Protein 5IEJ (pdb70)

Structure (mmCIF, N/CA/C/O backbone):
data_5IEJ
#
_entry.id   5IEJ
#
_cell.length_a   1.000
_cell.length_b   1.000
_cell.length_c   1.000
_cell.angle_alpha   90.00
_cell.angle_beta   90.00
_cell.angle_gamma   90.00
#
_symmetry.space_group_name_H-M   'P 1'
#
loop_
_atom_site.group_PDB
_atom_site.id
_atom_site.type_symbol
_atom_site.label_atom_id
_atom_site.label_alt_id
_atom_site.label_comp_id
_atom_site.label_asym_id
_atom_site.label_entity_id
_atom_site.label_seq_id
_atom_site.pdbx_PDB_ins_code
_atom_site.Cartn_x
_atom_site.Cartn_y
_atom_site.Cartn_z
_atom_site.occupancy
_atom_site.B_iso_or_equiv
_atom_site.auth_seq_id
_atom_site.auth_comp_id
_atom_site.auth_asym_id
_atom_site.auth_atom_id
_atom_site.pdbx_PDB_model_num
ATOM 1 N N . MET A 1 1 ? 8.186 7.442 1.646 1.00 0.00 1 MET A N 1
ATOM 2 C CA . MET A 1 1 ? 8.275 6.785 0.326 1.00 0.00 1 MET A CA 1
ATOM 3 C C . MET A 1 1 ? 7.873 5.319 0.432 1.00 0.00 1 MET A C 1
ATOM 4 O O . MET A 1 1 ? 8.436 4.578 1.239 1.00 0.00 1 MET A O 1
ATOM 20 N N . SER A 1 2 ? 6.901 4.905 -0.384 1.00 0.00 2 SER A N 1
ATOM 21 C CA . SER A 1 2 ? 6.433 3.523 -0.441 1.00 0.00 2 SER A CA 1
ATOM 22 C C . SER A 1 2 ? 6.311 3.056 -1.891 1.00 0.00 2 SER A C 1
ATOM 23 O O . SER A 1 2 ? 6.112 1.870 -2.153 1.00 0.00 2 SER A O 1
ATOM 31 N N . ALA A 1 3 ? 6.432 4.000 -2.828 1.00 0.00 3 ALA A N 1
ATOM 32 C CA . ALA A 1 3 ? 6.431 3.769 -4.262 1.00 0.00 3 ALA A CA 1
ATOM 33 C C . ALA A 1 3 ? 7.229 4.903 -4.906 1.00 0.00 3 ALA A C 1
ATOM 34 O O . ALA A 1 3 ? 7.865 5.677 -4.198 1.00 0.00 3 ALA A O 1
ATOM 41 N N . LEU A 1 4 ? 7.201 5.008 -6.236 1.00 0.00 4 LEU A N 1
ATOM 42 C CA . LEU A 1 4 ? 7.795 6.122 -6.965 1.00 0.00 4 LEU A CA 1
ATOM 43 C C . LEU A 1 4 ? 6.910 6.498 -8.150 1.00 0.00 4 LEU A C 1
ATOM 44 O O . LEU A 1 4 ? 7.396 6.962 -9.179 1.00 0.00 4 LEU A O 1
ATOM 60 N N . THR A 1 5 ? 5.600 6.292 -8.003 1.00 0.00 5 THR A N 1
ATOM 61 C CA . THR A 1 5 ? 4.619 6.645 -9.020 1.00 0.00 5 THR A CA 1
ATOM 62 C C . THR A 1 5 ? 4.159 8.086 -8.868 1.00 0.00 5 THR A C 1
ATOM 63 O O . THR A 1 5 ? 3.499 8.604 -9.766 1.00 0.00 5 THR A O 1
ATOM 74 N N . GLN A 1 6 ? 4.493 8.738 -7.752 1.00 0.00 6 GLN A N 1
ATOM 75 C CA . GLN A 1 6 ? 3.994 10.074 -7.471 1.00 0.00 6 GLN A CA 1
ATOM 76 C C . GLN A 1 6 ? 5.115 11.073 -7.248 1.00 0.00 6 GLN A C 1
ATOM 77 O O . GLN A 1 6 ? 5.862 10.982 -6.273 1.00 0.00 6 GLN A O 1
ATOM 91 N N . ILE A 1 7 ? 5.214 12.029 -8.179 1.00 0.00 7 ILE A N 1
ATOM 92 C CA . ILE A 1 7 ? 6.315 12.974 -8.245 1.00 0.00 7 ILE A CA 1
ATOM 93 C C . ILE A 1 7 ? 5.797 14.410 -8.173 1.00 0.00 7 ILE A C 1
ATOM 94 O O . ILE A 1 7 ? 4.863 14.769 -8.891 1.00 0.00 7 ILE A O 1
ATOM 110 N N . LEU A 1 8 ? 6.406 15.224 -7.307 1.00 0.00 8 LEU A N 1
ATOM 111 C CA . LEU A 1 8 ? 6.089 16.638 -7.177 1.00 0.00 8 LEU A CA 1
ATOM 112 C C . LEU A 1 8 ? 6.983 17.424 -8.138 1.00 0.00 8 LEU A C 1
ATOM 113 O O . LEU A 1 8 ? 8.104 16.997 -8.417 1.00 0.00 8 LEU A O 1
ATOM 129 N N . ILE A 1 9 ? 6.510 18.561 -8.648 1.00 0.00 9 ILE A N 1
ATOM 130 C CA . ILE A 1 9 ? 7.271 19.382 -9.577 1.00 0.00 9 ILE A CA 1
ATOM 131 C C . ILE A 1 9 ? 7.591 20.735 -8.942 1.00 0.00 9 ILE A C 1
ATOM 132 O O . ILE A 1 9 ? 6.722 21.355 -8.331 1.00 0.00 9 ILE A O 1
ATOM 148 N N . VAL A 1 10 ? 8.838 21.191 -9.095 1.00 0.00 10 VAL A N 1
ATOM 149 C CA . VAL A 1 10 ? 9.251 22.516 -8.656 1.00 0.00 10 VAL A CA 1
ATOM 150 C C . VAL A 1 10 ? 10.010 23.177 -9.803 1.00 0.00 10 VAL A C 1
ATOM 151 O O . VAL A 1 10 ? 11.016 22.645 -10.276 1.00 0.00 10 VAL A O 1
ATOM 164 N N . GLU A 1 11 ? 9.525 24.340 -10.249 1.00 0.00 11 GLU A N 1
ATOM 165 C CA . GLU A 1 11 ? 10.072 25.003 -11.422 1.00 0.00 11 GLU A CA 1
ATOM 166 C C . GLU A 1 11 ? 9.907 26.521 -11.315 1.00 0.00 11 GLU A C 1
ATOM 167 O O . GLU A 1 11 ? 9.042 27.003 -10.584 1.00 0.00 11 GLU A O 1
ATOM 179 N N . ASP A 1 12 ? 10.736 27.272 -12.046 1.00 0.00 12 ASP A N 1
ATOM 180 C CA . ASP A 1 12 ? 10.754 28.728 -11.990 1.00 0.00 12 ASP A CA 1
ATOM 181 C C . ASP A 1 12 ? 10.045 29.369 -13.185 1.00 0.00 12 ASP A C 1
ATOM 182 O O . ASP A 1 12 ? 9.811 30.577 -13.182 1.00 0.00 12 ASP A O 1
ATOM 191 N N . GLU A 1 13 ? 9.699 28.585 -14.210 1.00 0.00 13 GLU A N 1
ATOM 192 C CA . GLU A 1 13 ? 9.013 29.100 -15.389 1.00 0.00 13 GLU A CA 1
ATOM 193 C C . GLU A 1 13 ? 7.830 28.198 -15.754 1.00 0.00 13 GLU A C 1
ATOM 194 O O . GLU A 1 13 ? 7.991 26.977 -15.795 1.00 0.00 13 GLU A O 1
ATOM 206 N N . PRO A 1 14 ? 6.646 28.770 -16.022 1.00 0.00 14 PRO A N 1
ATOM 207 C CA . PRO A 1 14 ? 5.454 28.013 -16.378 1.00 0.00 14 PRO A CA 1
ATOM 208 C C . PRO A 1 14 ? 5.632 27.168 -17.636 1.00 0.00 14 PRO A C 1
ATOM 209 O O . PRO A 1 14 ? 4.894 26.205 -17.838 1.00 0.00 14 PRO A O 1
ATOM 220 N N . LEU A 1 15 ? 6.603 27.513 -18.490 1.00 0.00 15 LEU A N 1
ATOM 221 C CA . LEU A 1 15 ? 6.803 26.800 -19.741 1.00 0.00 15 LEU A CA 1
ATOM 222 C C . LEU A 1 15 ? 7.343 25.396 -19.481 1.00 0.00 15 LEU A C 1
ATOM 223 O O . LEU A 1 15 ? 6.887 24.433 -20.094 1.00 0.00 15 LEU A O 1
ATOM 239 N N . ILE A 1 16 ? 8.312 25.275 -18.571 1.00 0.00 16 ILE A N 1
ATOM 240 C CA . ILE A 1 16 ? 8.898 23.982 -18.259 1.00 0.00 16 ILE A CA 1
ATOM 241 C C . ILE A 1 16 ? 7.992 23.231 -17.286 1.00 0.00 16 ILE A C 1
ATOM 242 O O . ILE A 1 16 ? 8.007 22.003 -17.248 1.00 0.00 16 ILE A O 1
ATOM 258 N N . ALA A 1 17 ? 7.196 23.959 -16.501 1.00 0.00 17 ALA A N 1
ATOM 259 C CA . ALA A 1 17 ? 6.265 23.332 -15.578 1.00 0.00 17 ALA A CA 1
ATOM 260 C C . ALA A 1 17 ? 5.157 22.609 -16.342 1.00 0.00 17 ALA A C 1
ATOM 261 O O . ALA A 1 17 ? 4.630 21.605 -15.871 1.00 0.00 17 ALA A O 1
ATOM 268 N N . MET A 1 18 ? 4.800 23.115 -17.530 1.00 0.00 18 MET A N 1
ATOM 269 C CA . MET A 1 18 ? 3.789 22.477 -18.360 1.00 0.00 18 MET A CA 1
ATOM 270 C C . MET A 1 18 ? 4.395 21.333 -19.170 1.00 0.00 18 MET A C 1
ATOM 271 O O . MET A 1 18 ? 3.670 20.433 -19.587 1.00 0.00 18 MET A O 1
ATOM 285 N N . MET A 1 19 ? 5.712 21.349 -19.399 1.00 0.00 19 MET A N 1
ATOM 286 C CA . MET A 1 19 ? 6.373 20.227 -20.052 1.00 0.00 19 MET A CA 1
ATOM 287 C C . MET A 1 19 ? 6.485 19.048 -19.088 1.00 0.00 19 MET A C 1
ATOM 288 O O . MET A 1 19 ? 6.373 17.899 -19.509 1.00 0.00 19 MET A O 1
ATOM 302 N N . LEU A 1 20 ? 6.699 19.315 -17.795 1.00 0.00 20 LEU A N 1
ATOM 303 C CA . LEU A 1 20 ? 6.768 18.253 -16.803 1.00 0.00 20 LEU A CA 1
ATOM 304 C C . LEU A 1 20 ? 5.395 17.609 -16.626 1.00 0.00 20 LEU A C 1
ATOM 305 O O . LEU A 1 20 ? 5.305 16.411 -16.379 1.00 0.00 20 LEU A O 1
ATOM 321 N N . GLU A 1 21 ? 4.322 18.394 -16.753 1.00 0.00 21 GLU A N 1
ATOM 322 C CA . GLU A 1 21 ? 2.976 17.851 -16.671 1.00 0.00 21 GLU A CA 1
ATOM 323 C C . GLU A 1 21 ? 2.642 17.064 -17.938 1.00 0.00 21 GLU A C 1
ATOM 324 O O . GLU A 1 21 ? 1.804 16.166 -17.898 1.00 0.00 21 GLU A O 1
ATOM 336 N N . ASP A 1 22 ? 3.287 17.386 -19.062 1.00 0.00 22 ASP A N 1
ATOM 337 C CA . ASP A 1 22 ? 2.999 16.717 -20.319 1.00 0.00 22 ASP A CA 1
ATOM 338 C C . ASP A 1 22 ? 3.715 15.371 -20.403 1.00 0.00 22 ASP A C 1
ATOM 339 O O . ASP A 1 22 ? 3.130 14.393 -20.863 1.00 0.00 22 ASP A O 1
ATOM 348 N N . PHE A 1 23 ? 4.976 15.298 -19.966 1.00 0.00 23 PHE A N 1
ATOM 349 C CA . PHE A 1 23 ? 5.717 14.050 -20.044 1.00 0.00 23 PHE A CA 1
ATOM 350 C C . PHE A 1 23 ? 5.251 13.043 -18.994 1.00 0.00 23 PHE A C 1
ATOM 351 O O . PHE A 1 23 ? 5.413 11.841 -19.195 1.00 0.00 23 PHE A O 1
ATOM 368 N N . LEU A 1 24 ? 4.672 13.499 -17.877 1.00 0.00 24 LEU A N 1
ATOM 369 C CA . LEU A 1 24 ? 4.179 12.573 -16.871 1.00 0.00 24 LEU A CA 1
ATOM 370 C C . LEU A 1 24 ? 2.830 11.984 -17.284 1.00 0.00 24 LEU A C 1
ATOM 371 O O . LEU A 1 24 ? 2.471 10.904 -16.817 1.00 0.00 24 LEU A O 1
ATOM 387 N N . GLU A 1 25 ? 2.072 12.667 -18.149 1.00 0.00 25 GLU A N 1
ATOM 388 C CA . GLU A 1 25 ? 0.805 12.127 -18.634 1.00 0.00 25 GLU A CA 1
ATOM 389 C C . GLU A 1 25 ? 0.996 11.202 -19.841 1.00 0.00 25 GLU A C 1
ATOM 390 O O . GLU A 1 25 ? 0.128 10.376 -20.116 1.00 0.00 25 GLU A O 1
ATOM 402 N N . VAL A 1 26 ? 2.116 11.325 -20.562 1.00 0.00 26 VAL A N 1
ATOM 403 C CA . VAL A 1 26 ? 2.386 10.470 -21.716 1.00 0.00 26 VAL A CA 1
ATOM 404 C C . VAL A 1 26 ? 3.032 9.153 -21.290 1.00 0.00 26 VAL A C 1
ATOM 405 O O . VAL A 1 26 ? 2.899 8.148 -21.987 1.00 0.00 26 VAL A O 1
ATOM 418 N N . LEU A 1 27 ? 3.730 9.141 -20.148 1.00 0.00 27 LEU A N 1
ATOM 419 C CA . LEU A 1 27 ? 4.366 7.935 -19.632 1.00 0.00 27 LEU A CA 1
ATOM 420 C C . LEU A 1 27 ? 3.481 7.231 -18.596 1.00 0.00 27 LEU A C 1
ATOM 421 O O . LEU A 1 27 ? 3.969 6.412 -17.819 1.00 0.00 27 LEU A O 1
ATOM 437 N N . ASP A 1 28 ? 2.182 7.548 -18.582 1.00 0.00 28 ASP A N 1
ATOM 438 C CA . ASP A 1 28 ? 1.215 6.944 -17.667 1.00 0.00 28 ASP A CA 1
ATOM 439 C C . ASP A 1 28 ? 1.646 7.062 -16.201 1.00 0.00 28 ASP A C 1
ATOM 440 O O . ASP A 1 28 ? 1.380 6.176 -15.388 1.00 0.00 28 ASP A O 1
ATOM 449 N N . LYS A 1 29 ? 2.316 8.166 -15.864 1.00 0.00 29 LYS A N 1
ATOM 450 C CA . LYS A 1 29 ? 2.792 8.448 -14.517 1.00 0.00 29 LYS A CA 1
ATOM 451 C C . LYS A 1 29 ? 1.669 9.113 -13.718 1.00 0.00 29 LYS A C 1
ATOM 452 O O . LYS A 1 29 ? 0.711 9.613 -14.305 1.00 0.00 29 LYS A O 1
ATOM 471 N N . THR A 1 30 ? 1.772 9.127 -12.385 1.00 0.00 30 THR A N 1
ATOM 472 C CA . THR A 1 30 ? 0.757 9.746 -11.536 1.00 0.00 30 THR A CA 1
ATOM 473 C C . THR A 1 30 ? 1.317 11.003 -10.865 1.00 0.00 30 THR A C 1
ATOM 474 O O . THR A 1 30 ? 1.791 10.933 -9.736 1.00 0.00 30 THR A O 1
ATOM 485 N N . PRO A 1 31 ? 1.276 12.167 -11.532 1.00 0.00 31 PRO A N 1
ATOM 486 C CA . PRO A 1 31 ? 1.736 13.421 -10.955 1.00 0.00 31 PRO A CA 1
ATOM 487 C C . PRO A 1 31 ? 0.834 13.823 -9.790 1.00 0.00 31 PRO A C 1
ATOM 488 O O . PRO A 1 31 ? -0.317 13.390 -9.724 1.00 0.00 31 PRO A O 1
ATOM 499 N N . VAL A 1 32 ? 1.346 14.648 -8.869 1.00 0.00 32 VAL A N 1
ATOM 500 C CA . VAL A 1 32 ? 0.607 14.997 -7.660 1.00 0.00 32 VAL A CA 1
ATOM 501 C C . VAL A 1 32 ? 0.571 16.499 -7.380 1.00 0.00 32 VAL A C 1
ATOM 502 O O . VAL A 1 32 ? -0.162 16.919 -6.485 1.00 0.00 32 VAL A O 1
ATOM 515 N N . GLY A 1 33 ? 1.335 17.319 -8.109 1.00 0.00 33 GLY A N 1
ATOM 516 C CA . GLY A 1 33 ? 1.281 18.759 -7.912 1.00 0.00 33 GLY A CA 1
ATOM 517 C C . GLY A 1 33 ? 2.463 19.493 -8.534 1.00 0.00 33 GLY A C 1
ATOM 518 O O . GLY A 1 33 ? 3.401 18.870 -9.029 1.00 0.00 33 GLY A O 1
ATOM 522 N N . THR A 1 34 ? 2.397 20.826 -8.494 1.00 0.00 34 THR A N 1
ATOM 523 C CA . THR A 1 34 ? 3.455 21.714 -8.964 1.00 0.00 34 THR A CA 1
ATOM 524 C C . THR A 1 34 ? 3.519 22.937 -8.053 1.00 0.00 34 THR A C 1
ATOM 525 O O . THR A 1 34 ? 2.480 23.442 -7.627 1.00 0.00 34 THR A O 1
ATOM 536 N N . VAL A 1 35 ? 4.729 23.414 -7.755 1.00 0.00 35 VAL A N 1
ATOM 537 C CA . VAL A 1 35 ? 4.933 24.581 -6.903 1.00 0.00 35 VAL A CA 1
ATOM 538 C C . VAL A 1 35 ? 6.065 25.458 -7.434 1.00 0.00 35 VAL A C 1
ATOM 539 O O . VAL A 1 35 ? 6.881 25.015 -8.239 1.00 0.00 35 VAL A O 1
ATOM 552 N N . ASP A 1 36 ? 6.107 26.712 -6.974 1.00 0.00 36 ASP A N 1
ATOM 553 C CA . ASP A 1 36 ? 7.081 27.703 -7.422 1.00 0.00 36 ASP A CA 1
ATOM 554 C C . ASP A 1 36 ? 8.304 27.756 -6.503 1.00 0.00 36 ASP A C 1
ATOM 555 O O . ASP A 1 36 ? 9.311 28.372 -6.850 1.00 0.00 36 ASP A O 1
ATOM 564 N N . THR A 1 37 ? 8.235 27.117 -5.333 1.00 0.00 37 THR A N 1
ATOM 565 C CA . THR A 1 37 ? 9.326 27.136 -4.368 1.00 0.00 37 THR A CA 1
ATOM 566 C C . THR A 1 37 ? 9.351 25.840 -3.565 1.00 0.00 37 THR A C 1
ATOM 567 O O . THR A 1 37 ? 8.341 25.147 -3.465 1.00 0.00 37 THR A O 1
ATOM 578 N N . VAL A 1 38 ? 10.510 25.516 -2.990 1.00 0.00 38 VAL A N 1
ATOM 579 C CA . VAL A 1 38 ? 10.695 24.281 -2.239 1.00 0.00 38 VAL A CA 1
ATOM 580 C C . VAL A 1 38 ? 9.943 24.353 -0.910 1.00 0.00 38 VAL A C 1
ATOM 581 O O . VAL A 1 38 ? 9.617 23.322 -0.326 1.00 0.00 38 VAL A O 1
ATOM 594 N N . ALA A 1 39 ? 9.658 25.562 -0.422 1.00 0.00 39 ALA A N 1
ATOM 595 C CA . ALA A 1 39 ? 8.873 25.722 0.790 1.00 0.00 39 ALA A CA 1
ATOM 596 C C . ALA A 1 39 ? 7.433 25.272 0.543 1.00 0.00 39 ALA A C 1
ATOM 597 O O . ALA A 1 39 ? 6.742 24.862 1.474 1.00 0.00 39 ALA A O 1
ATOM 604 N N . GLY A 1 40 ? 6.978 25.348 -0.715 1.00 0.00 40 GLY A N 1
ATOM 605 C CA . GLY A 1 40 ? 5.657 24.881 -1.097 1.00 0.00 40 GLY A CA 1
ATOM 606 C C . GLY A 1 40 ? 5.665 23.367 -1.276 1.00 0.00 40 GLY A C 1
ATOM 607 O O . GLY A 1 40 ? 4.633 22.720 -1.119 1.00 0.00 40 GLY A O 1
ATOM 611 N N . ALA A 1 41 ? 6.829 22.795 -1.600 1.00 0.00 41 ALA A N 1
ATOM 612 C CA . ALA A 1 41 ? 6.962 21.353 -1.730 1.00 0.00 41 ALA A CA 1
ATOM 613 C C . ALA A 1 41 ? 6.942 20.705 -0.350 1.00 0.00 41 ALA A C 1
ATOM 614 O O . ALA A 1 41 ? 6.486 19.573 -0.202 1.00 0.00 41 ALA A O 1
ATOM 621 N N . LEU A 1 42 ? 7.430 21.417 0.671 1.00 0.00 42 LEU A N 1
ATOM 622 C CA . LEU A 1 42 ? 7.410 20.930 2.040 1.00 0.00 42 LEU A CA 1
ATOM 623 C C . LEU A 1 42 ? 5.977 20.974 2.563 1.00 0.00 42 LEU A C 1
ATOM 624 O O . LEU A 1 42 ? 5.559 20.084 3.301 1.00 0.00 42 LEU A O 1
ATOM 640 N N . ALA A 1 43 ? 5.217 22.007 2.186 1.00 0.00 43 ALA A N 1
ATOM 641 C CA . ALA A 1 43 ? 3.832 22.141 2.607 1.00 0.00 43 ALA A CA 1
ATOM 642 C C . ALA A 1 43 ? 2.954 21.064 1.963 1.00 0.00 43 ALA A C 1
ATOM 643 O O . ALA A 1 43 ? 1.909 20.717 2.508 1.00 0.00 43 ALA A O 1
ATOM 650 N N . ARG A 1 44 ? 3.369 20.529 0.808 1.00 0.00 44 ARG A N 1
ATOM 651 C CA . ARG A 1 44 ? 2.651 19.452 0.144 1.00 0.00 44 ARG A CA 1
ATOM 652 C C . ARG A 1 44 ? 3.060 18.091 0.706 1.00 0.00 44 ARG A C 1
ATOM 653 O O . ARG A 1 44 ? 2.300 17.134 0.586 1.00 0.00 44 ARG A O 1
ATOM 674 N N . VAL A 1 45 ? 4.244 18.000 1.319 1.00 0.00 45 VAL A N 1
ATOM 675 C CA . VAL A 1 45 ? 4.697 16.775 1.972 1.00 0.00 45 VAL A CA 1
ATOM 676 C C . VAL A 1 45 ? 4.071 16.674 3.360 1.00 0.00 45 VAL A C 1
ATOM 677 O O . VAL A 1 45 ? 3.979 15.580 3.917 1.00 0.00 45 VAL A O 1
ATOM 690 N N . GLU A 1 46 ? 3.638 17.804 3.927 1.00 0.00 46 GLU A N 1
ATOM 691 C CA . GLU A 1 46 ? 2.954 17.820 5.211 1.00 0.00 46 GLU A CA 1
ATOM 692 C C . GLU A 1 46 ? 1.542 17.238 5.070 1.00 0.00 46 GLU A C 1
ATOM 693 O O . GLU A 1 46 ? 0.895 16.904 6.060 1.00 0.00 46 GLU A O 1
ATOM 705 N N . ASP A 1 47 ? 1.069 17.117 3.825 1.00 0.00 47 ASP A N 1
ATOM 706 C CA . ASP A 1 47 ? -0.232 16.553 3.498 1.00 0.00 47 ASP A CA 1
ATOM 707 C C . ASP A 1 47 ? -0.091 15.098 3.038 1.00 0.00 47 ASP A C 1
ATOM 708 O O . ASP A 1 47 ? -1.086 14.380 2.939 1.00 0.00 47 ASP A O 1
ATOM 717 N N . GLY A 1 48 ? 1.142 14.663 2.759 1.00 0.00 48 GLY A N 1
ATOM 718 C CA . GLY A 1 48 ? 1.418 13.312 2.293 1.00 0.00 48 GLY A CA 1
ATOM 719 C C . GLY A 1 48 ? 0.955 13.109 0.853 1.00 0.00 48 GLY A C 1
ATOM 720 O O . GLY A 1 48 ? 0.620 14.068 0.157 1.00 0.00 48 GLY A O 1
ATOM 724 N N . GLY A 1 49 ? 0.938 11.852 0.398 1.00 0.00 49 GLY A N 1
ATOM 725 C CA . GLY A 1 49 ? 0.506 11.520 -0.952 1.00 0.00 49 GLY A CA 1
ATOM 726 C C . GLY A 1 49 ? 1.599 11.783 -1.991 1.00 0.00 49 GLY A C 1
ATOM 727 O O . GLY A 1 49 ? 1.292 11.974 -3.166 1.00 0.00 49 GLY A O 1
ATOM 731 N N . ILE A 1 50 ? 2.867 11.796 -1.569 1.00 0.00 50 ILE A N 1
ATOM 732 C CA . ILE A 1 50 ? 3.998 12.042 -2.456 1.00 0.00 50 ILE A CA 1
ATOM 733 C C . ILE A 1 50 ? 5.108 11.036 -2.152 1.00 0.00 50 ILE A C 1
ATOM 734 O O . ILE A 1 50 ? 5.265 10.619 -1.006 1.00 0.00 50 ILE A O 1
ATOM 750 N N . ASP A 1 51 ? 5.880 10.648 -3.173 1.00 0.00 51 ASP A N 1
ATOM 751 C CA . ASP A 1 51 ? 6.958 9.683 -3.015 1.00 0.00 51 ASP A CA 1
ATOM 752 C C . ASP A 1 51 ? 8.313 10.274 -3.399 1.00 0.00 51 ASP A C 1
ATOM 753 O O . ASP A 1 51 ? 9.332 9.871 -2.841 1.00 0.00 51 ASP A O 1
ATOM 762 N N . ALA A 1 52 ? 8.338 11.222 -4.341 1.00 0.00 52 ALA A N 1
ATOM 763 C CA . ALA A 1 52 ? 9.560 11.896 -4.748 1.00 0.00 52 ALA A CA 1
ATOM 764 C C . ALA A 1 52 ? 9.222 13.234 -5.408 1.00 0.00 52 ALA A C 1
ATOM 765 O O . ALA A 1 52 ? 8.052 13.578 -5.545 1.00 0.00 52 ALA A O 1
ATOM 772 N N . ALA A 1 53 ? 10.239 13.995 -5.821 1.00 0.00 53 ALA A N 1
ATOM 773 C CA . ALA A 1 53 ? 10.018 15.276 -6.472 1.00 0.00 53 ALA A CA 1
ATOM 774 C C . ALA A 1 53 ? 11.147 15.628 -7.442 1.00 0.00 53 ALA A C 1
ATOM 775 O O . ALA A 1 53 ? 12.234 15.053 -7.385 1.00 0.00 53 ALA A O 1
ATOM 782 N N . ILE A 1 54 ? 10.873 16.587 -8.330 1.00 0.00 54 ILE A N 1
ATOM 783 C CA . ILE A 1 54 ? 11.851 17.162 -9.243 1.00 0.00 54 ILE A CA 1
ATOM 784 C C . ILE A 1 54 ? 12.055 18.616 -8.833 1.00 0.00 54 ILE A C 1
ATOM 785 O O . ILE A 1 54 ? 11.094 19.297 -8.477 1.00 0.00 54 ILE A O 1
ATOM 801 N N . LEU A 1 55 ? 13.297 19.097 -8.876 1.00 0.00 55 LEU A N 1
ATOM 802 C CA . LEU A 1 55 ? 13.624 20.432 -8.408 1.00 0.00 55 LEU A CA 1
ATOM 803 C C . LEU A 1 55 ? 14.647 21.095 -9.321 1.00 0.00 55 LEU A C 1
ATOM 804 O O . LEU A 1 55 ? 15.685 20.509 -9.627 1.00 0.00 55 LEU A O 1
ATOM 820 N N . ASP A 1 56 ? 14.359 22.322 -9.757 1.00 0.00 56 ASP A N 1
ATOM 821 C CA . ASP A 1 56 ? 15.299 23.094 -10.550 1.00 0.00 56 ASP A CA 1
ATOM 822 C C . ASP A 1 56 ? 16.338 23.762 -9.646 1.00 0.00 56 ASP A C 1
ATOM 823 O O . ASP A 1 56 ? 16.075 24.025 -8.473 1.00 0.00 56 ASP A O 1
ATOM 832 N N . VAL A 1 57 ? 17.524 24.041 -10.192 1.00 0.00 57 VAL A N 1
ATOM 833 C CA . VAL A 1 57 ? 18.592 24.720 -9.464 1.00 0.00 57 VAL A CA 1
ATOM 834 C C . VAL A 1 57 ? 18.543 26.223 -9.749 1.00 0.00 57 VAL A C 1
ATOM 835 O O . VAL A 1 57 ? 19.209 27.012 -9.079 1.00 0.00 57 VAL A O 1
ATOM 848 N N . ASN A 1 58 ? 17.753 26.622 -10.750 1.00 0.00 58 ASN A N 1
ATOM 849 C CA . ASN A 1 58 ? 17.628 28.004 -11.192 1.00 0.00 58 ASN A CA 1
ATOM 850 C C . ASN A 1 58 ? 16.687 28.812 -10.290 1.00 0.00 58 ASN A C 1
ATOM 851 O O . ASN A 1 58 ? 16.061 29.769 -10.747 1.00 0.00 58 ASN A O 1
ATOM 862 N N . LEU A 1 59 ? 16.585 28.430 -9.012 1.00 0.00 59 LEU A N 1
ATOM 863 C CA . LEU A 1 59 ? 15.729 29.099 -8.043 1.00 0.00 59 LEU A CA 1
ATOM 864 C C . LEU A 1 59 ? 16.121 30.569 -7.904 1.00 0.00 59 LEU A C 1
ATOM 865 O O . LEU A 1 59 ? 17.263 30.950 -8.172 1.00 0.00 59 LEU A O 1
ATOM 881 N N . ARG A 1 60 ? 15.167 31.401 -7.477 1.00 0.00 60 ARG A N 1
ATOM 882 C CA . ARG A 1 60 ? 15.401 32.827 -7.306 1.00 0.00 60 ARG A CA 1
ATOM 883 C C . ARG A 1 60 ? 16.088 33.082 -5.968 1.00 0.00 60 ARG A C 1
ATOM 884 O O . ARG A 1 60 ? 15.808 32.396 -4.985 1.00 0.00 60 ARG A O 1
ATOM 905 N N . GLY A 1 61 ? 16.983 34.073 -5.928 1.00 0.00 61 GLY A N 1
ATOM 906 C CA . GLY A 1 61 ? 17.751 34.381 -4.733 1.00 0.00 61 GLY A CA 1
ATOM 907 C C . GLY A 1 61 ? 18.730 33.256 -4.393 1.00 0.00 61 GLY A C 1
ATOM 908 O O . GLY A 1 61 ? 18.873 32.292 -5.143 1.00 0.00 61 GLY A O 1
ATOM 912 N N . GLY A 1 62 ? 19.410 33.379 -3.248 1.00 0.00 62 GLY A N 1
ATOM 913 C CA . GLY A 1 62 ? 20.359 32.371 -2.792 1.00 0.00 62 GLY A CA 1
ATOM 914 C C . GLY A 1 62 ? 21.576 32.283 -3.707 1.00 0.00 62 GLY A C 1
ATOM 915 O O . GLY A 1 62 ? 21.833 33.183 -4.505 1.00 0.00 62 GLY A O 1
ATOM 919 N N . GLU A 1 63 ? 22.329 31.188 -3.587 1.00 0.00 63 GLU A N 1
ATOM 920 C CA . GLU A 1 63 ? 23.527 30.958 -4.384 1.00 0.00 63 GLU A CA 1
ATOM 921 C C . GLU A 1 63 ? 23.446 29.604 -5.090 1.00 0.00 63 GLU A C 1
ATOM 922 O O . GLU A 1 63 ? 24.186 28.676 -4.765 1.00 0.00 63 GLU A O 1
ATOM 934 N N . LYS A 1 64 ? 22.535 29.500 -6.065 1.00 0.00 64 LYS A N 1
ATOM 935 C CA . LYS A 1 64 ? 22.326 28.291 -6.862 1.00 0.00 64 LYS A CA 1
ATOM 936 C C . LYS A 1 64 ? 22.181 27.035 -6.000 1.00 0.00 64 LYS A C 1
ATOM 937 O O . LYS A 1 64 ? 22.530 25.941 -6.437 1.00 0.00 64 LYS A O 1
ATOM 956 N N . SER A 1 65 ? 21.670 27.187 -4.774 1.00 0.00 65 SER A N 1
ATOM 957 C CA . SER A 1 65 ? 21.487 26.076 -3.851 1.00 0.00 65 SER A CA 1
ATOM 958 C C . SER A 1 65 ? 20.329 26.374 -2.901 1.00 0.00 65 SER A C 1
ATOM 959 O O . SER A 1 65 ? 19.925 27.530 -2.760 1.00 0.00 65 SER A O 1
ATOM 967 N N . THR A 1 66 ? 19.796 25.338 -2.249 1.00 0.00 66 THR A N 1
ATOM 968 C CA . THR A 1 66 ? 18.711 25.480 -1.288 1.00 0.00 66 THR A CA 1
ATOM 969 C C . THR A 1 66 ? 18.836 24.435 -0.179 1.00 0.00 66 THR A C 1
ATOM 970 O O . THR A 1 66 ? 19.067 23.261 -0.457 1.00 0.00 66 THR A O 1
ATOM 981 N N . PRO A 1 67 ? 18.683 24.849 1.086 1.00 0.00 67 PRO A N 1
ATOM 982 C CA . PRO A 1 67 ? 18.751 23.963 2.236 1.00 0.00 67 PRO A CA 1
ATOM 983 C C . PRO A 1 67 ? 17.429 23.228 2.461 1.00 0.00 67 PRO A C 1
ATOM 984 O O . PRO A 1 67 ? 17.376 22.282 3.246 1.00 0.00 67 PRO A O 1
ATOM 995 N N . VAL A 1 68 ? 16.356 23.647 1.781 1.00 0.00 68 VAL A N 1
ATOM 996 C CA . VAL A 1 68 ? 15.032 23.074 1.999 1.00 0.00 68 VAL A CA 1
ATOM 997 C C . VAL A 1 68 ? 14.902 21.725 1.294 1.00 0.00 68 VAL A C 1
ATOM 998 O O . VAL A 1 68 ? 14.066 20.905 1.677 1.00 0.00 68 VAL A O 1
ATOM 1011 N N . ALA A 1 69 ? 15.719 21.478 0.267 1.00 0.00 69 ALA A N 1
ATOM 1012 C CA . ALA A 1 69 ? 15.691 20.197 -0.421 1.00 0.00 69 ALA A CA 1
ATOM 1013 C C . ALA A 1 69 ? 16.098 19.087 0.547 1.00 0.00 69 ALA A C 1
ATOM 1014 O O . ALA A 1 69 ? 15.608 17.965 0.457 1.00 0.00 69 ALA A O 1
ATOM 1021 N N . GLU A 1 70 ? 16.998 19.396 1.482 1.00 0.00 70 GLU A N 1
ATOM 1022 C CA . GLU A 1 70 ? 17.480 18.419 2.442 1.00 0.00 70 GLU A CA 1
ATOM 1023 C C . GLU A 1 70 ? 16.425 18.120 3.503 1.00 0.00 70 GLU A C 1
ATOM 1024 O O . GLU A 1 70 ? 16.511 17.102 4.190 1.00 0.00 70 GLU A O 1
ATOM 1036 N N . ALA A 1 71 ? 15.423 18.994 3.650 1.00 0.00 71 ALA A N 1
ATOM 1037 C CA . ALA A 1 71 ? 14.313 18.728 4.549 1.00 0.00 71 ALA A CA 1
ATOM 1038 C C . ALA A 1 71 ? 13.372 17.713 3.899 1.00 0.00 71 ALA A C 1
ATOM 1039 O O . ALA A 1 71 ? 12.710 16.943 4.593 1.00 0.00 71 ALA A O 1
ATOM 1046 N N . LEU A 1 72 ? 13.308 17.703 2.562 1.00 0.00 72 LEU A N 1
ATOM 1047 C CA . LEU A 1 72 ? 12.530 16.703 1.844 1.00 0.00 72 LEU A CA 1
ATOM 1048 C C . LEU A 1 72 ? 13.221 15.345 1.968 1.00 0.00 72 LEU A C 1
ATOM 1049 O O . LEU A 1 72 ? 12.559 14.310 2.043 1.00 0.00 72 LEU A O 1
ATOM 1065 N N . ALA A 1 73 ? 14.558 15.336 1.997 1.00 0.00 73 ALA A N 1
ATOM 1066 C CA . ALA A 1 73 ? 15.316 14.109 2.170 1.00 0.00 73 ALA A CA 1
ATOM 1067 C C . ALA A 1 73 ? 15.227 13.614 3.616 1.00 0.00 73 ALA A C 1
ATOM 1068 O O . ALA A 1 73 ? 15.452 12.433 3.879 1.00 0.00 73 ALA A O 1
ATOM 1075 N N . ALA A 1 74 ? 14.895 14.508 4.552 1.00 0.00 74 ALA A N 1
ATOM 1076 C CA . ALA A 1 74 ? 14.732 14.150 5.952 1.00 0.00 74 ALA A CA 1
ATOM 1077 C C . ALA A 1 74 ? 13.330 13.607 6.231 1.00 0.00 74 ALA A C 1
ATOM 1078 O O . ALA A 1 74 ? 13.108 12.976 7.263 1.00 0.00 74 ALA A O 1
ATOM 1085 N N . ARG A 1 75 ? 12.386 13.847 5.312 1.00 0.00 75 ARG A N 1
ATOM 1086 C CA . ARG A 1 75 ? 11.018 13.347 5.414 1.00 0.00 75 ARG A CA 1
ATOM 1087 C C . ARG A 1 75 ? 10.776 12.164 4.479 1.00 0.00 75 ARG A C 1
ATOM 1088 O O . ARG A 1 75 ? 9.636 11.898 4.101 1.00 0.00 75 ARG A O 1
ATOM 1109 N N . ASP A 1 76 ? 11.851 11.458 4.109 1.00 0.00 76 ASP A N 1
ATOM 1110 C CA . ASP A 1 76 ? 11.791 10.264 3.275 1.00 0.00 76 ASP A CA 1
ATOM 1111 C C . ASP A 1 76 ? 11.041 10.499 1.962 1.00 0.00 76 ASP A C 1
ATOM 1112 O O . ASP A 1 76 ? 10.252 9.659 1.529 1.00 0.00 76 ASP A O 1
ATOM 1121 N N . ILE A 1 77 ? 11.287 11.651 1.327 1.00 0.00 77 ILE A N 1
ATOM 1122 C CA . ILE A 1 77 ? 10.729 11.983 0.023 1.00 0.00 77 ILE A CA 1
ATOM 1123 C C . ILE A 1 77 ? 11.857 12.594 -0.823 1.00 0.00 77 ILE A C 1
ATOM 1124 O O . ILE A 1 77 ? 12.049 13.808 -0.852 1.00 0.00 77 ILE A O 1
ATOM 1140 N N . PRO A 1 78 ? 12.622 11.740 -1.525 1.00 0.00 78 PRO A N 1
ATOM 1141 C CA . PRO A 1 78 ? 13.786 12.122 -2.318 1.00 0.00 78 PRO A CA 1
ATOM 1142 C C . PRO A 1 78 ? 13.491 13.144 -3.414 1.00 0.00 78 PRO A C 1
ATOM 1143 O O . PRO A 1 78 ? 12.337 13.375 -3.778 1.00 0.00 78 PRO A O 1
ATOM 1154 N N . PHE A 1 79 ? 14.558 13.755 -3.940 1.00 0.00 79 PHE A N 1
ATOM 1155 C CA . PHE A 1 79 ? 14.460 14.780 -4.969 1.00 0.00 79 PHE A CA 1
ATOM 1156 C C . PHE A 1 79 ? 15.566 14.616 -6.012 1.00 0.00 79 PHE A C 1
ATOM 1157 O O . PHE A 1 79 ? 16.502 13.841 -5.823 1.00 0.00 79 PHE A O 1
ATOM 1174 N N . VAL A 1 80 ? 15.449 15.357 -7.119 1.00 0.00 80 VAL A N 1
ATOM 1175 C CA . VAL A 1 80 ? 16.416 15.363 -8.208 1.00 0.00 80 VAL A CA 1
ATOM 1176 C C . VAL A 1 80 ? 16.668 16.800 -8.649 1.00 0.00 80 VAL A C 1
ATOM 1177 O O . VAL A 1 80 ? 15.728 17.594 -8.690 1.00 0.00 80 VAL A O 1
ATOM 1190 N N . PHE A 1 81 ? 17.917 17.137 -8.977 1.00 0.00 81 PHE A N 1
ATOM 1191 C CA . PHE A 1 81 ? 18.256 18.476 -9.443 1.00 0.00 81 PHE A CA 1
ATOM 1192 C C . PHE A 1 81 ? 18.115 18.573 -10.961 1.00 0.00 81 PHE A C 1
ATOM 1193 O O . PHE A 1 81 ? 18.303 17.588 -11.670 1.00 0.00 81 PHE A O 1
ATOM 1210 N N . ALA A 1 82 ? 17.786 19.767 -11.463 1.00 0.00 82 ALA A N 1
ATOM 1211 C CA . ALA A 1 82 ? 17.697 20.026 -12.892 1.00 0.00 82 ALA A CA 1
ATOM 1212 C C . ALA A 1 82 ? 18.158 21.451 -13.195 1.00 0.00 82 ALA A C 1
ATOM 1213 O O . ALA A 1 82 ? 17.838 22.378 -12.454 1.00 0.00 82 ALA A O 1
ATOM 1220 N N . THR A 1 83 ? 18.909 21.637 -14.286 1.00 0.00 83 THR A N 1
ATOM 1221 C CA . THR A 1 83 ? 19.391 22.957 -14.668 1.00 0.00 83 THR A CA 1
ATOM 1222 C C . THR A 1 83 ? 19.795 22.990 -16.138 1.00 0.00 83 THR A C 1
ATOM 1223 O O . THR A 1 83 ? 20.069 21.949 -16.736 1.00 0.00 83 THR A O 1
ATOM 1234 N N . GLY A 1 84 ? 19.832 24.191 -16.724 1.00 0.00 84 GLY A N 1
ATOM 1235 C CA . GLY A 1 84 ? 20.328 24.396 -18.073 1.00 0.00 84 GLY A CA 1
ATOM 1236 C C . GLY A 1 84 ? 21.702 25.059 -18.013 1.00 0.00 84 GLY A C 1
ATOM 1237 O O . GLY A 1 84 ? 21.814 26.208 -17.590 1.00 0.00 84 GLY A O 1
ATOM 1241 N N . GLY A 1 85 ? 22.741 24.335 -18.434 1.00 0.00 85 GLY A N 1
ATOM 1242 C CA . GLY A 1 85 ? 24.106 24.836 -18.402 1.00 0.00 85 GLY A CA 1
ATOM 1243 C C . GLY A 1 85 ? 25.105 23.694 -18.234 1.00 0.00 85 GLY A C 1
ATOM 1244 O O . GLY A 1 85 ? 24.769 22.528 -18.444 1.00 0.00 85 GLY A O 1
ATOM 1248 N N . SER A 1 86 ? 26.338 24.036 -17.853 1.00 0.00 86 SER A N 1
ATOM 1249 C CA . SER A 1 86 ? 27.389 23.056 -17.623 1.00 0.00 86 SER A CA 1
ATOM 1250 C C . SER A 1 86 ? 27.190 22.354 -16.282 1.00 0.00 86 SER A C 1
ATOM 1251 O O . SER A 1 86 ? 26.493 22.852 -15.398 1.00 0.00 86 SER A O 1
ATOM 1259 N N . ASP A 1 87 ? 27.816 21.185 -16.125 1.00 0.00 87 ASP A N 1
ATOM 1260 C CA . ASP A 1 87 ? 27.701 20.388 -14.912 1.00 0.00 87 ASP A CA 1
ATOM 1261 C C . ASP A 1 87 ? 28.665 20.864 -13.820 1.00 0.00 87 ASP A C 1
ATOM 1262 O O . ASP A 1 87 ? 28.654 20.331 -12.711 1.00 0.00 87 ASP A O 1
ATOM 1271 N N . ASP A 1 88 ? 29.499 21.861 -14.124 1.00 0.00 88 ASP A N 1
ATOM 1272 C CA . ASP A 1 88 ? 30.459 22.399 -13.170 1.00 0.00 88 ASP A CA 1
ATOM 1273 C C . ASP A 1 88 ? 29.880 23.597 -12.407 1.00 0.00 88 ASP A C 1
ATOM 1274 O O . ASP A 1 88 ? 30.550 24.174 -11.551 1.00 0.00 88 ASP A O 1
ATOM 1283 N N . SER A 1 89 ? 28.635 23.974 -12.713 1.00 0.00 89 SER A N 1
ATOM 1284 C CA . SER A 1 89 ? 27.968 25.117 -12.100 1.00 0.00 89 SER A CA 1
ATOM 1285 C C . SER A 1 89 ? 27.318 24.753 -10.764 1.00 0.00 89 SER A C 1
ATOM 1286 O O . SER A 1 89 ? 26.583 25.563 -10.198 1.00 0.00 89 SER A O 1
ATOM 1294 N N . VAL A 1 90 ? 27.577 23.543 -10.258 1.00 0.00 90 VAL A N 1
ATOM 1295 C CA . VAL A 1 90 ? 27.012 23.050 -9.008 1.00 0.00 90 VAL A CA 1
ATOM 1296 C C . VAL A 1 90 ? 28.076 22.335 -8.179 1.00 0.00 90 VAL A C 1
ATOM 1297 O O . VAL A 1 90 ? 29.059 21.826 -8.718 1.00 0.00 90 VAL A O 1
ATOM 1310 N N . ASP A 1 91 ? 27.875 22.300 -6.859 1.00 0.00 91 ASP A N 1
ATOM 1311 C CA . ASP A 1 91 ? 28.787 21.651 -5.926 1.00 0.00 91 ASP A CA 1
ATOM 1312 C C . ASP A 1 91 ? 28.706 20.125 -6.032 1.00 0.00 91 ASP A C 1
ATOM 1313 O O . ASP A 1 91 ? 27.815 19.578 -6.680 1.00 0.00 91 ASP A O 1
ATOM 1322 N N . SER A 1 92 ? 29.650 19.432 -5.387 1.00 0.00 92 SER A N 1
ATOM 1323 C CA . SER A 1 92 ? 29.757 17.981 -5.460 1.00 0.00 92 SER A CA 1
ATOM 1324 C C . SER A 1 92 ? 28.525 17.267 -4.907 1.00 0.00 92 SER A C 1
ATOM 1325 O O . SER A 1 92 ? 28.339 16.080 -5.163 1.00 0.00 92 SER A O 1
ATOM 1333 N N . ARG A 1 93 ? 27.676 17.975 -4.151 1.00 0.00 93 ARG A N 1
ATOM 1334 C CA . ARG A 1 93 ? 26.456 17.388 -3.606 1.00 0.00 93 ARG A CA 1
ATOM 1335 C C . ARG A 1 93 ? 25.410 17.231 -4.703 1.00 0.00 93 ARG A C 1
ATOM 1336 O O . ARG A 1 93 ? 24.520 16.387 -4.597 1.00 0.00 93 ARG A O 1
ATOM 1357 N N . PHE A 1 94 ? 25.517 18.040 -5.759 1.00 0.00 94 PHE A N 1
ATOM 1358 C CA . PHE A 1 94 ? 24.637 17.941 -6.910 1.00 0.00 94 PHE A CA 1
ATOM 1359 C C . PHE A 1 94 ? 25.192 16.908 -7.880 1.00 0.00 94 PHE A C 1
ATOM 1360 O O . PHE A 1 94 ? 24.450 16.357 -8.688 1.00 0.00 94 PHE A O 1
ATOM 1377 N N . ARG A 1 95 ? 26.500 16.641 -7.797 1.00 0.00 95 ARG A N 1
ATOM 1378 C CA . ARG A 1 95 ? 27.161 15.660 -8.648 1.00 0.00 95 ARG A CA 1
ATOM 1379 C C . ARG A 1 95 ? 27.019 14.252 -8.069 1.00 0.00 95 ARG A C 1
ATOM 1380 O O . ARG A 1 95 ? 27.272 13.271 -8.765 1.00 0.00 95 ARG A O 1
ATOM 1401 N N . ASP A 1 96 ? 26.615 14.153 -6.796 1.00 0.00 96 ASP A N 1
ATOM 1402 C CA . ASP A 1 96 ? 26.375 12.873 -6.143 1.00 0.00 96 ASP A CA 1
ATOM 1403 C C . ASP A 1 96 ? 24.904 12.471 -6.277 1.00 0.00 96 ASP A C 1
ATOM 1404 O O . ASP A 1 96 ? 24.591 11.286 -6.383 1.00 0.00 96 ASP A O 1
ATOM 1413 N N . ARG A 1 97 ? 23.999 13.456 -6.275 1.00 0.00 97 ARG A N 1
ATOM 1414 C CA . ARG A 1 97 ? 22.584 13.222 -6.538 1.00 0.00 97 ARG A CA 1
ATOM 1415 C C . ARG A 1 97 ? 22.351 13.179 -8.052 1.00 0.00 97 ARG A C 1
ATOM 1416 O O . ARG A 1 97 ? 23.184 13.673 -8.811 1.00 0.00 97 ARG A O 1
ATOM 1437 N N . PRO A 1 98 ? 21.234 12.598 -8.510 1.00 0.00 98 PRO A N 1
ATOM 1438 C CA . PRO A 1 98 ? 20.866 12.577 -9.915 1.00 0.00 98 PRO A CA 1
ATOM 1439 C C . PRO A 1 98 ? 20.695 13.993 -10.462 1.00 0.00 98 PRO A C 1
ATOM 1440 O O . PRO A 1 98 ? 20.357 14.912 -9.714 1.00 0.00 98 PRO A O 1
ATOM 1451 N N . VAL A 1 99 ? 20.925 14.169 -11.766 1.00 0.00 99 VAL A N 1
ATOM 1452 C CA . VAL A 1 99 ? 20.824 15.469 -12.423 1.00 0.00 99 VAL A CA 1
ATOM 1453 C C . VAL A 1 99 ? 20.093 15.355 -13.756 1.00 0.00 99 VAL A C 1
ATOM 1454 O O . VAL A 1 99 ? 20.085 14.292 -14.379 1.00 0.00 99 VAL A O 1
ATOM 1467 N N . LEU A 1 100 ? 19.480 16.461 -14.186 1.00 0.00 100 LEU A N 1
ATOM 1468 C CA . LEU A 1 100 ? 18.734 16.538 -15.433 1.00 0.00 100 LEU A CA 1
ATOM 1469 C C . LEU A 1 100 ? 19.016 17.862 -16.140 1.00 0.00 100 LEU A C 1
ATOM 1470 O O . LEU A 1 100 ? 19.371 18.852 -15.501 1.00 0.00 100 LEU A O 1
ATOM 1486 N N . GLN A 1 101 ? 18.854 17.876 -17.464 1.00 0.00 101 GLN A N 1
ATOM 1487 C CA . GLN A 1 101 ? 18.968 19.084 -18.264 1.00 0.00 101 GLN A CA 1
ATOM 1488 C C . GLN A 1 101 ? 17.617 19.801 -18.309 1.00 0.00 101 GLN A C 1
ATOM 1489 O O . GLN A 1 101 ? 16.596 19.213 -17.953 1.00 0.00 101 GLN A O 1
ATOM 1503 N N . LYS A 1 102 ? 17.595 21.066 -18.745 1.00 0.00 102 LYS A N 1
ATOM 1504 C CA . LYS A 1 102 ? 16.366 21.853 -18.747 1.00 0.00 102 LYS A CA 1
ATOM 1505 C C . LYS A 1 102 ? 15.355 21.395 -19.808 1.00 0.00 102 LYS A C 1
ATOM 1506 O O . LYS A 1 102 ? 14.190 21.205 -19.463 1.00 0.00 102 LYS A O 1
ATOM 1525 N N . PRO A 1 103 ? 15.743 21.209 -21.081 1.00 0.00 103 PRO A N 1
ATOM 1526 C CA . PRO A 1 103 ? 14.826 20.739 -22.106 1.00 0.00 103 PRO A CA 1
ATOM 1527 C C . PRO A 1 103 ? 14.571 19.237 -21.972 1.00 0.00 103 PRO A C 1
ATOM 1528 O O . PRO A 1 103 ? 15.490 18.471 -21.691 1.00 0.00 103 PRO A O 1
ATOM 1539 N N . PHE A 1 104 ? 13.321 18.812 -22.175 1.00 0.00 104 PHE A N 1
ATOM 1540 C CA . PHE A 1 104 ? 12.939 17.408 -22.074 1.00 0.00 104 PHE A CA 1
ATOM 1541 C C . PHE A 1 104 ? 12.596 16.845 -23.453 1.00 0.00 104 PHE A C 1
ATOM 1542 O O . PHE A 1 104 ? 12.165 17.573 -24.347 1.00 0.00 104 PHE A O 1
ATOM 1559 N N . THR A 1 105 ? 12.790 15.533 -23.610 1.00 0.00 105 THR A N 1
ATOM 1560 C CA . THR A 1 105 ? 12.474 14.802 -24.831 1.00 0.00 105 THR A CA 1
ATOM 1561 C C . THR A 1 105 ? 12.207 13.340 -24.476 1.00 0.00 105 THR A C 1
ATOM 1562 O O . THR A 1 105 ? 12.545 12.902 -23.377 1.00 0.00 105 THR A O 1
ATOM 1573 N N . MET A 1 106 ? 11.602 12.576 -25.387 1.00 0.00 106 MET A N 1
ATOM 1574 C CA . MET A 1 106 ? 11.187 11.207 -25.101 1.00 0.00 106 MET A CA 1
ATOM 1575 C C . MET A 1 106 ? 12.359 10.321 -24.676 1.00 0.00 106 MET A C 1
ATOM 1576 O O . MET A 1 106 ? 12.160 9.354 -23.943 1.00 0.00 106 MET A O 1
ATOM 1590 N N . ASP A 1 107 ? 13.579 10.633 -25.125 1.00 0.00 107 ASP A N 1
ATOM 1591 C CA . ASP A 1 107 ? 14.755 9.853 -24.764 1.00 0.00 107 ASP A CA 1
ATOM 1592 C C . ASP A 1 107 ? 15.321 10.296 -23.416 1.00 0.00 107 ASP A C 1
ATOM 1593 O O . ASP A 1 107 ? 15.807 9.469 -22.646 1.00 0.00 107 ASP A O 1
ATOM 1602 N N . GLY A 1 108 ? 15.263 11.599 -23.123 1.00 0.00 108 GLY A N 1
ATOM 1603 C CA . GLY A 1 108 ? 15.828 12.143 -21.897 1.00 0.00 108 GLY A CA 1
ATOM 1604 C C . GLY A 1 108 ? 14.909 11.913 -20.700 1.00 0.00 108 GLY A C 1
ATOM 1605 O O . GLY A 1 108 ? 15.374 11.863 -19.563 1.00 0.00 108 GLY A O 1
ATOM 1609 N N . VAL A 1 109 ? 13.607 11.767 -20.952 1.00 0.00 109 VAL A N 1
ATOM 1610 C CA . VAL A 1 109 ? 12.627 11.532 -19.901 1.00 0.00 109 VAL A CA 1
ATOM 1611 C C . VAL A 1 109 ? 12.614 10.058 -19.507 1.00 0.00 109 VAL A C 1
ATOM 1612 O O . VAL A 1 109 ? 12.330 9.729 -18.354 1.00 0.00 109 VAL A O 1
ATOM 1625 N N . ALA A 1 110 ? 12.922 9.159 -20.447 1.00 0.00 110 ALA A N 1
ATOM 1626 C CA . ALA A 1 110 ? 12.988 7.740 -20.145 1.00 0.00 110 ALA A CA 1
ATOM 1627 C C . ALA A 1 110 ? 14.187 7.457 -19.245 1.00 0.00 110 ALA A C 1
ATOM 1628 O O . ALA A 1 110 ? 14.147 6.544 -18.421 1.00 0.00 110 ALA A O 1
ATOM 1635 N N . LYS A 1 111 ? 15.256 8.247 -19.400 1.00 0.00 111 LYS A N 1
ATOM 1636 C CA . LYS A 1 111 ? 16.452 8.121 -18.580 1.00 0.00 111 LYS A CA 1
ATOM 1637 C C . LYS A 1 111 ? 16.305 8.893 -17.271 1.00 0.00 111 LYS A C 1
ATOM 1638 O O . LYS A 1 111 ? 17.011 8.604 -16.309 1.00 0.00 111 LYS A O 1
ATOM 1657 N N . ALA A 1 112 ? 15.392 9.868 -17.222 1.00 0.00 112 ALA A N 1
ATOM 1658 C CA . ALA A 1 112 ? 15.163 10.647 -16.013 1.00 0.00 112 ALA A CA 1
ATOM 1659 C C . ALA A 1 112 ? 14.400 9.823 -14.985 1.00 0.00 112 ALA A C 1
ATOM 1660 O O . ALA A 1 112 ? 14.711 9.871 -13.795 1.00 0.00 112 ALA A O 1
ATOM 1667 N N . LEU A 1 113 ? 13.398 9.060 -15.435 1.00 0.00 113 LEU A N 1
ATOM 1668 C CA . LEU A 1 113 ? 12.631 8.222 -14.529 1.00 0.00 113 LEU A CA 1
ATOM 1669 C C . LEU A 1 113 ? 13.430 6.970 -14.183 1.00 0.00 113 LEU A C 1
ATOM 1670 O O . LEU A 1 113 ? 13.253 6.412 -13.104 1.00 0.00 113 LEU A O 1
ATOM 1686 N N . ALA A 1 114 ? 14.308 6.519 -15.082 1.00 0.00 114 ALA A N 1
ATOM 1687 C CA . ALA A 1 114 ? 15.159 5.375 -14.797 1.00 0.00 114 ALA A CA 1
ATOM 1688 C C . ALA A 1 114 ? 16.258 5.748 -13.800 1.00 0.00 114 ALA A C 1
ATOM 1689 O O . ALA A 1 114 ? 16.830 4.869 -13.160 1.00 0.00 114 ALA A O 1
ATOM 1696 N N . ALA A 1 115 ? 16.560 7.044 -13.662 1.00 0.00 115 ALA A N 1
ATOM 1697 C CA . ALA A 1 115 ? 17.534 7.521 -12.694 1.00 0.00 115 ALA A CA 1
ATOM 1698 C C . ALA A 1 115 ? 16.886 7.782 -11.333 1.00 0.00 115 ALA A C 1
ATOM 1699 O O . ALA A 1 115 ? 17.584 7.821 -10.321 1.00 0.00 115 ALA A O 1
ATOM 1706 N N . LEU A 1 116 ? 15.560 7.965 -11.297 1.00 0.00 116 LEU A N 1
ATOM 1707 C CA . LEU A 1 116 ? 14.841 8.217 -10.057 1.00 0.00 116 LEU A CA 1
ATOM 1708 C C . LEU A 1 116 ? 14.357 6.901 -9.439 1.00 0.00 116 LEU A C 1
ATOM 1709 O O . LEU A 1 116 ? 14.586 6.642 -8.261 1.00 0.00 116 LEU A O 1
ATOM 1725 N N . LEU A 1 117 ? 13.685 6.065 -10.242 1.00 0.00 117 LEU A N 1
ATOM 1726 C CA . LEU A 1 117 ? 13.136 4.782 -9.819 1.00 0.00 117 LEU A CA 1
ATOM 1727 C C . LEU A 1 117 ? 14.218 3.729 -9.554 1.00 0.00 117 LEU A C 1
ATOM 1728 O O . LEU A 1 117 ? 13.882 2.585 -9.244 1.00 0.00 117 LEU A O 1
ATOM 1744 N N . VAL A 1 118 ? 15.501 4.091 -9.671 1.00 0.00 118 VAL A N 1
ATOM 1745 C CA . VAL A 1 118 ? 16.608 3.173 -9.408 1.00 0.00 118 VAL A CA 1
ATOM 1746 C C . VAL A 1 118 ? 17.666 3.863 -8.555 1.00 0.00 118 VAL A C 1
ATOM 1747 O O . VAL A 1 118 ? 17.843 3.423 -7.399 1.00 0.00 118 VAL A O 1
ATOM 1760 N N . MET A 1 1 ? 5.309 5.919 1.136 1.00 0.00 1 MET A N 2
ATOM 1761 C CA . MET A 1 1 ? 4.525 4.877 0.441 1.00 0.00 1 MET A CA 2
ATOM 1762 C C . MET A 1 1 ? 5.447 3.777 -0.073 1.00 0.00 1 MET A C 2
ATOM 1763 O O . MET A 1 1 ? 6.665 3.940 -0.095 1.00 0.00 1 MET A O 2
ATOM 1779 N N . SER A 1 2 ? 4.866 2.647 -0.486 1.00 0.00 2 SER A N 2
ATOM 1780 C CA . SER A 1 2 ? 5.630 1.514 -0.997 1.00 0.00 2 SER A CA 2
ATOM 1781 C C . SER A 1 2 ? 6.041 1.717 -2.457 1.00 0.00 2 SER A C 2
ATOM 1782 O O . SER A 1 2 ? 6.792 0.914 -3.004 1.00 0.00 2 SER A O 2
ATOM 1790 N N . ALA A 1 3 ? 5.550 2.788 -3.083 1.00 0.00 3 ALA A N 2
ATOM 1791 C CA . ALA A 1 3 ? 5.875 3.140 -4.458 1.00 0.00 3 ALA A CA 2
ATOM 1792 C C . ALA A 1 3 ? 5.767 4.650 -4.648 1.00 0.00 3 ALA A C 2
ATOM 1793 O O . ALA A 1 3 ? 5.100 5.333 -3.871 1.00 0.00 3 ALA A O 2
ATOM 1800 N N . LEU A 1 4 ? 6.431 5.161 -5.688 1.00 0.00 4 LEU A N 2
ATOM 1801 C CA . LEU A 1 4 ? 6.447 6.578 -6.007 1.00 0.00 4 LEU A CA 2
ATOM 1802 C C . LEU A 1 4 ? 5.672 6.850 -7.292 1.00 0.00 4 LEU A C 2
ATOM 1803 O O . LEU A 1 4 ? 6.250 7.215 -8.315 1.00 0.00 4 LEU A O 2
ATOM 1819 N N . THR A 1 5 ? 4.351 6.672 -7.242 1.00 0.00 5 THR A N 2
ATOM 1820 C CA . THR A 1 5 ? 3.479 6.993 -8.362 1.00 0.00 5 THR A CA 2
ATOM 1821 C C . THR A 1 5 ? 3.122 8.474 -8.336 1.00 0.00 5 THR A C 2
ATOM 1822 O O . THR A 1 5 ? 2.454 8.956 -9.248 1.00 0.00 5 THR A O 2
ATOM 1833 N N . GLN A 1 6 ? 3.565 9.191 -7.299 1.00 0.00 6 GLN A N 2
ATOM 1834 C CA . GLN A 1 6 ? 3.296 10.604 -7.126 1.00 0.00 6 GLN A CA 2
ATOM 1835 C C . GLN A 1 6 ? 4.583 11.412 -7.070 1.00 0.00 6 GLN A C 2
ATOM 1836 O O . GLN A 1 6 ? 5.322 11.322 -6.090 1.00 0.00 6 GLN A O 2
ATOM 1850 N N . ILE A 1 7 ? 4.842 12.199 -8.121 1.00 0.00 7 ILE A N 2
ATOM 1851 C CA . ILE A 1 7 ? 6.044 13.019 -8.214 1.00 0.00 7 ILE A CA 2
ATOM 1852 C C . ILE A 1 7 ? 5.668 14.499 -8.248 1.00 0.00 7 ILE A C 2
ATOM 1853 O O . ILE A 1 7 ? 4.809 14.904 -9.031 1.00 0.00 7 ILE A O 2
ATOM 1869 N N . LEU A 1 8 ? 6.307 15.309 -7.402 1.00 0.00 8 LEU A N 2
ATOM 1870 C CA . LEU A 1 8 ? 6.092 16.749 -7.374 1.00 0.00 8 LEU A CA 2
ATOM 1871 C C . LEU A 1 8 ? 7.080 17.421 -8.329 1.00 0.00 8 LEU A C 2
ATOM 1872 O O . LEU A 1 8 ? 8.212 16.963 -8.469 1.00 0.00 8 LEU A O 2
ATOM 1888 N N . ILE A 1 9 ? 6.652 18.503 -8.979 1.00 0.00 9 ILE A N 2
ATOM 1889 C CA . ILE A 1 9 ? 7.455 19.236 -9.946 1.00 0.00 9 ILE A CA 2
ATOM 1890 C C . ILE A 1 9 ? 7.769 20.622 -9.391 1.00 0.00 9 ILE A C 2
ATOM 1891 O O . ILE A 1 9 ? 6.864 21.321 -8.932 1.00 0.00 9 ILE A O 2
ATOM 1907 N N . VAL A 1 10 ? 9.042 21.018 -9.432 1.00 0.00 10 VAL A N 2
ATOM 1908 C CA . VAL A 1 10 ? 9.471 22.323 -8.946 1.00 0.00 10 VAL A CA 2
ATOM 1909 C C . VAL A 1 10 ? 10.375 22.984 -9.982 1.00 0.00 10 VAL A C 2
ATOM 1910 O O . VAL A 1 10 ? 11.439 22.454 -10.295 1.00 0.00 10 VAL A O 2
ATOM 1923 N N . GLU A 1 11 ? 9.942 24.133 -10.510 1.00 0.00 11 GLU A N 2
ATOM 1924 C CA . GLU A 1 11 ? 10.653 24.860 -11.553 1.00 0.00 11 GLU A CA 2
ATOM 1925 C C . GLU A 1 11 ? 10.568 26.361 -11.310 1.00 0.00 11 GLU A C 2
ATOM 1926 O O . GLU A 1 11 ? 9.728 26.828 -10.548 1.00 0.00 11 GLU A O 2
ATOM 1938 N N . ASP A 1 12 ? 11.445 27.127 -11.964 1.00 0.00 12 ASP A N 2
ATOM 1939 C CA . ASP A 1 12 ? 11.457 28.577 -11.844 1.00 0.00 12 ASP A CA 2
ATOM 1940 C C . ASP A 1 12 ? 10.448 29.225 -12.795 1.00 0.00 12 ASP A C 2
ATOM 1941 O O . ASP A 1 12 ? 10.193 30.421 -12.697 1.00 0.00 12 ASP A O 2
ATOM 1950 N N . GLU A 1 13 ? 9.872 28.443 -13.712 1.00 0.00 13 GLU A N 2
ATOM 1951 C CA . GLU A 1 13 ? 8.895 28.939 -14.672 1.00 0.00 13 GLU A CA 2
ATOM 1952 C C . GLU A 1 13 ? 7.785 27.906 -14.863 1.00 0.00 13 GLU A C 2
ATOM 1953 O O . GLU A 1 13 ? 8.044 26.704 -14.814 1.00 0.00 13 GLU A O 2
ATOM 1965 N N . PRO A 1 14 ? 6.546 28.359 -15.081 1.00 0.00 14 PRO A N 2
ATOM 1966 C CA . PRO A 1 14 ? 5.401 27.484 -15.256 1.00 0.00 14 PRO A CA 2
ATOM 1967 C C . PRO A 1 14 ? 5.437 26.793 -16.617 1.00 0.00 14 PRO A C 2
ATOM 1968 O O . PRO A 1 14 ? 4.713 25.824 -16.832 1.00 0.00 14 PRO A O 2
ATOM 1979 N N . LEU A 1 15 ? 6.276 27.279 -17.542 1.00 0.00 15 LEU A N 2
ATOM 1980 C CA . LEU A 1 15 ? 6.369 26.693 -18.872 1.00 0.00 15 LEU A CA 2
ATOM 1981 C C . LEU A 1 15 ? 7.131 25.370 -18.825 1.00 0.00 15 LEU A C 2
ATOM 1982 O O . LEU A 1 15 ? 6.868 24.477 -19.627 1.00 0.00 15 LEU A O 2
ATOM 1998 N N . ILE A 1 16 ? 8.075 25.237 -17.887 1.00 0.00 16 ILE A N 2
ATOM 1999 C CA . ILE A 1 16 ? 8.822 23.997 -17.731 1.00 0.00 16 ILE A CA 2
ATOM 2000 C C . ILE A 1 16 ? 8.025 23.043 -16.849 1.00 0.00 16 ILE A C 2
ATOM 2001 O O . ILE A 1 16 ? 8.121 21.829 -17.005 1.00 0.00 16 ILE A O 2
ATOM 2017 N N . ALA A 1 17 ? 7.230 23.583 -15.921 1.00 0.00 17 ALA A N 2
ATOM 2018 C CA . ALA A 1 17 ? 6.385 22.755 -15.077 1.00 0.00 17 ALA A CA 2
ATOM 2019 C C . ALA A 1 17 ? 5.267 22.126 -15.905 1.00 0.00 17 ALA A C 2
ATOM 2020 O O . ALA A 1 17 ? 4.818 21.026 -15.597 1.00 0.00 17 ALA A O 2
ATOM 2027 N N . MET A 1 18 ? 4.818 22.816 -16.959 1.00 0.00 18 MET A N 2
ATOM 2028 C CA . MET A 1 18 ? 3.794 22.291 -17.849 1.00 0.00 18 MET A CA 2
ATOM 2029 C C . MET A 1 18 ? 4.412 21.290 -18.824 1.00 0.00 18 MET A C 2
ATOM 2030 O O . MET A 1 18 ? 3.737 20.373 -19.288 1.00 0.00 18 MET A O 2
ATOM 2044 N N . MET A 1 19 ? 5.701 21.455 -19.142 1.00 0.00 19 MET A N 2
ATOM 2045 C CA . MET A 1 19 ? 6.401 20.510 -19.998 1.00 0.00 19 MET A CA 2
ATOM 2046 C C . MET A 1 19 ? 6.607 19.192 -19.251 1.00 0.00 19 MET A C 2
ATOM 2047 O O . MET A 1 19 ? 6.645 18.132 -19.867 1.00 0.00 19 MET A O 2
ATOM 2061 N N . LEU A 1 20 ? 6.733 19.258 -17.923 1.00 0.00 20 LEU A N 2
ATOM 2062 C CA . LEU A 1 20 ? 6.865 18.073 -17.091 1.00 0.00 20 LEU A CA 2
ATOM 2063 C C . LEU A 1 20 ? 5.518 17.366 -16.950 1.00 0.00 20 LEU A C 2
ATOM 2064 O O . LEU A 1 20 ? 5.480 16.148 -16.790 1.00 0.00 20 LEU A O 2
ATOM 2080 N N . GLU A 1 21 ? 4.412 18.111 -17.013 1.00 0.00 21 GLU A N 2
ATOM 2081 C CA . GLU A 1 21 ? 3.082 17.513 -16.968 1.00 0.00 21 GLU A CA 2
ATOM 2082 C C . GLU A 1 21 ? 2.786 16.781 -18.277 1.00 0.00 21 GLU A C 2
ATOM 2083 O O . GLU A 1 21 ? 1.958 15.870 -18.300 1.00 0.00 21 GLU A O 2
ATOM 2095 N N . ASP A 1 22 ? 3.456 17.168 -19.366 1.00 0.00 22 ASP A N 2
ATOM 2096 C CA . ASP A 1 22 ? 3.248 16.531 -20.659 1.00 0.00 22 ASP A CA 2
ATOM 2097 C C . ASP A 1 22 ? 3.962 15.180 -20.738 1.00 0.00 22 ASP A C 2
ATOM 2098 O O . ASP A 1 22 ? 3.403 14.223 -21.278 1.00 0.00 22 ASP A O 2
ATOM 2107 N N . PHE A 1 23 ? 5.186 15.079 -20.210 1.00 0.00 23 PHE A N 2
ATOM 2108 C CA . PHE A 1 23 ? 5.918 13.819 -20.268 1.00 0.00 23 PHE A CA 2
ATOM 2109 C C . PHE A 1 23 ? 5.404 12.812 -19.241 1.00 0.00 23 PHE A C 2
ATOM 2110 O O . PHE A 1 23 ? 5.564 11.610 -19.441 1.00 0.00 23 PHE A O 2
ATOM 2127 N N . LEU A 1 24 ? 4.787 13.269 -18.147 1.00 0.00 24 LEU A N 2
ATOM 2128 C CA . LEU A 1 24 ? 4.212 12.341 -17.182 1.00 0.00 24 LEU A CA 2
ATOM 2129 C C . LEU A 1 24 ? 2.895 11.776 -17.708 1.00 0.00 24 LEU A C 2
ATOM 2130 O O . LEU A 1 24 ? 2.456 10.726 -17.247 1.00 0.00 24 LEU A O 2
ATOM 2146 N N . GLU A 1 25 ? 2.263 12.456 -18.672 1.00 0.00 25 GLU A N 2
ATOM 2147 C CA . GLU A 1 25 ? 1.045 11.950 -19.293 1.00 0.00 25 GLU A CA 2
ATOM 2148 C C . GLU A 1 25 ? 1.380 10.919 -20.373 1.00 0.00 25 GLU A C 2
ATOM 2149 O O . GLU A 1 25 ? 0.577 10.027 -20.648 1.00 0.00 25 GLU A O 2
ATOM 2161 N N . VAL A 1 26 ? 2.565 11.029 -20.985 1.00 0.00 26 VAL A N 2
ATOM 2162 C CA . VAL A 1 26 ? 3.016 10.080 -21.994 1.00 0.00 26 VAL A CA 2
ATOM 2163 C C . VAL A 1 26 ? 3.559 8.810 -21.342 1.00 0.00 26 VAL A C 2
ATOM 2164 O O . VAL A 1 26 ? 3.597 7.755 -21.977 1.00 0.00 26 VAL A O 2
ATOM 2177 N N . LEU A 1 27 ? 3.980 8.902 -20.074 1.00 0.00 27 LEU A N 2
ATOM 2178 C CA . LEU A 1 27 ? 4.513 7.765 -19.335 1.00 0.00 27 LEU A CA 2
ATOM 2179 C C . LEU A 1 27 ? 3.473 7.166 -18.385 1.00 0.00 27 LEU A C 2
ATOM 2180 O O . LEU A 1 27 ? 3.820 6.369 -17.512 1.00 0.00 27 LEU A O 2
ATOM 2196 N N . ASP A 1 28 ? 2.199 7.541 -18.546 1.00 0.00 28 ASP A N 2
ATOM 2197 C CA . ASP A 1 28 ? 1.091 7.041 -17.739 1.00 0.00 28 ASP A CA 2
ATOM 2198 C C . ASP A 1 28 ? 1.340 7.210 -16.237 1.00 0.00 28 ASP A C 2
ATOM 2199 O O . ASP A 1 28 ? 0.847 6.429 -15.423 1.00 0.00 28 ASP A O 2
ATOM 2208 N N . LYS A 1 29 ? 2.113 8.235 -15.865 1.00 0.00 29 LYS A N 2
ATOM 2209 C CA . LYS A 1 29 ? 2.438 8.538 -14.479 1.00 0.00 29 LYS A CA 2
ATOM 2210 C C . LYS A 1 29 ? 1.329 9.400 -13.880 1.00 0.00 29 LYS A C 2
ATOM 2211 O O . LYS A 1 29 ? 0.557 10.010 -14.620 1.00 0.00 29 LYS A O 2
ATOM 2230 N N . THR A 1 30 ? 1.239 9.461 -12.549 1.00 0.00 30 THR A N 2
ATOM 2231 C CA . THR A 1 30 ? 0.213 10.253 -11.880 1.00 0.00 30 THR A CA 2
ATOM 2232 C C . THR A 1 30 ? 0.840 11.517 -11.286 1.00 0.00 30 THR A C 2
ATOM 2233 O O . THR A 1 30 ? 1.700 11.423 -10.410 1.00 0.00 30 THR A O 2
ATOM 2244 N N . PRO A 1 31 ? 0.424 12.706 -11.746 1.00 0.00 31 PRO A N 2
ATOM 2245 C CA . PRO A 1 31 ? 0.892 13.972 -11.218 1.00 0.00 31 PRO A CA 2
ATOM 2246 C C . PRO A 1 31 ? 0.179 14.289 -9.904 1.00 0.00 31 PRO A C 2
ATOM 2247 O O . PRO A 1 31 ? -0.862 13.702 -9.605 1.00 0.00 31 PRO A O 2
ATOM 2258 N N . VAL A 1 32 ? 0.734 15.220 -9.120 1.00 0.00 32 VAL A N 2
ATOM 2259 C CA . VAL A 1 32 ? 0.125 15.621 -7.855 1.00 0.00 32 VAL A CA 2
ATOM 2260 C C . VAL A 1 32 ? 0.113 17.136 -7.676 1.00 0.00 32 VAL A C 2
ATOM 2261 O O . VAL A 1 32 ? -0.644 17.645 -6.850 1.00 0.00 32 VAL A O 2
ATOM 2274 N N . GLY A 1 33 ? 0.937 17.866 -8.432 1.00 0.00 33 GLY A N 2
ATOM 2275 C CA . GLY A 1 33 ? 0.949 19.318 -8.358 1.00 0.00 33 GLY A CA 2
ATOM 2276 C C . GLY A 1 33 ? 2.194 19.916 -9.003 1.00 0.00 33 GLY A C 2
ATOM 2277 O O . GLY A 1 33 ? 3.116 19.199 -9.392 1.00 0.00 33 GLY A O 2
ATOM 2281 N N . THR A 1 34 ? 2.204 21.247 -9.108 1.00 0.00 34 THR A N 2
ATOM 2282 C CA . THR A 1 34 ? 3.327 22.017 -9.624 1.00 0.00 34 THR A CA 2
ATOM 2283 C C . THR A 1 34 ? 3.494 23.263 -8.763 1.00 0.00 34 THR A C 2
ATOM 2284 O O . THR A 1 34 ? 2.502 23.856 -8.339 1.00 0.00 34 THR A O 2
ATOM 2295 N N . VAL A 1 35 ? 4.741 23.663 -8.503 1.00 0.00 35 VAL A N 2
ATOM 2296 C CA . VAL A 1 35 ? 5.033 24.841 -7.695 1.00 0.00 35 VAL A CA 2
ATOM 2297 C C . VAL A 1 35 ? 6.193 25.625 -8.302 1.00 0.00 35 VAL A C 2
ATOM 2298 O O . VAL A 1 35 ? 7.045 25.060 -8.988 1.00 0.00 35 VAL A O 2
ATOM 2311 N N . ASP A 1 36 ? 6.214 26.936 -8.046 1.00 0.00 36 ASP A N 2
ATOM 2312 C CA . ASP A 1 36 ? 7.217 27.842 -8.595 1.00 0.00 36 ASP A CA 2
ATOM 2313 C C . ASP A 1 36 ? 8.312 28.175 -7.577 1.00 0.00 36 ASP A C 2
ATOM 2314 O O . ASP A 1 36 ? 9.222 28.946 -7.876 1.00 0.00 36 ASP A O 2
ATOM 2323 N N . THR A 1 37 ? 8.229 27.596 -6.375 1.00 0.00 37 THR A N 2
ATOM 2324 C CA . THR A 1 37 ? 9.214 27.796 -5.325 1.00 0.00 37 THR A CA 2
ATOM 2325 C C . THR A 1 37 ? 9.452 26.485 -4.583 1.00 0.00 37 THR A C 2
ATOM 2326 O O . THR A 1 37 ? 8.607 25.590 -4.602 1.00 0.00 37 THR A O 2
ATOM 2337 N N . VAL A 1 38 ? 10.607 26.365 -3.924 1.00 0.00 38 VAL A N 2
ATOM 2338 C CA . VAL A 1 38 ? 10.936 25.174 -3.155 1.00 0.00 38 VAL A CA 2
ATOM 2339 C C . VAL A 1 38 ? 10.179 25.159 -1.827 1.00 0.00 38 VAL A C 2
ATOM 2340 O O . VAL A 1 38 ? 9.978 24.098 -1.235 1.00 0.00 38 VAL A O 2
ATOM 2353 N N . ALA A 1 39 ? 9.752 26.334 -1.348 1.00 0.00 39 ALA A N 2
ATOM 2354 C CA . ALA A 1 39 ? 8.999 26.430 -0.110 1.00 0.00 39 ALA A CA 2
ATOM 2355 C C . ALA A 1 39 ? 7.578 25.909 -0.302 1.00 0.00 39 ALA A C 2
ATOM 2356 O O . ALA A 1 39 ? 6.948 25.457 0.653 1.00 0.00 39 ALA A O 2
ATOM 2363 N N . GLY A 1 40 ? 7.065 25.964 -1.538 1.00 0.00 40 GLY A N 2
ATOM 2364 C CA . GLY A 1 40 ? 5.750 25.434 -1.849 1.00 0.00 40 GLY A CA 2
ATOM 2365 C C . GLY A 1 40 ? 5.792 23.913 -1.947 1.00 0.00 40 GLY A C 2
ATOM 2366 O O . GLY A 1 40 ? 4.787 23.248 -1.701 1.00 0.00 40 GLY A O 2
ATOM 2370 N N . ALA A 1 41 ? 6.954 23.352 -2.299 1.00 0.00 41 ALA A N 2
ATOM 2371 C CA . ALA A 1 41 ? 7.104 21.910 -2.393 1.00 0.00 41 ALA A CA 2
ATOM 2372 C C . ALA A 1 41 ? 7.115 21.292 -0.996 1.00 0.00 41 ALA A C 2
ATOM 2373 O O . ALA A 1 41 ? 6.608 20.190 -0.799 1.00 0.00 41 ALA A O 2
ATOM 2380 N N . LEU A 1 42 ? 7.690 22.004 -0.024 1.00 0.00 42 LEU A N 2
ATOM 2381 C CA . LEU A 1 42 ? 7.727 21.538 1.354 1.00 0.00 42 LEU A CA 2
ATOM 2382 C C . LEU A 1 42 ? 6.311 21.578 1.929 1.00 0.00 42 LEU A C 2
ATOM 2383 O O . LEU A 1 42 ? 5.919 20.704 2.699 1.00 0.00 42 LEU A O 2
ATOM 2399 N N . ALA A 1 43 ? 5.532 22.597 1.550 1.00 0.00 43 ALA A N 2
ATOM 2400 C CA . ALA A 1 43 ? 4.168 22.748 2.031 1.00 0.00 43 ALA A CA 2
ATOM 2401 C C . ALA A 1 43 ? 3.263 21.626 1.519 1.00 0.00 43 ALA A C 2
ATOM 2402 O O . ALA A 1 43 ? 2.253 21.319 2.151 1.00 0.00 43 ALA A O 2
ATOM 2409 N N . ARG A 1 44 ? 3.614 21.011 0.384 1.00 0.00 44 ARG A N 2
ATOM 2410 C CA . ARG A 1 44 ? 2.859 19.883 -0.151 1.00 0.00 44 ARG A CA 2
ATOM 2411 C C . ARG A 1 44 ? 3.305 18.565 0.482 1.00 0.00 44 ARG A C 2
ATOM 2412 O O . ARG A 1 44 ? 2.554 17.593 0.458 1.00 0.00 44 ARG A O 2
ATOM 2433 N N . VAL A 1 45 ? 4.512 18.523 1.050 1.00 0.00 45 VAL A N 2
ATOM 2434 C CA . VAL A 1 45 ? 5.021 17.325 1.710 1.00 0.00 45 VAL A CA 2
ATOM 2435 C C . VAL A 1 45 ? 4.445 17.207 3.121 1.00 0.00 45 VAL A C 2
ATOM 2436 O O . VAL A 1 45 ? 4.368 16.108 3.666 1.00 0.00 45 VAL A O 2
ATOM 2449 N N . GLU A 1 46 ? 4.032 18.330 3.718 1.00 0.00 46 GLU A N 2
ATOM 2450 C CA . GLU A 1 46 ? 3.389 18.319 5.029 1.00 0.00 46 GLU A CA 2
ATOM 2451 C C . GLU A 1 46 ? 1.941 17.834 4.920 1.00 0.00 46 GLU A C 2
ATOM 2452 O O . GLU A 1 46 ? 1.325 17.505 5.933 1.00 0.00 46 GLU A O 2
ATOM 2464 N N . ASP A 1 47 ? 1.398 17.792 3.699 1.00 0.00 47 ASP A N 2
ATOM 2465 C CA . ASP A 1 47 ? 0.035 17.348 3.439 1.00 0.00 47 ASP A CA 2
ATOM 2466 C C . ASP A 1 47 ? 0.010 15.885 2.990 1.00 0.00 47 ASP A C 2
ATOM 2467 O O . ASP A 1 47 ? -1.054 15.269 2.943 1.00 0.00 47 ASP A O 2
ATOM 2476 N N . GLY A 1 48 ? 1.177 15.324 2.656 1.00 0.00 48 GLY A N 2
ATOM 2477 C CA . GLY A 1 48 ? 1.294 13.940 2.222 1.00 0.00 48 GLY A CA 2
ATOM 2478 C C . GLY A 1 48 ? 0.750 13.739 0.809 1.00 0.00 48 GLY A C 2
ATOM 2479 O O . GLY A 1 48 ? 0.487 14.701 0.088 1.00 0.00 48 GLY A O 2
ATOM 2483 N N . GLY A 1 49 ? 0.581 12.473 0.413 1.00 0.00 49 GLY A N 2
ATOM 2484 C CA . GLY A 1 49 ? 0.086 12.128 -0.913 1.00 0.00 49 GLY A CA 2
ATOM 2485 C C . GLY A 1 49 ? 1.186 12.192 -1.975 1.00 0.00 49 GLY A C 2
ATOM 2486 O O . GLY A 1 49 ? 0.892 12.139 -3.170 1.00 0.00 49 GLY A O 2
ATOM 2490 N N . ILE A 1 50 ? 2.447 12.311 -1.550 1.00 0.00 50 ILE A N 2
ATOM 2491 C CA . ILE A 1 50 ? 3.595 12.397 -2.444 1.00 0.00 50 ILE A CA 2
ATOM 2492 C C . ILE A 1 50 ? 4.694 11.470 -1.925 1.00 0.00 50 ILE A C 2
ATOM 2493 O O . ILE A 1 50 ? 4.807 11.284 -0.714 1.00 0.00 50 ILE A O 2
ATOM 2509 N N . ASP A 1 51 ? 5.502 10.889 -2.821 1.00 0.00 51 ASP A N 2
ATOM 2510 C CA . ASP A 1 51 ? 6.570 9.985 -2.408 1.00 0.00 51 ASP A CA 2
ATOM 2511 C C . ASP A 1 51 ? 7.944 10.458 -2.881 1.00 0.00 51 ASP A C 2
ATOM 2512 O O . ASP A 1 51 ? 8.959 10.030 -2.331 1.00 0.00 51 ASP A O 2
ATOM 2521 N N . ALA A 1 52 ? 7.985 11.329 -3.894 1.00 0.00 52 ALA A N 2
ATOM 2522 C CA . ALA A 1 52 ? 9.233 11.869 -4.414 1.00 0.00 52 ALA A CA 2
ATOM 2523 C C . ALA A 1 52 ? 8.971 13.183 -5.148 1.00 0.00 52 ALA A C 2
ATOM 2524 O O . ALA A 1 52 ? 7.824 13.530 -5.415 1.00 0.00 52 ALA A O 2
ATOM 2531 N N . ALA A 1 53 ? 10.036 13.916 -5.478 1.00 0.00 53 ALA A N 2
ATOM 2532 C CA . ALA A 1 53 ? 9.906 15.182 -6.185 1.00 0.00 53 ALA A CA 2
ATOM 2533 C C . ALA A 1 53 ? 11.143 15.481 -7.029 1.00 0.00 53 ALA A C 2
ATOM 2534 O O . ALA A 1 53 ? 12.189 14.858 -6.855 1.00 0.00 53 ALA A O 2
ATOM 2541 N N . ILE A 1 54 ? 11.020 16.446 -7.945 1.00 0.00 54 ILE A N 2
ATOM 2542 C CA . ILE A 1 54 ? 12.134 16.923 -8.757 1.00 0.00 54 ILE A CA 2
ATOM 2543 C C . ILE A 1 54 ? 12.333 18.403 -8.458 1.00 0.00 54 ILE A C 2
ATOM 2544 O O . ILE A 1 54 ? 11.378 19.175 -8.502 1.00 0.00 54 ILE A O 2
ATOM 2560 N N . LEU A 1 55 ? 13.575 18.794 -8.151 1.00 0.00 55 LEU A N 2
ATOM 2561 C CA . LEU A 1 55 ? 13.886 20.137 -7.681 1.00 0.00 55 LEU A CA 2
ATOM 2562 C C . LEU A 1 55 ? 14.759 20.882 -8.688 1.00 0.00 55 LEU A C 2
ATOM 2563 O O . LEU A 1 55 ? 15.773 20.361 -9.145 1.00 0.00 55 LEU A O 2
ATOM 2579 N N . ASP A 1 56 ? 14.360 22.110 -9.030 1.00 0.00 56 ASP A N 2
ATOM 2580 C CA . ASP A 1 56 ? 15.183 23.002 -9.832 1.00 0.00 56 ASP A CA 2
ATOM 2581 C C . ASP A 1 56 ? 16.116 23.802 -8.929 1.00 0.00 56 ASP A C 2
ATOM 2582 O O . ASP A 1 56 ? 15.678 24.356 -7.920 1.00 0.00 56 ASP A O 2
ATOM 2591 N N . VAL A 1 57 ? 17.403 23.863 -9.286 1.00 0.00 57 VAL A N 2
ATOM 2592 C CA . VAL A 1 57 ? 18.397 24.619 -8.530 1.00 0.00 57 VAL A CA 2
ATOM 2593 C C . VAL A 1 57 ? 18.644 25.986 -9.173 1.00 0.00 57 VAL A C 2
ATOM 2594 O O . VAL A 1 57 ? 19.282 26.853 -8.581 1.00 0.00 57 VAL A O 2
ATOM 2607 N N . ASN A 1 58 ? 18.130 26.183 -10.394 1.00 0.00 58 ASN A N 2
ATOM 2608 C CA . ASN A 1 58 ? 18.277 27.425 -11.145 1.00 0.00 58 ASN A CA 2
ATOM 2609 C C . ASN A 1 58 ? 17.194 28.441 -10.750 1.00 0.00 58 ASN A C 2
ATOM 2610 O O . ASN A 1 58 ? 16.829 29.310 -11.540 1.00 0.00 58 ASN A O 2
ATOM 2621 N N . LEU A 1 59 ? 16.676 28.328 -9.522 1.00 0.00 59 LEU A N 2
ATOM 2622 C CA . LEU A 1 59 ? 15.613 29.179 -9.013 1.00 0.00 59 LEU A CA 2
ATOM 2623 C C . LEU A 1 59 ? 16.035 30.649 -9.024 1.00 0.00 59 LEU A C 2
ATOM 2624 O O . LEU A 1 59 ? 17.213 30.963 -8.862 1.00 0.00 59 LEU A O 2
ATOM 2640 N N . ARG A 1 60 ? 15.065 31.548 -9.217 1.00 0.00 60 ARG A N 2
ATOM 2641 C CA . ARG A 1 60 ? 15.289 32.987 -9.264 1.00 0.00 60 ARG A CA 2
ATOM 2642 C C . ARG A 1 60 ? 15.834 33.529 -7.941 1.00 0.00 60 ARG A C 2
ATOM 2643 O O . ARG A 1 60 ? 15.593 32.958 -6.876 1.00 0.00 60 ARG A O 2
ATOM 2664 N N . GLY A 1 61 ? 16.573 34.635 -8.025 1.00 0.00 61 GLY A N 2
ATOM 2665 C CA . GLY A 1 61 ? 17.167 35.282 -6.866 1.00 0.00 61 GLY A CA 2
ATOM 2666 C C . GLY A 1 61 ? 18.651 34.946 -6.740 1.00 0.00 61 GLY A C 2
ATOM 2667 O O . GLY A 1 61 ? 19.242 34.346 -7.637 1.00 0.00 61 GLY A O 2
ATOM 2671 N N . GLY A 1 62 ? 19.253 35.339 -5.613 1.00 0.00 62 GLY A N 2
ATOM 2672 C CA . GLY A 1 62 ? 20.667 35.111 -5.347 1.00 0.00 62 GLY A CA 2
ATOM 2673 C C . GLY A 1 62 ? 20.964 33.666 -4.944 1.00 0.00 62 GLY A C 2
ATOM 2674 O O . GLY A 1 62 ? 22.114 33.331 -4.669 1.00 0.00 62 GLY A O 2
ATOM 2678 N N . GLU A 1 63 ? 19.942 32.803 -4.904 1.00 0.00 63 GLU A N 2
ATOM 2679 C CA . GLU A 1 63 ? 20.118 31.412 -4.515 1.00 0.00 63 GLU A CA 2
ATOM 2680 C C . GLU A 1 63 ? 20.781 30.615 -5.635 1.00 0.00 63 GLU A C 2
ATOM 2681 O O . GLU A 1 63 ? 20.542 30.865 -6.816 1.00 0.00 63 GLU A O 2
ATOM 2693 N N . LYS A 1 64 ? 21.622 29.647 -5.250 1.00 0.00 64 LYS A N 2
ATOM 2694 C CA . LYS A 1 64 ? 22.337 28.778 -6.181 1.00 0.00 64 LYS A CA 2
ATOM 2695 C C . LYS A 1 64 ? 22.385 27.342 -5.657 1.00 0.00 64 LYS A C 2
ATOM 2696 O O . LYS A 1 64 ? 23.168 26.527 -6.145 1.00 0.00 64 LYS A O 2
ATOM 2715 N N . SER A 1 65 ? 21.548 27.034 -4.662 1.00 0.00 65 SER A N 2
ATOM 2716 C CA . SER A 1 65 ? 21.509 25.727 -4.022 1.00 0.00 65 SER A CA 2
ATOM 2717 C C . SER A 1 65 ? 20.089 25.411 -3.565 1.00 0.00 65 SER A C 2
ATOM 2718 O O . SER A 1 65 ? 19.232 26.294 -3.525 1.00 0.00 65 SER A O 2
ATOM 2726 N N . THR A 1 66 ? 19.841 24.146 -3.214 1.00 0.00 66 THR A N 2
ATOM 2727 C CA . THR A 1 66 ? 18.536 23.672 -2.768 1.00 0.00 66 THR A CA 2
ATOM 2728 C C . THR A 1 66 ? 18.705 22.849 -1.491 1.00 0.00 66 THR A C 2
ATOM 2729 O O . THR A 1 66 ? 18.547 21.630 -1.515 1.00 0.00 66 THR A O 2
ATOM 2740 N N . PRO A 1 67 ? 19.028 23.497 -0.364 1.00 0.00 67 PRO A N 2
ATOM 2741 C CA . PRO A 1 67 ? 19.271 22.832 0.908 1.00 0.00 67 PRO A CA 2
ATOM 2742 C C . PRO A 1 67 ? 17.989 22.241 1.499 1.00 0.00 67 PRO A C 2
ATOM 2743 O O . PRO A 1 67 ? 18.053 21.465 2.451 1.00 0.00 67 PRO A O 2
ATOM 2754 N N . VAL A 1 68 ? 16.824 22.594 0.947 1.00 0.00 68 VAL A N 2
ATOM 2755 C CA . VAL A 1 68 ? 15.549 22.061 1.416 1.00 0.00 68 VAL A CA 2
ATOM 2756 C C . VAL A 1 68 ? 15.382 20.611 0.960 1.00 0.00 68 VAL A C 2
ATOM 2757 O O . VAL A 1 68 ? 14.581 19.867 1.521 1.00 0.00 68 VAL A O 2
ATOM 2770 N N . ALA A 1 69 ? 16.140 20.196 -0.061 1.00 0.00 69 ALA A N 2
ATOM 2771 C CA . ALA A 1 69 ? 16.083 18.824 -0.538 1.00 0.00 69 ALA A CA 2
ATOM 2772 C C . ALA A 1 69 ? 16.606 17.880 0.541 1.00 0.00 69 ALA A C 2
ATOM 2773 O O . ALA A 1 69 ? 16.228 16.714 0.586 1.00 0.00 69 ALA A O 2
ATOM 2780 N N . GLU A 1 70 ? 17.475 18.380 1.423 1.00 0.00 70 GLU A N 2
ATOM 2781 C CA . GLU A 1 70 ? 18.044 17.577 2.490 1.00 0.00 70 GLU A CA 2
ATOM 2782 C C . GLU A 1 70 ? 17.022 17.366 3.606 1.00 0.00 70 GLU A C 2
ATOM 2783 O O . GLU A 1 70 ? 17.180 16.462 4.422 1.00 0.00 70 GLU A O 2
ATOM 2795 N N . ALA A 1 71 ? 15.970 18.191 3.650 1.00 0.00 71 ALA A N 2
ATOM 2796 C CA . ALA A 1 71 ? 14.883 17.974 4.586 1.00 0.00 71 ALA A CA 2
ATOM 2797 C C . ALA A 1 71 ? 13.983 16.863 4.044 1.00 0.00 71 ALA A C 2
ATOM 2798 O O . ALA A 1 71 ? 13.394 16.102 4.810 1.00 0.00 71 ALA A O 2
ATOM 2805 N N . LEU A 1 72 ? 13.879 16.760 2.713 1.00 0.00 72 LEU A N 2
ATOM 2806 C CA . LEU A 1 72 ? 13.143 15.665 2.100 1.00 0.00 72 LEU A CA 2
ATOM 2807 C C . LEU A 1 72 ? 13.894 14.360 2.353 1.00 0.00 72 LEU A C 2
ATOM 2808 O O . LEU A 1 72 ? 13.268 13.318 2.523 1.00 0.00 72 LEU A O 2
ATOM 2824 N N . ALA A 1 73 ? 15.230 14.412 2.384 1.00 0.00 73 ALA A N 2
ATOM 2825 C CA . ALA A 1 73 ? 16.041 13.245 2.689 1.00 0.00 73 ALA A CA 2
ATOM 2826 C C . ALA A 1 73 ? 15.934 12.885 4.172 1.00 0.00 73 ALA A C 2
ATOM 2827 O O . ALA A 1 73 ? 16.192 11.744 4.549 1.00 0.00 73 ALA A O 2
ATOM 2834 N N . ALA A 1 74 ? 15.548 13.854 5.009 1.00 0.00 74 ALA A N 2
ATOM 2835 C CA . ALA A 1 74 ? 15.303 13.624 6.426 1.00 0.00 74 ALA A CA 2
ATOM 2836 C C . ALA A 1 74 ? 13.886 13.094 6.654 1.00 0.00 74 ALA A C 2
ATOM 2837 O O . ALA A 1 74 ? 13.540 12.716 7.771 1.00 0.00 74 ALA A O 2
ATOM 2844 N N . ARG A 1 75 ? 13.069 13.063 5.594 1.00 0.00 75 ARG A N 2
ATOM 2845 C CA . ARG A 1 75 ? 11.735 12.477 5.618 1.00 0.00 75 ARG A CA 2
ATOM 2846 C C . ARG A 1 75 ? 11.649 11.253 4.705 1.00 0.00 75 ARG A C 2
ATOM 2847 O O . ARG A 1 75 ? 10.556 10.800 4.385 1.00 0.00 75 ARG A O 2
ATOM 2868 N N . ASP A 1 76 ? 12.804 10.724 4.290 1.00 0.00 76 ASP A N 2
ATOM 2869 C CA . ASP A 1 76 ? 12.907 9.563 3.415 1.00 0.00 76 ASP A CA 2
ATOM 2870 C C . ASP A 1 76 ? 12.151 9.743 2.091 1.00 0.00 76 ASP A C 2
ATOM 2871 O O . ASP A 1 76 ? 11.558 8.799 1.571 1.00 0.00 76 ASP A O 2
ATOM 2880 N N . ILE A 1 77 ? 12.171 10.966 1.549 1.00 0.00 77 ILE A N 2
ATOM 2881 C CA . ILE A 1 77 ? 11.576 11.301 0.261 1.00 0.00 77 ILE A CA 2
ATOM 2882 C C . ILE A 1 77 ? 12.706 11.571 -0.737 1.00 0.00 77 ILE A C 2
ATOM 2883 O O . ILE A 1 77 ? 13.381 12.595 -0.631 1.00 0.00 77 ILE A O 2
ATOM 2899 N N . PRO A 1 78 ? 12.929 10.673 -1.707 1.00 0.00 78 PRO A N 2
ATOM 2900 C CA . PRO A 1 78 ? 13.948 10.830 -2.736 1.00 0.00 78 PRO A CA 2
ATOM 2901 C C . PRO A 1 78 ? 13.719 12.076 -3.591 1.00 0.00 78 PRO A C 2
ATOM 2902 O O . PRO A 1 78 ? 12.590 12.556 -3.719 1.00 0.00 78 PRO A O 2
ATOM 2913 N N . PHE A 1 79 ? 14.796 12.599 -4.180 1.00 0.00 79 PHE A N 2
ATOM 2914 C CA . PHE A 1 79 ? 14.724 13.759 -5.051 1.00 0.00 79 PHE A CA 2
ATOM 2915 C C . PHE A 1 79 ? 15.777 13.689 -6.153 1.00 0.00 79 PHE A C 2
ATOM 2916 O O . PHE A 1 79 ? 16.719 12.900 -6.076 1.00 0.00 79 PHE A O 2
ATOM 2933 N N . VAL A 1 80 ? 15.603 14.530 -7.180 1.00 0.00 80 VAL A N 2
ATOM 2934 C CA . VAL A 1 80 ? 16.531 14.669 -8.297 1.00 0.00 80 VAL A CA 2
ATOM 2935 C C . VAL A 1 80 ? 16.677 16.151 -8.620 1.00 0.00 80 VAL A C 2
ATOM 2936 O O . VAL A 1 80 ? 15.713 16.904 -8.496 1.00 0.00 80 VAL A O 2
ATOM 2949 N N . PHE A 1 81 ? 17.876 16.574 -9.036 1.00 0.00 81 PHE A N 2
ATOM 2950 C CA . PHE A 1 81 ? 18.129 17.969 -9.360 1.00 0.00 81 PHE A CA 2
ATOM 2951 C C . PHE A 1 81 ? 17.942 18.235 -10.853 1.00 0.00 81 PHE A C 2
ATOM 2952 O O . PHE A 1 81 ? 18.103 17.342 -11.684 1.00 0.00 81 PHE A O 2
ATOM 2969 N N . ALA A 1 82 ? 17.601 19.479 -11.189 1.00 0.00 82 ALA A N 2
ATOM 2970 C CA . ALA A 1 82 ? 17.460 19.918 -12.567 1.00 0.00 82 ALA A CA 2
ATOM 2971 C C . ALA A 1 82 ? 17.988 21.345 -12.703 1.00 0.00 82 ALA A C 2
ATOM 2972 O O . ALA A 1 82 ? 17.899 22.133 -11.763 1.00 0.00 82 ALA A O 2
ATOM 2979 N N . THR A 1 83 ? 18.543 21.681 -13.872 1.00 0.00 83 THR A N 2
ATOM 2980 C CA . THR A 1 83 ? 19.109 23.003 -14.107 1.00 0.00 83 THR A CA 2
ATOM 2981 C C . THR A 1 83 ? 19.216 23.289 -15.605 1.00 0.00 83 THR A C 2
ATOM 2982 O O . THR A 1 83 ? 19.005 22.401 -16.429 1.00 0.00 83 THR A O 2
ATOM 2993 N N . GLY A 1 84 ? 19.544 24.534 -15.954 1.00 0.00 84 GLY A N 2
ATOM 2994 C CA . GLY A 1 84 ? 19.797 24.937 -17.328 1.00 0.00 84 GLY A CA 2
ATOM 2995 C C . GLY A 1 84 ? 21.026 25.834 -17.364 1.00 0.00 84 GLY A C 2
ATOM 2996 O O . GLY A 1 84 ? 20.926 27.038 -17.142 1.00 0.00 84 GLY A O 2
ATOM 3000 N N . GLY A 1 85 ? 22.188 25.235 -17.641 1.00 0.00 85 GLY A N 2
ATOM 3001 C CA . GLY A 1 85 ? 23.463 25.937 -17.657 1.00 0.00 85 GLY A CA 2
ATOM 3002 C C . GLY A 1 85 ? 24.594 24.982 -17.283 1.00 0.00 85 GLY A C 2
ATOM 3003 O O . GLY A 1 85 ? 24.439 23.764 -17.379 1.00 0.00 85 GLY A O 2
ATOM 3007 N N . SER A 1 86 ? 25.734 25.536 -16.858 1.00 0.00 86 SER A N 2
ATOM 3008 C CA . SER A 1 86 ? 26.871 24.740 -16.414 1.00 0.00 86 SER A CA 2
ATOM 3009 C C . SER A 1 86 ? 26.602 24.168 -15.023 1.00 0.00 86 SER A C 2
ATOM 3010 O O . SER A 1 86 ? 25.789 24.701 -14.272 1.00 0.00 86 SER A O 2
ATOM 3018 N N . ASP A 1 87 ? 27.291 23.077 -14.683 1.00 0.00 87 ASP A N 2
ATOM 3019 C CA . ASP A 1 87 ? 27.156 22.422 -13.386 1.00 0.00 87 ASP A CA 2
ATOM 3020 C C . ASP A 1 87 ? 28.302 22.810 -12.447 1.00 0.00 87 ASP A C 2
ATOM 3021 O O . ASP A 1 87 ? 28.308 22.418 -11.282 1.00 0.00 87 ASP A O 2
ATOM 3030 N N . ASP A 1 88 ? 29.272 23.582 -12.951 1.00 0.00 88 ASP A N 2
ATOM 3031 C CA . ASP A 1 88 ? 30.443 23.976 -12.180 1.00 0.00 88 ASP A CA 2
ATOM 3032 C C . ASP A 1 88 ? 30.140 25.126 -11.213 1.00 0.00 88 ASP A C 2
ATOM 3033 O O . ASP A 1 88 ? 31.017 25.559 -10.471 1.00 0.00 88 ASP A O 2
ATOM 3042 N N . SER A 1 89 ? 28.898 25.621 -11.221 1.00 0.00 89 SER A N 2
ATOM 3043 C CA . SER A 1 89 ? 28.457 26.710 -10.360 1.00 0.00 89 SER A CA 2
ATOM 3044 C C . SER A 1 89 ? 27.585 26.199 -9.215 1.00 0.00 89 SER A C 2
ATOM 3045 O O . SER A 1 89 ? 26.959 26.996 -8.518 1.00 0.00 89 SER A O 2
ATOM 3053 N N . VAL A 1 90 ? 27.540 24.878 -9.018 1.00 0.00 90 VAL A N 2
ATOM 3054 C CA . VAL A 1 90 ? 26.719 24.249 -7.988 1.00 0.00 90 VAL A CA 2
ATOM 3055 C C . VAL A 1 90 ? 27.588 23.340 -7.116 1.00 0.00 90 VAL A C 2
ATOM 3056 O O . VAL A 1 90 ? 28.627 22.858 -7.564 1.00 0.00 90 VAL A O 2
ATOM 3069 N N . ASP A 1 91 ? 27.166 23.111 -5.868 1.00 0.00 91 ASP A N 2
ATOM 3070 C CA . ASP A 1 91 ? 27.909 22.301 -4.911 1.00 0.00 91 ASP A CA 2
ATOM 3071 C C . ASP A 1 91 ? 28.104 20.869 -5.415 1.00 0.00 91 ASP A C 2
ATOM 3072 O O . ASP A 1 91 ? 27.302 20.353 -6.194 1.00 0.00 91 ASP A O 2
ATOM 3081 N N . SER A 1 92 ? 29.182 20.219 -4.966 1.00 0.00 92 SER A N 2
ATOM 3082 C CA . SER A 1 92 ? 29.593 18.914 -5.473 1.00 0.00 92 SER A CA 2
ATOM 3083 C C . SER A 1 92 ? 28.564 17.820 -5.190 1.00 0.00 92 SER A C 2
ATOM 3084 O O . SER A 1 92 ? 28.612 16.766 -5.821 1.00 0.00 92 SER A O 2
ATOM 3092 N N . ARG A 1 93 ? 27.637 18.048 -4.256 1.00 0.00 93 ARG A N 2
ATOM 3093 C CA . ARG A 1 93 ? 26.597 17.073 -3.949 1.00 0.00 93 ARG A CA 2
ATOM 3094 C C . ARG A 1 93 ? 25.500 17.101 -5.010 1.00 0.00 93 ARG A C 2
ATOM 3095 O O . ARG A 1 93 ? 24.713 16.162 -5.113 1.00 0.00 93 ARG A O 2
ATOM 3116 N N . PHE A 1 94 ? 25.444 18.172 -5.803 1.00 0.00 94 PHE A N 2
ATOM 3117 C CA . PHE A 1 94 ? 24.529 18.261 -6.928 1.00 0.00 94 PHE A CA 2
ATOM 3118 C C . PHE A 1 94 ? 25.213 17.702 -8.171 1.00 0.00 94 PHE A C 2
ATOM 3119 O O . PHE A 1 94 ? 24.547 17.309 -9.124 1.00 0.00 94 PHE A O 2
ATOM 3136 N N . ARG A 1 95 ? 26.552 17.667 -8.151 1.00 0.00 95 ARG A N 2
ATOM 3137 C CA . ARG A 1 95 ? 27.346 17.113 -9.237 1.00 0.00 95 ARG A CA 2
ATOM 3138 C C . ARG A 1 95 ? 27.569 15.611 -9.053 1.00 0.00 95 ARG A C 2
ATOM 3139 O O . ARG A 1 95 ? 28.038 14.941 -9.973 1.00 0.00 95 ARG A O 2
ATOM 3160 N N . ASP A 1 96 ? 27.236 15.078 -7.872 1.00 0.00 96 ASP A N 2
ATOM 3161 C CA . ASP A 1 96 ? 27.370 13.660 -7.569 1.00 0.00 96 ASP A CA 2
ATOM 3162 C C . ASP A 1 96 ? 26.010 12.954 -7.608 1.00 0.00 96 ASP A C 2
ATOM 3163 O O . ASP A 1 96 ? 25.943 11.755 -7.880 1.00 0.00 96 ASP A O 2
ATOM 3172 N N . ARG A 1 97 ? 24.926 13.695 -7.340 1.00 0.00 97 ARG A N 2
ATOM 3173 C CA . ARG A 1 97 ? 23.567 13.179 -7.445 1.00 0.00 97 ARG A CA 2
ATOM 3174 C C . ARG A 1 97 ? 23.069 13.347 -8.880 1.00 0.00 97 ARG A C 2
ATOM 3175 O O . ARG A 1 97 ? 23.636 14.143 -9.630 1.00 0.00 97 ARG A O 2
ATOM 3196 N N . PRO A 1 98 ? 22.024 12.611 -9.281 1.00 0.00 98 PRO A N 2
ATOM 3197 C CA . PRO A 1 98 ? 21.465 12.689 -10.618 1.00 0.00 98 PRO A CA 2
ATOM 3198 C C . PRO A 1 98 ? 21.037 14.107 -10.994 1.00 0.00 98 PRO A C 2
ATOM 3199 O O . PRO A 1 98 ? 20.569 14.866 -10.144 1.00 0.00 98 PRO A O 2
ATOM 3210 N N . VAL A 1 99 ? 21.199 14.454 -12.273 1.00 0.00 99 VAL A N 2
ATOM 3211 C CA . VAL A 1 99 ? 20.844 15.766 -12.808 1.00 0.00 99 VAL A CA 2
ATOM 3212 C C . VAL A 1 99 ? 20.221 15.620 -14.193 1.00 0.00 99 VAL A C 2
ATOM 3213 O O . VAL A 1 99 ? 20.486 14.646 -14.898 1.00 0.00 99 VAL A O 2
ATOM 3226 N N . LEU A 1 100 ? 19.392 16.592 -14.576 1.00 0.00 100 LEU A N 2
ATOM 3227 C CA . LEU A 1 100 ? 18.763 16.613 -15.887 1.00 0.00 100 LEU A CA 2
ATOM 3228 C C . LEU A 1 100 ? 18.612 18.051 -16.373 1.00 0.00 100 LEU A C 2
ATOM 3229 O O . LEU A 1 100 ? 18.400 18.960 -15.571 1.00 0.00 100 LEU A O 2
ATOM 3245 N N . GLN A 1 101 ? 18.723 18.261 -17.685 1.00 0.00 101 GLN A N 2
ATOM 3246 C CA . GLN A 1 101 ? 18.574 19.574 -18.289 1.00 0.00 101 GLN A CA 2
ATOM 3247 C C . GLN A 1 101 ? 17.096 19.860 -18.547 1.00 0.00 101 GLN A C 2
ATOM 3248 O O . GLN A 1 101 ? 16.289 18.933 -18.623 1.00 0.00 101 GLN A O 2
ATOM 3262 N N . LYS A 1 102 ? 16.723 21.137 -18.683 1.00 0.00 102 LYS A N 2
ATOM 3263 C CA . LYS A 1 102 ? 15.320 21.511 -18.830 1.00 0.00 102 LYS A CA 2
ATOM 3264 C C . LYS A 1 102 ? 14.699 21.031 -20.147 1.00 0.00 102 LYS A C 2
ATOM 3265 O O . LYS A 1 102 ? 13.527 20.660 -20.142 1.00 0.00 102 LYS A O 2
ATOM 3284 N N . PRO A 1 103 ? 15.425 21.016 -21.276 1.00 0.00 103 PRO A N 2
ATOM 3285 C CA . PRO A 1 103 ? 14.942 20.407 -22.505 1.00 0.00 103 PRO A CA 2
ATOM 3286 C C . PRO A 1 103 ? 14.727 18.908 -22.302 1.00 0.00 103 PRO A C 2
ATOM 3287 O O . PRO A 1 103 ? 15.642 18.199 -21.883 1.00 0.00 103 PRO A O 2
ATOM 3298 N N . PHE A 1 104 ? 13.518 18.425 -22.599 1.00 0.00 104 PHE A N 2
ATOM 3299 C CA . PHE A 1 104 ? 13.157 17.026 -22.401 1.00 0.00 104 PHE A CA 2
ATOM 3300 C C . PHE A 1 104 ? 12.938 16.326 -23.741 1.00 0.00 104 PHE A C 2
ATOM 3301 O O . PHE A 1 104 ? 12.565 16.957 -24.730 1.00 0.00 104 PHE A O 2
ATOM 3318 N N . THR A 1 105 ? 13.176 15.013 -23.764 1.00 0.00 105 THR A N 2
ATOM 3319 C CA . THR A 1 105 ? 12.986 14.167 -24.936 1.00 0.00 105 THR A CA 2
ATOM 3320 C C . THR A 1 105 ? 12.444 12.813 -24.491 1.00 0.00 105 THR A C 2
ATOM 3321 O O . THR A 1 105 ? 12.587 12.430 -23.333 1.00 0.00 105 THR A O 2
ATOM 3332 N N . MET A 1 106 ? 11.817 12.070 -25.406 1.00 0.00 106 MET A N 2
ATOM 3333 C CA . MET A 1 106 ? 11.199 10.798 -25.053 1.00 0.00 106 MET A CA 2
ATOM 3334 C C . MET A 1 106 ? 12.251 9.770 -24.635 1.00 0.00 106 MET A C 2
ATOM 3335 O O . MET A 1 106 ? 11.943 8.857 -23.871 1.00 0.00 106 MET A O 2
ATOM 3349 N N . ASP A 1 107 ? 13.487 9.908 -25.126 1.00 0.00 107 ASP A N 2
ATOM 3350 C CA . ASP A 1 107 ? 14.565 9.002 -24.750 1.00 0.00 107 ASP A CA 2
ATOM 3351 C C . ASP A 1 107 ? 15.231 9.434 -23.445 1.00 0.00 107 ASP A C 2
ATOM 3352 O O . ASP A 1 107 ? 15.609 8.590 -22.634 1.00 0.00 107 ASP A O 2
ATOM 3361 N N . GLY A 1 108 ? 15.376 10.747 -23.229 1.00 0.00 108 GLY A N 2
ATOM 3362 C CA . GLY A 1 108 ? 16.068 11.263 -22.058 1.00 0.00 108 GLY A CA 2
ATOM 3363 C C . GLY A 1 108 ? 15.205 11.198 -20.805 1.00 0.00 108 GLY A C 2
ATOM 3364 O O . GLY A 1 108 ? 15.735 11.103 -19.699 1.00 0.00 108 GLY A O 2
ATOM 3368 N N . VAL A 1 109 ? 13.880 11.246 -20.961 1.00 0.00 109 VAL A N 2
ATOM 3369 C CA . VAL A 1 109 ? 12.972 11.206 -19.823 1.00 0.00 109 VAL A CA 2
ATOM 3370 C C . VAL A 1 109 ? 12.684 9.763 -19.421 1.00 0.00 109 VAL A C 2
ATOM 3371 O O . VAL A 1 109 ? 12.430 9.492 -18.251 1.00 0.00 109 VAL A O 2
ATOM 3384 N N . ALA A 1 110 ? 12.724 8.824 -20.372 1.00 0.00 110 ALA A N 2
ATOM 3385 C CA . ALA A 1 110 ? 12.534 7.420 -20.041 1.00 0.00 110 ALA A CA 2
ATOM 3386 C C . ALA A 1 110 ? 13.700 6.932 -19.180 1.00 0.00 110 ALA A C 2
ATOM 3387 O O . ALA A 1 110 ? 13.538 6.025 -18.364 1.00 0.00 110 ALA A O 2
ATOM 3394 N N . LYS A 1 111 ? 14.876 7.539 -19.362 1.00 0.00 111 LYS A N 2
ATOM 3395 C CA . LYS A 1 111 ? 16.065 7.232 -18.580 1.00 0.00 111 LYS A CA 2
ATOM 3396 C C . LYS A 1 111 ? 16.077 8.027 -17.275 1.00 0.00 111 LYS A C 2
ATOM 3397 O O . LYS A 1 111 ? 16.758 7.637 -16.327 1.00 0.00 111 LYS A O 2
ATOM 3416 N N . ALA A 1 112 ? 15.330 9.135 -17.216 1.00 0.00 112 ALA A N 2
ATOM 3417 C CA . ALA A 1 112 ? 15.237 9.941 -16.007 1.00 0.00 112 ALA A CA 2
ATOM 3418 C C . ALA A 1 112 ? 14.259 9.314 -15.015 1.00 0.00 112 ALA A C 2
ATOM 3419 O O . ALA A 1 112 ? 14.480 9.380 -13.806 1.00 0.00 112 ALA A O 2
ATOM 3426 N N . LEU A 1 113 ? 13.181 8.698 -15.513 1.00 0.00 113 LEU A N 2
ATOM 3427 C CA . LEU A 1 113 ? 12.245 7.985 -14.656 1.00 0.00 113 LEU A CA 2
ATOM 3428 C C . LEU A 1 113 ? 12.874 6.663 -14.215 1.00 0.00 113 LEU A C 2
ATOM 3429 O O . LEU A 1 113 ? 12.558 6.165 -13.139 1.00 0.00 113 LEU A O 2
ATOM 3445 N N . ALA A 1 114 ? 13.766 6.091 -15.034 1.00 0.00 114 ALA A N 2
ATOM 3446 C CA . ALA A 1 114 ? 14.483 4.889 -14.640 1.00 0.00 114 ALA A CA 2
ATOM 3447 C C . ALA A 1 114 ? 15.487 5.215 -13.535 1.00 0.00 114 ALA A C 2
ATOM 3448 O O . ALA A 1 114 ? 15.830 4.342 -12.741 1.00 0.00 114 ALA A O 2
ATOM 3455 N N . ALA A 1 115 ? 15.956 6.465 -13.480 1.00 0.00 115 ALA A N 2
ATOM 3456 C CA . ALA A 1 115 ? 16.866 6.926 -12.443 1.00 0.00 115 ALA A CA 2
ATOM 3457 C C . ALA A 1 115 ? 16.111 7.431 -11.208 1.00 0.00 115 ALA A C 2
ATOM 3458 O O . ALA A 1 115 ? 16.721 7.613 -10.156 1.00 0.00 115 ALA A O 2
ATOM 3465 N N . LEU A 1 116 ? 14.798 7.658 -11.331 1.00 0.00 116 LEU A N 2
ATOM 3466 C CA . LEU A 1 116 ? 13.984 8.137 -10.225 1.00 0.00 116 LEU A CA 2
ATOM 3467 C C . LEU A 1 116 ? 13.387 6.971 -9.435 1.00 0.00 116 LEU A C 2
ATOM 3468 O O . LEU A 1 116 ? 13.227 7.067 -8.223 1.00 0.00 116 LEU A O 2
ATOM 3484 N N . LEU A 1 117 ? 13.061 5.871 -10.124 1.00 0.00 117 LEU A N 2
ATOM 3485 C CA . LEU A 1 117 ? 12.428 4.713 -9.511 1.00 0.00 117 LEU A CA 2
ATOM 3486 C C . LEU A 1 117 ? 13.456 3.661 -9.084 1.00 0.00 117 LEU A C 2
ATOM 3487 O O . LEU A 1 117 ? 13.074 2.620 -8.551 1.00 0.00 117 LEU A O 2
ATOM 3503 N N . VAL A 1 118 ? 14.752 3.917 -9.308 1.00 0.00 118 VAL A N 2
ATOM 3504 C CA . VAL A 1 118 ? 15.825 2.999 -8.929 1.00 0.00 118 VAL A CA 2
ATOM 3505 C C . VAL A 1 118 ? 16.965 3.778 -8.278 1.00 0.00 118 VAL A C 2
ATOM 3506 O O . VAL A 1 118 ? 17.199 3.548 -7.071 1.00 0.00 118 VAL A O 2
ATOM 3519 N N . MET A 1 1 ? 13.429 -2.199 -4.060 1.00 0.00 1 MET A N 3
ATOM 3520 C CA . MET A 1 1 ? 12.468 -2.114 -2.945 1.00 0.00 1 MET A CA 3
ATOM 3521 C C . MET A 1 1 ? 11.646 -0.833 -3.048 1.00 0.00 1 MET A C 3
ATOM 3522 O O . MET A 1 1 ? 12.167 0.203 -3.456 1.00 0.00 1 MET A O 3
ATOM 3538 N N . SER A 1 2 ? 10.364 -0.917 -2.677 1.00 0.00 2 SER A N 3
ATOM 3539 C CA . SER A 1 2 ? 9.410 0.193 -2.751 1.00 0.00 2 SER A CA 3
ATOM 3540 C C . SER A 1 2 ? 9.285 0.776 -4.159 1.00 0.00 2 SER A C 3
ATOM 3541 O O . SER A 1 2 ? 9.950 0.335 -5.093 1.00 0.00 2 SER A O 3
ATOM 3549 N N . ALA A 1 3 ? 8.418 1.779 -4.309 1.00 0.00 3 ALA A N 3
ATOM 3550 C CA . ALA A 1 3 ? 8.188 2.454 -5.574 1.00 0.00 3 ALA A CA 3
ATOM 3551 C C . ALA A 1 3 ? 7.893 3.933 -5.333 1.00 0.00 3 ALA A C 3
ATOM 3552 O O . ALA A 1 3 ? 7.609 4.342 -4.209 1.00 0.00 3 ALA A O 3
ATOM 3559 N N . LEU A 1 4 ? 7.964 4.730 -6.401 1.00 0.00 4 LEU A N 3
ATOM 3560 C CA . LEU A 1 4 ? 7.744 6.165 -6.344 1.00 0.00 4 LEU A CA 3
ATOM 3561 C C . LEU A 1 4 ? 7.007 6.642 -7.593 1.00 0.00 4 LEU A C 3
ATOM 3562 O O . LEU A 1 4 ? 7.525 7.431 -8.385 1.00 0.00 4 LEU A O 3
ATOM 3578 N N . THR A 1 5 ? 5.780 6.158 -7.768 1.00 0.00 5 THR A N 3
ATOM 3579 C CA . THR A 1 5 ? 4.924 6.563 -8.875 1.00 0.00 5 THR A CA 3
ATOM 3580 C C . THR A 1 5 ? 4.398 7.977 -8.681 1.00 0.00 5 THR A C 3
ATOM 3581 O O . THR A 1 5 ? 3.742 8.509 -9.572 1.00 0.00 5 THR A O 3
ATOM 3592 N N . GLN A 1 6 ? 4.676 8.591 -7.529 1.00 0.00 6 GLN A N 3
ATOM 3593 C CA . GLN A 1 6 ? 4.153 9.904 -7.213 1.00 0.00 6 GLN A CA 3
ATOM 3594 C C . GLN A 1 6 ? 5.270 10.909 -6.982 1.00 0.00 6 GLN A C 3
ATOM 3595 O O . GLN A 1 6 ? 6.001 10.823 -5.996 1.00 0.00 6 GLN A O 3
ATOM 3609 N N . ILE A 1 7 ? 5.374 11.863 -7.910 1.00 0.00 7 ILE A N 3
ATOM 3610 C CA . ILE A 1 7 ? 6.471 12.814 -7.960 1.00 0.00 7 ILE A CA 3
ATOM 3611 C C . ILE A 1 7 ? 5.961 14.248 -7.839 1.00 0.00 7 ILE A C 3
ATOM 3612 O O . ILE A 1 7 ? 4.979 14.617 -8.483 1.00 0.00 7 ILE A O 3
ATOM 3628 N N . LEU A 1 8 ? 6.635 15.054 -7.015 1.00 0.00 8 LEU A N 3
ATOM 3629 C CA . LEU A 1 8 ? 6.346 16.474 -6.885 1.00 0.00 8 LEU A CA 3
ATOM 3630 C C . LEU A 1 8 ? 7.241 17.242 -7.859 1.00 0.00 8 LEU A C 3
ATOM 3631 O O . LEU A 1 8 ? 8.446 16.993 -7.917 1.00 0.00 8 LEU A O 3
ATOM 3647 N N . ILE A 1 9 ? 6.663 18.167 -8.624 1.00 0.00 9 ILE A N 3
ATOM 3648 C CA . ILE A 1 9 ? 7.396 18.978 -9.587 1.00 0.00 9 ILE A CA 3
ATOM 3649 C C . ILE A 1 9 ? 7.793 20.302 -8.940 1.00 0.00 9 ILE A C 3
ATOM 3650 O O . ILE A 1 9 ? 6.945 20.995 -8.383 1.00 0.00 9 ILE A O 3
ATOM 3666 N N . VAL A 1 10 ? 9.080 20.657 -9.014 1.00 0.00 10 VAL A N 3
ATOM 3667 C CA . VAL A 1 10 ? 9.579 21.911 -8.459 1.00 0.00 10 VAL A CA 3
ATOM 3668 C C . VAL A 1 10 ? 10.459 22.600 -9.495 1.00 0.00 10 VAL A C 3
ATOM 3669 O O . VAL A 1 10 ? 11.514 22.083 -9.860 1.00 0.00 10 VAL A O 3
ATOM 3682 N N . GLU A 1 11 ? 10.022 23.770 -9.967 1.00 0.00 11 GLU A N 3
ATOM 3683 C CA . GLU A 1 11 ? 10.677 24.482 -11.055 1.00 0.00 11 GLU A CA 3
ATOM 3684 C C . GLU A 1 11 ? 10.758 25.981 -10.778 1.00 0.00 11 GLU A C 3
ATOM 3685 O O . GLU A 1 11 ? 10.047 26.503 -9.916 1.00 0.00 11 GLU A O 3
ATOM 3697 N N . ASP A 1 12 ? 11.632 26.665 -11.521 1.00 0.00 12 ASP A N 3
ATOM 3698 C CA . ASP A 1 12 ? 11.800 28.112 -11.435 1.00 0.00 12 ASP A CA 3
ATOM 3699 C C . ASP A 1 12 ? 11.302 28.785 -12.721 1.00 0.00 12 ASP A C 3
ATOM 3700 O O . ASP A 1 12 ? 11.429 29.995 -12.888 1.00 0.00 12 ASP A O 3
ATOM 3709 N N . GLU A 1 13 ? 10.733 27.991 -13.634 1.00 0.00 13 GLU A N 3
ATOM 3710 C CA . GLU A 1 13 ? 10.222 28.461 -14.911 1.00 0.00 13 GLU A CA 3
ATOM 3711 C C . GLU A 1 13 ? 8.924 27.716 -15.227 1.00 0.00 13 GLU A C 3
ATOM 3712 O O . GLU A 1 13 ? 8.967 26.515 -15.499 1.00 0.00 13 GLU A O 3
ATOM 3724 N N . PRO A 1 14 ? 7.772 28.396 -15.198 1.00 0.00 14 PRO A N 3
ATOM 3725 C CA . PRO A 1 14 ? 6.468 27.801 -15.467 1.00 0.00 14 PRO A CA 3
ATOM 3726 C C . PRO A 1 14 ? 6.376 27.099 -16.821 1.00 0.00 14 PRO A C 3
ATOM 3727 O O . PRO A 1 14 ? 5.516 26.241 -17.007 1.00 0.00 14 PRO A O 3
ATOM 3738 N N . LEU A 1 15 ? 7.247 27.448 -17.775 1.00 0.00 15 LEU A N 3
ATOM 3739 C CA . LEU A 1 15 ? 7.235 26.811 -19.082 1.00 0.00 15 LEU A CA 3
ATOM 3740 C C . LEU A 1 15 ? 7.818 25.399 -18.990 1.00 0.00 15 LEU A C 3
ATOM 3741 O O . LEU A 1 15 ? 7.381 24.499 -19.705 1.00 0.00 15 LEU A O 3
ATOM 3757 N N . ILE A 1 16 ? 8.799 25.196 -18.109 1.00 0.00 16 ILE A N 3
ATOM 3758 C CA . ILE A 1 16 ? 9.390 23.881 -17.917 1.00 0.00 16 ILE A CA 3
ATOM 3759 C C . ILE A 1 16 ? 8.451 23.034 -17.068 1.00 0.00 16 ILE A C 3
ATOM 3760 O O . ILE A 1 16 ? 8.399 21.817 -17.231 1.00 0.00 16 ILE A O 3
ATOM 3776 N N . ALA A 1 17 ? 7.701 23.668 -16.162 1.00 0.00 17 ALA A N 3
ATOM 3777 C CA . ALA A 1 17 ? 6.739 22.959 -15.337 1.00 0.00 17 ALA A CA 3
ATOM 3778 C C . ALA A 1 17 ? 5.585 22.435 -16.193 1.00 0.00 17 ALA A C 3
ATOM 3779 O O . ALA A 1 17 ? 4.944 21.454 -15.826 1.00 0.00 17 ALA A O 3
ATOM 3786 N N . MET A 1 18 ? 5.328 23.079 -17.334 1.00 0.00 18 MET A N 3
ATOM 3787 C CA . MET A 1 18 ? 4.290 22.638 -18.250 1.00 0.00 18 MET A CA 3
ATOM 3788 C C . MET A 1 18 ? 4.789 21.439 -19.056 1.00 0.00 18 MET A C 3
ATOM 3789 O O . MET A 1 18 ? 4.003 20.566 -19.422 1.00 0.00 18 MET A O 3
ATOM 3803 N N . MET A 1 19 ? 6.097 21.386 -19.334 1.00 0.00 19 MET A N 3
ATOM 3804 C CA . MET A 1 19 ? 6.670 20.246 -20.031 1.00 0.00 19 MET A CA 3
ATOM 3805 C C . MET A 1 19 ? 6.767 19.043 -19.097 1.00 0.00 19 MET A C 3
ATOM 3806 O O . MET A 1 19 ? 6.670 17.906 -19.552 1.00 0.00 19 MET A O 3
ATOM 3820 N N . LEU A 1 20 ? 6.950 19.276 -17.793 1.00 0.00 20 LEU A N 3
ATOM 3821 C CA . LEU A 1 20 ? 6.984 18.187 -16.831 1.00 0.00 20 LEU A CA 3
ATOM 3822 C C . LEU A 1 20 ? 5.595 17.569 -16.698 1.00 0.00 20 LEU A C 3
ATOM 3823 O O . LEU A 1 20 ? 5.481 16.379 -16.419 1.00 0.00 20 LEU A O 3
ATOM 3839 N N . GLU A 1 21 ? 4.536 18.356 -16.897 1.00 0.00 21 GLU A N 3
ATOM 3840 C CA . GLU A 1 21 ? 3.185 17.814 -16.884 1.00 0.00 21 GLU A CA 3
ATOM 3841 C C . GLU A 1 21 ? 2.903 17.069 -18.188 1.00 0.00 21 GLU A C 3
ATOM 3842 O O . GLU A 1 21 ? 2.045 16.189 -18.224 1.00 0.00 21 GLU A O 3
ATOM 3854 N N . ASP A 1 22 ? 3.619 17.410 -19.262 1.00 0.00 22 ASP A N 3
ATOM 3855 C CA . ASP A 1 22 ? 3.405 16.783 -20.555 1.00 0.00 22 ASP A CA 3
ATOM 3856 C C . ASP A 1 22 ? 4.111 15.430 -20.639 1.00 0.00 22 ASP A C 3
ATOM 3857 O O . ASP A 1 22 ? 3.533 14.469 -21.143 1.00 0.00 22 ASP A O 3
ATOM 3866 N N . PHE A 1 23 ? 5.356 15.335 -20.155 1.00 0.00 23 PHE A N 3
ATOM 3867 C CA . PHE A 1 23 ? 6.088 14.082 -20.234 1.00 0.00 23 PHE A CA 3
ATOM 3868 C C . PHE A 1 23 ? 5.591 13.069 -19.206 1.00 0.00 23 PHE A C 3
ATOM 3869 O O . PHE A 1 23 ? 5.685 11.865 -19.442 1.00 0.00 23 PHE A O 3
ATOM 3886 N N . LEU A 1 24 ? 5.058 13.524 -18.068 1.00 0.00 24 LEU A N 3
ATOM 3887 C CA . LEU A 1 24 ? 4.543 12.601 -17.069 1.00 0.00 24 LEU A CA 3
ATOM 3888 C C . LEU A 1 24 ? 3.155 12.093 -17.461 1.00 0.00 24 LEU A C 3
ATOM 3889 O O . LEU A 1 24 ? 2.702 11.080 -16.927 1.00 0.00 24 LEU A O 3
ATOM 3905 N N . GLU A 1 25 ? 2.472 12.779 -18.383 1.00 0.00 25 GLU A N 3
ATOM 3906 C CA . GLU A 1 25 ? 1.184 12.322 -18.888 1.00 0.00 25 GLU A CA 3
ATOM 3907 C C . GLU A 1 25 ? 1.379 11.322 -20.031 1.00 0.00 25 GLU A C 3
ATOM 3908 O O . GLU A 1 25 ? 0.519 10.475 -20.267 1.00 0.00 25 GLU A O 3
ATOM 3920 N N . VAL A 1 26 ? 2.510 11.410 -20.739 1.00 0.00 26 VAL A N 3
ATOM 3921 C CA . VAL A 1 26 ? 2.825 10.496 -21.834 1.00 0.00 26 VAL A CA 3
ATOM 3922 C C . VAL A 1 26 ? 3.428 9.198 -21.302 1.00 0.00 26 VAL A C 3
ATOM 3923 O O . VAL A 1 26 ? 3.375 8.172 -21.980 1.00 0.00 26 VAL A O 3
ATOM 3936 N N . LEU A 1 27 ? 4.002 9.227 -20.095 1.00 0.00 27 LEU A N 3
ATOM 3937 C CA . LEU A 1 27 ? 4.626 8.060 -19.489 1.00 0.00 27 LEU A CA 3
ATOM 3938 C C . LEU A 1 27 ? 3.718 7.407 -18.445 1.00 0.00 27 LEU A C 3
ATOM 3939 O O . LEU A 1 27 ? 4.188 6.612 -17.632 1.00 0.00 27 LEU A O 3
ATOM 3955 N N . ASP A 1 28 ? 2.425 7.738 -18.461 1.00 0.00 28 ASP A N 3
ATOM 3956 C CA . ASP A 1 28 ? 1.426 7.158 -17.569 1.00 0.00 28 ASP A CA 3
ATOM 3957 C C . ASP A 1 28 ? 1.846 7.242 -16.097 1.00 0.00 28 ASP A C 3
ATOM 3958 O O . ASP A 1 28 ? 1.595 6.326 -15.316 1.00 0.00 28 ASP A O 3
ATOM 3967 N N . LYS A 1 29 ? 2.492 8.347 -15.721 1.00 0.00 29 LYS A N 3
ATOM 3968 C CA . LYS A 1 29 ? 2.967 8.578 -14.363 1.00 0.00 29 LYS A CA 3
ATOM 3969 C C . LYS A 1 29 ? 1.839 9.181 -13.522 1.00 0.00 29 LYS A C 3
ATOM 3970 O O . LYS A 1 29 ? 0.847 9.655 -14.076 1.00 0.00 29 LYS A O 3
ATOM 3989 N N . THR A 1 30 ? 1.984 9.168 -12.193 1.00 0.00 30 THR A N 3
ATOM 3990 C CA . THR A 1 30 ? 0.965 9.692 -11.286 1.00 0.00 30 THR A CA 3
ATOM 3991 C C . THR A 1 30 ? 1.509 10.872 -10.481 1.00 0.00 30 THR A C 3
ATOM 3992 O O . THR A 1 30 ? 1.749 10.739 -9.283 1.00 0.00 30 THR A O 3
ATOM 4003 N N . PRO A 1 31 ? 1.715 12.040 -11.109 1.00 0.00 31 PRO A N 3
ATOM 4004 C CA . PRO A 1 31 ? 2.219 13.222 -10.434 1.00 0.00 31 PRO A CA 3
ATOM 4005 C C . PRO A 1 31 ? 1.216 13.694 -9.381 1.00 0.00 31 PRO A C 3
ATOM 4006 O O . PRO A 1 31 ? 0.035 13.345 -9.445 1.00 0.00 31 PRO A O 3
ATOM 4017 N N . VAL A 1 32 ? 1.682 14.484 -8.409 1.00 0.00 32 VAL A N 3
ATOM 4018 C CA . VAL A 1 32 ? 0.857 14.875 -7.270 1.00 0.00 32 VAL A CA 3
ATOM 4019 C C . VAL A 1 32 ? 0.740 16.384 -7.089 1.00 0.00 32 VAL A C 3
ATOM 4020 O O . VAL A 1 32 ? -0.074 16.835 -6.283 1.00 0.00 32 VAL A O 3
ATOM 4033 N N . GLY A 1 33 ? 1.530 17.177 -7.817 1.00 0.00 33 GLY A N 3
ATOM 4034 C CA . GLY A 1 33 ? 1.438 18.624 -7.717 1.00 0.00 33 GLY A CA 3
ATOM 4035 C C . GLY A 1 33 ? 2.647 19.324 -8.328 1.00 0.00 33 GLY A C 3
ATOM 4036 O O . GLY A 1 33 ? 3.614 18.680 -8.731 1.00 0.00 33 GLY A O 3
ATOM 4040 N N . THR A 1 34 ? 2.568 20.655 -8.387 1.00 0.00 34 THR A N 3
ATOM 4041 C CA . THR A 1 34 ? 3.619 21.504 -8.922 1.00 0.00 34 THR A CA 3
ATOM 4042 C C . THR A 1 34 ? 3.748 22.754 -8.057 1.00 0.00 34 THR A C 3
ATOM 4043 O O . THR A 1 34 ? 2.739 23.317 -7.630 1.00 0.00 34 THR A O 3
ATOM 4054 N N . VAL A 1 35 ? 4.986 23.185 -7.798 1.00 0.00 35 VAL A N 3
ATOM 4055 C CA . VAL A 1 35 ? 5.268 24.372 -7.001 1.00 0.00 35 VAL A CA 3
ATOM 4056 C C . VAL A 1 35 ? 6.446 25.135 -7.597 1.00 0.00 35 VAL A C 3
ATOM 4057 O O . VAL A 1 35 ? 7.244 24.571 -8.341 1.00 0.00 35 VAL A O 3
ATOM 4070 N N . ASP A 1 36 ? 6.549 26.425 -7.262 1.00 0.00 36 ASP A N 3
ATOM 4071 C CA . ASP A 1 36 ? 7.603 27.290 -7.778 1.00 0.00 36 ASP A CA 3
ATOM 4072 C C . ASP A 1 36 ? 8.190 28.183 -6.684 1.00 0.00 36 ASP A C 3
ATOM 4073 O O . ASP A 1 36 ? 9.044 29.022 -6.965 1.00 0.00 36 ASP A O 3
ATOM 4082 N N . THR A 1 37 ? 7.730 28.001 -5.441 1.00 0.00 37 THR A N 3
ATOM 4083 C CA . THR A 1 37 ? 8.204 28.768 -4.293 1.00 0.00 37 THR A CA 3
ATOM 4084 C C . THR A 1 37 ? 8.357 27.827 -3.103 1.00 0.00 37 THR A C 3
ATOM 4085 O O . THR A 1 37 ? 7.629 26.842 -2.988 1.00 0.00 37 THR A O 3
ATOM 4096 N N . VAL A 1 38 ? 9.304 28.128 -2.208 1.00 0.00 38 VAL A N 3
ATOM 4097 C CA . VAL A 1 38 ? 9.609 27.261 -1.074 1.00 0.00 38 VAL A CA 3
ATOM 4098 C C . VAL A 1 38 ? 8.412 27.133 -0.136 1.00 0.00 38 VAL A C 3
ATOM 4099 O O . VAL A 1 38 ? 8.219 26.085 0.477 1.00 0.00 38 VAL A O 3
ATOM 4112 N N . ALA A 1 39 ? 7.596 28.183 -0.015 1.00 0.00 39 ALA A N 3
ATOM 4113 C CA . ALA A 1 39 ? 6.450 28.154 0.878 1.00 0.00 39 ALA A CA 3
ATOM 4114 C C . ALA A 1 39 ? 5.396 27.162 0.383 1.00 0.00 39 ALA A C 3
ATOM 4115 O O . ALA A 1 39 ? 4.667 26.582 1.185 1.00 0.00 39 ALA A O 3
ATOM 4122 N N . GLY A 1 40 ? 5.315 26.960 -0.936 1.00 0.00 40 GLY A N 3
ATOM 4123 C CA . GLY A 1 40 ? 4.377 26.014 -1.516 1.00 0.00 40 GLY A CA 3
ATOM 4124 C C . GLY A 1 40 ? 4.904 24.590 -1.398 1.00 0.00 40 GLY A C 3
ATOM 4125 O O . GLY A 1 40 ? 4.120 23.647 -1.302 1.00 0.00 40 GLY A O 3
ATOM 4129 N N . ALA A 1 41 ? 6.228 24.420 -1.403 1.00 0.00 41 ALA A N 3
ATOM 4130 C CA . ALA A 1 41 ? 6.836 23.106 -1.301 1.00 0.00 41 ALA A CA 3
ATOM 4131 C C . ALA A 1 41 ? 6.713 22.567 0.125 1.00 0.00 41 ALA A C 3
ATOM 4132 O O . ALA A 1 41 ? 6.608 21.355 0.321 1.00 0.00 41 ALA A O 3
ATOM 4139 N N . LEU A 1 42 ? 6.721 23.458 1.122 1.00 0.00 42 LEU A N 3
ATOM 4140 C CA . LEU A 1 42 ? 6.527 23.057 2.507 1.00 0.00 42 LEU A CA 3
ATOM 4141 C C . LEU A 1 42 ? 5.045 22.777 2.762 1.00 0.00 42 LEU A C 3
ATOM 4142 O O . LEU A 1 42 ? 4.711 21.986 3.640 1.00 0.00 42 LEU A O 3
ATOM 4158 N N . ALA A 1 43 ? 4.151 23.416 2.004 1.00 0.00 43 ALA A N 3
ATOM 4159 C CA . ALA A 1 43 ? 2.724 23.171 2.134 1.00 0.00 43 ALA A CA 3
ATOM 4160 C C . ALA A 1 43 ? 2.351 21.801 1.561 1.00 0.00 43 ALA A C 3
ATOM 4161 O O . ALA A 1 43 ? 1.344 21.219 1.957 1.00 0.00 43 ALA A O 3
ATOM 4168 N N . ARG A 1 44 ? 3.161 21.284 0.628 1.00 0.00 44 ARG A N 3
ATOM 4169 C CA . ARG A 1 44 ? 2.915 19.984 0.012 1.00 0.00 44 ARG A CA 3
ATOM 4170 C C . ARG A 1 44 ? 3.523 18.836 0.817 1.00 0.00 44 ARG A C 3
ATOM 4171 O O . ARG A 1 44 ? 2.996 17.727 0.780 1.00 0.00 44 ARG A O 3
ATOM 4192 N N . VAL A 1 45 ? 4.621 19.076 1.546 1.00 0.00 45 VAL A N 3
ATOM 4193 C CA . VAL A 1 45 ? 5.273 18.006 2.291 1.00 0.00 45 VAL A CA 3
ATOM 4194 C C . VAL A 1 45 ? 4.598 17.772 3.644 1.00 0.00 45 VAL A C 3
ATOM 4195 O O . VAL A 1 45 ? 4.723 16.690 4.220 1.00 0.00 45 VAL A O 3
ATOM 4208 N N . GLU A 1 46 ? 3.877 18.771 4.160 1.00 0.00 46 GLU A N 3
ATOM 4209 C CA . GLU A 1 46 ? 3.125 18.621 5.400 1.00 0.00 46 GLU A CA 3
ATOM 4210 C C . GLU A 1 46 ? 1.780 17.935 5.147 1.00 0.00 46 GLU A C 3
ATOM 4211 O O . GLU A 1 46 ? 1.134 17.488 6.093 1.00 0.00 46 GLU A O 3
ATOM 4223 N N . ASP A 1 47 ? 1.352 17.854 3.882 1.00 0.00 47 ASP A N 3
ATOM 4224 C CA . ASP A 1 47 ? 0.092 17.222 3.521 1.00 0.00 47 ASP A CA 3
ATOM 4225 C C . ASP A 1 47 ? 0.282 15.739 3.190 1.00 0.00 47 ASP A C 3
ATOM 4226 O O . ASP A 1 47 ? -0.692 14.992 3.105 1.00 0.00 47 ASP A O 3
ATOM 4235 N N . GLY A 1 48 ? 1.534 15.308 3.007 1.00 0.00 48 GLY A N 3
ATOM 4236 C CA . GLY A 1 48 ? 1.850 13.923 2.684 1.00 0.00 48 GLY A CA 3
ATOM 4237 C C . GLY A 1 48 ? 1.338 13.529 1.299 1.00 0.00 48 GLY A C 3
ATOM 4238 O O . GLY A 1 48 ? 0.990 14.389 0.490 1.00 0.00 48 GLY A O 3
ATOM 4242 N N . GLY A 1 49 ? 1.290 12.223 1.026 1.00 0.00 49 GLY A N 3
ATOM 4243 C CA . GLY A 1 49 ? 0.788 11.713 -0.238 1.00 0.00 49 GLY A CA 3
ATOM 4244 C C . GLY A 1 49 ? 1.816 11.835 -1.362 1.00 0.00 49 GLY A C 3
ATOM 4245 O O . GLY A 1 49 ? 1.442 11.899 -2.531 1.00 0.00 49 GLY A O 3
ATOM 4249 N N . ILE A 1 50 ? 3.110 11.873 -1.014 1.00 0.00 50 ILE A N 3
ATOM 4250 C CA . ILE A 1 50 ? 4.186 12.001 -1.987 1.00 0.00 50 ILE A CA 3
ATOM 4251 C C . ILE A 1 50 ? 5.215 10.893 -1.764 1.00 0.00 50 ILE A C 3
ATOM 4252 O O . ILE A 1 50 ? 5.468 10.518 -0.619 1.00 0.00 50 ILE A O 3
ATOM 4268 N N . ASP A 1 51 ? 5.807 10.372 -2.844 1.00 0.00 51 ASP A N 3
ATOM 4269 C CA . ASP A 1 51 ? 6.807 9.315 -2.742 1.00 0.00 51 ASP A CA 3
ATOM 4270 C C . ASP A 1 51 ? 8.198 9.833 -3.102 1.00 0.00 51 ASP A C 3
ATOM 4271 O O . ASP A 1 51 ? 9.190 9.302 -2.607 1.00 0.00 51 ASP A O 3
ATOM 4280 N N . ALA A 1 52 ? 8.280 10.862 -3.953 1.00 0.00 52 ALA A N 3
ATOM 4281 C CA . ALA A 1 52 ? 9.542 11.500 -4.315 1.00 0.00 52 ALA A CA 3
ATOM 4282 C C . ALA A 1 52 ? 9.284 12.857 -4.971 1.00 0.00 52 ALA A C 3
ATOM 4283 O O . ALA A 1 52 ? 8.135 13.262 -5.147 1.00 0.00 52 ALA A O 3
ATOM 4290 N N . ALA A 1 53 ? 10.351 13.578 -5.333 1.00 0.00 53 ALA A N 3
ATOM 4291 C CA . ALA A 1 53 ? 10.211 14.866 -5.999 1.00 0.00 53 ALA A CA 3
ATOM 4292 C C . ALA A 1 53 ? 11.389 15.156 -6.931 1.00 0.00 53 ALA A C 3
ATOM 4293 O O . ALA A 1 53 ? 12.449 14.540 -6.812 1.00 0.00 53 ALA A O 3
ATOM 4300 N N . ILE A 1 54 ? 11.197 16.103 -7.854 1.00 0.00 54 ILE A N 3
ATOM 4301 C CA . ILE A 1 54 ? 12.250 16.583 -8.739 1.00 0.00 54 ILE A CA 3
ATOM 4302 C C . ILE A 1 54 ? 12.486 18.053 -8.423 1.00 0.00 54 ILE A C 3
ATOM 4303 O O . ILE A 1 54 ? 11.540 18.842 -8.426 1.00 0.00 54 ILE A O 3
ATOM 4319 N N . LEU A 1 55 ? 13.742 18.419 -8.148 1.00 0.00 55 LEU A N 3
ATOM 4320 C CA . LEU A 1 55 ? 14.089 19.744 -7.655 1.00 0.00 55 LEU A CA 3
ATOM 4321 C C . LEU A 1 55 ? 14.968 20.497 -8.648 1.00 0.00 55 LEU A C 3
ATOM 4322 O O . LEU A 1 55 ? 15.943 19.951 -9.162 1.00 0.00 55 LEU A O 3
ATOM 4338 N N . ASP A 1 56 ? 14.629 21.760 -8.917 1.00 0.00 56 ASP A N 3
ATOM 4339 C CA . ASP A 1 56 ? 15.511 22.641 -9.664 1.00 0.00 56 ASP A CA 3
ATOM 4340 C C . ASP A 1 56 ? 16.544 23.231 -8.702 1.00 0.00 56 ASP A C 3
ATOM 4341 O O . ASP A 1 56 ? 16.230 23.507 -7.543 1.00 0.00 56 ASP A O 3
ATOM 4350 N N . VAL A 1 57 ? 17.776 23.424 -9.175 1.00 0.00 57 VAL A N 3
ATOM 4351 C CA . VAL A 1 57 ? 18.871 23.873 -8.318 1.00 0.00 57 VAL A CA 3
ATOM 4352 C C . VAL A 1 57 ? 18.862 25.377 -8.066 1.00 0.00 57 VAL A C 3
ATOM 4353 O O . VAL A 1 57 ? 19.598 25.847 -7.204 1.00 0.00 57 VAL A O 3
ATOM 4366 N N . ASN A 1 58 ? 18.050 26.133 -8.806 1.00 0.00 58 ASN A N 3
ATOM 4367 C CA . ASN A 1 58 ? 18.007 27.582 -8.696 1.00 0.00 58 ASN A CA 3
ATOM 4368 C C . ASN A 1 58 ? 16.589 28.058 -8.357 1.00 0.00 58 ASN A C 3
ATOM 4369 O O . ASN A 1 58 ? 16.120 29.061 -8.892 1.00 0.00 58 ASN A O 3
ATOM 4380 N N . LEU A 1 59 ? 15.911 27.328 -7.466 1.00 0.00 59 LEU A N 3
ATOM 4381 C CA . LEU A 1 59 ? 14.542 27.621 -7.060 1.00 0.00 59 LEU A CA 3
ATOM 4382 C C . LEU A 1 59 ? 14.425 29.023 -6.458 1.00 0.00 59 LEU A C 3
ATOM 4383 O O . LEU A 1 59 ? 15.391 29.561 -5.917 1.00 0.00 59 LEU A O 3
ATOM 4399 N N . ARG A 1 60 ? 13.227 29.608 -6.557 1.00 0.00 60 ARG A N 3
ATOM 4400 C CA . ARG A 1 60 ? 12.921 30.937 -6.042 1.00 0.00 60 ARG A CA 3
ATOM 4401 C C . ARG A 1 60 ? 13.203 31.021 -4.542 1.00 0.00 60 ARG A C 3
ATOM 4402 O O . ARG A 1 60 ? 13.133 30.018 -3.833 1.00 0.00 60 ARG A O 3
ATOM 4423 N N . GLY A 1 61 ? 13.527 32.224 -4.058 1.00 0.00 61 GLY A N 3
ATOM 4424 C CA . GLY A 1 61 ? 13.813 32.457 -2.648 1.00 0.00 61 GLY A CA 3
ATOM 4425 C C . GLY A 1 61 ? 15.272 32.172 -2.293 1.00 0.00 61 GLY A C 3
ATOM 4426 O O . GLY A 1 61 ? 15.641 32.224 -1.120 1.00 0.00 61 GLY A O 3
ATOM 4430 N N . GLY A 1 62 ? 16.107 31.872 -3.293 1.00 0.00 62 GLY A N 3
ATOM 4431 C CA . GLY A 1 62 ? 17.519 31.598 -3.086 1.00 0.00 62 GLY A CA 3
ATOM 4432 C C . GLY A 1 62 ? 18.268 31.558 -4.415 1.00 0.00 62 GLY A C 3
ATOM 4433 O O . GLY A 1 62 ? 17.660 31.685 -5.476 1.00 0.00 62 GLY A O 3
ATOM 4437 N N . GLU A 1 63 ? 19.591 31.388 -4.359 1.00 0.00 63 GLU A N 3
ATOM 4438 C CA . GLU A 1 63 ? 20.425 31.300 -5.546 1.00 0.00 63 GLU A CA 3
ATOM 4439 C C . GLU A 1 63 ? 21.274 30.032 -5.506 1.00 0.00 63 GLU A C 3
ATOM 4440 O O . GLU A 1 63 ? 21.807 29.683 -4.454 1.00 0.00 63 GLU A O 3
ATOM 4452 N N . LYS A 1 64 ? 21.386 29.361 -6.660 1.00 0.00 64 LYS A N 3
ATOM 4453 C CA . LYS A 1 64 ? 22.165 28.143 -6.895 1.00 0.00 64 LYS A CA 3
ATOM 4454 C C . LYS A 1 64 ? 21.974 27.028 -5.856 1.00 0.00 64 LYS A C 3
ATOM 4455 O O . LYS A 1 64 ? 22.732 26.058 -5.862 1.00 0.00 64 LYS A O 3
ATOM 4474 N N . SER A 1 65 ? 20.977 27.157 -4.977 1.00 0.00 65 SER A N 3
ATOM 4475 C CA . SER A 1 65 ? 20.665 26.164 -3.959 1.00 0.00 65 SER A CA 3
ATOM 4476 C C . SER A 1 65 ? 19.173 26.195 -3.640 1.00 0.00 65 SER A C 3
ATOM 4477 O O . SER A 1 65 ? 18.487 27.162 -3.963 1.00 0.00 65 SER A O 3
ATOM 4485 N N . THR A 1 66 ? 18.672 25.133 -3.002 1.00 0.00 66 THR A N 3
ATOM 4486 C CA . THR A 1 66 ? 17.283 25.054 -2.569 1.00 0.00 66 THR A CA 3
ATOM 4487 C C . THR A 1 66 ? 17.185 24.309 -1.236 1.00 0.00 66 THR A C 3
ATOM 4488 O O . THR A 1 66 ? 17.818 23.267 -1.065 1.00 0.00 66 THR A O 3
ATOM 4499 N N . PRO A 1 67 ? 16.399 24.826 -0.281 1.00 0.00 67 PRO A N 3
ATOM 4500 C CA . PRO A 1 67 ? 16.199 24.206 1.016 1.00 0.00 67 PRO A CA 3
ATOM 4501 C C . PRO A 1 67 ? 15.170 23.079 0.945 1.00 0.00 67 PRO A C 3
ATOM 4502 O O . PRO A 1 67 ? 15.038 22.310 1.897 1.00 0.00 67 PRO A O 3
ATOM 4513 N N . VAL A 1 68 ? 14.438 22.970 -0.169 1.00 0.00 68 VAL A N 3
ATOM 4514 C CA . VAL A 1 68 ? 13.367 21.994 -0.296 1.00 0.00 68 VAL A CA 3
ATOM 4515 C C . VAL A 1 68 ? 13.933 20.589 -0.462 1.00 0.00 68 VAL A C 3
ATOM 4516 O O . VAL A 1 68 ? 13.318 19.617 -0.027 1.00 0.00 68 VAL A O 3
ATOM 4529 N N . ALA A 1 69 ? 15.105 20.461 -1.089 1.00 0.00 69 ALA A N 3
ATOM 4530 C CA . ALA A 1 69 ? 15.699 19.154 -1.315 1.00 0.00 69 ALA A CA 3
ATOM 4531 C C . ALA A 1 69 ? 16.109 18.522 0.013 1.00 0.00 69 ALA A C 3
ATOM 4532 O O . ALA A 1 69 ? 15.936 17.321 0.215 1.00 0.00 69 ALA A O 3
ATOM 4539 N N . GLU A 1 70 ? 16.654 19.325 0.925 1.00 0.00 70 GLU A N 3
ATOM 4540 C CA . GLU A 1 70 ? 17.133 18.825 2.206 1.00 0.00 70 GLU A CA 3
ATOM 4541 C C . GLU A 1 70 ? 15.996 18.722 3.221 1.00 0.00 70 GLU A C 3
ATOM 4542 O O . GLU A 1 70 ? 16.132 18.032 4.229 1.00 0.00 70 GLU A O 3
ATOM 4554 N N . ALA A 1 71 ? 14.870 19.396 2.969 1.00 0.00 71 ALA A N 3
ATOM 4555 C CA . ALA A 1 71 ? 13.689 19.225 3.796 1.00 0.00 71 ALA A CA 3
ATOM 4556 C C . ALA A 1 71 ? 13.084 17.849 3.511 1.00 0.00 71 ALA A C 3
ATOM 4557 O O . ALA A 1 71 ? 12.525 17.209 4.401 1.00 0.00 71 ALA A O 3
ATOM 4564 N N . LEU A 1 72 ? 13.198 17.383 2.262 1.00 0.00 72 LEU A N 3
ATOM 4565 C CA . LEU A 1 72 ? 12.755 16.052 1.892 1.00 0.00 72 LEU A CA 3
ATOM 4566 C C . LEU A 1 72 ? 13.733 15.018 2.438 1.00 0.00 72 LEU A C 3
ATOM 4567 O O . LEU A 1 72 ? 13.339 13.885 2.702 1.00 0.00 72 LEU A O 3
ATOM 4583 N N . ALA A 1 73 ? 15.004 15.392 2.618 1.00 0.00 73 ALA A N 3
ATOM 4584 C CA . ALA A 1 73 ? 15.990 14.501 3.210 1.00 0.00 73 ALA A CA 3
ATOM 4585 C C . ALA A 1 73 ? 15.718 14.318 4.704 1.00 0.00 73 ALA A C 3
ATOM 4586 O O . ALA A 1 73 ? 16.137 13.319 5.285 1.00 0.00 73 ALA A O 3
ATOM 4593 N N . ALA A 1 74 ? 15.018 15.271 5.327 1.00 0.00 74 ALA A N 3
ATOM 4594 C CA . ALA A 1 74 ? 14.615 15.155 6.720 1.00 0.00 74 ALA A CA 3
ATOM 4595 C C . ALA A 1 74 ? 13.347 14.306 6.839 1.00 0.00 74 ALA A C 3
ATOM 4596 O O . ALA A 1 74 ? 13.049 13.791 7.914 1.00 0.00 74 ALA A O 3
ATOM 4603 N N . ARG A 1 75 ? 12.607 14.158 5.731 1.00 0.00 75 ARG A N 3
ATOM 4604 C CA . ARG A 1 75 ? 11.435 13.289 5.656 1.00 0.00 75 ARG A CA 3
ATOM 4605 C C . ARG A 1 75 ? 11.780 11.934 5.029 1.00 0.00 75 ARG A C 3
ATOM 4606 O O . ARG A 1 75 ? 10.892 11.118 4.799 1.00 0.00 75 ARG A O 3
ATOM 4627 N N . ASP A 1 76 ? 13.070 11.700 4.755 1.00 0.00 76 ASP A N 3
ATOM 4628 C CA . ASP A 1 76 ? 13.553 10.483 4.113 1.00 0.00 76 ASP A CA 3
ATOM 4629 C C . ASP A 1 76 ? 12.896 10.238 2.745 1.00 0.00 76 ASP A C 3
ATOM 4630 O O . ASP A 1 76 ? 12.773 9.097 2.302 1.00 0.00 76 ASP A O 3
ATOM 4639 N N . ILE A 1 77 ? 12.472 11.312 2.072 1.00 0.00 77 ILE A N 3
ATOM 4640 C CA . ILE A 1 77 ? 11.880 11.241 0.743 1.00 0.00 77 ILE A CA 3
ATOM 4641 C C . ILE A 1 77 ? 12.966 11.482 -0.309 1.00 0.00 77 ILE A C 3
ATOM 4642 O O . ILE A 1 77 ? 13.643 12.509 -0.252 1.00 0.00 77 ILE A O 3
ATOM 4658 N N . PRO A 1 78 ? 13.153 10.562 -1.266 1.00 0.00 78 PRO A N 3
ATOM 4659 C CA . PRO A 1 78 ? 14.126 10.694 -2.339 1.00 0.00 78 PRO A CA 3
ATOM 4660 C C . PRO A 1 78 ? 13.889 11.924 -3.216 1.00 0.00 78 PRO A C 3
ATOM 4661 O O . PRO A 1 78 ? 12.753 12.370 -3.382 1.00 0.00 78 PRO A O 3
ATOM 4672 N N . PHE A 1 79 ? 14.971 12.470 -3.780 1.00 0.00 79 PHE A N 3
ATOM 4673 C CA . PHE A 1 79 ? 14.891 13.595 -4.700 1.00 0.00 79 PHE A CA 3
ATOM 4674 C C . PHE A 1 79 ? 16.060 13.574 -5.679 1.00 0.00 79 PHE A C 3
ATOM 4675 O O . PHE A 1 79 ? 17.081 12.936 -5.422 1.00 0.00 79 PHE A O 3
ATOM 4692 N N . VAL A 1 80 ? 15.908 14.279 -6.803 1.00 0.00 80 VAL A N 3
ATOM 4693 C CA . VAL A 1 80 ? 16.954 14.420 -7.810 1.00 0.00 80 VAL A CA 3
ATOM 4694 C C . VAL A 1 80 ? 17.025 15.874 -8.271 1.00 0.00 80 VAL A C 3
ATOM 4695 O O . VAL A 1 80 ? 16.046 16.610 -8.153 1.00 0.00 80 VAL A O 3
ATOM 4708 N N . PHE A 1 81 ? 18.184 16.284 -8.794 1.00 0.00 81 PHE A N 3
ATOM 4709 C CA . PHE A 1 81 ? 18.400 17.656 -9.234 1.00 0.00 81 PHE A CA 3
ATOM 4710 C C . PHE A 1 81 ? 18.155 17.819 -10.736 1.00 0.00 81 PHE A C 3
ATOM 4711 O O . PHE A 1 81 ? 18.170 16.851 -11.496 1.00 0.00 81 PHE A O 3
ATOM 4728 N N . ALA A 1 82 ? 17.933 19.067 -11.154 1.00 0.00 82 ALA A N 3
ATOM 4729 C CA . ALA A 1 82 ? 17.818 19.442 -12.554 1.00 0.00 82 ALA A CA 3
ATOM 4730 C C . ALA A 1 82 ? 18.570 20.756 -12.755 1.00 0.00 82 ALA A C 3
ATOM 4731 O O . ALA A 1 82 ? 18.451 21.668 -11.937 1.00 0.00 82 ALA A O 3
ATOM 4738 N N . THR A 1 83 ? 19.342 20.855 -13.839 1.00 0.00 83 THR A N 3
ATOM 4739 C CA . THR A 1 83 ? 20.248 21.976 -14.055 1.00 0.00 83 THR A CA 3
ATOM 4740 C C . THR A 1 83 ? 20.148 22.525 -15.475 1.00 0.00 83 THR A C 3
ATOM 4741 O O . THR A 1 83 ? 19.643 21.859 -16.380 1.00 0.00 83 THR A O 3
ATOM 4752 N N . GLY A 1 84 ? 20.639 23.755 -15.663 1.00 0.00 84 GLY A N 3
ATOM 4753 C CA . GLY A 1 84 ? 20.709 24.394 -16.969 1.00 0.00 84 GLY A CA 3
ATOM 4754 C C . GLY A 1 84 ? 21.918 23.886 -17.750 1.00 0.00 84 GLY A C 3
ATOM 4755 O O . GLY A 1 84 ? 22.545 22.900 -17.363 1.00 0.00 84 GLY A O 3
ATOM 4759 N N . GLY A 1 85 ? 22.249 24.564 -18.853 1.00 0.00 85 GLY A N 3
ATOM 4760 C CA . GLY A 1 85 ? 23.374 24.196 -19.703 1.00 0.00 85 GLY A CA 3
ATOM 4761 C C . GLY A 1 85 ? 24.714 24.617 -19.103 1.00 0.00 85 GLY A C 3
ATOM 4762 O O . GLY A 1 85 ? 25.527 25.238 -19.783 1.00 0.00 85 GLY A O 3
ATOM 4766 N N . SER A 1 86 ? 24.946 24.283 -17.831 1.00 0.00 86 SER A N 3
ATOM 4767 C CA . SER A 1 86 ? 26.194 24.573 -17.139 1.00 0.00 86 SER A CA 3
ATOM 4768 C C . SER A 1 86 ? 26.413 23.567 -16.012 1.00 0.00 86 SER A C 3
ATOM 4769 O O . SER A 1 86 ? 25.458 23.140 -15.362 1.00 0.00 86 SER A O 3
ATOM 4777 N N . ASP A 1 87 ? 27.673 23.193 -15.782 1.00 0.00 87 ASP A N 3
ATOM 4778 C CA . ASP A 1 87 ? 28.056 22.277 -14.716 1.00 0.00 87 ASP A CA 3
ATOM 4779 C C . ASP A 1 87 ? 28.726 23.018 -13.554 1.00 0.00 87 ASP A C 3
ATOM 4780 O O . ASP A 1 87 ? 29.073 22.400 -12.548 1.00 0.00 87 ASP A O 3
ATOM 4789 N N . ASP A 1 88 ? 28.906 24.337 -13.689 1.00 0.00 88 ASP A N 3
ATOM 4790 C CA . ASP A 1 88 ? 29.582 25.153 -12.689 1.00 0.00 88 ASP A CA 3
ATOM 4791 C C . ASP A 1 88 ? 28.582 25.899 -11.805 1.00 0.00 88 ASP A C 3
ATOM 4792 O O . ASP A 1 88 ? 28.978 26.601 -10.872 1.00 0.00 88 ASP A O 3
ATOM 4801 N N . SER A 1 89 ? 27.285 25.759 -12.092 1.00 0.00 89 SER A N 3
ATOM 4802 C CA . SER A 1 89 ? 26.229 26.422 -11.340 1.00 0.00 89 SER A CA 3
ATOM 4803 C C . SER A 1 89 ? 25.817 25.616 -10.108 1.00 0.00 89 SER A C 3
ATOM 4804 O O . SER A 1 89 ? 24.863 25.987 -9.421 1.00 0.00 89 SER A O 3
ATOM 4812 N N . VAL A 1 90 ? 26.523 24.517 -9.819 1.00 0.00 90 VAL A N 3
ATOM 4813 C CA . VAL A 1 90 ? 26.202 23.634 -8.705 1.00 0.00 90 VAL A CA 3
ATOM 4814 C C . VAL A 1 90 ? 27.460 23.113 -8.013 1.00 0.00 90 VAL A C 3
ATOM 4815 O O . VAL A 1 90 ? 28.531 23.039 -8.619 1.00 0.00 90 VAL A O 3
ATOM 4828 N N . ASP A 1 91 ? 27.322 22.755 -6.734 1.00 0.00 91 ASP A N 3
ATOM 4829 C CA . ASP A 1 91 ? 28.406 22.220 -5.919 1.00 0.00 91 ASP A CA 3
ATOM 4830 C C . ASP A 1 91 ? 28.620 20.726 -6.193 1.00 0.00 91 ASP A C 3
ATOM 4831 O O . ASP A 1 91 ? 27.823 20.089 -6.881 1.00 0.00 91 ASP A O 3
ATOM 4840 N N . SER A 1 92 ? 29.700 20.156 -5.653 1.00 0.00 92 SER A N 3
ATOM 4841 C CA . SER A 1 92 ? 30.049 18.760 -5.886 1.00 0.00 92 SER A CA 3
ATOM 4842 C C . SER A 1 92 ? 28.990 17.793 -5.352 1.00 0.00 92 SER A C 3
ATOM 4843 O O . SER A 1 92 ? 28.974 16.626 -5.740 1.00 0.00 92 SER A O 3
ATOM 4851 N N . ARG A 1 93 ? 28.100 18.253 -4.464 1.00 0.00 93 ARG A N 3
ATOM 4852 C CA . ARG A 1 93 ? 27.024 17.416 -3.944 1.00 0.00 93 ARG A CA 3
ATOM 4853 C C . ARG A 1 93 ? 25.986 17.155 -5.033 1.00 0.00 93 ARG A C 3
ATOM 4854 O O . ARG A 1 93 ? 25.333 16.113 -5.034 1.00 0.00 93 ARG A O 3
ATOM 4875 N N . PHE A 1 94 ? 25.832 18.101 -5.961 1.00 0.00 94 PHE A N 3
ATOM 4876 C CA . PHE A 1 94 ? 24.924 17.950 -7.085 1.00 0.00 94 PHE A CA 3
ATOM 4877 C C . PHE A 1 94 ? 25.590 17.113 -8.171 1.00 0.00 94 PHE A C 3
ATOM 4878 O O . PHE A 1 94 ? 24.911 16.494 -8.986 1.00 0.00 94 PHE A O 3
ATOM 4895 N N . ARG A 1 95 ? 26.926 17.095 -8.177 1.00 0.00 95 ARG A N 3
ATOM 4896 C CA . ARG A 1 95 ? 27.700 16.310 -9.127 1.00 0.00 95 ARG A CA 3
ATOM 4897 C C . ARG A 1 95 ? 27.858 14.868 -8.642 1.00 0.00 95 ARG A C 3
ATOM 4898 O O . ARG A 1 95 ? 28.315 14.017 -9.402 1.00 0.00 95 ARG A O 3
ATOM 4919 N N . ASP A 1 96 ? 27.482 14.598 -7.387 1.00 0.00 96 ASP A N 3
ATOM 4920 C CA . ASP A 1 96 ? 27.521 13.256 -6.818 1.00 0.00 96 ASP A CA 3
ATOM 4921 C C . ASP A 1 96 ? 26.131 12.610 -6.844 1.00 0.00 96 ASP A C 3
ATOM 4922 O O . ASP A 1 96 ? 26.019 11.386 -6.827 1.00 0.00 96 ASP A O 3
ATOM 4931 N N . ARG A 1 97 ? 25.073 13.429 -6.886 1.00 0.00 97 ARG A N 3
ATOM 4932 C CA . ARG A 1 97 ? 23.697 12.955 -6.996 1.00 0.00 97 ARG A CA 3
ATOM 4933 C C . ARG A 1 97 ? 23.240 13.006 -8.455 1.00 0.00 97 ARG A C 3
ATOM 4934 O O . ARG A 1 97 ? 23.873 13.673 -9.273 1.00 0.00 97 ARG A O 3
ATOM 4955 N N . PRO A 1 98 ? 22.145 12.316 -8.805 1.00 0.00 98 PRO A N 3
ATOM 4956 C CA . PRO A 1 98 ? 21.588 12.332 -10.148 1.00 0.00 98 PRO A CA 3
ATOM 4957 C C . PRO A 1 98 ? 21.215 13.745 -10.599 1.00 0.00 98 PRO A C 3
ATOM 4958 O O . PRO A 1 98 ? 20.819 14.579 -9.786 1.00 0.00 98 PRO A O 3
ATOM 4969 N N . VAL A 1 99 ? 21.343 14.002 -11.903 1.00 0.00 99 VAL A N 3
ATOM 4970 C CA . VAL A 1 99 ? 21.038 15.297 -12.502 1.00 0.00 99 VAL A CA 3
ATOM 4971 C C . VAL A 1 99 ? 20.346 15.108 -13.844 1.00 0.00 99 VAL A C 3
ATOM 4972 O O . VAL A 1 99 ? 20.530 14.085 -14.504 1.00 0.00 99 VAL A O 3
ATOM 4985 N N . LEU A 1 100 ? 19.553 16.107 -14.243 1.00 0.00 100 LEU A N 3
ATOM 4986 C CA . LEU A 1 100 ? 18.870 16.127 -15.528 1.00 0.00 100 LEU A CA 3
ATOM 4987 C C . LEU A 1 100 ? 19.027 17.498 -16.180 1.00 0.00 100 LEU A C 3
ATOM 4988 O O . LEU A 1 100 ? 19.166 18.506 -15.487 1.00 0.00 100 LEU A O 3
ATOM 5004 N N . GLN A 1 101 ? 19.000 17.535 -17.513 1.00 0.00 101 GLN A N 3
ATOM 5005 C CA . GLN A 1 101 ? 19.052 18.783 -18.257 1.00 0.00 101 GLN A CA 3
ATOM 5006 C C . GLN A 1 101 ? 17.703 19.490 -18.151 1.00 0.00 101 GLN A C 3
ATOM 5007 O O . GLN A 1 101 ? 16.684 18.845 -17.898 1.00 0.00 101 GLN A O 3
ATOM 5021 N N . LYS A 1 102 ? 17.676 20.812 -18.340 1.00 0.00 102 LYS A N 3
ATOM 5022 C CA . LYS A 1 102 ? 16.437 21.571 -18.240 1.00 0.00 102 LYS A CA 3
ATOM 5023 C C . LYS A 1 102 ? 15.500 21.286 -19.420 1.00 0.00 102 LYS A C 3
ATOM 5024 O O . LYS A 1 102 ? 14.316 21.042 -19.184 1.00 0.00 102 LYS A O 3
ATOM 5043 N N . PRO A 1 103 ? 15.970 21.303 -20.677 1.00 0.00 103 PRO A N 3
ATOM 5044 C CA . PRO A 1 103 ? 15.159 20.879 -21.806 1.00 0.00 103 PRO A CA 3
ATOM 5045 C C . PRO A 1 103 ? 15.020 19.359 -21.801 1.00 0.00 103 PRO A C 3
ATOM 5046 O O . PRO A 1 103 ? 15.967 18.647 -21.467 1.00 0.00 103 PRO A O 3
ATOM 5057 N N . PHE A 1 104 ? 13.836 18.864 -22.172 1.00 0.00 104 PHE A N 3
ATOM 5058 C CA . PHE A 1 104 ? 13.516 17.445 -22.181 1.00 0.00 104 PHE A CA 3
ATOM 5059 C C . PHE A 1 104 ? 13.247 16.960 -23.604 1.00 0.00 104 PHE A C 3
ATOM 5060 O O . PHE A 1 104 ? 12.913 17.748 -24.487 1.00 0.00 104 PHE A O 3
ATOM 5077 N N . THR A 1 105 ? 13.396 15.647 -23.815 1.00 0.00 105 THR A N 3
ATOM 5078 C CA . THR A 1 105 ? 13.154 14.992 -25.098 1.00 0.00 105 THR A CA 3
ATOM 5079 C C . THR A 1 105 ? 12.501 13.633 -24.860 1.00 0.00 105 THR A C 3
ATOM 5080 O O . THR A 1 105 ? 12.546 13.103 -23.754 1.00 0.00 105 THR A O 3
ATOM 5091 N N . MET A 1 106 ? 11.890 13.060 -25.901 1.00 0.00 106 MET A N 3
ATOM 5092 C CA . MET A 1 106 ? 11.191 11.788 -25.779 1.00 0.00 106 MET A CA 3
ATOM 5093 C C . MET A 1 106 ? 12.160 10.657 -25.435 1.00 0.00 106 MET A C 3
ATOM 5094 O O . MET A 1 106 ? 11.784 9.718 -24.736 1.00 0.00 106 MET A O 3
ATOM 5108 N N . ASP A 1 107 ? 13.405 10.736 -25.918 1.00 0.00 107 ASP A N 3
ATOM 5109 C CA . ASP A 1 107 ? 14.402 9.711 -25.644 1.00 0.00 107 ASP A CA 3
ATOM 5110 C C . ASP A 1 107 ? 15.101 9.949 -24.303 1.00 0.00 107 ASP A C 3
ATOM 5111 O O . ASP A 1 107 ? 15.452 8.995 -23.612 1.00 0.00 107 ASP A O 3
ATOM 5120 N N . GLY A 1 108 ? 15.304 11.216 -23.932 1.00 0.00 108 GLY A N 3
ATOM 5121 C CA . GLY A 1 108 ? 16.035 11.561 -22.722 1.00 0.00 108 GLY A CA 3
ATOM 5122 C C . GLY A 1 108 ? 15.203 11.372 -21.461 1.00 0.00 108 GLY A C 3
ATOM 5123 O O . GLY A 1 108 ? 15.755 11.075 -20.403 1.00 0.00 108 GLY A O 3
ATOM 5127 N N . VAL A 1 109 ? 13.880 11.536 -21.553 1.00 0.00 109 VAL A N 3
ATOM 5128 C CA . VAL A 1 109 ? 13.010 11.390 -20.396 1.00 0.00 109 VAL A CA 3
ATOM 5129 C C . VAL A 1 109 ? 12.589 9.934 -20.217 1.00 0.00 109 VAL A C 3
ATOM 5130 O O . VAL A 1 109 ? 12.311 9.513 -19.097 1.00 0.00 109 VAL A O 3
ATOM 5143 N N . ALA A 1 110 ? 12.539 9.153 -21.300 1.00 0.00 110 ALA A N 3
ATOM 5144 C CA . ALA A 1 110 ? 12.170 7.749 -21.188 1.00 0.00 110 ALA A CA 3
ATOM 5145 C C . ALA A 1 110 ? 13.261 6.971 -20.451 1.00 0.00 110 ALA A C 3
ATOM 5146 O O . ALA A 1 110 ? 12.966 6.008 -19.743 1.00 0.00 110 ALA A O 3
ATOM 5153 N N . LYS A 1 111 ? 14.522 7.390 -20.610 1.00 0.00 111 LYS A N 3
ATOM 5154 C CA . LYS A 1 111 ? 15.643 6.760 -19.929 1.00 0.00 111 LYS A CA 3
ATOM 5155 C C . LYS A 1 111 ? 15.781 7.309 -18.508 1.00 0.00 111 LYS A C 3
ATOM 5156 O O . LYS A 1 111 ? 16.246 6.599 -17.620 1.00 0.00 111 LYS A O 3
ATOM 5175 N N . ALA A 1 112 ? 15.382 8.565 -18.285 1.00 0.00 112 ALA A N 3
ATOM 5176 C CA . ALA A 1 112 ? 15.477 9.182 -16.973 1.00 0.00 112 ALA A CA 3
ATOM 5177 C C . ALA A 1 112 ? 14.343 8.719 -16.061 1.00 0.00 112 ALA A C 3
ATOM 5178 O O . ALA A 1 112 ? 14.528 8.630 -14.850 1.00 0.00 112 ALA A O 3
ATOM 5185 N N . LEU A 1 113 ? 13.169 8.424 -16.629 1.00 0.00 113 LEU A N 3
ATOM 5186 C CA . LEU A 1 113 ? 12.028 7.966 -15.851 1.00 0.00 113 LEU A CA 3
ATOM 5187 C C . LEU A 1 113 ? 12.245 6.510 -15.447 1.00 0.00 113 LEU A C 3
ATOM 5188 O O . LEU A 1 113 ? 11.924 6.125 -14.322 1.00 0.00 113 LEU A O 3
ATOM 5204 N N . ALA A 1 114 ? 12.792 5.696 -16.356 1.00 0.00 114 ALA A N 3
ATOM 5205 C CA . ALA A 1 114 ? 13.058 4.299 -16.060 1.00 0.00 114 ALA A CA 3
ATOM 5206 C C . ALA A 1 114 ? 14.186 4.166 -15.035 1.00 0.00 114 ALA A C 3
ATOM 5207 O O . ALA A 1 114 ? 14.235 3.181 -14.303 1.00 0.00 114 ALA A O 3
ATOM 5214 N N . ALA A 1 115 ? 15.090 5.152 -14.979 1.00 0.00 115 ALA A N 3
ATOM 5215 C CA . ALA A 1 115 ? 16.181 5.162 -14.013 1.00 0.00 115 ALA A CA 3
ATOM 5216 C C . ALA A 1 115 ? 15.757 5.809 -12.692 1.00 0.00 115 ALA A C 3
ATOM 5217 O O . ALA A 1 115 ? 16.451 5.670 -11.687 1.00 0.00 115 ALA A O 3
ATOM 5224 N N . LEU A 1 116 ? 14.622 6.517 -12.687 1.00 0.00 116 LEU A N 3
ATOM 5225 C CA . LEU A 1 116 ? 14.104 7.166 -11.492 1.00 0.00 116 LEU A CA 3
ATOM 5226 C C . LEU A 1 116 ? 13.152 6.238 -10.741 1.00 0.00 116 LEU A C 3
ATOM 5227 O O . LEU A 1 116 ? 13.128 6.252 -9.512 1.00 0.00 116 LEU A O 3
ATOM 5243 N N . LEU A 1 117 ? 12.373 5.434 -11.470 1.00 0.00 117 LEU A N 3
ATOM 5244 C CA . LEU A 1 117 ? 11.361 4.575 -10.868 1.00 0.00 117 LEU A CA 3
ATOM 5245 C C . LEU A 1 117 ? 11.932 3.209 -10.478 1.00 0.00 117 LEU A C 3
ATOM 5246 O O . LEU A 1 117 ? 11.276 2.456 -9.758 1.00 0.00 117 LEU A O 3
ATOM 5262 N N . VAL A 1 118 ? 13.144 2.887 -10.942 1.00 0.00 118 VAL A N 3
ATOM 5263 C CA . VAL A 1 118 ? 13.793 1.610 -10.659 1.00 0.00 118 VAL A CA 3
ATOM 5264 C C . VAL A 1 118 ? 15.261 1.832 -10.312 1.00 0.00 118 VAL A C 3
ATOM 5265 O O . VAL A 1 118 ? 15.628 1.517 -9.159 1.00 0.00 118 VAL A O 3
ATOM 5278 N N . MET A 1 1 ? -0.457 1.870 2.373 1.00 0.00 1 MET A N 4
ATOM 5279 C CA . MET A 1 1 ? 0.874 1.939 1.736 1.00 0.00 1 MET A CA 4
ATOM 5280 C C . MET A 1 1 ? 0.875 2.944 0.592 1.00 0.00 1 MET A C 4
ATOM 5281 O O . MET A 1 1 ? -0.183 3.412 0.176 1.00 0.00 1 MET A O 4
ATOM 5297 N N . SER A 1 2 ? 2.064 3.276 0.083 1.00 0.00 2 SER A N 4
ATOM 5298 C CA . SER A 1 2 ? 2.227 4.215 -1.019 1.00 0.00 2 SER A CA 4
ATOM 5299 C C . SER A 1 2 ? 3.417 3.799 -1.884 1.00 0.00 2 SER A C 4
ATOM 5300 O O . SER A 1 2 ? 4.222 2.964 -1.471 1.00 0.00 2 SER A O 4
ATOM 5308 N N . ALA A 1 3 ? 3.527 4.379 -3.081 1.00 0.00 3 ALA A N 4
ATOM 5309 C CA . ALA A 1 3 ? 4.593 4.059 -4.019 1.00 0.00 3 ALA A CA 4
ATOM 5310 C C . ALA A 1 3 ? 4.999 5.289 -4.828 1.00 0.00 3 ALA A C 4
ATOM 5311 O O . ALA A 1 3 ? 4.388 6.351 -4.718 1.00 0.00 3 ALA A O 4
ATOM 5318 N N . LEU A 1 4 ? 6.040 5.131 -5.647 1.00 0.00 4 LEU A N 4
ATOM 5319 C CA . LEU A 1 4 ? 6.612 6.193 -6.461 1.00 0.00 4 LEU A CA 4
ATOM 5320 C C . LEU A 1 4 ? 5.748 6.531 -7.677 1.00 0.00 4 LEU A C 4
ATOM 5321 O O . LEU A 1 4 ? 6.276 6.893 -8.725 1.00 0.00 4 LEU A O 4
ATOM 5337 N N . THR A 1 5 ? 4.423 6.416 -7.549 1.00 0.00 5 THR A N 4
ATOM 5338 C CA . THR A 1 5 ? 3.501 6.763 -8.621 1.00 0.00 5 THR A CA 4
ATOM 5339 C C . THR A 1 5 ? 3.108 8.232 -8.541 1.00 0.00 5 THR A C 4
ATOM 5340 O O . THR A 1 5 ? 2.535 8.759 -9.489 1.00 0.00 5 THR A O 4
ATOM 5351 N N . GLN A 1 6 ? 3.419 8.890 -7.422 1.00 0.00 6 GLN A N 4
ATOM 5352 C CA . GLN A 1 6 ? 3.087 10.286 -7.220 1.00 0.00 6 GLN A CA 4
ATOM 5353 C C . GLN A 1 6 ? 4.335 11.144 -7.112 1.00 0.00 6 GLN A C 4
ATOM 5354 O O . GLN A 1 6 ? 5.124 10.985 -6.180 1.00 0.00 6 GLN A O 4
ATOM 5368 N N . ILE A 1 7 ? 4.501 12.057 -8.075 1.00 0.00 7 ILE A N 4
ATOM 5369 C CA . ILE A 1 7 ? 5.670 12.918 -8.170 1.00 0.00 7 ILE A CA 4
ATOM 5370 C C . ILE A 1 7 ? 5.254 14.386 -8.121 1.00 0.00 7 ILE A C 4
ATOM 5371 O O . ILE A 1 7 ? 4.375 14.810 -8.872 1.00 0.00 7 ILE A O 4
ATOM 5387 N N . LEU A 1 8 ? 5.885 15.164 -7.237 1.00 0.00 8 LEU A N 4
ATOM 5388 C CA . LEU A 1 8 ? 5.624 16.591 -7.125 1.00 0.00 8 LEU A CA 4
ATOM 5389 C C . LEU A 1 8 ? 6.533 17.339 -8.100 1.00 0.00 8 LEU A C 4
ATOM 5390 O O . LEU A 1 8 ? 7.695 16.975 -8.269 1.00 0.00 8 LEU A O 4
ATOM 5406 N N . ILE A 1 9 ? 6.010 18.385 -8.742 1.00 0.00 9 ILE A N 4
ATOM 5407 C CA . ILE A 1 9 ? 6.732 19.171 -9.732 1.00 0.00 9 ILE A CA 4
ATOM 5408 C C . ILE A 1 9 ? 7.118 20.517 -9.121 1.00 0.00 9 ILE A C 4
ATOM 5409 O O . ILE A 1 9 ? 6.260 21.219 -8.589 1.00 0.00 9 ILE A O 4
ATOM 5425 N N . VAL A 1 10 ? 8.405 20.876 -9.196 1.00 0.00 10 VAL A N 4
ATOM 5426 C CA . VAL A 1 10 ? 8.902 22.129 -8.643 1.00 0.00 10 VAL A CA 4
ATOM 5427 C C . VAL A 1 10 ? 9.754 22.849 -9.682 1.00 0.00 10 VAL A C 4
ATOM 5428 O O . VAL A 1 10 ? 10.690 22.273 -10.232 1.00 0.00 10 VAL A O 4
ATOM 5441 N N . GLU A 1 11 ? 9.424 24.116 -9.947 1.00 0.00 11 GLU A N 4
ATOM 5442 C CA . GLU A 1 11 ? 10.082 24.915 -10.971 1.00 0.00 11 GLU A CA 4
ATOM 5443 C C . GLU A 1 11 ? 9.968 26.406 -10.665 1.00 0.00 11 GLU A C 4
ATOM 5444 O O . GLU A 1 11 ? 9.173 26.811 -9.819 1.00 0.00 11 GLU A O 4
ATOM 5456 N N . ASP A 1 12 ? 10.766 27.224 -11.356 1.00 0.00 12 ASP A N 4
ATOM 5457 C CA . ASP A 1 12 ? 10.694 28.678 -11.253 1.00 0.00 12 ASP A CA 4
ATOM 5458 C C . ASP A 1 12 ? 10.477 29.299 -12.641 1.00 0.00 12 ASP A C 4
ATOM 5459 O O . ASP A 1 12 ? 10.709 30.490 -12.842 1.00 0.00 12 ASP A O 4
ATOM 5468 N N . GLU A 1 13 ? 10.024 28.486 -13.601 1.00 0.00 13 GLU A N 4
ATOM 5469 C CA . GLU A 1 13 ? 9.756 28.917 -14.965 1.00 0.00 13 GLU A CA 4
ATOM 5470 C C . GLU A 1 13 ? 8.443 28.284 -15.436 1.00 0.00 13 GLU A C 4
ATOM 5471 O O . GLU A 1 13 ? 8.281 27.066 -15.355 1.00 0.00 13 GLU A O 4
ATOM 5483 N N . PRO A 1 14 ? 7.491 29.090 -15.929 1.00 0.00 14 PRO A N 4
ATOM 5484 C CA . PRO A 1 14 ? 6.140 28.642 -16.233 1.00 0.00 14 PRO A CA 4
ATOM 5485 C C . PRO A 1 14 ? 6.080 27.724 -17.453 1.00 0.00 14 PRO A C 4
ATOM 5486 O O . PRO A 1 14 ? 5.099 27.003 -17.623 1.00 0.00 14 PRO A O 4
ATOM 5497 N N . LEU A 1 15 ? 7.111 27.734 -18.304 1.00 0.00 15 LEU A N 4
ATOM 5498 C CA . LEU A 1 15 ? 7.134 26.876 -19.478 1.00 0.00 15 LEU A CA 4
ATOM 5499 C C . LEU A 1 15 ? 7.588 25.466 -19.102 1.00 0.00 15 LEU A C 4
ATOM 5500 O O . LEU A 1 15 ? 7.248 24.501 -19.781 1.00 0.00 15 LEU A O 4
ATOM 5516 N N . ILE A 1 16 ? 8.357 25.350 -18.014 1.00 0.00 16 ILE A N 4
ATOM 5517 C CA . ILE A 1 16 ? 8.861 24.067 -17.551 1.00 0.00 16 ILE A CA 4
ATOM 5518 C C . ILE A 1 16 ? 7.765 23.360 -16.757 1.00 0.00 16 ILE A C 4
ATOM 5519 O O . ILE A 1 16 ? 7.758 22.133 -16.677 1.00 0.00 16 ILE A O 4
ATOM 5535 N N . ALA A 1 17 ? 6.835 24.114 -16.163 1.00 0.00 17 ALA A N 4
ATOM 5536 C CA . ALA A 1 17 ? 5.763 23.528 -15.374 1.00 0.00 17 ALA A CA 4
ATOM 5537 C C . ALA A 1 17 ? 4.821 22.715 -16.257 1.00 0.00 17 ALA A C 4
ATOM 5538 O O . ALA A 1 17 ? 4.420 21.613 -15.888 1.00 0.00 17 ALA A O 4
ATOM 5545 N N . MET A 1 18 ? 4.463 23.250 -17.429 1.00 0.00 18 MET A N 4
ATOM 5546 C CA . MET A 1 18 ? 3.559 22.555 -18.334 1.00 0.00 18 MET A CA 4
ATOM 5547 C C . MET A 1 18 ? 4.288 21.440 -19.082 1.00 0.00 18 MET A C 4
ATOM 5548 O O . MET A 1 18 ? 3.662 20.474 -19.515 1.00 0.00 18 MET A O 4
ATOM 5562 N N . MET A 1 19 ? 5.610 21.565 -19.236 1.00 0.00 19 MET A N 4
ATOM 5563 C CA . MET A 1 19 ? 6.404 20.542 -19.892 1.00 0.00 19 MET A CA 4
ATOM 5564 C C . MET A 1 19 ? 6.598 19.336 -18.972 1.00 0.00 19 MET A C 4
ATOM 5565 O O . MET A 1 19 ? 6.680 18.208 -19.450 1.00 0.00 19 MET A O 4
ATOM 5579 N N . LEU A 1 20 ? 6.665 19.559 -17.657 1.00 0.00 20 LEU A N 4
ATOM 5580 C CA . LEU A 1 20 ? 6.817 18.467 -16.710 1.00 0.00 20 LEU A CA 4
ATOM 5581 C C . LEU A 1 20 ? 5.532 17.659 -16.611 1.00 0.00 20 LEU A C 4
ATOM 5582 O O . LEU A 1 20 ? 5.587 16.444 -16.418 1.00 0.00 20 LEU A O 4
ATOM 5598 N N . GLU A 1 21 ? 4.374 18.309 -16.745 1.00 0.00 21 GLU A N 4
ATOM 5599 C CA . GLU A 1 21 ? 3.105 17.594 -16.724 1.00 0.00 21 GLU A CA 4
ATOM 5600 C C . GLU A 1 21 ? 2.881 16.865 -18.048 1.00 0.00 21 GLU A C 4
ATOM 5601 O O . GLU A 1 21 ? 2.110 15.907 -18.102 1.00 0.00 21 GLU A O 4
ATOM 5613 N N . ASP A 1 22 ? 3.545 17.306 -19.120 1.00 0.00 22 ASP A N 4
ATOM 5614 C CA . ASP A 1 22 ? 3.388 16.698 -20.432 1.00 0.00 22 ASP A CA 4
ATOM 5615 C C . ASP A 1 22 ? 4.209 15.416 -20.553 1.00 0.00 22 ASP A C 4
ATOM 5616 O O . ASP A 1 22 ? 3.740 14.452 -21.154 1.00 0.00 22 ASP A O 4
ATOM 5625 N N . PHE A 1 23 ? 5.424 15.379 -19.993 1.00 0.00 23 PHE A N 4
ATOM 5626 C CA . PHE A 1 23 ? 6.241 14.176 -20.067 1.00 0.00 23 PHE A CA 4
ATOM 5627 C C . PHE A 1 23 ? 5.778 13.128 -19.057 1.00 0.00 23 PHE A C 4
ATOM 5628 O O . PHE A 1 23 ? 6.033 11.939 -19.253 1.00 0.00 23 PHE A O 4
ATOM 5645 N N . LEU A 1 24 ? 5.099 13.538 -17.979 1.00 0.00 24 LEU A N 4
ATOM 5646 C CA . LEU A 1 24 ? 4.529 12.573 -17.049 1.00 0.00 24 LEU A CA 4
ATOM 5647 C C . LEU A 1 24 ? 3.257 11.971 -17.640 1.00 0.00 24 LEU A C 4
ATOM 5648 O O . LEU A 1 24 ? 2.819 10.918 -17.191 1.00 0.00 24 LEU A O 4
ATOM 5664 N N . GLU A 1 25 ? 2.658 12.625 -18.642 1.00 0.00 25 GLU A N 4
ATOM 5665 C CA . GLU A 1 25 ? 1.504 12.072 -19.330 1.00 0.00 25 GLU A CA 4
ATOM 5666 C C . GLU A 1 25 ? 1.958 11.050 -20.378 1.00 0.00 25 GLU A C 4
ATOM 5667 O O . GLU A 1 25 ? 1.221 10.116 -20.694 1.00 0.00 25 GLU A O 4
ATOM 5679 N N . VAL A 1 26 ? 3.172 11.212 -20.916 1.00 0.00 26 VAL A N 4
ATOM 5680 C CA . VAL A 1 26 ? 3.739 10.270 -21.879 1.00 0.00 26 VAL A CA 4
ATOM 5681 C C . VAL A 1 26 ? 4.256 9.024 -21.161 1.00 0.00 26 VAL A C 4
ATOM 5682 O O . VAL A 1 26 ? 4.362 7.958 -21.763 1.00 0.00 26 VAL A O 4
ATOM 5695 N N . LEU A 1 27 ? 4.574 9.153 -19.870 1.00 0.00 27 LEU A N 4
ATOM 5696 C CA . LEU A 1 27 ? 5.031 8.035 -19.054 1.00 0.00 27 LEU A CA 4
ATOM 5697 C C . LEU A 1 27 ? 3.869 7.364 -18.321 1.00 0.00 27 LEU A C 4
ATOM 5698 O O . LEU A 1 27 ? 4.099 6.506 -17.471 1.00 0.00 27 LEU A O 4
ATOM 5714 N N . ASP A 1 28 ? 2.624 7.749 -18.636 1.00 0.00 28 ASP A N 4
ATOM 5715 C CA . ASP A 1 28 ? 1.434 7.232 -17.969 1.00 0.00 28 ASP A CA 4
ATOM 5716 C C . ASP A 1 28 ? 1.544 7.361 -16.446 1.00 0.00 28 ASP A C 4
ATOM 5717 O O . ASP A 1 28 ? 1.003 6.550 -15.694 1.00 0.00 28 ASP A O 4
ATOM 5726 N N . LYS A 1 29 ? 2.257 8.394 -15.992 1.00 0.00 29 LYS A N 4
ATOM 5727 C CA . LYS A 1 29 ? 2.521 8.660 -14.587 1.00 0.00 29 LYS A CA 4
ATOM 5728 C C . LYS A 1 29 ? 1.371 9.458 -13.9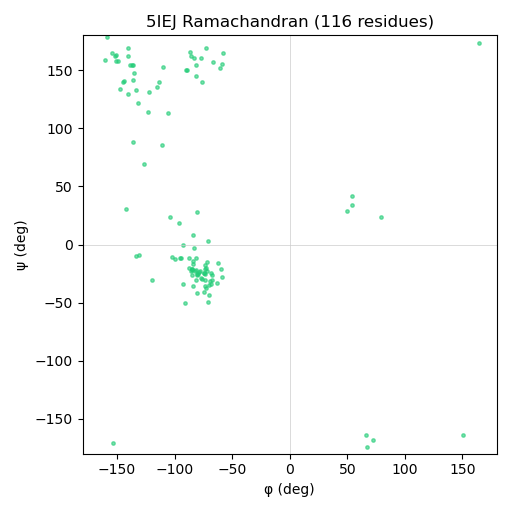76 1.00 0.00 29 LYS A C 4
ATOM 5729 O O . LYS A 1 29 ? 0.592 10.074 -14.701 1.00 0.00 29 LYS A O 4
ATOM 5748 N N . THR A 1 30 ? 1.261 9.454 -12.646 1.00 0.00 30 THR A N 4
ATOM 5749 C CA . THR A 1 30 ? 0.232 10.213 -11.946 1.00 0.00 30 THR A CA 4
ATOM 5750 C C . THR A 1 30 ? 0.852 11.414 -11.231 1.00 0.00 30 THR A C 4
ATOM 5751 O O . THR A 1 30 ? 1.401 11.260 -10.141 1.00 0.00 30 THR A O 4
ATOM 5762 N N . PRO A 1 31 ? 0.780 12.616 -11.818 1.00 0.00 31 PRO A N 4
ATOM 5763 C CA . PRO A 1 31 ? 1.244 13.834 -11.180 1.00 0.00 31 PRO A CA 4
ATOM 5764 C C . PRO A 1 31 ? 0.296 14.198 -10.040 1.00 0.00 31 PRO A C 4
ATOM 5765 O O . PRO A 1 31 ? -0.853 13.755 -10.025 1.00 0.00 31 PRO A O 4
ATOM 5776 N N . VAL A 1 32 ? 0.770 15.003 -9.084 1.00 0.00 32 VAL A N 4
ATOM 5777 C CA . VAL A 1 32 ? -0.029 15.346 -7.908 1.00 0.00 32 VAL A CA 4
ATOM 5778 C C . VAL A 1 32 ? -0.117 16.850 -7.666 1.00 0.00 32 VAL A C 4
ATOM 5779 O O . VAL A 1 32 ? -0.915 17.284 -6.839 1.00 0.00 32 VAL A O 4
ATOM 5792 N N . GLY A 1 33 ? 0.691 17.652 -8.365 1.00 0.00 33 GLY A N 4
ATOM 5793 C CA . GLY A 1 33 ? 0.616 19.100 -8.228 1.00 0.00 33 GLY A CA 4
ATOM 5794 C C . GLY A 1 33 ? 1.843 19.799 -8.798 1.00 0.00 33 GLY A C 4
ATOM 5795 O O . GLY A 1 33 ? 2.817 19.151 -9.183 1.00 0.00 33 GLY A O 4
ATOM 5799 N N . THR A 1 34 ? 1.775 21.130 -8.843 1.00 0.00 34 THR A N 4
ATOM 5800 C CA . THR A 1 34 ? 2.871 21.987 -9.276 1.00 0.00 34 THR A CA 4
ATOM 5801 C C . THR A 1 34 ? 3.017 23.136 -8.283 1.00 0.00 34 THR A C 4
ATOM 5802 O O . THR A 1 34 ? 2.021 23.644 -7.767 1.00 0.00 34 THR A O 4
ATOM 5813 N N . VAL A 1 35 ? 4.258 23.548 -8.016 1.00 0.00 35 VAL A N 4
ATOM 5814 C CA . VAL A 1 35 ? 4.539 24.664 -7.121 1.00 0.00 35 VAL A CA 4
ATOM 5815 C C . VAL A 1 35 ? 5.690 25.497 -7.683 1.00 0.00 35 VAL A C 4
ATOM 5816 O O . VAL A 1 35 ? 6.656 24.945 -8.210 1.00 0.00 35 VAL A O 4
ATOM 5829 N N . ASP A 1 36 ? 5.577 26.822 -7.565 1.00 0.00 36 ASP A N 4
ATOM 5830 C CA . ASP A 1 36 ? 6.556 27.741 -8.130 1.00 0.00 36 ASP A CA 4
ATOM 5831 C C . ASP A 1 36 ? 7.644 28.111 -7.124 1.00 0.00 36 ASP A C 4
ATOM 5832 O O . ASP A 1 36 ? 8.534 28.904 -7.434 1.00 0.00 36 ASP A O 4
ATOM 5841 N N . THR A 1 37 ? 7.583 27.545 -5.915 1.00 0.00 37 THR A N 4
ATOM 5842 C CA . THR A 1 37 ? 8.571 27.788 -4.871 1.00 0.00 37 THR A CA 4
ATOM 5843 C C . THR A 1 37 ? 8.862 26.494 -4.122 1.00 0.00 37 THR A C 4
ATOM 5844 O O . THR A 1 37 ? 8.040 25.576 -4.112 1.00 0.00 37 THR A O 4
ATOM 5855 N N . VAL A 1 38 ? 10.032 26.415 -3.485 1.00 0.00 38 VAL A N 4
ATOM 5856 C CA . VAL A 1 38 ? 10.414 25.235 -2.725 1.00 0.00 38 VAL A CA 4
ATOM 5857 C C . VAL A 1 38 ? 9.681 25.192 -1.387 1.00 0.00 38 VAL A C 4
ATOM 5858 O O . VAL A 1 38 ? 9.534 24.123 -0.802 1.00 0.00 38 VAL A O 4
ATOM 5871 N N . ALA A 1 39 ? 9.218 26.344 -0.893 1.00 0.00 39 ALA A N 4
ATOM 5872 C CA . ALA A 1 39 ? 8.478 26.398 0.358 1.00 0.00 39 ALA A CA 4
ATOM 5873 C C . ALA A 1 39 ? 7.090 25.785 0.176 1.00 0.00 39 ALA A C 4
ATOM 5874 O O . ALA A 1 39 ? 6.504 25.279 1.134 1.00 0.00 39 ALA A O 4
ATOM 5881 N N . GLY A 1 40 ? 6.564 25.825 -1.052 1.00 0.00 40 GLY A N 4
ATOM 5882 C CA . GLY A 1 40 ? 5.283 25.216 -1.372 1.00 0.00 40 GLY A CA 4
ATOM 5883 C C . GLY A 1 40 ? 5.432 23.711 -1.582 1.00 0.00 40 GLY A C 4
ATOM 5884 O O . GLY A 1 40 ? 4.447 22.980 -1.500 1.00 0.00 40 GLY A O 4
ATOM 5888 N N . ALA A 1 41 ? 6.656 23.237 -1.850 1.00 0.00 41 ALA A N 4
ATOM 5889 C CA . ALA A 1 41 ? 6.903 21.819 -2.073 1.00 0.00 41 ALA A CA 4
ATOM 5890 C C . ALA A 1 41 ? 6.937 21.061 -0.748 1.00 0.00 41 ALA A C 4
ATOM 5891 O O . ALA A 1 41 ? 6.468 19.926 -0.674 1.00 0.00 41 ALA A O 4
ATOM 5898 N N . LEU A 1 42 ? 7.487 21.680 0.300 1.00 0.00 42 LEU A N 4
ATOM 5899 C CA . LEU A 1 42 ? 7.532 21.049 1.612 1.00 0.00 42 LEU A CA 4
ATOM 5900 C C . LEU A 1 42 ? 6.181 21.188 2.309 1.00 0.00 42 LEU A C 4
ATOM 5901 O O . LEU A 1 42 ? 5.805 20.325 3.101 1.00 0.00 42 LEU A O 4
ATOM 5917 N N . ALA A 1 43 ? 5.443 22.263 2.026 1.00 0.00 43 ALA A N 4
ATOM 5918 C CA . ALA A 1 43 ? 4.136 22.461 2.636 1.00 0.00 43 ALA A CA 4
ATOM 5919 C C . ALA A 1 43 ? 3.091 21.527 2.024 1.00 0.00 43 ALA A C 4
ATOM 5920 O O . ALA A 1 43 ? 2.097 21.201 2.670 1.00 0.00 43 ALA A O 4
ATOM 5927 N N . ARG A 1 44 ? 3.311 21.099 0.774 1.00 0.00 44 ARG A N 4
ATOM 5928 C CA . ARG A 1 44 ? 2.397 20.208 0.077 1.00 0.00 44 ARG A CA 4
ATOM 5929 C C . ARG A 1 44 ? 2.706 18.739 0.364 1.00 0.00 44 ARG A C 4
ATOM 5930 O O . ARG A 1 44 ? 1.809 17.901 0.295 1.00 0.00 44 ARG A O 4
ATOM 5951 N N . VAL A 1 45 ? 3.961 18.409 0.689 1.00 0.00 45 VAL A N 4
ATOM 5952 C CA . VAL A 1 45 ? 4.345 17.016 0.915 1.00 0.00 45 VAL A CA 4
ATOM 5953 C C . VAL A 1 45 ? 4.007 16.563 2.332 1.00 0.00 45 VAL A C 4
ATOM 5954 O O . VAL A 1 45 ? 3.867 15.365 2.571 1.00 0.00 45 VAL A O 4
ATOM 5967 N N . GLU A 1 46 ? 3.873 17.499 3.278 1.00 0.00 46 GLU A N 4
ATOM 5968 C CA . GLU A 1 46 ? 3.467 17.162 4.639 1.00 0.00 46 GLU A CA 4
ATOM 5969 C C . GLU A 1 46 ? 2.000 16.735 4.687 1.00 0.00 46 GLU A C 4
ATOM 5970 O O . GLU A 1 46 ? 1.556 16.164 5.683 1.00 0.00 46 GLU A O 4
ATOM 5982 N N . ASP A 1 47 ? 1.242 17.008 3.619 1.00 0.00 47 ASP A N 4
ATOM 5983 C CA . ASP A 1 47 ? -0.157 16.615 3.520 1.00 0.00 47 ASP A CA 4
ATOM 5984 C C . ASP A 1 47 ? -0.278 15.143 3.116 1.00 0.00 47 ASP A C 4
ATOM 5985 O O . ASP A 1 47 ? -1.364 14.561 3.199 1.00 0.00 47 ASP A O 4
ATOM 5994 N N . GLY A 1 48 ? 0.828 14.533 2.674 1.00 0.00 48 GLY A N 4
ATOM 5995 C CA . GLY A 1 48 ? 0.851 13.146 2.236 1.00 0.00 48 GLY A CA 4
ATOM 5996 C C . GLY A 1 48 ? 0.335 12.998 0.808 1.00 0.00 48 GLY A C 4
ATOM 5997 O O . GLY A 1 48 ? 0.053 13.990 0.137 1.00 0.00 48 GLY A O 4
ATOM 6001 N N . GLY A 1 49 ? 0.212 11.752 0.342 1.00 0.00 49 GLY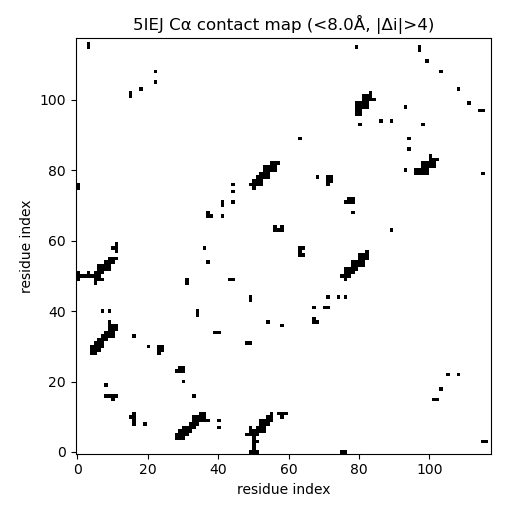 A N 4
ATOM 6002 C CA . GLY A 1 49 ? -0.260 11.457 -1.005 1.00 0.00 49 GLY A CA 4
ATOM 6003 C C . GLY A 1 49 ? 0.841 11.632 -2.052 1.00 0.00 49 GLY A C 4
ATOM 6004 O O . GLY A 1 49 ? 0.560 11.616 -3.249 1.00 0.00 49 GLY A O 4
ATOM 6008 N N . ILE A 1 50 ? 2.092 11.798 -1.608 1.00 0.00 50 ILE A N 4
ATOM 6009 C CA . ILE A 1 50 ? 3.240 11.998 -2.485 1.00 0.00 50 ILE A CA 4
ATOM 6010 C C . ILE A 1 50 ? 4.376 11.091 -2.022 1.00 0.00 50 ILE A C 4
ATOM 6011 O O . ILE A 1 50 ? 4.479 10.802 -0.830 1.00 0.00 50 ILE A O 4
ATOM 6027 N N . ASP A 1 51 ? 5.232 10.633 -2.944 1.00 0.00 51 ASP A N 4
ATOM 6028 C CA . ASP A 1 51 ? 6.321 9.729 -2.590 1.00 0.00 51 ASP A CA 4
ATOM 6029 C C . ASP A 1 51 ? 7.675 10.188 -3.124 1.00 0.00 51 ASP A C 4
ATOM 6030 O O . ASP A 1 51 ? 8.701 9.650 -2.719 1.00 0.00 51 ASP A O 4
ATOM 6039 N N . ALA A 1 52 ? 7.686 11.174 -4.026 1.00 0.00 52 ALA A N 4
ATOM 6040 C CA . ALA A 1 52 ? 8.914 11.736 -4.565 1.00 0.00 52 ALA A CA 4
ATOM 6041 C C . ALA A 1 52 ? 8.631 13.090 -5.215 1.00 0.00 52 ALA A C 4
ATOM 6042 O O . ALA A 1 52 ? 7.474 13.463 -5.401 1.00 0.00 52 ALA A O 4
ATOM 6049 N N . ALA A 1 53 ? 9.687 13.831 -5.559 1.00 0.00 53 ALA A N 4
ATOM 6050 C CA . ALA A 1 53 ? 9.530 15.114 -6.222 1.00 0.00 53 ALA A CA 4
ATOM 6051 C C . ALA A 1 53 ? 10.692 15.402 -7.171 1.00 0.00 53 ALA A C 4
ATOM 6052 O O . ALA A 1 53 ? 11.774 14.834 -7.038 1.00 0.00 53 ALA A O 4
ATOM 6059 N N . ILE A 1 54 ? 10.457 16.295 -8.135 1.00 0.00 54 ILE A N 4
ATOM 6060 C CA . ILE A 1 54 ? 11.474 16.752 -9.069 1.00 0.00 54 ILE A CA 4
ATOM 6061 C C . ILE A 1 54 ? 11.794 18.206 -8.746 1.00 0.00 54 ILE A C 4
ATOM 6062 O O . ILE A 1 54 ? 10.882 19.028 -8.666 1.00 0.00 54 ILE A O 4
ATOM 6078 N N . LEU A 1 55 ? 13.077 18.523 -8.558 1.00 0.00 55 LEU A N 4
ATOM 6079 C CA . LEU A 1 55 ? 13.507 19.841 -8.117 1.00 0.00 55 LEU A CA 4
ATOM 6080 C C . LEU A 1 55 ? 14.294 20.551 -9.213 1.00 0.00 55 LEU A C 4
ATOM 6081 O O . LEU A 1 55 ? 15.271 20.017 -9.736 1.00 0.00 55 LEU A O 4
ATOM 6097 N N . ASP A 1 56 ? 13.866 21.767 -9.558 1.00 0.00 56 ASP A N 4
ATOM 6098 C CA . ASP A 1 56 ? 14.624 22.642 -10.438 1.00 0.00 56 ASP A CA 4
ATOM 6099 C C . ASP A 1 56 ? 15.758 23.269 -9.622 1.00 0.00 56 ASP A C 4
ATOM 6100 O O . ASP A 1 56 ? 15.529 23.756 -8.515 1.00 0.00 56 ASP A O 4
ATOM 6109 N N . VAL A 1 57 ? 16.982 23.261 -10.157 1.00 0.00 57 VAL A N 4
ATOM 6110 C CA . VAL A 1 57 ? 18.138 23.797 -9.455 1.00 0.00 57 VAL A CA 4
ATOM 6111 C C . VAL A 1 57 ? 18.154 25.320 -9.546 1.00 0.00 57 VAL A C 4
ATOM 6112 O O . VAL A 1 57 ? 18.898 25.981 -8.821 1.00 0.00 57 VAL A O 4
ATOM 6125 N N . ASN A 1 58 ? 17.332 25.891 -10.432 1.00 0.00 58 ASN A N 4
ATOM 6126 C CA . ASN A 1 58 ? 17.171 27.334 -10.522 1.00 0.00 58 ASN A CA 4
ATOM 6127 C C . ASN A 1 58 ? 16.373 27.812 -9.306 1.00 0.00 58 ASN A C 4
ATOM 6128 O O . ASN A 1 58 ? 15.494 27.098 -8.824 1.00 0.00 58 ASN A O 4
ATOM 6139 N N . LEU A 1 59 ? 16.666 29.013 -8.804 1.00 0.00 59 LEU A N 4
ATOM 6140 C CA . LEU A 1 59 ? 16.019 29.533 -7.609 1.00 0.00 59 LEU A CA 4
ATOM 6141 C C . LEU A 1 59 ? 15.747 31.029 -7.755 1.00 0.00 59 LEU A C 4
ATOM 6142 O O . LEU A 1 59 ? 16.470 31.735 -8.463 1.00 0.00 59 LEU A O 4
ATOM 6158 N N . ARG A 1 60 ? 14.699 31.510 -7.084 1.00 0.00 60 ARG A N 4
ATOM 6159 C CA . ARG A 1 60 ? 14.261 32.897 -7.168 1.00 0.00 60 ARG A CA 4
ATOM 6160 C C . ARG A 1 60 ? 15.098 33.792 -6.252 1.00 0.00 60 ARG A C 4
ATOM 6161 O O . ARG A 1 60 ? 15.612 33.330 -5.234 1.00 0.00 60 ARG A O 4
ATOM 6182 N N . GLY A 1 61 ? 15.233 35.069 -6.616 1.00 0.00 61 GLY A N 4
ATOM 6183 C CA . GLY A 1 61 ? 16.019 36.025 -5.849 1.00 0.00 61 GLY A CA 4
ATOM 6184 C C . GLY A 1 61 ? 17.515 35.771 -6.016 1.00 0.00 61 GLY A C 4
ATOM 6185 O O . GLY A 1 61 ? 17.936 35.039 -6.913 1.00 0.00 61 GLY A O 4
ATOM 6189 N N . GLY A 1 62 ? 18.328 36.378 -5.145 1.00 0.00 62 GLY A N 4
ATOM 6190 C CA . GLY A 1 62 ? 19.776 36.235 -5.181 1.00 0.00 62 GLY A CA 4
ATOM 6191 C C . GLY A 1 62 ? 20.245 34.901 -4.597 1.00 0.00 62 GLY A C 4
ATOM 6192 O O . GLY A 1 62 ? 21.442 34.613 -4.617 1.00 0.00 62 GLY A O 4
ATOM 6196 N N . GLU A 1 63 ? 19.323 34.082 -4.080 1.00 0.00 63 GLU A N 4
ATOM 6197 C CA . GLU A 1 63 ? 19.656 32.799 -3.480 1.00 0.00 63 GLU A CA 4
ATOM 6198 C C . GLU A 1 63 ? 20.080 31.790 -4.548 1.00 0.00 63 GLU A C 4
ATOM 6199 O O . GLU A 1 63 ? 19.729 31.926 -5.719 1.00 0.00 63 GLU A O 4
ATOM 6211 N N . LYS A 1 64 ? 20.847 30.772 -4.136 1.00 0.00 64 LYS A N 4
ATOM 6212 C CA . LYS A 1 64 ? 21.412 29.779 -5.042 1.00 0.00 64 LYS A CA 4
ATOM 6213 C C . LYS A 1 64 ? 21.370 28.388 -4.417 1.00 0.00 64 LYS A C 4
ATOM 6214 O O . LYS A 1 64 ? 21.021 28.240 -3.244 1.00 0.00 64 LYS A O 4
ATOM 6233 N N . SER A 1 65 ? 21.733 27.372 -5.205 1.00 0.00 65 SER A N 4
ATOM 6234 C CA . SER A 1 65 ? 21.714 25.969 -4.799 1.00 0.00 65 SER A CA 4
ATOM 6235 C C . SER A 1 65 ? 20.317 25.511 -4.373 1.00 0.00 65 SER A C 4
ATOM 6236 O O . SER A 1 65 ? 19.352 26.276 -4.429 1.00 0.00 65 SER A O 4
ATOM 6244 N N . THR A 1 66 ? 20.208 24.249 -3.947 1.00 0.00 66 THR A N 4
ATOM 6245 C CA . THR A 1 66 ? 18.938 23.649 -3.551 1.00 0.00 66 THR A CA 4
ATOM 6246 C C . THR A 1 66 ? 19.125 22.787 -2.295 1.00 0.00 66 THR A C 4
ATOM 6247 O O . THR A 1 66 ? 18.840 21.590 -2.318 1.00 0.00 66 THR A O 4
ATOM 6258 N N . PRO A 1 67 ? 19.603 23.377 -1.189 1.00 0.00 67 PRO A N 4
ATOM 6259 C CA . PRO A 1 67 ? 19.852 22.664 0.054 1.00 0.00 67 PRO A CA 4
ATOM 6260 C C . PRO A 1 67 ? 18.545 22.246 0.729 1.00 0.00 67 PRO A C 4
ATOM 6261 O O . PRO A 1 67 ? 18.561 21.464 1.679 1.00 0.00 67 PRO A O 4
ATOM 6272 N N . VAL A 1 68 ? 17.411 22.760 0.246 1.00 0.00 68 VAL A N 4
ATOM 6273 C CA . VAL A 1 68 ? 16.098 22.430 0.783 1.00 0.00 68 VAL A CA 4
ATOM 6274 C C . VAL A 1 68 ? 15.686 21.012 0.393 1.00 0.00 68 VAL A C 4
ATOM 6275 O O . VAL A 1 68 ? 14.769 20.445 0.986 1.00 0.00 68 VAL A O 4
ATOM 6288 N N . ALA A 1 69 ? 16.357 20.422 -0.603 1.00 0.00 69 ALA A N 4
ATOM 6289 C CA . ALA A 1 69 ? 16.068 19.062 -1.017 1.00 0.00 69 ALA A CA 4
ATOM 6290 C C . ALA A 1 69 ? 16.537 18.081 0.057 1.00 0.00 69 ALA A C 4
ATOM 6291 O O . ALA A 1 69 ? 16.034 16.963 0.140 1.00 0.00 69 ALA A O 4
ATOM 6298 N N . GLU A 1 70 ? 17.497 18.498 0.886 1.00 0.00 70 GLU A N 4
ATOM 6299 C CA . GLU A 1 70 ? 18.024 17.657 1.950 1.00 0.00 70 GLU A CA 4
ATOM 6300 C C . GLU A 1 70 ? 17.048 17.615 3.124 1.00 0.00 70 GLU A C 4
ATOM 6301 O O . GLU A 1 70 ? 17.121 16.711 3.954 1.00 0.00 70 GLU A O 4
ATOM 6313 N N . ALA A 1 71 ? 16.131 18.584 3.200 1.00 0.00 71 ALA A N 4
ATOM 6314 C CA . ALA A 1 71 ? 15.074 18.556 4.195 1.00 0.00 71 ALA A CA 4
ATOM 6315 C C . ALA A 1 71 ? 13.969 17.612 3.717 1.00 0.00 71 ALA A C 4
ATOM 6316 O O . ALA A 1 71 ? 13.292 16.984 4.527 1.00 0.00 71 ALA A O 4
ATOM 6323 N N . LEU A 1 72 ? 13.785 17.505 2.395 1.00 0.00 72 LEU A N 4
ATOM 6324 C CA . LEU A 1 72 ? 12.850 16.549 1.830 1.00 0.00 72 LEU A CA 4
ATOM 6325 C C . LEU A 1 72 ? 13.399 15.133 2.013 1.00 0.00 72 LEU A C 4
ATOM 6326 O O . LEU A 1 72 ? 12.632 14.180 2.146 1.00 0.00 72 LEU A O 4
ATOM 6342 N N . ALA A 1 73 ? 14.729 14.990 2.027 1.00 0.00 73 ALA A N 4
ATOM 6343 C CA . ALA A 1 73 ? 15.369 13.712 2.288 1.00 0.00 73 ALA A CA 4
ATOM 6344 C C . ALA A 1 73 ? 15.341 13.390 3.783 1.00 0.00 73 ALA A C 4
ATOM 6345 O O . ALA A 1 73 ? 15.470 12.229 4.166 1.00 0.00 73 ALA A O 4
ATOM 6352 N N . ALA A 1 74 ? 15.173 14.409 4.635 1.00 0.00 74 ALA A N 4
ATOM 6353 C CA . ALA A 1 74 ? 15.016 14.193 6.066 1.00 0.00 74 ALA A CA 4
ATOM 6354 C C . ALA A 1 74 ? 13.605 13.682 6.362 1.00 0.00 74 ALA A C 4
ATOM 6355 O O . ALA A 1 74 ? 13.359 13.117 7.427 1.00 0.00 74 ALA A O 4
ATOM 6362 N N . ARG A 1 75 ? 12.680 13.877 5.418 1.00 0.00 75 ARG A N 4
ATOM 6363 C CA . ARG A 1 75 ? 11.345 13.293 5.469 1.00 0.00 75 ARG A CA 4
ATOM 6364 C C . ARG A 1 75 ? 11.331 11.931 4.775 1.00 0.00 75 ARG A C 4
ATOM 6365 O O . ARG A 1 75 ? 10.263 11.385 4.504 1.00 0.00 75 ARG A O 4
ATOM 6386 N N . ASP A 1 76 ? 12.516 11.380 4.487 1.00 0.00 76 ASP A N 4
ATOM 6387 C CA . ASP A 1 76 ? 12.697 10.095 3.821 1.00 0.00 76 ASP A CA 4
ATOM 6388 C C . ASP A 1 76 ? 12.056 10.051 2.430 1.00 0.00 76 ASP A C 4
ATOM 6389 O O . ASP A 1 76 ? 11.594 8.999 1.991 1.00 0.00 76 ASP A O 4
ATOM 6398 N N . ILE A 1 77 ? 12.022 11.192 1.733 1.00 0.00 77 ILE A N 4
ATOM 6399 C CA . ILE A 1 77 ? 11.484 11.269 0.381 1.00 0.00 77 ILE A CA 4
ATOM 6400 C C . ILE A 1 77 ? 12.609 11.602 -0.608 1.00 0.00 77 ILE A C 4
ATOM 6401 O O . ILE A 1 77 ? 13.321 12.588 -0.421 1.00 0.00 77 ILE A O 4
ATOM 6417 N N . PRO A 1 78 ? 12.781 10.790 -1.661 1.00 0.00 78 PRO A N 4
ATOM 6418 C CA . PRO A 1 78 ? 13.811 10.969 -2.672 1.00 0.00 78 PRO A CA 4
ATOM 6419 C C . PRO A 1 78 ? 13.479 12.100 -3.646 1.00 0.00 78 PRO A C 4
ATOM 6420 O O . PRO A 1 78 ? 12.326 12.512 -3.783 1.00 0.00 78 PRO A O 4
ATOM 6431 N N . PHE A 1 79 ? 14.513 12.598 -4.328 1.00 0.00 79 PHE A N 4
ATOM 6432 C CA . PHE A 1 79 ? 14.383 13.682 -5.291 1.00 0.00 79 PHE A CA 4
ATOM 6433 C C . PHE A 1 79 ? 15.419 13.552 -6.405 1.00 0.00 79 PHE A C 4
ATOM 6434 O O . PHE A 1 79 ? 16.318 12.715 -6.331 1.00 0.00 79 PHE A O 4
ATOM 6451 N N . VAL A 1 80 ? 15.288 14.390 -7.436 1.00 0.00 80 VAL A N 4
ATOM 6452 C CA . VAL A 1 80 ? 16.222 14.452 -8.554 1.00 0.00 80 VAL A CA 4
ATOM 6453 C C . VAL A 1 80 ? 16.393 15.910 -8.978 1.00 0.00 80 VAL A C 4
ATOM 6454 O O . VAL A 1 80 ? 15.463 16.706 -8.848 1.00 0.00 80 VAL A O 4
ATOM 6467 N N . PHE A 1 81 ? 17.578 16.261 -9.486 1.00 0.00 81 PHE A N 4
ATOM 6468 C CA . PHE A 1 81 ? 17.883 17.626 -9.890 1.00 0.00 81 PHE A CA 4
ATOM 6469 C C . PHE A 1 81 ? 17.633 17.835 -11.383 1.00 0.00 81 PHE A C 4
ATOM 6470 O O . PHE A 1 81 ? 17.689 16.897 -12.175 1.00 0.00 81 PHE A O 4
ATOM 6487 N N . ALA A 1 82 ? 17.359 19.089 -11.760 1.00 0.00 82 ALA A N 4
ATOM 6488 C CA . ALA A 1 82 ? 17.256 19.504 -13.149 1.00 0.00 82 ALA A CA 4
ATOM 6489 C C . ALA A 1 82 ? 17.964 20.844 -13.304 1.00 0.00 82 ALA A C 4
ATOM 6490 O O . ALA A 1 82 ? 17.647 21.798 -12.594 1.00 0.00 82 ALA A O 4
ATOM 6497 N N . THR A 1 83 ? 18.923 20.925 -14.229 1.00 0.00 83 THR A N 4
ATOM 6498 C CA . THR A 1 83 ? 19.765 22.107 -14.370 1.00 0.00 83 THR A CA 4
ATOM 6499 C C . THR A 1 83 ? 20.308 22.227 -15.792 1.00 0.00 83 THR A C 4
ATOM 6500 O O . THR A 1 83 ? 20.185 21.303 -16.592 1.00 0.00 83 THR A O 4
ATOM 6511 N N . GLY A 1 84 ? 20.914 23.373 -16.110 1.00 0.00 84 GLY A N 4
ATOM 6512 C CA . GLY A 1 84 ? 21.529 23.607 -17.407 1.00 0.00 84 GLY A CA 4
ATOM 6513 C C . GLY A 1 84 ? 22.449 24.822 -17.342 1.00 0.00 84 GLY A C 4
ATOM 6514 O O . GLY A 1 84 ? 22.031 25.900 -16.916 1.00 0.00 84 GLY A O 4
ATOM 6518 N N . GLY A 1 85 ? 23.701 24.641 -17.763 1.00 0.00 85 GLY A N 4
ATOM 6519 C CA . GLY A 1 85 ? 24.703 25.695 -17.747 1.00 0.00 85 GLY A CA 4
ATOM 6520 C C . GLY A 1 85 ? 26.098 25.101 -17.570 1.00 0.00 85 GLY A C 4
ATOM 6521 O O . GLY A 1 85 ? 26.291 23.896 -17.740 1.00 0.00 85 GLY A O 4
ATOM 6525 N N . SER A 1 86 ? 27.069 25.948 -17.227 1.00 0.00 86 SER A N 4
ATOM 6526 C CA . SER A 1 86 ? 28.429 25.504 -16.943 1.00 0.00 86 SER A CA 4
ATOM 6527 C C . SER A 1 86 ? 28.487 24.810 -15.584 1.00 0.00 86 SER A C 4
ATOM 6528 O O . SER A 1 86 ? 27.617 25.011 -14.737 1.00 0.00 86 SER A O 4
ATOM 6536 N N . ASP A 1 87 ? 29.517 23.988 -15.365 1.00 0.00 87 ASP A N 4
ATOM 6537 C CA . ASP A 1 87 ? 29.684 23.256 -14.115 1.00 0.00 87 ASP A CA 4
ATOM 6538 C C . ASP A 1 87 ? 30.336 24.126 -13.041 1.00 0.00 87 ASP A C 4
ATOM 6539 O O . ASP A 1 87 ? 30.405 23.725 -11.881 1.00 0.00 87 ASP A O 4
ATOM 6548 N N . ASP A 1 88 ? 30.812 25.315 -13.418 1.00 0.00 88 ASP A N 4
ATOM 6549 C CA . ASP A 1 88 ? 31.504 26.222 -12.511 1.00 0.00 88 ASP A CA 4
ATOM 6550 C C . ASP A 1 88 ? 30.534 26.964 -11.585 1.00 0.00 88 ASP A C 4
ATOM 6551 O O . ASP A 1 88 ? 30.958 27.781 -10.769 1.00 0.00 88 ASP A O 4
ATOM 6560 N N . SER A 1 89 ? 29.231 26.684 -11.711 1.00 0.00 89 SER A N 4
ATOM 6561 C CA . SER A 1 89 ? 28.197 27.322 -10.905 1.00 0.00 89 SER A CA 4
ATOM 6562 C C . SER A 1 89 ? 27.340 26.298 -10.160 1.00 0.00 89 SER A C 4
ATOM 6563 O O . SER A 1 89 ? 26.297 26.650 -9.610 1.00 0.00 89 SER A O 4
ATOM 6571 N N . VAL A 1 90 ? 27.775 25.035 -10.138 1.00 0.00 90 VAL A N 4
ATOM 6572 C CA . VAL A 1 90 ? 27.053 23.961 -9.468 1.00 0.00 90 VAL A CA 4
ATOM 6573 C C . VAL A 1 90 ? 28.025 23.134 -8.623 1.00 0.00 90 VAL A C 4
ATOM 6574 O O . VAL A 1 90 ? 29.199 23.006 -8.974 1.00 0.00 90 VAL A O 4
ATOM 6587 N N . ASP A 1 91 ? 27.543 22.573 -7.510 1.00 0.00 91 ASP A N 4
ATOM 6588 C CA . ASP A 1 91 ? 28.381 21.852 -6.559 1.00 0.00 91 ASP A CA 4
ATOM 6589 C C . ASP A 1 91 ? 28.530 20.368 -6.913 1.00 0.00 91 ASP A C 4
ATOM 6590 O O . ASP A 1 91 ? 27.735 19.806 -7.669 1.00 0.00 91 ASP A O 4
ATOM 6599 N N . SER A 1 92 ? 29.561 19.725 -6.357 1.00 0.00 92 SER A N 4
ATOM 6600 C CA . SER A 1 92 ? 29.885 18.336 -6.654 1.00 0.00 92 SER A CA 4
ATOM 6601 C C . SER A 1 92 ? 28.799 17.365 -6.196 1.00 0.00 92 SER A C 4
ATOM 6602 O O . SER A 1 92 ? 28.787 16.219 -6.640 1.00 0.00 92 SER A O 4
ATOM 6610 N N . ARG A 1 93 ? 27.881 17.793 -5.321 1.00 0.00 93 ARG A N 4
ATOM 6611 C CA . ARG A 1 93 ? 26.793 16.927 -4.889 1.00 0.00 93 ARG A CA 4
ATOM 6612 C C . ARG A 1 93 ? 25.697 16.848 -5.946 1.00 0.00 93 ARG A C 4
ATOM 6613 O O . ARG A 1 93 ? 24.869 15.941 -5.900 1.00 0.00 93 ARG A O 4
ATOM 6634 N N . PHE A 1 94 ? 25.687 17.781 -6.898 1.00 0.00 94 PHE A N 4
ATOM 6635 C CA . PHE A 1 94 ? 24.807 17.686 -8.052 1.00 0.00 94 PHE A CA 4
ATOM 6636 C C . PHE A 1 94 ? 25.492 16.843 -9.123 1.00 0.00 94 PHE A C 4
ATOM 6637 O O . PHE A 1 94 ? 24.821 16.251 -9.967 1.00 0.00 94 PHE A O 4
ATOM 6654 N N . ARG A 1 95 ? 26.828 16.789 -9.084 1.00 0.00 95 ARG A N 4
ATOM 6655 C CA . ARG A 1 95 ? 27.603 15.976 -10.013 1.00 0.00 95 ARG A CA 4
ATOM 6656 C C . ARG A 1 95 ? 27.595 14.505 -9.593 1.00 0.00 95 ARG A C 4
ATOM 6657 O O . ARG A 1 95 ? 27.938 13.639 -10.395 1.00 0.00 95 ARG A O 4
ATOM 6678 N N . ASP A 1 96 ? 27.207 14.221 -8.344 1.00 0.00 96 ASP A N 4
ATOM 6679 C CA . ASP A 1 96 ? 27.146 12.859 -7.819 1.00 0.00 96 ASP A CA 4
ATOM 6680 C C . ASP A 1 96 ? 25.708 12.330 -7.794 1.00 0.00 96 ASP A C 4
ATOM 6681 O O . ASP A 1 96 ? 25.496 11.118 -7.828 1.00 0.00 96 ASP A O 4
ATOM 6690 N N . ARG A 1 97 ? 24.719 13.230 -7.735 1.00 0.00 97 ARG A N 4
ATOM 6691 C CA . ARG A 1 97 ? 23.308 12.869 -7.784 1.00 0.00 97 ARG A CA 4
ATOM 6692 C C . ARG A 1 97 ? 22.831 12.868 -9.236 1.00 0.00 97 ARG A C 4
ATOM 6693 O O . ARG A 1 97 ? 23.472 13.480 -10.088 1.00 0.00 97 ARG A O 4
ATOM 6714 N N . PRO A 1 98 ? 21.713 12.193 -9.542 1.00 0.00 98 PRO A N 4
ATOM 6715 C CA . PRO A 1 98 ? 21.148 12.171 -10.879 1.00 0.00 98 PRO A CA 4
ATOM 6716 C C . PRO A 1 98 ? 20.705 13.573 -11.301 1.00 0.00 98 PRO A C 4
ATOM 6717 O O . PRO A 1 98 ? 20.227 14.358 -10.480 1.00 0.00 98 PRO A O 4
ATOM 6728 N N . VAL A 1 99 ? 20.867 13.877 -12.592 1.00 0.00 99 VAL A N 4
ATOM 6729 C CA . VAL A 1 99 ? 20.564 15.185 -13.160 1.00 0.00 99 VAL A CA 4
ATOM 6730 C C . VAL A 1 99 ? 19.932 15.043 -14.538 1.00 0.00 99 VAL A C 4
ATOM 6731 O O . VAL A 1 99 ? 20.146 14.046 -15.230 1.00 0.00 99 VAL A O 4
ATOM 6744 N N . LEU A 1 100 ? 19.147 16.048 -14.933 1.00 0.00 100 LEU A N 4
ATOM 6745 C CA . LEU A 1 100 ? 18.570 16.135 -16.264 1.00 0.00 100 LEU A CA 4
ATOM 6746 C C . LEU A 1 100 ? 18.632 17.590 -16.736 1.00 0.00 100 LEU A C 4
ATOM 6747 O O . LEU A 1 100 ? 18.647 18.509 -15.918 1.00 0.00 100 LEU A O 4
ATOM 6763 N N . GLN A 1 101 ? 18.667 17.807 -18.053 1.00 0.00 101 GLN A N 4
ATOM 6764 C CA . GLN A 1 101 ? 18.710 19.149 -18.613 1.00 0.00 101 GLN A CA 4
ATOM 6765 C C . GLN A 1 101 ? 17.371 19.853 -18.376 1.00 0.00 101 GLN A C 4
ATOM 6766 O O . GLN A 1 101 ? 16.358 19.193 -18.157 1.00 0.00 101 GLN A O 4
ATOM 6780 N N . LYS A 1 102 ? 17.355 21.191 -18.418 1.00 0.00 102 LYS A N 4
ATOM 6781 C CA . LYS A 1 102 ? 16.114 21.936 -18.240 1.00 0.00 102 LYS A CA 4
ATOM 6782 C C . LYS A 1 102 ? 15.109 21.609 -19.344 1.00 0.00 102 LYS A C 4
ATOM 6783 O O . LYS A 1 102 ? 13.954 21.348 -19.019 1.00 0.00 102 LYS A O 4
ATOM 6802 N N . PRO A 1 103 ? 15.494 21.610 -20.630 1.00 0.00 103 PRO A N 4
ATOM 6803 C CA . PRO A 1 103 ? 14.632 21.091 -21.680 1.00 0.00 103 PRO A CA 4
ATOM 6804 C C . PRO A 1 103 ? 14.568 19.570 -21.559 1.00 0.00 103 PRO A C 4
ATOM 6805 O O . PRO A 1 103 ? 15.595 18.917 -21.370 1.00 0.00 103 PRO A O 4
ATOM 6816 N N . PHE A 1 104 ? 13.364 19.003 -21.667 1.00 0.00 104 PHE A N 4
ATOM 6817 C CA . PHE A 1 104 ? 13.160 17.573 -21.504 1.00 0.00 104 PHE A CA 4
ATOM 6818 C C . PHE A 1 104 ? 12.988 16.884 -22.856 1.00 0.00 104 PHE A C 4
ATOM 6819 O O . PHE A 1 104 ? 12.608 17.511 -23.844 1.00 0.00 104 PHE A O 4
ATOM 6836 N N . THR A 1 105 ? 13.276 15.581 -22.883 1.00 0.00 105 THR A N 4
ATOM 6837 C CA . THR A 1 105 ? 13.129 14.729 -24.058 1.00 0.00 105 THR A CA 4
ATOM 6838 C C . THR A 1 105 ? 12.600 13.369 -23.613 1.00 0.00 105 THR A C 4
ATOM 6839 O O . THR A 1 105 ? 12.706 13.022 -22.435 1.00 0.00 105 THR A O 4
ATOM 6850 N N . MET A 1 106 ? 12.031 12.590 -24.539 1.00 0.00 106 MET A N 4
ATOM 6851 C CA . MET A 1 106 ? 11.439 11.304 -24.200 1.00 0.00 106 MET A CA 4
ATOM 6852 C C . MET A 1 106 ? 12.490 10.346 -23.645 1.00 0.00 106 MET A C 4
ATOM 6853 O O . MET A 1 106 ? 12.167 9.472 -22.841 1.00 0.00 106 MET A O 4
ATOM 6867 N N . ASP A 1 107 ? 13.751 10.503 -24.063 1.00 0.00 107 ASP A N 4
ATOM 6868 C CA . ASP A 1 107 ? 14.833 9.653 -23.595 1.00 0.00 107 ASP A CA 4
ATOM 6869 C C . ASP A 1 107 ? 15.384 10.154 -22.262 1.00 0.00 107 ASP A C 4
ATOM 6870 O O . ASP A 1 107 ? 15.881 9.365 -21.460 1.00 0.00 107 ASP A O 4
ATOM 6879 N N . GLY A 1 108 ? 15.303 11.466 -22.018 1.00 0.00 108 GLY A N 4
ATOM 6880 C CA . GLY A 1 108 ? 15.839 12.061 -20.806 1.00 0.00 108 GLY A CA 4
ATOM 6881 C C . GLY A 1 108 ? 14.943 11.807 -19.599 1.00 0.00 108 GLY A C 4
ATOM 6882 O O . GLY A 1 108 ? 15.446 11.664 -18.487 1.00 0.00 108 GLY A O 4
ATOM 6886 N N . VAL A 1 109 ? 13.622 11.741 -19.804 1.00 0.00 109 VAL A N 4
ATOM 6887 C CA . VAL A 1 109 ? 12.696 11.516 -18.701 1.00 0.00 109 VAL A CA 4
ATOM 6888 C C . VAL A 1 109 ? 12.594 10.036 -18.363 1.00 0.00 109 VAL A C 4
ATOM 6889 O O . VAL A 1 109 ? 12.256 9.689 -17.232 1.00 0.00 109 VAL A O 4
ATOM 6902 N N . ALA A 1 110 ? 12.887 9.147 -19.318 1.00 0.00 110 ALA A N 4
ATOM 6903 C CA . ALA A 1 110 ? 12.851 7.722 -19.052 1.00 0.00 110 ALA A CA 4
ATOM 6904 C C . ALA A 1 110 ? 14.037 7.325 -18.172 1.00 0.00 110 ALA A C 4
ATOM 6905 O O . ALA A 1 110 ? 13.934 6.394 -17.378 1.00 0.00 110 ALA A O 4
ATOM 6912 N N . LYS A 1 111 ? 15.161 8.035 -18.312 1.00 0.00 111 LYS A N 4
ATOM 6913 C CA . LYS A 1 111 ? 16.361 7.776 -17.527 1.00 0.00 111 LYS A CA 4
ATOM 6914 C C . LYS A 1 111 ? 16.317 8.496 -16.181 1.00 0.00 111 LYS A C 4
ATOM 6915 O O . LYS A 1 111 ? 16.956 8.051 -15.231 1.00 0.00 111 LYS A O 4
ATOM 6934 N N . ALA A 1 112 ? 15.571 9.603 -16.090 1.00 0.00 112 ALA A N 4
ATOM 6935 C CA . ALA A 1 112 ? 15.472 10.354 -14.847 1.00 0.00 112 ALA A CA 4
ATOM 6936 C C . ALA A 1 112 ? 14.503 9.678 -13.882 1.00 0.00 112 ALA A C 4
ATOM 6937 O O . ALA A 1 112 ? 14.742 9.664 -12.675 1.00 0.00 112 ALA A O 4
ATOM 6944 N N . LEU A 1 113 ? 13.409 9.109 -14.398 1.00 0.00 113 LEU A N 4
ATOM 6945 C CA . LEU A 1 113 ? 12.463 8.392 -13.558 1.00 0.00 113 LEU A CA 4
ATOM 6946 C C . LEU A 1 113 ? 13.017 7.012 -13.214 1.00 0.00 113 LEU A C 4
ATOM 6947 O O . LEU A 1 113 ? 12.677 6.466 -12.169 1.00 0.00 113 LEU A O 4
ATOM 6963 N N . ALA A 1 114 ? 13.868 6.442 -14.073 1.00 0.00 114 ALA A N 4
ATOM 6964 C CA . ALA A 1 114 ? 14.516 5.178 -13.765 1.00 0.00 114 ALA A CA 4
ATOM 6965 C C . ALA A 1 114 ? 15.618 5.376 -12.723 1.00 0.00 114 ALA A C 4
ATOM 6966 O O . ALA A 1 114 ? 16.017 4.423 -12.059 1.00 0.00 114 ALA A O 4
ATOM 6973 N N . ALA A 1 115 ? 16.115 6.610 -12.578 1.00 0.00 115 ALA A N 4
ATOM 6974 C CA . ALA A 1 115 ? 17.107 6.941 -11.566 1.00 0.00 115 ALA A CA 4
ATOM 6975 C C . ALA A 1 115 ? 16.442 7.313 -10.239 1.00 0.00 115 ALA A C 4
ATOM 6976 O O . ALA A 1 115 ? 17.099 7.306 -9.201 1.00 0.00 115 ALA A O 4
ATOM 6983 N N . LEU A 1 116 ? 15.143 7.635 -10.264 1.00 0.00 116 LEU A N 4
ATOM 6984 C CA . LEU A 1 116 ? 14.391 7.958 -9.057 1.00 0.00 116 LEU A CA 4
ATOM 6985 C C . LEU A 1 116 ? 13.751 6.688 -8.490 1.00 0.00 116 LEU A C 4
ATOM 6986 O O . LEU A 1 116 ? 13.848 6.419 -7.294 1.00 0.00 116 LEU A O 4
ATOM 7002 N N . LEU A 1 117 ? 13.100 5.904 -9.356 1.00 0.00 117 LEU A N 4
ATOM 7003 C CA . LEU A 1 117 ? 12.512 4.613 -9.019 1.00 0.00 117 LEU A CA 4
ATOM 7004 C C . LEU A 1 117 ? 13.574 3.505 -8.966 1.00 0.00 117 LEU A C 4
ATOM 7005 O O . LEU A 1 117 ? 13.236 2.324 -9.028 1.00 0.00 117 LEU A O 4
ATOM 7021 N N . VAL A 1 118 ? 14.855 3.879 -8.853 1.00 0.00 118 VAL A N 4
ATOM 7022 C CA . VAL A 1 118 ? 15.963 2.930 -8.810 1.00 0.00 118 VAL A CA 4
ATOM 7023 C C . VAL A 1 118 ? 15.851 2.006 -7.598 1.00 0.00 118 VAL A C 4
ATOM 7024 O O . VAL A 1 118 ? 15.428 2.491 -6.523 1.00 0.00 118 VAL A O 4
ATOM 7037 N N . MET A 1 1 ? -0.363 6.289 3.154 1.00 0.00 1 MET A N 5
ATOM 7038 C CA . MET A 1 1 ? 0.703 5.528 2.474 1.00 0.00 1 MET A CA 5
ATOM 7039 C C . MET A 1 1 ? 1.028 6.167 1.129 1.00 0.00 1 MET A C 5
ATOM 7040 O O . MET A 1 1 ? 0.147 6.743 0.489 1.00 0.00 1 MET A O 5
ATOM 7056 N N . SER A 1 2 ? 2.288 6.064 0.701 1.00 0.00 2 SER A N 5
ATOM 7057 C CA . SER A 1 2 ? 2.755 6.650 -0.549 1.00 0.00 2 SER A CA 5
ATOM 7058 C C . SER A 1 2 ? 3.756 5.722 -1.233 1.00 0.00 2 SER A C 5
ATOM 7059 O O . SER A 1 2 ? 4.323 4.829 -0.602 1.00 0.00 2 SER A O 5
ATOM 7067 N N . ALA A 1 3 ? 3.977 5.941 -2.531 1.00 0.00 3 ALA A N 5
ATOM 7068 C CA . ALA A 1 3 ? 4.947 5.199 -3.320 1.00 0.00 3 ALA A CA 5
ATOM 7069 C C . ALA A 1 3 ? 5.520 6.106 -4.400 1.00 0.00 3 ALA A C 5
ATOM 7070 O O . ALA A 1 3 ? 5.019 7.206 -4.620 1.00 0.00 3 ALA A O 5
ATOM 7077 N N . LEU A 1 4 ? 6.574 5.648 -5.078 1.00 0.00 4 LEU A N 5
ATOM 7078 C CA . LEU A 1 4 ? 7.223 6.434 -6.116 1.00 0.00 4 LEU A CA 5
ATOM 7079 C C . LEU A 1 4 ? 6.356 6.563 -7.370 1.00 0.00 4 LEU A C 5
ATOM 7080 O O . LEU A 1 4 ? 6.879 6.764 -8.466 1.00 0.00 4 LEU A O 5
ATOM 7096 N N . THR A 1 5 ? 5.034 6.450 -7.214 1.00 0.00 5 THR A N 5
ATOM 7097 C CA . THR A 1 5 ? 4.067 6.681 -8.274 1.00 0.00 5 THR A CA 5
ATOM 7098 C C . THR A 1 5 ? 3.612 8.132 -8.245 1.00 0.00 5 THR A C 5
ATOM 7099 O O . THR A 1 5 ? 3.005 8.603 -9.204 1.00 0.00 5 THR A O 5
ATOM 7110 N N . GLN A 1 6 ? 3.903 8.839 -7.151 1.00 0.00 6 GLN A N 5
ATOM 7111 C CA . GLN A 1 6 ? 3.519 10.222 -6.988 1.00 0.00 6 GLN A CA 5
ATOM 7112 C C . GLN A 1 6 ? 4.732 11.137 -6.929 1.00 0.00 6 GLN A C 5
ATOM 7113 O O . GLN A 1 6 ? 5.497 11.091 -5.965 1.00 0.00 6 GLN A O 5
ATOM 7127 N N . ILE A 1 7 ? 4.897 11.965 -7.965 1.00 0.00 7 ILE A N 5
ATOM 7128 C CA . ILE A 1 7 ? 6.037 12.857 -8.098 1.00 0.00 7 ILE A CA 5
ATOM 7129 C C . ILE A 1 7 ? 5.568 14.309 -8.119 1.00 0.00 7 ILE A C 5
ATOM 7130 O O . ILE A 1 7 ? 4.659 14.657 -8.872 1.00 0.00 7 ILE A O 5
ATOM 7146 N N . LEU A 1 8 ? 6.191 15.155 -7.296 1.00 0.00 8 LEU A N 5
ATOM 7147 C CA . LEU A 1 8 ? 5.877 16.574 -7.239 1.00 0.00 8 LEU A CA 5
ATOM 7148 C C . LEU A 1 8 ? 6.769 17.328 -8.221 1.00 0.00 8 LEU A C 5
ATOM 7149 O O . LEU A 1 8 ? 7.946 17.000 -8.363 1.00 0.00 8 LEU A O 5
ATOM 7165 N N . ILE A 1 9 ? 6.218 18.333 -8.901 1.00 0.00 9 ILE A N 5
ATOM 7166 C CA . ILE A 1 9 ? 6.948 19.148 -9.863 1.00 0.00 9 ILE A CA 5
ATOM 7167 C C . ILE A 1 9 ? 7.246 20.517 -9.259 1.00 0.00 9 ILE A C 5
ATOM 7168 O O . ILE A 1 9 ? 6.348 21.167 -8.726 1.00 0.00 9 ILE A O 5
ATOM 7184 N N . VAL A 1 10 ? 8.507 20.950 -9.349 1.00 0.00 10 VAL A N 5
ATOM 7185 C CA . VAL A 1 10 ? 8.927 22.259 -8.868 1.00 0.00 10 VAL A CA 5
ATOM 7186 C C . VAL A 1 10 ? 9.665 22.973 -9.997 1.00 0.00 10 VAL A C 5
ATOM 7187 O O . VAL A 1 10 ? 10.703 22.505 -10.461 1.00 0.00 10 VAL A O 5
ATOM 7200 N N . GLU A 1 11 ? 9.117 24.110 -10.434 1.00 0.00 11 GLU A N 5
ATOM 7201 C CA . GLU A 1 11 ? 9.605 24.843 -11.594 1.00 0.00 11 GLU A CA 5
ATOM 7202 C C . GLU A 1 11 ? 9.431 26.343 -11.367 1.00 0.00 11 GLU A C 5
ATOM 7203 O O . GLU A 1 11 ? 8.582 26.757 -10.578 1.00 0.00 11 GLU A O 5
ATOM 7215 N N . ASP A 1 12 ? 10.230 27.162 -12.057 1.00 0.00 12 ASP A N 5
ATOM 7216 C CA . ASP A 1 12 ? 10.231 28.614 -11.891 1.00 0.00 12 ASP A CA 5
ATOM 7217 C C . ASP A 1 12 ? 9.985 29.331 -13.226 1.00 0.00 12 ASP A C 5
ATOM 7218 O O . ASP A 1 12 ? 10.227 30.529 -13.360 1.00 0.00 12 ASP A O 5
ATOM 7227 N N . GLU A 1 13 ? 9.499 28.585 -14.221 1.00 0.00 13 GLU A N 5
ATOM 7228 C CA . GLU A 1 13 ? 9.136 29.106 -15.529 1.00 0.00 13 GLU A CA 5
ATOM 7229 C C . GLU A 1 13 ? 7.796 28.486 -15.930 1.00 0.00 13 GLU A C 5
ATOM 7230 O O . GLU A 1 13 ? 7.745 27.303 -16.261 1.00 0.00 13 GLU A O 5
ATOM 7242 N N . PRO A 1 14 ? 6.706 29.266 -15.904 1.00 0.00 14 PRO A N 5
ATOM 7243 C CA . PRO A 1 14 ? 5.362 28.782 -16.181 1.00 0.00 14 PRO A CA 5
ATOM 7244 C C . PRO A 1 14 ? 5.221 28.059 -17.522 1.00 0.00 14 PRO A C 5
ATOM 7245 O O . PRO A 1 14 ? 4.325 27.232 -17.669 1.00 0.00 14 PRO A O 5
ATOM 7256 N N . LEU A 1 15 ? 6.088 28.353 -18.498 1.00 0.00 15 LEU A N 5
ATOM 7257 C CA . LEU A 1 15 ? 6.015 27.695 -19.794 1.00 0.00 15 LEU A CA 5
ATOM 7258 C C . LEU A 1 15 ? 6.595 26.283 -19.710 1.00 0.00 15 LEU A C 5
ATOM 7259 O O . LEU A 1 15 ? 6.078 25.357 -20.333 1.00 0.00 15 LEU A O 5
ATOM 7275 N N . ILE A 1 16 ? 7.670 26.111 -18.936 1.00 0.00 16 ILE A N 5
ATOM 7276 C CA . ILE A 1 16 ? 8.311 24.812 -18.781 1.00 0.00 16 ILE A CA 5
ATOM 7277 C C . ILE A 1 16 ? 7.518 23.968 -17.790 1.00 0.00 16 ILE A C 5
ATOM 7278 O O . ILE A 1 16 ? 7.585 22.742 -17.840 1.00 0.00 16 ILE A O 5
ATOM 7294 N N . ALA A 1 17 ? 6.761 24.606 -16.892 1.00 0.00 17 ALA A N 5
ATOM 7295 C CA . ALA A 1 17 ? 5.941 23.886 -15.935 1.00 0.00 17 ALA A CA 5
ATOM 7296 C C . ALA A 1 17 ? 4.785 23.181 -16.643 1.00 0.00 17 ALA A C 5
ATOM 7297 O O . ALA A 1 17 ? 4.349 22.121 -16.198 1.00 0.00 17 ALA A O 5
ATOM 7304 N N . MET A 1 18 ? 4.285 23.756 -17.744 1.00 0.00 18 MET A N 5
ATOM 7305 C CA . MET A 1 18 ? 3.220 23.132 -18.517 1.00 0.00 18 MET A CA 5
ATOM 7306 C C . MET A 1 18 ? 3.790 21.998 -19.365 1.00 0.00 18 MET A C 5
ATOM 7307 O O . MET A 1 18 ? 3.101 21.012 -19.624 1.00 0.00 18 MET A O 5
ATOM 7321 N N . MET A 1 19 ? 5.050 22.129 -19.799 1.00 0.00 19 MET A N 5
ATOM 7322 C CA . MET A 1 19 ? 5.720 21.053 -20.518 1.00 0.00 19 MET A CA 5
ATOM 7323 C C . MET A 1 19 ? 6.076 19.923 -19.553 1.00 0.00 19 MET A C 5
ATOM 7324 O O . MET A 1 19 ? 6.233 18.779 -19.971 1.00 0.00 19 MET A O 5
ATOM 7338 N N . LEU A 1 20 ? 6.203 20.235 -18.260 1.00 0.00 20 LEU A N 5
ATOM 7339 C CA . LEU A 1 20 ? 6.549 19.242 -17.256 1.00 0.00 20 LEU A CA 5
ATOM 7340 C C . LEU A 1 20 ? 5.358 18.339 -16.960 1.00 0.00 20 LEU A C 5
ATOM 7341 O O . LEU A 1 20 ? 5.536 17.154 -16.691 1.00 0.00 20 LEU A O 5
ATOM 7357 N N . GLU A 1 21 ? 4.141 18.890 -17.011 1.00 0.00 21 GLU A N 5
ATOM 7358 C CA . GLU A 1 21 ? 2.940 18.092 -16.825 1.00 0.00 21 GLU A CA 5
ATOM 7359 C C . GLU A 1 21 ? 2.632 17.304 -18.099 1.00 0.00 21 GLU A C 5
ATOM 7360 O O . GLU A 1 21 ? 1.943 16.289 -18.041 1.00 0.00 21 GLU A O 5
ATOM 7372 N N . ASP A 1 22 ? 3.141 17.765 -19.248 1.00 0.00 22 ASP A N 5
ATOM 7373 C CA . ASP A 1 22 ? 2.950 17.061 -20.507 1.00 0.00 22 ASP A CA 5
ATOM 7374 C C . ASP A 1 22 ? 3.869 15.845 -20.581 1.00 0.00 22 ASP A C 5
ATOM 7375 O O . ASP A 1 22 ? 3.470 14.805 -21.099 1.00 0.00 22 ASP A O 5
ATOM 7384 N N . PHE A 1 23 ? 5.098 15.960 -20.065 1.00 0.00 23 PHE A N 5
ATOM 7385 C CA . PHE A 1 23 ? 6.021 14.837 -20.041 1.00 0.00 23 PHE A CA 5
ATOM 7386 C C . PHE A 1 23 ? 5.647 13.837 -18.953 1.00 0.00 23 PHE A C 5
ATOM 7387 O O . PHE A 1 23 ? 6.012 12.666 -19.055 1.00 0.00 23 PHE A O 5
ATOM 7404 N N . LEU A 1 24 ? 4.923 14.276 -17.924 1.00 0.00 24 LEU A N 5
ATOM 7405 C CA . LEU A 1 24 ? 4.503 13.381 -16.853 1.00 0.00 24 LEU A CA 5
ATOM 7406 C C . LEU A 1 24 ? 3.320 12.524 -17.312 1.00 0.00 24 LEU A C 5
ATOM 7407 O O . LEU A 1 24 ? 3.090 11.445 -16.772 1.00 0.00 24 LEU A O 5
ATOM 7423 N N . GLU A 1 25 ? 2.570 13.000 -18.313 1.00 0.00 25 GLU A N 5
ATOM 7424 C CA . GLU A 1 25 ? 1.429 12.270 -18.845 1.00 0.00 25 GLU A CA 5
ATOM 7425 C C . GLU A 1 25 ? 1.888 11.233 -19.869 1.00 0.00 25 GLU A C 5
ATOM 7426 O O . GLU A 1 25 ? 1.274 10.175 -19.995 1.00 0.00 25 GLU A O 5
ATOM 7438 N N . VAL A 1 26 ? 2.967 11.528 -20.604 1.00 0.00 26 VAL A N 5
ATOM 7439 C CA . VAL A 1 26 ? 3.537 10.582 -21.556 1.00 0.00 26 VAL A CA 5
ATOM 7440 C C . VAL A 1 26 ? 4.333 9.515 -20.804 1.00 0.00 26 VAL A C 5
ATOM 7441 O O . VAL A 1 26 ? 4.589 8.434 -21.333 1.00 0.00 26 VAL A O 5
ATOM 7454 N N . LEU A 1 27 ? 4.720 9.819 -19.560 1.00 0.00 27 LEU A N 5
ATOM 7455 C CA . LEU A 1 27 ? 5.430 8.896 -18.691 1.00 0.00 27 LEU A CA 5
ATOM 7456 C C . LEU A 1 27 ? 4.446 7.948 -17.994 1.00 0.00 27 LEU A C 5
ATOM 7457 O O . LEU A 1 27 ? 4.859 7.092 -17.212 1.00 0.00 27 LEU A O 5
ATOM 7473 N N . ASP A 1 28 ? 3.144 8.096 -18.275 1.00 0.00 28 ASP A N 5
ATOM 7474 C CA . ASP A 1 28 ? 2.084 7.302 -17.661 1.00 0.00 28 ASP A CA 5
ATOM 7475 C C . ASP A 1 28 ? 2.152 7.353 -16.130 1.00 0.00 28 ASP A C 5
ATOM 7476 O O . ASP A 1 28 ? 1.748 6.415 -15.446 1.00 0.00 28 ASP A O 5
ATOM 7485 N N . LYS A 1 29 ? 2.672 8.465 -15.600 1.00 0.00 29 LYS A N 5
ATOM 7486 C CA . LYS A 1 29 ? 2.891 8.661 -14.175 1.00 0.00 29 LYS A CA 5
ATOM 7487 C C . LYS A 1 29 ? 1.674 9.315 -13.526 1.00 0.00 29 LYS A C 5
ATOM 7488 O O . LYS A 1 29 ? 0.894 9.978 -14.210 1.00 0.00 29 LYS A O 5
ATOM 7507 N N . THR A 1 30 ? 1.505 9.139 -12.212 1.00 0.00 30 THR A N 5
ATOM 7508 C CA . THR A 1 30 ? 0.407 9.773 -11.489 1.00 0.00 30 THR A CA 5
ATOM 7509 C C . THR A 1 30 ? 0.867 11.117 -10.913 1.00 0.00 30 THR A C 5
ATOM 7510 O O . THR A 1 30 ? 1.821 11.157 -10.139 1.00 0.00 30 THR A O 5
ATOM 7521 N N . PRO A 1 31 ? 0.205 12.222 -11.278 1.00 0.00 31 PRO A N 5
ATOM 7522 C CA . PRO A 1 31 ? 0.518 13.559 -10.796 1.00 0.00 31 PRO A CA 5
ATOM 7523 C C . PRO A 1 31 ? -0.037 13.785 -9.391 1.00 0.00 31 PRO A C 5
ATOM 7524 O O . PRO A 1 31 ? -0.925 13.055 -8.950 1.00 0.00 31 PRO A O 5
ATOM 7535 N N . VAL A 1 32 ? 0.482 14.797 -8.686 1.00 0.00 32 VAL A N 5
ATOM 7536 C CA . VAL A 1 32 ? 0.004 15.151 -7.353 1.00 0.00 32 VAL A CA 5
ATOM 7537 C C . VAL A 1 32 ? -0.033 16.658 -7.120 1.00 0.00 32 VAL A C 5
ATOM 7538 O O . VAL A 1 32 ? -0.720 17.110 -6.205 1.00 0.00 32 VAL A O 5
ATOM 7551 N N . GLY A 1 33 ? 0.689 17.443 -7.924 1.00 0.00 33 GLY A N 5
ATOM 7552 C CA . GLY A 1 33 ? 0.657 18.890 -7.800 1.00 0.00 33 GLY A CA 5
ATOM 7553 C C . GLY A 1 33 ? 1.811 19.565 -8.532 1.00 0.00 33 GLY A C 5
ATOM 7554 O O . GLY A 1 33 ? 2.720 18.904 -9.035 1.00 0.00 33 GLY A O 5
ATOM 7558 N N . THR A 1 34 ? 1.760 20.898 -8.579 1.00 0.00 34 THR A N 5
ATOM 7559 C CA . THR A 1 34 ? 2.800 21.744 -9.149 1.00 0.00 34 THR A CA 5
ATOM 7560 C C . THR A 1 34 ? 2.974 22.965 -8.253 1.00 0.00 34 THR A C 5
ATOM 7561 O O . THR A 1 34 ? 1.995 23.478 -7.715 1.00 0.00 34 THR A O 5
ATOM 7572 N N . VAL A 1 35 ? 4.215 23.434 -8.088 1.00 0.00 35 VAL A N 5
ATOM 7573 C CA . VAL A 1 35 ? 4.498 24.580 -7.231 1.00 0.00 35 VAL A CA 5
ATOM 7574 C C . VAL A 1 35 ? 5.569 25.469 -7.857 1.00 0.00 35 VAL A C 5
ATOM 7575 O O . VAL A 1 35 ? 6.374 25.016 -8.671 1.00 0.00 35 VAL A O 5
ATOM 7588 N N . ASP A 1 36 ? 5.570 26.745 -7.467 1.00 0.00 36 ASP A N 5
ATOM 7589 C CA . ASP A 1 36 ? 6.469 27.754 -8.012 1.00 0.00 36 ASP A CA 5
ATOM 7590 C C . ASP A 1 36 ? 7.710 27.936 -7.133 1.00 0.00 36 ASP A C 5
ATOM 7591 O O . ASP A 1 36 ? 8.639 28.645 -7.514 1.00 0.00 36 ASP A O 5
ATOM 7600 N N . THR A 1 37 ? 7.733 27.302 -5.957 1.00 0.00 37 THR A N 5
ATOM 7601 C CA . THR A 1 37 ? 8.847 27.416 -5.023 1.00 0.00 37 THR A CA 5
ATOM 7602 C C . THR A 1 37 ? 8.950 26.161 -4.159 1.00 0.00 37 THR A C 5
ATOM 7603 O O . THR A 1 37 ? 7.993 25.395 -4.045 1.00 0.00 37 THR A O 5
ATOM 7614 N N . VAL A 1 38 ? 10.116 25.948 -3.545 1.00 0.00 38 VAL A N 5
ATOM 7615 C CA . VAL A 1 38 ? 10.374 24.776 -2.715 1.00 0.00 38 VAL A CA 5
ATOM 7616 C C . VAL A 1 38 ? 9.551 24.818 -1.430 1.00 0.00 38 VAL A C 5
ATOM 7617 O O . VAL A 1 38 ? 9.309 23.775 -0.822 1.00 0.00 38 VAL A O 5
ATOM 7630 N N . ALA A 1 39 ? 9.115 26.007 -1.005 1.00 0.00 39 ALA A N 5
ATOM 7631 C CA . ALA A 1 39 ? 8.295 26.144 0.188 1.00 0.00 39 ALA A CA 5
ATOM 7632 C C . ALA A 1 39 ? 6.898 25.582 -0.068 1.00 0.00 39 ALA A C 5
ATOM 7633 O O . ALA A 1 39 ? 6.226 25.138 0.861 1.00 0.00 39 ALA A O 5
ATOM 7640 N N . GLY A 1 40 ? 6.458 25.600 -1.330 1.00 0.00 40 GLY A N 5
ATOM 7641 C CA . GLY A 1 40 ? 5.176 25.027 -1.708 1.00 0.00 40 GLY A CA 5
ATOM 7642 C C . GLY A 1 40 ? 5.281 23.510 -1.789 1.00 0.00 40 GLY A C 5
ATOM 7643 O O . GLY A 1 40 ? 4.293 22.810 -1.563 1.00 0.00 40 GLY A O 5
ATOM 7647 N N . ALA A 1 41 ? 6.469 22.989 -2.104 1.00 0.00 41 ALA A N 5
ATOM 7648 C CA . ALA A 1 41 ? 6.673 21.552 -2.164 1.00 0.00 41 ALA A CA 5
ATOM 7649 C C . ALA A 1 41 ? 6.600 20.968 -0.756 1.00 0.00 41 ALA A C 5
ATOM 7650 O O . ALA A 1 41 ? 6.123 19.851 -0.566 1.00 0.00 41 ALA A O 5
ATOM 7657 N N . LEU A 1 42 ? 7.070 21.727 0.241 1.00 0.00 42 LEU A N 5
ATOM 7658 C CA . LEU A 1 42 ? 7.020 21.300 1.628 1.00 0.00 42 LEU A CA 5
ATOM 7659 C C . LEU A 1 42 ? 5.580 21.348 2.139 1.00 0.00 42 LEU A C 5
ATOM 7660 O O . LEU A 1 42 ? 5.202 20.549 2.991 1.00 0.00 42 LEU A O 5
ATOM 7676 N N . ALA A 1 43 ? 4.771 22.277 1.620 1.00 0.00 43 ALA A N 5
ATOM 7677 C CA . ALA A 1 43 ? 3.378 22.399 2.018 1.00 0.00 43 ALA A CA 5
ATOM 7678 C C . ALA A 1 43 ? 2.551 21.220 1.497 1.00 0.00 43 ALA A C 5
ATOM 7679 O O . ALA A 1 43 ? 1.515 20.889 2.074 1.00 0.00 43 ALA A O 5
ATOM 7686 N N . ARG A 1 44 ? 3.000 20.582 0.411 1.00 0.00 44 ARG A N 5
ATOM 7687 C CA . ARG A 1 44 ? 2.334 19.401 -0.133 1.00 0.00 44 ARG A CA 5
ATOM 7688 C C . ARG A 1 44 ? 2.811 18.127 0.564 1.00 0.00 44 ARG A C 5
ATOM 7689 O O . ARG A 1 44 ? 2.108 17.122 0.543 1.00 0.00 44 ARG A O 5
ATOM 7710 N N . VAL A 1 45 ? 3.996 18.158 1.181 1.00 0.00 45 VAL A N 5
ATOM 7711 C CA . VAL A 1 45 ? 4.505 17.015 1.933 1.00 0.00 45 VAL A CA 5
ATOM 7712 C C . VAL A 1 45 ? 3.794 16.911 3.284 1.00 0.00 45 VAL A C 5
ATOM 7713 O O . VAL A 1 45 ? 3.712 15.824 3.854 1.00 0.00 45 VAL A O 5
ATOM 7726 N N . GLU A 1 46 ? 3.278 18.029 3.800 1.00 0.00 46 GLU A N 5
ATOM 7727 C CA . GLU A 1 46 ? 2.503 18.027 5.035 1.00 0.00 46 GLU A CA 5
ATOM 7728 C C . GLU A 1 46 ? 1.111 17.433 4.804 1.00 0.00 46 GLU A C 5
ATOM 7729 O O . GLU A 1 46 ? 0.413 17.096 5.759 1.00 0.00 46 GLU A O 5
ATOM 7741 N N . ASP A 1 47 ? 0.705 17.304 3.537 1.00 0.00 47 ASP A N 5
ATOM 7742 C CA . ASP A 1 47 ? -0.581 16.727 3.166 1.00 0.00 47 ASP A CA 5
ATOM 7743 C C . ASP A 1 47 ? -0.436 15.245 2.813 1.00 0.00 47 ASP A C 5
ATOM 7744 O O . ASP A 1 47 ? -1.433 14.528 2.702 1.00 0.00 47 ASP A O 5
ATOM 7753 N N . GLY A 1 48 ? 0.806 14.775 2.637 1.00 0.00 48 GLY A N 5
ATOM 7754 C CA . GLY A 1 48 ? 1.086 13.389 2.300 1.00 0.00 48 GLY A CA 5
ATOM 7755 C C . GLY A 1 48 ? 0.670 13.054 0.869 1.00 0.00 48 GLY A C 5
ATOM 7756 O O . GLY A 1 48 ? 0.354 13.940 0.077 1.00 0.00 48 GLY A O 5
ATOM 7760 N N . GLY A 1 49 ? 0.676 11.758 0.541 1.00 0.00 49 GLY A N 5
ATOM 7761 C CA . GLY A 1 49 ? 0.292 11.280 -0.780 1.00 0.00 49 GLY A CA 5
ATOM 7762 C C . GLY A 1 49 ? 1.393 11.483 -1.822 1.00 0.00 49 GLY A C 5
ATOM 7763 O O . GLY A 1 49 ? 1.143 11.306 -3.010 1.00 0.00 49 GLY A O 5
ATOM 7767 N N . ILE A 1 50 ? 2.601 11.854 -1.385 1.00 0.00 50 ILE A N 5
ATOM 7768 C CA . ILE A 1 50 ? 3.739 12.080 -2.270 1.00 0.00 50 ILE A CA 5
ATOM 7769 C C . ILE A 1 50 ? 4.933 11.291 -1.746 1.00 0.00 50 ILE A C 5
ATOM 7770 O O . ILE A 1 50 ? 5.060 11.114 -0.535 1.00 0.00 50 ILE A O 5
ATOM 7786 N N . ASP A 1 51 ? 5.808 10.816 -2.638 1.00 0.00 51 ASP A N 5
ATOM 7787 C CA . ASP A 1 51 ? 6.958 10.025 -2.220 1.00 0.00 51 ASP A CA 5
ATOM 7788 C C . ASP A 1 51 ? 8.269 10.566 -2.780 1.00 0.00 51 ASP A C 5
ATOM 7789 O O . ASP A 1 51 ? 9.333 10.223 -2.272 1.00 0.00 51 ASP A O 5
ATOM 7798 N N . ALA A 1 52 ? 8.208 11.410 -3.818 1.00 0.00 52 ALA A N 5
ATOM 7799 C CA . ALA A 1 52 ? 9.391 12.006 -4.417 1.00 0.00 52 ALA A CA 5
ATOM 7800 C C . ALA A 1 52 ? 9.022 13.283 -5.169 1.00 0.00 52 ALA A C 5
ATOM 7801 O O . ALA A 1 52 ? 7.842 13.579 -5.360 1.00 0.00 52 ALA A O 5
ATOM 7808 N N . ALA A 1 53 ? 10.029 14.045 -5.600 1.00 0.00 53 ALA A N 5
ATOM 7809 C CA . ALA A 1 53 ? 9.806 15.285 -6.329 1.00 0.00 53 ALA A CA 5
ATOM 7810 C C . ALA A 1 53 ? 10.980 15.612 -7.253 1.00 0.00 53 ALA A C 5
ATOM 7811 O O . ALA A 1 53 ? 12.074 15.070 -7.093 1.00 0.00 53 ALA A O 5
ATOM 7818 N N . ILE A 1 54 ? 10.745 16.505 -8.221 1.00 0.00 54 ILE A N 5
ATOM 7819 C CA . ILE A 1 54 ? 11.777 16.995 -9.125 1.00 0.00 54 ILE A CA 5
ATOM 7820 C C . ILE A 1 54 ? 12.017 18.467 -8.813 1.00 0.00 54 ILE A C 5
ATOM 7821 O O . ILE A 1 54 ? 11.064 19.237 -8.719 1.00 0.00 54 ILE A O 5
ATOM 7837 N N . LEU A 1 55 ? 13.284 18.856 -8.653 1.00 0.00 55 LEU A N 5
ATOM 7838 C CA . LEU A 1 55 ? 13.642 20.202 -8.228 1.00 0.00 55 LEU A CA 5
ATOM 7839 C C . LEU A 1 55 ? 14.393 20.940 -9.330 1.00 0.00 55 LEU A C 5
ATOM 7840 O O . LEU A 1 55 ? 15.403 20.451 -9.837 1.00 0.00 55 LEU A O 5
ATOM 7856 N N . ASP A 1 56 ? 13.901 22.124 -9.702 1.00 0.00 56 ASP A N 5
ATOM 7857 C CA . ASP A 1 56 ? 14.613 23.003 -10.615 1.00 0.00 56 ASP A CA 5
ATOM 7858 C C . ASP A 1 56 ? 15.675 23.793 -9.856 1.00 0.00 56 ASP A C 5
ATOM 7859 O O . ASP A 1 56 ? 15.386 24.392 -8.820 1.00 0.00 56 ASP A O 5
ATOM 7868 N N . VAL A 1 57 ? 16.908 23.790 -10.369 1.00 0.00 57 VAL A N 5
ATOM 7869 C CA . VAL A 1 57 ? 18.019 24.522 -9.772 1.00 0.00 57 VAL A CA 5
ATOM 7870 C C . VAL A 1 57 ? 18.240 25.858 -10.487 1.00 0.00 57 VAL A C 5
ATOM 7871 O O . VAL A 1 57 ? 18.968 26.714 -9.991 1.00 0.00 57 VAL A O 5
ATOM 7884 N N . ASN A 1 58 ? 17.617 26.040 -11.656 1.00 0.00 58 ASN A N 5
ATOM 7885 C CA . ASN A 1 58 ? 17.784 27.236 -12.470 1.00 0.00 58 ASN A CA 5
ATOM 7886 C C . ASN A 1 58 ? 16.843 28.351 -12.005 1.00 0.00 58 ASN A C 5
ATOM 7887 O O . ASN A 1 58 ? 16.233 29.049 -12.815 1.00 0.00 58 ASN A O 5
ATOM 7898 N N . LEU A 1 59 ? 16.725 28.520 -10.686 1.00 0.00 59 LEU A N 5
ATOM 7899 C CA . LEU A 1 59 ? 15.836 29.506 -10.093 1.00 0.00 59 LEU A CA 5
ATOM 7900 C C . LEU A 1 59 ? 16.317 30.924 -10.391 1.00 0.00 59 LEU A C 5
ATOM 7901 O O . LEU A 1 59 ? 17.517 31.171 -10.522 1.00 0.00 59 LEU A O 5
ATOM 7917 N N . ARG A 1 60 ? 15.369 31.861 -10.501 1.00 0.00 60 ARG A N 5
ATOM 7918 C CA . ARG A 1 60 ? 15.654 33.271 -10.732 1.00 0.00 60 ARG A CA 5
ATOM 7919 C C . ARG A 1 60 ? 16.009 33.965 -9.421 1.00 0.00 60 ARG A C 5
ATOM 7920 O O . ARG A 1 60 ? 15.567 33.543 -8.351 1.00 0.00 60 ARG A O 5
ATOM 7941 N N . GLY A 1 61 ? 16.812 35.030 -9.509 1.00 0.00 61 GLY A N 5
ATOM 7942 C CA . GLY A 1 61 ? 17.238 35.806 -8.350 1.00 0.00 61 GLY A CA 5
ATOM 7943 C C . GLY A 1 61 ? 18.732 35.656 -8.061 1.00 0.00 61 GLY A C 5
ATOM 7944 O O . GLY A 1 61 ? 19.266 36.359 -7.201 1.00 0.00 61 GLY A O 5
ATOM 7948 N N . GLY A 1 62 ? 19.419 34.752 -8.770 1.00 0.00 62 GLY A N 5
ATOM 7949 C CA . GLY A 1 62 ? 20.860 34.581 -8.642 1.00 0.00 62 GLY A CA 5
ATOM 7950 C C . GLY A 1 62 ? 21.270 33.639 -7.510 1.00 0.00 62 GLY A C 5
ATOM 7951 O O . GLY A 1 62 ? 22.462 33.474 -7.265 1.00 0.00 62 GLY A O 5
ATOM 7955 N N . GLU A 1 63 ? 20.309 33.021 -6.819 1.00 0.00 63 GLU A N 5
ATOM 7956 C CA . GLU A 1 63 ? 20.599 32.059 -5.764 1.00 0.00 63 GLU A CA 5
ATOM 7957 C C . GLU A 1 63 ? 19.873 30.732 -6.006 1.00 0.00 63 GLU A C 5
ATOM 7958 O O . GLU A 1 63 ? 19.065 30.616 -6.929 1.00 0.00 63 GLU A O 5
ATOM 7970 N N . LYS A 1 64 ? 20.167 29.727 -5.173 1.00 0.00 64 LYS A N 5
ATOM 7971 C CA . LYS A 1 64 ? 19.583 28.396 -5.277 1.00 0.00 64 LYS A CA 5
ATOM 7972 C C . LYS A 1 64 ? 18.891 27.997 -3.980 1.00 0.00 64 LYS A C 5
ATOM 7973 O O . LYS A 1 64 ? 19.091 28.634 -2.943 1.00 0.00 64 LYS A O 5
ATOM 7992 N N . SER A 1 65 ? 18.081 26.939 -4.045 1.00 0.00 65 SER A N 5
ATOM 7993 C CA . SER A 1 65 ? 17.317 26.443 -2.905 1.00 0.00 65 SER A CA 5
ATOM 7994 C C . SER A 1 65 ? 17.505 24.939 -2.723 1.00 0.00 65 SER A C 5
ATOM 7995 O O . SER A 1 65 ? 16.665 24.274 -2.117 1.00 0.00 65 SER A O 5
ATOM 8003 N N . THR A 1 66 ? 18.606 24.395 -3.248 1.00 0.00 66 THR A N 5
ATOM 8004 C CA . THR A 1 66 ? 18.893 22.969 -3.168 1.00 0.00 66 THR A CA 5
ATOM 8005 C C . THR A 1 66 ? 19.123 22.459 -1.741 1.00 0.00 66 THR A C 5
ATOM 8006 O O . THR A 1 66 ? 18.886 21.275 -1.509 1.00 0.00 66 THR A O 5
ATOM 8017 N N . PRO A 1 67 ? 19.564 23.272 -0.763 1.00 0.00 67 PRO A N 5
ATOM 8018 C CA . PRO A 1 67 ? 19.688 22.822 0.617 1.00 0.00 67 PRO A CA 5
ATOM 8019 C C . PRO A 1 67 ? 18.364 22.336 1.208 1.00 0.00 67 PRO A C 5
ATOM 8020 O O . PRO A 1 67 ? 18.368 21.655 2.231 1.00 0.00 67 PRO A O 5
ATOM 8031 N N . VAL A 1 68 ? 17.233 22.674 0.579 1.00 0.00 68 VAL A N 5
ATOM 8032 C CA . VAL A 1 68 ? 15.923 22.240 1.048 1.00 0.00 68 VAL A CA 5
ATOM 8033 C C . VAL A 1 68 ? 15.636 20.817 0.575 1.00 0.00 68 VAL A C 5
ATOM 8034 O O . VAL A 1 68 ? 14.810 20.121 1.163 1.00 0.00 68 VAL A O 5
ATOM 8047 N N . ALA A 1 69 ? 16.315 20.368 -0.485 1.00 0.00 69 ALA A N 5
ATOM 8048 C CA . ALA A 1 69 ? 16.127 19.022 -0.994 1.00 0.00 69 ALA A CA 5
ATOM 8049 C C . ALA A 1 69 ? 16.675 18.002 0.005 1.00 0.00 69 ALA A C 5
ATOM 8050 O O . ALA A 1 69 ? 16.219 16.863 0.049 1.00 0.00 69 ALA A O 5
ATOM 8057 N N . GLU A 1 70 ? 17.655 18.411 0.815 1.00 0.00 70 GLU A N 5
ATOM 8058 C CA . GLU A 1 70 ? 18.243 17.535 1.816 1.00 0.00 70 GLU A CA 5
ATOM 8059 C C . GLU A 1 70 ? 17.292 17.353 2.999 1.00 0.00 70 GLU A C 5
ATOM 8060 O O . GLU A 1 70 ? 17.429 16.390 3.752 1.00 0.00 70 GLU A O 5
ATOM 8072 N N . ALA A 1 71 ? 16.324 18.261 3.168 1.00 0.00 71 ALA A N 5
ATOM 8073 C CA . ALA A 1 71 ? 15.311 18.106 4.196 1.00 0.00 71 ALA A CA 5
ATOM 8074 C C . ALA A 1 71 ? 14.272 17.092 3.724 1.00 0.00 71 ALA A C 5
ATOM 8075 O O . ALA A 1 71 ? 13.695 16.362 4.530 1.00 0.00 71 ALA A O 5
ATOM 8082 N N . LEU A 1 72 ? 14.030 17.034 2.409 1.00 0.00 72 LEU A N 5
ATOM 8083 C CA . LEU A 1 72 ? 13.138 16.032 1.850 1.00 0.00 72 LEU A CA 5
ATOM 8084 C C . LEU A 1 72 ? 13.805 14.661 1.945 1.00 0.00 72 LEU A C 5
ATOM 8085 O O . LEU A 1 72 ? 13.130 13.664 2.196 1.00 0.00 72 LEU A O 5
ATOM 8101 N N . ALA A 1 73 ? 15.126 14.598 1.749 1.00 0.00 73 ALA A N 5
ATOM 8102 C CA . ALA A 1 73 ? 15.862 13.347 1.869 1.00 0.00 73 ALA A CA 5
ATOM 8103 C C . ALA A 1 73 ? 15.941 12.902 3.333 1.00 0.00 73 ALA A C 5
ATOM 8104 O O . ALA A 1 73 ? 16.160 11.723 3.606 1.00 0.00 73 ALA A O 5
ATOM 8111 N N . ALA A 1 74 ? 15.762 13.834 4.276 1.00 0.00 74 ALA A N 5
ATOM 8112 C CA . ALA A 1 74 ? 15.727 13.512 5.692 1.00 0.00 74 ALA A CA 5
ATOM 8113 C C . ALA A 1 74 ? 14.337 13.012 6.092 1.00 0.00 74 ALA A C 5
ATOM 8114 O O . ALA A 1 74 ? 14.173 12.431 7.165 1.00 0.00 74 ALA A O 5
ATOM 8121 N N . ARG A 1 75 ? 13.339 13.240 5.228 1.00 0.00 75 ARG A N 5
ATOM 8122 C CA . ARG A 1 75 ? 11.979 12.749 5.415 1.00 0.00 75 ARG A CA 5
ATOM 8123 C C . ARG A 1 75 ? 11.678 11.570 4.486 1.00 0.00 75 ARG A C 5
ATOM 8124 O O . ARG A 1 75 ? 10.516 11.271 4.222 1.00 0.00 75 ARG A O 5
ATOM 8145 N N . ASP A 1 76 ? 12.726 10.901 3.993 1.00 0.00 76 ASP A N 5
ATOM 8146 C CA . ASP A 1 76 ? 12.615 9.751 3.104 1.00 0.00 76 ASP A CA 5
ATOM 8147 C C . ASP A 1 76 ? 11.868 10.057 1.802 1.00 0.00 76 ASP A C 5
ATOM 8148 O O . ASP A 1 76 ? 11.138 9.209 1.289 1.00 0.00 76 ASP A O 5
ATOM 8157 N N . ILE A 1 77 ? 12.050 11.269 1.271 1.00 0.00 77 ILE A N 5
ATOM 8158 C CA . ILE A 1 77 ? 11.488 11.695 -0.008 1.00 0.00 77 ILE A CA 5
ATOM 8159 C C . ILE A 1 77 ? 12.644 12.041 -0.952 1.00 0.00 77 ILE A C 5
ATOM 8160 O O . ILE A 1 77 ? 13.180 13.148 -0.887 1.00 0.00 77 ILE A O 5
ATOM 8176 N N . PRO A 1 78 ? 13.040 11.111 -1.833 1.00 0.00 78 PRO A N 5
ATOM 8177 C CA . PRO A 1 78 ? 14.109 11.307 -2.800 1.00 0.00 78 PRO A CA 5
ATOM 8178 C C . PRO A 1 78 ? 13.809 12.430 -3.787 1.00 0.00 78 PRO A C 5
ATOM 8179 O O . PRO A 1 78 ? 12.655 12.831 -3.957 1.00 0.00 78 PRO A O 5
ATOM 8190 N N . PHE A 1 79 ? 14.854 12.939 -4.443 1.00 0.00 79 PHE A N 5
ATOM 8191 C CA . PHE A 1 79 ? 14.731 14.022 -5.409 1.00 0.00 79 PHE A CA 5
ATOM 8192 C C . PHE A 1 79 ? 15.775 13.899 -6.518 1.00 0.00 79 PHE A C 5
ATOM 8193 O O . PHE A 1 79 ? 16.692 13.083 -6.432 1.00 0.00 79 PHE A O 5
ATOM 8210 N N . VAL A 1 80 ? 15.630 14.720 -7.566 1.00 0.00 80 VAL A N 5
ATOM 8211 C CA . VAL A 1 80 ? 16.576 14.798 -8.673 1.00 0.00 80 VAL A CA 5
ATOM 8212 C C . VAL A 1 80 ? 16.706 16.265 -9.091 1.00 0.00 80 VAL A C 5
ATOM 8213 O O . VAL A 1 80 ? 15.723 17.005 -9.050 1.00 0.00 80 VAL A O 5
ATOM 8226 N N . PHE A 1 81 ? 17.914 16.684 -9.490 1.00 0.00 81 PHE A N 5
ATOM 8227 C CA . PHE A 1 81 ? 18.157 18.059 -9.902 1.00 0.00 81 PHE A CA 5
ATOM 8228 C C . PHE A 1 81 ? 17.853 18.259 -11.385 1.00 0.00 81 PHE A C 5
ATOM 8229 O O . PHE A 1 81 ? 17.891 17.312 -12.169 1.00 0.00 81 PHE A O 5
ATOM 8246 N N . ALA A 1 82 ? 17.556 19.504 -11.765 1.00 0.00 82 ALA A N 5
ATOM 8247 C CA . ALA A 1 82 ? 17.379 19.885 -13.157 1.00 0.00 82 ALA A CA 5
ATOM 8248 C C . ALA A 1 82 ? 17.992 21.266 -13.387 1.00 0.00 82 ALA A C 5
ATOM 8249 O O . ALA A 1 82 ? 17.659 22.217 -12.682 1.00 0.00 82 ALA A O 5
ATOM 8256 N N . THR A 1 83 ? 18.891 21.376 -14.372 1.00 0.00 83 THR A N 5
ATOM 8257 C CA . THR A 1 83 ? 19.562 22.632 -14.689 1.00 0.00 83 THR A CA 5
ATOM 8258 C C . THR A 1 83 ? 20.169 22.579 -16.090 1.00 0.00 83 THR A C 5
ATOM 8259 O O . THR A 1 83 ? 20.306 21.503 -16.667 1.00 0.00 83 THR A O 5
ATOM 8270 N N . GLY A 1 84 ? 20.537 23.740 -16.641 1.00 0.00 84 GLY A N 5
ATOM 8271 C CA . GLY A 1 84 ? 21.209 23.827 -17.926 1.00 0.00 84 GLY A CA 5
ATOM 8272 C C . GLY A 1 84 ? 22.551 24.526 -17.755 1.00 0.00 84 GLY A C 5
ATOM 8273 O O . GLY A 1 84 ? 22.618 25.756 -17.766 1.00 0.00 84 GLY A O 5
ATOM 8277 N N . GLY A 1 85 ? 23.619 23.741 -17.601 1.00 0.00 85 GLY A N 5
ATOM 8278 C CA . GLY A 1 85 ? 24.974 24.249 -17.438 1.00 0.00 85 GLY A CA 5
ATOM 8279 C C . GLY A 1 85 ? 25.815 23.290 -16.599 1.00 0.00 85 GLY A C 5
ATOM 8280 O O . GLY A 1 85 ? 25.271 22.404 -15.939 1.00 0.00 85 GLY A O 5
ATOM 8284 N N . SER A 1 86 ? 27.140 23.472 -16.629 1.00 0.00 86 SER A N 5
ATOM 8285 C CA . SER A 1 86 ? 28.064 22.647 -15.856 1.00 0.00 86 SER A CA 5
ATOM 8286 C C . SER A 1 86 ? 29.286 23.459 -15.420 1.00 0.00 86 SER A C 5
ATOM 8287 O O . SER A 1 86 ? 30.366 22.900 -15.237 1.00 0.00 86 SER A O 5
ATOM 8295 N N . ASP A 1 87 ? 29.128 24.777 -15.249 1.00 0.00 87 ASP A N 5
ATOM 8296 C CA . ASP A 1 87 ? 30.236 25.648 -14.881 1.00 0.00 87 ASP A CA 5
ATOM 8297 C C . ASP A 1 87 ? 30.159 26.087 -13.417 1.00 0.00 87 ASP A C 5
ATOM 8298 O O . ASP A 1 87 ? 31.142 25.958 -12.687 1.00 0.00 87 ASP A O 5
ATOM 8307 N N . ASP A 1 88 ? 29.002 26.604 -12.985 1.00 0.00 88 ASP A N 5
ATOM 8308 C CA . ASP A 1 88 ? 28.810 27.061 -11.614 1.00 0.00 88 ASP A CA 5
ATOM 8309 C C . ASP A 1 88 ? 27.480 26.576 -11.029 1.00 0.00 88 ASP A C 5
ATOM 8310 O O . ASP A 1 88 ? 27.202 26.792 -9.851 1.00 0.00 88 ASP A O 5
ATOM 8319 N N . SER A 1 89 ? 26.652 25.924 -11.851 1.00 0.00 89 SER A N 5
ATOM 8320 C CA . SER A 1 89 ? 25.330 25.467 -11.443 1.00 0.00 89 SER A CA 5
ATOM 8321 C C . SER A 1 89 ? 25.370 24.070 -10.819 1.00 0.00 89 SER A C 5
ATOM 8322 O O . SER A 1 89 ? 24.320 23.517 -10.493 1.00 0.00 89 SER A O 5
ATOM 8330 N N . VAL A 1 90 ? 26.566 23.500 -10.649 1.00 0.00 90 VAL A N 5
ATOM 8331 C CA . VAL A 1 90 ? 26.737 22.157 -10.111 1.00 0.00 90 VAL A CA 5
ATOM 8332 C C . VAL A 1 90 ? 27.887 22.106 -9.110 1.00 0.00 90 VAL A C 5
ATOM 8333 O O . VAL A 1 90 ? 28.815 22.914 -9.159 1.00 0.00 90 VAL A O 5
ATOM 8346 N N . ASP A 1 91 ? 27.809 21.138 -8.193 1.00 0.00 91 ASP A N 5
ATOM 8347 C CA . ASP A 1 91 ? 28.757 20.940 -7.106 1.00 0.00 91 ASP A CA 5
ATOM 8348 C C . ASP A 1 91 ? 28.873 19.440 -6.813 1.00 0.00 91 ASP A C 5
ATOM 8349 O O . ASP A 1 91 ? 28.209 18.632 -7.466 1.00 0.00 91 ASP A O 5
ATOM 8358 N N . SER A 1 92 ? 29.702 19.047 -5.843 1.00 0.00 92 SER A N 5
ATOM 8359 C CA . SER A 1 92 ? 29.912 17.640 -5.517 1.00 0.00 92 SER A CA 5
ATOM 8360 C C . SER A 1 92 ? 28.607 16.930 -5.147 1.00 0.00 92 SER A C 5
ATOM 8361 O O . SER A 1 92 ? 28.539 15.703 -5.194 1.00 0.00 92 SER A O 5
ATOM 8369 N N . ARG A 1 93 ? 27.565 17.684 -4.779 1.00 0.00 93 ARG A N 5
ATOM 8370 C CA . ARG A 1 93 ? 26.271 17.098 -4.444 1.00 0.00 93 ARG A CA 5
ATOM 8371 C C . ARG A 1 93 ? 25.542 16.636 -5.707 1.00 0.00 93 ARG A C 5
ATOM 8372 O O . ARG A 1 93 ? 24.700 15.746 -5.644 1.00 0.00 93 ARG A O 5
ATOM 8393 N N . PHE A 1 94 ? 25.874 17.243 -6.851 1.00 0.00 94 PHE A N 5
ATOM 8394 C CA . PHE A 1 94 ? 25.341 16.869 -8.153 1.00 0.00 94 PHE A CA 5
ATOM 8395 C C . PHE A 1 94 ? 26.161 15.717 -8.724 1.00 0.00 94 PHE A C 5
ATOM 8396 O O . PHE A 1 94 ? 25.731 15.031 -9.648 1.00 0.00 94 PHE A O 5
ATOM 8413 N N . ARG A 1 95 ? 27.359 15.509 -8.164 1.00 0.00 95 ARG A N 5
ATOM 8414 C CA . ARG A 1 95 ? 28.224 14.391 -8.511 1.00 0.00 95 ARG A CA 5
ATOM 8415 C C . ARG A 1 95 ? 27.895 13.174 -7.644 1.00 0.00 95 ARG A C 5
ATOM 8416 O O . ARG A 1 95 ? 28.372 12.074 -7.919 1.00 0.00 95 ARG A O 5
ATOM 8437 N N . ASP A 1 96 ? 27.081 13.377 -6.603 1.00 0.00 96 ASP A N 5
ATOM 8438 C CA . ASP A 1 96 ? 26.638 12.317 -5.706 1.00 0.00 96 ASP A CA 5
ATOM 8439 C C . ASP A 1 96 ? 25.136 12.039 -5.851 1.00 0.00 96 ASP A C 5
ATOM 8440 O O . ASP A 1 96 ? 24.636 11.068 -5.284 1.00 0.00 96 ASP A O 5
ATOM 8449 N N . ARG A 1 97 ? 24.412 12.875 -6.607 1.00 0.00 97 ARG A N 5
ATOM 8450 C CA . ARG A 1 97 ? 22.984 12.694 -6.851 1.00 0.00 97 ARG A CA 5
ATOM 8451 C C . ARG A 1 97 ? 22.680 12.981 -8.325 1.00 0.00 97 ARG A C 5
ATOM 8452 O O . ARG A 1 97 ? 23.242 13.926 -8.875 1.00 0.00 97 ARG A O 5
ATOM 8473 N N . PRO A 1 98 ? 21.807 12.193 -8.977 1.00 0.00 98 PRO A N 5
ATOM 8474 C CA . PRO A 1 98 ? 21.482 12.337 -10.391 1.00 0.00 98 PRO A CA 5
ATOM 8475 C C . PRO A 1 98 ? 21.044 13.745 -10.794 1.00 0.00 98 PRO A C 5
ATOM 8476 O O . PRO A 1 98 ? 20.542 14.522 -9.978 1.00 0.00 98 PRO A O 5
ATOM 8487 N N . VAL A 1 99 ? 21.243 14.057 -12.080 1.00 0.00 99 VAL A N 5
ATOM 8488 C CA . VAL A 1 99 ? 20.950 15.362 -12.660 1.00 0.00 99 VAL A CA 5
ATOM 8489 C C . VAL A 1 99 ? 20.266 15.197 -14.013 1.00 0.00 99 VAL A C 5
ATOM 8490 O O . VAL A 1 99 ? 20.429 14.174 -14.680 1.00 0.00 99 VAL A O 5
ATOM 8503 N N . LEU A 1 100 ? 19.499 16.213 -14.415 1.00 0.00 100 LEU A N 5
ATOM 8504 C CA . LEU A 1 100 ? 18.814 16.246 -15.698 1.00 0.00 100 LEU A CA 5
ATOM 8505 C C . LEU A 1 100 ? 19.033 17.608 -16.357 1.00 0.00 100 LEU A C 5
ATOM 8506 O O . LEU A 1 100 ? 19.188 18.614 -15.664 1.00 0.00 100 LEU A O 5
ATOM 8522 N N . GLN A 1 101 ? 19.050 17.648 -17.692 1.00 0.00 101 GLN A N 5
ATOM 8523 C CA . GLN A 1 101 ? 19.222 18.891 -18.433 1.00 0.00 101 GLN A CA 5
ATOM 8524 C C . GLN A 1 101 ? 17.935 19.714 -18.368 1.00 0.00 101 GLN A C 5
ATOM 8525 O O . GLN A 1 101 ? 16.868 19.176 -18.072 1.00 0.00 101 GLN A O 5
ATOM 8539 N N . LYS A 1 102 ? 18.017 21.022 -18.643 1.00 0.00 102 LYS A N 5
ATOM 8540 C CA . LYS A 1 102 ? 16.843 21.879 -18.551 1.00 0.00 102 LYS A CA 5
ATOM 8541 C C . LYS A 1 102 ? 15.843 21.580 -19.672 1.00 0.00 102 LYS A C 5
ATOM 8542 O O . LYS A 1 102 ? 14.646 21.533 -19.399 1.00 0.00 102 LYS A O 5
ATOM 8561 N N . PRO A 1 103 ? 16.284 21.372 -20.926 1.00 0.00 103 PRO A N 5
ATOM 8562 C CA . PRO A 1 103 ? 15.417 20.896 -21.989 1.00 0.00 103 PRO A CA 5
ATOM 8563 C C . PRO A 1 103 ? 15.041 19.440 -21.731 1.00 0.00 103 PRO A C 5
ATOM 8564 O O . PRO A 1 103 ? 15.881 18.659 -21.280 1.00 0.00 103 PRO A O 5
ATOM 8575 N N . PHE A 1 104 ? 13.791 19.065 -22.013 1.00 0.00 104 PHE A N 5
ATOM 8576 C CA . PHE A 1 104 ? 13.335 17.695 -21.816 1.00 0.00 104 PHE A CA 5
ATOM 8577 C C . PHE A 1 104 ? 13.259 16.960 -23.151 1.00 0.00 104 PHE A C 5
ATOM 8578 O O . PHE A 1 104 ? 12.996 17.563 -24.193 1.00 0.00 104 PHE A O 5
ATOM 8595 N N . THR A 1 105 ? 13.490 15.646 -23.105 1.00 0.00 105 THR A N 5
ATOM 8596 C CA . THR A 1 105 ? 13.466 14.775 -24.271 1.00 0.00 105 THR A CA 5
ATOM 8597 C C . THR A 1 105 ? 12.778 13.466 -23.907 1.00 0.00 105 THR A C 5
ATOM 8598 O O . THR A 1 105 ? 12.568 13.172 -22.731 1.00 0.00 105 THR A O 5
ATOM 8609 N N . MET A 1 106 ? 12.419 12.666 -24.916 1.00 0.00 106 MET A N 5
ATOM 8610 C CA . MET A 1 106 ? 11.678 11.437 -24.682 1.00 0.00 106 MET A CA 5
ATOM 8611 C C . MET A 1 106 ? 12.522 10.436 -23.898 1.00 0.00 106 MET A C 5
ATOM 8612 O O . MET A 1 106 ? 11.997 9.698 -23.066 1.00 0.00 106 MET A O 5
ATOM 8626 N N . ASP A 1 107 ? 13.830 10.409 -24.160 1.00 0.00 107 ASP A N 5
ATOM 8627 C CA . ASP A 1 107 ? 14.744 9.505 -23.476 1.00 0.00 107 ASP A CA 5
ATOM 8628 C C . ASP A 1 107 ? 15.218 10.081 -22.145 1.00 0.00 107 ASP A C 5
ATOM 8629 O O . ASP A 1 107 ? 15.531 9.330 -21.225 1.00 0.00 107 ASP A O 5
ATOM 8638 N N . GLY A 1 108 ? 15.272 11.412 -22.027 1.00 0.00 108 GLY A N 5
ATOM 8639 C CA . GLY A 1 108 ? 15.768 12.064 -20.826 1.00 0.00 108 GLY A CA 5
ATOM 8640 C C . GLY A 1 108 ? 14.770 11.969 -19.677 1.00 0.00 108 GLY A C 5
ATOM 8641 O O . GLY A 1 108 ? 15.169 11.958 -18.514 1.00 0.00 108 GLY A O 5
ATOM 8645 N N . VAL A 1 109 ? 13.475 11.894 -19.994 1.00 0.00 109 VAL A N 5
ATOM 8646 C CA . VAL A 1 109 ? 12.435 11.783 -18.983 1.00 0.00 109 VAL A CA 5
ATOM 8647 C C . VAL A 1 109 ? 12.260 10.324 -18.564 1.00 0.00 109 VAL A C 5
ATOM 8648 O O . VAL A 1 109 ? 11.898 10.053 -17.421 1.00 0.00 109 VAL A O 5
ATOM 8661 N N . ALA A 1 110 ? 12.518 9.382 -19.475 1.00 0.00 110 ALA A N 5
ATOM 8662 C CA . ALA A 1 110 ? 12.460 7.966 -19.145 1.00 0.00 110 ALA A CA 5
ATOM 8663 C C . ALA A 1 110 ? 13.679 7.573 -18.307 1.00 0.00 110 ALA A C 5
ATOM 8664 O O . ALA A 1 110 ? 13.609 6.635 -17.509 1.00 0.00 110 ALA A O 5
ATOM 8671 N N . LYS A 1 111 ? 14.795 8.293 -18.486 1.00 0.00 111 LYS A N 5
ATOM 8672 C CA . LYS A 1 111 ? 16.011 8.063 -17.717 1.00 0.00 111 LYS A CA 5
ATOM 8673 C C . LYS A 1 111 ? 15.903 8.727 -16.347 1.00 0.00 111 LYS A C 5
ATOM 8674 O O . LYS A 1 111 ? 16.573 8.307 -15.404 1.00 0.00 111 LYS A O 5
ATOM 8693 N N . ALA A 1 112 ? 15.067 9.762 -16.221 1.00 0.00 112 ALA A N 5
ATOM 8694 C CA . ALA A 1 112 ? 14.868 10.430 -14.946 1.00 0.00 112 ALA A CA 5
ATOM 8695 C C . ALA A 1 112 ? 14.037 9.554 -14.010 1.00 0.00 112 ALA A C 5
ATOM 8696 O O . ALA A 1 112 ? 14.229 9.590 -12.796 1.00 0.00 112 ALA A O 5
ATOM 8703 N N . LEU A 1 113 ? 13.116 8.761 -14.569 1.00 0.00 113 LEU A N 5
ATOM 8704 C CA . LEU A 1 113 ? 12.337 7.818 -13.783 1.00 0.00 113 LEU A CA 5
ATOM 8705 C C . LEU A 1 113 ? 13.242 6.687 -13.314 1.00 0.00 113 LEU A C 5
ATOM 8706 O O . LEU A 1 113 ? 13.138 6.243 -12.173 1.00 0.00 113 LEU A O 5
ATOM 8722 N N . ALA A 1 114 ? 14.137 6.220 -14.191 1.00 0.00 114 ALA A N 5
ATOM 8723 C CA . ALA A 1 114 ? 15.042 5.130 -13.865 1.00 0.00 114 ALA A CA 5
ATOM 8724 C C . ALA A 1 114 ? 16.151 5.578 -12.911 1.00 0.00 114 ALA A C 5
ATOM 8725 O O . ALA A 1 114 ? 16.776 4.737 -12.271 1.00 0.00 114 ALA A O 5
ATOM 8732 N N . ALA A 1 115 ? 16.400 6.887 -12.810 1.00 0.00 115 ALA A N 5
ATOM 8733 C CA . ALA A 1 115 ? 17.406 7.419 -11.903 1.00 0.00 115 ALA A CA 5
ATOM 8734 C C . ALA A 1 115 ? 16.836 7.676 -10.508 1.00 0.00 115 ALA A C 5
ATOM 8735 O O . ALA A 1 115 ? 17.586 7.709 -9.532 1.00 0.00 115 ALA A O 5
ATOM 8742 N N . LEU A 1 116 ? 15.515 7.861 -10.398 1.00 0.00 116 LEU A N 5
ATOM 8743 C CA . LEU A 1 116 ? 14.870 8.139 -9.120 1.00 0.00 116 LEU A CA 5
ATOM 8744 C C . LEU A 1 116 ? 14.408 6.846 -8.442 1.00 0.00 116 LEU A C 5
ATOM 8745 O O . LEU A 1 116 ? 14.701 6.616 -7.271 1.00 0.00 116 LEU A O 5
ATOM 8761 N N . LEU A 1 117 ? 13.681 5.997 -9.179 1.00 0.00 117 LEU A N 5
ATOM 8762 C CA . LEU A 1 117 ? 13.138 4.746 -8.657 1.00 0.00 117 LEU A CA 5
ATOM 8763 C C . LEU A 1 117 ? 14.210 3.669 -8.443 1.00 0.00 117 LEU A C 5
ATOM 8764 O O . LEU A 1 117 ? 13.878 2.574 -7.986 1.00 0.00 117 LEU A O 5
ATOM 8780 N N . VAL A 1 118 ? 15.478 3.953 -8.761 1.00 0.00 118 VAL A N 5
ATOM 8781 C CA . VAL A 1 118 ? 16.572 3.007 -8.568 1.00 0.00 118 VAL A CA 5
ATOM 8782 C C . VAL A 1 118 ? 17.776 3.717 -7.962 1.00 0.00 118 VAL A C 5
ATOM 8783 O O . VAL A 1 118 ? 18.132 3.353 -6.819 1.00 0.00 118 VAL A O 5
ATOM 8796 N N . MET A 1 1 ? 4.268 -0.923 2.601 1.00 0.00 1 MET A N 6
ATOM 8797 C CA . MET A 1 1 ? 4.353 -0.821 1.129 1.00 0.00 1 MET A CA 6
ATOM 8798 C C . MET A 1 1 ? 4.953 0.522 0.723 1.00 0.00 1 MET A C 6
ATOM 8799 O O . MET A 1 1 ? 4.958 1.469 1.509 1.00 0.00 1 MET A O 6
ATOM 8815 N N . SER A 1 2 ? 5.459 0.607 -0.513 1.00 0.00 2 SER A N 6
ATOM 8816 C CA . SER A 1 2 ? 6.038 1.831 -1.050 1.00 0.00 2 SER A CA 6
ATOM 8817 C C . SER A 1 2 ? 5.824 1.909 -2.558 1.00 0.00 2 SER A C 6
ATOM 8818 O O . SER A 1 2 ? 5.564 0.896 -3.210 1.00 0.00 2 SER A O 6
ATOM 8826 N N . ALA A 1 3 ? 5.930 3.120 -3.113 1.00 0.00 3 ALA A N 6
ATOM 8827 C CA . ALA A 1 3 ? 5.755 3.360 -4.536 1.00 0.00 3 ALA A CA 6
ATOM 8828 C C . ALA A 1 3 ? 6.522 4.610 -4.961 1.00 0.00 3 ALA A C 6
ATOM 8829 O O . ALA A 1 3 ? 7.042 5.340 -4.121 1.00 0.00 3 ALA A O 6
ATOM 8836 N N . LEU A 1 4 ? 6.586 4.851 -6.274 1.00 0.00 4 LEU A N 6
ATOM 8837 C CA . LEU A 1 4 ? 7.206 6.025 -6.874 1.00 0.00 4 LEU A CA 6
ATOM 8838 C C . LEU A 1 4 ? 6.361 6.527 -8.042 1.00 0.00 4 LEU A C 6
ATOM 8839 O O . LEU A 1 4 ? 6.879 7.134 -8.976 1.00 0.00 4 LEU A O 6
ATOM 8855 N N . THR A 1 5 ? 5.052 6.277 -7.997 1.00 0.00 5 THR A N 6
ATOM 8856 C CA . THR A 1 5 ? 4.129 6.702 -9.037 1.00 0.00 5 THR A CA 6
ATOM 8857 C C . THR A 1 5 ? 3.755 8.169 -8.888 1.00 0.00 5 THR A C 6
ATOM 8858 O O . THR A 1 5 ? 3.115 8.716 -9.784 1.00 0.00 5 THR A O 6
ATOM 8869 N N . GLN A 1 6 ? 4.140 8.813 -7.784 1.00 0.00 6 GLN A N 6
ATOM 8870 C CA . GLN A 1 6 ? 3.745 10.186 -7.536 1.00 0.00 6 GLN A CA 6
ATOM 8871 C C . GLN A 1 6 ? 4.936 11.118 -7.380 1.00 0.00 6 GLN A C 6
ATOM 8872 O O . GLN A 1 6 ? 5.713 10.996 -6.434 1.00 0.00 6 GLN A O 6
ATOM 8886 N N . ILE A 1 7 ? 5.064 12.050 -8.330 1.00 0.00 7 ILE A N 6
ATOM 8887 C CA . ILE A 1 7 ? 6.193 12.960 -8.420 1.00 0.00 7 ILE A CA 6
ATOM 8888 C C . ILE A 1 7 ? 5.720 14.408 -8.314 1.00 0.00 7 ILE A C 6
ATOM 8889 O O . ILE A 1 7 ? 4.771 14.799 -8.991 1.00 0.00 7 ILE A O 6
ATOM 8905 N N . LEU A 1 8 ? 6.383 15.199 -7.465 1.00 0.00 8 LEU A N 6
ATOM 8906 C CA . LEU A 1 8 ? 6.116 16.624 -7.326 1.00 0.00 8 LEU A CA 6
ATOM 8907 C C . LEU A 1 8 ? 7.031 17.386 -8.284 1.00 0.00 8 LEU A C 6
ATOM 8908 O O . LEU A 1 8 ? 8.171 16.973 -8.500 1.00 0.00 8 LEU A O 6
ATOM 8924 N N . ILE A 1 9 ? 6.552 18.490 -8.856 1.00 0.00 9 ILE A N 6
ATOM 8925 C CA . ILE A 1 9 ? 7.326 19.303 -9.784 1.00 0.00 9 ILE A CA 6
ATOM 8926 C C . ILE A 1 9 ? 7.609 20.663 -9.154 1.00 0.00 9 ILE A C 6
ATOM 8927 O O . ILE A 1 9 ? 6.695 21.313 -8.645 1.00 0.00 9 ILE A O 6
ATOM 8943 N N . VAL A 1 10 ? 8.872 21.099 -9.191 1.00 0.00 10 VAL A N 6
ATOM 8944 C CA . VAL A 1 10 ? 9.269 22.414 -8.702 1.00 0.00 10 VAL A CA 6
ATOM 8945 C C . VAL A 1 10 ? 9.909 23.180 -9.848 1.00 0.00 10 VAL A C 6
ATOM 8946 O O . VAL A 1 10 ? 10.939 22.766 -10.379 1.00 0.00 10 VAL A O 6
ATOM 8959 N N . GLU A 1 11 ? 9.288 24.300 -10.225 1.00 0.00 11 GLU A N 6
ATOM 8960 C CA . GLU A 1 11 ? 9.627 25.037 -11.433 1.00 0.00 11 GLU A CA 6
ATOM 8961 C C . GLU A 1 11 ? 10.183 26.427 -11.144 1.00 0.00 11 GLU A C 6
ATOM 8962 O O . GLU A 1 11 ? 10.033 26.959 -10.044 1.00 0.00 11 GLU A O 6
ATOM 8974 N N . ASP A 1 12 ? 10.827 27.007 -12.160 1.00 0.00 12 ASP A N 6
ATOM 8975 C CA . ASP A 1 12 ? 11.313 28.377 -12.136 1.00 0.00 12 ASP A CA 6
ATOM 8976 C C . ASP A 1 12 ? 10.826 29.141 -13.369 1.00 0.00 12 ASP A C 6
ATOM 8977 O O . ASP A 1 12 ? 11.057 30.344 -13.489 1.00 0.00 12 ASP A O 6
ATOM 8986 N N . GLU A 1 13 ? 10.146 28.445 -14.289 1.00 0.00 13 GLU A N 6
ATOM 8987 C CA . GLU A 1 13 ? 9.583 29.031 -15.495 1.00 0.00 13 GLU A CA 6
ATOM 8988 C C . GLU A 1 13 ? 8.387 28.180 -15.940 1.00 0.00 13 GLU A C 6
ATOM 8989 O O . GLU A 1 13 ? 8.482 26.951 -15.917 1.00 0.00 13 GLU A O 6
ATOM 9001 N N . PRO A 1 14 ? 7.264 28.800 -16.346 1.00 0.00 14 PRO A N 6
ATOM 9002 C CA . PRO A 1 14 ? 6.035 28.104 -16.715 1.00 0.00 14 PRO A CA 6
ATOM 9003 C C . PRO A 1 14 ? 6.201 27.071 -17.831 1.00 0.00 14 PRO A C 6
ATOM 9004 O O . PRO A 1 14 ? 5.342 26.204 -17.990 1.00 0.00 14 PRO A O 6
ATOM 9015 N N . LEU A 1 15 ? 7.286 27.149 -18.605 1.00 0.00 15 LEU A N 6
ATOM 9016 C CA . LEU A 1 15 ? 7.492 26.248 -19.727 1.00 0.00 15 LEU A CA 6
ATOM 9017 C C . LEU A 1 15 ? 8.061 24.903 -19.274 1.00 0.00 15 LEU A C 6
ATOM 9018 O O . LEU A 1 15 ? 7.926 23.910 -19.987 1.00 0.00 15 LEU A O 6
ATOM 9034 N N . ILE A 1 16 ? 8.692 24.851 -18.099 1.00 0.00 16 ILE A N 6
ATOM 9035 C CA . ILE A 1 16 ? 9.281 23.612 -17.618 1.00 0.00 16 ILE A CA 6
ATOM 9036 C C . ILE A 1 16 ? 8.198 22.744 -16.993 1.00 0.00 16 ILE A C 6
ATOM 9037 O O . ILE A 1 16 ? 8.214 21.526 -17.162 1.00 0.00 16 ILE A O 6
ATOM 9053 N N . ALA A 1 17 ? 7.251 23.352 -16.275 1.00 0.00 17 ALA A N 6
ATOM 9054 C CA . ALA A 1 17 ? 6.177 22.593 -15.657 1.00 0.00 17 ALA A CA 6
ATOM 9055 C C . ALA A 1 17 ? 5.193 22.107 -16.718 1.00 0.00 17 ALA A C 6
ATOM 9056 O O . ALA A 1 17 ? 4.484 21.131 -16.497 1.00 0.00 17 ALA A O 6
ATOM 9063 N N . MET A 1 18 ? 5.147 22.781 -17.871 1.00 0.00 18 MET A N 6
ATOM 9064 C CA . MET A 1 18 ? 4.274 22.370 -18.956 1.00 0.00 18 MET A CA 6
ATOM 9065 C C . MET A 1 18 ? 4.863 21.154 -19.671 1.00 0.00 18 MET A C 6
ATOM 9066 O O . MET A 1 18 ? 4.123 20.299 -20.157 1.00 0.00 18 MET A O 6
ATOM 9080 N N . MET A 1 19 ? 6.195 21.066 -19.737 1.00 0.00 19 MET A N 6
ATOM 9081 C CA . MET A 1 19 ? 6.849 19.945 -20.393 1.00 0.00 19 MET A CA 6
ATOM 9082 C C . MET A 1 19 ? 6.916 18.738 -19.457 1.00 0.00 19 MET A C 6
ATOM 9083 O O . MET A 1 19 ? 6.936 17.597 -19.918 1.00 0.00 19 MET A O 6
ATOM 9097 N N . LEU A 1 20 ? 6.946 18.982 -18.144 1.00 0.00 20 LEU A N 6
ATOM 9098 C CA . LEU A 1 20 ? 6.940 17.911 -17.156 1.00 0.00 20 LEU A CA 6
ATOM 9099 C C . LEU A 1 20 ? 5.547 17.299 -17.058 1.00 0.00 20 LEU A C 6
ATOM 9100 O O . LEU A 1 20 ? 5.418 16.093 -16.872 1.00 0.00 20 LEU A O 6
ATOM 9116 N N . GLU A 1 21 ? 4.504 18.120 -17.184 1.00 0.00 21 GLU A N 6
ATOM 9117 C CA . GLU A 1 21 ? 3.134 17.626 -17.146 1.00 0.00 21 GLU A CA 6
ATOM 9118 C C . GLU A 1 21 ? 2.794 16.916 -18.452 1.00 0.00 21 GLU A C 6
ATOM 9119 O O . GLU A 1 21 ? 1.872 16.100 -18.485 1.00 0.00 21 GLU A O 6
ATOM 9131 N N . ASP A 1 22 ? 3.521 17.208 -19.534 1.00 0.00 22 ASP A N 6
ATOM 9132 C CA . ASP A 1 22 ? 3.265 16.553 -20.807 1.00 0.00 22 ASP A CA 6
ATOM 9133 C C . ASP A 1 22 ? 3.763 15.109 -20.789 1.00 0.00 22 ASP A C 6
ATOM 9134 O O . ASP A 1 22 ? 3.072 14.219 -21.286 1.00 0.00 22 ASP A O 6
ATOM 9143 N N . PHE A 1 23 ? 4.947 14.850 -20.224 1.00 0.00 23 PHE A N 6
ATOM 9144 C CA . PHE A 1 23 ? 5.478 13.494 -20.231 1.00 0.00 23 PHE A CA 6
ATOM 9145 C C . PHE A 1 23 ? 4.926 12.628 -19.099 1.00 0.00 23 PHE A C 6
ATOM 9146 O O . PHE A 1 23 ? 4.939 11.406 -19.227 1.00 0.00 23 PHE A O 6
ATOM 9163 N N . LEU A 1 24 ? 4.438 13.222 -18.003 1.00 0.00 24 LEU A N 6
ATOM 9164 C CA . LEU A 1 24 ? 3.893 12.418 -16.917 1.00 0.00 24 LEU A CA 6
ATOM 9165 C C . LEU A 1 24 ? 2.459 11.983 -17.221 1.00 0.00 24 LEU A C 6
ATOM 9166 O O . LEU A 1 24 ? 1.982 11.009 -16.645 1.00 0.00 24 LEU A O 6
ATOM 9182 N N . GLU A 1 25 ? 1.766 12.687 -18.120 1.00 0.00 25 GLU A N 6
ATOM 9183 C CA . GLU A 1 25 ? 0.422 12.299 -18.537 1.00 0.00 25 GLU A CA 6
ATOM 9184 C C . GLU A 1 25 ? 0.466 11.276 -19.671 1.00 0.00 25 GLU A C 6
ATOM 9185 O O . GLU A 1 25 ? -0.439 10.451 -19.790 1.00 0.00 25 GLU A O 6
ATOM 9197 N N . VAL A 1 26 ? 1.512 11.315 -20.506 1.00 0.00 26 VAL A N 6
ATOM 9198 C CA . VAL A 1 26 ? 1.653 10.389 -21.628 1.00 0.00 26 VAL A CA 6
ATOM 9199 C C . VAL A 1 26 ? 2.311 9.078 -21.186 1.00 0.00 26 VAL A C 6
ATOM 9200 O O . VAL A 1 26 ? 2.200 8.069 -21.882 1.00 0.00 26 VAL A O 6
ATOM 9213 N N . LEU A 1 27 ? 2.992 9.076 -20.034 1.00 0.00 27 LEU A N 6
ATOM 9214 C CA . LEU A 1 27 ? 3.698 7.905 -19.528 1.00 0.00 27 LEU A CA 6
ATOM 9215 C C . LEU A 1 27 ? 2.878 7.171 -18.463 1.00 0.00 27 LEU A C 6
ATOM 9216 O O . LEU A 1 27 ? 3.417 6.378 -17.693 1.00 0.00 27 LEU A O 6
ATOM 9232 N N . ASP A 1 28 ? 1.565 7.435 -18.416 1.00 0.00 28 ASP A N 6
ATOM 9233 C CA . ASP A 1 28 ? 0.649 6.816 -17.464 1.00 0.00 28 ASP A CA 6
ATOM 9234 C C . ASP A 1 28 ? 1.119 6.984 -16.013 1.00 0.00 28 ASP A C 6
ATOM 9235 O O . ASP A 1 28 ? 0.873 6.129 -15.160 1.00 0.00 28 ASP A O 6
ATOM 9244 N N . LYS A 1 29 ? 1.806 8.098 -15.735 1.00 0.00 29 LYS A N 6
ATOM 9245 C CA . LYS A 1 29 ? 2.315 8.423 -14.408 1.00 0.00 29 LYS A CA 6
ATOM 9246 C C . LYS A 1 29 ? 1.217 9.122 -13.604 1.00 0.00 29 LYS A C 6
ATOM 9247 O O . LYS A 1 29 ? 0.220 9.560 -14.176 1.00 0.00 29 LYS A O 6
ATOM 9266 N N . THR A 1 30 ? 1.391 9.235 -12.281 1.00 0.00 30 THR A N 6
ATOM 9267 C CA . THR A 1 30 ? 0.404 9.889 -11.424 1.00 0.00 30 THR A CA 6
ATOM 9268 C C . THR A 1 30 ? 1.006 11.115 -10.733 1.00 0.00 30 THR A C 6
ATOM 9269 O O . THR A 1 30 ? 1.309 11.061 -9.543 1.00 0.00 30 THR A O 6
ATOM 9280 N N . PRO A 1 31 ? 1.194 12.228 -11.454 1.00 0.00 31 PRO A N 6
ATOM 9281 C CA . PRO A 1 31 ? 1.736 13.456 -10.897 1.00 0.00 31 PRO A CA 6
ATOM 9282 C C . PRO A 1 31 ? 0.783 14.008 -9.837 1.00 0.00 31 PRO A C 6
ATOM 9283 O O . PRO A 1 31 ? -0.407 13.692 -9.853 1.00 0.00 31 PRO A O 6
ATOM 9294 N N . VAL A 1 32 ? 1.298 14.830 -8.916 1.00 0.00 32 VAL A N 6
ATOM 9295 C CA . VAL A 1 32 ? 0.512 15.281 -7.771 1.00 0.00 32 VAL A CA 6
ATOM 9296 C C . VAL A 1 32 ? 0.401 16.800 -7.662 1.00 0.00 32 VAL A C 6
ATOM 9297 O O . VAL A 1 32 ? -0.452 17.287 -6.921 1.00 0.00 32 VAL A O 6
ATOM 9310 N N . GLY A 1 33 ? 1.236 17.561 -8.376 1.00 0.00 33 GLY A N 6
ATOM 9311 C CA . GLY A 1 33 ? 1.124 19.010 -8.346 1.00 0.00 33 GLY A CA 6
ATOM 9312 C C . GLY A 1 33 ? 2.351 19.721 -8.905 1.00 0.00 33 GLY A C 6
ATOM 9313 O O . GLY A 1 33 ? 3.334 19.087 -9.295 1.00 0.00 33 GLY A O 6
ATOM 9317 N N . THR A 1 34 ? 2.274 21.052 -8.931 1.00 0.00 34 THR A N 6
ATOM 9318 C CA . THR A 1 34 ? 3.355 21.935 -9.358 1.00 0.00 34 THR A CA 6
ATOM 9319 C C . THR A 1 34 ? 3.470 23.088 -8.368 1.00 0.00 34 THR A C 6
ATOM 9320 O O . THR A 1 34 ? 2.451 23.597 -7.897 1.00 0.00 34 THR A O 6
ATOM 9331 N N . VAL A 1 35 ? 4.694 23.511 -8.047 1.00 0.00 35 VAL A N 6
ATOM 9332 C CA . VAL A 1 35 ? 4.923 24.616 -7.123 1.00 0.00 35 VAL A CA 6
ATOM 9333 C C . VAL A 1 35 ? 6.041 25.514 -7.635 1.00 0.00 35 VAL A C 6
ATOM 9334 O O . VAL A 1 35 ? 6.982 25.047 -8.274 1.00 0.00 35 VAL A O 6
ATOM 9347 N N . ASP A 1 36 ? 5.935 26.815 -7.350 1.00 0.00 36 ASP A N 6
ATOM 9348 C CA . ASP A 1 36 ? 6.861 27.826 -7.852 1.00 0.00 36 ASP A CA 6
ATOM 9349 C C . ASP A 1 36 ? 8.020 28.081 -6.886 1.00 0.00 36 ASP A C 6
ATOM 9350 O O . ASP A 1 36 ? 8.861 28.940 -7.151 1.00 0.00 36 ASP A O 6
ATOM 9359 N N . THR A 1 37 ? 8.074 27.351 -5.770 1.00 0.00 37 THR A N 6
ATOM 9360 C CA . THR A 1 37 ? 9.141 27.481 -4.784 1.00 0.00 37 THR A CA 6
ATOM 9361 C C . THR A 1 37 ? 9.288 26.184 -3.999 1.00 0.00 37 THR A C 6
ATOM 9362 O O . THR A 1 37 ? 8.350 25.389 -3.915 1.00 0.00 37 THR A O 6
ATOM 9373 N N . VAL A 1 38 ? 10.469 25.968 -3.414 1.00 0.00 38 VAL A N 6
ATOM 9374 C CA . VAL A 1 38 ? 10.759 24.767 -2.645 1.00 0.00 38 VAL A CA 6
ATOM 9375 C C . VAL A 1 38 ? 9.989 24.758 -1.327 1.00 0.00 38 VAL A C 6
ATOM 9376 O O . VAL A 1 38 ? 9.763 23.695 -0.755 1.00 0.00 38 VAL A O 6
ATOM 9389 N N . ALA A 1 39 ? 9.574 25.932 -0.841 1.00 0.00 39 ALA A N 6
ATOM 9390 C CA . ALA A 1 39 ? 8.790 26.016 0.381 1.00 0.00 39 ALA A CA 6
ATOM 9391 C C . ALA A 1 39 ? 7.393 25.443 0.145 1.00 0.00 39 ALA A C 6
ATOM 9392 O O . ALA A 1 39 ? 6.744 24.973 1.080 1.00 0.00 39 ALA A O 6
ATOM 9399 N N . GLY A 1 40 ? 6.923 25.476 -1.107 1.00 0.00 40 GLY A N 6
ATOM 9400 C CA . GLY A 1 40 ? 5.629 24.924 -1.469 1.00 0.00 40 GLY A CA 6
ATOM 9401 C C . GLY A 1 40 ? 5.712 23.412 -1.635 1.00 0.00 40 GLY A C 6
ATOM 9402 O O . GLY A 1 40 ? 4.704 22.724 -1.489 1.00 0.00 40 GLY A O 6
ATOM 9406 N N . ALA A 1 41 ? 6.905 22.883 -1.933 1.00 0.00 41 ALA A N 6
ATOM 9407 C CA . ALA A 1 41 ? 7.087 21.449 -2.081 1.00 0.00 41 ALA A CA 6
ATOM 9408 C C . ALA A 1 41 ? 7.029 20.773 -0.713 1.00 0.00 41 ALA A C 6
ATOM 9409 O O . ALA A 1 41 ? 6.530 19.655 -0.591 1.00 0.00 41 ALA A O 6
ATOM 9416 N N . LEU A 1 42 ? 7.538 21.450 0.321 1.00 0.00 42 LEU A N 6
ATOM 9417 C CA . LEU A 1 42 ? 7.514 20.931 1.676 1.00 0.00 42 LEU A CA 6
ATOM 9418 C C . LEU A 1 42 ? 6.086 20.995 2.214 1.00 0.00 42 LEU A C 6
ATOM 9419 O O . LEU A 1 42 ? 5.645 20.096 2.927 1.00 0.00 42 LEU A O 6
ATOM 9435 N N . ALA A 1 43 ? 5.354 22.059 1.867 1.00 0.00 43 ALA A N 6
ATOM 9436 C CA . ALA A 1 43 ? 3.991 22.253 2.334 1.00 0.00 43 ALA A CA 6
ATOM 9437 C C . ALA A 1 43 ? 3.023 21.248 1.707 1.00 0.00 43 ALA A C 6
ATOM 9438 O O . ALA A 1 43 ? 1.984 20.960 2.297 1.00 0.00 43 ALA A O 6
ATOM 9445 N N . ARG A 1 44 ? 3.345 20.709 0.525 1.00 0.00 44 ARG A N 6
ATOM 9446 C CA . ARG A 1 44 ? 2.498 19.718 -0.128 1.00 0.00 44 ARG A CA 6
ATOM 9447 C C . ARG A 1 44 ? 2.821 18.306 0.355 1.00 0.00 44 ARG A C 6
ATOM 9448 O O . ARG A 1 44 ? 1.970 17.427 0.255 1.00 0.00 44 ARG A O 6
ATOM 9469 N N . VAL A 1 45 ? 4.030 18.081 0.879 1.00 0.00 45 VAL A N 6
ATOM 9470 C CA . VAL A 1 45 ? 4.384 16.802 1.486 1.00 0.00 45 VAL A CA 6
ATOM 9471 C C . VAL A 1 45 ? 3.812 16.731 2.902 1.00 0.00 45 VAL A C 6
ATOM 9472 O O . VAL A 1 45 ? 3.521 15.648 3.403 1.00 0.00 45 VAL A O 6
ATOM 9485 N N . GLU A 1 46 ? 3.649 17.886 3.548 1.00 0.00 46 GLU A N 6
ATOM 9486 C CA . GLU A 1 46 ? 3.096 17.973 4.888 1.00 0.00 46 GLU A CA 6
ATOM 9487 C C . GLU A 1 46 ? 1.565 17.943 4.868 1.00 0.00 46 GLU A C 6
ATOM 9488 O O . GLU A 1 46 ? 0.937 17.737 5.907 1.00 0.00 46 GLU A O 6
ATOM 9500 N N . ASP A 1 47 ? 0.961 18.148 3.693 1.00 0.00 47 ASP A N 6
ATOM 9501 C CA . ASP A 1 47 ? -0.489 18.210 3.544 1.00 0.00 47 ASP A CA 6
ATOM 9502 C C . ASP A 1 47 ? -1.052 16.972 2.836 1.00 0.00 47 ASP A C 6
ATOM 9503 O O . ASP A 1 47 ? -2.265 16.757 2.838 1.00 0.00 47 ASP A O 6
ATOM 9512 N N . GLY A 1 48 ? -0.188 16.150 2.230 1.00 0.00 48 GLY A N 6
ATOM 9513 C CA . GLY A 1 48 ? -0.624 14.953 1.528 1.00 0.00 48 GLY A CA 6
ATOM 9514 C C . GLY A 1 48 ? 0.551 14.041 1.190 1.00 0.00 48 GLY A C 6
ATOM 9515 O O . GLY A 1 48 ? 1.708 14.451 1.266 1.00 0.00 48 GLY A O 6
ATOM 9519 N N . GLY A 1 49 ? 0.253 12.795 0.814 1.00 0.00 49 GLY A N 6
ATOM 9520 C CA . GLY A 1 49 ? 1.276 11.812 0.491 1.00 0.00 49 GLY A CA 6
ATOM 9521 C C . GLY A 1 49 ? 1.885 12.066 -0.885 1.00 0.00 49 GLY A C 6
ATOM 9522 O O . GLY A 1 49 ? 1.169 12.344 -1.847 1.00 0.00 49 GLY A O 6
ATOM 9526 N N . ILE A 1 50 ? 3.216 11.967 -0.965 1.00 0.00 50 ILE A N 6
ATOM 9527 C CA . ILE A 1 50 ? 3.991 12.127 -2.191 1.00 0.00 50 ILE A CA 6
ATOM 9528 C C . ILE A 1 50 ? 5.164 11.154 -2.117 1.00 0.00 50 ILE A C 6
ATOM 9529 O O . ILE A 1 50 ? 5.683 10.906 -1.029 1.00 0.00 50 ILE A O 6
ATOM 9545 N N . ASP A 1 51 ? 5.591 10.598 -3.254 1.00 0.00 51 ASP A N 6
ATOM 9546 C CA . ASP A 1 51 ? 6.618 9.565 -3.246 1.00 0.00 51 ASP A CA 6
ATOM 9547 C C . ASP A 1 51 ? 7.994 10.107 -3.621 1.00 0.00 51 ASP A C 6
ATOM 9548 O O . ASP A 1 51 ? 9.003 9.592 -3.142 1.00 0.00 51 ASP A O 6
ATOM 9557 N N . ALA A 1 52 ? 8.050 11.139 -4.469 1.00 0.00 52 ALA A N 6
ATOM 9558 C CA . ALA A 1 52 ? 9.304 11.754 -4.872 1.00 0.00 52 ALA A CA 6
ATOM 9559 C C . ALA A 1 52 ? 9.051 13.143 -5.455 1.00 0.00 52 ALA A C 6
ATOM 9560 O O . ALA A 1 52 ? 7.903 13.543 -5.637 1.00 0.00 52 ALA A O 6
ATOM 9567 N N . ALA A 1 53 ? 10.122 13.890 -5.745 1.00 0.00 53 ALA A N 6
ATOM 9568 C CA . ALA A 1 53 ? 9.993 15.217 -6.334 1.00 0.00 53 ALA A CA 6
ATOM 9569 C C . ALA A 1 53 ? 11.164 15.550 -7.256 1.00 0.00 53 ALA A C 6
ATOM 9570 O O . ALA A 1 53 ? 12.242 14.964 -7.144 1.00 0.00 53 ALA A O 6
ATOM 9577 N N . ILE A 1 54 ? 10.943 16.499 -8.169 1.00 0.00 54 ILE A N 6
ATOM 9578 C CA . ILE A 1 54 ? 11.966 17.020 -9.061 1.00 0.00 54 ILE A CA 6
ATOM 9579 C C . ILE A 1 54 ? 12.207 18.483 -8.700 1.00 0.00 54 ILE A C 6
ATOM 9580 O O . ILE A 1 54 ? 11.258 19.262 -8.621 1.00 0.00 54 ILE A O 6
ATOM 9596 N N . LEU A 1 55 ? 13.470 18.853 -8.482 1.00 0.00 55 LEU A N 6
ATOM 9597 C CA . LEU A 1 55 ? 13.840 20.173 -8.007 1.00 0.00 55 LEU A CA 6
ATOM 9598 C C . LEU A 1 55 ? 14.681 20.893 -9.054 1.00 0.00 55 LEU A C 6
ATOM 9599 O O . LEU A 1 55 ? 15.761 20.420 -9.404 1.00 0.00 55 LEU A O 6
ATOM 9615 N N . ASP A 1 56 ? 14.206 22.036 -9.556 1.00 0.00 56 ASP A N 6
ATOM 9616 C CA . ASP A 1 56 ? 15.060 22.872 -10.386 1.00 0.00 56 ASP A CA 6
ATOM 9617 C C . ASP A 1 56 ? 16.020 23.640 -9.474 1.00 0.00 56 ASP A C 6
ATOM 9618 O O . ASP A 1 56 ? 15.642 24.019 -8.365 1.00 0.00 56 ASP A O 6
ATOM 9627 N N . VAL A 1 57 ? 17.255 23.877 -9.922 1.00 0.00 57 VAL A N 6
ATOM 9628 C CA . VAL A 1 57 ? 18.265 24.507 -9.072 1.00 0.00 57 VAL A CA 6
ATOM 9629 C C . VAL A 1 57 ? 18.057 26.011 -8.935 1.00 0.00 57 VAL A C 6
ATOM 9630 O O . VAL A 1 57 ? 18.689 26.639 -8.088 1.00 0.00 57 VAL A O 6
ATOM 9643 N N . ASN A 1 58 ? 17.183 26.602 -9.754 1.00 0.00 58 ASN A N 6
ATOM 9644 C CA . ASN A 1 58 ? 16.891 28.022 -9.661 1.00 0.00 58 ASN A CA 6
ATOM 9645 C C . ASN A 1 58 ? 15.827 28.250 -8.586 1.00 0.00 58 ASN A C 6
ATOM 9646 O O . ASN A 1 58 ? 14.887 27.464 -8.470 1.00 0.00 58 ASN A O 6
ATOM 9657 N N . LEU A 1 59 ? 15.972 29.319 -7.798 1.00 0.00 59 LEU A N 6
ATOM 9658 C CA . LEU A 1 59 ? 15.054 29.617 -6.708 1.00 0.00 59 LEU A CA 6
ATOM 9659 C C . LEU A 1 59 ? 14.967 31.124 -6.483 1.00 0.00 59 LEU A C 6
ATOM 9660 O O . LEU A 1 59 ? 15.928 31.853 -6.721 1.00 0.00 59 LEU A O 6
ATOM 9676 N N . ARG A 1 60 ? 13.800 31.586 -6.023 1.00 0.00 60 ARG A N 6
ATOM 9677 C CA . ARG A 1 60 ? 13.535 32.995 -5.763 1.00 0.00 60 ARG A CA 6
ATOM 9678 C C . ARG A 1 60 ? 14.071 33.421 -4.398 1.00 0.00 60 ARG A C 6
ATOM 9679 O O . ARG A 1 60 ? 14.174 32.606 -3.484 1.00 0.00 60 ARG A O 6
ATOM 9700 N N . GLY A 1 61 ? 14.410 34.705 -4.257 1.00 0.00 61 GLY A N 6
ATOM 9701 C CA . GLY A 1 61 ? 14.913 35.261 -3.008 1.00 0.00 61 GLY A CA 6
ATOM 9702 C C . GLY A 1 61 ? 16.381 34.917 -2.757 1.00 0.00 61 GLY A C 6
ATOM 9703 O O . GLY A 1 61 ? 16.899 35.189 -1.673 1.00 0.00 61 GLY A O 6
ATOM 9707 N N . GLY A 1 62 ? 17.054 34.322 -3.746 1.00 0.00 62 GLY A N 6
ATOM 9708 C CA . GLY A 1 62 ? 18.452 33.930 -3.630 1.00 0.00 62 GLY A CA 6
ATOM 9709 C C . GLY A 1 62 ? 18.985 33.416 -4.962 1.00 0.00 62 GLY A C 6
ATOM 9710 O O . GLY A 1 62 ? 18.303 33.508 -5.983 1.00 0.00 62 GLY A O 6
ATOM 9714 N N . GLU A 1 63 ? 20.205 32.872 -4.959 1.00 0.00 63 GLU A N 6
ATOM 9715 C CA . GLU A 1 63 ? 20.826 32.324 -6.155 1.00 0.00 63 GLU A CA 6
ATOM 9716 C C . GLU A 1 63 ? 21.277 30.885 -5.913 1.00 0.00 63 GLU A C 6
ATOM 9717 O O . GLU A 1 63 ? 21.930 30.600 -4.909 1.00 0.00 63 GLU A O 6
ATOM 9729 N N . LYS A 1 64 ? 20.924 29.990 -6.843 1.00 0.00 64 LYS A N 6
ATOM 9730 C CA . LYS A 1 64 ? 21.276 28.572 -6.809 1.00 0.00 64 LYS A CA 6
ATOM 9731 C C . LYS A 1 64 ? 20.938 27.906 -5.471 1.00 0.00 64 LYS A C 6
ATOM 9732 O O . LYS A 1 64 ? 20.207 28.463 -4.654 1.00 0.00 64 LYS A O 6
ATOM 9751 N N . SER A 1 65 ? 21.487 26.704 -5.267 1.00 0.00 65 SER A N 6
ATOM 9752 C CA . SER A 1 65 ? 21.298 25.871 -4.085 1.00 0.00 65 SER A CA 6
ATOM 9753 C C . SER A 1 65 ? 19.849 25.430 -3.864 1.00 0.00 65 SER A C 6
ATOM 9754 O O . SER A 1 65 ? 18.903 26.071 -4.318 1.00 0.00 65 SER A O 6
ATOM 9762 N N . THR A 1 66 ? 19.687 24.311 -3.150 1.00 0.00 66 THR A N 6
ATOM 9763 C CA . THR A 1 66 ? 18.386 23.714 -2.863 1.00 0.00 66 THR A CA 6
ATOM 9764 C C . THR A 1 66 ? 18.427 23.055 -1.484 1.00 0.00 66 THR A C 6
ATOM 9765 O O . THR A 1 66 ? 18.338 21.834 -1.374 1.00 0.00 66 THR A O 6
ATOM 9776 N N . PRO A 1 67 ? 18.569 23.846 -0.410 1.00 0.00 67 PRO A N 6
ATOM 9777 C CA . PRO A 1 67 ? 18.760 23.344 0.942 1.00 0.00 67 PRO A CA 6
ATOM 9778 C C . PRO A 1 67 ? 17.498 22.693 1.508 1.00 0.00 67 PRO A C 6
ATOM 9779 O O . PRO A 1 67 ? 17.558 22.035 2.543 1.00 0.00 67 PRO A O 6
ATOM 9790 N N . VAL A 1 68 ? 16.350 22.867 0.847 1.00 0.00 68 VAL A N 6
ATOM 9791 C CA . VAL A 1 68 ? 15.094 22.281 1.300 1.00 0.00 68 VAL A CA 6
ATOM 9792 C C . VAL A 1 68 ? 14.959 20.841 0.802 1.00 0.00 68 VAL A C 6
ATOM 9793 O O . VAL A 1 68 ? 14.143 20.081 1.319 1.00 0.00 68 VAL A O 6
ATOM 9806 N N . ALA A 1 69 ? 15.752 20.448 -0.201 1.00 0.00 69 ALA A N 6
ATOM 9807 C CA . ALA A 1 69 ? 15.715 19.083 -0.695 1.00 0.00 69 ALA A CA 6
ATOM 9808 C C . ALA A 1 69 ? 16.203 18.121 0.387 1.00 0.00 69 ALA A C 6
ATOM 9809 O O . ALA A 1 69 ? 15.798 16.963 0.424 1.00 0.00 69 ALA A O 6
ATOM 9816 N N . GLU A 1 70 ? 17.075 18.601 1.276 1.00 0.00 70 GLU A N 6
ATOM 9817 C CA . GLU A 1 70 ? 17.626 17.784 2.347 1.00 0.00 70 GLU A CA 6
ATOM 9818 C C . GLU A 1 70 ? 16.588 17.570 3.449 1.00 0.00 70 GLU A C 6
ATOM 9819 O O . GLU A 1 70 ? 16.733 16.657 4.258 1.00 0.00 70 GLU A O 6
ATOM 9831 N N . ALA A 1 71 ? 15.541 18.402 3.488 1.00 0.00 71 ALA A N 6
ATOM 9832 C CA . ALA A 1 71 ? 14.450 18.212 4.427 1.00 0.00 71 ALA A CA 6
ATOM 9833 C C . ALA A 1 71 ? 13.507 17.138 3.888 1.00 0.00 71 ALA A C 6
ATOM 9834 O O . ALA A 1 71 ? 12.877 16.417 4.660 1.00 0.00 71 ALA A O 6
ATOM 9841 N N . LEU A 1 72 ? 13.409 17.024 2.562 1.00 0.00 72 LEU A N 6
ATOM 9842 C CA . LEU A 1 72 ? 12.631 15.957 1.956 1.00 0.00 72 LEU A CA 6
ATOM 9843 C C . LEU A 1 72 ? 13.360 14.629 2.156 1.00 0.00 72 LEU A C 6
ATOM 9844 O O . LEU A 1 72 ? 12.722 13.592 2.325 1.00 0.00 72 LEU A O 6
ATOM 9860 N N . ALA A 1 73 ? 14.696 14.656 2.147 1.00 0.00 73 ALA A N 6
ATOM 9861 C CA . ALA A 1 73 ? 15.495 13.464 2.395 1.00 0.00 73 ALA A CA 6
ATOM 9862 C C . ALA A 1 73 ? 15.429 13.064 3.870 1.00 0.00 73 ALA A C 6
ATOM 9863 O O . ALA A 1 73 ? 15.656 11.905 4.209 1.00 0.00 73 ALA A O 6
ATOM 9870 N N . ALA A 1 74 ? 15.115 14.018 4.753 1.00 0.00 74 ALA A N 6
ATOM 9871 C CA . ALA A 1 74 ? 14.914 13.732 6.164 1.00 0.00 74 ALA A CA 6
ATOM 9872 C C . ALA A 1 74 ? 13.524 13.128 6.382 1.00 0.00 74 ALA A C 6
ATOM 9873 O O . ALA A 1 74 ? 13.262 12.534 7.427 1.00 0.00 74 ALA A O 6
ATOM 9880 N N . ARG A 1 75 ? 12.640 13.286 5.387 1.00 0.00 75 ARG A N 6
ATOM 9881 C CA . ARG A 1 75 ? 11.321 12.665 5.371 1.00 0.00 75 ARG A CA 6
ATOM 9882 C C . ARG A 1 75 ? 11.327 11.407 4.495 1.00 0.00 75 ARG A C 6
ATOM 9883 O O . ARG A 1 75 ? 10.269 10.922 4.103 1.00 0.00 75 ARG A O 6
ATOM 9904 N N . ASP A 1 76 ? 12.522 10.887 4.193 1.00 0.00 76 ASP A N 6
ATOM 9905 C CA . ASP A 1 76 ? 12.725 9.688 3.384 1.00 0.00 76 ASP A CA 6
ATOM 9906 C C . ASP A 1 76 ? 12.153 9.799 1.965 1.00 0.00 76 ASP A C 6
ATOM 9907 O O . ASP A 1 76 ? 11.816 8.785 1.358 1.00 0.00 76 ASP A O 6
ATOM 9916 N N . ILE A 1 77 ? 12.042 11.019 1.430 1.00 0.00 77 ILE A N 6
ATOM 9917 C CA . ILE A 1 77 ? 11.590 11.245 0.062 1.00 0.00 77 ILE A CA 6
ATOM 9918 C C . ILE A 1 77 ? 12.790 11.613 -0.816 1.00 0.00 77 ILE A C 6
ATOM 9919 O O . ILE A 1 77 ? 13.479 12.593 -0.529 1.00 0.00 77 ILE A O 6
ATOM 9935 N N . PRO A 1 78 ? 13.053 10.847 -1.883 1.00 0.00 78 PRO A N 6
ATOM 9936 C CA . PRO A 1 78 ? 14.151 11.093 -2.804 1.00 0.00 78 PRO A CA 6
ATOM 9937 C C . PRO A 1 78 ? 13.845 12.263 -3.739 1.00 0.00 78 PRO A C 6
ATOM 9938 O O . PRO A 1 78 ? 12.687 12.630 -3.938 1.00 0.00 78 PRO A O 6
ATOM 9949 N N . PHE A 1 79 ? 14.898 12.845 -4.319 1.00 0.00 79 PHE A N 6
ATOM 9950 C CA . PHE A 1 79 ? 14.765 13.969 -5.233 1.00 0.00 79 PHE A CA 6
ATOM 9951 C C . PHE A 1 79 ? 15.847 13.938 -6.309 1.00 0.00 79 PHE A C 6
ATOM 9952 O O . PHE A 1 79 ? 16.847 13.232 -6.181 1.00 0.00 79 PHE A O 6
ATOM 9969 N N . VAL A 1 80 ? 15.640 14.719 -7.375 1.00 0.00 80 VAL A N 6
ATOM 9970 C CA . VAL A 1 80 ? 16.575 14.849 -8.485 1.00 0.00 80 VAL A CA 6
ATOM 9971 C C . VAL A 1 80 ? 16.686 16.325 -8.861 1.00 0.00 80 VAL A C 6
ATOM 9972 O O . VAL A 1 80 ? 15.695 17.050 -8.792 1.00 0.00 80 VAL A O 6
ATOM 9985 N N . PHE A 1 81 ? 17.880 16.776 -9.258 1.00 0.00 81 PHE A N 6
ATOM 9986 C CA . PHE A 1 81 ? 18.099 18.165 -9.636 1.00 0.00 81 PHE A CA 6
ATOM 9987 C C . PHE A 1 81 ? 17.874 18.369 -11.133 1.00 0.00 81 PHE A C 6
ATOM 9988 O O . PHE A 1 81 ? 17.992 17.433 -11.921 1.00 0.00 81 PHE A O 6
ATOM 10005 N N . ALA A 1 82 ? 17.553 19.605 -11.525 1.00 0.00 82 ALA A N 6
ATOM 10006 C CA . ALA A 1 82 ? 17.419 19.987 -12.920 1.00 0.00 82 ALA A CA 6
ATOM 10007 C C . ALA A 1 82 ? 18.039 21.371 -13.127 1.00 0.00 82 ALA A C 6
ATOM 10008 O O . ALA A 1 82 ? 17.793 22.288 -12.344 1.00 0.00 82 ALA A O 6
ATOM 10015 N N . THR A 1 83 ? 18.846 21.523 -14.180 1.00 0.00 83 THR A N 6
ATOM 10016 C CA . THR A 1 83 ? 19.594 22.750 -14.431 1.00 0.00 83 THR A CA 6
ATOM 10017 C C . THR A 1 83 ? 19.920 22.902 -15.913 1.00 0.00 83 THR A C 6
ATOM 10018 O O . THR A 1 83 ? 19.744 21.970 -16.697 1.00 0.00 83 THR A O 6
ATOM 10029 N N . GLY A 1 84 ? 20.396 24.087 -16.302 1.00 0.00 84 GLY A N 6
ATOM 10030 C CA . GLY A 1 84 ? 20.828 24.361 -17.663 1.00 0.00 84 GLY A CA 6
ATOM 10031 C C . GLY A 1 84 ? 21.950 25.390 -17.644 1.00 0.00 84 GLY A C 6
ATOM 10032 O O . GLY A 1 84 ? 21.751 26.520 -17.190 1.00 0.00 84 GLY A O 6
ATOM 10036 N N . GLY A 1 85 ? 23.128 24.998 -18.134 1.00 0.00 85 GLY A N 6
ATOM 10037 C CA . GLY A 1 85 ? 24.311 25.847 -18.128 1.00 0.00 85 GLY A CA 6
ATOM 10038 C C . GLY A 1 85 ? 25.572 24.990 -18.043 1.00 0.00 85 GLY A C 6
ATOM 10039 O O . GLY A 1 85 ? 25.566 23.830 -18.451 1.00 0.00 85 GLY A O 6
ATOM 10043 N N . SER A 1 86 ? 26.652 25.564 -17.509 1.00 0.00 86 SER A N 6
ATOM 10044 C CA . SER A 1 86 ? 27.901 24.844 -17.294 1.00 0.00 86 SER A CA 6
ATOM 10045 C C . SER A 1 86 ? 27.743 23.835 -16.161 1.00 0.00 86 SER A C 6
ATOM 10046 O O . SER A 1 86 ? 26.816 23.938 -15.359 1.00 0.00 86 SER A O 6
ATOM 10054 N N . ASP A 1 87 ? 28.650 22.858 -16.089 1.00 0.00 87 ASP A N 6
ATOM 10055 C CA . ASP A 1 87 ? 28.605 21.813 -15.073 1.00 0.00 87 ASP A CA 6
ATOM 10056 C C . ASP A 1 87 ? 29.501 22.138 -13.874 1.00 0.00 87 ASP A C 6
ATOM 10057 O O . ASP A 1 87 ? 29.545 21.372 -12.910 1.00 0.00 87 ASP A O 6
ATOM 10066 N N . ASP A 1 88 ? 30.210 23.266 -13.925 1.00 0.00 88 ASP A N 6
ATOM 10067 C CA . ASP A 1 88 ? 31.134 23.677 -12.875 1.00 0.00 88 ASP A CA 6
ATOM 10068 C C . ASP A 1 88 ? 30.516 24.738 -11.962 1.00 0.00 88 ASP A C 6
ATOM 10069 O O . ASP A 1 88 ? 31.162 25.208 -11.027 1.00 0.00 88 ASP A O 6
ATOM 10078 N N . SER A 1 89 ? 29.262 25.123 -12.228 1.00 0.00 89 SER A N 6
ATOM 10079 C CA . SER A 1 89 ? 28.562 26.139 -11.452 1.00 0.00 89 SER A CA 6
ATOM 10080 C C . SER A 1 89 ? 27.835 25.543 -10.246 1.00 0.00 89 SER A C 6
ATOM 10081 O O . SER A 1 89 ? 27.114 26.256 -9.547 1.00 0.00 89 SER A O 6
ATOM 10089 N N . VAL A 1 90 ? 28.020 24.244 -9.997 1.00 0.00 90 VAL A N 6
ATOM 10090 C CA . VAL A 1 90 ? 27.351 23.529 -8.918 1.00 0.00 90 VAL A CA 6
ATOM 10091 C C . VAL A 1 90 ? 28.351 22.866 -7.969 1.00 0.00 90 VAL A C 6
ATOM 10092 O O . VAL A 1 90 ? 29.477 22.558 -8.351 1.00 0.00 90 VAL A O 6
ATOM 10105 N N . ASP A 1 91 ? 27.918 22.656 -6.722 1.00 0.00 91 ASP A N 6
ATOM 10106 C CA . ASP A 1 91 ? 28.722 22.058 -5.665 1.00 0.00 91 ASP A CA 6
ATOM 10107 C C . ASP A 1 91 ? 28.798 20.532 -5.806 1.00 0.00 91 ASP A C 6
ATOM 10108 O O . ASP A 1 91 ? 28.102 19.929 -6.621 1.00 0.00 91 ASP A O 6
ATOM 10117 N N . SER A 1 92 ? 29.650 19.895 -4.997 1.00 0.00 92 SER A N 6
ATOM 10118 C CA . SER A 1 92 ? 29.875 18.457 -5.050 1.00 0.00 92 SER A CA 6
ATOM 10119 C C . SER A 1 92 ? 28.608 17.654 -4.758 1.00 0.00 92 SER A C 6
ATOM 10120 O O . SER A 1 92 ? 28.550 16.471 -5.093 1.00 0.00 92 SER A O 6
ATOM 10128 N N . ARG A 1 93 ? 27.585 18.265 -4.145 1.00 0.00 93 ARG A N 6
ATOM 10129 C CA . ARG A 1 93 ? 26.328 17.563 -3.898 1.00 0.00 93 ARG A CA 6
ATOM 10130 C C . ARG A 1 93 ? 25.544 17.373 -5.194 1.00 0.00 93 ARG A C 6
ATOM 10131 O O . ARG A 1 93 ? 24.736 16.454 -5.294 1.00 0.00 93 ARG A O 6
ATOM 10152 N N . PHE A 1 94 ? 25.778 18.232 -6.192 1.00 0.00 94 PHE A N 6
ATOM 10153 C CA . PHE A 1 94 ? 25.151 18.098 -7.498 1.00 0.00 94 PHE A CA 6
ATOM 10154 C C . PHE A 1 94 ? 25.964 17.125 -8.345 1.00 0.00 94 PHE A C 6
ATOM 10155 O O . PHE A 1 94 ? 25.468 16.587 -9.330 1.00 0.00 94 PHE A O 6
ATOM 10172 N N . ARG A 1 95 ? 27.225 16.902 -7.956 1.00 0.00 95 ARG A N 6
ATOM 10173 C CA . ARG A 1 95 ? 28.100 15.943 -8.612 1.00 0.00 95 ARG A CA 6
ATOM 10174 C C . ARG A 1 95 ? 27.943 14.547 -8.006 1.00 0.00 95 ARG A C 6
ATOM 10175 O O . ARG A 1 95 ? 28.460 13.577 -8.555 1.00 0.00 95 ARG A O 6
ATOM 10196 N N . ASP A 1 96 ? 27.234 14.447 -6.878 1.00 0.00 96 ASP A N 6
ATOM 10197 C CA . ASP A 1 96 ? 26.975 13.178 -6.202 1.00 0.00 96 ASP A CA 6
ATOM 10198 C C . ASP A 1 96 ? 25.513 12.753 -6.359 1.00 0.00 96 ASP A C 6
ATOM 10199 O O . ASP A 1 96 ? 25.178 11.597 -6.103 1.00 0.00 96 ASP A O 6
ATOM 10208 N N . ARG A 1 97 ? 24.644 13.679 -6.779 1.00 0.00 97 ARG A N 6
ATOM 10209 C CA . ARG A 1 97 ? 23.239 13.403 -7.051 1.00 0.00 97 ARG A CA 6
ATOM 10210 C C . ARG A 1 97 ? 22.989 13.456 -8.557 1.00 0.00 97 ARG A C 6
ATOM 10211 O O . ARG A 1 97 ? 23.744 14.111 -9.278 1.00 0.00 97 ARG A O 6
ATOM 10232 N N . PRO A 1 98 ? 21.943 12.782 -9.052 1.00 0.00 98 PRO A N 6
ATOM 10233 C CA . PRO A 1 98 ? 21.574 12.806 -10.457 1.00 0.00 98 PRO A CA 6
ATOM 10234 C C . PRO A 1 98 ? 21.116 14.204 -10.871 1.00 0.00 98 PRO A C 6
ATOM 10235 O O . PRO A 1 98 ? 20.602 14.963 -10.048 1.00 0.00 98 PRO A O 6
ATOM 10246 N N . VAL A 1 99 ? 21.307 14.537 -12.150 1.00 0.00 99 VAL A N 6
ATOM 10247 C CA . VAL A 1 99 ? 20.982 15.847 -12.704 1.00 0.00 99 VAL A CA 6
ATOM 10248 C C . VAL A 1 99 ? 20.255 15.703 -14.037 1.00 0.00 99 VAL A C 6
ATOM 10249 O O . VAL A 1 99 ? 20.412 14.699 -14.733 1.00 0.00 99 VAL A O 6
ATOM 10262 N N . LEU A 1 100 ? 19.457 16.714 -14.386 1.00 0.00 100 LEU A N 6
ATOM 10263 C CA . LEU A 1 100 ? 18.659 16.733 -15.602 1.00 0.00 100 LEU A CA 6
ATOM 10264 C C . LEU A 1 100 ? 18.766 18.092 -16.285 1.00 0.00 100 LEU A C 6
ATOM 10265 O O . LEU A 1 100 ? 19.076 19.093 -15.642 1.00 0.00 100 LEU A O 6
ATOM 10281 N N . GLN A 1 101 ? 18.500 18.123 -17.591 1.00 0.00 101 GLN A N 6
ATOM 10282 C CA . GLN A 1 101 ? 18.418 19.364 -18.343 1.00 0.00 101 GLN A CA 6
ATOM 10283 C C . GLN A 1 101 ? 17.029 19.975 -18.145 1.00 0.00 101 GLN A C 6
ATOM 10284 O O . GLN A 1 101 ? 16.089 19.265 -17.784 1.00 0.00 101 GLN A O 6
ATOM 10298 N N . LYS A 1 102 ? 16.883 21.285 -18.376 1.00 0.00 102 LYS A N 6
ATOM 10299 C CA . LYS A 1 102 ? 15.609 21.963 -18.160 1.00 0.00 102 LYS A CA 6
ATOM 10300 C C . LYS A 1 102 ? 14.543 21.508 -19.166 1.00 0.00 102 LYS A C 6
ATOM 10301 O O . LYS A 1 102 ? 13.464 21.102 -18.738 1.00 0.00 102 LYS A O 6
ATOM 10320 N N . PRO A 1 103 ? 14.792 21.557 -20.487 1.00 0.00 103 PRO A N 6
ATOM 10321 C CA . PRO A 1 103 ? 13.846 21.058 -21.468 1.00 0.00 103 PRO A CA 6
ATOM 10322 C C . PRO A 1 103 ? 13.863 19.534 -21.465 1.00 0.00 103 PRO A C 6
ATOM 10323 O O . PRO A 1 103 ? 14.922 18.929 -21.328 1.00 0.00 103 PRO A O 6
ATOM 10334 N N . PHE A 1 104 ? 12.693 18.906 -21.621 1.00 0.00 104 PHE A N 6
ATOM 10335 C CA . PHE A 1 104 ? 12.583 17.455 -21.606 1.00 0.00 104 PHE A CA 6
ATOM 10336 C C . PHE A 1 104 ? 12.338 16.894 -23.003 1.00 0.00 104 PHE A C 6
ATOM 10337 O O . PHE A 1 104 ? 11.871 17.592 -23.902 1.00 0.00 104 PHE A O 6
ATOM 10354 N N . THR A 1 105 ? 12.663 15.610 -23.162 1.00 0.00 105 THR A N 6
ATOM 10355 C CA . THR A 1 105 ? 12.421 14.837 -24.369 1.00 0.00 105 THR A CA 6
ATOM 10356 C C . THR A 1 105 ? 11.906 13.466 -23.948 1.00 0.00 105 THR A C 6
ATOM 10357 O O . THR A 1 105 ? 12.037 13.087 -22.784 1.00 0.00 105 THR A O 6
ATOM 10368 N N . MET A 1 106 ? 11.319 12.708 -24.877 1.00 0.00 106 MET A N 6
ATOM 10369 C CA . MET A 1 106 ? 10.742 11.414 -24.540 1.00 0.00 106 MET A CA 6
ATOM 10370 C C . MET A 1 106 ? 11.827 10.433 -24.093 1.00 0.00 106 MET A C 6
ATOM 10371 O O . MET A 1 106 ? 11.561 9.539 -23.294 1.00 0.00 106 MET A O 6
ATOM 10385 N N . ASP A 1 107 ? 13.050 10.601 -24.603 1.00 0.00 107 ASP A N 6
ATOM 10386 C CA . ASP A 1 107 ? 14.172 9.763 -24.211 1.00 0.00 107 ASP A CA 6
ATOM 10387 C C . ASP A 1 107 ? 14.821 10.285 -22.928 1.00 0.00 107 ASP A C 6
ATOM 10388 O O . ASP A 1 107 ? 15.366 9.508 -22.148 1.00 0.00 107 ASP A O 6
ATOM 10397 N N . GLY A 1 108 ? 14.762 11.602 -22.705 1.00 0.00 108 GLY A N 6
ATOM 10398 C CA . GLY A 1 108 ? 15.387 12.226 -21.550 1.00 0.00 108 GLY A CA 6
ATOM 10399 C C . GLY A 1 108 ? 14.563 12.032 -20.280 1.00 0.00 108 GLY A C 6
ATOM 10400 O O . GLY A 1 108 ? 15.125 11.995 -19.187 1.00 0.00 108 GLY A O 6
ATOM 10404 N N . VAL A 1 109 ? 13.239 11.904 -20.408 1.00 0.00 109 VAL A N 6
ATOM 10405 C CA . VAL A 1 109 ? 12.378 11.689 -19.250 1.00 0.00 109 VAL A CA 6
ATOM 10406 C C . VAL A 1 109 ? 12.366 10.211 -18.868 1.00 0.00 109 VAL A C 6
ATOM 10407 O O . VAL A 1 109 ? 12.109 9.870 -17.714 1.00 0.00 109 VAL A O 6
ATOM 10420 N N . ALA A 1 110 ? 12.650 9.323 -19.825 1.00 0.00 110 ALA A N 6
ATOM 10421 C CA . ALA A 1 110 ? 12.735 7.901 -19.542 1.00 0.00 110 ALA A CA 6
ATOM 10422 C C . ALA A 1 110 ? 13.987 7.613 -18.715 1.00 0.00 110 ALA A C 6
ATOM 10423 O O . ALA A 1 110 ? 14.006 6.665 -17.930 1.00 0.00 110 ALA A O 6
ATOM 10430 N N . LYS A 1 111 ? 15.033 8.430 -18.880 1.00 0.00 111 LYS A N 6
ATOM 10431 C CA . LYS A 1 111 ? 16.256 8.305 -18.100 1.00 0.00 111 LYS A CA 6
ATOM 10432 C C . LYS A 1 111 ? 16.134 9.044 -16.770 1.00 0.00 111 LYS A C 6
ATOM 10433 O O . LYS A 1 111 ? 16.873 8.740 -15.837 1.00 0.00 111 LYS A O 6
ATOM 10452 N N . ALA A 1 112 ? 15.209 10.003 -16.672 1.00 0.00 112 ALA A N 6
ATOM 10453 C CA . ALA A 1 112 ? 14.999 10.738 -15.437 1.00 0.00 112 ALA A CA 6
ATOM 10454 C C . ALA A 1 112 ? 14.305 9.852 -14.404 1.00 0.00 112 ALA A C 6
ATOM 10455 O O . ALA A 1 112 ? 14.663 9.866 -13.226 1.00 0.00 112 ALA A O 6
ATOM 10462 N N . LEU A 1 113 ? 13.313 9.073 -14.847 1.00 0.00 113 LEU A N 6
ATOM 10463 C CA . LEU A 1 113 ? 12.600 8.177 -13.957 1.00 0.00 113 LEU A CA 6
ATOM 10464 C C . LEU A 1 113 ? 13.419 6.917 -13.704 1.00 0.00 113 LEU A C 6
ATOM 10465 O O . LEU A 1 113 ? 13.274 6.296 -12.655 1.00 0.00 113 LEU A O 6
ATOM 10481 N N . ALA A 1 114 ? 14.283 6.531 -14.649 1.00 0.00 114 ALA A N 6
ATOM 10482 C CA . ALA A 1 114 ? 15.151 5.380 -14.449 1.00 0.00 114 ALA A CA 6
ATOM 10483 C C . ALA A 1 114 ? 16.268 5.715 -13.457 1.00 0.00 114 ALA A C 6
ATOM 10484 O O . ALA A 1 114 ? 16.865 4.809 -12.881 1.00 0.00 114 ALA A O 6
ATOM 10491 N N . ALA A 1 115 ? 16.554 7.006 -13.254 1.00 0.00 115 ALA A N 6
ATOM 10492 C CA . ALA A 1 115 ? 17.532 7.441 -12.269 1.00 0.00 115 ALA A CA 6
ATOM 10493 C C . ALA A 1 115 ? 16.892 7.619 -10.892 1.00 0.00 115 ALA A C 6
ATOM 10494 O O . ALA A 1 115 ? 17.593 7.569 -9.881 1.00 0.00 115 ALA A O 6
ATOM 10501 N N . LEU A 1 116 ? 15.569 7.827 -10.838 1.00 0.00 116 LEU A N 6
ATOM 10502 C CA . LEU A 1 116 ? 14.861 8.027 -9.580 1.00 0.00 116 LEU A CA 6
ATOM 10503 C C . LEU A 1 116 ? 14.341 6.699 -9.019 1.00 0.00 116 LEU A C 6
ATOM 10504 O O . LEU A 1 116 ? 14.589 6.371 -7.860 1.00 0.00 116 LEU A O 6
ATOM 10520 N N . LEU A 1 117 ? 13.620 5.931 -9.842 1.00 0.00 117 LEU A N 6
ATOM 10521 C CA . LEU A 1 117 ? 13.029 4.654 -9.460 1.00 0.00 117 LEU A CA 6
ATOM 10522 C C . LEU A 1 117 ? 14.064 3.537 -9.287 1.00 0.00 117 LEU A C 6
ATOM 10523 O O . LEU A 1 117 ? 13.675 2.394 -9.039 1.00 0.00 117 LEU A O 6
ATOM 10539 N N . VAL A 1 118 ? 15.362 3.837 -9.410 1.00 0.00 118 VAL A N 6
ATOM 10540 C CA . VAL A 1 118 ? 16.425 2.848 -9.239 1.00 0.00 118 VAL A CA 6
ATOM 10541 C C . VAL A 1 118 ? 17.530 3.419 -8.361 1.00 0.00 118 VAL A C 6
ATOM 10542 O O . VAL A 1 118 ? 18.172 4.400 -8.795 1.00 0.00 118 VAL A O 6
ATOM 10555 N N . MET A 1 1 ? 8.453 -4.500 -1.568 1.00 0.00 1 MET A N 7
ATOM 10556 C CA . MET A 1 1 ? 8.746 -3.665 -2.750 1.00 0.00 1 MET A CA 7
ATOM 10557 C C . MET A 1 1 ? 8.172 -2.262 -2.562 1.00 0.00 1 MET A C 7
ATOM 10558 O O . MET A 1 1 ? 7.132 -2.097 -1.922 1.00 0.00 1 MET A O 7
ATOM 10574 N N . SER A 1 2 ? 8.847 -1.253 -3.121 1.00 0.00 2 SER A N 7
ATOM 10575 C CA . SER A 1 2 ? 8.411 0.135 -3.045 1.00 0.00 2 SER A CA 7
ATOM 10576 C C . SER A 1 2 ? 8.767 0.871 -4.338 1.00 0.00 2 SER A C 7
ATOM 10577 O O . SER A 1 2 ? 9.660 0.451 -5.074 1.00 0.00 2 SER A O 7
ATOM 10585 N N . ALA A 1 3 ? 8.061 1.972 -4.606 1.00 0.00 3 ALA A N 7
ATOM 10586 C CA . ALA A 1 3 ? 8.255 2.771 -5.805 1.00 0.00 3 ALA A CA 7
ATOM 10587 C C . ALA A 1 3 ? 7.867 4.226 -5.540 1.00 0.00 3 ALA A C 7
ATOM 10588 O O . ALA A 1 3 ? 7.268 4.541 -4.509 1.00 0.00 3 ALA A O 7
ATOM 10595 N N . LEU A 1 4 ? 8.209 5.107 -6.480 1.00 0.00 4 LEU A N 7
ATOM 10596 C CA . LEU A 1 4 ? 7.932 6.529 -6.380 1.00 0.00 4 LEU A CA 7
ATOM 10597 C C . LEU A 1 4 ? 7.422 7.062 -7.715 1.00 0.00 4 LEU A C 7
ATOM 10598 O O . LEU A 1 4 ? 8.082 7.855 -8.381 1.00 0.00 4 LEU A O 7
ATOM 10614 N N . THR A 1 5 ? 6.228 6.618 -8.112 1.00 0.00 5 THR A N 7
ATOM 10615 C CA . THR A 1 5 ? 5.595 7.077 -9.341 1.00 0.00 5 THR A CA 7
ATOM 10616 C C . THR A 1 5 ? 5.061 8.492 -9.158 1.00 0.00 5 THR A C 7
ATOM 10617 O O . THR A 1 5 ? 4.795 9.180 -10.140 1.00 0.00 5 THR A O 7
ATOM 10628 N N . GLN A 1 6 ? 4.898 8.936 -7.914 1.00 0.00 6 GLN A N 7
ATOM 10629 C CA . GLN A 1 6 ? 4.227 10.188 -7.636 1.00 0.00 6 GLN A CA 7
ATOM 10630 C C . GLN A 1 6 ? 5.234 11.275 -7.305 1.00 0.00 6 GLN A C 7
ATOM 10631 O O . GLN A 1 6 ? 5.786 11.310 -6.205 1.00 0.00 6 GLN A O 7
ATOM 10645 N N . ILE A 1 7 ? 5.460 12.164 -8.277 1.00 0.00 7 ILE A N 7
ATOM 10646 C CA . ILE A 1 7 ? 6.523 13.154 -8.209 1.00 0.00 7 ILE A CA 7
ATOM 10647 C C . ILE A 1 7 ? 5.967 14.575 -8.207 1.00 0.00 7 ILE A C 7
ATOM 10648 O O . ILE A 1 7 ? 5.147 14.929 -9.052 1.00 0.00 7 ILE A O 7
ATOM 10664 N N . LEU A 1 8 ? 6.429 15.389 -7.251 1.00 0.00 8 LEU A N 7
ATOM 10665 C CA . LEU A 1 8 ? 6.050 16.789 -7.135 1.00 0.00 8 LEU A CA 7
ATOM 10666 C C . LEU A 1 8 ? 7.021 17.636 -7.959 1.00 0.00 8 LEU A C 7
ATOM 10667 O O . LEU A 1 8 ? 8.234 17.496 -7.822 1.00 0.00 8 LEU A O 7
ATOM 10683 N N . ILE A 1 9 ? 6.492 18.513 -8.814 1.00 0.00 9 ILE A N 7
ATOM 10684 C CA . ILE A 1 9 ? 7.287 19.393 -9.654 1.00 0.00 9 ILE A CA 7
ATOM 10685 C C . ILE A 1 9 ? 7.458 20.741 -8.954 1.00 0.00 9 ILE A C 7
ATOM 10686 O O . ILE A 1 9 ? 6.476 21.338 -8.508 1.00 0.00 9 ILE A O 7
ATOM 10702 N N . VAL A 1 10 ? 8.699 21.228 -8.858 1.00 0.00 10 VAL A N 7
ATOM 10703 C CA . VAL A 1 10 ? 9.001 22.495 -8.201 1.00 0.00 10 VAL A CA 7
ATOM 10704 C C . VAL A 1 10 ? 9.876 23.343 -9.121 1.00 0.00 10 VAL A C 7
ATOM 10705 O O . VAL A 1 10 ? 11.074 23.092 -9.250 1.00 0.00 10 VAL A O 7
ATOM 10718 N N . GLU A 1 11 ? 9.275 24.349 -9.761 1.00 0.00 11 GLU A N 7
ATOM 10719 C CA . GLU A 1 11 ? 9.974 25.196 -10.713 1.00 0.00 11 GLU A CA 7
ATOM 10720 C C . GLU A 1 11 ? 9.250 26.539 -10.854 1.00 0.00 11 GLU A C 7
ATOM 10721 O O . GLU A 1 11 ? 8.022 26.590 -10.826 1.00 0.00 11 GLU A O 7
ATOM 10733 N N . ASP A 1 12 ? 10.012 27.630 -11.007 1.00 0.00 12 ASP A N 7
ATOM 10734 C CA . ASP A 1 12 ? 9.452 28.977 -11.054 1.00 0.00 12 ASP A CA 7
ATOM 10735 C C . ASP A 1 12 ? 9.162 29.435 -12.487 1.00 0.00 12 ASP A C 7
ATOM 10736 O O . ASP A 1 12 ? 8.559 30.489 -12.689 1.00 0.00 12 ASP A O 7
ATOM 10745 N N . GLU A 1 13 ? 9.582 28.653 -13.485 1.00 0.00 13 GLU A N 7
ATOM 10746 C CA . GLU A 1 13 ? 9.330 28.961 -14.884 1.00 0.00 13 GLU A CA 7
ATOM 10747 C C . GLU A 1 13 ? 8.133 28.134 -15.361 1.00 0.00 13 GLU A C 7
ATOM 10748 O O . GLU A 1 13 ? 8.276 26.933 -15.583 1.00 0.00 13 GLU A O 7
ATOM 10760 N N . PRO A 1 14 ? 6.954 28.750 -15.526 1.00 0.00 14 PRO A N 7
ATOM 10761 C CA . PRO A 1 14 ? 5.728 28.043 -15.853 1.00 0.00 14 PRO A CA 7
ATOM 10762 C C . PRO A 1 14 ? 5.761 27.460 -17.264 1.00 0.00 14 PRO A C 7
ATOM 10763 O O . PRO A 1 14 ? 4.975 26.566 -17.569 1.00 0.00 14 PRO A O 7
ATOM 10774 N N . LEU A 1 15 ? 6.658 27.946 -18.130 1.00 0.00 15 LEU A N 7
ATOM 10775 C CA . LEU A 1 15 ? 6.752 27.436 -19.491 1.00 0.00 15 LEU A CA 7
ATOM 10776 C C . LEU A 1 15 ? 7.469 26.088 -19.503 1.00 0.00 15 LEU A C 7
ATOM 10777 O O . LEU A 1 15 ? 7.070 25.182 -20.230 1.00 0.00 15 LEU A O 7
ATOM 10793 N N . ILE A 1 16 ? 8.524 25.947 -18.694 1.00 0.00 16 ILE A N 7
ATOM 10794 C CA . ILE A 1 16 ? 9.287 24.707 -18.628 1.00 0.00 16 ILE A CA 7
ATOM 10795 C C . ILE A 1 16 ? 8.658 23.755 -17.612 1.00 0.00 16 ILE A C 7
ATOM 10796 O O . ILE A 1 16 ? 8.813 22.538 -17.727 1.00 0.00 16 ILE A O 7
ATOM 10812 N N . ALA A 1 17 ? 7.944 24.294 -16.618 1.00 0.00 17 ALA A N 7
ATOM 10813 C CA . ALA A 1 17 ? 7.256 23.461 -15.649 1.00 0.00 17 ALA A CA 7
ATOM 10814 C C . ALA A 1 17 ? 6.087 22.745 -16.323 1.00 0.00 17 ALA A C 7
ATOM 10815 O O . ALA A 1 17 ? 5.829 21.578 -16.043 1.00 0.00 17 ALA A O 7
ATOM 10822 N N . MET A 1 18 ? 5.378 23.444 -17.213 1.00 0.00 18 MET A N 7
ATOM 10823 C CA . MET A 1 18 ? 4.273 22.852 -17.949 1.00 0.00 18 MET A CA 7
ATOM 10824 C C . MET A 1 18 ? 4.808 21.916 -19.032 1.00 0.00 18 MET A C 7
ATOM 10825 O O . MET A 1 18 ? 4.131 20.966 -19.419 1.00 0.00 18 MET A O 7
ATOM 10839 N N . MET A 1 19 ? 6.023 22.177 -19.526 1.00 0.00 19 MET A N 7
ATOM 10840 C CA . MET A 1 19 ? 6.651 21.326 -20.522 1.00 0.00 19 MET A CA 7
ATOM 10841 C C . MET A 1 19 ? 6.946 19.951 -19.921 1.00 0.00 19 MET A C 7
ATOM 10842 O O . MET A 1 19 ? 6.884 18.944 -20.624 1.00 0.00 19 MET A O 7
ATOM 10856 N N . LEU A 1 20 ? 7.265 19.889 -18.625 1.00 0.00 20 LEU A N 7
ATOM 10857 C CA . LEU A 1 20 ? 7.520 18.609 -17.987 1.00 0.00 20 LEU A CA 7
ATOM 10858 C C . LEU A 1 20 ? 6.210 17.890 -17.702 1.00 0.00 20 LEU A C 7
ATOM 10859 O O . LEU A 1 20 ? 6.173 16.662 -17.717 1.00 0.00 20 LEU A O 7
ATOM 10875 N N . GLU A 1 21 ? 5.130 18.635 -17.444 1.00 0.00 21 GLU A N 7
ATOM 10876 C CA . GLU A 1 21 ? 3.831 18.024 -17.220 1.00 0.00 21 GLU A CA 7
ATOM 10877 C C . GLU A 1 21 ? 3.302 17.414 -18.516 1.00 0.00 21 GLU A C 7
ATOM 10878 O O . GLU A 1 21 ? 2.454 16.526 -18.474 1.00 0.00 21 GLU A O 7
ATOM 10890 N N . ASP A 1 22 ? 3.792 17.872 -19.673 1.00 0.00 22 ASP A N 7
ATOM 10891 C CA . ASP A 1 22 ? 3.421 17.253 -20.938 1.00 0.00 22 ASP A CA 7
ATOM 10892 C C . ASP A 1 22 ? 4.130 15.910 -21.066 1.00 0.00 22 ASP A C 7
ATOM 10893 O O . ASP A 1 22 ? 3.520 14.935 -21.507 1.00 0.00 22 ASP A O 7
ATOM 10902 N N . PHE A 1 23 ? 5.411 15.838 -20.682 1.00 0.00 23 PHE A N 7
ATOM 10903 C CA . PHE A 1 23 ? 6.119 14.566 -20.712 1.00 0.00 23 PHE A CA 7
ATOM 10904 C C . PHE A 1 23 ? 5.663 13.646 -19.581 1.00 0.00 23 PHE A C 7
ATOM 10905 O O . PHE A 1 23 ? 5.963 12.456 -19.614 1.00 0.00 23 PHE A O 7
ATOM 10922 N N . LEU A 1 24 ? 4.944 14.173 -18.587 1.00 0.00 24 LEU A N 7
ATOM 10923 C CA . LEU A 1 24 ? 4.436 13.364 -17.490 1.00 0.00 24 LEU A CA 7
ATOM 10924 C C . LEU A 1 24 ? 3.206 12.573 -17.941 1.00 0.00 24 LEU A C 7
ATOM 10925 O O . LEU A 1 24 ? 2.928 11.507 -17.398 1.00 0.00 24 LEU A O 7
ATOM 10941 N N . GLU A 1 25 ? 2.477 13.097 -18.933 1.00 0.00 25 GLU A N 7
ATOM 10942 C CA . GLU A 1 25 ? 1.327 12.406 -19.500 1.00 0.00 25 GLU A CA 7
ATOM 10943 C C . GLU A 1 25 ? 1.778 11.416 -20.574 1.00 0.00 25 GLU A C 7
ATOM 10944 O O . GLU A 1 25 ? 1.078 10.440 -20.845 1.00 0.00 25 GLU A O 7
ATOM 10956 N N . VAL A 1 26 ? 2.942 11.656 -21.186 1.00 0.00 26 VAL A N 7
ATOM 10957 C CA . VAL A 1 26 ? 3.519 10.734 -22.161 1.00 0.00 26 VAL A CA 7
ATOM 10958 C C . VAL A 1 26 ? 4.226 9.587 -21.435 1.00 0.00 26 VAL A C 7
ATOM 10959 O O . VAL A 1 26 ? 4.459 8.528 -22.016 1.00 0.00 26 VAL A O 7
ATOM 10972 N N . LEU A 1 27 ? 4.565 9.796 -20.158 1.00 0.00 27 LEU A N 7
ATOM 10973 C CA . LEU A 1 27 ? 5.226 8.794 -19.335 1.00 0.00 27 LEU A CA 7
ATOM 10974 C C . LEU A 1 27 ? 4.197 7.877 -18.660 1.00 0.00 27 LEU A C 7
ATOM 10975 O O . LEU A 1 27 ? 4.570 6.891 -18.022 1.00 0.00 27 LEU A O 7
ATOM 10991 N N . ASP A 1 28 ? 2.906 8.200 -18.799 1.00 0.00 28 ASP A N 7
ATOM 10992 C CA . ASP A 1 28 ? 1.803 7.444 -18.217 1.00 0.00 28 ASP A CA 7
ATOM 10993 C C . ASP A 1 28 ? 1.963 7.231 -16.706 1.00 0.00 28 ASP A C 7
ATOM 10994 O O . ASP A 1 28 ? 1.459 6.255 -16.154 1.00 0.00 28 ASP A O 7
ATOM 11003 N N . LYS A 1 29 ? 2.674 8.147 -16.039 1.00 0.00 29 LYS A N 7
ATOM 11004 C CA . LYS A 1 29 ? 2.922 8.079 -14.606 1.00 0.00 29 LYS A CA 7
ATOM 11005 C C . LYS A 1 29 ? 1.825 8.832 -13.842 1.00 0.00 29 LYS A C 7
ATOM 11006 O O . LYS A 1 29 ? 0.869 9.311 -14.449 1.00 0.00 29 LYS A O 7
ATOM 11025 N N . THR A 1 30 ? 1.956 8.940 -12.515 1.00 0.00 30 THR A N 7
ATOM 11026 C CA . THR A 1 30 ? 0.919 9.530 -11.680 1.00 0.00 30 THR A CA 7
ATOM 11027 C C . THR A 1 30 ? 1.371 10.888 -11.139 1.00 0.00 30 THR A C 7
ATOM 11028 O O . THR A 1 30 ? 2.371 10.964 -10.429 1.00 0.00 30 THR A O 7
ATOM 11039 N N . PRO A 1 31 ? 0.648 11.970 -11.462 1.00 0.00 31 PRO A N 7
ATOM 11040 C CA . PRO A 1 31 ? 0.946 13.316 -10.996 1.00 0.00 31 PRO A CA 7
ATOM 11041 C C . PRO A 1 31 ? 0.423 13.537 -9.579 1.00 0.00 31 PRO A C 7
ATOM 11042 O O . PRO A 1 31 ? -0.399 12.764 -9.088 1.00 0.00 31 PRO A O 7
ATOM 11053 N N . VAL A 1 32 ? 0.901 14.599 -8.920 1.00 0.00 32 VAL A N 7
ATOM 11054 C CA . VAL A 1 32 ? 0.422 14.970 -7.589 1.00 0.00 32 VAL A CA 7
ATOM 11055 C C . VAL A 1 32 ? 0.267 16.479 -7.442 1.00 0.00 32 VAL A C 7
ATOM 11056 O O . VAL A 1 32 ? -0.595 16.930 -6.689 1.00 0.00 32 VAL A O 7
ATOM 11069 N N . GLY A 1 33 ? 1.083 17.268 -8.146 1.00 0.00 33 GLY A N 7
ATOM 11070 C CA . GLY A 1 33 ? 0.967 18.719 -8.101 1.00 0.00 33 GLY A CA 7
ATOM 11071 C C . GLY A 1 33 ? 2.202 19.421 -8.653 1.00 0.00 33 GLY A C 7
ATOM 11072 O O . GLY A 1 33 ? 3.207 18.781 -8.969 1.00 0.00 33 GLY A O 7
ATOM 11076 N N . THR A 1 34 ? 2.112 20.748 -8.760 1.00 0.00 34 THR A N 7
ATOM 11077 C CA . THR A 1 34 ? 3.208 21.603 -9.183 1.00 0.00 34 THR A CA 7
ATOM 11078 C C . THR A 1 34 ? 3.188 22.875 -8.344 1.00 0.00 34 THR A C 7
ATOM 11079 O O . THR A 1 34 ? 2.116 23.393 -8.030 1.00 0.00 34 THR A O 7
ATOM 11090 N N . VAL A 1 35 ? 4.369 23.384 -7.980 1.00 0.00 35 VAL A N 7
ATOM 11091 C CA . VAL A 1 35 ? 4.504 24.595 -7.178 1.00 0.00 35 VAL A CA 7
ATOM 11092 C C . VAL A 1 35 ? 5.665 25.443 -7.690 1.00 0.00 35 VAL A C 7
ATOM 11093 O O . VAL A 1 35 ? 6.576 24.934 -8.342 1.00 0.00 35 VAL A O 7
ATOM 11106 N N . ASP A 1 36 ? 5.633 26.745 -7.390 1.00 0.00 36 ASP A N 7
ATOM 11107 C CA . ASP A 1 36 ? 6.637 27.692 -7.855 1.00 0.00 36 ASP A CA 7
ATOM 11108 C C . ASP A 1 36 ? 7.705 27.976 -6.794 1.00 0.00 36 ASP A C 7
ATOM 11109 O O . ASP A 1 36 ? 8.656 28.710 -7.060 1.00 0.00 36 ASP A O 7
ATOM 11118 N N . THR A 1 37 ? 7.552 27.404 -5.597 1.00 0.00 37 THR A N 7
ATOM 11119 C CA . THR A 1 37 ? 8.520 27.539 -4.515 1.00 0.00 37 THR A CA 7
ATOM 11120 C C . THR A 1 37 ? 8.624 26.226 -3.751 1.00 0.00 37 THR A C 7
ATOM 11121 O O . THR A 1 37 ? 7.708 25.409 -3.782 1.00 0.00 37 THR A O 7
ATOM 11132 N N . VAL A 1 38 ? 9.746 26.017 -3.057 1.00 0.00 38 VAL A N 7
ATOM 11133 C CA . VAL A 1 38 ? 9.951 24.800 -2.284 1.00 0.00 38 VAL A CA 7
ATOM 11134 C C . VAL A 1 38 ? 9.121 24.826 -1.000 1.00 0.00 38 VAL A C 7
ATOM 11135 O O . VAL A 1 38 ? 8.823 23.778 -0.434 1.00 0.00 38 VAL A O 7
ATOM 11148 N N . ALA A 1 39 ? 8.739 26.019 -0.530 1.00 0.00 39 ALA A N 7
ATOM 11149 C CA . ALA A 1 39 ? 7.910 26.135 0.656 1.00 0.00 39 ALA A CA 7
ATOM 11150 C C . ALA A 1 39 ? 6.513 25.570 0.390 1.00 0.00 39 ALA A C 7
ATOM 11151 O O . ALA A 1 39 ? 5.843 25.099 1.311 1.00 0.00 39 ALA A O 7
ATOM 11158 N N . GLY A 1 40 ? 6.072 25.609 -0.873 1.00 0.00 40 GLY A N 7
ATOM 11159 C CA . GLY A 1 40 ? 4.800 25.025 -1.271 1.00 0.00 40 GLY A CA 7
ATOM 11160 C C . GLY A 1 40 ? 4.914 23.505 -1.374 1.00 0.00 40 GLY A C 7
ATOM 11161 O O . GLY A 1 40 ? 3.908 22.802 -1.307 1.00 0.00 40 GLY A O 7
ATOM 11165 N N . ALA A 1 41 ? 6.137 22.993 -1.534 1.00 0.00 41 ALA A N 7
ATOM 11166 C CA . ALA A 1 41 ? 6.370 21.562 -1.594 1.00 0.00 41 ALA A CA 7
ATOM 11167 C C . ALA A 1 41 ? 6.398 20.969 -0.186 1.00 0.00 41 ALA A C 7
ATOM 11168 O O . ALA A 1 41 ? 6.025 19.813 -0.005 1.00 0.00 41 ALA A O 7
ATOM 11175 N N . LEU A 1 42 ? 6.832 21.753 0.808 1.00 0.00 42 LEU A N 7
ATOM 11176 C CA . LEU A 1 42 ? 6.840 21.302 2.194 1.00 0.00 42 LEU A CA 7
ATOM 11177 C C . LEU A 1 42 ? 5.415 21.246 2.736 1.00 0.00 42 LEU A C 7
ATOM 11178 O O . LEU A 1 42 ? 5.100 20.378 3.550 1.00 0.00 42 LEU A O 7
ATOM 11194 N N . ALA A 1 43 ? 4.553 22.167 2.290 1.00 0.00 43 ALA A N 7
ATOM 11195 C CA . ALA A 1 43 ? 3.176 22.206 2.746 1.00 0.00 43 ALA A CA 7
ATOM 11196 C C . ALA A 1 43 ? 2.330 21.135 2.059 1.00 0.00 43 ALA A C 7
ATOM 11197 O O . ALA A 1 43 ? 1.320 20.701 2.614 1.00 0.00 43 ALA A O 7
ATOM 11204 N N . ARG A 1 44 ? 2.731 20.701 0.858 1.00 0.00 44 ARG A N 7
ATOM 11205 C CA . ARG A 1 44 ? 2.004 19.676 0.120 1.00 0.00 44 ARG A CA 7
ATOM 11206 C C . ARG A 1 44 ? 2.460 18.267 0.506 1.00 0.00 44 ARG A C 7
ATOM 11207 O O . ARG A 1 44 ? 1.657 17.337 0.476 1.00 0.00 44 ARG A O 7
ATOM 11228 N N . VAL A 1 45 ? 3.736 18.094 0.869 1.00 0.00 45 VAL A N 7
ATOM 11229 C CA . VAL A 1 45 ? 4.263 16.772 1.195 1.00 0.00 45 VAL A CA 7
ATOM 11230 C C . VAL A 1 45 ? 3.957 16.381 2.640 1.00 0.00 45 VAL A C 7
ATOM 11231 O O . VAL A 1 45 ? 3.952 15.197 2.968 1.00 0.00 45 VAL A O 7
ATOM 11244 N N . GLU A 1 46 ? 3.700 17.363 3.510 1.00 0.00 46 GLU A N 7
ATOM 11245 C CA . GLU A 1 46 ? 3.359 17.092 4.904 1.00 0.00 46 GLU A CA 7
ATOM 11246 C C . GLU A 1 46 ? 1.951 16.496 5.006 1.00 0.00 46 GLU A C 7
ATOM 11247 O O . GLU A 1 46 ? 1.576 15.945 6.042 1.00 0.00 46 GLU A O 7
ATOM 11259 N N . ASP A 1 47 ? 1.166 16.600 3.929 1.00 0.00 47 ASP A N 7
ATOM 11260 C CA . ASP A 1 47 ? -0.176 16.036 3.863 1.00 0.00 47 ASP A CA 7
ATOM 11261 C C . ASP A 1 47 ? -0.134 14.594 3.349 1.00 0.00 47 ASP A C 7
ATOM 11262 O O . ASP A 1 47 ? -1.126 13.874 3.432 1.00 0.00 47 ASP A O 7
ATOM 11271 N N . GLY A 1 48 ? 1.015 14.170 2.812 1.00 0.00 48 GLY A N 7
ATOM 11272 C CA . GLY A 1 48 ? 1.176 12.850 2.223 1.00 0.00 48 GLY A CA 7
ATOM 11273 C C . GLY A 1 48 ? 0.650 12.809 0.791 1.00 0.00 48 GLY A C 7
ATOM 11274 O O . GLY A 1 48 ? 0.373 13.848 0.190 1.00 0.00 48 GLY A O 7
ATOM 11278 N N . GLY A 1 49 ? 0.508 11.601 0.238 1.00 0.00 49 GLY A N 7
ATOM 11279 C CA . GLY A 1 49 ? 0.015 11.423 -1.121 1.00 0.00 49 GLY A CA 7
ATOM 11280 C C . GLY A 1 49 ? 1.094 11.694 -2.168 1.00 0.00 49 GLY A C 7
ATOM 11281 O O . GLY A 1 49 ? 0.775 11.837 -3.350 1.00 0.00 49 GLY A O 7
ATOM 11285 N N . ILE A 1 50 ? 2.360 11.765 -1.746 1.00 0.00 50 ILE A N 7
ATOM 11286 C CA . ILE A 1 50 ? 3.497 11.997 -2.629 1.00 0.00 50 ILE A CA 7
ATOM 11287 C C . ILE A 1 50 ? 4.625 11.042 -2.252 1.00 0.00 50 ILE A C 7
ATOM 11288 O O . ILE A 1 50 ? 4.797 10.730 -1.074 1.00 0.00 50 ILE A O 7
ATOM 11304 N N . ASP A 1 51 ? 5.397 10.578 -3.239 1.00 0.00 51 ASP A N 7
ATOM 11305 C CA . ASP A 1 51 ? 6.478 9.634 -2.996 1.00 0.00 51 ASP A CA 7
ATOM 11306 C C . ASP A 1 51 ? 7.846 10.304 -3.116 1.00 0.00 51 ASP A C 7
ATOM 11307 O O . ASP A 1 51 ? 8.793 9.882 -2.452 1.00 0.00 51 ASP A O 7
ATOM 11316 N N . ALA A 1 52 ? 7.961 11.342 -3.951 1.00 0.00 52 ALA A N 7
ATOM 11317 C CA . ALA A 1 52 ? 9.203 12.089 -4.115 1.00 0.00 52 ALA A CA 7
ATOM 11318 C C . ALA A 1 52 ? 8.942 13.424 -4.808 1.00 0.00 52 ALA A C 7
ATOM 11319 O O . ALA A 1 52 ? 7.807 13.721 -5.185 1.00 0.00 52 ALA A O 7
ATOM 11326 N N . ALA A 1 53 ? 9.984 14.242 -4.985 1.00 0.00 53 ALA A N 7
ATOM 11327 C CA . ALA A 1 53 ? 9.850 15.536 -5.638 1.00 0.00 53 ALA A CA 7
ATOM 11328 C C . ALA A 1 53 ? 11.085 15.892 -6.466 1.00 0.00 53 ALA A C 7
ATOM 11329 O O . ALA A 1 53 ? 12.136 15.272 -6.316 1.00 0.00 53 ALA A O 7
ATOM 11336 N N . ILE A 1 54 ? 10.956 16.898 -7.340 1.00 0.00 54 ILE A N 7
ATOM 11337 C CA . ILE A 1 54 ? 12.064 17.381 -8.157 1.00 0.00 54 ILE A CA 7
ATOM 11338 C C . ILE A 1 54 ? 12.213 18.885 -7.950 1.00 0.00 54 ILE A C 7
ATOM 11339 O O . ILE A 1 54 ? 11.223 19.615 -7.984 1.00 0.00 54 ILE A O 7
ATOM 11355 N N . LEU A 1 55 ? 13.448 19.343 -7.734 1.00 0.00 55 LEU A N 7
ATOM 11356 C CA . LEU A 1 55 ? 13.752 20.742 -7.476 1.00 0.00 55 LEU A CA 7
ATOM 11357 C C . LEU A 1 55 ? 14.524 21.332 -8.652 1.00 0.00 55 LEU A C 7
ATOM 11358 O O . LEU A 1 55 ? 15.393 20.671 -9.217 1.00 0.00 55 LEU A O 7
ATOM 11374 N N . ASP A 1 56 ? 14.212 22.577 -9.018 1.00 0.00 56 ASP A N 7
ATOM 11375 C CA . ASP A 1 56 ? 14.944 23.304 -10.046 1.00 0.00 56 ASP A CA 7
ATOM 11376 C C . ASP A 1 56 ? 15.826 24.374 -9.394 1.00 0.00 56 ASP A C 7
ATOM 11377 O O . ASP A 1 56 ? 15.574 24.785 -8.263 1.00 0.00 56 ASP A O 7
ATOM 11386 N N . VAL A 1 57 ? 16.864 24.833 -10.098 1.00 0.00 57 VAL A N 7
ATOM 11387 C CA . VAL A 1 57 ? 17.800 25.810 -9.547 1.00 0.00 57 VAL A CA 7
ATOM 11388 C C . VAL A 1 57 ? 17.379 27.255 -9.823 1.00 0.00 57 VAL A C 7
ATOM 11389 O O . VAL A 1 57 ? 17.953 28.173 -9.244 1.00 0.00 57 VAL A O 7
ATOM 11402 N N . ASN A 1 58 ? 16.392 27.467 -10.696 1.00 0.00 58 ASN A N 7
ATOM 11403 C CA . ASN A 1 58 ? 15.968 28.803 -11.104 1.00 0.00 58 ASN A CA 7
ATOM 11404 C C . ASN A 1 58 ? 14.848 29.349 -10.214 1.00 0.00 58 ASN A C 7
ATOM 11405 O O . ASN A 1 58 ? 14.153 30.285 -10.611 1.00 0.00 58 ASN A O 7
ATOM 11416 N N . LEU A 1 59 ? 14.657 28.782 -9.018 1.00 0.00 59 LEU A N 7
ATOM 11417 C CA . LEU A 1 59 ? 13.622 29.236 -8.100 1.00 0.00 59 LEU A CA 7
ATOM 11418 C C . LEU A 1 59 ? 13.895 30.672 -7.652 1.00 0.00 59 LEU A C 7
ATOM 11419 O O . LEU A 1 59 ? 15.049 31.088 -7.544 1.00 0.00 59 LEU A O 7
ATOM 11435 N N . ARG A 1 60 ? 12.823 31.425 -7.388 1.00 0.00 60 ARG A N 7
ATOM 11436 C CA . ARG A 1 60 ? 12.912 32.820 -6.980 1.00 0.00 60 ARG A CA 7
ATOM 11437 C C . ARG A 1 60 ? 13.190 32.961 -5.486 1.00 0.00 60 ARG A C 7
ATOM 11438 O O . ARG A 1 60 ? 12.825 32.093 -4.694 1.00 0.00 60 ARG A O 7
ATOM 11459 N N . GLY A 1 61 ? 13.837 34.068 -5.116 1.00 0.00 61 GLY A N 7
ATOM 11460 C CA . GLY A 1 61 ? 14.153 34.383 -3.730 1.00 0.00 61 GLY A CA 7
ATOM 11461 C C . GLY A 1 61 ? 15.467 35.153 -3.630 1.00 0.00 61 GLY A C 7
ATOM 11462 O O . GLY A 1 61 ? 16.323 35.053 -4.509 1.00 0.00 61 GLY A O 7
ATOM 11466 N N . GLY A 1 62 ? 15.630 35.928 -2.554 1.00 0.00 62 GLY A N 7
ATOM 11467 C CA . GLY A 1 62 ? 16.857 36.676 -2.312 1.00 0.00 62 GLY A CA 7
ATOM 11468 C C . GLY A 1 62 ? 17.945 35.789 -1.712 1.00 0.00 62 GLY A C 7
ATOM 11469 O O . GLY A 1 62 ? 19.111 36.179 -1.673 1.00 0.00 62 GLY A O 7
ATOM 11473 N N . GLU A 1 63 ? 17.567 34.598 -1.243 1.00 0.00 63 GLU A N 7
ATOM 11474 C CA . GLU A 1 63 ? 18.485 33.622 -0.674 1.00 0.00 63 GLU A CA 7
ATOM 11475 C C . GLU A 1 63 ? 18.307 32.279 -1.385 1.00 0.00 63 GLU A C 7
ATOM 11476 O O . GLU A 1 63 ? 17.238 32.002 -1.933 1.00 0.00 63 GLU A O 7
ATOM 11488 N N . LYS A 1 64 ? 19.349 31.445 -1.378 1.00 0.00 64 LYS A N 7
ATOM 11489 C CA . LYS A 1 64 ? 19.310 30.134 -2.014 1.00 0.00 64 LYS A CA 7
ATOM 11490 C C . LYS A 1 64 ? 18.323 29.227 -1.273 1.00 0.00 64 LYS A C 7
ATOM 11491 O O . LYS A 1 64 ? 18.185 29.323 -0.056 1.00 0.00 64 LYS A O 7
ATOM 11510 N N . SER A 1 65 ? 17.640 28.346 -2.009 1.00 0.00 65 SER A N 7
ATOM 11511 C CA . SER A 1 65 ? 16.622 27.465 -1.450 1.00 0.00 65 SER A CA 7
ATOM 11512 C C . SER A 1 65 ? 16.923 25.990 -1.719 1.00 0.00 65 SER A C 7
ATOM 11513 O O . SER A 1 65 ? 16.130 25.121 -1.361 1.00 0.00 65 SER A O 7
ATOM 11521 N N . THR A 1 66 ? 18.066 25.698 -2.348 1.00 0.00 66 THR A N 7
ATOM 11522 C CA . THR A 1 66 ? 18.472 24.330 -2.645 1.00 0.00 66 THR A CA 7
ATOM 11523 C C . THR A 1 66 ? 18.701 23.494 -1.380 1.00 0.00 66 THR A C 7
ATOM 11524 O O . THR A 1 66 ? 18.387 22.306 -1.395 1.00 0.00 66 THR A O 7
ATOM 11535 N N . PRO A 1 67 ? 19.232 24.060 -0.282 1.00 0.00 67 PRO A N 7
ATOM 11536 C CA . PRO A 1 67 ? 19.432 23.334 0.965 1.00 0.00 67 PRO A CA 7
ATOM 11537 C C . PRO A 1 67 ? 18.148 22.739 1.544 1.00 0.00 67 PRO A C 7
ATOM 11538 O O . PRO A 1 67 ? 18.219 21.899 2.439 1.00 0.00 67 PRO A O 7
ATOM 11549 N N . VAL A 1 68 ? 16.978 23.155 1.050 1.00 0.00 68 VAL A N 7
ATOM 11550 C CA . VAL A 1 68 ? 15.708 22.652 1.557 1.00 0.00 68 VAL A CA 7
ATOM 11551 C C . VAL A 1 68 ? 15.460 21.230 1.052 1.00 0.00 68 VAL A C 7
ATOM 11552 O O . VAL A 1 68 ? 14.649 20.501 1.619 1.00 0.00 68 VAL A O 7
ATOM 11565 N N . ALA A 1 69 ? 16.156 20.812 -0.010 1.00 0.00 69 ALA A N 7
ATOM 11566 C CA . ALA A 1 69 ? 16.026 19.454 -0.508 1.00 0.00 69 ALA A CA 7
ATOM 11567 C C . ALA A 1 69 ? 16.600 18.470 0.509 1.00 0.00 69 ALA A C 7
ATOM 11568 O O . ALA A 1 69 ? 16.204 17.310 0.555 1.00 0.00 69 ALA A O 7
ATOM 11575 N N . GLU A 1 70 ? 17.541 18.927 1.339 1.00 0.00 70 GLU A N 7
ATOM 11576 C CA . GLU A 1 70 ? 18.152 18.087 2.356 1.00 0.00 70 GLU A CA 7
ATOM 11577 C C . GLU A 1 70 ? 17.224 17.972 3.565 1.00 0.00 70 GLU A C 7
ATOM 11578 O O . GLU A 1 70 ? 17.390 17.073 4.388 1.00 0.00 70 GLU A O 7
ATOM 11590 N N . ALA A 1 71 ? 16.246 18.876 3.680 1.00 0.00 71 ALA A N 7
ATOM 11591 C CA . ALA A 1 71 ? 15.219 18.767 4.703 1.00 0.00 71 ALA A CA 7
ATOM 11592 C C . ALA A 1 71 ? 14.178 17.729 4.270 1.00 0.00 71 ALA A C 7
ATOM 11593 O O . ALA A 1 71 ? 13.491 17.148 5.109 1.00 0.00 71 ALA A O 7
ATOM 11600 N N . LEU A 1 72 ? 14.055 17.485 2.959 1.00 0.00 72 LEU A N 7
ATOM 11601 C CA . LEU A 1 72 ? 13.227 16.396 2.465 1.00 0.00 72 LEU A CA 7
ATOM 11602 C C . LEU A 1 72 ? 13.931 15.072 2.744 1.00 0.00 72 LEU A C 7
ATOM 11603 O O . LEU A 1 72 ? 13.276 14.057 2.959 1.00 0.00 72 LEU A O 7
ATOM 11619 N N . ALA A 1 73 ? 15.270 15.081 2.746 1.00 0.00 73 ALA A N 7
ATOM 11620 C CA . ALA A 1 73 ? 16.048 13.895 3.071 1.00 0.00 73 ALA A CA 7
ATOM 11621 C C . ALA A 1 73 ? 15.995 13.620 4.574 1.00 0.00 73 ALA A C 7
ATOM 11622 O O . ALA A 1 73 ? 16.211 12.488 5.002 1.00 0.00 73 ALA A O 7
ATOM 11629 N N . ALA A 1 74 ? 15.705 14.647 5.381 1.00 0.00 74 ALA A N 7
ATOM 11630 C CA . ALA A 1 74 ? 15.504 14.476 6.814 1.00 0.00 74 ALA A CA 7
ATOM 11631 C C . ALA A 1 74 ? 14.111 13.894 7.076 1.00 0.00 74 ALA A C 7
ATOM 11632 O O . ALA A 1 74 ? 13.866 13.329 8.141 1.00 0.00 74 ALA A O 7
ATOM 11639 N N . ARG A 1 75 ? 13.206 14.033 6.100 1.00 0.00 75 ARG A N 7
ATOM 11640 C CA . ARG A 1 75 ? 11.888 13.410 6.117 1.00 0.00 75 ARG A CA 7
ATOM 11641 C C . ARG A 1 75 ? 11.924 12.049 5.422 1.00 0.00 75 ARG A C 7
ATOM 11642 O O . ARG A 1 75 ? 10.880 11.434 5.212 1.00 0.00 75 ARG A O 7
ATOM 11663 N N . ASP A 1 76 ? 13.123 11.579 5.065 1.00 0.00 76 ASP A N 7
ATOM 11664 C CA . ASP A 1 76 ? 13.339 10.312 4.376 1.00 0.00 76 ASP A CA 7
ATOM 11665 C C . ASP A 1 76 ? 12.614 10.239 3.025 1.00 0.00 76 ASP A C 7
ATOM 11666 O O . ASP A 1 76 ? 12.190 9.166 2.602 1.00 0.00 76 ASP A O 7
ATOM 11675 N N . ILE A 1 77 ? 12.473 11.384 2.348 1.00 0.00 77 ILE A N 7
ATOM 11676 C CA . ILE A 1 77 ? 11.873 11.452 1.020 1.00 0.00 77 ILE A CA 7
ATOM 11677 C C . ILE A 1 77 ? 12.951 11.831 0.000 1.00 0.00 77 ILE A C 7
ATOM 11678 O O . ILE A 1 77 ? 13.632 12.842 0.173 1.00 0.00 77 ILE A O 7
ATOM 11694 N N . PRO A 1 78 ? 13.115 11.035 -1.067 1.00 0.00 78 PRO A N 7
ATOM 11695 C CA . PRO A 1 78 ? 14.126 11.261 -2.087 1.00 0.00 78 PRO A CA 7
ATOM 11696 C C . PRO A 1 78 ? 13.727 12.382 -3.045 1.00 0.00 78 PRO A C 7
ATOM 11697 O O . PRO A 1 78 ? 12.556 12.753 -3.144 1.00 0.00 78 PRO A O 7
ATOM 11708 N N . PHE A 1 79 ? 14.720 12.923 -3.757 1.00 0.00 79 PHE A N 7
ATOM 11709 C CA . PHE A 1 79 ? 14.502 14.003 -4.701 1.00 0.00 79 PHE A CA 7
ATOM 11710 C C . PHE A 1 79 ? 15.547 13.979 -5.814 1.00 0.00 79 PHE A C 7
ATOM 11711 O O . PHE A 1 79 ? 16.523 13.234 -5.751 1.00 0.00 79 PHE A O 7
ATOM 11728 N N . VAL A 1 80 ? 15.326 14.811 -6.837 1.00 0.00 80 VAL A N 7
ATOM 11729 C CA . VAL A 1 80 ? 16.223 14.955 -7.975 1.00 0.00 80 VAL A CA 7
ATOM 11730 C C . VAL A 1 80 ? 16.340 16.436 -8.329 1.00 0.00 80 VAL A C 7
ATOM 11731 O O . VAL A 1 80 ? 15.401 17.200 -8.109 1.00 0.00 80 VAL A O 7
ATOM 11744 N N . PHE A 1 81 ? 17.486 16.848 -8.874 1.00 0.00 81 PHE A N 7
ATOM 11745 C CA . PHE A 1 81 ? 17.703 18.230 -9.280 1.00 0.00 81 PHE A CA 7
ATOM 11746 C C . PHE A 1 81 ? 17.377 18.433 -10.759 1.00 0.00 81 PHE A C 7
ATOM 11747 O O . PHE A 1 81 ? 17.294 17.475 -11.525 1.00 0.00 81 PHE A O 7
ATOM 11764 N N . ALA A 1 82 ? 17.202 19.693 -11.162 1.00 0.00 82 ALA A N 7
ATOM 11765 C CA . ALA A 1 82 ? 17.022 20.073 -12.551 1.00 0.00 82 ALA A CA 7
ATOM 11766 C C . ALA A 1 82 ? 17.782 21.373 -12.813 1.00 0.00 82 ALA A C 7
ATOM 11767 O O . ALA A 1 82 ? 17.612 22.354 -12.089 1.00 0.00 82 ALA A O 7
ATOM 11774 N N . THR A 1 83 ? 18.624 21.377 -13.849 1.00 0.00 83 THR A N 7
ATOM 11775 C CA . THR A 1 83 ? 19.460 22.525 -14.181 1.00 0.00 83 THR A CA 7
ATOM 11776 C C . THR A 1 83 ? 19.936 22.440 -15.630 1.00 0.00 83 THR A C 7
ATOM 11777 O O . THR A 1 83 ? 19.761 21.412 -16.287 1.00 0.00 83 THR A O 7
ATOM 11788 N N . GLY A 1 84 ? 20.541 23.519 -16.129 1.00 0.00 84 GLY A N 7
ATOM 11789 C CA . GLY A 1 84 ? 21.102 23.575 -17.469 1.00 0.00 84 GLY A CA 7
ATOM 11790 C C . GLY A 1 84 ? 22.303 24.517 -17.492 1.00 0.00 84 GLY A C 7
ATOM 11791 O O . GLY A 1 84 ? 22.234 25.628 -16.967 1.00 0.00 84 GLY A O 7
ATOM 11795 N N . GLY A 1 85 ? 23.402 24.066 -18.101 1.00 0.00 85 GLY A N 7
ATOM 11796 C CA . GLY A 1 85 ? 24.642 24.828 -18.168 1.00 0.00 85 GLY A CA 7
ATOM 11797 C C . GLY A 1 85 ? 25.841 23.884 -18.236 1.00 0.00 85 GLY A C 7
ATOM 11798 O O . GLY A 1 85 ? 25.690 22.711 -18.583 1.00 0.00 85 GLY A O 7
ATOM 11802 N N . SER A 1 86 ? 27.030 24.390 -17.903 1.00 0.00 86 SER A N 7
ATOM 11803 C CA . SER A 1 86 ? 28.232 23.570 -17.867 1.00 0.00 86 SER A CA 7
ATOM 11804 C C . SER A 1 86 ? 28.191 22.634 -16.661 1.00 0.00 86 SER A C 7
ATOM 11805 O O . SER A 1 86 ? 27.614 22.975 -15.629 1.00 0.00 86 SER A O 7
ATOM 11813 N N . ASP A 1 87 ? 28.804 21.453 -16.786 1.00 0.00 87 ASP A N 7
ATOM 11814 C CA . ASP A 1 87 ? 28.798 20.453 -15.727 1.00 0.00 87 ASP A CA 7
ATOM 11815 C C . ASP A 1 87 ? 29.758 20.817 -14.593 1.00 0.00 87 ASP A C 7
ATOM 11816 O O . ASP A 1 87 ? 29.781 20.137 -13.569 1.00 0.00 87 ASP A O 7
ATOM 11825 N N . ASP A 1 88 ? 30.549 21.880 -14.770 1.00 0.00 88 ASP A N 7
ATOM 11826 C CA . ASP A 1 88 ? 31.485 22.342 -13.756 1.00 0.00 88 ASP A CA 7
ATOM 11827 C C . ASP A 1 88 ? 31.036 23.675 -13.153 1.00 0.00 88 ASP A C 7
ATOM 11828 O O . ASP A 1 88 ? 31.743 24.255 -12.329 1.00 0.00 88 ASP A O 7
ATOM 11837 N N . SER A 1 89 ? 29.860 24.164 -13.561 1.00 0.00 89 SER A N 7
ATOM 11838 C CA . SER A 1 89 ? 29.304 25.419 -13.081 1.00 0.00 89 SER A CA 7
ATOM 11839 C C . SER A 1 89 ? 28.276 25.171 -11.975 1.00 0.00 89 SER A C 7
ATOM 11840 O O . SER A 1 89 ? 27.530 26.071 -11.597 1.00 0.00 89 SER A O 7
ATOM 11848 N N . VAL A 1 90 ? 28.236 23.940 -11.452 1.00 0.00 90 VAL A N 7
ATOM 11849 C CA . VAL A 1 90 ? 27.276 23.529 -10.437 1.00 0.00 90 VAL A CA 7
ATOM 11850 C C . VAL A 1 90 ? 28.018 22.961 -9.225 1.00 0.00 90 VAL A C 7
ATOM 11851 O O . VAL A 1 90 ? 29.136 22.462 -9.358 1.00 0.00 90 VAL A O 7
ATOM 11864 N N . ASP A 1 91 ? 27.406 23.033 -8.043 1.00 0.00 91 ASP A N 7
ATOM 11865 C CA . ASP A 1 91 ? 28.039 22.623 -6.792 1.00 0.00 91 ASP A CA 7
ATOM 11866 C C . ASP A 1 91 ? 28.143 21.098 -6.662 1.00 0.00 91 ASP A C 7
ATOM 11867 O O . ASP A 1 91 ? 27.426 20.349 -7.329 1.00 0.00 91 ASP A O 7
ATOM 11876 N N . SER A 1 92 ? 29.047 20.635 -5.794 1.00 0.00 92 SER A N 7
ATOM 11877 C CA . SER A 1 92 ? 29.327 19.216 -5.621 1.00 0.00 92 SER A CA 7
ATOM 11878 C C . SER A 1 92 ? 28.122 18.434 -5.106 1.00 0.00 92 SER A C 7
ATOM 11879 O O . SER A 1 92 ? 28.099 17.209 -5.218 1.00 0.00 92 SER A O 7
ATOM 11887 N N . ARG A 1 93 ? 27.110 19.108 -4.547 1.00 0.00 93 ARG A N 7
ATOM 11888 C CA . ARG A 1 93 ? 25.900 18.430 -4.092 1.00 0.00 93 ARG A CA 7
ATOM 11889 C C . ARG A 1 93 ? 25.116 17.886 -5.287 1.00 0.00 93 ARG A C 7
ATOM 11890 O O . ARG A 1 93 ? 24.406 16.893 -5.156 1.00 0.00 93 ARG A O 7
ATOM 11911 N N . PHE A 1 94 ? 25.247 18.529 -6.452 1.00 0.00 94 PHE A N 7
ATOM 11912 C CA . PHE A 1 94 ? 24.617 18.062 -7.681 1.00 0.00 94 PHE A CA 7
ATOM 11913 C C . PHE A 1 94 ? 25.510 17.024 -8.352 1.00 0.00 94 PHE A C 7
ATOM 11914 O O . PHE A 1 94 ? 25.037 16.231 -9.164 1.00 0.00 94 PHE A O 7
ATOM 11931 N N . ARG A 1 95 ? 26.804 17.028 -8.014 1.00 0.00 95 ARG A N 7
ATOM 11932 C CA . ARG A 1 95 ? 27.747 16.049 -8.542 1.00 0.00 95 ARG A CA 7
ATOM 11933 C C . ARG A 1 95 ? 27.710 14.758 -7.722 1.00 0.00 95 ARG A C 7
ATOM 11934 O O . ARG A 1 95 ? 28.330 13.772 -8.111 1.00 0.00 95 ARG A O 7
ATOM 11955 N N . ASP A 1 96 ? 26.987 14.768 -6.597 1.00 0.00 96 ASP A N 7
ATOM 11956 C CA . ASP A 1 96 ? 26.871 13.613 -5.716 1.00 0.00 96 ASP A CA 7
ATOM 11957 C C . ASP A 1 96 ? 25.424 13.126 -5.590 1.00 0.00 96 ASP A C 7
ATOM 11958 O O . ASP A 1 96 ? 25.186 12.056 -5.032 1.00 0.00 96 ASP A O 7
ATOM 11967 N N . ARG A 1 97 ? 24.453 13.897 -6.102 1.00 0.00 97 ARG A N 7
ATOM 11968 C CA . ARG A 1 97 ? 23.044 13.518 -6.084 1.00 0.00 97 ARG A CA 7
ATOM 11969 C C . ARG A 1 97 ? 22.459 13.559 -7.495 1.00 0.00 97 ARG A C 7
ATOM 11970 O O . ARG A 1 97 ? 22.990 14.260 -8.355 1.00 0.00 97 ARG A O 7
ATOM 11991 N N . PRO A 1 98 ? 21.371 12.817 -7.751 1.00 0.00 98 PRO A N 7
ATOM 11992 C CA . PRO A 1 98 ? 20.721 12.763 -9.049 1.00 0.00 98 PRO A CA 7
ATOM 11993 C C . PRO A 1 98 ? 20.342 14.145 -9.581 1.00 0.00 98 PRO A C 7
ATOM 11994 O O . PRO A 1 98 ? 19.959 15.032 -8.818 1.00 0.00 98 PRO A O 7
ATOM 12005 N N . VAL A 1 99 ? 20.450 14.320 -10.902 1.00 0.00 99 VAL A N 7
ATOM 12006 C CA . VAL A 1 99 ? 20.155 15.578 -11.571 1.00 0.00 99 VAL A CA 7
ATOM 12007 C C . VAL A 1 99 ? 19.684 15.314 -13.001 1.00 0.00 99 VAL A C 7
ATOM 12008 O O . VAL A 1 99 ? 20.030 14.294 -13.595 1.00 0.00 99 VAL A O 7
ATOM 12021 N N . LEU A 1 100 ? 18.893 16.239 -13.548 1.00 0.00 100 LEU A N 7
ATOM 12022 C CA . LEU A 1 100 ? 18.339 16.143 -14.889 1.00 0.00 100 LEU A CA 7
ATOM 12023 C C . LEU A 1 100 ? 18.587 17.448 -15.650 1.00 0.00 100 LEU A C 7
ATOM 12024 O O . LEU A 1 100 ? 18.754 18.504 -15.042 1.00 0.00 100 LEU A O 7
ATOM 12040 N N . GLN A 1 101 ? 18.611 17.370 -16.985 1.00 0.00 101 GLN A N 7
ATOM 12041 C CA . GLN A 1 101 ? 18.855 18.518 -17.842 1.00 0.00 101 GLN A CA 7
ATOM 12042 C C . GLN A 1 101 ? 17.632 19.436 -17.886 1.00 0.00 101 GLN A C 7
ATOM 12043 O O . GLN A 1 101 ? 16.548 19.060 -17.441 1.00 0.00 101 GLN A O 7
ATOM 12057 N N . LYS A 1 102 ? 17.811 20.649 -18.421 1.00 0.00 102 LYS A N 7
ATOM 12058 C CA . LYS A 1 102 ? 16.755 21.649 -18.485 1.00 0.00 102 LYS A CA 7
ATOM 12059 C C . LYS A 1 102 ? 15.730 21.340 -19.588 1.00 0.00 102 LYS A C 7
ATOM 12060 O O . LYS A 1 102 ? 14.536 21.404 -19.311 1.00 0.00 102 LYS A O 7
ATOM 12079 N N . PRO A 1 103 ? 16.145 21.010 -20.823 1.00 0.00 103 PRO A N 7
ATOM 12080 C CA . PRO A 1 103 ? 15.235 20.548 -21.858 1.00 0.00 103 PRO A CA 7
ATOM 12081 C C . PRO A 1 103 ? 14.886 19.076 -21.644 1.00 0.00 103 PRO A C 7
ATOM 12082 O O . PRO A 1 103 ? 15.567 18.383 -20.890 1.00 0.00 103 PRO A O 7
ATOM 12093 N N . PHE A 1 104 ? 13.827 18.596 -22.306 1.00 0.00 104 PHE A N 7
ATOM 12094 C CA . PHE A 1 104 ? 13.396 17.209 -22.181 1.00 0.00 104 PHE A CA 7
ATOM 12095 C C . PHE A 1 104 ? 13.101 16.601 -23.553 1.00 0.00 104 PHE A C 7
ATOM 12096 O O . PHE A 1 104 ? 12.848 17.319 -24.521 1.00 0.00 104 PHE A O 7
ATOM 12113 N N . THR A 1 105 ? 13.134 15.269 -23.621 1.00 0.00 105 THR A N 7
ATOM 12114 C CA . THR A 1 105 ? 12.764 14.503 -24.803 1.00 0.00 105 THR A CA 7
ATOM 12115 C C . THR A 1 105 ? 12.033 13.248 -24.343 1.00 0.00 105 THR A C 7
ATOM 12116 O O . THR A 1 105 ? 12.179 12.836 -23.194 1.00 0.00 105 THR A O 7
ATOM 12127 N N . MET A 1 106 ? 11.246 12.628 -25.225 1.00 0.00 106 MET A N 7
ATOM 12128 C CA . MET A 1 106 ? 10.462 11.459 -24.842 1.00 0.00 106 MET A CA 7
ATOM 12129 C C . MET A 1 106 ? 11.368 10.284 -24.476 1.00 0.00 106 MET A C 7
ATOM 12130 O O . MET A 1 106 ? 10.983 9.434 -23.676 1.00 0.00 106 MET A O 7
ATOM 12144 N N . ASP A 1 107 ? 12.570 10.232 -25.058 1.00 0.00 107 ASP A N 7
ATOM 12145 C CA . ASP A 1 107 ? 13.539 9.191 -24.742 1.00 0.00 107 ASP A CA 7
ATOM 12146 C C . ASP A 1 107 ? 14.342 9.563 -23.496 1.00 0.00 107 ASP A C 7
ATOM 12147 O O . ASP A 1 107 ? 14.848 8.688 -22.796 1.00 0.00 107 ASP A O 7
ATOM 12156 N N . GLY A 1 108 ? 14.464 10.863 -23.210 1.00 0.00 108 GLY A N 7
ATOM 12157 C CA . GLY A 1 108 ? 15.221 11.344 -22.068 1.00 0.00 108 GLY A CA 7
ATOM 12158 C C . GLY A 1 108 ? 14.451 11.150 -20.766 1.00 0.00 108 GLY A C 7
ATOM 12159 O O . GLY A 1 108 ? 15.040 10.775 -19.757 1.00 0.00 108 GLY A O 7
ATOM 12163 N N . VAL A 1 109 ? 13.136 11.396 -20.782 1.00 0.00 109 VAL A N 7
ATOM 12164 C CA . VAL A 1 109 ? 12.315 11.204 -19.594 1.00 0.00 109 VAL A CA 7
ATOM 12165 C C . VAL A 1 109 ? 12.072 9.721 -19.329 1.00 0.00 109 VAL A C 7
ATOM 12166 O O . VAL A 1 109 ? 11.766 9.347 -18.200 1.00 0.00 109 VAL A O 7
ATOM 12179 N N . ALA A 1 110 ? 12.202 8.867 -20.353 1.00 0.00 110 ALA A N 7
ATOM 12180 C CA . ALA A 1 110 ? 12.040 7.435 -20.176 1.00 0.00 110 ALA A CA 7
ATOM 12181 C C . ALA A 1 110 ? 13.296 6.830 -19.544 1.00 0.00 110 ALA A C 7
ATOM 12182 O O . ALA A 1 110 ? 13.204 5.851 -18.802 1.00 0.00 110 ALA A O 7
ATOM 12189 N N . LYS A 1 111 ? 14.466 7.410 -19.832 1.00 0.00 111 LYS A N 7
ATOM 12190 C CA . LYS A 1 111 ? 15.721 6.962 -19.252 1.00 0.00 111 LYS A CA 7
ATOM 12191 C C . LYS A 1 111 ? 15.896 7.558 -17.856 1.00 0.00 111 LYS A C 7
ATOM 12192 O O . LYS A 1 111 ? 16.498 6.935 -16.986 1.00 0.00 111 LYS A O 7
ATOM 12211 N N . ALA A 1 112 ? 15.368 8.767 -17.645 1.00 0.00 112 ALA A N 7
ATOM 12212 C CA . ALA A 1 112 ? 15.427 9.414 -16.348 1.00 0.00 112 ALA A CA 7
ATOM 12213 C C . ALA A 1 112 ? 14.448 8.748 -15.378 1.00 0.00 112 ALA A C 7
ATOM 12214 O O . ALA A 1 112 ? 14.664 8.783 -14.170 1.00 0.00 112 ALA A O 7
ATOM 12221 N N . LEU A 1 113 ? 13.374 8.140 -15.896 1.00 0.00 113 LEU A N 7
ATOM 12222 C CA . LEU A 1 113 ? 12.421 7.413 -15.070 1.00 0.00 113 LEU A CA 7
ATOM 12223 C C . LEU A 1 113 ? 13.051 6.104 -14.606 1.00 0.00 113 LEU A C 7
ATOM 12224 O O . LEU A 1 113 ? 12.888 5.716 -13.451 1.00 0.00 113 LEU A O 7
ATOM 12240 N N . ALA A 1 114 ? 13.773 5.419 -15.497 1.00 0.00 114 ALA A N 7
ATOM 12241 C CA . ALA A 1 114 ? 14.408 4.158 -15.151 1.00 0.00 114 ALA A CA 7
ATOM 12242 C C . ALA A 1 114 ? 15.485 4.357 -14.082 1.00 0.00 114 ALA A C 7
ATOM 12243 O O . ALA A 1 114 ? 15.763 3.437 -13.312 1.00 0.00 114 ALA A O 7
ATOM 12250 N N . ALA A 1 115 ? 16.089 5.547 -14.025 1.00 0.00 115 ALA A N 7
ATOM 12251 C CA . ALA A 1 115 ? 17.078 5.879 -13.013 1.00 0.00 115 ALA A CA 7
ATOM 12252 C C . ALA A 1 115 ? 16.441 6.445 -11.740 1.00 0.00 115 ALA A C 7
ATOM 12253 O O . ALA A 1 115 ? 17.064 6.414 -10.678 1.00 0.00 115 ALA A O 7
ATOM 12260 N N . LEU A 1 116 ? 15.211 6.964 -11.834 1.00 0.00 116 LEU A N 7
ATOM 12261 C CA . LEU A 1 116 ? 14.530 7.607 -10.720 1.00 0.00 116 LEU A CA 7
ATOM 12262 C C . LEU A 1 116 ? 13.665 6.634 -9.921 1.00 0.00 116 LEU A C 7
ATOM 12263 O O . LEU A 1 116 ? 13.613 6.726 -8.696 1.00 0.00 116 LEU A O 7
ATOM 12279 N N . LEU A 1 117 ? 12.988 5.703 -10.598 1.00 0.00 117 LEU A N 7
ATOM 12280 C CA . LEU A 1 117 ? 11.971 4.869 -9.972 1.00 0.00 117 LEU A CA 7
ATOM 12281 C C . LEU A 1 117 ? 12.559 3.732 -9.132 1.00 0.00 117 LEU A C 7
ATOM 12282 O O . LEU A 1 117 ? 11.827 3.078 -8.389 1.00 0.00 117 LEU A O 7
ATOM 12298 N N . VAL A 1 118 ? 13.870 3.489 -9.237 1.00 0.00 118 VAL A N 7
ATOM 12299 C CA . VAL A 1 118 ? 14.555 2.430 -8.501 1.00 0.00 118 VAL A CA 7
ATOM 12300 C C . VAL A 1 118 ? 15.927 2.900 -8.018 1.00 0.00 118 VAL A C 7
ATOM 12301 O O . VAL A 1 118 ? 16.416 2.310 -7.029 1.00 0.00 118 VAL A O 7
ATOM 12314 N N . MET A 1 1 ? 7.022 3.139 2.843 1.00 0.00 1 MET A N 8
ATOM 12315 C CA . MET A 1 1 ? 7.084 4.605 2.976 1.00 0.00 1 MET A CA 8
ATOM 12316 C C . MET A 1 1 ? 6.420 5.295 1.787 1.00 0.00 1 MET A C 8
ATOM 12317 O O . MET A 1 1 ? 5.471 6.055 1.973 1.00 0.00 1 MET A O 8
ATOM 12333 N N . SER A 1 2 ? 6.907 5.036 0.574 1.00 0.00 2 SER A N 8
ATOM 12334 C CA . SER A 1 2 ? 6.369 5.634 -0.642 1.00 0.00 2 SER A CA 8
ATOM 12335 C C . SER A 1 2 ? 6.241 4.588 -1.745 1.00 0.00 2 SER A C 8
ATOM 12336 O O . SER A 1 2 ? 6.840 3.516 -1.668 1.00 0.00 2 SER A O 8
ATOM 12344 N N . ALA A 1 3 ? 5.454 4.906 -2.773 1.00 0.00 3 ALA A N 8
ATOM 12345 C CA . ALA A 1 3 ? 5.188 4.001 -3.882 1.00 0.00 3 ALA A CA 8
ATOM 12346 C C . ALA A 1 3 ? 5.778 4.509 -5.199 1.00 0.00 3 ALA A C 8
ATOM 12347 O O . ALA A 1 3 ? 5.715 3.810 -6.210 1.00 0.00 3 ALA A O 8
ATOM 12354 N N . LEU A 1 4 ? 6.342 5.718 -5.185 1.00 0.00 4 LEU A N 8
ATOM 12355 C CA . LEU A 1 4 ? 6.892 6.370 -6.364 1.00 0.00 4 LEU A CA 8
ATOM 12356 C C . LEU A 1 4 ? 5.920 6.343 -7.540 1.00 0.00 4 LEU A C 8
ATOM 12357 O O . LEU A 1 4 ? 6.327 6.129 -8.679 1.00 0.00 4 LEU A O 8
ATOM 12373 N N . THR A 1 5 ? 4.633 6.565 -7.265 1.00 0.00 5 THR A N 8
ATOM 12374 C CA . THR A 1 5 ? 3.599 6.700 -8.284 1.00 0.00 5 THR A CA 8
ATOM 12375 C C . THR A 1 5 ? 3.162 8.150 -8.423 1.00 0.00 5 THR A C 8
ATOM 12376 O O . THR A 1 5 ? 2.450 8.478 -9.369 1.00 0.00 5 THR A O 8
ATOM 12387 N N . GLN A 1 6 ? 3.580 9.016 -7.498 1.00 0.00 6 GLN A N 8
ATOM 12388 C CA . GLN A 1 6 ? 3.167 10.407 -7.502 1.00 0.00 6 GLN A CA 8
ATOM 12389 C C . GLN A 1 6 ? 4.339 11.352 -7.277 1.00 0.00 6 GLN A C 8
ATOM 12390 O O . GLN A 1 6 ? 5.005 11.284 -6.242 1.00 0.00 6 GLN A O 8
ATOM 12404 N N . ILE A 1 7 ? 4.577 12.231 -8.253 1.00 0.00 7 ILE A N 8
ATOM 12405 C CA . ILE A 1 7 ? 5.747 13.096 -8.267 1.00 0.00 7 ILE A CA 8
ATOM 12406 C C . ILE A 1 7 ? 5.327 14.566 -8.289 1.00 0.00 7 ILE A C 8
ATOM 12407 O O . ILE A 1 7 ? 4.471 14.956 -9.083 1.00 0.00 7 ILE A O 8
ATOM 12423 N N . LEU A 1 8 ? 5.932 15.379 -7.417 1.00 0.00 8 LEU A N 8
ATOM 12424 C CA . LEU A 1 8 ? 5.689 16.813 -7.368 1.00 0.00 8 LEU A CA 8
ATOM 12425 C C . LEU A 1 8 ? 6.664 17.508 -8.316 1.00 0.00 8 LEU A C 8
ATOM 12426 O O . LEU A 1 8 ? 7.811 17.086 -8.436 1.00 0.00 8 LEU A O 8
ATOM 12442 N N . ILE A 1 9 ? 6.222 18.571 -8.991 1.00 0.00 9 ILE A N 8
ATOM 12443 C CA . ILE A 1 9 ? 7.042 19.306 -9.942 1.00 0.00 9 ILE A CA 8
ATOM 12444 C C . ILE A 1 9 ? 7.344 20.701 -9.397 1.00 0.00 9 ILE A C 8
ATOM 12445 O O . ILE A 1 9 ? 6.447 21.381 -8.905 1.00 0.00 9 ILE A O 8
ATOM 12461 N N . VAL A 1 10 ? 8.607 21.127 -9.488 1.00 0.00 10 VAL A N 8
ATOM 12462 C CA . VAL A 1 10 ? 9.027 22.451 -9.048 1.00 0.00 10 VAL A CA 8
ATOM 12463 C C . VAL A 1 10 ? 9.882 23.085 -10.141 1.00 0.00 10 VAL A C 8
ATOM 12464 O O . VAL A 1 10 ? 10.964 22.585 -10.452 1.00 0.00 10 VAL A O 8
ATOM 12477 N N . GLU A 1 11 ? 9.393 24.184 -10.720 1.00 0.00 11 GLU A N 8
ATOM 12478 C CA . GLU A 1 11 ? 10.010 24.822 -11.876 1.00 0.00 11 GLU A CA 8
ATOM 12479 C C . GLU A 1 11 ? 9.833 26.340 -11.794 1.00 0.00 11 GLU A C 8
ATOM 12480 O O . GLU A 1 11 ? 8.929 26.819 -11.110 1.00 0.00 11 GLU A O 8
ATOM 12492 N N . ASP A 1 12 ? 10.690 27.106 -12.483 1.00 0.00 12 ASP A N 8
ATOM 12493 C CA . ASP A 1 12 ? 10.694 28.563 -12.381 1.00 0.00 12 ASP A CA 8
ATOM 12494 C C . ASP A 1 12 ? 10.121 29.259 -13.619 1.00 0.00 12 ASP A C 8
ATOM 12495 O O . ASP A 1 12 ? 10.070 30.489 -13.658 1.00 0.00 12 ASP A O 8
ATOM 12504 N N . GLU A 1 13 ? 9.691 28.500 -14.630 1.00 0.00 13 GLU A N 8
ATOM 12505 C CA . GLU A 1 13 ? 9.103 29.065 -15.836 1.00 0.00 13 GLU A CA 8
ATOM 12506 C C . GLU A 1 13 ? 7.915 28.218 -16.295 1.00 0.00 13 GLU A C 8
ATOM 12507 O O . GLU A 1 13 ? 8.048 27.002 -16.414 1.00 0.00 13 GLU A O 8
ATOM 12519 N N . PRO A 1 14 ? 6.748 28.827 -16.557 1.00 0.00 14 PRO A N 8
ATOM 12520 C CA . PRO A 1 14 ? 5.541 28.117 -16.956 1.00 0.00 14 PRO A CA 8
ATOM 12521 C C . PRO A 1 14 ? 5.715 27.273 -18.218 1.00 0.00 14 PRO A C 8
ATOM 12522 O O . PRO A 1 14 ? 5.018 26.272 -18.387 1.00 0.00 14 PRO A O 8
ATOM 12533 N N . LEU A 1 15 ? 6.637 27.656 -19.105 1.00 0.00 15 LEU A N 8
ATOM 12534 C CA . LEU A 1 15 ? 6.849 26.931 -20.348 1.00 0.00 15 LEU A CA 8
ATOM 12535 C C . LEU A 1 15 ? 7.470 25.568 -20.052 1.00 0.00 15 LEU A C 8
ATOM 12536 O O . LEU A 1 15 ? 7.051 24.558 -20.615 1.00 0.00 15 LEU A O 8
ATOM 12552 N N . ILE A 1 16 ? 8.470 25.536 -19.163 1.00 0.00 16 ILE A N 8
ATOM 12553 C CA . ILE A 1 16 ? 9.135 24.295 -18.790 1.00 0.00 16 ILE A CA 8
ATOM 12554 C C . ILE A 1 16 ? 8.264 23.514 -17.810 1.00 0.00 16 ILE A C 8
ATOM 12555 O O . ILE A 1 16 ? 8.362 22.291 -17.742 1.00 0.00 16 ILE A O 8
ATOM 12571 N N . ALA A 1 17 ? 7.408 24.208 -17.052 1.00 0.00 17 ALA A N 8
ATOM 12572 C CA . ALA A 1 17 ? 6.549 23.559 -16.077 1.00 0.00 17 ALA A CA 8
ATOM 12573 C C . ALA A 1 17 ? 5.445 22.762 -16.763 1.00 0.00 17 ALA A C 8
ATOM 12574 O O . ALA A 1 17 ? 5.106 21.666 -16.319 1.00 0.00 17 ALA A O 8
ATOM 12581 N N . MET A 1 18 ? 4.877 23.300 -17.849 1.00 0.00 18 MET A N 8
ATOM 12582 C CA . MET A 1 18 ? 3.836 22.604 -18.588 1.00 0.00 18 MET A CA 8
ATOM 12583 C C . MET A 1 18 ? 4.444 21.486 -19.433 1.00 0.00 18 MET A C 8
ATOM 12584 O O . MET A 1 18 ? 3.773 20.498 -19.726 1.00 0.00 18 MET A O 8
ATOM 12598 N N . MET A 1 19 ? 5.714 21.631 -19.821 1.00 0.00 19 MET A N 8
ATOM 12599 C CA . MET A 1 19 ? 6.411 20.589 -20.557 1.00 0.00 19 MET A CA 8
ATOM 12600 C C . MET A 1 19 ? 6.808 19.465 -19.602 1.00 0.00 19 MET A C 8
ATOM 12601 O O . MET A 1 19 ? 6.999 18.328 -20.025 1.00 0.00 19 MET A O 8
ATOM 12615 N N . LEU A 1 20 ? 6.933 19.783 -18.308 1.00 0.00 20 LEU A N 8
ATOM 12616 C CA . LEU A 1 20 ? 7.252 18.793 -17.293 1.00 0.00 20 LEU A CA 8
ATOM 12617 C C . LEU A 1 20 ? 6.055 17.877 -17.073 1.00 0.00 20 LEU A C 8
ATOM 12618 O O . LEU A 1 20 ? 6.220 16.685 -16.824 1.00 0.00 20 LEU A O 8
ATOM 12634 N N . GLU A 1 21 ? 4.844 18.437 -17.163 1.00 0.00 21 GLU A N 8
ATOM 12635 C CA . GLU A 1 21 ? 3.621 17.661 -17.020 1.00 0.00 21 GLU A CA 8
ATOM 12636 C C . GLU A 1 21 ? 3.351 16.851 -18.288 1.00 0.00 21 GLU A C 8
ATOM 12637 O O . GLU A 1 21 ? 2.632 15.857 -18.243 1.00 0.00 21 GLU A O 8
ATOM 12649 N N . ASP A 1 22 ? 3.926 17.267 -19.423 1.00 0.00 22 ASP A N 8
ATOM 12650 C CA . ASP A 1 22 ? 3.767 16.537 -20.671 1.00 0.00 22 ASP A CA 8
ATOM 12651 C C . ASP A 1 22 ? 4.545 15.224 -20.620 1.00 0.00 22 ASP A C 8
ATOM 12652 O O . ASP A 1 22 ? 4.044 14.196 -21.073 1.00 0.00 22 ASP A O 8
ATOM 12661 N N . PHE A 1 23 ? 5.767 15.236 -20.069 1.00 0.00 23 PHE A N 8
ATOM 12662 C CA . PHE A 1 23 ? 6.538 14.012 -19.928 1.00 0.00 23 PHE A CA 8
ATOM 12663 C C . PHE A 1 23 ? 5.975 13.150 -18.800 1.00 0.00 23 PHE A C 8
ATOM 12664 O O . PHE A 1 23 ? 6.200 11.942 -18.787 1.00 0.00 23 PHE A O 8
ATOM 12681 N N . LEU A 1 24 ? 5.247 13.750 -17.853 1.00 0.00 24 LEU A N 8
ATOM 12682 C CA . LEU A 1 24 ? 4.634 12.989 -16.776 1.00 0.00 24 LEU A CA 8
ATOM 12683 C C . LEU A 1 24 ? 3.472 12.154 -17.326 1.00 0.00 24 LEU A C 8
ATOM 12684 O O . LEU A 1 24 ? 3.096 11.147 -16.730 1.00 0.00 24 LEU A O 8
ATOM 12700 N N . GLU A 1 25 ? 2.904 12.565 -18.463 1.00 0.00 25 GLU A N 8
ATOM 12701 C CA . GLU A 1 25 ? 1.825 11.830 -19.104 1.00 0.00 25 GLU A CA 8
ATOM 12702 C C . GLU A 1 25 ? 2.383 10.724 -20.000 1.00 0.00 25 GLU A C 8
ATOM 12703 O O . GLU A 1 25 ? 1.729 9.702 -20.202 1.00 0.00 25 GLU A O 8
ATOM 12715 N N . VAL A 1 26 ? 3.593 10.916 -20.539 1.00 0.00 26 VAL A N 8
ATOM 12716 C CA . VAL A 1 26 ? 4.246 9.905 -21.362 1.00 0.00 26 VAL A CA 8
ATOM 12717 C C . VAL A 1 26 ? 4.709 8.736 -20.489 1.00 0.00 26 VAL A C 8
ATOM 12718 O O . VAL A 1 26 ? 4.876 7.620 -20.981 1.00 0.00 26 VAL A O 8
ATOM 12731 N N . LEU A 1 27 ? 4.913 8.987 -19.190 1.00 0.00 27 LEU A N 8
ATOM 12732 C CA . LEU A 1 27 ? 5.305 7.958 -18.236 1.00 0.00 27 LEU A CA 8
ATOM 12733 C C . LEU A 1 27 ? 4.086 7.315 -17.571 1.00 0.00 27 LEU A C 8
ATOM 12734 O O . LEU A 1 27 ? 4.246 6.496 -16.668 1.00 0.00 27 LEU A O 8
ATOM 12750 N N . ASP A 1 28 ? 2.873 7.679 -18.007 1.00 0.00 28 ASP A N 8
ATOM 12751 C CA . ASP A 1 28 ? 1.626 7.177 -17.436 1.00 0.00 28 ASP A CA 8
ATOM 12752 C C . ASP A 1 28 ? 1.615 7.322 -15.910 1.00 0.00 28 ASP A C 8
ATOM 12753 O O . ASP A 1 28 ? 1.083 6.474 -15.191 1.00 0.00 28 ASP A O 8
ATOM 12762 N N . LYS A 1 29 ? 2.211 8.410 -15.413 1.00 0.00 29 LYS A N 8
ATOM 12763 C CA . LYS A 1 29 ? 2.372 8.672 -13.991 1.00 0.00 29 LYS A CA 8
ATOM 12764 C C . LYS A 1 29 ? 1.137 9.355 -13.415 1.00 0.00 29 LYS A C 8
ATOM 12765 O O . LYS A 1 29 ? 0.377 9.992 -14.144 1.00 0.00 29 LYS A O 8
ATOM 12784 N N . THR A 1 30 ? 0.934 9.229 -12.099 1.00 0.00 30 THR A N 8
ATOM 12785 C CA . THR A 1 30 ? -0.166 9.903 -11.424 1.00 0.00 30 THR A CA 8
ATOM 12786 C C . THR A 1 30 ? 0.315 11.268 -10.923 1.00 0.00 30 THR A C 8
ATOM 12787 O O . THR A 1 30 ? 1.253 11.334 -10.129 1.00 0.00 30 THR A O 8
ATOM 12798 N N . PRO A 1 31 ? -0.307 12.366 -11.374 1.00 0.00 31 PRO A N 8
ATOM 12799 C CA . PRO A 1 31 ? 0.071 13.714 -10.985 1.00 0.00 31 PRO A CA 8
ATOM 12800 C C . PRO A 1 31 ? -0.450 14.060 -9.594 1.00 0.00 31 PRO A C 8
ATOM 12801 O O . PRO A 1 31 ? -1.355 13.398 -9.087 1.00 0.00 31 PRO A O 8
ATOM 12812 N N . VAL A 1 32 ? 0.119 15.104 -8.980 1.00 0.00 32 VAL A N 8
ATOM 12813 C CA . VAL A 1 32 ? -0.340 15.596 -7.687 1.00 0.00 32 VAL A CA 8
ATOM 12814 C C . VAL A 1 32 ? -0.370 17.121 -7.655 1.00 0.00 32 VAL A C 8
ATOM 12815 O O . VAL A 1 32 ? -1.215 17.702 -6.975 1.00 0.00 32 VAL A O 8
ATOM 12828 N N . GLY A 1 33 ? 0.536 17.777 -8.381 1.00 0.00 33 GLY A N 8
ATOM 12829 C CA . GLY A 1 33 ? 0.547 19.225 -8.464 1.00 0.00 33 GLY A CA 8
ATOM 12830 C C . GLY A 1 33 ? 1.863 19.758 -9.017 1.00 0.00 33 GLY A C 8
ATOM 12831 O O . GLY A 1 33 ? 2.798 19.002 -9.269 1.00 0.00 33 GLY A O 8
ATOM 12835 N N . THR A 1 34 ? 1.914 21.080 -9.198 1.00 0.00 34 THR A N 8
ATOM 12836 C CA . THR A 1 34 ? 3.106 21.800 -9.623 1.00 0.00 34 THR A CA 8
ATOM 12837 C C . THR A 1 34 ? 3.176 23.105 -8.838 1.00 0.00 34 THR A C 8
ATOM 12838 O O . THR A 1 34 ? 2.142 23.719 -8.577 1.00 0.00 34 THR A O 8
ATOM 12849 N N . VAL A 1 35 ? 4.385 23.533 -8.464 1.00 0.00 35 VAL A N 8
ATOM 12850 C CA . VAL A 1 35 ? 4.576 24.750 -7.688 1.00 0.00 35 VAL A CA 8
ATOM 12851 C C . VAL A 1 35 ? 5.729 25.578 -8.254 1.00 0.00 35 VAL A C 8
ATOM 12852 O O . VAL A 1 35 ? 6.626 25.048 -8.912 1.00 0.00 35 VAL A O 8
ATOM 12865 N N . ASP A 1 36 ? 5.694 26.889 -7.992 1.00 0.00 36 ASP A N 8
ATOM 12866 C CA . ASP A 1 36 ? 6.685 27.833 -8.490 1.00 0.00 36 ASP A CA 8
ATOM 12867 C C . ASP A 1 36 ? 7.721 28.185 -7.421 1.00 0.00 36 ASP A C 8
ATOM 12868 O O . ASP A 1 36 ? 8.615 28.992 -7.671 1.00 0.00 36 ASP A O 8
ATOM 12877 N N . THR A 1 37 ? 7.610 27.585 -6.231 1.00 0.00 37 THR A N 8
ATOM 12878 C CA . THR A 1 37 ? 8.535 27.820 -5.129 1.00 0.00 37 THR A CA 8
ATOM 12879 C C . THR A 1 37 ? 8.892 26.499 -4.460 1.00 0.00 37 THR A C 8
ATOM 12880 O O . THR A 1 37 ? 8.120 25.539 -4.505 1.00 0.00 37 THR A O 8
ATOM 12891 N N . VAL A 1 38 ? 10.069 26.444 -3.830 1.00 0.00 38 VAL A N 8
ATOM 12892 C CA . VAL A 1 38 ? 10.533 25.234 -3.159 1.00 0.00 38 VAL A CA 8
ATOM 12893 C C . VAL A 1 38 ? 9.895 25.082 -1.782 1.00 0.00 38 VAL A C 8
ATOM 12894 O O . VAL A 1 38 ? 9.828 23.971 -1.255 1.00 0.00 38 VAL A O 8
ATOM 12907 N N . ALA A 1 39 ? 9.424 26.186 -1.193 1.00 0.00 39 ALA A N 8
ATOM 12908 C CA . ALA A 1 39 ? 8.806 26.147 0.121 1.00 0.00 39 ALA A CA 8
ATOM 12909 C C . ALA A 1 39 ? 7.421 25.507 0.045 1.00 0.00 39 ALA A C 8
ATOM 12910 O O . ALA A 1 39 ? 6.944 24.948 1.031 1.00 0.00 39 ALA A O 8
ATOM 12917 N N . GLY A 1 40 ? 6.772 25.583 -1.119 1.00 0.00 40 GLY A N 8
ATOM 12918 C CA . GLY A 1 40 ? 5.477 24.957 -1.327 1.00 0.00 40 GLY A CA 8
ATOM 12919 C C . GLY A 1 40 ? 5.629 23.454 -1.555 1.00 0.00 40 GLY A C 8
ATOM 12920 O O . GLY A 1 40 ? 4.689 22.695 -1.326 1.00 0.00 40 GLY A O 8
ATOM 12924 N N . ALA A 1 41 ? 6.809 23.016 -2.003 1.00 0.00 41 ALA A N 8
ATOM 12925 C CA . ALA A 1 41 ? 7.066 21.607 -2.242 1.00 0.00 41 ALA A CA 8
ATOM 12926 C C . ALA A 1 41 ? 7.405 20.893 -0.937 1.00 0.00 41 ALA A C 8
ATOM 12927 O O . ALA A 1 41 ? 7.148 19.702 -0.797 1.00 0.00 41 ALA A O 8
ATOM 12934 N N . LEU A 1 42 ? 7.982 21.616 0.027 1.00 0.00 42 LEU A N 8
ATOM 12935 C CA . LEU A 1 42 ? 8.321 21.048 1.319 1.00 0.00 42 LEU A CA 8
ATOM 12936 C C . LEU A 1 42 ? 7.053 20.919 2.157 1.00 0.00 42 LEU A C 8
ATOM 12937 O O . LEU A 1 42 ? 6.875 19.934 2.870 1.00 0.00 42 LEU A O 8
ATOM 12953 N N . ALA A 1 43 ? 6.162 21.911 2.071 1.00 0.00 43 ALA A N 8
ATOM 12954 C CA . ALA A 1 43 ? 4.942 21.928 2.859 1.00 0.00 43 ALA A CA 8
ATOM 12955 C C . ALA A 1 43 ? 3.914 20.907 2.360 1.00 0.00 43 ALA A C 8
ATOM 12956 O O . ALA A 1 43 ? 3.087 20.443 3.146 1.00 0.00 43 ALA A O 8
ATOM 12963 N N . ARG A 1 44 ? 3.953 20.550 1.072 1.00 0.00 44 ARG A N 8
ATOM 12964 C CA . ARG A 1 44 ? 3.024 19.566 0.526 1.00 0.00 44 ARG A CA 8
ATOM 12965 C C . ARG A 1 44 ? 3.547 18.140 0.688 1.00 0.00 44 ARG A C 8
ATOM 12966 O O . ARG A 1 44 ? 2.747 17.207 0.727 1.00 0.00 44 ARG A O 8
ATOM 12987 N N . VAL A 1 45 ? 4.864 17.952 0.787 1.00 0.00 45 VAL A N 8
ATOM 12988 C CA . VAL A 1 45 ? 5.431 16.625 0.997 1.00 0.00 45 VAL A CA 8
ATOM 12989 C C . VAL A 1 45 ? 5.406 16.264 2.481 1.00 0.00 45 VAL A C 8
ATOM 12990 O O . VAL A 1 45 ? 5.366 15.084 2.831 1.00 0.00 45 VAL A O 8
ATOM 13003 N N . GLU A 1 46 ? 5.426 17.270 3.362 1.00 0.00 46 GLU A N 8
ATOM 13004 C CA . GLU A 1 46 ? 5.339 17.046 4.801 1.00 0.00 46 GLU A CA 8
ATOM 13005 C C . GLU A 1 46 ? 3.898 16.709 5.199 1.00 0.00 46 GLU A C 8
ATOM 13006 O O . GLU A 1 46 ? 3.649 16.190 6.287 1.00 0.00 46 GLU A O 8
ATOM 13018 N N . ASP A 1 47 ? 2.943 17.004 4.313 1.00 0.00 47 ASP A N 8
ATOM 13019 C CA . ASP A 1 47 ? 1.537 16.700 4.523 1.00 0.00 47 ASP A CA 8
ATOM 13020 C C . ASP A 1 47 ? 1.197 15.296 4.012 1.00 0.00 47 ASP A C 8
ATOM 13021 O O . ASP A 1 47 ? 0.122 14.769 4.303 1.00 0.00 47 ASP A O 8
ATOM 13030 N N . GLY A 1 48 ? 2.111 14.688 3.251 1.00 0.00 48 GLY A N 8
ATOM 13031 C CA . GLY A 1 48 ? 1.910 13.371 2.665 1.00 0.00 48 GLY A CA 8
ATOM 13032 C C . GLY A 1 48 ? 1.108 13.457 1.368 1.00 0.00 48 GLY A C 8
ATOM 13033 O O . GLY A 1 48 ? 0.855 14.545 0.852 1.00 0.00 48 GLY A O 8
ATOM 13037 N N . GLY A 1 49 ? 0.705 12.300 0.834 1.00 0.00 49 GLY A N 8
ATOM 13038 C CA . GLY A 1 49 ? -0.048 12.240 -0.413 1.00 0.00 49 GLY A CA 8
ATOM 13039 C C . GLY A 1 49 ? 0.857 12.401 -1.635 1.00 0.00 49 GLY A C 8
ATOM 13040 O O . GLY A 1 49 ? 0.358 12.590 -2.745 1.00 0.00 49 GLY A O 8
ATOM 13044 N N . ILE A 1 50 ? 2.179 12.335 -1.437 1.00 0.00 50 ILE A N 8
ATOM 13045 C CA . ILE A 1 50 ? 3.167 12.445 -2.501 1.00 0.00 50 ILE A CA 8
ATOM 13046 C C . ILE A 1 50 ? 4.283 11.439 -2.233 1.00 0.00 50 ILE A C 8
ATOM 13047 O O . ILE A 1 50 ? 4.623 11.194 -1.076 1.00 0.00 50 ILE A O 8
ATOM 13063 N N . ASP A 1 51 ? 4.853 10.852 -3.292 1.00 0.00 51 ASP A N 8
ATOM 13064 C CA . ASP A 1 51 ? 5.882 9.829 -3.137 1.00 0.00 51 ASP A CA 8
ATOM 13065 C C . ASP A 1 51 ? 7.286 10.379 -3.383 1.00 0.00 51 ASP A C 8
ATOM 13066 O O . ASP A 1 51 ? 8.245 9.886 -2.790 1.00 0.00 51 ASP A O 8
ATOM 13075 N N . ALA A 1 52 ? 7.418 11.388 -4.247 1.00 0.00 52 ALA A N 8
ATOM 13076 C CA . ALA A 1 52 ? 8.705 12.011 -4.543 1.00 0.00 52 ALA A CA 8
ATOM 13077 C C . ALA A 1 52 ? 8.498 13.372 -5.210 1.00 0.00 52 ALA A C 8
ATOM 13078 O O . ALA A 1 52 ? 7.364 13.768 -5.471 1.00 0.00 52 ALA A O 8
ATOM 13085 N N . ALA A 1 53 ? 9.586 14.094 -5.490 1.00 0.00 53 ALA A N 8
ATOM 13086 C CA . ALA A 1 53 ? 9.498 15.393 -6.141 1.00 0.00 53 ALA A CA 8
ATOM 13087 C C . ALA A 1 53 ? 10.712 15.685 -7.021 1.00 0.00 53 ALA A C 8
ATOM 13088 O O . ALA A 1 53 ? 11.762 15.057 -6.879 1.00 0.00 53 ALA A O 8
ATOM 13095 N N . ILE A 1 54 ? 10.557 16.651 -7.928 1.00 0.00 54 ILE A N 8
ATOM 13096 C CA . ILE A 1 54 ? 11.619 17.142 -8.798 1.00 0.00 54 ILE A CA 8
ATOM 13097 C C . ILE A 1 54 ? 11.869 18.601 -8.429 1.00 0.00 54 ILE A C 8
ATOM 13098 O O . ILE A 1 54 ? 10.938 19.404 -8.445 1.00 0.00 54 ILE A O 8
ATOM 13114 N N . LEU A 1 55 ? 13.116 18.948 -8.104 1.00 0.00 55 LEU A N 8
ATOM 13115 C CA . LEU A 1 55 ? 13.447 20.269 -7.591 1.00 0.00 55 LEU A CA 8
ATOM 13116 C C . LEU A 1 55 ? 14.349 21.036 -8.552 1.00 0.00 55 LEU A C 8
ATOM 13117 O O . LEU A 1 55 ? 15.423 20.563 -8.919 1.00 0.00 55 LEU A O 8
ATOM 13133 N N . ASP A 1 56 ? 13.911 22.230 -8.953 1.00 0.00 56 ASP A N 8
ATOM 13134 C CA . ASP A 1 56 ? 14.754 23.166 -9.684 1.00 0.00 56 ASP A CA 8
ATOM 13135 C C . ASP A 1 56 ? 15.717 23.854 -8.716 1.00 0.00 56 ASP A C 8
ATOM 13136 O O . ASP A 1 56 ? 15.312 24.266 -7.628 1.00 0.00 56 ASP A O 8
ATOM 13145 N N . VAL A 1 57 ? 16.989 23.979 -9.107 1.00 0.00 57 VAL A N 8
ATOM 13146 C CA . VAL A 1 57 ? 17.995 24.652 -8.292 1.00 0.00 57 VAL A CA 8
ATOM 13147 C C . VAL A 1 57 ? 18.205 26.093 -8.762 1.00 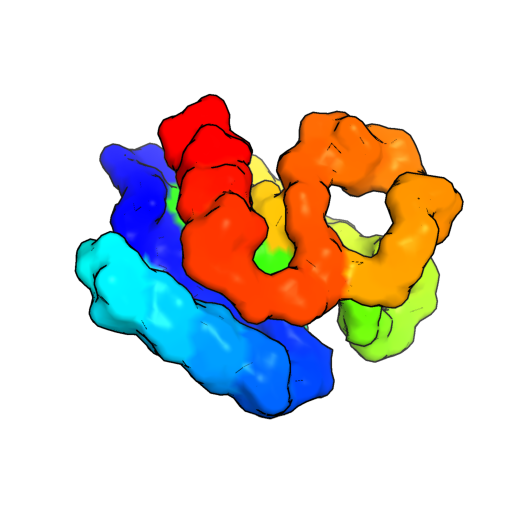0.00 57 VAL A C 8
ATOM 13148 O O . VAL A 1 57 ? 18.813 26.891 -8.051 1.00 0.00 57 VAL A O 8
ATOM 13161 N N . ASN A 1 58 ? 17.701 26.422 -9.956 1.00 0.00 58 ASN A N 8
ATOM 13162 C CA . ASN A 1 58 ? 17.845 27.733 -10.574 1.00 0.00 58 ASN A CA 8
ATOM 13163 C C . ASN A 1 58 ? 19.312 28.167 -10.687 1.00 0.00 58 ASN A C 8
ATOM 13164 O O . ASN A 1 58 ? 20.223 27.377 -10.444 1.00 0.00 58 ASN A O 8
ATOM 13175 N N . LEU A 1 59 ? 19.548 29.428 -11.060 1.00 0.00 59 LEU A N 8
ATOM 13176 C CA . LEU A 1 59 ? 20.894 29.967 -11.197 1.00 0.00 59 LEU A CA 8
ATOM 13177 C C . LEU A 1 59 ? 21.472 30.322 -9.826 1.00 0.00 59 LEU A C 8
ATOM 13178 O O . LEU A 1 59 ? 20.733 30.507 -8.860 1.00 0.00 59 LEU A O 8
ATOM 13194 N N . ARG A 1 60 ? 22.802 30.417 -9.745 1.00 0.00 60 ARG A N 8
ATOM 13195 C CA . ARG A 1 60 ? 23.498 30.723 -8.503 1.00 0.00 60 ARG A CA 8
ATOM 13196 C C . ARG A 1 60 ? 23.508 32.219 -8.210 1.00 0.00 60 ARG A C 8
ATOM 13197 O O . ARG A 1 60 ? 23.452 33.042 -9.123 1.00 0.00 60 ARG A O 8
ATOM 13218 N N . GLY A 1 61 ? 23.580 32.559 -6.921 1.00 0.00 61 GLY A N 8
ATOM 13219 C CA . GLY A 1 61 ? 23.575 33.936 -6.455 1.00 0.00 61 GLY A CA 8
ATOM 13220 C C . GLY A 1 61 ? 23.999 34.009 -4.990 1.00 0.00 61 GLY A C 8
ATOM 13221 O O . GLY A 1 61 ? 24.619 33.080 -4.473 1.00 0.00 61 GLY A O 8
ATOM 13225 N N . GLY A 1 62 ? 23.664 35.116 -4.323 1.00 0.00 62 GLY A N 8
ATOM 13226 C CA . GLY A 1 62 ? 24.006 35.336 -2.921 1.00 0.00 62 GLY A CA 8
ATOM 13227 C C . GLY A 1 62 ? 23.160 34.491 -1.963 1.00 0.00 62 GLY A C 8
ATOM 13228 O O . GLY A 1 62 ? 23.296 34.626 -0.747 1.00 0.00 62 GLY A O 8
ATOM 13232 N N . GLU A 1 63 ? 22.290 33.630 -2.498 1.00 0.00 63 GLU A N 8
ATOM 13233 C CA . GLU A 1 63 ? 21.410 32.781 -1.707 1.00 0.00 63 GLU A CA 8
ATOM 13234 C C . GLU A 1 63 ? 21.562 31.314 -2.106 1.00 0.00 63 GLU A C 8
ATOM 13235 O O . GLU A 1 63 ? 22.187 31.000 -3.121 1.00 0.00 63 GLU A O 8
ATOM 13247 N N . LYS A 1 64 ? 20.988 30.411 -1.308 1.00 0.00 64 LYS A N 8
ATOM 13248 C CA . LYS A 1 64 ? 21.044 28.976 -1.553 1.00 0.00 64 LYS A CA 8
ATOM 13249 C C . LYS A 1 64 ? 19.659 28.436 -1.895 1.00 0.00 64 LYS A C 8
ATOM 13250 O O . LYS A 1 64 ? 18.645 29.052 -1.568 1.00 0.00 64 LYS A O 8
ATOM 13269 N N . SER A 1 65 ? 19.623 27.279 -2.556 1.00 0.00 65 SER A N 8
ATOM 13270 C CA . SER A 1 65 ? 18.382 26.653 -3.000 1.00 0.00 65 SER A CA 8
ATOM 13271 C C . SER A 1 65 ? 18.459 25.126 -2.946 1.00 0.00 65 SER A C 8
ATOM 13272 O O . SER A 1 65 ? 17.548 24.448 -3.419 1.00 0.00 65 SER A O 8
ATOM 13280 N N . THR A 1 66 ? 19.537 24.580 -2.374 1.00 0.00 66 THR A N 8
ATOM 13281 C CA . THR A 1 66 ? 19.746 23.136 -2.288 1.00 0.00 66 THR A CA 8
ATOM 13282 C C . THR A 1 66 ? 19.428 22.529 -0.916 1.00 0.00 66 THR A C 8
ATOM 13283 O O . THR A 1 66 ? 19.093 21.347 -0.870 1.00 0.00 66 THR A O 8
ATOM 13294 N N . PRO A 1 67 ? 19.507 23.263 0.210 1.00 0.00 67 PRO A N 8
ATOM 13295 C CA . PRO A 1 67 ? 19.190 22.716 1.525 1.00 0.00 67 PRO A CA 8
ATOM 13296 C C . PRO A 1 67 ? 17.762 22.184 1.641 1.00 0.00 67 PRO A C 8
ATOM 13297 O O . PRO A 1 67 ? 17.468 21.392 2.537 1.00 0.00 67 PRO A O 8
ATOM 13308 N N . VAL A 1 68 ? 16.863 22.610 0.747 1.00 0.00 68 VAL A N 8
ATOM 13309 C CA . VAL A 1 68 ? 15.471 22.180 0.783 1.00 0.00 68 VAL A CA 8
ATOM 13310 C C . VAL A 1 68 ? 15.327 20.741 0.289 1.00 0.00 68 VAL A C 8
ATOM 13311 O O . VAL A 1 68 ? 14.393 20.045 0.682 1.00 0.00 68 VAL A O 8
ATOM 13324 N N . ALA A 1 69 ? 16.245 20.285 -0.567 1.00 0.00 69 ALA A N 8
ATOM 13325 C CA . ALA A 1 69 ? 16.193 18.921 -1.067 1.00 0.00 69 ALA A CA 8
ATOM 13326 C C . ALA A 1 69 ? 16.624 17.956 0.034 1.00 0.00 69 ALA A C 8
ATOM 13327 O O . ALA A 1 69 ? 16.169 16.817 0.074 1.00 0.00 69 ALA A O 8
ATOM 13334 N N . GLU A 1 70 ? 17.500 18.412 0.930 1.00 0.00 70 GLU A N 8
ATOM 13335 C CA . GLU A 1 70 ? 17.973 17.595 2.034 1.00 0.00 70 GLU A CA 8
ATOM 13336 C C . GLU A 1 70 ? 16.936 17.560 3.155 1.00 0.00 70 GLU A C 8
ATOM 13337 O O . GLU A 1 70 ? 16.990 16.688 4.017 1.00 0.00 70 GLU A O 8
ATOM 13349 N N . ALA A 1 71 ? 15.986 18.501 3.148 1.00 0.00 71 ALA A N 8
ATOM 13350 C CA . ALA A 1 71 ? 14.865 18.451 4.072 1.00 0.00 71 ALA A CA 8
ATOM 13351 C C . ALA A 1 71 ? 13.898 17.357 3.619 1.00 0.00 71 ALA A C 8
ATOM 13352 O O . ALA A 1 71 ? 13.256 16.716 4.446 1.00 0.00 71 ALA A O 8
ATOM 13359 N N . LEU A 1 72 ? 13.794 17.135 2.302 1.00 0.00 72 LEU A N 8
ATOM 13360 C CA . LEU A 1 72 ? 12.997 16.033 1.781 1.00 0.00 72 LEU A CA 8
ATOM 13361 C C . LEU A 1 72 ? 13.684 14.709 2.108 1.00 0.00 72 LEU A C 8
ATOM 13362 O O . LEU A 1 72 ? 13.014 13.689 2.251 1.00 0.00 72 LEU A O 8
ATOM 13378 N N . ALA A 1 73 ? 15.016 14.716 2.233 1.00 0.00 73 ALA A N 8
ATOM 13379 C CA . ALA A 1 73 ? 15.763 13.534 2.634 1.00 0.00 73 ALA A CA 8
ATOM 13380 C C . ALA A 1 73 ? 15.575 13.274 4.129 1.00 0.00 73 ALA A C 8
ATOM 13381 O O . ALA A 1 73 ? 15.757 12.149 4.590 1.00 0.00 73 ALA A O 8
ATOM 13388 N N . ALA A 1 74 ? 15.211 14.310 4.896 1.00 0.00 74 ALA A N 8
ATOM 13389 C CA . ALA A 1 74 ? 14.899 14.164 6.309 1.00 0.00 74 ALA A CA 8
ATOM 13390 C C . ALA A 1 74 ? 13.473 13.638 6.482 1.00 0.00 74 ALA A C 8
ATOM 13391 O O . ALA A 1 74 ? 13.098 13.207 7.572 1.00 0.00 74 ALA A O 8
ATOM 13398 N N . ARG A 1 75 ? 12.680 13.672 5.403 1.00 0.00 75 ARG A N 8
ATOM 13399 C CA . ARG A 1 75 ? 11.356 13.060 5.349 1.00 0.00 75 ARG A CA 8
ATOM 13400 C C . ARG A 1 75 ? 11.417 11.713 4.628 1.00 0.00 75 ARG A C 8
ATOM 13401 O O . ARG A 1 75 ? 10.381 11.099 4.385 1.00 0.00 75 ARG A O 8
ATOM 13422 N N . ASP A 1 76 ? 12.628 11.258 4.291 1.00 0.00 76 ASP A N 8
ATOM 13423 C CA . ASP A 1 76 ? 12.869 10.020 3.561 1.00 0.00 76 ASP A CA 8
ATOM 13424 C C . ASP A 1 76 ? 12.148 9.976 2.209 1.00 0.00 76 ASP A C 8
ATOM 13425 O O . ASP A 1 76 ? 11.712 8.916 1.763 1.00 0.00 76 ASP A O 8
ATOM 13434 N N . ILE A 1 77 ? 12.018 11.134 1.553 1.00 0.00 77 ILE A N 8
ATOM 13435 C CA . ILE A 1 77 ? 11.384 11.248 0.243 1.00 0.00 77 ILE A CA 8
ATOM 13436 C C . ILE A 1 77 ? 12.450 11.532 -0.819 1.00 0.00 77 ILE A C 8
ATOM 13437 O O . ILE A 1 77 ? 13.163 12.528 -0.709 1.00 0.00 77 ILE A O 8
ATOM 13453 N N . PRO A 1 78 ? 12.574 10.679 -1.849 1.00 0.00 78 PRO A N 8
ATOM 13454 C CA . PRO A 1 78 ? 13.528 10.851 -2.936 1.00 0.00 78 PRO A CA 8
ATOM 13455 C C . PRO A 1 78 ? 13.315 12.139 -3.730 1.00 0.00 78 PRO A C 8
ATOM 13456 O O . PRO A 1 78 ? 12.202 12.666 -3.795 1.00 0.00 78 PRO A O 8
ATOM 13467 N N . PHE A 1 79 ? 14.395 12.641 -4.339 1.00 0.00 79 PHE A N 8
ATOM 13468 C CA . PHE A 1 79 ? 14.352 13.837 -5.165 1.00 0.00 79 PHE A CA 8
ATOM 13469 C C . PHE A 1 79 ? 15.439 13.798 -6.235 1.00 0.00 79 PHE A C 8
ATOM 13470 O O . PHE A 1 79 ? 16.371 12.995 -6.162 1.00 0.00 79 PHE A O 8
ATOM 13487 N N . VAL A 1 80 ? 15.313 14.674 -7.235 1.00 0.00 80 VAL A N 8
ATOM 13488 C CA . VAL A 1 80 ? 16.312 14.860 -8.283 1.00 0.00 80 VAL A CA 8
ATOM 13489 C C . VAL A 1 80 ? 16.421 16.343 -8.618 1.00 0.00 80 VAL A C 8
ATOM 13490 O O . VAL A 1 80 ? 15.503 17.110 -8.334 1.00 0.00 80 VAL A O 8
ATOM 13503 N N . PHE A 1 81 ? 17.540 16.748 -9.221 1.00 0.00 81 PHE A N 8
ATOM 13504 C CA . PHE A 1 81 ? 17.776 18.146 -9.551 1.00 0.00 81 PHE A CA 8
ATOM 13505 C C . PHE A 1 81 ? 17.375 18.470 -10.990 1.00 0.00 81 PHE A C 8
ATOM 13506 O O . PHE A 1 81 ? 17.274 17.584 -11.837 1.00 0.00 81 PHE A O 8
ATOM 13523 N N . ALA A 1 82 ? 17.151 19.757 -11.254 1.00 0.00 82 ALA A N 8
ATOM 13524 C CA . ALA A 1 82 ? 16.923 20.285 -12.588 1.00 0.00 82 ALA A CA 8
ATOM 13525 C C . ALA A 1 82 ? 17.595 21.652 -12.680 1.00 0.00 82 ALA A C 8
ATOM 13526 O O . ALA A 1 82 ? 17.482 22.453 -11.754 1.00 0.00 82 ALA A O 8
ATOM 13533 N N . THR A 1 83 ? 18.291 21.927 -13.787 1.00 0.00 83 THR A N 8
ATOM 13534 C CA . THR A 1 83 ? 19.040 23.166 -13.939 1.00 0.00 83 THR A CA 8
ATOM 13535 C C . THR A 1 83 ? 19.235 23.528 -15.407 1.00 0.00 83 THR A C 8
ATOM 13536 O O . THR A 1 83 ? 19.146 22.668 -16.281 1.00 0.00 83 THR A O 8
ATOM 13547 N N . GLY A 1 84 ? 19.503 24.810 -15.676 1.00 0.00 84 GLY A N 8
ATOM 13548 C CA . GLY A 1 84 ? 19.862 25.272 -17.006 1.00 0.00 84 GLY A CA 8
ATOM 13549 C C . GLY A 1 84 ? 21.341 24.988 -17.268 1.00 0.00 84 GLY A C 8
ATOM 13550 O O . GLY A 1 84 ? 22.042 24.481 -16.393 1.00 0.00 84 GLY A O 8
ATOM 13554 N N . GLY A 1 85 ? 21.821 25.313 -18.469 1.00 0.00 85 GLY A N 8
ATOM 13555 C CA . GLY A 1 85 ? 23.216 25.104 -18.813 1.00 0.00 85 GLY A CA 8
ATOM 13556 C C . GLY A 1 85 ? 24.106 26.056 -18.022 1.00 0.00 85 GLY A C 8
ATOM 13557 O O . GLY A 1 85 ? 24.014 27.273 -18.182 1.00 0.00 85 GLY A O 8
ATOM 13561 N N . SER A 1 86 ? 24.966 25.498 -17.168 1.00 0.00 86 SER A N 8
ATOM 13562 C CA . SER A 1 86 ? 25.878 26.269 -16.335 1.00 0.00 86 SER A CA 8
ATOM 13563 C C . SER A 1 86 ? 27.108 25.442 -15.974 1.00 0.00 86 SER A C 8
ATOM 13564 O O . SER A 1 86 ? 27.055 24.213 -15.982 1.00 0.00 86 SER A O 8
ATOM 13572 N N . ASP A 1 87 ? 28.214 26.122 -15.659 1.00 0.00 87 ASP A N 8
ATOM 13573 C CA . ASP A 1 87 ? 29.455 25.480 -15.244 1.00 0.00 87 ASP A CA 8
ATOM 13574 C C . ASP A 1 87 ? 29.687 25.630 -13.738 1.00 0.00 87 ASP A C 8
ATOM 13575 O O . ASP A 1 87 ? 30.687 25.140 -13.223 1.00 0.00 87 ASP A O 8
ATOM 13584 N N . ASP A 1 88 ? 28.771 26.304 -13.030 1.00 0.00 88 ASP A N 8
ATOM 13585 C CA . ASP A 1 88 ? 28.928 26.577 -11.605 1.00 0.00 88 ASP A CA 8
ATOM 13586 C C . ASP A 1 88 ? 27.654 26.283 -10.808 1.00 0.00 88 ASP A C 8
ATOM 13587 O O . ASP A 1 88 ? 27.658 26.421 -9.586 1.00 0.00 88 ASP A O 8
ATOM 13596 N N . SER A 1 89 ? 26.567 25.881 -11.472 1.00 0.00 89 SER A N 8
ATOM 13597 C CA . SER A 1 89 ? 25.311 25.575 -10.798 1.00 0.00 89 SER A CA 8
ATOM 13598 C C . SER A 1 89 ? 25.247 24.108 -10.360 1.00 0.00 89 SER A C 8
ATOM 13599 O O . SER A 1 89 ? 24.198 23.653 -9.909 1.00 0.00 89 SER A O 8
ATOM 13607 N N . VAL A 1 90 ? 26.355 23.375 -10.490 1.00 0.00 90 VAL A N 8
ATOM 13608 C CA . VAL A 1 90 ? 26.429 21.966 -10.128 1.00 0.00 90 VAL A CA 8
ATOM 13609 C C . VAL A 1 90 ? 27.698 21.667 -9.338 1.00 0.00 90 VAL A C 8
ATOM 13610 O O . VAL A 1 90 ? 28.702 22.367 -9.457 1.00 0.00 90 VAL A O 8
ATOM 13623 N N . ASP A 1 91 ? 27.635 20.616 -8.521 1.00 0.00 91 ASP A N 8
ATOM 13624 C CA . ASP A 1 91 ? 28.700 20.193 -7.624 1.00 0.00 91 ASP A CA 8
ATOM 13625 C C . ASP A 1 91 ? 28.662 18.664 -7.504 1.00 0.00 91 ASP A C 8
ATOM 13626 O O . ASP A 1 91 ? 27.830 18.018 -8.141 1.00 0.00 91 ASP A O 8
ATOM 13635 N N . SER A 1 92 ? 29.540 18.066 -6.699 1.00 0.00 92 SER A N 8
ATOM 13636 C CA . SER A 1 92 ? 29.578 16.616 -6.526 1.00 0.00 92 SER A CA 8
ATOM 13637 C C . SER A 1 92 ? 28.254 16.067 -5.992 1.00 0.00 92 SER A C 8
ATOM 13638 O O . SER A 1 92 ? 28.006 14.867 -6.078 1.00 0.00 92 SER A O 8
ATOM 13646 N N . ARG A 1 93 ? 27.397 16.935 -5.442 1.00 0.00 93 ARG A N 8
ATOM 13647 C CA . ARG A 1 93 ? 26.060 16.549 -5.001 1.00 0.00 93 ARG A CA 8
ATOM 13648 C C . ARG A 1 93 ? 25.215 16.145 -6.208 1.00 0.00 93 ARG A C 8
ATOM 13649 O O . ARG A 1 93 ? 24.333 15.299 -6.092 1.00 0.00 93 ARG A O 8
ATOM 13670 N N . PHE A 1 94 ? 25.488 16.751 -7.365 1.00 0.00 94 PHE A N 8
ATOM 13671 C CA . PHE A 1 94 ? 24.789 16.495 -8.616 1.00 0.00 94 PHE A CA 8
ATOM 13672 C C . PHE A 1 94 ? 25.493 15.377 -9.384 1.00 0.00 94 PHE A C 8
ATOM 13673 O O . PHE A 1 94 ? 24.941 14.833 -10.337 1.00 0.00 94 PHE A O 8
ATOM 13690 N N . ARG A 1 95 ? 26.715 15.040 -8.961 1.00 0.00 95 ARG A N 8
ATOM 13691 C CA . ARG A 1 95 ? 27.464 13.919 -9.510 1.00 0.00 95 ARG A CA 8
ATOM 13692 C C . ARG A 1 95 ? 27.132 12.634 -8.753 1.00 0.00 95 ARG A C 8
ATOM 13693 O O . ARG A 1 95 ? 27.512 11.549 -9.183 1.00 0.00 95 ARG A O 8
ATOM 13714 N N . ASP A 1 96 ? 26.424 12.760 -7.622 1.00 0.00 96 ASP A N 8
ATOM 13715 C CA . ASP A 1 96 ? 26.011 11.626 -6.805 1.00 0.00 96 ASP A CA 8
ATOM 13716 C C . ASP A 1 96 ? 24.489 11.453 -6.816 1.00 0.00 96 ASP A C 8
ATOM 13717 O O . ASP A 1 96 ? 23.989 10.403 -6.417 1.00 0.00 96 ASP A O 8
ATOM 13726 N N . ARG A 1 97 ? 23.748 12.473 -7.268 1.00 0.00 97 ARG A N 8
ATOM 13727 C CA . ARG A 1 97 ? 22.294 12.417 -7.385 1.00 0.00 97 ARG A CA 8
ATOM 13728 C C . ARG A 1 97 ? 21.883 12.784 -8.810 1.00 0.00 97 ARG A C 8
ATOM 13729 O O . ARG A 1 97 ? 22.579 13.561 -9.458 1.00 0.00 97 ARG A O 8
ATOM 13750 N N . PRO A 1 98 ? 20.768 12.242 -9.317 1.00 0.00 98 PRO A N 8
ATOM 13751 C CA . PRO A 1 98 ? 20.311 12.490 -10.677 1.00 0.00 98 PRO A CA 8
ATOM 13752 C C . PRO A 1 98 ? 20.041 13.970 -10.944 1.00 0.00 98 PRO A C 8
ATOM 13753 O O . PRO A 1 98 ? 19.616 14.706 -10.053 1.00 0.00 98 PRO A O 8
ATOM 13764 N N . VAL A 1 99 ? 20.288 14.396 -12.185 1.00 0.00 99 VAL A N 8
ATOM 13765 C CA . VAL A 1 99 ? 20.070 15.768 -12.626 1.00 0.00 99 VAL A CA 8
ATOM 13766 C C . VAL A 1 99 ? 19.738 15.767 -14.115 1.00 0.00 99 VAL A C 8
ATOM 13767 O O . VAL A 1 99 ? 20.197 14.893 -14.848 1.00 0.00 99 VAL A O 8
ATOM 13780 N N . LEU A 1 100 ? 18.945 16.741 -14.569 1.00 0.00 100 LEU A N 8
ATOM 13781 C CA . LEU A 1 100 ? 18.580 16.852 -15.977 1.00 0.00 100 LEU A CA 8
ATOM 13782 C C . LEU A 1 100 ? 18.483 18.327 -16.380 1.00 0.00 100 LEU A C 8
ATOM 13783 O O . LEU A 1 100 ? 18.162 19.178 -15.553 1.00 0.00 100 LEU A O 8
ATOM 13799 N N . GLN A 1 101 ? 18.763 18.626 -17.653 1.00 0.00 101 GLN A N 8
ATOM 13800 C CA . GLN A 1 101 ? 18.715 19.991 -18.165 1.00 0.00 101 GLN A CA 8
ATOM 13801 C C . GLN A 1 101 ? 17.269 20.448 -18.378 1.00 0.00 101 GLN A C 8
ATOM 13802 O O . GLN A 1 101 ? 16.357 19.624 -18.380 1.00 0.00 101 GLN A O 8
ATOM 13816 N N . LYS A 1 102 ? 17.054 21.758 -18.563 1.00 0.00 102 LYS A N 8
ATOM 13817 C CA . LYS A 1 102 ? 15.718 22.318 -18.736 1.00 0.00 102 LYS A CA 8
ATOM 13818 C C . LYS A 1 102 ? 14.967 21.713 -19.925 1.00 0.00 102 LYS A C 8
ATOM 13819 O O . LYS A 1 102 ? 13.827 21.292 -19.741 1.00 0.00 102 LYS A O 8
ATOM 13838 N N . PRO A 1 103 ? 15.548 21.646 -21.134 1.00 0.00 103 PRO A N 8
ATOM 13839 C CA . PRO A 1 103 ? 14.894 20.991 -22.255 1.00 0.00 103 PRO A CA 8
ATOM 13840 C C . PRO A 1 103 ? 14.905 19.476 -22.056 1.00 0.00 103 PRO A C 8
ATOM 13841 O O . PRO A 1 103 ? 15.952 18.835 -22.134 1.00 0.00 103 PRO A O 8
ATOM 13852 N N . PHE A 1 104 ? 13.728 18.899 -21.799 1.00 0.00 104 PHE A N 8
ATOM 13853 C CA . PHE A 1 104 ? 13.587 17.467 -21.582 1.00 0.00 104 PHE A CA 8
ATOM 13854 C C . PHE A 1 104 ? 13.516 16.722 -22.913 1.00 0.00 104 PHE A C 8
ATOM 13855 O O . PHE A 1 104 ? 13.094 17.281 -23.926 1.00 0.00 104 PHE A O 8
ATOM 13872 N N . THR A 1 105 ? 13.933 15.455 -22.898 1.00 0.00 105 THR A N 8
ATOM 13873 C CA . THR A 1 105 ? 13.905 14.574 -24.060 1.00 0.00 105 THR A CA 8
ATOM 13874 C C . THR A 1 105 ? 13.465 13.184 -23.618 1.00 0.00 105 THR A C 8
ATOM 13875 O O . THR A 1 105 ? 13.558 12.843 -22.438 1.00 0.00 105 THR A O 8
ATOM 13886 N N . MET A 1 106 ? 12.982 12.367 -24.557 1.00 0.00 106 MET A N 8
ATOM 13887 C CA . MET A 1 106 ? 12.483 11.041 -24.227 1.00 0.00 106 MET A CA 8
ATOM 13888 C C . MET A 1 106 ? 13.611 10.149 -23.706 1.00 0.00 106 MET A C 8
ATOM 13889 O O . MET A 1 106 ? 13.351 9.213 -22.952 1.00 0.00 106 MET A O 8
ATOM 13903 N N . ASP A 1 107 ? 14.857 10.427 -24.100 1.00 0.00 107 ASP A N 8
ATOM 13904 C CA . ASP A 1 107 ? 16.005 9.662 -23.636 1.00 0.00 107 ASP A CA 8
ATOM 13905 C C . ASP A 1 107 ? 16.516 10.174 -22.288 1.00 0.00 107 ASP A C 8
ATOM 13906 O O . ASP A 1 107 ? 16.945 9.384 -21.450 1.00 0.00 107 ASP A O 8
ATOM 13915 N N . GLY A 1 108 ? 16.467 11.493 -22.074 1.00 0.00 108 GLY A N 8
ATOM 13916 C CA . GLY A 1 108 ? 16.996 12.092 -20.858 1.00 0.00 108 GLY A CA 8
ATOM 13917 C C . GLY A 1 108 ? 16.047 11.907 -19.680 1.00 0.00 108 GLY A C 8
ATOM 13918 O O . GLY A 1 108 ? 16.493 11.794 -18.538 1.00 0.00 108 GLY A O 8
ATOM 13922 N N . VAL A 1 109 ? 14.739 11.870 -19.947 1.00 0.00 109 VAL A N 8
ATOM 13923 C CA . VAL A 1 109 ? 13.741 11.688 -18.903 1.00 0.00 109 VAL A CA 8
ATOM 13924 C C . VAL A 1 109 ? 13.647 10.216 -18.520 1.00 0.00 109 VAL A C 8
ATOM 13925 O O . VAL A 1 109 ? 13.340 9.902 -17.371 1.00 0.00 109 VAL A O 8
ATOM 13938 N N . ALA A 1 110 ? 13.908 9.305 -19.463 1.00 0.00 110 ALA A N 8
ATOM 13939 C CA . ALA A 1 110 ? 13.829 7.884 -19.176 1.00 0.00 110 ALA A CA 8
ATOM 13940 C C . ALA A 1 110 ? 14.946 7.462 -18.226 1.00 0.00 110 ALA A C 8
ATOM 13941 O O . ALA A 1 110 ? 14.767 6.535 -17.442 1.00 0.00 110 ALA A O 8
ATOM 13948 N N . LYS A 1 111 ? 16.101 8.137 -18.286 1.00 0.00 111 LYS A N 8
ATOM 13949 C CA . LYS A 1 111 ? 17.229 7.810 -17.424 1.00 0.00 111 LYS A CA 8
ATOM 13950 C C . LYS A 1 111 ? 17.117 8.506 -16.070 1.00 0.00 111 LYS A C 8
ATOM 13951 O O . LYS A 1 111 ? 17.572 7.965 -15.067 1.00 0.00 111 LYS A O 8
ATOM 13970 N N . ALA A 1 112 ? 16.517 9.698 -16.028 1.00 0.00 112 ALA A N 8
ATOM 13971 C CA . ALA A 1 112 ? 16.396 10.443 -14.786 1.00 0.00 112 ALA A CA 8
ATOM 13972 C C . ALA A 1 112 ? 15.313 9.840 -13.893 1.00 0.00 112 ALA A C 8
ATOM 13973 O O . ALA A 1 112 ? 15.473 9.785 -12.675 1.00 0.00 112 ALA A O 8
ATOM 13980 N N . LEU A 1 113 ? 14.208 9.383 -14.488 1.00 0.00 113 LEU A N 8
ATOM 13981 C CA . LEU A 1 113 ? 13.125 8.787 -13.720 1.00 0.00 113 LEU A CA 8
ATOM 13982 C C . LEU A 1 113 ? 13.415 7.313 -13.441 1.00 0.00 113 LEU A C 8
ATOM 13983 O O . LEU A 1 113 ? 12.842 6.752 -12.513 1.00 0.00 113 LEU A O 8
ATOM 13999 N N . ALA A 1 114 ? 14.294 6.671 -14.217 1.00 0.00 114 ALA A N 8
ATOM 14000 C CA . ALA A 1 114 ? 14.705 5.311 -13.905 1.00 0.00 114 ALA A CA 8
ATOM 14001 C C . ALA A 1 114 ? 15.658 5.314 -12.710 1.00 0.00 114 ALA A C 8
ATOM 14002 O O . ALA A 1 114 ? 15.795 4.297 -12.032 1.00 0.00 114 ALA A O 8
ATOM 14009 N N . ALA A 1 115 ? 16.316 6.449 -12.447 1.00 0.00 115 ALA A N 8
ATOM 14010 C CA . ALA A 1 115 ? 17.176 6.603 -11.283 1.00 0.00 115 ALA A CA 8
ATOM 14011 C C . ALA A 1 115 ? 16.384 7.071 -10.059 1.00 0.00 115 ALA A C 8
ATOM 14012 O O . ALA A 1 115 ? 16.847 6.912 -8.930 1.00 0.00 115 ALA A O 8
ATOM 14019 N N . LEU A 1 116 ? 15.196 7.649 -10.271 1.00 0.00 116 LEU A N 8
ATOM 14020 C CA . LEU A 1 116 ? 14.346 8.119 -9.186 1.00 0.00 116 LEU A CA 8
ATOM 14021 C C . LEU A 1 116 ? 13.370 7.027 -8.743 1.00 0.00 116 LEU A C 8
ATOM 14022 O O . LEU A 1 116 ? 13.358 6.637 -7.577 1.00 0.00 116 LEU A O 8
ATOM 14038 N N . LEU A 1 117 ? 12.549 6.539 -9.680 1.00 0.00 117 LEU A N 8
ATOM 14039 C CA . LEU A 1 117 ? 11.467 5.599 -9.428 1.00 0.00 117 LEU A CA 8
ATOM 14040 C C . LEU A 1 117 ? 11.956 4.201 -9.037 1.00 0.00 117 LEU A C 8
ATOM 14041 O O . LEU A 1 117 ? 11.131 3.323 -8.776 1.00 0.00 117 LEU A O 8
ATOM 14057 N N . VAL A 1 118 ? 13.274 3.982 -8.994 1.00 0.00 118 VAL A N 8
ATOM 14058 C CA . VAL A 1 118 ? 13.856 2.691 -8.639 1.00 0.00 118 VAL A CA 8
ATOM 14059 C C . VAL A 1 118 ? 15.012 2.891 -7.666 1.00 0.00 118 VAL A C 8
ATOM 14060 O O . VAL A 1 118 ? 14.910 2.359 -6.540 1.00 0.00 118 VAL A O 8
ATOM 14073 N N . MET A 1 1 ? 3.463 6.641 -0.004 1.00 0.00 1 MET A N 9
ATOM 14074 C CA . MET A 1 1 ? 3.901 5.508 0.833 1.00 0.00 1 MET A CA 9
ATOM 14075 C C . MET A 1 1 ? 4.179 4.301 -0.053 1.00 0.00 1 MET A C 9
ATOM 14076 O O . MET A 1 1 ? 3.281 3.820 -0.740 1.00 0.00 1 MET A O 9
ATOM 14092 N N . SER A 1 2 ? 5.430 3.822 -0.034 1.00 0.00 2 SER A N 9
ATOM 14093 C CA . SER A 1 2 ? 5.928 2.766 -0.914 1.00 0.00 2 SER A CA 9
ATOM 14094 C C . SER A 1 2 ? 5.800 3.140 -2.393 1.00 0.00 2 SER A C 9
ATOM 14095 O O . SER A 1 2 ? 5.120 4.103 -2.746 1.00 0.00 2 SER A O 9
ATOM 14103 N N . ALA A 1 3 ? 6.460 2.371 -3.264 1.00 0.00 3 ALA A N 9
ATOM 14104 C CA . ALA A 1 3 ? 6.523 2.631 -4.696 1.00 0.00 3 ALA A CA 9
ATOM 14105 C C . ALA A 1 3 ? 7.044 4.039 -5.014 1.00 0.00 3 ALA A C 9
ATOM 14106 O O . ALA A 1 3 ? 7.455 4.779 -4.125 1.00 0.00 3 ALA A O 9
ATOM 14113 N N . LEU A 1 4 ? 7.021 4.397 -6.303 1.00 0.00 4 LEU A N 9
ATOM 14114 C CA . LEU A 1 4 ? 7.488 5.679 -6.812 1.00 0.00 4 LEU A CA 9
ATOM 14115 C C . LEU A 1 4 ? 6.515 6.226 -7.854 1.00 0.00 4 LEU A C 9
ATOM 14116 O O . LEU A 1 4 ? 6.914 6.950 -8.764 1.00 0.00 4 LEU A O 9
ATOM 14132 N N . THR A 1 5 ? 5.232 5.883 -7.731 1.00 0.00 5 THR A N 9
ATOM 14133 C CA . THR A 1 5 ? 4.198 6.315 -8.663 1.00 0.00 5 THR A CA 9
ATOM 14134 C C . THR A 1 5 ? 3.782 7.765 -8.454 1.00 0.00 5 THR A C 9
ATOM 14135 O O . THR A 1 5 ? 2.982 8.274 -9.240 1.00 0.00 5 THR A O 9
ATOM 14146 N N . GLN A 1 6 ? 4.298 8.438 -7.425 1.00 0.00 6 GLN A N 9
ATOM 14147 C CA . GLN A 1 6 ? 3.861 9.785 -7.104 1.00 0.00 6 GLN A CA 9
ATOM 14148 C C . GLN A 1 6 ? 5.011 10.780 -7.030 1.00 0.00 6 GLN A C 9
ATOM 14149 O O . GLN A 1 6 ? 5.917 10.627 -6.211 1.00 0.00 6 GLN A O 9
ATOM 14163 N N . ILE A 1 7 ? 4.958 11.796 -7.899 1.00 0.00 7 ILE A N 9
ATOM 14164 C CA . ILE A 1 7 ? 6.025 12.773 -8.076 1.00 0.00 7 ILE A CA 9
ATOM 14165 C C . ILE A 1 7 ? 5.520 14.193 -7.826 1.00 0.00 7 ILE A C 9
ATOM 14166 O O . ILE A 1 7 ? 4.432 14.550 -8.280 1.00 0.00 7 ILE A O 9
ATOM 14182 N N . LEU A 1 8 ? 6.308 15.004 -7.114 1.00 0.00 8 LEU A N 9
ATOM 14183 C CA . LEU A 1 8 ? 6.037 16.428 -6.943 1.00 0.00 8 LEU A CA 9
ATOM 14184 C C . LEU A 1 8 ? 6.818 17.203 -8.005 1.00 0.00 8 LEU A C 9
ATOM 14185 O O . LEU A 1 8 ? 7.994 16.925 -8.235 1.00 0.00 8 LEU A O 9
ATOM 14201 N N . ILE A 1 9 ? 6.170 18.175 -8.649 1.00 0.00 9 ILE A N 9
ATOM 14202 C CA . ILE A 1 9 ? 6.773 18.991 -9.693 1.00 0.00 9 ILE A CA 9
ATOM 14203 C C . ILE A 1 9 ? 7.138 20.359 -9.117 1.00 0.00 9 ILE A C 9
ATOM 14204 O O . ILE A 1 9 ? 6.285 21.036 -8.545 1.00 0.00 9 ILE A O 9
ATOM 14220 N N . VAL A 1 10 ? 8.401 20.772 -9.270 1.00 0.00 10 VAL A N 9
ATOM 14221 C CA . VAL A 1 10 ? 8.872 22.054 -8.759 1.00 0.00 10 VAL A CA 9
ATOM 14222 C C . VAL A 1 10 ? 9.658 22.787 -9.840 1.00 0.00 10 VAL A C 9
ATOM 14223 O O . VAL A 1 10 ? 10.693 22.294 -10.286 1.00 0.00 10 VAL A O 9
ATOM 14236 N N . GLU A 1 11 ? 9.171 23.959 -10.256 1.00 0.00 11 GLU A N 9
ATOM 14237 C CA . GLU A 1 11 ? 9.797 24.761 -11.303 1.00 0.00 11 GLU A CA 9
ATOM 14238 C C . GLU A 1 11 ? 9.706 26.248 -10.963 1.00 0.00 11 GLU A C 9
ATOM 14239 O O . GLU A 1 11 ? 8.897 26.651 -10.128 1.00 0.00 11 GLU A O 9
ATOM 14251 N N . ASP A 1 12 ? 10.539 27.067 -11.613 1.00 0.00 12 ASP A N 9
ATOM 14252 C CA . ASP A 1 12 ? 10.558 28.511 -11.406 1.00 0.00 12 ASP A CA 9
ATOM 14253 C C . ASP A 1 12 ? 9.736 29.246 -12.472 1.00 0.00 12 ASP A C 9
ATOM 14254 O O . ASP A 1 12 ? 9.648 30.472 -12.453 1.00 0.00 12 ASP A O 9
ATOM 14263 N N . GLU A 1 13 ? 9.127 28.508 -13.408 1.00 0.00 13 GLU A N 9
ATOM 14264 C CA . GLU A 1 13 ? 8.303 29.092 -14.455 1.00 0.00 13 GLU A CA 9
ATOM 14265 C C . GLU A 1 13 ? 7.161 28.139 -14.827 1.00 0.00 13 GLU A C 9
ATOM 14266 O O . GLU A 1 13 ? 7.405 26.949 -15.026 1.00 0.00 13 GLU A O 9
ATOM 14278 N N . PRO A 1 14 ? 5.917 28.637 -14.928 1.00 0.00 14 PRO A N 9
ATOM 14279 C CA . PRO A 1 14 ? 4.750 27.824 -15.242 1.00 0.00 14 PRO A CA 9
ATOM 14280 C C . PRO A 1 14 ? 4.847 27.108 -16.589 1.00 0.00 14 PRO A C 9
ATOM 14281 O O . PRO A 1 14 ? 4.179 26.095 -16.789 1.00 0.00 14 PRO A O 9
ATOM 14292 N N . LEU A 1 15 ? 5.664 27.617 -17.515 1.00 0.00 15 LEU A N 9
ATOM 14293 C CA . LEU A 1 15 ? 5.796 27.012 -18.832 1.00 0.00 15 LEU A CA 9
ATOM 14294 C C . LEU A 1 15 ? 6.573 25.703 -18.720 1.00 0.00 15 LEU A C 9
ATOM 14295 O O . LEU A 1 15 ? 6.230 24.717 -19.371 1.00 0.00 15 LEU A O 9
ATOM 14311 N N . ILE A 1 16 ? 7.622 25.686 -17.891 1.00 0.00 16 ILE A N 9
ATOM 14312 C CA . ILE A 1 16 ? 8.420 24.488 -17.686 1.00 0.00 16 ILE A CA 9
ATOM 14313 C C . ILE A 1 16 ? 7.645 23.511 -16.807 1.00 0.00 16 ILE A C 9
ATOM 14314 O O . ILE A 1 16 ? 7.819 22.300 -16.920 1.00 0.00 16 ILE A O 9
ATOM 14330 N N . ALA A 1 17 ? 6.781 24.030 -15.930 1.00 0.00 17 ALA A N 9
ATOM 14331 C CA . ALA A 1 17 ? 5.964 23.187 -15.073 1.00 0.00 17 ALA A CA 9
ATOM 14332 C C . ALA A 1 17 ? 4.919 22.441 -15.902 1.00 0.00 17 ALA A C 9
ATOM 14333 O O . ALA A 1 17 ? 4.536 21.326 -15.555 1.00 0.00 17 ALA A O 9
ATOM 14340 N N . MET A 1 18 ? 4.457 23.048 -16.999 1.00 0.00 18 MET A N 9
ATOM 14341 C CA . MET A 1 18 ? 3.490 22.415 -17.882 1.00 0.00 18 MET A CA 9
ATOM 14342 C C . MET A 1 18 ? 4.178 21.351 -18.736 1.00 0.00 18 MET A C 9
ATOM 14343 O O . MET A 1 18 ? 3.546 20.380 -19.147 1.00 0.00 18 MET A O 9
ATOM 14357 N N . MET A 1 19 ? 5.477 21.525 -19.003 1.00 0.00 19 MET A N 9
ATOM 14358 C CA . MET A 1 19 ? 6.250 20.548 -19.750 1.00 0.00 19 MET A CA 9
ATOM 14359 C C . MET A 1 19 ? 6.522 19.322 -18.878 1.00 0.00 19 MET A C 9
ATOM 14360 O O . MET A 1 19 ? 6.643 18.209 -19.389 1.00 0.00 19 MET A O 9
ATOM 14374 N N . LEU A 1 20 ? 6.616 19.512 -17.559 1.00 0.00 20 LEU A N 9
ATOM 14375 C CA . LEU A 1 20 ? 6.813 18.410 -16.633 1.00 0.00 20 LEU A CA 9
ATOM 14376 C C . LEU A 1 20 ? 5.548 17.558 -16.561 1.00 0.00 20 LEU A C 9
ATOM 14377 O O . LEU A 1 20 ? 5.636 16.335 -16.448 1.00 0.00 20 LEU A O 9
ATOM 14393 N N . GLU A 1 21 ? 4.372 18.187 -16.629 1.00 0.00 21 GLU A N 9
ATOM 14394 C CA . GLU A 1 21 ? 3.123 17.446 -16.615 1.00 0.00 21 GLU A CA 9
ATOM 14395 C C . GLU A 1 21 ? 2.908 16.733 -17.949 1.00 0.00 21 GLU A C 9
ATOM 14396 O O . GLU A 1 21 ? 2.161 15.759 -18.011 1.00 0.00 21 GLU A O 9
ATOM 14408 N N . ASP A 1 22 ? 3.555 17.201 -19.019 1.00 0.00 22 ASP A N 9
ATOM 14409 C CA . ASP A 1 22 ? 3.386 16.590 -20.329 1.00 0.00 22 ASP A CA 9
ATOM 14410 C C . ASP A 1 22 ? 4.089 15.241 -20.401 1.00 0.00 22 ASP A C 9
ATOM 14411 O O . ASP A 1 22 ? 3.525 14.288 -20.937 1.00 0.00 22 ASP A O 9
ATOM 14420 N N . PHE A 1 23 ? 5.312 15.132 -19.868 1.00 0.00 23 PHE A N 9
ATOM 14421 C CA . PHE A 1 23 ? 6.017 13.859 -19.890 1.00 0.00 23 PHE A CA 9
ATOM 14422 C C . PHE A 1 23 ? 5.448 12.890 -18.857 1.00 0.00 23 PHE A C 9
ATOM 14423 O O . PHE A 1 23 ? 5.632 11.682 -18.986 1.00 0.00 23 PHE A O 9
ATOM 14440 N N . LEU A 1 24 ? 4.757 13.395 -17.832 1.00 0.00 24 LEU A N 9
ATOM 14441 C CA . LEU A 1 24 ? 4.149 12.530 -16.832 1.00 0.00 24 LEU A CA 9
ATOM 14442 C C . LEU A 1 24 ? 2.796 11.998 -17.305 1.00 0.00 24 LEU A C 9
ATOM 14443 O O . LEU A 1 24 ? 2.311 11.008 -16.761 1.00 0.00 24 LEU A O 9
ATOM 14459 N N . GLU A 1 25 ? 2.175 12.630 -18.307 1.00 0.00 25 GLU A N 9
ATOM 14460 C CA . GLU A 1 25 ? 0.954 12.101 -18.898 1.00 0.00 25 GLU A CA 9
ATOM 14461 C C . GLU A 1 25 ? 1.288 11.075 -19.983 1.00 0.00 25 GLU A C 9
ATOM 14462 O O . GLU A 1 25 ? 0.458 10.223 -20.294 1.00 0.00 25 GLU A O 9
ATOM 14474 N N . VAL A 1 26 ? 2.495 11.144 -20.554 1.00 0.00 26 VAL A N 9
ATOM 14475 C CA . VAL A 1 26 ? 2.957 10.147 -21.515 1.00 0.00 26 VAL A CA 9
ATOM 14476 C C . VAL A 1 26 ? 3.488 8.922 -20.774 1.00 0.00 26 VAL A C 9
ATOM 14477 O O . VAL A 1 26 ? 3.559 7.832 -21.341 1.00 0.00 26 VAL A O 9
ATOM 14490 N N . LEU A 1 27 ? 3.858 9.096 -19.501 1.00 0.00 27 LEU A N 9
ATOM 14491 C CA . LEU A 1 27 ? 4.352 8.015 -18.656 1.00 0.00 27 LEU A CA 9
ATOM 14492 C C . LEU A 1 27 ? 3.214 7.379 -17.850 1.00 0.00 27 LEU A C 9
ATOM 14493 O O . LEU A 1 27 ? 3.442 6.448 -17.082 1.00 0.00 27 LEU A O 9
ATOM 14509 N N . ASP A 1 28 ? 1.984 7.878 -18.021 1.00 0.00 28 ASP A N 9
ATOM 14510 C CA . ASP A 1 28 ? 0.819 7.411 -17.271 1.00 0.00 28 ASP A CA 9
ATOM 14511 C C . ASP A 1 28 ? 1.092 7.441 -15.763 1.00 0.00 28 ASP A C 9
ATOM 14512 O O . ASP A 1 28 ? 0.719 6.530 -15.027 1.00 0.00 28 ASP A O 9
ATOM 14521 N N . LYS A 1 29 ? 1.759 8.509 -15.312 1.00 0.00 29 LYS A N 9
ATOM 14522 C CA . LYS A 1 29 ? 2.186 8.677 -13.930 1.00 0.00 29 LYS A CA 9
ATOM 14523 C C . LYS A 1 29 ? 1.064 9.284 -13.085 1.00 0.00 29 LYS A C 9
ATOM 14524 O O . LYS A 1 29 ? 0.090 9.806 -13.626 1.00 0.00 29 LYS A O 9
ATOM 14543 N N . THR A 1 30 ? 1.204 9.211 -11.758 1.00 0.00 30 THR A N 9
ATOM 14544 C CA . THR A 1 30 ? 0.231 9.771 -10.823 1.00 0.00 30 THR A CA 9
ATOM 14545 C C . THR A 1 30 ? 0.865 10.911 -10.022 1.00 0.00 30 THR A C 9
ATOM 14546 O O . THR A 1 30 ? 1.181 10.736 -8.846 1.00 0.00 30 THR A O 9
ATOM 14557 N N . PRO A 1 31 ? 1.064 12.089 -10.636 1.00 0.00 31 PRO A N 9
ATOM 14558 C CA . PRO A 1 31 ? 1.654 13.238 -9.968 1.00 0.00 31 PRO A CA 9
ATOM 14559 C C . PRO A 1 31 ? 0.740 13.705 -8.840 1.00 0.00 31 PRO A C 9
ATOM 14560 O O . PRO A 1 31 ? -0.463 13.439 -8.862 1.00 0.00 31 PRO A O 9
ATOM 14571 N N . VAL A 1 32 ? 1.306 14.404 -7.854 1.00 0.00 32 VAL A N 9
ATOM 14572 C CA . VAL A 1 32 ? 0.564 14.779 -6.653 1.00 0.00 32 VAL A CA 9
ATOM 14573 C C . VAL A 1 32 ? 0.418 16.287 -6.487 1.00 0.00 32 VAL A C 9
ATOM 14574 O O . VAL A 1 32 ? -0.305 16.737 -5.599 1.00 0.00 32 VAL A O 9
ATOM 14587 N N . GLY A 1 33 ? 1.091 17.078 -7.326 1.00 0.00 33 GLY A N 9
ATOM 14588 C CA . GLY A 1 33 ? 0.961 18.521 -7.268 1.00 0.00 33 GLY A CA 9
ATOM 14589 C C . GLY A 1 33 ? 2.066 19.231 -8.035 1.00 0.00 33 GLY A C 9
ATOM 14590 O O . GLY A 1 33 ? 3.028 18.610 -8.485 1.00 0.00 33 GLY A O 9
ATOM 14594 N N . THR A 1 34 ? 1.911 20.548 -8.172 1.00 0.00 34 THR A N 9
ATOM 14595 C CA . THR A 1 34 ? 2.878 21.415 -8.825 1.00 0.00 34 THR A CA 9
ATOM 14596 C C . THR A 1 34 ? 3.011 22.687 -8.001 1.00 0.00 34 THR A C 9
ATOM 14597 O O . THR A 1 34 ? 2.014 23.207 -7.501 1.00 0.00 34 THR A O 9
ATOM 14608 N N . VAL A 1 35 ? 4.238 23.194 -7.857 1.00 0.00 35 VAL A N 9
ATOM 14609 C CA . VAL A 1 35 ? 4.518 24.369 -7.045 1.00 0.00 35 VAL A CA 9
ATOM 14610 C C . VAL A 1 35 ? 5.524 25.281 -7.743 1.00 0.00 35 VAL A C 9
ATOM 14611 O O . VAL A 1 35 ? 6.277 24.841 -8.613 1.00 0.00 35 VAL A O 9
ATOM 14624 N N . ASP A 1 36 ? 5.526 26.556 -7.349 1.00 0.00 36 ASP A N 9
ATOM 14625 C CA . ASP A 1 36 ? 6.341 27.590 -7.973 1.00 0.00 36 ASP A CA 9
ATOM 14626 C C . ASP A 1 36 ? 7.303 28.230 -6.970 1.00 0.00 36 ASP A C 9
ATOM 14627 O O . ASP A 1 36 ? 8.104 29.086 -7.338 1.00 0.00 36 ASP A O 9
ATOM 14636 N N . THR A 1 37 ? 7.236 27.818 -5.698 1.00 0.00 37 THR A N 9
ATOM 14637 C CA . THR A 1 37 ? 8.075 28.362 -4.635 1.00 0.00 37 THR A CA 9
ATOM 14638 C C . THR A 1 37 ? 8.561 27.246 -3.718 1.00 0.00 37 THR A C 9
ATOM 14639 O O . THR A 1 37 ? 7.988 26.157 -3.691 1.00 0.00 37 THR A O 9
ATOM 14650 N N . VAL A 1 38 ? 9.625 27.518 -2.956 1.00 0.00 38 VAL A N 9
ATOM 14651 C CA . VAL A 1 38 ? 10.177 26.536 -2.034 1.00 0.00 38 VAL A CA 9
ATOM 14652 C C . VAL A 1 38 ? 9.289 26.382 -0.800 1.00 0.00 38 VAL A C 9
ATOM 14653 O O . VAL A 1 38 ? 9.279 25.326 -0.171 1.00 0.00 38 VAL A O 9
ATOM 14666 N N . ALA A 1 39 ? 8.537 27.430 -0.451 1.00 0.00 39 ALA A N 9
ATOM 14667 C CA . ALA A 1 39 ? 7.640 27.381 0.691 1.00 0.00 39 ALA A CA 9
ATOM 14668 C C . ALA A 1 39 ? 6.366 26.624 0.329 1.00 0.00 39 ALA A C 9
ATOM 14669 O O . ALA A 1 39 ? 5.738 26.018 1.199 1.00 0.00 39 ALA A O 9
ATOM 14676 N N . GLY A 1 40 ? 5.979 26.647 -0.950 1.00 0.00 40 GLY A N 9
ATOM 14677 C CA . GLY A 1 40 ? 4.818 25.910 -1.418 1.00 0.00 40 GLY A CA 9
ATOM 14678 C C . GLY A 1 40 ? 5.136 24.425 -1.551 1.00 0.00 40 GLY A C 9
ATOM 14679 O O . GLY A 1 40 ? 4.244 23.588 -1.425 1.00 0.00 40 GLY A O 9
ATOM 14683 N N . ALA A 1 41 ? 6.405 24.089 -1.803 1.00 0.00 41 ALA A N 9
ATOM 14684 C CA . ALA A 1 41 ? 6.813 22.700 -1.938 1.00 0.00 41 ALA A CA 9
ATOM 14685 C C . ALA A 1 41 ? 6.742 21.997 -0.586 1.00 0.00 41 ALA A C 9
ATOM 14686 O O . ALA A 1 41 ? 6.278 20.858 -0.501 1.00 0.00 41 ALA A O 9
ATOM 14693 N N . LEU A 1 42 ? 7.195 22.666 0.476 1.00 0.00 42 LEU A N 9
ATOM 14694 C CA . LEU A 1 42 ? 7.151 22.086 1.809 1.00 0.00 42 LEU A CA 9
ATOM 14695 C C . LEU A 1 42 ? 5.712 22.064 2.327 1.00 0.00 42 LEU A C 9
ATOM 14696 O O . LEU A 1 42 ? 5.376 21.245 3.181 1.00 0.00 42 LEU A O 9
ATOM 14712 N N . ALA A 1 43 ? 4.859 22.956 1.813 1.00 0.00 43 ALA A N 9
ATOM 14713 C CA . ALA A 1 43 ? 3.459 22.979 2.200 1.00 0.00 43 ALA A CA 9
ATOM 14714 C C . ALA A 1 43 ? 2.710 21.793 1.593 1.00 0.00 43 ALA A C 9
ATOM 14715 O O . ALA A 1 43 ? 1.688 21.378 2.138 1.00 0.00 43 ALA A O 9
ATOM 14722 N N . ARG A 1 44 ? 3.203 21.244 0.474 1.00 0.00 44 ARG A N 9
ATOM 14723 C CA . ARG A 1 44 ? 2.596 20.073 -0.144 1.00 0.00 44 ARG A CA 9
ATOM 14724 C C . ARG A 1 44 ? 3.092 18.784 0.502 1.00 0.00 44 ARG A C 9
ATOM 14725 O O . ARG A 1 44 ? 2.425 17.756 0.395 1.00 0.00 44 ARG A O 9
ATOM 14746 N N . VAL A 1 45 ? 4.245 18.822 1.176 1.00 0.00 45 VAL A N 9
ATOM 14747 C CA . VAL A 1 45 ? 4.718 17.670 1.937 1.00 0.00 45 VAL A CA 9
ATOM 14748 C C . VAL A 1 45 ? 3.852 17.502 3.185 1.00 0.00 45 VAL A C 9
ATOM 14749 O O . VAL A 1 45 ? 3.645 16.387 3.652 1.00 0.00 45 VAL A O 9
ATOM 14762 N N . GLU A 1 46 ? 3.343 18.611 3.727 1.00 0.00 46 GLU A N 9
ATOM 14763 C CA . GLU A 1 46 ? 2.424 18.583 4.859 1.00 0.00 46 GLU A CA 9
ATOM 14764 C C . GLU A 1 46 ? 0.984 18.320 4.415 1.00 0.00 46 GLU A C 9
ATOM 14765 O O . GLU A 1 46 ? 0.130 18.001 5.242 1.00 0.00 46 GLU A O 9
ATOM 14777 N N . ASP A 1 47 ? 0.699 18.456 3.115 1.00 0.00 47 ASP A N 9
ATOM 14778 C CA . ASP A 1 47 ? -0.648 18.304 2.580 1.00 0.00 47 ASP A CA 9
ATOM 14779 C C . ASP A 1 47 ? -0.962 16.849 2.225 1.00 0.00 47 ASP A C 9
ATOM 14780 O O . ASP A 1 47 ? -2.122 16.506 1.995 1.00 0.00 47 ASP A O 9
ATOM 14789 N N . GLY A 1 48 ? 0.056 15.984 2.176 1.00 0.00 48 GLY A N 9
ATOM 14790 C CA . GLY A 1 48 ? -0.138 14.577 1.859 1.00 0.00 48 GLY A CA 9
ATOM 14791 C C . GLY A 1 48 ? 1.192 13.859 1.638 1.00 0.00 48 GLY A C 9
ATOM 14792 O O . GLY A 1 48 ? 2.248 14.487 1.604 1.00 0.00 48 GLY A O 9
ATOM 14796 N N . GLY A 1 49 ? 1.130 12.531 1.493 1.00 0.00 49 GLY A N 9
ATOM 14797 C CA . GLY A 1 49 ? 2.318 11.719 1.261 1.00 0.00 49 GLY A CA 9
ATOM 14798 C C . GLY A 1 49 ? 2.831 11.878 -0.168 1.00 0.00 49 GLY A C 9
ATOM 14799 O O . GLY A 1 49 ? 2.056 12.158 -1.083 1.00 0.00 49 GLY A O 9
ATOM 14803 N N . ILE A 1 50 ? 4.141 11.700 -0.348 1.00 0.00 50 ILE A N 9
ATOM 14804 C CA . ILE A 1 50 ? 4.810 11.808 -1.638 1.00 0.00 50 ILE A CA 9
ATOM 14805 C C . ILE A 1 50 ? 5.890 10.729 -1.709 1.00 0.00 50 ILE A C 9
ATOM 14806 O O . ILE A 1 50 ? 6.439 10.351 -0.675 1.00 0.00 50 ILE A O 9
ATOM 14822 N N . ASP A 1 51 ? 6.200 10.228 -2.909 1.00 0.00 51 ASP A N 9
ATOM 14823 C CA . ASP A 1 51 ? 7.177 9.155 -3.052 1.00 0.00 51 ASP A CA 9
ATOM 14824 C C . ASP A 1 51 ? 8.473 9.659 -3.679 1.00 0.00 51 ASP A C 9
ATOM 14825 O O . ASP A 1 51 ? 9.532 9.086 -3.437 1.00 0.00 51 ASP A O 9
ATOM 14834 N N . ALA A 1 52 ? 8.399 10.728 -4.480 1.00 0.00 52 ALA A N 9
ATOM 14835 C CA . ALA A 1 52 ? 9.568 11.357 -5.075 1.00 0.00 52 ALA A CA 9
ATOM 14836 C C . ALA A 1 52 ? 9.225 12.772 -5.542 1.00 0.00 52 ALA A C 9
ATOM 14837 O O . ALA A 1 52 ? 8.061 13.165 -5.544 1.00 0.00 52 ALA A O 9
ATOM 14844 N N . ALA A 1 53 ? 10.236 13.545 -5.943 1.00 0.00 53 ALA A N 9
ATOM 14845 C CA . ALA A 1 53 ? 10.018 14.887 -6.459 1.00 0.00 53 ALA A CA 9
ATOM 14846 C C . ALA A 1 53 ? 11.103 15.273 -7.464 1.00 0.00 53 ALA A C 9
ATOM 14847 O O . ALA A 1 53 ? 12.180 14.677 -7.484 1.00 0.00 53 ALA A O 9
ATOM 14854 N N . ILE A 1 54 ? 10.814 16.277 -8.296 1.00 0.00 54 ILE A N 9
ATOM 14855 C CA . ILE A 1 54 ? 11.782 16.823 -9.237 1.00 0.00 54 ILE A CA 9
ATOM 14856 C C . ILE A 1 54 ? 11.973 18.299 -8.907 1.00 0.00 54 ILE A C 9
ATOM 14857 O O . ILE A 1 54 ? 10.998 19.042 -8.818 1.00 0.00 54 ILE A O 9
ATOM 14873 N N . LEU A 1 55 ? 13.230 18.719 -8.724 1.00 0.00 55 LEU A N 9
ATOM 14874 C CA . LEU A 1 55 ? 13.557 20.056 -8.257 1.00 0.00 55 LEU A CA 9
ATOM 14875 C C . LEU A 1 55 ? 14.281 20.856 -9.337 1.00 0.00 55 LEU A C 9
ATOM 14876 O O . LEU A 1 55 ? 15.245 20.381 -9.937 1.00 0.00 55 LEU A O 9
ATOM 14892 N N . ASP A 1 56 ? 13.806 22.079 -9.572 1.00 0.00 56 ASP A N 9
ATOM 14893 C CA . ASP A 1 56 ? 14.494 23.042 -10.416 1.00 0.00 56 ASP A CA 9
ATOM 14894 C C . ASP A 1 56 ? 15.586 23.715 -9.591 1.00 0.00 56 ASP A C 9
ATOM 14895 O O . ASP A 1 56 ? 15.373 24.034 -8.421 1.00 0.00 56 ASP A O 9
ATOM 14904 N N . VAL A 1 57 ? 16.760 23.936 -10.190 1.00 0.00 57 VAL A N 9
ATOM 14905 C CA . VAL A 1 57 ? 17.877 24.548 -9.485 1.00 0.00 57 VAL A CA 9
ATOM 14906 C C . VAL A 1 57 ? 17.795 26.070 -9.564 1.00 0.00 57 VAL A C 9
ATOM 14907 O O . VAL A 1 57 ? 18.457 26.775 -8.802 1.00 0.00 57 VAL A O 9
ATOM 14920 N N . ASN A 1 58 ? 16.982 26.591 -10.488 1.00 0.00 58 ASN A N 9
ATOM 14921 C CA . ASN A 1 58 ? 16.806 28.025 -10.639 1.00 0.00 58 ASN A CA 9
ATOM 14922 C C . ASN A 1 58 ? 15.869 28.550 -9.549 1.00 0.00 58 ASN A C 9
ATOM 14923 O O . ASN A 1 58 ? 14.918 27.872 -9.161 1.00 0.00 58 ASN A O 9
ATOM 14934 N N . LEU A 1 59 ? 16.138 29.762 -9.054 1.00 0.00 59 LEU A N 9
ATOM 14935 C CA . LEU A 1 59 ? 15.350 30.374 -7.995 1.00 0.00 59 LEU A CA 9
ATOM 14936 C C . LEU A 1 59 ? 15.466 31.897 -8.084 1.00 0.00 59 LEU A C 9
ATOM 14937 O O . LEU A 1 59 ? 16.406 32.419 -8.681 1.00 0.00 59 LEU A O 9
ATOM 14953 N N . ARG A 1 60 ? 14.509 32.615 -7.486 1.00 0.00 60 ARG A N 9
ATOM 14954 C CA . ARG A 1 60 ? 14.510 34.071 -7.476 1.00 0.00 60 ARG A CA 9
ATOM 14955 C C . ARG A 1 60 ? 15.679 34.595 -6.642 1.00 0.00 60 ARG A C 9
ATOM 14956 O O . ARG A 1 60 ? 16.128 33.925 -5.709 1.00 0.00 60 ARG A O 9
ATOM 14977 N N . GLY A 1 61 ? 16.166 35.792 -6.976 1.00 0.00 61 GLY A N 9
ATOM 14978 C CA . GLY A 1 61 ? 17.277 36.415 -6.272 1.00 0.00 61 GLY A CA 9
ATOM 14979 C C . GLY A 1 61 ? 18.621 35.845 -6.719 1.00 0.00 61 GLY A C 9
ATOM 14980 O O . GLY A 1 61 ? 18.708 35.145 -7.728 1.00 0.00 61 GLY A O 9
ATOM 14984 N N . GLY A 1 62 ? 19.679 36.148 -5.960 1.00 0.00 62 GLY A N 9
ATOM 14985 C CA . GLY A 1 62 ? 21.033 35.707 -6.266 1.00 0.00 62 GLY A CA 9
ATOM 14986 C C . GLY A 1 62 ? 21.295 34.259 -5.849 1.00 0.00 62 GLY A C 9
ATOM 14987 O O . GLY A 1 62 ? 22.422 33.781 -5.987 1.00 0.00 62 GLY A O 9
ATOM 14991 N N . GLU A 1 63 ? 20.278 33.557 -5.341 1.00 0.00 63 GLU A N 9
ATOM 14992 C CA . GLU A 1 63 ? 20.429 32.179 -4.896 1.00 0.00 63 GLU A CA 9
ATOM 14993 C C . GLU A 1 63 ? 20.554 31.234 -6.096 1.00 0.00 63 GLU A C 9
ATOM 14994 O O . GLU A 1 63 ? 20.044 31.526 -7.176 1.00 0.00 63 GLU A O 9
ATOM 15006 N N . LYS A 1 64 ? 21.234 30.097 -5.902 1.00 0.00 64 LYS A N 9
ATOM 15007 C CA . LYS A 1 64 ? 21.512 29.144 -6.970 1.00 0.00 64 LYS A CA 9
ATOM 15008 C C . LYS A 1 64 ? 21.203 27.706 -6.548 1.00 0.00 64 LYS A C 9
ATOM 15009 O O . LYS A 1 64 ? 21.633 26.763 -7.213 1.00 0.00 64 LYS A O 9
ATOM 15028 N N . SER A 1 65 ? 20.460 27.528 -5.450 1.00 0.00 65 SER A N 9
ATOM 15029 C CA . SER A 1 65 ? 20.094 26.212 -4.947 1.00 0.00 65 SER A CA 9
ATOM 15030 C C . SER A 1 65 ? 18.762 26.273 -4.205 1.00 0.00 65 SER A C 9
ATOM 15031 O O . SER A 1 65 ? 18.178 27.346 -4.053 1.00 0.00 65 SER A O 9
ATOM 15039 N N . THR A 1 66 ? 18.278 25.118 -3.740 1.00 0.00 66 THR A N 9
ATOM 15040 C CA . THR A 1 66 ? 17.033 25.034 -2.988 1.00 0.00 66 THR A CA 9
ATOM 15041 C C . THR A 1 66 ? 17.192 24.087 -1.802 1.00 0.00 66 THR A C 9
ATOM 15042 O O . THR A 1 66 ? 17.804 23.027 -1.934 1.00 0.00 66 THR A O 9
ATOM 15053 N N . PRO A 1 67 ? 16.648 24.456 -0.633 1.00 0.00 67 PRO A N 9
ATOM 15054 C CA . PRO A 1 67 ? 16.711 23.649 0.573 1.00 0.00 67 PRO A CA 9
ATOM 15055 C C . PRO A 1 67 ? 15.665 22.533 0.557 1.00 0.00 67 PRO A C 9
ATOM 15056 O O . PRO A 1 67 ? 15.690 21.655 1.420 1.00 0.00 67 PRO A O 9
ATOM 15067 N N . VAL A 1 68 ? 14.745 22.552 -0.412 1.00 0.00 68 VAL A N 9
ATOM 15068 C CA . VAL A 1 68 ? 13.662 21.582 -0.464 1.00 0.00 68 VAL A CA 9
ATOM 15069 C C . VAL A 1 68 ? 14.194 20.188 -0.777 1.00 0.00 68 VAL A C 9
ATOM 15070 O O . VAL A 1 68 ? 13.605 19.196 -0.359 1.00 0.00 68 VAL A O 9
ATOM 15083 N N . ALA A 1 69 ? 15.308 20.101 -1.507 1.00 0.00 69 ALA A N 9
ATOM 15084 C CA . ALA A 1 69 ? 15.865 18.814 -1.884 1.00 0.00 69 ALA A CA 9
ATOM 15085 C C . ALA A 1 69 ? 16.351 18.055 -0.649 1.00 0.00 69 ALA A C 9
ATOM 15086 O O . ALA A 1 69 ? 16.127 16.855 -0.534 1.00 0.00 69 ALA A O 9
ATOM 15093 N N . GLU A 1 70 ? 17.015 18.750 0.277 1.00 0.00 70 GLU A N 9
ATOM 15094 C CA . GLU A 1 70 ? 17.536 18.109 1.473 1.00 0.00 70 GLU A CA 9
ATOM 15095 C C . GLU A 1 70 ? 16.466 18.004 2.559 1.00 0.00 70 GLU A C 9
ATOM 15096 O O . GLU A 1 70 ? 16.616 17.220 3.494 1.00 0.00 70 GLU A O 9
ATOM 15108 N N . ALA A 1 71 ? 15.383 18.781 2.451 1.00 0.00 71 ALA A N 9
ATOM 15109 C CA . ALA A 1 71 ? 14.255 18.623 3.351 1.00 0.00 71 ALA A CA 9
ATOM 15110 C C . ALA A 1 71 ? 13.528 17.322 3.017 1.00 0.00 71 ALA A C 9
ATOM 15111 O O . ALA A 1 71 ? 13.009 16.645 3.903 1.00 0.00 71 ALA A O 9
ATOM 15118 N N . LEU A 1 72 ? 13.495 16.968 1.729 1.00 0.00 72 LEU A N 9
ATOM 15119 C CA . LEU A 1 72 ? 12.932 15.700 1.300 1.00 0.00 72 LEU A CA 9
ATOM 15120 C C . LEU A 1 72 ? 13.883 14.566 1.670 1.00 0.00 72 LEU A C 9
ATOM 15121 O O . LEU A 1 72 ? 13.436 13.443 1.890 1.00 0.00 72 LEU A O 9
ATOM 15137 N N . ALA A 1 73 ? 15.188 14.845 1.747 1.00 0.00 73 ALA A N 9
ATOM 15138 C CA . ALA A 1 73 ? 16.159 13.840 2.146 1.00 0.00 73 ALA A CA 9
ATOM 15139 C C . ALA A 1 73 ? 16.007 13.520 3.634 1.00 0.00 73 ALA A C 9
ATOM 15140 O O . ALA A 1 73 ? 16.407 12.444 4.076 1.00 0.00 73 ALA A O 9
ATOM 15147 N N . ALA A 1 74 ? 15.428 14.445 4.408 1.00 0.00 74 ALA A N 9
ATOM 15148 C CA . ALA A 1 74 ? 15.129 14.213 5.813 1.00 0.00 74 ALA A CA 9
ATOM 15149 C C . ALA A 1 74 ? 13.832 13.419 5.956 1.00 0.00 74 ALA A C 9
ATOM 15150 O O . ALA A 1 74 ? 13.597 12.792 6.988 1.00 0.00 74 ALA A O 9
ATOM 15157 N N . ARG A 1 75 ? 12.990 13.444 4.914 1.00 0.00 75 ARG A N 9
ATOM 15158 C CA . ARG A 1 75 ? 11.778 12.635 4.829 1.00 0.00 75 ARG A CA 9
ATOM 15159 C C . ARG A 1 75 ? 12.045 11.316 4.105 1.00 0.00 75 ARG A C 9
ATOM 15160 O O . ARG A 1 75 ? 11.108 10.578 3.810 1.00 0.00 75 ARG A O 9
ATOM 15181 N N . ASP A 1 76 ? 13.317 11.019 3.814 1.00 0.00 76 ASP A N 9
ATOM 15182 C CA . ASP A 1 76 ? 13.733 9.824 3.094 1.00 0.00 76 ASP A CA 9
ATOM 15183 C C . ASP A 1 76 ? 13.099 9.717 1.701 1.00 0.00 76 ASP A C 9
ATOM 15184 O O . ASP A 1 76 ? 12.891 8.619 1.187 1.00 0.00 76 ASP A O 9
ATOM 15193 N N . ILE A 1 77 ? 12.787 10.863 1.090 1.00 0.00 77 ILE A N 9
ATOM 15194 C CA . ILE A 1 77 ? 12.228 10.932 -0.255 1.00 0.00 77 ILE A CA 9
ATOM 15195 C C . ILE A 1 77 ? 13.334 11.308 -1.250 1.00 0.00 77 ILE A C 9
ATOM 15196 O O . ILE A 1 77 ? 14.037 12.295 -1.036 1.00 0.00 77 ILE A O 9
ATOM 15212 N N . PRO A 1 78 ? 13.500 10.537 -2.337 1.00 0.00 78 PRO A N 9
ATOM 15213 C CA . PRO A 1 78 ? 14.497 10.793 -3.363 1.00 0.00 78 PRO A CA 9
ATOM 15214 C C . PRO A 1 78 ? 14.112 11.984 -4.236 1.00 0.00 78 PRO A C 9
ATOM 15215 O O . PRO A 1 78 ? 12.935 12.329 -4.350 1.00 0.00 78 PRO A O 9
ATOM 15226 N N . PHE A 1 79 ? 15.114 12.615 -4.857 1.00 0.00 79 PHE A N 9
ATOM 15227 C CA . PHE A 1 79 ? 14.900 13.772 -5.713 1.00 0.00 79 PHE A CA 9
ATOM 15228 C C . PHE A 1 79 ? 15.921 13.816 -6.847 1.00 0.00 79 PHE A C 9
ATOM 15229 O O . PHE A 1 79 ? 16.919 13.094 -6.829 1.00 0.00 79 PHE A O 9
ATOM 15246 N N . VAL A 1 80 ? 15.660 14.674 -7.837 1.00 0.00 80 VAL A N 9
ATOM 15247 C CA . VAL A 1 80 ? 16.526 14.877 -8.993 1.00 0.00 80 VAL A CA 9
ATOM 15248 C C . VAL A 1 80 ? 16.589 16.366 -9.317 1.00 0.00 80 VAL A C 9
ATOM 15249 O O . VAL A 1 80 ? 15.600 17.076 -9.144 1.00 0.00 80 VAL A O 9
ATOM 15262 N N . PHE A 1 81 ? 17.747 16.839 -9.789 1.00 0.00 81 PHE A N 9
ATOM 15263 C CA . PHE A 1 81 ? 17.924 18.230 -10.176 1.00 0.00 81 PHE A CA 9
ATOM 15264 C C . PHE A 1 81 ? 17.721 18.398 -11.681 1.00 0.00 81 PHE A C 9
ATOM 15265 O O . PHE A 1 81 ? 17.979 17.475 -12.453 1.00 0.00 81 PHE A O 9
ATOM 15282 N N . ALA A 1 82 ? 17.263 19.582 -12.099 1.00 0.00 82 ALA A N 9
ATOM 15283 C CA . ALA A 1 82 ? 17.122 19.908 -13.508 1.00 0.00 82 ALA A CA 9
ATOM 15284 C C . ALA A 1 82 ? 17.486 21.372 -13.745 1.00 0.00 82 ALA A C 9
ATOM 15285 O O . ALA A 1 82 ? 16.856 22.266 -13.183 1.00 0.00 82 ALA A O 9
ATOM 15292 N N . THR A 1 83 ? 18.503 21.608 -14.577 1.00 0.00 83 THR A N 9
ATOM 15293 C CA . THR A 1 83 ? 18.950 22.950 -14.931 1.00 0.00 83 THR A CA 9
ATOM 15294 C C . THR A 1 83 ? 19.991 22.894 -16.050 1.00 0.00 83 THR A C 9
ATOM 15295 O O . THR A 1 83 ? 20.568 21.839 -16.311 1.00 0.00 83 THR A O 9
ATOM 15306 N N . GLY A 1 84 ? 20.234 24.030 -16.707 1.00 0.00 84 GLY A N 9
ATOM 15307 C CA . GLY A 1 84 ? 21.298 24.144 -17.691 1.00 0.00 84 GLY A CA 9
ATOM 15308 C C . GLY A 1 84 ? 22.596 24.564 -17.005 1.00 0.00 84 GLY A C 9
ATOM 15309 O O . GLY A 1 84 ? 22.564 25.303 -16.019 1.00 0.00 84 GLY A O 9
ATOM 15313 N N . GLY A 1 85 ? 23.740 24.104 -17.515 1.00 0.00 85 GLY A N 9
ATOM 15314 C CA . GLY A 1 85 ? 25.027 24.430 -16.917 1.00 0.00 85 GLY A CA 9
ATOM 15315 C C . GLY A 1 85 ? 26.104 23.426 -17.309 1.00 0.00 85 GLY A C 9
ATOM 15316 O O . GLY A 1 85 ? 26.021 22.786 -18.358 1.00 0.00 85 GLY A O 9
ATOM 15320 N N . SER A 1 86 ? 27.119 23.302 -16.451 1.00 0.00 86 SER A N 9
ATOM 15321 C CA . SER A 1 86 ? 28.252 22.413 -16.659 1.00 0.00 86 SER A CA 9
ATOM 15322 C C . SER A 1 86 ? 28.606 21.704 -15.355 1.00 0.00 86 SER A C 9
ATOM 15323 O O . SER A 1 86 ? 28.100 22.061 -14.292 1.00 0.00 86 SER A O 9
ATOM 15331 N N . ASP A 1 87 ? 29.482 20.697 -15.430 1.00 0.00 87 ASP A N 9
ATOM 15332 C CA . ASP A 1 87 ? 29.880 19.909 -14.270 1.00 0.00 87 ASP A CA 9
ATOM 15333 C C . ASP A 1 87 ? 30.710 20.739 -13.286 1.00 0.00 87 ASP A C 9
ATOM 15334 O O . ASP A 1 87 ? 30.947 20.314 -12.156 1.00 0.00 87 ASP A O 9
ATOM 15343 N N . ASP A 1 88 ? 31.153 21.927 -13.713 1.00 0.00 88 ASP A N 9
ATOM 15344 C CA . ASP A 1 88 ? 31.930 22.838 -12.884 1.00 0.00 88 ASP A CA 9
ATOM 15345 C C . ASP A 1 88 ? 31.055 23.967 -12.326 1.00 0.00 88 ASP A C 9
ATOM 15346 O O . ASP A 1 88 ? 31.526 24.788 -11.541 1.00 0.00 88 ASP A O 9
ATOM 15355 N N . SER A 1 89 ? 29.780 24.015 -12.729 1.00 0.00 89 SER A N 9
ATOM 15356 C CA . SER A 1 89 ? 28.839 25.033 -12.278 1.00 0.00 89 SER A CA 9
ATOM 15357 C C . SER A 1 89 ? 28.051 24.560 -11.059 1.00 0.00 89 SER A C 9
ATOM 15358 O O . SER A 1 89 ? 27.179 25.281 -10.570 1.00 0.00 89 SER A O 9
ATOM 15366 N N . VAL A 1 90 ? 28.352 23.355 -10.567 1.00 0.00 90 VAL A N 9
ATOM 15367 C CA . VAL A 1 90 ? 27.688 22.757 -9.416 1.00 0.00 90 VAL A CA 9
ATOM 15368 C C . VAL A 1 90 ? 28.700 22.061 -8.511 1.00 0.00 90 VAL A C 9
ATOM 15369 O O . VAL A 1 90 ? 29.765 21.643 -8.961 1.00 0.00 90 VAL A O 9
ATOM 15382 N N . ASP A 1 91 ? 28.358 21.937 -7.227 1.00 0.00 91 ASP A N 9
ATOM 15383 C CA . ASP A 1 91 ? 29.202 21.274 -6.242 1.00 0.00 91 ASP A CA 9
ATOM 15384 C C . ASP A 1 91 ? 28.919 19.769 -6.179 1.00 0.00 91 ASP A C 9
ATOM 15385 O O . ASP A 1 91 ? 28.102 19.238 -6.934 1.00 0.00 91 ASP A O 9
ATOM 15394 N N . SER A 1 92 ? 29.606 19.073 -5.268 1.00 0.00 92 SER A N 9
ATOM 15395 C CA . SER A 1 92 ? 29.573 17.620 -5.175 1.00 0.00 92 SER A CA 9
ATOM 15396 C C . SER A 1 92 ? 28.187 17.052 -4.868 1.00 0.00 92 SER A C 9
ATOM 15397 O O . SER A 1 92 ? 27.973 15.856 -5.066 1.00 0.00 92 SER A O 9
ATOM 15405 N N . ARG A 1 93 ? 27.237 17.864 -4.391 1.00 0.00 93 ARG A N 9
ATOM 15406 C CA . ARG A 1 93 ? 25.903 17.361 -4.080 1.00 0.00 93 ARG A CA 9
ATOM 15407 C C . ARG A 1 93 ? 25.124 17.092 -5.363 1.00 0.00 93 ARG A C 9
ATOM 15408 O O . ARG A 1 93 ? 24.298 16.181 -5.413 1.00 0.00 93 ARG A O 9
ATOM 15429 N N . PHE A 1 94 ? 25.390 17.879 -6.410 1.00 0.00 94 PHE A N 9
ATOM 15430 C CA . PHE A 1 94 ? 24.757 17.702 -7.705 1.00 0.00 94 PHE A CA 9
ATOM 15431 C C . PHE A 1 94 ? 25.481 16.609 -8.485 1.00 0.00 94 PHE A C 9
ATOM 15432 O O . PHE A 1 94 ? 24.905 16.009 -9.388 1.00 0.00 94 PHE A O 9
ATOM 15449 N N . ARG A 1 95 ? 26.745 16.354 -8.133 1.00 0.00 95 ARG A N 9
ATOM 15450 C CA . ARG A 1 95 ? 27.532 15.303 -8.760 1.00 0.00 95 ARG A CA 9
ATOM 15451 C C . ARG A 1 95 ? 27.340 13.967 -8.041 1.00 0.00 95 ARG A C 9
ATOM 15452 O O . ARG A 1 95 ? 27.850 12.945 -8.498 1.00 0.00 95 ARG A O 9
ATOM 15473 N N . ASP A 1 96 ? 26.607 13.968 -6.922 1.00 0.00 96 ASP A N 9
ATOM 15474 C CA . ASP A 1 96 ? 26.262 12.758 -6.186 1.00 0.00 96 ASP A CA 9
ATOM 15475 C C . ASP A 1 96 ? 24.797 12.374 -6.411 1.00 0.00 96 ASP A C 9
ATOM 15476 O O . ASP A 1 96 ? 24.406 11.238 -6.134 1.00 0.00 96 ASP A O 9
ATOM 15485 N N . ARG A 1 97 ? 23.987 13.314 -6.911 1.00 0.00 97 ARG A N 9
ATOM 15486 C CA . ARG A 1 97 ? 22.589 13.074 -7.255 1.00 0.00 97 ARG A CA 9
ATOM 15487 C C . ARG A 1 97 ? 22.411 13.093 -8.774 1.00 0.00 97 ARG A C 9
ATOM 15488 O O . ARG A 1 97 ? 23.245 13.662 -9.475 1.00 0.00 97 ARG A O 9
ATOM 15509 N N . PRO A 1 98 ? 21.338 12.486 -9.303 1.00 0.00 98 PRO A N 9
ATOM 15510 C CA . PRO A 1 98 ? 21.031 12.525 -10.723 1.00 0.00 98 PRO A CA 9
ATOM 15511 C C . PRO A 1 98 ? 20.770 13.956 -11.196 1.00 0.00 98 PRO A C 9
ATOM 15512 O O . PRO A 1 98 ? 20.340 14.803 -10.415 1.00 0.00 98 PRO A O 9
ATOM 15523 N N . VAL A 1 99 ? 21.031 14.222 -12.479 1.00 0.00 99 VAL A N 9
ATOM 15524 C CA . VAL A 1 99 ? 20.866 15.546 -13.069 1.00 0.00 99 VAL A CA 9
ATOM 15525 C C . VAL A 1 99 ? 20.296 15.448 -14.478 1.00 0.00 99 VAL A C 9
ATOM 15526 O O . VAL A 1 99 ? 20.463 14.436 -15.158 1.00 0.00 99 VAL A O 9
ATOM 15539 N N . LEU A 1 100 ? 19.622 16.518 -14.910 1.00 0.00 100 LEU A N 9
ATOM 15540 C CA . LEU A 1 100 ? 19.044 16.620 -16.241 1.00 0.00 100 LEU A CA 9
ATOM 15541 C C . LEU A 1 100 ? 19.127 18.074 -16.714 1.00 0.00 100 LEU A C 9
ATOM 15542 O O . LEU A 1 100 ? 19.210 18.991 -15.896 1.00 0.00 100 LEU A O 9
ATOM 15558 N N . GLN A 1 101 ? 19.106 18.295 -18.030 1.00 0.00 101 GLN A N 9
ATOM 15559 C CA . GLN A 1 101 ? 19.137 19.636 -18.596 1.00 0.00 101 GLN A CA 9
ATOM 15560 C C . GLN A 1 101 ? 17.807 20.351 -18.332 1.00 0.00 101 GLN A C 9
ATOM 15561 O O . GLN A 1 101 ? 16.812 19.712 -17.984 1.00 0.00 101 GLN A O 9
ATOM 15575 N N . LYS A 1 102 ? 17.784 21.679 -18.500 1.00 0.00 102 LYS A N 9
ATOM 15576 C CA . LYS A 1 102 ? 16.580 22.467 -18.270 1.00 0.00 102 LYS A CA 9
ATOM 15577 C C . LYS A 1 102 ? 15.473 22.113 -19.269 1.00 0.00 102 LYS A C 9
ATOM 15578 O O . LYS A 1 102 ? 14.350 21.856 -18.835 1.00 0.00 102 LYS A O 9
ATOM 15597 N N . PRO A 1 103 ? 15.734 22.082 -20.586 1.00 0.00 103 PRO A N 9
ATOM 15598 C CA . PRO A 1 103 ? 14.777 21.578 -21.553 1.00 0.00 103 PRO A CA 9
ATOM 15599 C C . PRO A 1 103 ? 14.722 20.053 -21.468 1.00 0.00 103 PRO A C 9
ATOM 15600 O O . PRO A 1 103 ? 15.731 19.405 -21.197 1.00 0.00 103 PRO A O 9
ATOM 15611 N N . PHE A 1 104 ? 13.541 19.476 -21.701 1.00 0.00 104 PHE A N 9
ATOM 15612 C CA . PHE A 1 104 ? 13.350 18.035 -21.603 1.00 0.00 104 PHE A CA 9
ATOM 15613 C C . PHE A 1 104 ? 13.240 17.400 -22.984 1.00 0.00 104 PHE A C 9
ATOM 15614 O O . PHE A 1 104 ? 12.839 18.048 -23.949 1.00 0.00 104 PHE A O 9
ATOM 15631 N N . THR A 1 105 ? 13.605 16.116 -23.063 1.00 0.00 105 THR A N 9
ATOM 15632 C CA . THR A 1 105 ? 13.539 15.314 -24.279 1.00 0.00 105 THR A CA 9
ATOM 15633 C C . THR A 1 105 ? 13.130 13.893 -23.907 1.0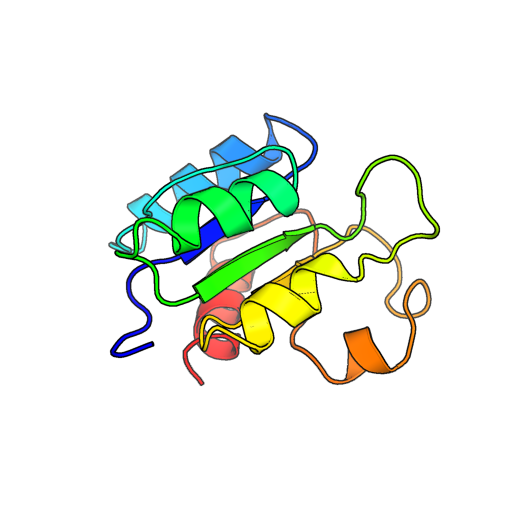0 0.00 105 THR A C 9
ATOM 15634 O O . THR A 1 105 ? 13.268 13.488 -22.756 1.00 0.00 105 THR A O 9
ATOM 15645 N N . MET A 1 106 ? 12.627 13.122 -24.875 1.00 0.00 106 MET A N 9
ATOM 15646 C CA . MET A 1 106 ? 12.175 11.767 -24.601 1.00 0.00 106 MET A CA 9
ATOM 15647 C C . MET A 1 106 ? 13.346 10.864 -24.214 1.00 0.00 106 MET A C 9
ATOM 15648 O O . MET A 1 106 ? 13.146 9.855 -23.545 1.00 0.00 106 MET A O 9
ATOM 15662 N N . ASP A 1 107 ? 14.568 11.215 -24.624 1.00 0.00 107 ASP A N 9
ATOM 15663 C CA . ASP A 1 107 ? 15.750 10.436 -24.276 1.00 0.00 107 ASP A CA 9
ATOM 15664 C C . ASP A 1 107 ? 16.287 10.828 -22.902 1.00 0.00 107 ASP A C 9
ATOM 15665 O O . ASP A 1 107 ? 16.740 9.969 -22.150 1.00 0.00 107 ASP A O 9
ATOM 15674 N N . GLY A 1 108 ? 16.239 12.121 -22.568 1.00 0.00 108 GLY A N 9
ATOM 15675 C CA . GLY A 1 108 ? 16.775 12.607 -21.303 1.00 0.00 108 GLY A CA 9
ATOM 15676 C C . GLY A 1 108 ? 15.833 12.322 -20.138 1.00 0.00 108 GLY A C 9
ATOM 15677 O O . GLY A 1 108 ? 16.286 12.051 -19.028 1.00 0.00 108 GLY A O 9
ATOM 15681 N N . VAL A 1 109 ? 14.522 12.378 -20.378 1.00 0.00 109 VAL A N 9
ATOM 15682 C CA . VAL A 1 109 ? 13.537 12.140 -19.331 1.00 0.00 109 VAL A CA 9
ATOM 15683 C C . VAL A 1 109 ? 13.431 10.652 -19.027 1.00 0.00 109 VAL A C 9
ATOM 15684 O O . VAL A 1 109 ? 13.123 10.275 -17.897 1.00 0.00 109 VAL A O 9
ATOM 15697 N N . ALA A 1 110 ? 13.684 9.795 -20.018 1.00 0.00 110 ALA A N 9
ATOM 15698 C CA . ALA A 1 110 ? 13.621 8.359 -19.811 1.00 0.00 110 ALA A CA 9
ATOM 15699 C C . ALA A 1 110 ? 14.810 7.879 -18.979 1.00 0.00 110 ALA A C 9
ATOM 15700 O O . ALA A 1 110 ? 14.694 6.894 -18.255 1.00 0.00 110 ALA A O 9
ATOM 15707 N N . LYS A 1 111 ? 15.953 8.571 -19.076 1.00 0.00 111 LYS A N 9
ATOM 15708 C CA . LYS A 1 111 ? 17.148 8.201 -18.328 1.00 0.00 111 LYS A CA 9
ATOM 15709 C C . LYS A 1 111 ? 17.132 8.803 -16.925 1.00 0.00 111 LYS A C 9
ATOM 15710 O O . LYS A 1 111 ? 17.660 8.199 -15.992 1.00 0.00 111 LYS A O 9
ATOM 15729 N N . ALA A 1 112 ? 16.529 9.983 -16.760 1.00 0.00 112 ALA A N 9
ATOM 15730 C CA . ALA A 1 112 ? 16.468 10.634 -15.462 1.00 0.00 112 ALA A CA 9
ATOM 15731 C C . ALA A 1 112 ? 15.439 9.948 -14.566 1.00 0.00 112 ALA A C 9
ATOM 15732 O O . ALA A 1 112 ? 15.631 9.859 -13.354 1.00 0.00 112 ALA A O 9
ATOM 15739 N N . LEU A 1 113 ? 14.347 9.456 -15.155 1.00 0.00 113 LEU A N 9
ATOM 15740 C CA . LEU A 1 113 ? 13.326 8.755 -14.396 1.00 0.00 113 LEU A CA 9
ATOM 15741 C C . LEU A 1 113 ? 13.717 7.294 -14.199 1.00 0.00 113 LEU A C 9
ATOM 15742 O O . LEU A 1 113 ? 13.213 6.650 -13.284 1.00 0.00 113 LEU A O 9
ATOM 15758 N N . ALA A 1 114 ? 14.609 6.760 -15.039 1.00 0.00 114 ALA A N 9
ATOM 15759 C CA . ALA A 1 114 ? 15.130 5.419 -14.828 1.00 0.00 114 ALA A CA 9
ATOM 15760 C C . ALA A 1 114 ? 16.148 5.421 -13.687 1.00 0.00 114 ALA A C 9
ATOM 15761 O O . ALA A 1 114 ? 16.428 4.373 -13.109 1.00 0.00 114 ALA A O 9
ATOM 15768 N N . ALA A 1 115 ? 16.704 6.592 -13.355 1.00 0.00 115 ALA A N 9
ATOM 15769 C CA . ALA A 1 115 ? 17.607 6.735 -12.226 1.00 0.00 115 ALA A CA 9
ATOM 15770 C C . ALA A 1 115 ? 16.842 7.014 -10.928 1.00 0.00 115 ALA A C 9
ATOM 15771 O O . ALA A 1 115 ? 17.347 6.718 -9.846 1.00 0.00 115 ALA A O 9
ATOM 15778 N N . LEU A 1 116 ? 15.632 7.581 -11.023 1.00 0.00 116 LEU A N 9
ATOM 15779 C CA . LEU A 1 116 ? 14.818 7.897 -9.856 1.00 0.00 116 LEU A CA 9
ATOM 15780 C C . LEU A 1 116 ? 13.876 6.741 -9.499 1.00 0.00 116 LEU A C 9
ATOM 15781 O O . LEU A 1 116 ? 13.939 6.202 -8.394 1.00 0.00 116 LEU A O 9
ATOM 15797 N N . LEU A 1 117 ? 13.003 6.368 -10.442 1.00 0.00 117 LEU A N 9
ATOM 15798 C CA . LEU A 1 117 ? 11.936 5.393 -10.262 1.00 0.00 117 LEU A CA 9
ATOM 15799 C C . LEU A 1 117 ? 12.441 3.954 -10.107 1.00 0.00 117 LEU A C 9
ATOM 15800 O O . LEU A 1 117 ? 11.627 3.034 -10.021 1.00 0.00 117 LEU A O 9
ATOM 15816 N N . VAL A 1 118 ? 13.764 3.747 -10.074 1.00 0.00 118 VAL A N 9
ATOM 15817 C CA . VAL A 1 118 ? 14.360 2.422 -9.933 1.00 0.00 118 VAL A CA 9
ATOM 15818 C C . VAL A 1 118 ? 15.498 2.469 -8.920 1.00 0.00 118 VAL A C 9
ATOM 15819 O O . VAL A 1 118 ? 16.463 3.227 -9.162 1.00 0.00 118 VAL A O 9
ATOM 15832 N N . MET A 1 1 ? 11.768 -0.769 1.804 1.00 0.00 1 MET A N 10
ATOM 15833 C CA . MET A 1 1 ? 11.704 0.260 0.747 1.00 0.00 1 MET A CA 10
ATOM 15834 C C . MET A 1 1 ? 10.405 0.122 -0.041 1.00 0.00 1 MET A C 10
ATOM 15835 O O . MET A 1 1 ? 9.767 -0.929 -0.011 1.00 0.00 1 MET A O 10
ATOM 15851 N N . SER A 1 2 ? 10.017 1.188 -0.747 1.00 0.00 2 SER A N 10
ATOM 15852 C CA . SER A 1 2 ? 8.793 1.218 -1.537 1.00 0.00 2 SER A CA 10
ATOM 15853 C C . SER A 1 2 ? 8.996 2.044 -2.804 1.00 0.00 2 SER A C 10
ATOM 15854 O O . SER A 1 2 ? 9.955 2.814 -2.907 1.00 0.00 2 SER A O 10
ATOM 15862 N N . ALA A 1 3 ? 8.092 1.884 -3.770 1.00 0.00 3 ALA A N 10
ATOM 15863 C CA . ALA A 1 3 ? 8.130 2.617 -5.028 1.00 0.00 3 ALA A CA 10
ATOM 15864 C C . ALA A 1 3 ? 7.670 4.062 -4.839 1.00 0.00 3 ALA A C 10
ATOM 15865 O O . ALA A 1 3 ? 7.139 4.424 -3.789 1.00 0.00 3 ALA A O 10
ATOM 15872 N N . LEU A 1 4 ? 7.873 4.890 -5.867 1.00 0.00 4 LEU A N 10
ATOM 15873 C CA . LEU A 1 4 ? 7.509 6.297 -5.849 1.00 0.00 4 LEU A CA 10
ATOM 15874 C C . LEU A 1 4 ? 6.738 6.646 -7.117 1.00 0.00 4 LEU A C 10
ATOM 15875 O O . LEU A 1 4 ? 7.281 7.207 -8.065 1.00 0.00 4 LEU A O 10
ATOM 15891 N N . THR A 1 5 ? 5.445 6.307 -7.133 1.00 0.00 5 THR A N 10
ATOM 15892 C CA . THR A 1 5 ? 4.563 6.571 -8.260 1.00 0.00 5 THR A CA 10
ATOM 15893 C C . THR A 1 5 ? 4.112 8.026 -8.310 1.00 0.00 5 THR A C 10
ATOM 15894 O O . THR A 1 5 ? 3.457 8.419 -9.269 1.00 0.00 5 THR A O 10
ATOM 15905 N N . GLN A 1 6 ? 4.446 8.824 -7.293 1.00 0.00 6 GLN A N 10
ATOM 15906 C CA . GLN A 1 6 ? 3.961 10.192 -7.207 1.00 0.00 6 GLN A CA 10
ATOM 15907 C C . GLN A 1 6 ? 5.085 11.193 -6.978 1.00 0.00 6 GLN A C 10
ATOM 15908 O O . GLN A 1 6 ? 5.790 11.126 -5.972 1.00 0.00 6 GLN A O 10
ATOM 15922 N N . ILE A 1 7 ? 5.240 12.118 -7.932 1.00 0.00 7 ILE A N 10
ATOM 15923 C CA . ILE A 1 7 ? 6.341 13.068 -7.961 1.00 0.00 7 ILE A CA 10
ATOM 15924 C C . ILE A 1 7 ? 5.814 14.504 -7.931 1.00 0.00 7 ILE A C 10
ATOM 15925 O O . ILE A 1 7 ? 4.916 14.850 -8.695 1.00 0.00 7 ILE A O 10
ATOM 15941 N N . LEU A 1 8 ? 6.370 15.343 -7.051 1.00 0.00 8 LEU A N 10
ATOM 15942 C CA . LEU A 1 8 ? 6.028 16.757 -6.977 1.00 0.00 8 LEU A CA 10
ATOM 15943 C C . LEU A 1 8 ? 6.937 17.532 -7.932 1.00 0.00 8 LEU A C 10
ATOM 15944 O O . LEU A 1 8 ? 8.123 17.221 -8.041 1.00 0.00 8 LEU A O 10
ATOM 15960 N N . ILE A 1 9 ? 6.398 18.536 -8.622 1.00 0.00 9 ILE A N 10
ATOM 15961 C CA . ILE A 1 9 ? 7.155 19.342 -9.565 1.00 0.00 9 ILE A CA 10
ATOM 15962 C C . ILE A 1 9 ? 7.351 20.752 -9.012 1.00 0.00 9 ILE A C 10
ATOM 15963 O O . ILE A 1 9 ? 6.411 21.354 -8.495 1.00 0.00 9 ILE A O 10
ATOM 15979 N N . VAL A 1 10 ? 8.572 21.277 -9.123 1.00 0.00 10 VAL A N 10
ATOM 15980 C CA . VAL A 1 10 ? 8.887 22.637 -8.706 1.00 0.00 10 VAL A CA 10
ATOM 15981 C C . VAL A 1 10 ? 9.602 23.337 -9.855 1.00 0.00 10 VAL A C 10
ATOM 15982 O O . VAL A 1 10 ? 10.648 22.872 -10.306 1.00 0.00 10 VAL A O 10
ATOM 15995 N N . GLU A 1 11 ? 9.032 24.451 -10.325 1.00 0.00 11 GLU A N 10
ATOM 15996 C CA . GLU A 1 11 ? 9.492 25.122 -11.529 1.00 0.00 11 GLU A CA 10
ATOM 15997 C C . GLU A 1 11 ? 9.249 26.630 -11.433 1.00 0.00 11 GLU A C 10
ATOM 15998 O O . GLU A 1 11 ? 8.417 27.075 -10.645 1.00 0.00 11 GLU A O 10
ATOM 16010 N N . ASP A 1 12 ? 9.979 27.417 -12.233 1.00 0.00 12 ASP A N 10
ATOM 16011 C CA . ASP A 1 12 ? 9.895 28.876 -12.222 1.00 0.00 12 ASP A CA 10
ATOM 16012 C C . ASP A 1 12 ? 9.339 29.417 -13.543 1.00 0.00 12 ASP A C 10
ATOM 16013 O O . ASP A 1 12 ? 8.980 30.590 -13.628 1.00 0.00 12 ASP A O 10
ATOM 16022 N N . GLU A 1 13 ? 9.264 28.569 -14.573 1.00 0.00 13 GLU A N 10
ATOM 16023 C CA . GLU A 1 13 ? 8.738 28.938 -15.879 1.00 0.00 13 GLU A CA 10
ATOM 16024 C C . GLU A 1 13 ? 7.535 28.051 -16.208 1.00 0.00 13 GLU A C 10
ATOM 16025 O O . GLU A 1 13 ? 7.705 26.856 -16.448 1.00 0.00 13 GLU A O 10
ATOM 16037 N N . PRO A 1 14 ? 6.316 28.610 -16.226 1.00 0.00 14 PRO A N 10
ATOM 16038 C CA . PRO A 1 14 ? 5.094 27.870 -16.502 1.00 0.00 14 PRO A CA 10
ATOM 16039 C C . PRO A 1 14 ? 5.119 27.102 -17.821 1.00 0.00 14 PRO A C 10
ATOM 16040 O O . PRO A 1 14 ? 4.385 26.128 -17.972 1.00 0.00 14 PRO A O 10
ATOM 16051 N N . LEU A 1 15 ? 5.949 27.519 -18.781 1.00 0.00 15 LEU A N 10
ATOM 16052 C CA . LEU A 1 15 ? 6.048 26.830 -20.061 1.00 0.00 15 LEU A CA 10
ATOM 16053 C C . LEU A 1 15 ? 6.795 25.507 -19.892 1.00 0.00 15 LEU A C 10
ATOM 16054 O O . LEU A 1 15 ? 6.508 24.537 -20.591 1.00 0.00 15 LEU A O 10
ATOM 16070 N N . ILE A 1 16 ? 7.756 25.461 -18.962 1.00 0.00 16 ILE A N 10
ATOM 16071 C CA . ILE A 1 16 ? 8.500 24.244 -18.684 1.00 0.00 16 ILE A CA 10
ATOM 16072 C C . ILE A 1 16 ? 7.680 23.360 -17.752 1.00 0.00 16 ILE A C 10
ATOM 16073 O O . ILE A 1 16 ? 7.815 22.139 -17.793 1.00 0.00 16 ILE A O 10
ATOM 16089 N N . ALA A 1 17 ? 6.828 23.964 -16.915 1.00 0.00 17 ALA A N 10
ATOM 16090 C CA . ALA A 1 17 ? 5.982 23.212 -16.005 1.00 0.00 17 ALA A CA 10
ATOM 16091 C C . ALA A 1 17 ? 4.874 22.493 -16.773 1.00 0.00 17 ALA A C 10
ATOM 16092 O O . ALA A 1 17 ? 4.415 21.435 -16.349 1.00 0.00 17 ALA A O 10
ATOM 16099 N N . MET A 1 18 ? 4.440 23.059 -17.904 1.00 0.00 18 MET A N 10
ATOM 16100 C CA . MET A 1 18 ? 3.422 22.439 -18.736 1.00 0.00 18 MET A CA 10
ATOM 16101 C C . MET A 1 18 ? 4.041 21.300 -19.542 1.00 0.00 18 MET A C 10
ATOM 16102 O O . MET A 1 18 ? 3.387 20.294 -19.805 1.00 0.00 18 MET A O 10
ATOM 16116 N N . MET A 1 19 ? 5.310 21.453 -19.935 1.00 0.00 19 MET A N 10
ATOM 16117 C CA . MET A 1 19 ? 6.015 20.410 -20.658 1.00 0.00 19 MET A CA 10
ATOM 16118 C C . MET A 1 19 ? 6.404 19.282 -19.701 1.00 0.00 19 MET A C 10
ATOM 16119 O O . MET A 1 19 ? 6.598 18.144 -20.126 1.00 0.00 19 MET A O 10
ATOM 16133 N N . LEU A 1 20 ? 6.517 19.596 -18.405 1.00 0.00 20 LEU A N 10
ATOM 16134 C CA . LEU A 1 20 ? 6.830 18.609 -17.384 1.00 0.00 20 LEU A CA 10
ATOM 16135 C C . LEU A 1 20 ? 5.641 17.671 -17.190 1.00 0.00 20 LEU A C 10
ATOM 16136 O O . LEU A 1 20 ? 5.816 16.472 -16.984 1.00 0.00 20 LEU A O 10
ATOM 16152 N N . GLU A 1 21 ? 4.427 18.225 -17.257 1.00 0.00 21 GLU A N 10
ATOM 16153 C CA . GLU A 1 21 ? 3.211 17.445 -17.116 1.00 0.00 21 GLU A CA 10
ATOM 16154 C C . GLU A 1 21 ? 2.939 16.639 -18.385 1.00 0.00 21 GLU A C 10
ATOM 16155 O O . GLU A 1 21 ? 2.239 15.632 -18.334 1.00 0.00 21 GLU A O 10
ATOM 16167 N N . ASP A 1 22 ? 3.488 17.068 -19.526 1.00 0.00 22 ASP A N 10
ATOM 16168 C CA . ASP A 1 22 ? 3.289 16.356 -20.779 1.00 0.00 22 ASP A CA 10
ATOM 16169 C C . ASP A 1 22 ? 4.052 15.028 -20.770 1.00 0.00 22 ASP A C 10
ATOM 16170 O O . ASP A 1 22 ? 3.513 14.006 -21.187 1.00 0.00 22 ASP A O 10
ATOM 16179 N N . PHE A 1 23 ? 5.300 15.025 -20.295 1.00 0.00 23 PHE A N 10
ATOM 16180 C CA . PHE A 1 23 ? 6.076 13.795 -20.239 1.00 0.00 23 PHE A CA 10
ATOM 16181 C C . PHE A 1 23 ? 5.633 12.909 -19.078 1.00 0.00 23 PHE A C 10
ATOM 16182 O O . PHE A 1 23 ? 5.813 11.692 -19.137 1.00 0.00 23 PHE A O 10
ATOM 16199 N N . LEU A 1 24 ? 5.058 13.490 -18.022 1.00 0.00 24 LEU A N 10
ATOM 16200 C CA . LEU A 1 24 ? 4.684 12.707 -16.856 1.00 0.00 24 LEU A CA 10
ATOM 16201 C C . LEU A 1 24 ? 3.457 11.841 -17.147 1.00 0.00 24 LEU A C 10
ATOM 16202 O O . LEU A 1 24 ? 3.332 10.748 -16.596 1.00 0.00 24 LEU A O 10
ATOM 16218 N N . GLU A 1 25 ? 2.550 12.317 -18.008 1.00 0.00 25 GLU A N 10
ATOM 16219 C CA . GLU A 1 25 ? 1.361 11.557 -18.371 1.00 0.00 25 GLU A CA 10
ATOM 16220 C C . GLU A 1 25 ? 1.639 10.587 -19.519 1.00 0.00 25 GLU A C 10
ATOM 16221 O O . GLU A 1 25 ? 0.931 9.588 -19.658 1.00 0.00 25 GLU A O 10
ATOM 16233 N N . VAL A 1 26 ? 2.655 10.856 -20.345 1.00 0.00 26 VAL A N 10
ATOM 16234 C CA . VAL A 1 26 ? 3.019 9.961 -21.441 1.00 0.00 26 VAL A CA 10
ATOM 16235 C C . VAL A 1 26 ? 3.778 8.743 -20.909 1.00 0.00 26 VAL A C 10
ATOM 16236 O O . VAL A 1 26 ? 3.837 7.714 -21.580 1.00 0.00 26 VAL A O 10
ATOM 16249 N N . LEU A 1 27 ? 4.354 8.853 -19.710 1.00 0.00 27 LEU A N 10
ATOM 16250 C CA . LEU A 1 27 ? 5.081 7.757 -19.082 1.00 0.00 27 LEU A CA 10
ATOM 16251 C C . LEU A 1 27 ? 4.226 7.037 -18.036 1.00 0.00 27 LEU A C 10
ATOM 16252 O O . LEU A 1 27 ? 4.756 6.330 -17.182 1.00 0.00 27 LEU A O 10
ATOM 16268 N N . ASP A 1 28 ? 2.901 7.221 -18.104 1.00 0.00 28 ASP A N 10
ATOM 16269 C CA . ASP A 1 28 ? 1.941 6.559 -17.226 1.00 0.00 28 ASP A CA 10
ATOM 16270 C C . ASP A 1 28 ? 2.248 6.765 -15.736 1.00 0.00 28 ASP A C 10
ATOM 16271 O O . ASP A 1 28 ? 1.903 5.928 -14.901 1.00 0.00 28 ASP A O 10
ATOM 16280 N N . LYS A 1 29 ? 2.899 7.880 -15.398 1.00 0.00 29 LYS A N 10
ATOM 16281 C CA . LYS A 1 29 ? 3.230 8.225 -14.022 1.00 0.00 29 LYS A CA 10
ATOM 16282 C C . LYS A 1 29 ? 2.048 8.952 -13.379 1.00 0.00 29 LYS A C 10
ATOM 16283 O O . LYS A 1 29 ? 1.222 9.530 -14.088 1.00 0.00 29 LYS A O 10
ATOM 16302 N N . THR A 1 30 ? 1.952 8.939 -12.047 1.00 0.00 30 THR A N 10
ATOM 16303 C CA . THR A 1 30 ? 0.851 9.594 -11.355 1.00 0.00 30 THR A CA 10
ATOM 16304 C C . THR A 1 30 ? 1.295 10.964 -10.830 1.00 0.00 30 THR A C 10
ATOM 16305 O O . THR A 1 30 ? 2.237 11.037 -10.044 1.00 0.00 30 THR A O 10
ATOM 16316 N N . PRO A 1 31 ? 0.634 12.051 -11.251 1.00 0.00 31 PRO A N 10
ATOM 16317 C CA . PRO A 1 31 ? 0.921 13.398 -10.787 1.00 0.00 31 PRO A CA 10
ATOM 16318 C C . PRO A 1 31 ? 0.293 13.642 -9.416 1.00 0.00 31 PRO A C 10
ATOM 16319 O O . PRO A 1 31 ? -0.596 12.902 -8.999 1.00 0.00 31 PRO A O 10
ATOM 16330 N N . VAL A 1 32 ? 0.754 14.683 -8.715 1.00 0.00 32 VAL A N 10
ATOM 16331 C CA . VAL A 1 32 ? 0.192 15.063 -7.423 1.00 0.00 32 VAL A CA 10
ATOM 16332 C C . VAL A 1 32 ? 0.054 16.575 -7.284 1.00 0.00 32 VAL A C 10
ATOM 16333 O O . VAL A 1 32 ? -0.809 17.046 -6.544 1.00 0.00 32 VAL A O 10
ATOM 16346 N N . GLY A 1 33 ? 0.889 17.347 -7.982 1.00 0.00 33 GLY A N 10
ATOM 16347 C CA . GLY A 1 33 ? 0.791 18.798 -7.960 1.00 0.00 33 GLY A CA 10
ATOM 16348 C C . GLY A 1 33 ? 2.049 19.460 -8.513 1.00 0.00 33 GLY A C 10
ATOM 16349 O O . GLY A 1 33 ? 3.045 18.793 -8.793 1.00 0.00 33 GLY A O 10
ATOM 16353 N N . THR A 1 34 ? 1.986 20.785 -8.651 1.00 0.00 34 THR A N 10
ATOM 16354 C CA . THR A 1 34 ? 3.102 21.611 -9.087 1.00 0.00 34 THR A CA 10
ATOM 16355 C C . THR A 1 34 ? 3.090 22.901 -8.272 1.00 0.00 34 THR A C 10
ATOM 16356 O O . THR A 1 34 ? 2.023 23.425 -7.953 1.00 0.00 34 THR A O 10
ATOM 16367 N N . VAL A 1 35 ? 4.271 23.418 -7.926 1.00 0.00 35 VAL A N 10
ATOM 16368 C CA . VAL A 1 35 ? 4.393 24.632 -7.132 1.00 0.00 35 VAL A CA 10
ATOM 16369 C C . VAL A 1 35 ? 5.459 25.558 -7.712 1.00 0.00 35 VAL A C 10
ATOM 16370 O O . VAL A 1 35 ? 6.378 25.110 -8.394 1.00 0.00 35 VAL A O 10
ATOM 16383 N N . ASP A 1 36 ? 5.323 26.857 -7.430 1.00 0.00 36 ASP A N 10
ATOM 16384 C CA . ASP A 1 36 ? 6.215 27.886 -7.950 1.00 0.00 36 ASP A CA 10
ATOM 16385 C C . ASP A 1 36 ? 7.128 28.444 -6.859 1.00 0.00 36 ASP A C 10
ATOM 16386 O O . ASP A 1 36 ? 7.833 29.429 -7.082 1.00 0.00 36 ASP A O 10
ATOM 16395 N N . THR A 1 37 ? 7.122 27.820 -5.677 1.00 0.00 37 THR A N 10
ATOM 16396 C CA . THR A 1 37 ? 7.951 28.242 -4.558 1.00 0.00 37 THR A CA 10
ATOM 16397 C C . THR A 1 37 ? 8.300 27.043 -3.680 1.00 0.00 37 THR A C 10
ATOM 16398 O O . THR A 1 37 ? 7.612 26.019 -3.703 1.00 0.00 37 THR A O 10
ATOM 16409 N N . VAL A 1 38 ? 9.375 27.172 -2.897 1.00 0.00 38 VAL A N 10
ATOM 16410 C CA . VAL A 1 38 ? 9.865 26.099 -2.040 1.00 0.00 38 VAL A CA 10
ATOM 16411 C C . VAL A 1 38 ? 8.937 25.881 -0.847 1.00 0.00 38 VAL A C 10
ATOM 16412 O O . VAL A 1 38 ? 8.925 24.799 -0.261 1.00 0.00 38 VAL A O 10
ATOM 16425 N N . ALA A 1 39 ? 8.153 26.902 -0.479 1.00 0.00 39 ALA A N 10
ATOM 16426 C CA . ALA A 1 39 ? 7.232 26.796 0.640 1.00 0.00 39 ALA A CA 10
ATOM 16427 C C . ALA A 1 39 ? 6.060 25.877 0.291 1.00 0.00 39 ALA A C 10
ATOM 16428 O O . ALA A 1 39 ? 5.456 25.282 1.181 1.00 0.00 39 ALA A O 10
ATOM 16435 N N . GLY A 1 40 ? 5.741 25.760 -1.000 1.00 0.00 40 GLY A N 10
ATOM 16436 C CA . GLY A 1 40 ? 4.672 24.887 -1.456 1.00 0.00 40 GLY A CA 10
ATOM 16437 C C . GLY A 1 40 ? 5.130 23.431 -1.482 1.00 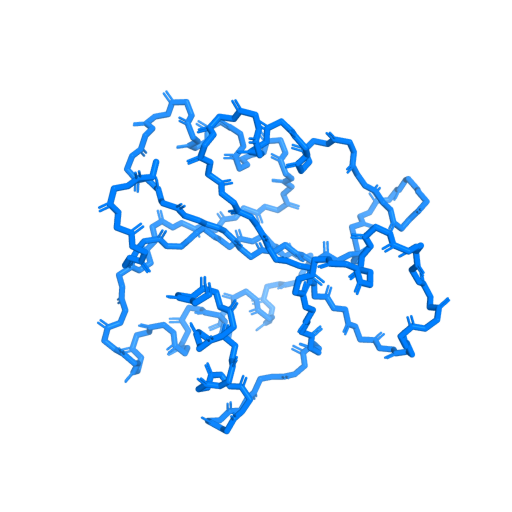0.00 40 GLY A C 10
ATOM 16438 O O . GLY A 1 40 ? 4.303 22.523 -1.447 1.00 0.00 40 GLY A O 10
ATOM 16442 N N . ALA A 1 41 ? 6.444 23.204 -1.541 1.00 0.00 41 ALA A N 10
ATOM 16443 C CA . ALA A 1 41 ? 6.987 21.857 -1.552 1.00 0.00 41 ALA A CA 10
ATOM 16444 C C . ALA A 1 41 ? 7.011 21.279 -0.140 1.00 0.00 41 ALA A C 10
ATOM 16445 O O . ALA A 1 41 ? 6.862 20.072 0.031 1.00 0.00 41 ALA A O 10
ATOM 16452 N N . LEU A 1 42 ? 7.197 22.127 0.877 1.00 0.00 42 LEU A N 10
ATOM 16453 C CA . LEU A 1 42 ? 7.180 21.674 2.260 1.00 0.00 42 LEU A CA 10
ATOM 16454 C C . LEU A 1 42 ? 5.750 21.555 2.778 1.00 0.00 42 LEU A C 10
ATOM 16455 O O . LEU A 1 42 ? 5.497 20.802 3.717 1.00 0.00 42 LEU A O 10
ATOM 16471 N N . ALA A 1 43 ? 4.809 22.287 2.177 1.00 0.00 43 ALA A N 10
ATOM 16472 C CA . ALA A 1 43 ? 3.421 22.257 2.616 1.00 0.00 43 ALA A CA 10
ATOM 16473 C C . ALA A 1 43 ? 2.683 21.045 2.055 1.00 0.00 43 ALA A C 10
ATOM 16474 O O . ALA A 1 43 ? 1.760 20.537 2.692 1.00 0.00 43 ALA A O 10
ATOM 16481 N N . ARG A 1 44 ? 3.078 20.571 0.870 1.00 0.00 44 ARG A N 10
ATOM 16482 C CA . ARG A 1 44 ? 2.438 19.423 0.244 1.00 0.00 44 ARG A CA 10
ATOM 16483 C C . ARG A 1 44 ? 3.064 18.105 0.691 1.00 0.00 44 ARG A C 10
ATOM 16484 O O . ARG A 1 44 ? 2.376 17.089 0.718 1.00 0.00 44 ARG A O 10
ATOM 16505 N N . VAL A 1 45 ? 4.355 18.105 1.041 1.00 0.00 45 VAL A N 10
ATOM 16506 C CA . VAL A 1 45 ? 5.033 16.884 1.455 1.00 0.00 45 VAL A CA 10
ATOM 16507 C C . VAL A 1 45 ? 4.785 16.585 2.930 1.00 0.00 45 VAL A C 10
ATOM 16508 O O . VAL A 1 45 ? 4.792 15.423 3.329 1.00 0.00 45 VAL A O 10
ATOM 16521 N N . GLU A 1 46 ? 4.561 17.612 3.756 1.00 0.00 46 GLU A N 10
ATOM 16522 C CA . GLU A 1 46 ? 4.295 17.403 5.173 1.00 0.00 46 GLU A CA 10
ATOM 16523 C C . GLU A 1 46 ? 2.856 16.929 5.390 1.00 0.00 46 GLU A C 10
ATOM 16524 O O . GLU A 1 46 ? 2.516 16.437 6.463 1.00 0.00 46 GLU A O 10
ATOM 16536 N N . ASP A 1 47 ? 2.010 17.074 4.365 1.00 0.00 47 ASP A N 10
ATOM 16537 C CA . ASP A 1 47 ? 0.630 16.606 4.393 1.00 0.00 47 ASP A CA 10
ATOM 16538 C C . ASP A 1 47 ? 0.543 15.154 3.907 1.00 0.00 47 ASP A C 10
ATOM 16539 O O . ASP A 1 47 ? -0.491 14.509 4.069 1.00 0.00 47 ASP A O 10
ATOM 16548 N N . GLY A 1 48 ? 1.626 14.648 3.310 1.00 0.00 48 GLY A N 10
ATOM 16549 C CA . GLY A 1 48 ? 1.677 13.302 2.764 1.00 0.00 48 GLY A CA 10
ATOM 16550 C C . GLY A 1 48 ? 1.037 13.232 1.379 1.00 0.00 48 GLY A C 10
ATOM 16551 O O . GLY A 1 48 ? 0.672 14.258 0.801 1.00 0.00 48 GLY A O 10
ATOM 16555 N N . GLY A 1 49 ? 0.899 12.016 0.842 1.00 0.00 49 GLY A N 10
ATOM 16556 C CA . GLY A 1 49 ? 0.319 11.812 -0.477 1.00 0.00 49 GLY A CA 10
ATOM 16557 C C . GLY A 1 49 ? 1.330 12.055 -1.596 1.00 0.00 49 GLY A C 10
ATOM 16558 O O . GLY A 1 49 ? 0.939 12.225 -2.749 1.00 0.00 49 GLY A O 10
ATOM 16562 N N . ILE A 1 50 ? 2.627 12.074 -1.266 1.00 0.00 50 ILE A N 10
ATOM 16563 C CA . ILE A 1 50 ? 3.708 12.269 -2.226 1.00 0.00 50 ILE A CA 10
ATOM 16564 C C . ILE A 1 50 ? 4.854 11.320 -1.876 1.00 0.00 50 ILE A C 10
ATOM 16565 O O . ILE A 1 50 ? 5.071 11.033 -0.699 1.00 0.00 50 ILE A O 10
ATOM 16581 N N . ASP A 1 51 ? 5.591 10.833 -2.881 1.00 0.00 51 ASP A N 10
ATOM 16582 C CA . ASP A 1 51 ? 6.674 9.882 -2.659 1.00 0.00 51 ASP A CA 10
ATOM 16583 C C . ASP A 1 51 ? 8.039 10.469 -3.028 1.00 0.00 51 ASP A C 10
ATOM 16584 O O . ASP A 1 51 ? 9.056 9.973 -2.546 1.00 0.00 51 ASP A O 10
ATOM 16593 N N . ALA A 1 52 ? 8.076 11.510 -3.866 1.00 0.00 52 ALA A N 10
ATOM 16594 C CA . ALA A 1 52 ? 9.318 12.166 -4.259 1.00 0.00 52 ALA A CA 10
ATOM 16595 C C . ALA A 1 52 ? 9.031 13.543 -4.857 1.00 0.00 52 ALA A C 10
ATOM 16596 O O . ALA A 1 52 ? 7.872 13.901 -5.069 1.00 0.00 52 ALA A O 10
ATOM 16603 N N . ALA A 1 53 ? 10.079 14.324 -5.135 1.00 0.00 53 ALA A N 10
ATOM 16604 C CA . ALA A 1 53 ? 9.916 15.631 -5.755 1.00 0.00 53 ALA A CA 10
ATOM 16605 C C . ALA A 1 53 ? 11.095 15.982 -6.666 1.00 0.00 53 ALA A C 10
ATOM 16606 O O . ALA A 1 53 ? 12.154 15.361 -6.591 1.00 0.00 53 ALA A O 10
ATOM 16613 N N . ILE A 1 54 ? 10.903 16.987 -7.522 1.00 0.00 54 ILE A N 10
ATOM 16614 C CA . ILE A 1 54 ? 11.932 17.495 -8.421 1.00 0.00 54 ILE A CA 10
ATOM 16615 C C . ILE A 1 54 ? 12.068 18.997 -8.204 1.00 0.00 54 ILE A C 10
ATOM 16616 O O . ILE A 1 54 ? 11.058 19.703 -8.150 1.00 0.00 54 ILE A O 10
ATOM 16632 N N . LEU A 1 55 ? 13.304 19.489 -8.080 1.00 0.00 55 LEU A N 10
ATOM 16633 C CA . LEU A 1 55 ? 13.564 20.891 -7.781 1.00 0.00 55 LEU A CA 10
ATOM 16634 C C . LEU A 1 55 ? 14.263 21.580 -8.952 1.00 0.00 55 LEU A C 10
ATOM 16635 O O . LEU A 1 55 ? 15.272 21.089 -9.457 1.00 0.00 55 LEU A O 10
ATOM 16651 N N . ASP A 1 56 ? 13.725 22.724 -9.380 1.00 0.00 56 ASP A N 10
ATOM 16652 C CA . ASP A 1 56 ? 14.402 23.593 -10.332 1.00 0.00 56 ASP A CA 10
ATOM 16653 C C . ASP A 1 56 ? 15.419 24.445 -9.577 1.00 0.00 56 ASP A C 10
ATOM 16654 O O . ASP A 1 56 ? 15.081 25.061 -8.567 1.00 0.00 56 ASP A O 10
ATOM 16663 N N . VAL A 1 57 ? 16.663 24.488 -10.062 1.00 0.00 57 VAL A N 10
ATOM 16664 C CA . VAL A 1 57 ? 17.732 25.235 -9.403 1.00 0.00 57 VAL A CA 10
ATOM 16665 C C . VAL A 1 57 ? 17.881 26.626 -10.029 1.00 0.00 57 VAL A C 10
ATOM 16666 O O . VAL A 1 57 ? 18.580 27.484 -9.491 1.00 0.00 57 VAL A O 10
ATOM 16679 N N . ASN A 1 58 ? 17.226 26.853 -11.169 1.00 0.00 58 ASN A N 10
ATOM 16680 C CA . ASN A 1 58 ? 17.220 28.138 -11.856 1.00 0.00 58 ASN A CA 10
ATOM 16681 C C . ASN A 1 58 ? 16.100 29.032 -11.311 1.00 0.00 58 ASN A C 10
ATOM 16682 O O . ASN A 1 58 ? 15.657 29.965 -11.982 1.00 0.00 58 ASN A O 10
ATOM 16693 N N . LEU A 1 59 ? 15.638 28.746 -10.090 1.00 0.00 59 LEU A N 10
ATOM 16694 C CA . LEU A 1 59 ? 14.561 29.479 -9.439 1.00 0.00 59 LEU A CA 10
ATOM 16695 C C . LEU A 1 59 ? 14.904 30.965 -9.313 1.00 0.00 59 LEU A C 10
ATOM 16696 O O . LEU A 1 59 ? 16.073 31.337 -9.203 1.00 0.00 59 LEU A O 10
ATOM 16712 N N . ARG A 1 60 ? 13.877 31.816 -9.328 1.00 0.00 60 ARG A N 10
ATOM 16713 C CA . ARG A 1 60 ? 14.040 33.260 -9.230 1.00 0.00 60 ARG A CA 10
ATOM 16714 C C . ARG A 1 60 ? 14.609 33.666 -7.873 1.00 0.00 60 ARG A C 10
ATOM 16715 O O . ARG A 1 60 ? 14.409 32.972 -6.877 1.00 0.00 60 ARG A O 10
ATOM 16736 N N . GLY A 1 61 ? 15.319 34.795 -7.839 1.00 0.00 61 GLY A N 10
ATOM 16737 C CA . GLY A 1 61 ? 15.947 35.282 -6.617 1.00 0.00 61 GLY A CA 10
ATOM 16738 C C . GLY A 1 61 ? 17.273 34.577 -6.336 1.00 0.00 61 GLY A C 10
ATOM 16739 O O . GLY A 1 61 ? 17.819 34.704 -5.241 1.00 0.00 61 GLY A O 10
ATOM 16743 N N . GLY A 1 62 ? 17.799 33.834 -7.316 1.00 0.00 62 GLY A N 10
ATOM 16744 C CA . GLY A 1 62 ? 19.041 33.090 -7.170 1.00 0.00 62 GLY A CA 10
ATOM 16745 C C . GLY A 1 62 ? 18.798 31.699 -6.592 1.00 0.00 62 GLY A C 10
ATOM 16746 O O . GLY A 1 62 ? 17.656 31.297 -6.368 1.00 0.00 62 GLY A O 10
ATOM 16750 N N . GLU A 1 63 ? 19.878 30.957 -6.346 1.00 0.00 63 GLU A N 10
ATOM 16751 C CA . GLU A 1 63 ? 19.788 29.594 -5.845 1.00 0.00 63 GLU A CA 10
ATOM 16752 C C . GLU A 1 63 ? 19.281 29.595 -4.403 1.00 0.00 63 GLU A C 10
ATOM 16753 O O . GLU A 1 63 ? 19.938 30.125 -3.507 1.00 0.00 63 GLU A O 10
ATOM 16765 N N . LYS A 1 64 ? 18.107 28.993 -4.187 1.00 0.00 64 LYS A N 10
ATOM 16766 C CA . LYS A 1 64 ? 17.503 28.873 -2.866 1.00 0.00 64 LYS A CA 10
ATOM 16767 C C . LYS A 1 64 ? 16.612 27.633 -2.778 1.00 0.00 64 LYS A C 10
ATOM 16768 O O . LYS A 1 64 ? 15.865 27.476 -1.816 1.00 0.00 64 LYS A O 10
ATOM 16787 N N . SER A 1 65 ? 16.693 26.755 -3.781 1.00 0.00 65 SER A N 10
ATOM 16788 C CA . SER A 1 65 ? 15.860 25.562 -3.873 1.00 0.00 65 SER A CA 10
ATOM 16789 C C . SER A 1 65 ? 16.634 24.288 -3.536 1.00 0.00 65 SER A C 10
ATOM 16790 O O . SER A 1 65 ? 16.083 23.194 -3.635 1.00 0.00 65 SER A O 10
ATOM 16798 N N . THR A 1 66 ? 17.904 24.417 -3.139 1.00 0.00 66 THR A N 10
ATOM 16799 C CA . THR A 1 66 ? 18.697 23.269 -2.725 1.00 0.00 66 THR A CA 10
ATOM 16800 C C . THR A 1 66 ? 18.653 23.049 -1.204 1.00 0.00 66 THR A C 10
ATOM 16801 O O . THR A 1 66 ? 18.731 21.896 -0.782 1.00 0.00 66 THR A O 10
ATOM 16812 N N . PRO A 1 67 ? 18.530 24.089 -0.358 1.00 0.00 67 PRO A N 10
ATOM 16813 C CA . PRO A 1 67 ? 18.408 23.897 1.080 1.00 0.00 67 PRO A CA 10
ATOM 16814 C C . PRO A 1 67 ? 17.116 23.171 1.450 1.00 0.00 67 PRO A C 10
ATOM 16815 O O . PRO A 1 67 ? 17.045 22.531 2.497 1.00 0.00 67 PRO A O 10
ATOM 16826 N N . VAL A 1 68 ? 16.092 23.267 0.594 1.00 0.00 68 VAL A N 10
ATOM 16827 C CA . VAL A 1 68 ? 14.815 22.603 0.828 1.00 0.00 68 VAL A CA 10
ATOM 16828 C C . VAL A 1 68 ? 14.866 21.156 0.353 1.00 0.00 68 VAL A C 10
ATOM 16829 O O . VAL A 1 68 ? 14.104 20.323 0.837 1.00 0.00 68 VAL A O 10
ATOM 16842 N N . ALA A 1 69 ? 15.762 20.841 -0.587 1.00 0.00 69 ALA A N 10
ATOM 16843 C CA . ALA A 1 69 ? 15.905 19.479 -1.059 1.00 0.00 69 ALA A CA 10
ATOM 16844 C C . ALA A 1 69 ? 16.548 18.630 0.033 1.00 0.00 69 ALA A C 10
ATOM 16845 O O . ALA A 1 69 ? 16.233 17.451 0.178 1.00 0.00 69 ALA A O 10
ATOM 16852 N N . GLU A 1 70 ? 17.451 19.226 0.813 1.00 0.00 70 GLU A N 10
ATOM 16853 C CA . GLU A 1 70 ? 18.096 18.529 1.911 1.00 0.00 70 GLU A CA 10
ATOM 16854 C C . GLU A 1 70 ? 17.120 18.344 3.075 1.00 0.00 70 GLU A C 10
ATOM 16855 O O . GLU A 1 70 ? 17.348 17.510 3.948 1.00 0.00 70 GLU A O 10
ATOM 16867 N N . ALA A 1 71 ? 16.026 19.112 3.095 1.00 0.00 71 ALA A N 10
ATOM 16868 C CA . ALA A 1 71 ? 14.987 18.928 4.093 1.00 0.00 71 ALA A CA 10
ATOM 16869 C C . ALA A 1 71 ? 14.126 17.721 3.714 1.00 0.00 71 ALA A C 10
ATOM 16870 O O . ALA A 1 71 ? 13.588 17.050 4.593 1.00 0.00 71 ALA A O 10
ATOM 16877 N N . LEU A 1 72 ? 13.994 17.434 2.414 1.00 0.00 72 LEU A N 10
ATOM 16878 C CA . LEU A 1 72 ? 13.302 16.233 1.970 1.00 0.00 72 LEU A CA 10
ATOM 16879 C C . LEU A 1 72 ? 14.148 15.012 2.323 1.00 0.00 72 LEU A C 10
ATOM 16880 O O . LEU A 1 72 ? 13.600 13.948 2.598 1.00 0.00 72 LEU A O 10
ATOM 16896 N N . ALA A 1 73 ? 15.478 15.160 2.326 1.00 0.00 73 ALA A N 10
ATOM 16897 C CA . ALA A 1 73 ? 16.371 14.083 2.719 1.00 0.00 73 ALA A CA 10
ATOM 16898 C C . ALA A 1 73 ? 16.292 13.849 4.225 1.00 0.00 73 ALA A C 10
ATOM 16899 O O . ALA A 1 73 ? 16.595 12.754 4.696 1.00 0.00 73 ALA A O 10
ATOM 16906 N N . ALA A 1 74 ? 15.881 14.867 4.990 1.00 0.00 74 ALA A N 10
ATOM 16907 C CA . ALA A 1 74 ? 15.653 14.730 6.421 1.00 0.00 74 ALA A CA 10
ATOM 16908 C C . ALA A 1 74 ? 14.283 14.105 6.687 1.00 0.00 74 ALA A C 10
ATOM 16909 O O . ALA A 1 74 ? 14.005 13.671 7.805 1.00 0.00 74 ALA A O 10
ATOM 16916 N N . ARG A 1 75 ? 13.426 14.056 5.660 1.00 0.00 75 ARG A N 10
ATOM 16917 C CA . ARG A 1 75 ? 12.133 13.383 5.713 1.00 0.00 75 ARG A CA 10
ATOM 16918 C C . ARG A 1 75 ? 12.187 12.035 4.995 1.00 0.00 75 ARG A C 10
ATOM 16919 O O . ARG A 1 75 ? 11.147 11.431 4.743 1.00 0.00 75 ARG A O 10
ATOM 16940 N N . ASP A 1 76 ? 13.394 11.562 4.668 1.00 0.00 76 ASP A N 10
ATOM 16941 C CA . ASP A 1 76 ? 13.616 10.298 3.970 1.00 0.00 76 ASP A CA 10
ATOM 16942 C C . ASP A 1 76 ? 12.913 10.221 2.612 1.00 0.00 76 ASP A C 10
ATOM 16943 O O . ASP A 1 76 ? 12.482 9.147 2.194 1.00 0.00 76 ASP A O 10
ATOM 16952 N N . ILE A 1 77 ? 12.798 11.358 1.917 1.00 0.00 77 ILE A N 10
ATOM 16953 C CA . ILE A 1 77 ? 12.188 11.444 0.595 1.00 0.00 77 ILE A CA 10
ATOM 16954 C C . ILE A 1 77 ? 13.253 11.840 -0.434 1.00 0.00 77 ILE A C 10
ATOM 16955 O O . ILE A 1 77 ? 13.974 12.818 -0.228 1.00 0.00 77 ILE A O 10
ATOM 16971 N N . PRO A 1 78 ? 13.360 11.097 -1.544 1.00 0.00 78 PRO A N 10
ATOM 16972 C CA . PRO A 1 78 ? 14.346 11.337 -2.584 1.00 0.00 78 PRO A CA 10
ATOM 16973 C C . PRO A 1 78 ? 13.960 12.503 -3.496 1.00 0.00 78 PRO A C 10
ATOM 16974 O O . PRO A 1 78 ? 12.794 12.886 -3.585 1.00 0.00 78 PRO A O 10
ATOM 16985 N N . PHE A 1 79 ? 14.962 13.063 -4.180 1.00 0.00 79 PHE A N 10
ATOM 16986 C CA . PHE A 1 79 ? 14.776 14.165 -5.109 1.00 0.00 79 PHE A CA 10
ATOM 16987 C C . PHE A 1 79 ? 15.873 14.168 -6.171 1.00 0.00 79 PHE A C 10
ATOM 16988 O O . PHE A 1 79 ? 16.862 13.446 -6.048 1.00 0.00 79 PHE A O 10
ATOM 17005 N N . VAL A 1 80 ? 15.691 14.986 -7.210 1.00 0.00 80 VAL A N 10
ATOM 17006 C CA . VAL A 1 80 ? 16.690 15.220 -8.251 1.00 0.00 80 VAL A CA 10
ATOM 17007 C C . VAL A 1 80 ? 16.634 16.687 -8.672 1.00 0.00 80 VAL A C 10
ATOM 17008 O O . VAL A 1 80 ? 15.629 17.356 -8.440 1.00 0.00 80 VAL A O 10
ATOM 17021 N N . PHE A 1 81 ? 17.704 17.194 -9.286 1.00 0.00 81 PHE A N 10
ATOM 17022 C CA . PHE A 1 81 ? 17.757 18.589 -9.707 1.00 0.00 81 PHE A CA 10
ATOM 17023 C C . PHE A 1 81 ? 17.447 18.744 -11.192 1.00 0.00 81 PHE A C 10
ATOM 17024 O O . PHE A 1 81 ? 17.620 17.811 -11.975 1.00 0.00 81 PHE A O 10
ATOM 17041 N N . ALA A 1 82 ? 16.990 19.935 -11.580 1.00 0.00 82 ALA A N 10
ATOM 17042 C CA . ALA A 1 82 ? 16.807 20.293 -12.973 1.00 0.00 82 ALA A CA 10
ATOM 17043 C C . ALA A 1 82 ? 17.314 21.716 -13.186 1.00 0.00 82 ALA A C 10
ATOM 17044 O O . ALA A 1 82 ? 16.808 22.653 -12.570 1.00 0.00 82 ALA A O 10
ATOM 17051 N N . THR A 1 83 ? 18.313 21.881 -14.056 1.00 0.00 83 THR A N 10
ATOM 17052 C CA . THR A 1 83 ? 18.899 23.187 -14.347 1.00 0.00 83 THR A CA 10
ATOM 17053 C C . THR A 1 83 ? 19.888 23.086 -15.506 1.00 0.00 83 THR A C 10
ATOM 17054 O O . THR A 1 83 ? 20.422 22.011 -15.779 1.00 0.00 83 THR A O 10
ATOM 17065 N N . GLY A 1 84 ? 20.136 24.205 -16.195 1.00 0.00 84 GLY A N 10
ATOM 17066 C CA . GLY A 1 84 ? 21.161 24.270 -17.226 1.00 0.00 84 GLY A CA 10
ATOM 17067 C C . GLY A 1 84 ? 22.505 24.628 -16.594 1.00 0.00 84 GLY A C 10
ATOM 17068 O O . GLY A 1 84 ? 22.557 25.420 -15.654 1.00 0.00 84 GLY A O 10
ATOM 17072 N N . GLY A 1 85 ? 23.597 24.050 -17.104 1.00 0.00 85 GLY A N 10
ATOM 17073 C CA . GLY A 1 85 ? 24.923 24.300 -16.560 1.00 0.00 85 GLY A CA 10
ATOM 17074 C C . GLY A 1 85 ? 25.923 23.228 -16.982 1.00 0.00 85 GLY A C 10
ATOM 17075 O O . GLY A 1 85 ? 25.723 22.538 -17.983 1.00 0.00 85 GLY A O 10
ATOM 17079 N N . SER A 1 86 ? 27.001 23.099 -16.208 1.00 0.00 86 SER A N 10
ATOM 17080 C CA . SER A 1 86 ? 28.067 22.135 -16.453 1.00 0.00 86 SER A CA 10
ATOM 17081 C C . SER A 1 86 ? 28.494 21.479 -15.138 1.00 0.00 86 SER A C 10
ATOM 17082 O O . SER A 1 86 ? 28.079 21.904 -14.062 1.00 0.00 86 SER A O 10
ATOM 17090 N N . ASP A 1 87 ? 29.328 20.441 -15.216 1.00 0.00 87 ASP A N 10
ATOM 17091 C CA . ASP A 1 87 ? 29.792 19.720 -14.038 1.00 0.00 87 ASP A CA 10
ATOM 17092 C C . ASP A 1 87 ? 30.713 20.590 -13.181 1.00 0.00 87 ASP A C 10
ATOM 17093 O O . ASP A 1 87 ? 30.994 20.254 -12.033 1.00 0.00 87 ASP A O 10
ATOM 17102 N N . ASP A 1 88 ? 31.183 21.714 -13.733 1.00 0.00 88 ASP A N 10
ATOM 17103 C CA . ASP A 1 88 ? 32.082 22.629 -13.038 1.00 0.00 88 ASP A CA 10
ATOM 17104 C C . ASP A 1 88 ? 31.307 23.769 -12.365 1.00 0.00 88 ASP A C 10
ATOM 17105 O O . ASP A 1 88 ? 31.911 24.675 -11.789 1.00 0.00 88 ASP A O 10
ATOM 17114 N N . SER A 1 89 ? 29.972 23.735 -12.435 1.00 0.00 89 SER A N 10
ATOM 17115 C CA . SER A 1 89 ? 29.123 24.770 -11.855 1.00 0.00 89 SER A CA 10
ATOM 17116 C C . SER A 1 89 ? 28.075 24.184 -10.909 1.00 0.00 89 SER A C 10
ATOM 17117 O O . SER A 1 89 ? 27.064 24.831 -10.629 1.00 0.00 89 SER A O 10
ATOM 17125 N N . VAL A 1 90 ? 28.308 22.963 -10.416 1.00 0.00 90 VAL A N 10
ATOM 17126 C CA . VAL A 1 90 ? 27.390 22.270 -9.522 1.00 0.00 90 VAL A CA 10
ATOM 17127 C C . VAL A 1 90 ? 28.113 21.683 -8.311 1.00 0.00 90 VAL A C 10
ATOM 17128 O O . VAL A 1 90 ? 29.310 21.403 -8.369 1.00 0.00 90 VAL A O 10
ATOM 17141 N N . ASP A 1 91 ? 27.369 21.502 -7.215 1.00 0.00 91 ASP A N 10
ATOM 17142 C CA . ASP A 1 91 ? 27.897 20.981 -5.960 1.00 0.00 91 ASP A CA 10
ATOM 17143 C C . ASP A 1 91 ? 27.981 19.450 -5.985 1.00 0.00 91 ASP A C 10
ATOM 17144 O O . ASP A 1 91 ? 27.481 18.799 -6.903 1.00 0.00 91 ASP A O 10
ATOM 17153 N N . SER A 1 92 ? 28.622 18.861 -4.971 1.00 0.00 92 SER A N 10
ATOM 17154 C CA . SER A 1 92 ? 28.851 17.422 -4.906 1.00 0.00 92 SER A CA 10
ATOM 17155 C C . SER A 1 92 ? 27.554 16.616 -4.882 1.00 0.00 92 SER A C 10
ATOM 17156 O O . SER A 1 92 ? 27.568 15.435 -5.229 1.00 0.00 92 SER A O 10
ATOM 17164 N N . ARG A 1 93 ? 26.428 17.222 -4.483 1.00 0.00 93 ARG A N 10
ATOM 17165 C CA . ARG A 1 93 ? 25.153 16.510 -4.473 1.00 0.00 93 ARG A CA 10
ATOM 17166 C C . ARG A 1 93 ? 24.610 16.350 -5.887 1.00 0.00 93 ARG A C 10
ATOM 17167 O O . ARG A 1 93 ? 23.795 15.467 -6.130 1.00 0.00 93 ARG A O 10
ATOM 17188 N N . PHE A 1 94 ? 25.057 17.189 -6.822 1.00 0.00 94 PHE A N 10
ATOM 17189 C CA . PHE A 1 94 ? 24.682 17.065 -8.221 1.00 0.00 94 PHE A CA 10
ATOM 17190 C C . PHE A 1 94 ? 25.551 15.993 -8.868 1.00 0.00 94 PHE A C 10
ATOM 17191 O O . PHE A 1 94 ? 25.177 15.401 -9.877 1.00 0.00 94 PHE A O 10
ATOM 17208 N N . ARG A 1 95 ? 26.723 15.749 -8.271 1.00 0.00 95 ARG A N 10
ATOM 17209 C CA . ARG A 1 95 ? 27.655 14.731 -8.723 1.00 0.00 95 ARG A CA 10
ATOM 17210 C C . ARG A 1 95 ? 27.352 13.377 -8.080 1.00 0.00 95 ARG A C 10
ATOM 17211 O O . ARG A 1 95 ? 27.943 12.370 -8.461 1.00 0.00 95 ARG A O 10
ATOM 17232 N N . ASP A 1 96 ? 26.433 13.351 -7.109 1.00 0.00 96 ASP A N 10
ATOM 17233 C CA . ASP A 1 96 ? 26.042 12.131 -6.412 1.00 0.00 96 ASP A CA 10
ATOM 17234 C C . ASP A 1 96 ? 24.551 11.819 -6.588 1.00 0.00 96 ASP A C 10
ATOM 17235 O O . ASP A 1 96 ? 24.081 10.783 -6.123 1.00 0.00 96 ASP A O 10
ATOM 17244 N N . ARG A 1 97 ? 23.802 12.706 -7.258 1.00 0.00 97 ARG A N 10
ATOM 17245 C CA . ARG A 1 97 ? 22.380 12.515 -7.524 1.00 0.00 97 ARG A CA 10
ATOM 17246 C C . ARG A 1 97 ? 22.067 13.007 -8.940 1.00 0.00 97 ARG A C 10
ATOM 17247 O O . ARG A 1 97 ? 22.616 14.026 -9.350 1.00 0.00 97 ARG A O 10
ATOM 17268 N N . PRO A 1 98 ? 21.200 12.311 -9.696 1.00 0.00 98 PRO A N 10
ATOM 17269 C CA . PRO A 1 98 ? 20.878 12.652 -11.075 1.00 0.00 98 PRO A CA 10
ATOM 17270 C C . PRO A 1 98 ? 20.437 14.100 -11.279 1.00 0.00 98 PRO A C 10
ATOM 17271 O O . PRO A 1 98 ? 19.851 14.723 -10.391 1.00 0.00 98 PRO A O 10
ATOM 17282 N N . VAL A 1 99 ? 20.730 14.622 -12.472 1.00 0.00 99 VAL A N 10
ATOM 17283 C CA . VAL A 1 99 ? 20.397 15.979 -12.884 1.00 0.00 99 VAL A CA 10
ATOM 17284 C C . VAL A 1 99 ? 20.002 15.984 -14.359 1.00 0.00 99 VAL A C 10
ATOM 17285 O O . VAL A 1 99 ? 20.421 15.111 -15.118 1.00 0.00 99 VAL A O 10
ATOM 17298 N N . LEU A 1 100 ? 19.197 16.967 -14.769 1.00 0.00 100 LEU A N 10
ATOM 17299 C CA . LEU A 1 100 ? 18.775 17.110 -16.154 1.00 0.00 100 LEU A CA 10
ATOM 17300 C C . LEU A 1 100 ? 18.610 18.590 -16.503 1.00 0.00 100 LEU A C 10
ATOM 17301 O O . LEU A 1 100 ? 18.376 19.415 -15.621 1.00 0.00 100 LEU A O 10
ATOM 17317 N N . GLN A 1 101 ? 18.728 18.935 -17.787 1.00 0.00 101 GLN A N 10
ATOM 17318 C CA . GLN A 1 101 ? 18.523 20.303 -18.243 1.00 0.00 101 GLN A CA 10
ATOM 17319 C C . GLN A 1 101 ? 17.032 20.636 -18.208 1.00 0.00 101 GLN A C 10
ATOM 17320 O O . GLN A 1 101 ? 16.196 19.736 -18.231 1.00 0.00 101 GLN A O 10
ATOM 17334 N N . LYS A 1 102 ? 16.686 21.928 -18.153 1.00 0.00 102 LYS A N 10
ATOM 17335 C CA . LYS A 1 102 ? 15.291 22.335 -18.038 1.00 0.00 102 LYS A CA 10
ATOM 17336 C C . LYS A 1 102 ? 14.463 21.981 -19.276 1.00 0.00 102 LYS A C 10
ATOM 17337 O O . LYS A 1 102 ? 13.347 21.493 -19.107 1.00 0.00 102 LYS A O 10
ATOM 17356 N N . PRO A 1 103 ? 14.947 22.197 -20.507 1.00 0.00 103 PRO A N 10
ATOM 17357 C CA . PRO A 1 103 ? 14.254 21.704 -21.685 1.00 0.00 103 PRO A CA 10
ATOM 17358 C C . PRO A 1 103 ? 14.356 20.181 -21.717 1.00 0.00 103 PRO A C 10
ATOM 17359 O O . PRO A 1 103 ? 15.450 19.625 -21.603 1.00 0.00 103 PRO A O 10
ATOM 17370 N N . PHE A 1 104 ? 13.215 19.506 -21.871 1.00 0.00 104 PHE A N 10
ATOM 17371 C CA . PHE A 1 104 ? 13.150 18.052 -21.844 1.00 0.00 104 PHE A CA 10
ATOM 17372 C C . PHE A 1 104 ? 13.088 17.472 -23.254 1.00 0.00 104 PHE A C 10
ATOM 17373 O O . PHE A 1 104 ? 12.629 18.127 -24.188 1.00 0.00 104 PHE A O 10
ATOM 17390 N N . THR A 1 105 ? 13.555 16.229 -23.389 1.00 0.00 105 THR A N 10
ATOM 17391 C CA . THR A 1 105 ? 13.544 15.476 -24.636 1.00 0.00 105 THR A CA 10
ATOM 17392 C C . THR A 1 105 ? 13.211 14.022 -24.326 1.00 0.00 105 THR A C 10
ATOM 17393 O O . THR A 1 105 ? 13.324 13.589 -23.179 1.00 0.00 105 THR A O 10
ATOM 17404 N N . MET A 1 106 ? 12.802 13.256 -25.341 1.00 0.00 106 MET A N 10
ATOM 17405 C CA . MET A 1 106 ? 12.401 11.874 -25.132 1.00 0.00 106 MET A CA 10
ATOM 17406 C C . MET A 1 106 ? 13.578 11.029 -24.643 1.00 0.00 106 MET A C 10
ATOM 17407 O O . MET A 1 106 ? 13.368 10.026 -23.961 1.00 0.00 106 MET A O 10
ATOM 17421 N N . ASP A 1 107 ? 14.811 11.418 -24.981 1.00 0.00 107 ASP A N 10
ATOM 17422 C CA . ASP A 1 107 ? 15.999 10.701 -24.544 1.00 0.00 107 ASP A CA 10
ATOM 17423 C C . ASP A 1 107 ? 16.441 11.143 -23.151 1.00 0.00 107 ASP A C 10
ATOM 17424 O O . ASP A 1 107 ? 16.881 10.316 -22.351 1.00 0.00 107 ASP A O 10
ATOM 17433 N N . GLY A 1 108 ? 16.332 12.442 -22.851 1.00 0.00 108 GLY A N 10
ATOM 17434 C CA . GLY A 1 108 ? 16.784 12.978 -21.575 1.00 0.00 108 GLY A CA 10
ATOM 17435 C C . GLY A 1 108 ? 15.840 12.602 -20.441 1.00 0.00 108 GLY A C 10
ATOM 17436 O O . GLY A 1 108 ? 16.278 12.426 -19.305 1.00 0.00 108 GLY A O 10
ATOM 17440 N N . VAL A 1 109 ? 14.545 12.473 -20.741 1.00 0.00 109 VAL A N 10
ATOM 17441 C CA . VAL A 1 109 ? 13.551 12.107 -19.738 1.00 0.00 109 VAL A CA 10
ATOM 17442 C C . VAL A 1 109 ? 13.571 10.601 -19.501 1.00 0.00 109 VAL A C 10
ATOM 17443 O O . VAL A 1 109 ? 13.230 10.146 -18.412 1.00 0.00 109 VAL A O 10
ATOM 17456 N N . ALA A 1 110 ? 13.969 9.815 -20.502 1.00 0.00 110 ALA A N 10
ATOM 17457 C CA . ALA A 1 110 ? 14.012 8.372 -20.355 1.00 0.00 110 ALA A CA 10
ATOM 17458 C C . ALA A 1 110 ? 15.098 7.963 -19.359 1.00 0.00 110 ALA A C 10
ATOM 17459 O O . ALA A 1 110 ? 14.970 6.936 -18.696 1.00 0.00 110 ALA A O 10
ATOM 17466 N N . LYS A 1 111 ? 16.166 8.760 -19.244 1.00 0.00 111 LYS A N 10
ATOM 17467 C CA . LYS A 1 111 ? 17.245 8.477 -18.306 1.00 0.00 111 LYS A CA 10
ATOM 17468 C C . LYS A 1 111 ? 16.900 8.985 -16.908 1.00 0.00 111 LYS A C 10
ATOM 17469 O O . LYS A 1 111 ? 17.290 8.371 -15.916 1.00 0.00 111 LYS A O 10
ATOM 17488 N N . ALA A 1 112 ? 16.171 10.101 -16.823 1.00 0.00 112 ALA A N 10
ATOM 17489 C CA . ALA A 1 112 ? 15.799 10.670 -15.539 1.00 0.00 112 ALA A CA 10
ATOM 17490 C C . ALA A 1 112 ? 14.716 9.829 -14.869 1.00 0.00 112 ALA A C 10
ATOM 17491 O O . ALA A 1 112 ? 14.729 9.668 -13.650 1.00 0.00 112 ALA A O 10
ATOM 17498 N N . LEU A 1 113 ? 13.782 9.285 -15.653 1.00 0.00 113 LEU A N 10
ATOM 17499 C CA . LEU A 1 113 ? 12.729 8.443 -15.107 1.00 0.00 113 LEU A CA 10
ATOM 17500 C C . LEU A 1 113 ? 13.248 7.023 -14.894 1.00 0.00 113 LEU A C 10
ATOM 17501 O O . LEU A 1 113 ? 12.667 6.277 -14.112 1.00 0.00 113 LEU A O 10
ATOM 17517 N N . ALA A 1 114 ? 14.334 6.628 -15.564 1.00 0.00 114 ALA A N 10
ATOM 17518 C CA . ALA A 1 114 ? 14.935 5.330 -15.302 1.00 0.00 114 ALA A CA 10
ATOM 17519 C C . ALA A 1 114 ? 15.625 5.342 -13.936 1.00 0.00 114 ALA A C 10
ATOM 17520 O O . ALA A 1 114 ? 15.793 4.289 -13.322 1.00 0.00 114 ALA A O 10
ATOM 17527 N N . ALA A 1 115 ? 16.023 6.527 -13.461 1.00 0.00 115 ALA A N 10
ATOM 17528 C CA . ALA A 1 115 ? 16.631 6.685 -12.146 1.00 0.00 115 ALA A CA 10
ATOM 17529 C C . ALA A 1 115 ? 15.587 6.888 -11.040 1.00 0.00 115 ALA A C 10
ATOM 17530 O O . ALA A 1 115 ? 15.868 6.604 -9.878 1.00 0.00 115 ALA A O 10
ATOM 17537 N N . LEU A 1 116 ? 14.389 7.373 -11.386 1.00 0.00 116 LEU A N 10
ATOM 17538 C CA . LEU A 1 116 ? 13.332 7.602 -10.402 1.00 0.00 116 LEU A CA 10
ATOM 17539 C C . LEU A 1 116 ? 12.407 6.397 -10.232 1.00 0.00 116 LEU A C 10
ATOM 17540 O O . LEU A 1 116 ? 11.650 6.345 -9.265 1.00 0.00 116 LEU A O 10
ATOM 17556 N N . LEU A 1 117 ? 12.451 5.427 -11.152 1.00 0.00 117 LEU A N 10
ATOM 17557 C CA . LEU A 1 117 ? 11.571 4.263 -11.112 1.00 0.00 117 LEU A CA 10
ATOM 17558 C C . LEU A 1 117 ? 12.338 3.005 -10.695 1.00 0.00 117 LEU A C 10
ATOM 17559 O O . LEU A 1 117 ? 11.866 1.890 -10.921 1.00 0.00 117 LEU A O 10
ATOM 17575 N N . VAL A 1 118 ? 13.518 3.174 -10.089 1.00 0.00 118 VAL A N 10
ATOM 17576 C CA . VAL A 1 118 ? 14.341 2.059 -9.624 1.00 0.00 118 VAL A CA 10
ATOM 17577 C C . VAL A 1 118 ? 13.647 1.280 -8.508 1.00 0.00 118 VAL A C 10
ATOM 17578 O O . VAL A 1 118 ? 12.838 1.892 -7.776 1.00 0.00 118 VAL A O 10
ATOM 17591 N N . MET A 1 1 ? 7.180 -1.663 -0.527 1.00 0.00 1 MET A N 11
ATOM 17592 C CA . MET A 1 1 ? 7.459 -1.001 -1.815 1.00 0.00 1 MET A CA 11
ATOM 17593 C C . MET A 1 1 ? 6.205 -0.309 -2.341 1.00 0.00 1 MET A C 11
ATOM 17594 O O . MET A 1 1 ? 5.100 -0.814 -2.155 1.00 0.00 1 MET A O 11
ATOM 17610 N N . SER A 1 2 ? 6.376 0.843 -2.994 1.00 0.00 2 SER A N 11
ATOM 17611 C CA . SER A 1 2 ? 5.272 1.615 -3.547 1.00 0.00 2 SER A CA 11
ATOM 17612 C C . SER A 1 2 ? 5.589 2.154 -4.944 1.00 0.00 2 SER A C 11
ATOM 17613 O O . SER A 1 2 ? 4.749 2.818 -5.548 1.00 0.00 2 SER A O 11
ATOM 17621 N N . ALA A 1 3 ? 6.798 1.875 -5.453 1.00 0.00 3 ALA A N 11
ATOM 17622 C CA . ALA A 1 3 ? 7.283 2.374 -6.736 1.00 0.00 3 ALA A CA 11
ATOM 17623 C C . ALA A 1 3 ? 7.204 3.898 -6.854 1.00 0.00 3 ALA A C 11
ATOM 17624 O O . ALA A 1 3 ? 7.323 4.435 -7.955 1.00 0.00 3 ALA A O 11
ATOM 17631 N N . LEU A 1 4 ? 7.003 4.588 -5.724 1.00 0.00 4 LEU A N 11
ATOM 17632 C CA . LEU A 1 4 ? 6.928 6.042 -5.621 1.00 0.00 4 LEU A CA 11
ATOM 17633 C C . LEU A 1 4 ? 6.155 6.641 -6.789 1.00 0.00 4 LEU A C 11
ATOM 17634 O O . LEU A 1 4 ? 6.675 7.494 -7.508 1.00 0.00 4 LEU A O 11
ATOM 17650 N N . THR A 1 5 ? 4.914 6.200 -6.995 1.00 0.00 5 THR A N 11
ATOM 17651 C CA . THR A 1 5 ? 4.136 6.608 -8.152 1.00 0.00 5 THR A CA 11
ATOM 17652 C C . THR A 1 5 ? 3.720 8.071 -8.049 1.00 0.00 5 THR A C 11
ATOM 17653 O O . THR A 1 5 ? 3.169 8.615 -9.000 1.00 0.00 5 THR A O 11
ATOM 17664 N N . GLN A 1 6 ? 3.980 8.707 -6.904 1.00 0.00 6 GLN A N 11
ATOM 17665 C CA . GLN A 1 6 ? 3.575 10.075 -6.657 1.00 0.00 6 GLN A CA 11
ATOM 17666 C C . GLN A 1 6 ? 4.762 11.026 -6.714 1.00 0.00 6 GLN A C 11
ATOM 17667 O O . GLN A 1 6 ? 5.658 10.950 -5.872 1.00 0.00 6 GLN A O 11
ATOM 17681 N N . ILE A 1 7 ? 4.755 11.918 -7.709 1.00 0.00 7 ILE A N 11
ATOM 17682 C CA . ILE A 1 7 ? 5.862 12.828 -7.971 1.00 0.00 7 ILE A CA 11
ATOM 17683 C C . ILE A 1 7 ? 5.371 14.275 -7.957 1.00 0.00 7 ILE A C 11
ATOM 17684 O O . ILE A 1 7 ? 4.416 14.610 -8.654 1.00 0.00 7 ILE A O 11
ATOM 17700 N N . LEU A 1 8 ? 6.025 15.127 -7.164 1.00 0.00 8 LEU A N 11
ATOM 17701 C CA . LEU A 1 8 ? 5.696 16.547 -7.097 1.00 0.00 8 LEU A CA 11
ATOM 17702 C C . LEU A 1 8 ? 6.577 17.305 -8.089 1.00 0.00 8 LEU A C 11
ATOM 17703 O O . LEU A 1 8 ? 7.777 17.049 -8.170 1.00 0.00 8 LEU A O 11
ATOM 17719 N N . ILE A 1 9 ? 5.993 18.241 -8.842 1.00 0.00 9 ILE A N 11
ATOM 17720 C CA . ILE A 1 9 ? 6.720 19.060 -9.801 1.00 0.00 9 ILE A CA 11
ATOM 17721 C C . ILE A 1 9 ? 6.942 20.458 -9.229 1.00 0.00 9 ILE A C 11
ATOM 17722 O O . ILE A 1 9 ? 6.014 21.070 -8.703 1.00 0.00 9 ILE A O 11
ATOM 17738 N N . VAL A 1 10 ? 8.175 20.965 -9.330 1.00 0.00 10 VAL A N 11
ATOM 17739 C CA . VAL A 1 10 ? 8.523 22.304 -8.872 1.00 0.00 10 VAL A CA 11
ATOM 17740 C C . VAL A 1 10 ? 9.310 23.009 -9.969 1.00 0.00 10 VAL A C 11
ATOM 17741 O O . VAL A 1 10 ? 10.382 22.545 -10.350 1.00 0.00 10 VAL A O 11
ATOM 17754 N N . GLU A 1 11 ? 8.781 24.123 -10.473 1.00 0.00 11 GLU A N 11
ATOM 17755 C CA . GLU A 1 11 ? 9.384 24.852 -11.581 1.00 0.00 11 GLU A CA 11
ATOM 17756 C C . GLU A 1 11 ? 9.036 26.337 -11.479 1.00 0.00 11 GLU A C 11
ATOM 17757 O O . GLU A 1 11 ? 7.912 26.695 -11.131 1.00 0.00 11 GLU A O 11
ATOM 17769 N N . ASP A 1 12 ? 10.001 27.210 -11.782 1.00 0.00 12 ASP A N 11
ATOM 17770 C CA . ASP A 1 12 ? 9.846 28.651 -11.628 1.00 0.00 12 ASP A CA 11
ATOM 17771 C C . ASP A 1 12 ? 9.281 29.328 -12.881 1.00 0.00 12 ASP A C 11
ATOM 17772 O O . ASP A 1 12 ? 9.180 30.554 -12.928 1.00 0.00 12 ASP A O 11
ATOM 17781 N N . GLU A 1 13 ? 8.913 28.550 -13.902 1.00 0.00 13 GLU A N 11
ATOM 17782 C CA . GLU A 1 13 ? 8.341 29.079 -15.133 1.00 0.00 13 GLU A CA 11
ATOM 17783 C C . GLU A 1 13 ? 7.139 28.234 -15.556 1.00 0.00 13 GLU A C 11
ATOM 17784 O O . GLU A 1 13 ? 7.186 27.009 -15.461 1.00 0.00 13 GLU A O 11
ATOM 17796 N N . PRO A 1 14 ? 6.052 28.869 -16.023 1.00 0.00 14 PRO A N 11
ATOM 17797 C CA . PRO A 1 14 ? 4.809 28.191 -16.347 1.00 0.00 14 PRO A CA 11
ATOM 17798 C C . PRO A 1 14 ? 4.903 27.382 -17.642 1.00 0.00 14 PRO A C 11
ATOM 17799 O O . PRO A 1 14 ? 4.121 26.452 -17.839 1.00 0.00 14 PRO A O 11
ATOM 17810 N N . LEU A 1 15 ? 5.848 27.712 -18.526 1.00 0.00 15 LEU A N 11
ATOM 17811 C CA . LEU A 1 15 ? 5.998 26.994 -19.782 1.00 0.00 15 LEU A CA 11
ATOM 17812 C C . LEU A 1 15 ? 6.743 25.681 -19.554 1.00 0.00 15 LEU A C 11
ATOM 17813 O O . LEU A 1 15 ? 6.440 24.672 -20.189 1.00 0.00 15 LEU A O 11
ATOM 17829 N N . ILE A 1 16 ? 7.722 25.689 -18.644 1.00 0.00 16 ILE A N 11
ATOM 17830 C CA . ILE A 1 16 ? 8.486 24.492 -18.336 1.00 0.00 16 ILE A CA 11
ATOM 17831 C C . ILE A 1 16 ? 7.697 23.626 -17.357 1.00 0.00 16 ILE A C 11
ATOM 17832 O O . ILE A 1 16 ? 7.856 22.408 -17.351 1.00 0.00 16 ILE A O 11
ATOM 17848 N N . ALA A 1 17 ? 6.838 24.236 -16.532 1.00 0.00 17 ALA A N 11
ATOM 17849 C CA . ALA A 1 17 ? 6.013 23.484 -15.604 1.00 0.00 17 ALA A CA 11
ATOM 17850 C C . ALA A 1 17 ? 4.991 22.654 -16.374 1.00 0.00 17 ALA A C 11
ATOM 17851 O O . ALA A 1 17 ? 4.656 21.544 -15.964 1.00 0.00 17 ALA A O 11
ATOM 17858 N N . MET A 1 18 ? 4.494 23.188 -17.493 1.00 0.00 18 MET A N 11
ATOM 17859 C CA . MET A 1 18 ? 3.541 22.484 -18.334 1.00 0.00 18 MET A CA 11
ATOM 17860 C C . MET A 1 18 ? 4.241 21.370 -19.107 1.00 0.00 18 MET A C 11
ATOM 17861 O O . MET A 1 18 ? 3.628 20.349 -19.413 1.00 0.00 18 MET A O 11
ATOM 17875 N N . MET A 1 19 ? 5.527 21.555 -19.423 1.00 0.00 19 MET A N 11
ATOM 17876 C CA . MET A 1 19 ? 6.291 20.540 -20.129 1.00 0.00 19 MET A CA 11
ATOM 17877 C C . MET A 1 19 ? 6.647 19.388 -19.189 1.00 0.00 19 MET A C 11
ATOM 17878 O O . MET A 1 19 ? 6.745 18.244 -19.627 1.00 0.00 19 MET A O 11
ATOM 17892 N N . LEU A 1 20 ? 6.837 19.674 -17.898 1.00 0.00 20 LEU A N 11
ATOM 17893 C CA . LEU A 1 20 ? 7.121 18.634 -16.919 1.00 0.00 20 LEU A CA 11
ATOM 17894 C C . LEU A 1 20 ? 5.879 17.772 -16.690 1.00 0.00 20 LEU A C 11
ATOM 17895 O O . LEU A 1 20 ? 6.005 16.588 -16.385 1.00 0.00 20 LEU A O 11
ATOM 17911 N N . GLU A 1 21 ? 4.684 18.351 -16.840 1.00 0.00 21 GLU A N 11
ATOM 17912 C CA . GLU A 1 21 ? 3.449 17.588 -16.747 1.00 0.00 21 GLU A CA 11
ATOM 17913 C C . GLU A 1 21 ? 3.234 16.778 -18.024 1.00 0.00 21 GLU A C 11
ATOM 17914 O O . GLU A 1 21 ? 2.506 15.788 -18.001 1.00 0.00 21 GLU A O 11
ATOM 17926 N N . ASP A 1 22 ? 3.860 17.179 -19.138 1.00 0.00 22 ASP A N 11
ATOM 17927 C CA . ASP A 1 22 ? 3.721 16.446 -20.384 1.00 0.00 22 ASP A CA 11
ATOM 17928 C C . ASP A 1 22 ? 4.531 15.152 -20.334 1.00 0.00 22 ASP A C 11
ATOM 17929 O O . ASP A 1 22 ? 4.039 14.107 -20.754 1.00 0.00 22 ASP A O 11
ATOM 17938 N N . PHE A 1 23 ? 5.770 15.203 -19.826 1.00 0.00 23 PHE A N 11
ATOM 17939 C CA . PHE A 1 23 ? 6.574 14.000 -19.697 1.00 0.00 23 PHE A CA 11
ATOM 17940 C C . PHE A 1 23 ? 6.087 13.132 -18.535 1.00 0.00 23 PHE A C 11
ATOM 17941 O O . PHE A 1 23 ? 6.427 11.951 -18.465 1.00 0.00 23 PHE A O 11
ATOM 17958 N N . LEU A 1 24 ? 5.291 13.701 -17.623 1.00 0.00 24 LEU A N 11
ATOM 17959 C CA . LEU A 1 24 ? 4.703 12.929 -16.540 1.00 0.00 24 LEU A CA 11
ATOM 17960 C C . LEU A 1 24 ? 3.653 11.964 -17.103 1.00 0.00 24 LEU A C 11
ATOM 17961 O O . LEU A 1 24 ? 3.444 10.883 -16.555 1.00 0.00 24 LEU A O 11
ATOM 17977 N N . GLU A 1 25 ? 2.996 12.355 -18.202 1.00 0.00 25 GLU A N 11
ATOM 17978 C CA . GLU A 1 25 ? 2.009 11.513 -18.861 1.00 0.00 25 GLU A CA 11
ATOM 17979 C C . GLU A 1 25 ? 2.680 10.512 -19.804 1.00 0.00 25 GLU A C 11
ATOM 17980 O O . GLU A 1 25 ? 2.103 9.469 -20.097 1.00 0.00 25 GLU A O 11
ATOM 17992 N N . VAL A 1 26 ? 3.896 10.816 -20.278 1.00 0.00 26 VAL A N 11
ATOM 17993 C CA . VAL A 1 26 ? 4.650 9.884 -21.111 1.00 0.00 26 VAL A CA 11
ATOM 17994 C C . VAL A 1 26 ? 5.147 8.716 -20.259 1.00 0.00 26 VAL A C 11
ATOM 17995 O O . VAL A 1 26 ? 5.391 7.628 -20.778 1.00 0.00 26 VAL A O 11
ATOM 18008 N N . LEU A 1 27 ? 5.294 8.938 -18.950 1.00 0.00 27 LEU A N 11
ATOM 18009 C CA . LEU A 1 27 ? 5.702 7.903 -18.014 1.00 0.00 27 LEU A CA 11
ATOM 18010 C C . LEU A 1 27 ? 4.475 7.226 -17.392 1.00 0.00 27 LEU A C 11
ATOM 18011 O O . LEU A 1 27 ? 4.615 6.300 -16.595 1.00 0.00 27 LEU A O 11
ATOM 18027 N N . ASP A 1 28 ? 3.267 7.680 -17.750 1.00 0.00 28 ASP A N 11
ATOM 18028 C CA . ASP A 1 28 ? 2.023 7.187 -17.173 1.00 0.00 28 ASP A CA 11
ATOM 18029 C C . ASP A 1 28 ? 2.074 7.247 -15.644 1.00 0.00 28 ASP A C 11
ATOM 18030 O O . ASP A 1 28 ? 1.531 6.385 -14.951 1.00 0.00 28 ASP A O 11
ATOM 18039 N N . LYS A 1 29 ? 2.742 8.277 -15.120 1.00 0.00 29 LYS A N 11
ATOM 18040 C CA . LYS A 1 29 ? 2.978 8.460 -13.695 1.00 0.00 29 LYS A CA 11
ATOM 18041 C C . LYS A 1 29 ? 1.785 9.170 -13.058 1.00 0.00 29 LYS A C 11
ATOM 18042 O O . LYS A 1 29 ? 1.049 9.878 -13.741 1.00 0.00 29 LYS A O 11
ATOM 18061 N N . THR A 1 30 ? 1.592 8.980 -11.749 1.00 0.00 30 THR A N 11
ATOM 18062 C CA . THR A 1 30 ? 0.458 9.570 -11.045 1.00 0.00 30 THR A CA 11
ATOM 18063 C C . THR A 1 30 ? 0.836 10.948 -10.497 1.00 0.00 30 THR A C 11
ATOM 18064 O O . THR A 1 30 ? 1.779 11.063 -9.716 1.00 0.00 30 THR A O 11
ATOM 18075 N N . PRO A 1 31 ? 0.111 12.003 -10.894 1.00 0.00 31 PRO A N 11
ATOM 18076 C CA . PRO A 1 31 ? 0.342 13.357 -10.422 1.00 0.00 31 PRO A CA 11
ATOM 18077 C C . PRO A 1 31 ? -0.209 13.534 -9.010 1.00 0.00 31 PRO A C 11
ATOM 18078 O O . PRO A 1 31 ? -1.124 12.819 -8.597 1.00 0.00 31 PRO A O 11
ATOM 18089 N N . VAL A 1 32 ? 0.345 14.495 -8.264 1.00 0.00 32 VAL A N 11
ATOM 18090 C CA . VAL A 1 32 ? -0.117 14.808 -6.918 1.00 0.00 32 VAL A CA 11
ATOM 18091 C C . VAL A 1 32 ? -0.174 16.312 -6.674 1.00 0.00 32 VAL A C 11
ATOM 18092 O O . VAL A 1 32 ? -0.854 16.762 -5.753 1.00 0.00 32 VAL A O 11
ATOM 18105 N N . GLY A 1 33 ? 0.532 17.096 -7.496 1.00 0.00 33 GLY A N 11
ATOM 18106 C CA . GLY A 1 33 ? 0.500 18.544 -7.404 1.00 0.00 33 GLY A CA 11
ATOM 18107 C C . GLY A 1 33 ? 1.652 19.170 -8.180 1.00 0.00 33 GLY A C 11
ATOM 18108 O O . GLY A 1 33 ? 2.586 18.479 -8.588 1.00 0.00 33 GLY A O 11
ATOM 18112 N N . THR A 1 34 ? 1.573 20.486 -8.378 1.00 0.00 34 THR A N 11
ATOM 18113 C CA . THR A 1 34 ? 2.628 21.275 -8.996 1.00 0.00 34 THR A CA 11
ATOM 18114 C C . THR A 1 34 ? 2.676 22.631 -8.304 1.00 0.00 34 THR A C 11
ATOM 18115 O O . THR A 1 34 ? 1.630 23.210 -8.005 1.00 0.00 34 THR A O 11
ATOM 18126 N N . VAL A 1 35 ? 3.879 23.142 -8.045 1.00 0.00 35 VAL A N 11
ATOM 18127 C CA . VAL A 1 35 ? 4.069 24.405 -7.341 1.00 0.00 35 VAL A CA 11
ATOM 18128 C C . VAL A 1 35 ? 5.173 25.228 -8.006 1.00 0.00 35 VAL A C 11
ATOM 18129 O O . VAL A 1 35 ? 5.988 24.696 -8.756 1.00 0.00 35 VAL A O 11
ATOM 18142 N N . ASP A 1 36 ? 5.191 26.532 -7.722 1.00 0.00 36 ASP A N 11
ATOM 18143 C CA . ASP A 1 36 ? 6.135 27.465 -8.320 1.00 0.00 36 ASP A CA 11
ATOM 18144 C C . ASP A 1 36 ? 7.119 28.036 -7.299 1.00 0.00 36 ASP A C 11
ATOM 18145 O O . ASP A 1 36 ? 7.917 28.912 -7.637 1.00 0.00 36 ASP A O 11
ATOM 18154 N N . THR A 1 37 ? 7.071 27.549 -6.056 1.00 0.00 37 THR A N 11
ATOM 18155 C CA . THR A 1 37 ? 7.948 28.011 -4.987 1.00 0.00 37 THR A CA 11
ATOM 18156 C C . THR A 1 37 ? 8.450 26.811 -4.193 1.00 0.00 37 THR A C 11
ATOM 18157 O O . THR A 1 37 ? 7.711 25.848 -3.994 1.00 0.00 37 THR A O 11
ATOM 18168 N N . VAL A 1 38 ? 9.702 26.862 -3.735 1.00 0.00 38 VAL A N 11
ATOM 18169 C CA . VAL A 1 38 ? 10.317 25.736 -3.032 1.00 0.00 38 VAL A CA 11
ATOM 18170 C C . VAL A 1 38 ? 9.804 25.622 -1.599 1.00 0.00 38 VAL A C 11
ATOM 18171 O O . VAL A 1 38 ? 9.853 24.543 -1.014 1.00 0.00 38 VAL A O 11
ATOM 18184 N N . ALA A 1 39 ? 9.306 26.723 -1.028 1.00 0.00 39 ALA A N 11
ATOM 18185 C CA . ALA A 1 39 ? 8.732 26.702 0.309 1.00 0.00 39 ALA A CA 11
ATOM 18186 C C . ALA A 1 39 ? 7.330 26.096 0.271 1.00 0.00 39 ALA A C 11
ATOM 18187 O O . ALA A 1 39 ? 6.860 25.550 1.270 1.00 0.00 39 ALA A O 11
ATOM 18194 N N . GLY A 1 40 ? 6.662 26.185 -0.885 1.00 0.00 40 GLY A N 11
ATOM 18195 C CA . GLY A 1 40 ? 5.352 25.581 -1.082 1.00 0.00 40 GLY A CA 11
ATOM 18196 C C . GLY A 1 40 ? 5.488 24.092 -1.389 1.00 0.00 40 GLY A C 11
ATOM 18197 O O . GLY A 1 40 ? 4.536 23.336 -1.205 1.00 0.00 40 GLY A O 11
ATOM 18201 N N . ALA A 1 41 ? 6.664 23.666 -1.860 1.00 0.00 41 ALA A N 11
ATOM 18202 C CA . ALA A 1 41 ? 6.925 22.267 -2.149 1.00 0.00 41 ALA A CA 11
ATOM 18203 C C . ALA A 1 41 ? 7.187 21.503 -0.854 1.00 0.00 41 ALA A C 11
ATOM 18204 O O . ALA A 1 41 ? 6.818 20.335 -0.740 1.00 0.00 41 ALA A O 11
ATOM 18211 N N . LEU A 1 42 ? 7.820 22.155 0.125 1.00 0.00 42 LEU A N 11
ATOM 18212 C CA . LEU A 1 42 ? 8.090 21.531 1.410 1.00 0.00 42 LEU A CA 11
ATOM 18213 C C . LEU A 1 42 ? 6.782 21.391 2.183 1.00 0.00 42 LEU A C 11
ATOM 18214 O O . LEU A 1 42 ? 6.531 20.356 2.795 1.00 0.00 42 LEU A O 11
ATOM 18230 N N . ALA A 1 43 ? 5.941 22.426 2.152 1.00 0.00 43 ALA A N 11
ATOM 18231 C CA . ALA A 1 43 ? 4.668 22.418 2.855 1.00 0.00 43 ALA A CA 11
ATOM 18232 C C . ALA A 1 43 ? 3.687 21.425 2.231 1.00 0.00 43 ALA A C 11
ATOM 18233 O O . ALA A 1 43 ? 2.780 20.946 2.911 1.00 0.00 43 ALA A O 11
ATOM 18240 N N . ARG A 1 44 ? 3.859 21.107 0.939 1.00 0.00 44 ARG A N 11
ATOM 18241 C CA . ARG A 1 44 ? 2.992 20.163 0.249 1.00 0.00 44 ARG A CA 11
ATOM 18242 C C . ARG A 1 44 ? 3.403 18.719 0.535 1.00 0.00 44 ARG A C 11
ATOM 18243 O O . ARG A 1 44 ? 2.563 17.823 0.472 1.00 0.00 44 ARG A O 11
ATOM 18264 N N . VAL A 1 45 ? 4.676 18.475 0.850 1.00 0.00 45 VAL A N 11
ATOM 18265 C CA . VAL A 1 45 ? 5.139 17.132 1.175 1.00 0.00 45 VAL A CA 11
ATOM 18266 C C . VAL A 1 45 ? 4.789 16.787 2.623 1.00 0.00 45 VAL A C 11
ATOM 18267 O O . VAL A 1 45 ? 4.650 15.613 2.959 1.00 0.00 45 VAL A O 11
ATOM 18280 N N . GLU A 1 46 ? 4.638 17.795 3.487 1.00 0.00 46 GLU A N 11
ATOM 18281 C CA . GLU A 1 46 ? 4.229 17.560 4.865 1.00 0.00 46 GLU A CA 11
ATOM 18282 C C . GLU A 1 46 ? 2.736 17.232 4.943 1.00 0.00 46 GLU A C 11
ATOM 18283 O O . GLU A 1 46 ? 2.262 16.740 5.965 1.00 0.00 46 GLU A O 11
ATOM 18295 N N . ASP A 1 47 ? 1.993 17.499 3.865 1.00 0.00 47 ASP A N 11
ATOM 18296 C CA . ASP A 1 47 ? 0.578 17.160 3.783 1.00 0.00 47 ASP A CA 11
ATOM 18297 C C . ASP A 1 47 ? 0.401 15.675 3.457 1.00 0.00 47 ASP A C 11
ATOM 18298 O O . ASP A 1 47 ? -0.699 15.138 3.568 1.00 0.00 47 ASP A O 11
ATOM 18307 N N . GLY A 1 48 ? 1.489 15.009 3.056 1.00 0.00 48 GLY A N 11
ATOM 18308 C CA . GLY A 1 48 ? 1.487 13.592 2.724 1.00 0.00 48 GLY A CA 11
ATOM 18309 C C . GLY A 1 48 ? 0.934 13.337 1.325 1.00 0.00 48 GLY A C 11
ATOM 18310 O O . GLY A 1 48 ? 0.622 14.268 0.583 1.00 0.00 48 GLY A O 11
ATOM 18314 N N . GLY A 1 49 ? 0.818 12.057 0.962 1.00 0.00 49 GLY A N 11
ATOM 18315 C CA . GLY A 1 49 ? 0.317 11.647 -0.340 1.00 0.00 49 GLY A CA 11
ATOM 18316 C C . GLY A 1 49 ? 1.377 11.778 -1.433 1.00 0.00 49 GLY A C 11
ATOM 18317 O O . GLY A 1 49 ? 1.053 11.696 -2.616 1.00 0.00 49 GLY A O 11
ATOM 18321 N N . ILE A 1 50 ? 2.644 11.979 -1.055 1.00 0.00 50 ILE A N 11
ATOM 18322 C CA . ILE A 1 50 ? 3.741 12.141 -2.003 1.00 0.00 50 ILE A CA 11
ATOM 18323 C C . ILE A 1 50 ? 4.884 11.197 -1.634 1.00 0.00 50 ILE A C 11
ATOM 18324 O O . ILE A 1 50 ? 5.120 10.933 -0.454 1.00 0.00 50 ILE A O 11
ATOM 18340 N N . ASP A 1 51 ? 5.591 10.686 -2.649 1.00 0.00 51 ASP A N 11
ATOM 18341 C CA . ASP A 1 51 ? 6.630 9.683 -2.467 1.00 0.00 51 ASP A CA 11
ATOM 18342 C C . ASP A 1 51 ? 7.972 10.133 -3.055 1.00 0.00 51 ASP A C 11
ATOM 18343 O O . ASP A 1 51 ? 9.002 9.544 -2.734 1.00 0.00 51 ASP A O 11
ATOM 18352 N N . ALA A 1 52 ? 7.971 11.169 -3.901 1.00 0.00 52 ALA A N 11
ATOM 18353 C CA . ALA A 1 52 ? 9.182 11.790 -4.422 1.00 0.00 52 ALA A CA 11
ATOM 18354 C C . ALA A 1 52 ? 8.839 13.140 -5.056 1.00 0.00 52 ALA A C 11
ATOM 18355 O O . ALA A 1 52 ? 7.664 13.482 -5.196 1.00 0.00 52 ALA A O 11
ATOM 18362 N N . ALA A 1 53 ? 9.856 13.915 -5.445 1.00 0.00 53 ALA A N 11
ATOM 18363 C CA . ALA A 1 53 ? 9.628 15.206 -6.081 1.00 0.00 53 ALA A CA 11
ATOM 18364 C C . ALA A 1 53 ? 10.762 15.568 -7.039 1.00 0.00 53 ALA A C 11
ATOM 18365 O O . ALA A 1 53 ? 11.824 14.950 -7.015 1.00 0.00 53 ALA A O 11
ATOM 18372 N N . ILE A 1 54 ? 10.526 16.577 -7.884 1.00 0.00 54 ILE A N 11
ATOM 18373 C CA . ILE A 1 54 ? 11.520 17.111 -8.803 1.00 0.00 54 ILE A CA 11
ATOM 18374 C C . ILE A 1 54 ? 11.647 18.607 -8.530 1.00 0.00 54 ILE A C 11
ATOM 18375 O O . ILE A 1 54 ? 10.639 19.305 -8.450 1.00 0.00 54 ILE A O 11
ATOM 18391 N N . LEU A 1 55 ? 12.882 19.098 -8.386 1.00 0.00 55 LEU A N 11
ATOM 18392 C CA . LEU A 1 55 ? 13.138 20.469 -7.965 1.00 0.00 55 LEU A CA 11
ATOM 18393 C C . LEU A 1 55 ? 13.833 21.276 -9.057 1.00 0.00 55 LEU A C 11
ATOM 18394 O O . LEU A 1 55 ? 14.797 20.820 -9.667 1.00 0.00 55 LEU A O 11
ATOM 18410 N N . ASP A 1 56 ? 13.336 22.490 -9.292 1.00 0.00 56 ASP A N 11
ATOM 18411 C CA . ASP A 1 56 ? 14.004 23.472 -10.130 1.00 0.00 56 ASP A CA 11
ATOM 18412 C C . ASP A 1 56 ? 14.992 24.251 -9.264 1.00 0.00 56 ASP A C 11
ATOM 18413 O O . ASP A 1 56 ? 14.664 24.627 -8.141 1.00 0.00 56 ASP A O 11
ATOM 18422 N N . VAL A 1 57 ? 16.199 24.495 -9.784 1.00 0.00 57 VAL A N 11
ATOM 18423 C CA . VAL A 1 57 ? 17.240 25.188 -9.033 1.00 0.00 57 VAL A CA 11
ATOM 18424 C C . VAL A 1 57 ? 17.282 26.669 -9.413 1.00 0.00 57 VAL A C 11
ATOM 18425 O O . VAL A 1 57 ? 17.935 27.464 -8.738 1.00 0.00 57 VAL A O 11
ATOM 18438 N N . ASN A 1 58 ? 16.589 27.050 -10.487 1.00 0.00 58 ASN A N 11
ATOM 18439 C CA . ASN A 1 58 ? 16.525 28.434 -10.921 1.00 0.00 58 ASN A CA 11
ATOM 18440 C C . ASN A 1 58 ? 15.431 29.163 -10.143 1.00 0.00 58 ASN A C 11
ATOM 18441 O O . ASN A 1 58 ? 14.342 28.621 -9.953 1.00 0.00 58 ASN A O 11
ATOM 18452 N N . LEU A 1 59 ? 15.717 30.386 -9.692 1.00 0.00 59 LEU A N 11
ATOM 18453 C CA . LEU A 1 59 ? 14.761 31.196 -8.954 1.00 0.00 59 LEU A CA 11
ATOM 18454 C C . LEU A 1 59 ? 15.145 32.673 -9.062 1.00 0.00 59 LEU A C 11
ATOM 18455 O O . LEU A 1 59 ? 16.319 33.017 -8.933 1.00 0.00 59 LEU A O 11
ATOM 18471 N N . ARG A 1 60 ? 14.161 33.548 -9.301 1.00 0.00 60 ARG A N 11
ATOM 18472 C CA . ARG A 1 60 ? 14.390 34.985 -9.390 1.00 0.00 60 ARG A CA 11
ATOM 18473 C C . ARG A 1 60 ? 14.439 35.609 -7.999 1.00 0.00 60 ARG A C 11
ATOM 18474 O O . ARG A 1 60 ? 13.833 35.093 -7.064 1.00 0.00 60 ARG A O 11
ATOM 18495 N N . GLY A 1 61 ? 15.165 36.722 -7.870 1.00 0.00 61 GLY A N 11
ATOM 18496 C CA . GLY A 1 61 ? 15.333 37.423 -6.603 1.00 0.00 61 GLY A CA 11
ATOM 18497 C C . GLY A 1 61 ? 16.744 37.244 -6.052 1.00 0.00 61 GLY A C 11
ATOM 18498 O O . GLY A 1 61 ? 17.662 36.885 -6.786 1.00 0.00 61 GLY A O 11
ATOM 18502 N N . GLY A 1 62 ? 16.913 37.494 -4.750 1.00 0.00 62 GLY A N 11
ATOM 18503 C CA . GLY A 1 62 ? 18.208 37.389 -4.088 1.00 0.00 62 GLY A CA 11
ATOM 18504 C C . GLY A 1 62 ? 18.639 35.938 -3.860 1.00 0.00 62 GLY A C 11
ATOM 18505 O O . GLY A 1 62 ? 19.762 35.697 -3.417 1.00 0.00 62 GLY A O 11
ATOM 18509 N N . GLU A 1 63 ? 17.765 34.972 -4.154 1.00 0.00 63 GLU A N 11
ATOM 18510 C CA . GLU A 1 63 ? 18.077 33.561 -3.981 1.00 0.00 63 GLU A CA 11
ATOM 18511 C C . GLU A 1 63 ? 18.837 33.020 -5.195 1.00 0.00 63 GLU A C 11
ATOM 18512 O O . GLU A 1 63 ? 18.699 33.541 -6.301 1.00 0.00 63 GLU A O 11
ATOM 18524 N N . LYS A 1 64 ? 19.641 31.972 -4.987 1.00 0.00 64 LYS A N 11
ATOM 18525 C CA . LYS A 1 64 ? 20.441 31.372 -6.051 1.00 0.00 64 LYS A CA 11
ATOM 18526 C C . LYS A 1 64 ? 20.638 29.868 -5.835 1.00 0.00 64 LYS A C 11
ATOM 18527 O O . LYS A 1 64 ? 21.305 29.208 -6.629 1.00 0.00 64 LYS A O 11
ATOM 18546 N N . SER A 1 65 ? 20.059 29.318 -4.763 1.00 0.00 65 SER A N 11
ATOM 18547 C CA . SER A 1 65 ? 20.236 27.914 -4.401 1.00 0.00 65 SER A CA 11
ATOM 18548 C C . SER A 1 65 ? 18.918 27.308 -3.924 1.00 0.00 65 SER A C 11
ATOM 18549 O O . SER A 1 65 ? 17.953 28.027 -3.666 1.00 0.00 65 SER A O 11
ATOM 18557 N N . THR A 1 66 ? 18.887 25.978 -3.806 1.00 0.00 66 THR A N 11
ATOM 18558 C CA . THR A 1 66 ? 17.703 25.247 -3.368 1.00 0.00 66 THR A CA 11
ATOM 18559 C C . THR A 1 66 ? 18.098 24.202 -2.325 1.00 0.00 66 THR A C 11
ATOM 18560 O O . THR A 1 66 ? 18.102 23.005 -2.611 1.00 0.00 66 THR A O 11
ATOM 18571 N N . PRO A 1 67 ? 18.436 24.641 -1.103 1.00 0.00 67 PRO A N 11
ATOM 18572 C CA . PRO A 1 67 ? 18.832 23.765 -0.014 1.00 0.00 67 PRO A CA 11
ATOM 18573 C C . PRO A 1 67 ? 17.639 22.993 0.549 1.00 0.00 67 PRO A C 11
ATOM 18574 O O . PRO A 1 67 ? 17.815 22.112 1.387 1.00 0.00 67 PRO A O 11
ATOM 18585 N N . VAL A 1 68 ? 16.421 23.314 0.099 1.00 0.00 68 VAL A N 11
ATOM 18586 C CA . VAL A 1 68 ? 15.214 22.644 0.564 1.00 0.00 68 VAL A CA 11
ATOM 18587 C C . VAL A 1 68 ? 15.201 21.183 0.119 1.00 0.00 68 VAL A C 11
ATOM 18588 O O . VAL A 1 68 ? 14.530 20.355 0.729 1.00 0.00 68 VAL A O 11
ATOM 18601 N N . ALA A 1 69 ? 15.946 20.856 -0.942 1.00 0.00 69 ALA A N 11
ATOM 18602 C CA . ALA A 1 69 ? 16.001 19.493 -1.437 1.00 0.00 69 ALA A CA 11
ATOM 18603 C C . ALA A 1 69 ? 16.663 18.577 -0.408 1.00 0.00 69 ALA A C 11
ATOM 18604 O O . ALA A 1 69 ? 16.365 17.385 -0.354 1.00 0.00 69 ALA A O 11
ATOM 18611 N N . GLU A 1 70 ? 17.564 19.126 0.411 1.00 0.00 70 GLU A N 11
ATOM 18612 C CA . GLU A 1 70 ? 18.270 18.344 1.416 1.00 0.00 70 GLU A CA 11
ATOM 18613 C C . GLU A 1 70 ? 17.335 17.975 2.564 1.00 0.00 70 GLU A C 11
ATOM 18614 O O . GLU A 1 70 ? 17.603 17.025 3.300 1.00 0.00 70 GLU A O 11
ATOM 18626 N N . ALA A 1 71 ? 16.235 18.719 2.725 1.00 0.00 71 ALA A N 11
ATOM 18627 C CA . ALA A 1 71 ? 15.237 18.399 3.729 1.00 0.00 71 ALA A CA 11
ATOM 18628 C C . ALA A 1 71 ? 14.341 17.272 3.219 1.00 0.00 71 ALA A C 11
ATOM 18629 O O . ALA A 1 71 ? 13.827 16.483 4.008 1.00 0.00 71 ALA A O 11
ATOM 18636 N N . LEU A 1 72 ? 14.154 17.191 1.897 1.00 0.00 72 LEU A N 11
ATOM 18637 C CA . LEU A 1 72 ? 13.381 16.113 1.300 1.00 0.00 72 LEU A CA 11
ATOM 18638 C C . LEU A 1 72 ? 14.201 14.823 1.303 1.00 0.00 72 LEU A C 11
ATOM 18639 O O . LEU A 1 72 ? 13.637 13.738 1.438 1.00 0.00 72 LEU A O 11
ATOM 18655 N N . ALA A 1 73 ? 15.527 14.931 1.160 1.00 0.00 73 ALA A N 11
ATOM 18656 C CA . ALA A 1 73 ? 16.400 13.771 1.242 1.00 0.00 73 ALA A CA 11
ATOM 18657 C C . ALA A 1 73 ? 16.500 13.285 2.687 1.00 0.00 73 ALA A C 11
ATOM 18658 O O . ALA A 1 73 ? 16.805 12.118 2.930 1.00 0.00 73 ALA A O 11
ATOM 18665 N N . ALA A 1 74 ? 16.241 14.178 3.650 1.00 0.00 74 ALA A N 11
ATOM 18666 C CA . ALA A 1 74 ? 16.180 13.811 5.055 1.00 0.00 74 ALA A CA 11
ATOM 18667 C C . ALA A 1 74 ? 14.791 13.274 5.406 1.00 0.00 74 ALA A C 11
ATOM 18668 O O . ALA A 1 74 ? 14.601 12.703 6.480 1.00 0.00 74 ALA A O 11
ATOM 18675 N N . ARG A 1 75 ? 13.822 13.454 4.501 1.00 0.00 75 ARG A N 11
ATOM 18676 C CA . ARG A 1 75 ? 12.465 12.945 4.652 1.00 0.00 75 ARG A CA 11
ATOM 18677 C C . ARG A 1 75 ? 12.310 11.587 3.965 1.00 0.00 75 ARG A C 11
ATOM 18678 O O . ARG A 1 75 ? 11.194 11.145 3.697 1.00 0.00 75 ARG A O 11
ATOM 18699 N N . ASP A 1 76 ? 13.437 10.926 3.679 1.00 0.00 76 ASP A N 11
ATOM 18700 C CA . ASP A 1 76 ? 13.490 9.597 3.082 1.00 0.00 76 ASP A CA 11
ATOM 18701 C C . ASP A 1 76 ? 12.817 9.503 1.704 1.00 0.00 76 ASP A C 11
ATOM 18702 O O . ASP A 1 76 ? 12.283 8.453 1.350 1.00 0.00 76 ASP A O 11
ATOM 18711 N N . ILE A 1 77 ? 12.838 10.589 0.922 1.00 0.00 77 ILE A N 11
ATOM 18712 C CA . ILE A 1 77 ? 12.344 10.570 -0.450 1.00 0.00 77 ILE A CA 11
ATOM 18713 C C . ILE A 1 77 ? 13.400 11.141 -1.401 1.00 0.00 77 ILE A C 11
ATOM 18714 O O . ILE A 1 77 ? 14.117 12.076 -1.045 1.00 0.00 77 ILE A O 11
ATOM 18730 N N . PRO A 1 78 ? 13.508 10.586 -2.616 1.00 0.00 78 PRO A N 11
ATOM 18731 C CA . PRO A 1 78 ? 14.487 10.998 -3.609 1.00 0.00 78 PRO A CA 11
ATOM 18732 C C . PRO A 1 78 ? 14.051 12.266 -4.344 1.00 0.00 78 PRO A C 11
ATOM 18733 O O . PRO A 1 78 ? 12.875 12.631 -4.335 1.00 0.00 78 PRO A O 11
ATOM 18744 N N . PHE A 1 79 ? 15.018 12.931 -4.983 1.00 0.00 79 PHE A N 11
ATOM 18745 C CA . PHE A 1 79 ? 14.750 14.111 -5.793 1.00 0.00 79 PHE A CA 11
ATOM 18746 C C . PHE A 1 79 ? 15.687 14.180 -6.996 1.00 0.00 79 PHE A C 11
ATOM 18747 O O . PHE A 1 79 ? 16.697 13.481 -7.050 1.00 0.00 79 PHE A O 11
ATOM 18764 N N . VAL A 1 80 ? 15.339 15.040 -7.960 1.00 0.00 80 VAL A N 11
ATOM 18765 C CA . VAL A 1 80 ? 16.130 15.298 -9.156 1.00 0.00 80 VAL A CA 11
ATOM 18766 C C . VAL A 1 80 ? 16.133 16.801 -9.421 1.00 0.00 80 VAL A C 11
ATOM 18767 O O . VAL A 1 80 ? 15.142 17.475 -9.144 1.00 0.00 80 VAL A O 11
ATOM 18780 N N . PHE A 1 81 ? 17.240 17.328 -9.952 1.00 0.00 81 PHE A N 11
ATOM 18781 C CA . PHE A 1 81 ? 17.358 18.751 -10.250 1.00 0.00 81 PHE A CA 11
ATOM 18782 C C . PHE A 1 81 ? 17.164 19.021 -11.736 1.00 0.00 81 PHE A C 11
ATOM 18783 O O . PHE A 1 81 ? 17.386 18.145 -12.573 1.00 0.00 81 PHE A O 11
ATOM 18800 N N . ALA A 1 82 ? 16.751 20.247 -12.065 1.00 0.00 82 ALA A N 11
ATOM 18801 C CA . ALA A 1 82 ? 16.693 20.706 -13.440 1.00 0.00 82 ALA A CA 11
ATOM 18802 C C . ALA A 1 82 ? 17.116 22.170 -13.499 1.00 0.00 82 ALA A C 11
ATOM 18803 O O . ALA A 1 82 ? 16.478 23.028 -12.888 1.00 0.00 82 ALA A O 11
ATOM 18810 N N . THR A 1 83 ? 18.191 22.454 -14.238 1.00 0.00 83 THR A N 11
ATOM 18811 C CA . THR A 1 83 ? 18.714 23.804 -14.423 1.00 0.00 83 THR A CA 11
ATOM 18812 C C . THR A 1 83 ? 19.856 23.784 -15.441 1.00 0.00 83 THR A C 11
ATOM 18813 O O . THR A 1 83 ? 20.437 22.732 -15.708 1.00 0.00 83 THR A O 11
ATOM 18824 N N . GLY A 1 84 ? 20.186 24.943 -16.014 1.00 0.00 84 GLY A N 11
ATOM 18825 C CA . GLY A 1 84 ? 21.338 25.068 -16.893 1.00 0.00 84 GLY A CA 11
ATOM 18826 C C . GLY A 1 84 ? 22.612 25.214 -16.063 1.00 0.00 84 GLY A C 11
ATOM 18827 O O . GLY A 1 84 ? 22.590 25.818 -14.992 1.00 0.00 84 GLY A O 11
ATOM 18831 N N . GLY A 1 85 ? 23.728 24.665 -16.547 1.00 0.00 85 GLY A N 11
ATOM 18832 C CA . GLY A 1 85 ? 24.990 24.729 -15.822 1.00 0.00 85 GLY A CA 11
ATOM 18833 C C . GLY A 1 85 ? 25.977 23.668 -16.297 1.00 0.00 85 GLY A C 11
ATOM 18834 O O . GLY A 1 85 ? 25.857 23.143 -17.402 1.00 0.00 85 GLY A O 11
ATOM 18838 N N . SER A 1 86 ? 26.960 23.362 -15.441 1.00 0.00 86 SER A N 11
ATOM 18839 C CA . SER A 1 86 ? 27.997 22.376 -15.717 1.00 0.00 86 SER A CA 11
ATOM 18840 C C . SER A 1 86 ? 28.306 21.577 -14.454 1.00 0.00 86 SER A C 11
ATOM 18841 O O . SER A 1 86 ? 28.013 22.023 -13.344 1.00 0.00 86 SER A O 11
ATOM 18849 N N . ASP A 1 87 ? 28.904 20.393 -14.615 1.00 0.00 87 ASP A N 11
ATOM 18850 C CA . ASP A 1 87 ? 29.198 19.504 -13.499 1.00 0.00 87 ASP A CA 11
ATOM 18851 C C . ASP A 1 87 ? 30.342 20.032 -12.623 1.00 0.00 87 ASP A C 11
ATOM 18852 O O . ASP A 1 87 ? 30.635 19.454 -11.579 1.00 0.00 87 ASP A O 11
ATOM 18861 N N . ASP A 1 88 ? 30.985 21.125 -13.040 1.00 0.00 88 ASP A N 11
ATOM 18862 C CA . ASP A 1 88 ? 32.035 21.774 -12.265 1.00 0.00 88 ASP A CA 11
ATOM 18863 C C . ASP A 1 88 ? 31.481 22.958 -11.471 1.00 0.00 88 ASP A C 11
ATOM 18864 O O . ASP A 1 88 ? 32.242 23.674 -10.819 1.00 0.00 88 ASP A O 11
ATOM 18873 N N . SER A 1 89 ? 30.159 23.167 -11.520 1.00 0.00 89 SER A N 11
ATOM 18874 C CA . SER A 1 89 ? 29.501 24.296 -10.870 1.00 0.00 89 SER A CA 11
ATOM 18875 C C . SER A 1 89 ? 28.317 23.844 -10.014 1.00 0.00 89 SER A C 11
ATOM 18876 O O . SER A 1 89 ? 27.423 24.638 -9.731 1.00 0.00 89 SER A O 11
ATOM 18884 N N . VAL A 1 90 ? 28.307 22.574 -9.598 1.00 0.00 90 VAL A N 11
ATOM 18885 C CA . VAL A 1 90 ? 27.224 22.008 -8.804 1.00 0.00 90 VAL A CA 11
ATOM 18886 C C . VAL A 1 90 ? 27.742 21.252 -7.584 1.00 0.00 90 VAL A C 11
ATOM 18887 O O . VAL A 1 90 ? 28.873 20.767 -7.570 1.00 0.00 90 VAL A O 11
ATOM 18900 N N . ASP A 1 91 ? 26.890 21.163 -6.557 1.00 0.00 91 ASP A N 11
ATOM 18901 C CA . ASP A 1 91 ? 27.191 20.502 -5.297 1.00 0.00 91 ASP A CA 11
ATOM 18902 C C . ASP A 1 91 ? 27.152 18.976 -5.445 1.00 0.00 91 ASP A C 11
ATOM 18903 O O . ASP A 1 91 ? 26.683 18.452 -6.455 1.00 0.00 91 ASP A O 11
ATOM 18912 N N . SER A 1 92 ? 27.646 18.253 -4.438 1.00 0.00 92 SER A N 11
ATOM 18913 C CA . SER A 1 92 ? 27.753 16.800 -4.488 1.00 0.00 92 SER A CA 11
ATOM 18914 C C . SER A 1 92 ? 26.393 16.115 -4.624 1.00 0.00 92 SER A C 11
ATOM 18915 O O . SER A 1 92 ? 26.335 14.945 -4.999 1.00 0.00 92 SER A O 11
ATOM 18923 N N . ARG A 1 93 ? 25.296 16.822 -4.328 1.00 0.00 93 ARG A N 11
ATOM 18924 C CA . ARG A 1 93 ? 23.955 16.262 -4.459 1.00 0.00 93 ARG A CA 11
ATOM 18925 C C . ARG A 1 93 ? 23.569 16.160 -5.932 1.00 0.00 93 ARG A C 11
ATOM 18926 O O . ARG A 1 93 ? 22.749 15.323 -6.297 1.00 0.00 93 ARG A O 11
ATOM 18947 N N . PHE A 1 94 ? 24.162 17.009 -6.778 1.00 0.00 94 PHE A N 11
ATOM 18948 C CA . PHE A 1 94 ? 23.970 16.957 -8.217 1.00 0.00 94 PHE A CA 11
ATOM 18949 C C . PHE A 1 94 ? 24.861 15.864 -8.801 1.00 0.00 94 PHE A C 11
ATOM 18950 O O . PHE A 1 94 ? 24.578 15.328 -9.871 1.00 0.00 94 PHE A O 11
ATOM 18967 N N . ARG A 1 95 ? 25.946 15.539 -8.088 1.00 0.00 95 ARG A N 11
ATOM 18968 C CA . ARG A 1 95 ? 26.895 14.518 -8.509 1.00 0.00 95 ARG A CA 11
ATOM 18969 C C . ARG A 1 95 ? 26.489 13.129 -8.008 1.00 0.00 95 ARG A C 11
ATOM 18970 O O . ARG A 1 95 ? 27.086 12.136 -8.419 1.00 0.00 95 ARG A O 11
ATOM 18991 N N . ASP A 1 96 ? 25.482 13.058 -7.128 1.00 0.00 96 ASP A N 11
ATOM 18992 C CA . ASP A 1 96 ? 25.027 11.801 -6.547 1.00 0.00 96 ASP A CA 11
ATOM 18993 C C . ASP A 1 96 ? 23.625 11.414 -7.024 1.00 0.00 96 ASP A C 11
ATOM 18994 O O . ASP A 1 96 ? 23.239 10.252 -6.902 1.00 0.00 96 ASP A O 11
ATOM 19003 N N . ARG A 1 97 ? 22.863 12.369 -7.566 1.00 0.00 97 ARG A N 11
ATOM 19004 C CA . ARG A 1 97 ? 21.533 12.108 -8.109 1.00 0.00 97 ARG A CA 11
ATOM 19005 C C . ARG A 1 97 ? 21.371 12.808 -9.458 1.00 0.00 97 ARG A C 11
ATOM 19006 O O . ARG A 1 97 ? 22.088 13.771 -9.735 1.00 0.00 97 ARG A O 11
ATOM 19027 N N . PRO A 1 98 ? 20.440 12.343 -10.304 1.00 0.00 98 PRO A N 11
ATOM 19028 C CA . PRO A 1 98 ? 20.255 12.821 -11.666 1.00 0.00 98 PRO A CA 11
ATOM 19029 C C . PRO A 1 98 ? 20.035 14.330 -11.773 1.00 0.00 98 PRO A C 11
ATOM 19030 O O . PRO A 1 98 ? 19.558 14.973 -10.837 1.00 0.00 98 PRO A O 11
ATOM 19041 N N . VAL A 1 99 ? 20.392 14.880 -12.938 1.00 0.00 99 VAL A N 11
ATOM 19042 C CA . VAL A 1 99 ? 20.232 16.290 -13.265 1.00 0.00 99 VAL A CA 11
ATOM 19043 C C . VAL A 1 99 ? 19.875 16.428 -14.746 1.00 0.00 99 VAL A C 11
ATOM 19044 O O . VAL A 1 99 ? 20.211 15.556 -15.546 1.00 0.00 99 VAL A O 11
ATOM 19057 N N . LEU A 1 100 ? 19.195 17.516 -15.106 1.00 0.00 100 LEU A N 11
ATOM 19058 C CA . LEU A 1 100 ? 18.815 17.800 -16.484 1.00 0.00 100 LEU A CA 11
ATOM 19059 C C . LEU A 1 100 ? 18.902 19.293 -16.771 1.00 0.00 100 LEU A C 11
ATOM 19060 O O . LEU A 1 100 ? 18.835 20.118 -15.859 1.00 0.00 100 LEU A O 11
ATOM 19076 N N . GLN A 1 101 ? 19.051 19.639 -18.052 1.00 0.00 101 GLN A N 11
ATOM 19077 C CA . GLN A 1 101 ? 18.963 21.014 -18.513 1.00 0.00 101 GLN A CA 11
ATOM 19078 C C . GLN A 1 101 ? 17.496 21.331 -18.805 1.00 0.00 101 GLN A C 11
ATOM 19079 O O . GLN A 1 101 ? 16.660 20.431 -18.805 1.00 0.00 101 GLN A O 11
ATOM 19093 N N . LYS A 1 102 ? 17.165 22.603 -19.057 1.00 0.00 102 LYS A N 11
ATOM 19094 C CA . LYS A 1 102 ? 15.775 22.984 -19.286 1.00 0.00 102 LYS A CA 11
ATOM 19095 C C . LYS A 1 102 ? 15.174 22.303 -20.518 1.00 0.00 102 LYS A C 11
ATOM 19096 O O . LYS A 1 102 ? 14.006 21.921 -20.457 1.00 0.00 102 LYS A O 11
ATOM 19115 N N . PRO A 1 103 ? 15.905 22.130 -21.631 1.00 0.00 103 PRO A N 11
ATOM 19116 C CA . PRO A 1 103 ? 15.416 21.362 -22.764 1.00 0.00 103 PRO A CA 11
ATOM 19117 C C . PRO A 1 103 ? 15.229 19.892 -22.382 1.00 0.00 103 PRO A C 11
ATOM 19118 O O . PRO A 1 103 ? 16.166 19.257 -21.897 1.00 0.00 103 PRO A O 11
ATOM 19129 N N . PHE A 1 104 ? 14.026 19.353 -22.597 1.00 0.00 104 PHE A N 11
ATOM 19130 C CA . PHE A 1 104 ? 13.708 17.961 -22.295 1.00 0.00 104 PHE A CA 11
ATOM 19131 C C . PHE A 1 104 ? 13.490 17.177 -23.589 1.00 0.00 104 PHE A C 11
ATOM 19132 O O . PHE A 1 104 ? 13.085 17.743 -24.607 1.00 0.00 104 PHE A O 11
ATOM 19149 N N . THR A 1 105 ? 13.761 15.870 -23.540 1.00 0.00 105 THR A N 11
ATOM 19150 C CA . THR A 1 105 ? 13.578 14.961 -24.668 1.00 0.00 105 THR A CA 11
ATOM 19151 C C . THR A 1 105 ? 13.040 13.629 -24.155 1.00 0.00 105 THR A C 11
ATOM 19152 O O . THR A 1 105 ? 13.183 13.311 -22.975 1.00 0.00 105 THR A O 11
ATOM 19163 N N . MET A 1 106 ? 12.422 12.837 -25.035 1.00 0.00 106 MET A N 11
ATOM 19164 C CA . MET A 1 106 ? 11.826 11.572 -24.631 1.00 0.00 106 MET A CA 11
ATOM 19165 C C . MET A 1 106 ? 12.898 10.569 -24.212 1.00 0.00 106 MET A C 11
ATOM 19166 O O . MET A 1 106 ? 12.617 9.684 -23.406 1.00 0.00 106 MET A O 11
ATOM 19180 N N . ASP A 1 107 ? 14.116 10.694 -24.744 1.00 0.00 107 ASP A N 11
ATOM 19181 C CA . ASP A 1 107 ? 15.206 9.800 -24.379 1.00 0.00 107 ASP A CA 11
ATOM 19182 C C . ASP A 1 107 ? 15.916 10.265 -23.107 1.00 0.00 107 ASP A C 11
ATOM 19183 O O . ASP A 1 107 ? 16.349 9.439 -22.303 1.00 0.00 107 ASP A O 11
ATOM 19192 N N . GLY A 1 108 ? 16.043 11.581 -22.917 1.00 0.00 108 GLY A N 11
ATOM 19193 C CA . GLY A 1 108 ? 16.779 12.129 -21.792 1.00 0.00 108 GLY A CA 11
ATOM 19194 C C . GLY A 1 108 ? 15.963 12.103 -20.503 1.00 0.00 108 GLY A C 11
ATOM 19195 O O . GLY A 1 108 ? 16.528 11.964 -19.418 1.00 0.00 108 GLY A O 11
ATOM 19199 N N . VAL A 1 109 ? 14.636 12.231 -20.606 1.00 0.00 109 VAL A N 11
ATOM 19200 C CA . VAL A 1 109 ? 13.773 12.227 -19.435 1.00 0.00 109 VAL A CA 11
ATOM 19201 C C . VAL A 1 109 ? 13.433 10.799 -19.025 1.00 0.00 109 VAL A C 11
ATOM 19202 O O . VAL A 1 109 ? 13.197 10.539 -17.847 1.00 0.00 109 VAL A O 11
ATOM 19215 N N . ALA A 1 110 ? 13.407 9.860 -19.979 1.00 0.00 110 ALA A N 11
ATOM 19216 C CA . ALA A 1 110 ? 13.089 8.477 -19.662 1.00 0.00 110 ALA A CA 11
ATOM 19217 C C . ALA A 1 110 ? 14.225 7.830 -18.868 1.00 0.00 110 ALA A C 11
ATOM 19218 O O . ALA A 1 110 ? 13.978 6.934 -18.064 1.00 0.00 110 ALA A O 11
ATOM 19225 N N . LYS A 1 111 ? 15.467 8.278 -19.084 1.00 0.00 111 LYS A N 11
ATOM 19226 C CA . LYS A 1 111 ? 16.618 7.755 -18.355 1.00 0.00 111 LYS A CA 11
ATOM 19227 C C . LYS A 1 111 ? 16.784 8.465 -17.015 1.00 0.00 111 LYS A C 11
ATOM 19228 O O . LYS A 1 111 ? 17.311 7.882 -16.069 1.00 0.00 111 LYS A O 11
ATOM 19247 N N . ALA A 1 112 ? 16.337 9.721 -16.918 1.00 0.00 112 ALA A N 11
ATOM 19248 C CA . ALA A 1 112 ? 16.455 10.475 -15.681 1.00 0.00 112 ALA A CA 11
ATOM 19249 C C . ALA A 1 112 ? 15.383 10.051 -14.678 1.00 0.00 112 ALA A C 11
ATOM 19250 O O . ALA A 1 112 ? 15.645 9.999 -13.478 1.00 0.00 112 ALA A O 11
ATOM 19257 N N . LEU A 1 113 ? 14.175 9.740 -15.159 1.00 0.00 113 LEU A N 11
ATOM 19258 C CA . LEU A 1 113 ? 13.105 9.290 -14.285 1.00 0.00 113 LEU A CA 11
ATOM 19259 C C . LEU A 1 113 ? 13.272 7.807 -13.955 1.00 0.00 113 LEU A C 11
ATOM 19260 O O . LEU A 1 113 ? 12.771 7.347 -12.933 1.00 0.00 113 LEU A O 11
ATOM 19276 N N . ALA A 1 114 ? 13.977 7.050 -14.803 1.00 0.00 114 ALA A N 11
ATOM 19277 C CA . ALA A 1 114 ? 14.303 5.670 -14.476 1.00 0.00 114 ALA A CA 11
ATOM 19278 C C . ALA A 1 114 ? 15.386 5.639 -13.400 1.00 0.00 114 ALA A C 11
ATOM 19279 O O . ALA A 1 114 ? 15.502 4.656 -12.670 1.00 0.00 114 ALA A O 11
ATOM 19286 N N . ALA A 1 115 ? 16.178 6.712 -13.303 1.00 0.00 115 ALA A N 11
ATOM 19287 C CA . ALA A 1 115 ? 17.193 6.859 -12.272 1.00 0.00 115 ALA A CA 11
ATOM 19288 C C . ALA A 1 115 ? 16.608 7.481 -10.998 1.00 0.00 115 ALA A C 11
ATOM 19289 O O . ALA A 1 115 ? 17.246 7.443 -9.947 1.00 0.00 115 ALA A O 11
ATOM 19296 N N . LEU A 1 116 ? 15.399 8.049 -11.085 1.00 0.00 116 LEU A N 11
ATOM 19297 C CA . LEU A 1 116 ? 14.704 8.608 -9.930 1.00 0.00 116 LEU A CA 11
ATOM 19298 C C . LEU A 1 116 ? 14.055 7.480 -9.122 1.00 0.00 116 LEU A C 11
ATOM 19299 O O . LEU A 1 116 ? 13.972 7.556 -7.898 1.00 0.00 116 LEU A O 11
ATOM 19315 N N . LEU A 1 117 ? 13.598 6.431 -9.813 1.00 0.00 117 LEU A N 11
ATOM 19316 C CA . LEU A 1 117 ? 12.894 5.315 -9.195 1.00 0.00 117 LEU A CA 11
ATOM 19317 C C . LEU A 1 117 ? 13.839 4.295 -8.549 1.00 0.00 117 LEU A C 11
ATOM 19318 O O . LEU A 1 117 ? 13.381 3.240 -8.109 1.00 0.00 117 LEU A O 11
ATOM 19334 N N . VAL A 1 118 ? 15.140 4.592 -8.483 1.00 0.00 118 VAL A N 11
ATOM 19335 C CA . VAL A 1 118 ? 16.133 3.693 -7.899 1.00 0.00 118 VAL A CA 11
ATOM 19336 C C . VAL A 1 118 ? 17.071 4.439 -6.954 1.00 0.00 118 VAL A C 11
ATOM 19337 O O . VAL A 1 118 ? 17.156 5.683 -7.065 1.00 0.00 118 VAL A O 11
ATOM 19350 N N . MET A 1 1 ? 3.938 0.278 -1.428 1.00 0.00 1 MET A N 12
ATOM 19351 C CA . MET A 1 1 ? 5.353 0.206 -1.014 1.00 0.00 1 MET A CA 12
ATOM 19352 C C . MET A 1 1 ? 6.238 -0.206 -2.187 1.00 0.00 1 MET A C 12
ATOM 19353 O O . MET A 1 1 ? 5.737 -0.680 -3.207 1.00 0.00 1 MET A O 12
ATOM 19369 N N . SER A 1 2 ? 7.554 -0.030 -2.037 1.00 0.00 2 SER A N 12
ATOM 19370 C CA . SER A 1 2 ? 8.543 -0.355 -3.060 1.00 0.00 2 SER A CA 12
ATOM 19371 C C . SER A 1 2 ? 8.253 0.301 -4.412 1.00 0.00 2 SER A C 12
ATOM 19372 O O . SER A 1 2 ? 8.709 -0.186 -5.445 1.00 0.00 2 SER A O 12
ATOM 19380 N N . ALA A 1 3 ? 7.498 1.404 -4.416 1.00 0.00 3 ALA A N 12
ATOM 19381 C CA . ALA A 1 3 ? 7.144 2.126 -5.630 1.00 0.00 3 ALA A CA 12
ATOM 19382 C C . ALA A 1 3 ? 6.996 3.618 -5.337 1.00 0.00 3 ALA A C 12
ATOM 19383 O O . ALA A 1 3 ? 6.857 4.024 -4.182 1.00 0.00 3 ALA A O 12
ATOM 19390 N N . LEU A 1 4 ? 7.023 4.431 -6.396 1.00 0.00 4 LEU A N 12
ATOM 19391 C CA . LEU A 1 4 ? 6.919 5.875 -6.293 1.00 0.00 4 LEU A CA 12
ATOM 19392 C C . LEU A 1 4 ? 6.167 6.441 -7.495 1.00 0.00 4 LEU A C 12
ATOM 19393 O O . LEU A 1 4 ? 6.756 7.041 -8.391 1.00 0.00 4 LEU A O 12
ATOM 19409 N N . THR A 1 5 ? 4.848 6.247 -7.515 1.00 0.00 5 THR A N 12
ATOM 19410 C CA . THR A 1 5 ? 3.992 6.744 -8.582 1.00 0.00 5 THR A CA 12
ATOM 19411 C C . THR A 1 5 ? 3.727 8.233 -8.440 1.00 0.00 5 THR A C 12
ATOM 19412 O O . THR A 1 5 ? 3.106 8.819 -9.324 1.00 0.00 5 THR A O 12
ATOM 19423 N N . GLN A 1 6 ? 4.183 8.853 -7.349 1.00 0.00 6 GLN A N 12
ATOM 19424 C CA . GLN A 1 6 ? 3.886 10.251 -7.094 1.00 0.00 6 GLN A CA 12
ATOM 19425 C C . GLN A 1 6 ? 5.137 11.100 -6.940 1.00 0.00 6 GLN A C 12
ATOM 19426 O O . GLN A 1 6 ? 5.939 10.882 -6.030 1.00 0.00 6 GLN A O 12
ATOM 19440 N N . ILE A 1 7 ? 5.288 12.072 -7.845 1.00 0.00 7 ILE A N 12
ATOM 19441 C CA . ILE A 1 7 ? 6.469 12.918 -7.924 1.00 0.00 7 ILE A CA 12
ATOM 19442 C C . ILE A 1 7 ? 6.064 14.385 -7.812 1.00 0.00 7 ILE A C 12
ATOM 19443 O O . ILE A 1 7 ? 5.113 14.814 -8.471 1.00 0.00 7 ILE A O 12
ATOM 19459 N N . LEU A 1 8 ? 6.777 15.160 -6.992 1.00 0.00 8 LEU A N 12
ATOM 19460 C CA . LEU A 1 8 ? 6.571 16.599 -6.905 1.00 0.00 8 LEU A CA 12
ATOM 19461 C C . LEU A 1 8 ? 7.469 17.269 -7.948 1.00 0.00 8 LEU A C 12
ATOM 19462 O O . LEU A 1 8 ? 8.622 16.879 -8.120 1.00 0.00 8 LEU A O 12
ATOM 19478 N N . ILE A 1 9 ? 6.939 18.274 -8.643 1.00 0.00 9 ILE A N 12
ATOM 19479 C CA . ILE A 1 9 ? 7.631 18.968 -9.719 1.00 0.00 9 ILE A CA 12
ATOM 19480 C C . ILE A 1 9 ? 7.948 20.396 -9.285 1.00 0.00 9 ILE A C 12
ATOM 19481 O O . ILE A 1 9 ? 7.051 21.132 -8.870 1.00 0.00 9 ILE A O 12
ATOM 19497 N N . VAL A 1 10 ? 9.220 20.794 -9.379 1.00 0.00 10 VAL A N 12
ATOM 19498 C CA . VAL A 1 10 ? 9.661 22.129 -8.988 1.00 0.00 10 VAL A CA 12
ATOM 19499 C C . VAL A 1 10 ? 10.539 22.734 -10.077 1.00 0.00 10 VAL A C 12
ATOM 19500 O O . VAL A 1 10 ? 11.562 22.154 -10.441 1.00 0.00 10 VAL A O 12
ATOM 19513 N N . GLU A 1 11 ? 10.138 23.899 -10.593 1.00 0.00 11 GLU A N 12
ATOM 19514 C CA . GLU A 1 11 ? 10.844 24.570 -11.679 1.00 0.00 11 GLU A CA 12
ATOM 19515 C C . GLU A 1 11 ? 10.852 26.080 -11.466 1.00 0.00 11 GLU A C 12
ATOM 19516 O O . GLU A 1 11 ? 9.978 26.621 -10.787 1.00 0.00 11 GLU A O 12
ATOM 19528 N N . ASP A 1 12 ? 11.839 26.765 -12.047 1.00 0.00 12 ASP A N 12
ATOM 19529 C CA . ASP A 1 12 ? 11.924 28.219 -11.995 1.00 0.00 12 ASP A CA 12
ATOM 19530 C C . ASP A 1 12 ? 11.079 28.858 -13.107 1.00 0.00 12 ASP A C 12
ATOM 19531 O O . ASP A 1 12 ? 10.924 30.077 -13.143 1.00 0.00 12 ASP A O 12
ATOM 19540 N N . GLU A 1 13 ? 10.532 28.040 -14.013 1.00 0.00 13 GLU A N 12
ATOM 19541 C CA . GLU A 1 13 ? 9.709 28.516 -15.117 1.00 0.00 13 GLU A CA 12
ATOM 19542 C C . GLU A 1 13 ? 8.463 27.633 -15.250 1.00 0.00 13 GLU A C 12
ATOM 19543 O O . GLU A 1 13 ? 8.592 26.414 -15.365 1.00 0.00 13 GLU A O 12
ATOM 19555 N N . PRO A 1 14 ? 7.257 28.219 -15.242 1.00 0.00 14 PRO A N 12
ATOM 19556 C CA . PRO A 1 14 ? 6.014 27.475 -15.383 1.00 0.00 14 PRO A CA 12
ATOM 19557 C C . PRO A 1 14 ? 5.939 26.691 -16.690 1.00 0.00 14 PRO A C 12
ATOM 19558 O O . PRO A 1 14 ? 5.226 25.691 -16.772 1.00 0.00 14 PRO A O 12
ATOM 19569 N N . LEU A 1 15 ? 6.669 27.129 -17.720 1.00 0.00 15 LEU A N 12
ATOM 19570 C CA . LEU A 1 15 ? 6.646 26.474 -19.018 1.00 0.00 15 LEU A CA 12
ATOM 19571 C C . LEU A 1 15 ? 7.265 25.082 -18.926 1.00 0.00 15 LEU A C 12
ATOM 19572 O O . LEU A 1 15 ? 6.842 24.169 -19.631 1.00 0.00 15 LEU A O 12
ATOM 19588 N N . ILE A 1 16 ? 8.264 24.915 -18.055 1.00 0.00 16 ILE A N 12
ATOM 19589 C CA . ILE A 1 16 ? 8.913 23.625 -17.880 1.00 0.00 16 ILE A CA 12
ATOM 19590 C C . ILE A 1 16 ? 8.105 22.775 -16.908 1.00 0.00 16 ILE A C 12
ATOM 19591 O O . ILE A 1 16 ? 8.159 21.550 -16.986 1.00 0.00 16 ILE A O 12
ATOM 19607 N N . ALA A 1 17 ? 7.355 23.408 -16.001 1.00 0.00 17 ALA A N 12
ATOM 19608 C CA . ALA A 1 17 ? 6.557 22.680 -15.028 1.00 0.00 17 ALA A CA 12
ATOM 19609 C C . ALA A 1 17 ? 5.333 22.051 -15.691 1.00 0.00 17 ALA A C 12
ATOM 19610 O O . ALA A 1 17 ? 4.960 20.930 -15.355 1.00 0.00 17 ALA A O 12
ATOM 19617 N N . MET A 1 18 ? 4.704 22.762 -16.631 1.00 0.00 18 MET A N 12
ATOM 19618 C CA . MET A 1 18 ? 3.545 22.232 -17.336 1.00 0.00 18 MET A CA 12
ATOM 19619 C C . MET A 1 18 ? 3.983 21.182 -18.353 1.00 0.00 18 MET A C 12
ATOM 19620 O O . MET A 1 18 ? 3.246 20.235 -18.623 1.00 0.00 18 MET A O 12
ATOM 19634 N N . MET A 1 19 ? 5.181 21.341 -18.922 1.00 0.00 19 MET A N 12
ATOM 19635 C CA . MET A 1 19 ? 5.705 20.364 -19.859 1.00 0.00 19 MET A CA 12
ATOM 19636 C C . MET A 1 19 ? 6.176 19.117 -19.107 1.00 0.00 19 MET A C 12
ATOM 19637 O O . MET A 1 19 ? 6.236 18.032 -19.683 1.00 0.00 19 MET A O 12
ATOM 19651 N N . LEU A 1 20 ? 6.505 19.262 -17.821 1.00 0.00 20 LEU A N 12
ATOM 19652 C CA . LEU A 1 20 ? 6.912 18.138 -16.994 1.00 0.00 20 LEU A CA 12
ATOM 19653 C C . LEU A 1 20 ? 5.720 17.215 -16.770 1.00 0.00 20 LEU A C 12
ATOM 19654 O O . LEU A 1 20 ? 5.862 15.995 -16.786 1.00 0.00 20 LEU A O 12
ATOM 19670 N N . GLU A 1 21 ? 4.535 17.795 -16.563 1.00 0.00 21 GLU A N 12
ATOM 19671 C CA . GLU A 1 21 ? 3.327 17.008 -16.361 1.00 0.00 21 GLU A CA 12
ATOM 19672 C C . GLU A 1 21 ? 2.880 16.369 -17.673 1.00 0.00 21 GLU A C 12
ATOM 19673 O O . GLU A 1 21 ? 2.161 15.371 -17.654 1.00 0.00 21 GLU A O 12
ATOM 19685 N N . ASP A 1 22 ? 3.294 16.929 -18.815 1.00 0.00 22 ASP A N 12
ATOM 19686 C CA . ASP A 1 22 ? 2.930 16.377 -20.110 1.00 0.00 22 ASP A CA 12
ATOM 19687 C C . ASP A 1 22 ? 3.688 15.077 -20.386 1.00 0.00 22 ASP A C 12
ATOM 19688 O O . ASP A 1 22 ? 3.108 14.131 -20.920 1.00 0.00 22 ASP A O 12
ATOM 19697 N N . PHE A 1 23 ? 4.973 15.004 -20.031 1.00 0.00 23 PHE A N 12
ATOM 19698 C CA . PHE A 1 23 ? 5.731 13.784 -20.251 1.00 0.00 23 PHE A CA 12
ATOM 19699 C C . PHE A 1 23 ? 5.335 12.715 -19.235 1.00 0.00 23 PHE A C 12
ATOM 19700 O O . PHE A 1 23 ? 5.440 11.524 -19.525 1.00 0.00 23 PHE A O 12
ATOM 19717 N N . LEU A 1 24 ? 4.874 13.115 -18.045 1.00 0.00 24 LEU A N 12
ATOM 19718 C CA . LEU A 1 24 ? 4.416 12.153 -17.053 1.00 0.00 24 LEU A CA 12
ATOM 19719 C C . LEU A 1 24 ? 3.024 11.631 -17.412 1.00 0.00 24 LEU A C 12
ATOM 19720 O O . LEU A 1 24 ? 2.609 10.593 -16.903 1.00 0.00 24 LEU A O 12
ATOM 19736 N N . GLU A 1 25 ? 2.298 12.333 -18.289 1.00 0.00 25 GLU A N 12
ATOM 19737 C CA . GLU A 1 25 ? 1.010 11.852 -18.766 1.00 0.00 25 GLU A CA 12
ATOM 19738 C C . GLU A 1 25 ? 1.226 10.782 -19.839 1.00 0.00 25 GLU A C 12
ATOM 19739 O O . GLU A 1 25 ? 0.394 9.893 -20.012 1.00 0.00 25 GLU A O 12
ATOM 19751 N N . VAL A 1 26 ? 2.351 10.864 -20.562 1.00 0.00 26 VAL A N 12
ATOM 19752 C CA . VAL A 1 26 ? 2.717 9.868 -21.563 1.00 0.00 26 VAL A CA 12
ATOM 19753 C C . VAL A 1 26 ? 3.338 8.642 -20.892 1.00 0.00 26 VAL A C 12
ATOM 19754 O O . VAL A 1 26 ? 3.358 7.561 -21.481 1.00 0.00 26 VAL A O 12
ATOM 19767 N N . LEU A 1 27 ? 3.840 8.801 -19.661 1.00 0.00 27 LEU A N 12
ATOM 19768 C CA . LEU A 1 27 ? 4.447 7.717 -18.898 1.00 0.00 27 LEU A CA 12
ATOM 19769 C C . LEU A 1 27 ? 3.474 7.121 -17.873 1.00 0.00 27 LEU A C 12
ATOM 19770 O O . LEU A 1 27 ? 3.894 6.362 -17.001 1.00 0.00 27 LEU A O 12
ATOM 19786 N N . ASP A 1 28 ? 2.183 7.463 -17.972 1.00 0.00 28 ASP A N 12
ATOM 19787 C CA . ASP A 1 28 ? 1.143 6.955 -17.082 1.00 0.00 28 ASP A CA 12
ATOM 19788 C C . ASP A 1 28 ? 1.491 7.162 -15.603 1.00 0.00 28 ASP A C 12
ATOM 19789 O O . ASP A 1 28 ? 1.145 6.345 -14.752 1.00 0.00 28 ASP A O 12
ATOM 19798 N N . LYS A 1 29 ? 2.181 8.265 -15.301 1.00 0.00 29 LYS A N 12
ATOM 19799 C CA . LYS A 1 29 ? 2.605 8.613 -13.953 1.00 0.00 29 LYS A CA 12
ATOM 19800 C C . LYS A 1 29 ? 1.487 9.364 -13.228 1.00 0.00 29 LYS A C 12
ATOM 19801 O O . LYS A 1 29 ? 0.552 9.854 -13.865 1.00 0.00 29 LYS A O 12
ATOM 19820 N N . THR A 1 30 ? 1.576 9.461 -11.897 1.00 0.00 30 THR A N 12
ATOM 19821 C CA . THR A 1 30 ? 0.584 10.170 -11.088 1.00 0.00 30 THR A CA 12
ATOM 19822 C C . THR A 1 30 ? 1.231 11.350 -10.362 1.00 0.00 30 THR A C 12
ATOM 19823 O O . THR A 1 30 ? 1.464 11.281 -9.157 1.00 0.00 30 THR A O 12
ATOM 19834 N N . PRO A 1 31 ? 1.537 12.449 -11.070 1.00 0.00 31 PRO A N 12
ATOM 19835 C CA . PRO A 1 31 ? 2.129 13.634 -10.473 1.00 0.00 31 PRO A CA 12
ATOM 19836 C C . PRO A 1 31 ? 1.164 14.232 -9.451 1.00 0.00 31 PRO A C 12
ATOM 19837 O O . PRO A 1 31 ? -0.047 14.036 -9.549 1.00 0.00 31 PRO A O 12
ATOM 19848 N N . VAL A 1 32 ? 1.698 14.962 -8.466 1.00 0.00 32 VAL A N 12
ATOM 19849 C CA . VAL A 1 32 ? 0.892 15.440 -7.347 1.00 0.00 32 VAL A CA 12
ATOM 19850 C C . VAL A 1 32 ? 0.791 16.959 -7.284 1.00 0.00 32 VAL A C 12
ATOM 19851 O O . VAL A 1 32 ? -0.032 17.483 -6.538 1.00 0.00 32 VAL A O 12
ATOM 19864 N N . GLY A 1 33 ? 1.608 17.681 -8.053 1.00 0.00 33 GLY A N 12
ATOM 19865 C CA . GLY A 1 33 ? 1.509 19.131 -8.086 1.00 0.00 33 GLY A CA 12
ATOM 19866 C C . GLY A 1 33 ? 2.742 19.780 -8.706 1.00 0.00 33 GLY A C 12
ATOM 19867 O O . GLY A 1 33 ? 3.719 19.108 -9.034 1.00 0.00 33 GLY A O 12
ATOM 19871 N N . THR A 1 34 ? 2.676 21.102 -8.856 1.00 0.00 34 THR A N 12
ATOM 19872 C CA . THR A 1 34 ? 3.781 21.917 -9.340 1.00 0.00 34 THR A CA 12
ATOM 19873 C C . THR A 1 34 ? 3.946 23.122 -8.422 1.00 0.00 34 THR A C 12
ATOM 19874 O O . THR A 1 34 ? 2.956 23.668 -7.931 1.00 0.00 34 THR A O 12
ATOM 19885 N N . VAL A 1 35 ? 5.193 23.537 -8.188 1.00 0.00 35 VAL A N 12
ATOM 19886 C CA . VAL A 1 35 ? 5.503 24.682 -7.341 1.00 0.00 35 VAL A CA 12
ATOM 19887 C C . VAL A 1 35 ? 6.735 25.413 -7.872 1.00 0.00 35 VAL A C 12
ATOM 19888 O O . VAL A 1 35 ? 7.488 24.863 -8.675 1.00 0.00 35 VAL A O 12
ATOM 19901 N N . ASP A 1 36 ? 6.938 26.654 -7.428 1.00 0.00 36 ASP A N 12
ATOM 19902 C CA . ASP A 1 36 ? 8.043 27.487 -7.880 1.00 0.00 36 ASP A CA 12
ATOM 19903 C C . ASP A 1 36 ? 8.852 28.054 -6.710 1.00 0.00 36 ASP A C 12
ATOM 19904 O O . ASP A 1 36 ? 9.741 28.879 -6.917 1.00 0.00 36 ASP A O 12
ATOM 19913 N N . THR A 1 37 ? 8.551 27.618 -5.485 1.00 0.00 37 THR A N 12
ATOM 19914 C CA . THR A 1 37 ? 9.244 28.072 -4.288 1.00 0.00 37 THR A CA 12
ATOM 19915 C C . THR A 1 37 ? 9.335 26.938 -3.270 1.00 0.00 37 THR A C 12
ATOM 19916 O O . THR A 1 37 ? 8.533 26.004 -3.298 1.00 0.00 37 THR A O 12
ATOM 19927 N N . VAL A 1 38 ? 10.316 27.016 -2.365 1.00 0.00 38 VAL A N 12
ATOM 19928 C CA . VAL A 1 38 ? 10.567 25.953 -1.398 1.00 0.00 38 VAL A CA 12
ATOM 19929 C C . VAL A 1 38 ? 9.433 25.839 -0.384 1.00 0.00 38 VAL A C 12
ATOM 19930 O O . VAL A 1 38 ? 9.187 24.753 0.144 1.00 0.00 38 VAL A O 12
ATOM 19943 N N . ALA A 1 39 ? 8.733 26.942 -0.103 1.00 0.00 39 ALA A N 12
ATOM 19944 C CA . ALA A 1 39 ? 7.622 26.917 0.835 1.00 0.00 39 ALA A CA 12
ATOM 19945 C C . ALA A 1 39 ? 6.441 26.168 0.222 1.00 0.00 39 ALA A C 12
ATOM 19946 O O . ALA A 1 39 ? 5.609 25.618 0.945 1.00 0.00 39 ALA A O 12
ATOM 19953 N N . GLY A 1 40 ? 6.363 26.147 -1.109 1.00 0.00 40 GLY A N 12
ATOM 19954 C CA . GLY A 1 40 ? 5.304 25.449 -1.815 1.00 0.00 40 GLY A CA 12
ATOM 19955 C C . GLY A 1 40 ? 5.562 23.946 -1.810 1.00 0.00 40 GLY A C 12
ATOM 19956 O O . GLY A 1 40 ? 4.615 23.162 -1.813 1.00 0.00 40 GLY A O 12
ATOM 19960 N N . ALA A 1 41 ? 6.831 23.532 -1.796 1.00 0.00 41 ALA A N 12
ATOM 19961 C CA . ALA A 1 41 ? 7.158 22.115 -1.781 1.00 0.00 41 ALA A CA 12
ATOM 19962 C C . ALA A 1 41 ? 6.704 21.489 -0.465 1.00 0.00 41 ALA A C 12
ATOM 19963 O O . ALA A 1 41 ? 6.219 20.356 -0.449 1.00 0.00 41 ALA A O 12
ATOM 19970 N N . LEU A 1 42 ? 6.852 22.216 0.646 1.00 0.00 42 LEU A N 12
ATOM 19971 C CA . LEU A 1 42 ? 6.386 21.735 1.937 1.00 0.00 42 LEU A CA 12
ATOM 19972 C C . LEU A 1 42 ? 4.866 21.879 2.043 1.00 0.00 42 LEU A C 12
ATOM 19973 O O . LEU A 1 42 ? 4.249 21.222 2.877 1.00 0.00 42 LEU A O 12
ATOM 19989 N N . ALA A 1 43 ? 4.255 22.727 1.211 1.00 0.00 43 ALA A N 12
ATOM 19990 C CA . ALA A 1 43 ? 2.808 22.877 1.200 1.00 0.00 43 ALA A CA 12
ATOM 19991 C C . ALA A 1 43 ? 2.141 21.714 0.460 1.00 0.00 43 ALA A C 12
ATOM 19992 O O . ALA A 1 43 ? 0.980 21.406 0.728 1.00 0.00 43 ALA A O 12
ATOM 19999 N N . ARG A 1 44 ? 2.858 21.060 -0.462 1.00 0.00 44 ARG A N 12
ATOM 20000 C CA . ARG A 1 44 ? 2.338 19.881 -1.149 1.00 0.00 44 ARG A CA 12
ATOM 20001 C C . ARG A 1 44 ? 2.434 18.667 -0.232 1.00 0.00 44 ARG A C 12
ATOM 20002 O O . ARG A 1 44 ? 1.583 17.780 -0.294 1.00 0.00 44 ARG A O 12
ATOM 20023 N N . VAL A 1 45 ? 3.463 18.627 0.620 1.00 0.00 45 VAL A N 12
ATOM 20024 C CA . VAL A 1 45 ? 3.642 17.544 1.582 1.00 0.00 45 VAL A CA 12
ATOM 20025 C C . VAL A 1 45 ? 2.620 17.667 2.714 1.00 0.00 45 VAL A C 12
ATOM 20026 O O . VAL A 1 45 ? 2.262 16.671 3.342 1.00 0.00 45 VAL A O 12
ATOM 20039 N N . GLU A 1 46 ? 2.143 18.884 2.981 1.00 0.00 46 GLU A N 12
ATOM 20040 C CA . GLU A 1 46 ? 1.144 19.126 4.014 1.00 0.00 46 GLU A CA 12
ATOM 20041 C C . GLU A 1 46 ? -0.267 18.837 3.493 1.00 0.00 46 GLU A C 12
ATOM 20042 O O . GLU A 1 46 ? -1.206 18.714 4.280 1.00 0.00 46 GLU A O 12
ATOM 20054 N N . ASP A 1 47 ? -0.427 18.727 2.170 1.00 0.00 47 ASP A N 12
ATOM 20055 C CA . ASP A 1 47 ? -1.725 18.504 1.552 1.00 0.00 47 ASP A CA 12
ATOM 20056 C C . ASP A 1 47 ? -1.937 17.028 1.204 1.00 0.00 47 ASP A C 12
ATOM 20057 O O . ASP A 1 47 ? -3.058 16.622 0.900 1.00 0.00 47 ASP A O 12
ATOM 20066 N N . GLY A 1 48 ? -0.873 16.220 1.248 1.00 0.00 48 GLY A N 12
ATOM 20067 C CA . GLY A 1 48 ? -0.962 14.797 0.960 1.00 0.00 48 GLY A CA 12
ATOM 20068 C C . GLY A 1 48 ? 0.414 14.142 0.912 1.00 0.00 48 GLY A C 12
ATOM 20069 O O . GLY A 1 48 ? 1.439 14.820 0.961 1.00 0.00 48 GLY A O 12
ATOM 20073 N N . GLY A 1 49 ? 0.440 12.808 0.812 1.00 0.00 49 GLY A N 12
ATOM 20074 C CA . GLY A 1 49 ? 1.685 12.055 0.743 1.00 0.00 49 GLY A CA 12
ATOM 20075 C C . GLY A 1 49 ? 2.348 12.202 -0.628 1.00 0.00 49 GLY A C 12
ATOM 20076 O O . GLY A 1 49 ? 1.676 12.466 -1.624 1.00 0.00 49 GLY A O 12
ATOM 20080 N N . ILE A 1 50 ? 3.672 12.028 -0.662 1.00 0.00 50 ILE A N 12
ATOM 20081 C CA . ILE A 1 50 ? 4.472 12.115 -1.878 1.00 0.00 50 ILE A CA 12
ATOM 20082 C C . ILE A 1 50 ? 5.555 11.042 -1.807 1.00 0.00 50 ILE A C 12
ATOM 20083 O O . ILE A 1 50 ? 6.046 10.742 -0.719 1.00 0.00 50 ILE A O 12
ATOM 20099 N N . ASP A 1 51 ? 5.937 10.456 -2.946 1.00 0.00 51 ASP A N 12
ATOM 20100 C CA . ASP A 1 51 ? 6.910 9.372 -2.958 1.00 0.00 51 ASP A CA 12
ATOM 20101 C C . ASP A 1 51 ? 8.291 9.840 -3.416 1.00 0.00 51 ASP A C 12
ATOM 20102 O O . ASP A 1 51 ? 9.289 9.212 -3.071 1.00 0.00 51 ASP A O 12
ATOM 20111 N N . ALA A 1 52 ? 8.361 10.930 -4.187 1.00 0.00 52 ALA A N 12
ATOM 20112 C CA . ALA A 1 52 ? 9.629 11.520 -4.605 1.00 0.00 52 ALA A CA 12
ATOM 20113 C C . ALA A 1 52 ? 9.411 12.946 -5.116 1.00 0.00 52 ALA A C 12
ATOM 20114 O O . ALA A 1 52 ? 8.273 13.399 -5.233 1.00 0.00 52 ALA A O 12
ATOM 20121 N N . ALA A 1 53 ? 10.495 13.662 -5.427 1.00 0.00 53 ALA A N 12
ATOM 20122 C CA . ALA A 1 53 ? 10.396 15.012 -5.962 1.00 0.00 53 ALA A CA 12
ATOM 20123 C C . ALA A 1 53 ? 11.571 15.344 -6.885 1.00 0.00 53 ALA A C 12
ATOM 20124 O O . ALA A 1 53 ? 12.602 14.674 -6.855 1.00 0.00 53 ALA A O 12
ATOM 20131 N N . ILE A 1 54 ? 11.411 16.386 -7.706 1.00 0.00 54 ILE A N 12
ATOM 20132 C CA . ILE A 1 54 ? 12.471 16.896 -8.568 1.00 0.00 54 ILE A CA 12
ATOM 20133 C C . ILE A 1 54 ? 12.636 18.388 -8.294 1.00 0.00 54 ILE A C 12
ATOM 20134 O O . ILE A 1 54 ? 11.660 19.134 -8.330 1.00 0.00 54 ILE A O 12
ATOM 20150 N N . LEU A 1 55 ? 13.873 18.821 -8.019 1.00 0.00 55 LEU A N 12
ATOM 20151 C CA . LEU A 1 55 ? 14.157 20.192 -7.622 1.00 0.00 55 LEU A CA 12
ATOM 20152 C C . LEU A 1 55 ? 15.036 20.894 -8.653 1.00 0.00 55 LEU A C 12
ATOM 20153 O O . LEU A 1 55 ? 16.116 20.407 -8.981 1.00 0.00 55 LEU A O 12
ATOM 20169 N N . ASP A 1 56 ? 14.572 22.039 -9.161 1.00 0.00 56 ASP A N 12
ATOM 20170 C CA . ASP A 1 56 ? 15.370 22.890 -10.033 1.00 0.00 56 ASP A CA 12
ATOM 20171 C C . ASP A 1 56 ? 16.226 23.836 -9.191 1.00 0.00 56 ASP A C 12
ATOM 20172 O O . ASP A 1 56 ? 15.703 24.573 -8.356 1.00 0.00 56 ASP A O 12
ATOM 20181 N N . VAL A 1 57 ? 17.543 23.810 -9.412 1.00 0.00 57 VAL A N 12
ATOM 20182 C CA . VAL A 1 57 ? 18.504 24.628 -8.678 1.00 0.00 57 VAL A CA 12
ATOM 20183 C C . VAL A 1 57 ? 18.896 25.887 -9.456 1.00 0.00 57 VAL A C 12
ATOM 20184 O O . VAL A 1 57 ? 19.626 26.732 -8.941 1.00 0.00 57 VAL A O 12
ATOM 20197 N N . ASN A 1 58 ? 18.420 26.018 -10.700 1.00 0.00 58 ASN A N 12
ATOM 20198 C CA . ASN A 1 58 ? 18.790 27.105 -11.596 1.00 0.00 58 ASN A CA 12
ATOM 20199 C C . ASN A 1 58 ? 18.113 28.432 -11.226 1.00 0.00 58 ASN A C 12
ATOM 20200 O O . ASN A 1 58 ? 17.489 29.078 -12.068 1.00 0.00 58 ASN A O 12
ATOM 20211 N N . LEU A 1 59 ? 18.231 28.850 -9.962 1.00 0.00 59 LEU A N 12
ATOM 20212 C CA . LEU A 1 59 ? 17.689 30.114 -9.491 1.00 0.00 59 LEU A CA 12
ATOM 20213 C C . LEU A 1 59 ? 18.561 31.270 -9.982 1.00 0.00 59 LEU A C 12
ATOM 20214 O O . LEU A 1 59 ? 19.729 31.081 -10.322 1.00 0.00 59 LEU A O 12
ATOM 20230 N N . ARG A 1 60 ? 17.985 32.474 -10.018 1.00 0.00 60 ARG A N 12
ATOM 20231 C CA . ARG A 1 60 ? 18.672 33.677 -10.467 1.00 0.00 60 ARG A CA 12
ATOM 20232 C C . ARG A 1 60 ? 19.547 34.257 -9.357 1.00 0.00 60 ARG A C 12
ATOM 20233 O O . ARG A 1 60 ? 19.266 34.066 -8.174 1.00 0.00 60 ARG A O 12
ATOM 20254 N N . GLY A 1 61 ? 20.610 34.962 -9.750 1.00 0.00 61 GLY A N 12
ATOM 20255 C CA . GLY A 1 61 ? 21.516 35.605 -8.810 1.00 0.00 61 GLY A CA 12
ATOM 20256 C C . GLY A 1 61 ? 22.551 34.636 -8.239 1.00 0.00 61 GLY A C 12
ATOM 20257 O O . GLY A 1 61 ? 23.310 35.007 -7.345 1.00 0.00 61 GLY A O 12
ATOM 20261 N N . GLY A 1 62 ? 22.595 33.399 -8.746 1.00 0.00 62 GLY A N 12
ATOM 20262 C CA . GLY A 1 62 ? 23.535 32.393 -8.276 1.00 0.00 62 GLY A CA 12
ATOM 20263 C C . GLY A 1 62 ? 23.093 31.771 -6.950 1.00 0.00 62 GLY A C 12
ATOM 20264 O O . GLY A 1 62 ? 23.852 31.014 -6.347 1.00 0.00 62 GLY A O 12
ATOM 20268 N N . GLU A 1 63 ? 21.875 32.082 -6.494 1.00 0.00 63 GLU A N 12
ATOM 20269 C CA . GLU A 1 63 ? 21.343 31.543 -5.253 1.00 0.00 63 GLU A CA 12
ATOM 20270 C C . GLU A 1 63 ? 21.001 30.060 -5.415 1.00 0.00 63 GLU A C 12
ATOM 20271 O O . GLU A 1 63 ? 20.962 29.537 -6.528 1.00 0.00 63 GLU A O 12
ATOM 20283 N N . LYS A 1 64 ? 20.753 29.383 -4.288 1.00 0.00 64 LYS A N 12
ATOM 20284 C CA . LYS A 1 64 ? 20.472 27.953 -4.266 1.00 0.00 64 LYS A CA 12
ATOM 20285 C C . LYS A 1 64 ? 19.124 27.671 -3.611 1.00 0.00 64 LYS A C 12
ATOM 20286 O O . LYS A 1 64 ? 18.541 28.537 -2.960 1.00 0.00 64 LYS A O 12
ATOM 20305 N N . SER A 1 65 ? 18.641 26.443 -3.797 1.00 0.00 65 SER A N 12
ATOM 20306 C CA . SER A 1 65 ? 17.388 25.966 -3.228 1.00 0.00 65 SER A CA 12
ATOM 20307 C C . SER A 1 65 ? 17.576 24.581 -2.609 1.00 0.00 65 SER A C 12
ATOM 20308 O O . SER A 1 65 ? 16.604 23.944 -2.213 1.00 0.00 65 SER A O 12
ATOM 20316 N N . THR A 1 66 ? 18.823 24.112 -2.524 1.00 0.00 66 THR A N 12
ATOM 20317 C CA . THR A 1 66 ? 19.163 22.772 -2.062 1.00 0.00 66 THR A CA 12
ATOM 20318 C C . THR A 1 66 ? 18.597 22.417 -0.682 1.00 0.00 66 THR A C 12
ATOM 20319 O O . THR A 1 66 ? 18.231 21.260 -0.477 1.00 0.00 66 THR A O 12
ATOM 20330 N N . PRO A 1 67 ? 18.507 23.354 0.277 1.00 0.00 67 PRO A N 12
ATOM 20331 C CA . PRO A 1 67 ? 18.002 23.067 1.611 1.00 0.00 67 PRO A CA 12
ATOM 20332 C C . PRO A 1 67 ? 16.607 22.441 1.642 1.00 0.00 67 PRO A C 12
ATOM 20333 O O . PRO A 1 67 ? 16.239 21.837 2.648 1.00 0.00 67 PRO A O 12
ATOM 20344 N N . VAL A 1 68 ? 15.817 22.569 0.568 1.00 0.00 68 VAL A N 12
ATOM 20345 C CA . VAL A 1 68 ? 14.481 21.989 0.554 1.00 0.00 68 VAL A CA 12
ATOM 20346 C C . VAL A 1 68 ? 14.540 20.505 0.204 1.00 0.00 68 VAL A C 12
ATOM 20347 O O . VAL A 1 68 ? 13.658 19.740 0.590 1.00 0.00 68 VAL A O 12
ATOM 20360 N N . ALA A 1 69 ? 15.576 20.086 -0.527 1.00 0.00 69 ALA A N 12
ATOM 20361 C CA . ALA A 1 69 ? 15.750 18.688 -0.886 1.00 0.00 69 ALA A CA 12
ATOM 20362 C C . ALA A 1 69 ? 16.248 17.908 0.326 1.00 0.00 69 ALA A C 12
ATOM 20363 O O . ALA A 1 69 ? 15.931 16.733 0.486 1.00 0.00 69 ALA A O 12
ATOM 20370 N N . GLU A 1 70 ? 17.029 18.568 1.186 1.00 0.00 70 GLU A N 12
ATOM 20371 C CA . GLU A 1 70 ? 17.550 17.949 2.393 1.00 0.00 70 GLU A CA 12
ATOM 20372 C C . GLU A 1 70 ? 16.479 17.920 3.487 1.00 0.00 70 GLU A C 12
ATOM 20373 O O . GLU A 1 70 ? 16.597 17.165 4.450 1.00 0.00 70 GLU A O 12
ATOM 20385 N N . ALA A 1 71 ? 15.432 18.737 3.342 1.00 0.00 71 ALA A N 12
ATOM 20386 C CA . ALA A 1 71 ? 14.284 18.670 4.231 1.00 0.00 71 ALA A CA 12
ATOM 20387 C C . ALA A 1 71 ? 13.429 17.465 3.849 1.00 0.00 71 ALA A C 12
ATOM 20388 O O . ALA A 1 71 ? 12.807 16.838 4.706 1.00 0.00 71 ALA A O 12
ATOM 20395 N N . LEU A 1 72 ? 13.396 17.128 2.556 1.00 0.00 72 LEU A N 12
ATOM 20396 C CA . LEU A 1 72 ? 12.715 15.927 2.100 1.00 0.00 72 LEU A CA 12
ATOM 20397 C C . LEU A 1 72 ? 13.542 14.699 2.478 1.00 0.00 72 LEU A C 12
ATOM 20398 O O . LEU A 1 72 ? 12.983 13.620 2.646 1.00 0.00 72 LEU A O 12
ATOM 20414 N N . ALA A 1 73 ? 14.862 14.853 2.620 1.00 0.00 73 ALA A N 12
ATOM 20415 C CA . ALA A 1 73 ? 15.714 13.760 3.060 1.00 0.00 73 ALA A CA 12
ATOM 20416 C C . ALA A 1 73 ? 15.499 13.484 4.549 1.00 0.00 73 ALA A C 12
ATOM 20417 O O . ALA A 1 73 ? 15.745 12.370 5.010 1.00 0.00 73 ALA A O 12
ATOM 20424 N N . ALA A 1 74 ? 15.035 14.488 5.304 1.00 0.00 74 ALA A N 12
ATOM 20425 C CA . ALA A 1 74 ? 14.680 14.304 6.705 1.00 0.00 74 ALA A CA 12
ATOM 20426 C C . ALA A 1 74 ? 13.306 13.643 6.814 1.00 0.00 74 ALA A C 12
ATOM 20427 O O . ALA A 1 74 ? 12.965 13.086 7.855 1.00 0.00 74 ALA A O 12
ATOM 20434 N N . ARG A 1 75 ? 12.518 13.703 5.732 1.00 0.00 75 ARG A N 12
ATOM 20435 C CA . ARG A 1 75 ? 11.246 13.003 5.623 1.00 0.00 75 ARG A CA 12
ATOM 20436 C C . ARG A 1 75 ? 11.423 11.646 4.938 1.00 0.00 75 ARG A C 12
ATOM 20437 O O . ARG A 1 75 ? 10.438 10.981 4.635 1.00 0.00 75 ARG A O 12
ATOM 20458 N N . ASP A 1 76 ? 12.673 11.241 4.698 1.00 0.00 76 ASP A N 12
ATOM 20459 C CA . ASP A 1 76 ? 13.021 9.990 4.032 1.00 0.00 76 ASP A CA 12
ATOM 20460 C C . ASP A 1 76 ? 12.429 9.874 2.621 1.00 0.00 76 ASP A C 12
ATOM 20461 O O . ASP A 1 76 ? 12.151 8.774 2.148 1.00 0.00 76 ASP A O 12
ATOM 20470 N N . ILE A 1 77 ? 12.236 11.014 1.946 1.00 0.00 77 ILE A N 12
ATOM 20471 C CA . ILE A 1 77 ? 11.747 11.057 0.574 1.00 0.00 77 ILE A CA 12
ATOM 20472 C C . ILE A 1 77 ? 12.924 11.336 -0.370 1.00 0.00 77 ILE A C 12
ATOM 20473 O O . ILE A 1 77 ? 13.661 12.296 -0.153 1.00 0.00 77 ILE A O 12
ATOM 20489 N N . PRO A 1 78 ? 13.114 10.513 -1.410 1.00 0.00 78 PRO A N 12
ATOM 20490 C CA . PRO A 1 78 ? 14.180 10.676 -2.385 1.00 0.00 78 PRO A CA 12
ATOM 20491 C C . PRO A 1 78 ? 13.892 11.828 -3.345 1.00 0.00 78 PRO A C 12
ATOM 20492 O O . PRO A 1 78 ? 12.744 12.233 -3.516 1.00 0.00 78 PRO A O 12
ATOM 20503 N N . PHE A 1 79 ? 14.946 12.356 -3.975 1.00 0.00 79 PHE A N 12
ATOM 20504 C CA . PHE A 1 79 ? 14.811 13.461 -4.912 1.00 0.00 79 PHE A CA 12
ATOM 20505 C C . PHE A 1 79 ? 15.894 13.431 -5.986 1.00 0.00 79 PHE A C 12
ATOM 20506 O O . PHE A 1 79 ? 16.869 12.683 -5.881 1.00 0.00 79 PHE A O 12
ATOM 20523 N N . VAL A 1 80 ? 15.717 14.252 -7.024 1.00 0.00 80 VAL A N 12
ATOM 20524 C CA . VAL A 1 80 ? 16.669 14.406 -8.115 1.00 0.00 80 VAL A CA 12
ATOM 20525 C C . VAL A 1 80 ? 16.802 15.889 -8.449 1.00 0.00 80 VAL A C 12
ATOM 20526 O O . VAL A 1 80 ? 15.832 16.641 -8.335 1.00 0.00 80 VAL A O 12
ATOM 20539 N N . PHE A 1 81 ? 17.996 16.316 -8.864 1.00 0.00 81 PHE A N 12
ATOM 20540 C CA . PHE A 1 81 ? 18.236 17.707 -9.219 1.00 0.00 81 PHE A CA 12
ATOM 20541 C C . PHE A 1 81 ? 17.951 17.958 -10.696 1.00 0.00 81 PHE A C 12
ATOM 20542 O O . PHE A 1 81 ? 17.973 17.039 -11.512 1.00 0.00 81 PHE A O 12
ATOM 20559 N N . ALA A 1 82 ? 17.689 19.223 -11.028 1.00 0.00 82 ALA A N 12
ATOM 20560 C CA . ALA A 1 82 ? 17.522 19.675 -12.397 1.00 0.00 82 ALA A CA 12
ATOM 20561 C C . ALA A 1 82 ? 18.206 21.032 -12.558 1.00 0.00 82 ALA A C 12
ATOM 20562 O O . ALA A 1 82 ? 18.195 21.843 -11.633 1.00 0.00 82 ALA A O 12
ATOM 20569 N N . THR A 1 83 ? 18.797 21.282 -13.727 1.00 0.00 83 THR A N 12
ATOM 20570 C CA . THR A 1 83 ? 19.498 22.532 -13.992 1.00 0.00 83 THR A CA 12
ATOM 20571 C C . THR A 1 83 ? 19.685 22.746 -15.494 1.00 0.00 83 THR A C 12
ATOM 20572 O O . THR A 1 83 ? 19.366 21.870 -16.296 1.00 0.00 83 THR A O 12
ATOM 20583 N N . GLY A 1 84 ? 20.208 23.915 -15.874 1.00 0.00 84 GLY A N 12
ATOM 20584 C CA . GLY A 1 84 ? 20.532 24.235 -17.253 1.00 0.00 84 GLY A CA 12
ATOM 20585 C C . GLY A 1 84 ? 21.489 25.422 -17.293 1.00 0.00 84 GLY A C 12
ATOM 20586 O O . GLY A 1 84 ? 21.137 26.519 -16.859 1.00 0.00 84 GLY A O 12
ATOM 20590 N N . GLY A 1 85 ? 22.695 25.198 -17.816 1.00 0.00 85 GLY A N 12
ATOM 20591 C CA . GLY A 1 85 ? 23.729 26.221 -17.879 1.00 0.00 85 GLY A CA 12
ATOM 20592 C C . GLY A 1 85 ? 25.116 25.587 -17.824 1.00 0.00 85 GLY A C 12
ATOM 20593 O O . GLY A 1 85 ? 25.275 24.402 -18.114 1.00 0.00 85 GLY A O 12
ATOM 20597 N N . SER A 1 86 ? 26.120 26.380 -17.448 1.00 0.00 86 SER A N 12
ATOM 20598 C CA . SER A 1 86 ? 27.491 25.905 -17.298 1.00 0.00 86 SER A CA 12
ATOM 20599 C C . SER A 1 86 ? 27.608 25.002 -16.069 1.00 0.00 86 SER A C 12
ATOM 20600 O O . SER A 1 86 ? 26.768 25.048 -15.172 1.00 0.00 86 SER A O 12
ATOM 20608 N N . ASP A 1 87 ? 28.659 24.175 -16.024 1.00 0.00 87 ASP A N 12
ATOM 20609 C CA . ASP A 1 87 ? 28.824 23.183 -14.968 1.00 0.00 87 ASP A CA 12
ATOM 20610 C C . ASP A 1 87 ? 29.234 23.811 -13.636 1.00 0.00 87 ASP A C 12
ATOM 20611 O O . ASP A 1 87 ? 29.208 23.135 -12.608 1.00 0.00 87 ASP A O 12
ATOM 20620 N N . ASP A 1 88 ? 29.615 25.093 -13.634 1.00 0.00 88 ASP A N 12
ATOM 20621 C CA . ASP A 1 88 ? 29.991 25.786 -12.408 1.00 0.00 88 ASP A CA 12
ATOM 20622 C C . ASP A 1 88 ? 28.760 26.259 -11.632 1.00 0.00 88 ASP A C 12
ATOM 20623 O O . ASP A 1 88 ? 28.890 26.839 -10.553 1.00 0.00 88 ASP A O 12
ATOM 20632 N N . SER A 1 89 ? 27.562 26.018 -12.178 1.00 0.00 89 SER A N 12
ATOM 20633 C CA . SER A 1 89 ? 26.314 26.382 -11.527 1.00 0.00 89 SER A CA 12
ATOM 20634 C C . SER A 1 89 ? 25.950 25.370 -10.439 1.00 0.00 89 SER A C 12
ATOM 20635 O O . SER A 1 89 ? 24.996 25.579 -9.687 1.00 0.00 89 SER A O 12
ATOM 20643 N N . VAL A 1 90 ? 26.708 24.271 -10.351 1.00 0.00 90 VAL A N 12
ATOM 20644 C CA . VAL A 1 90 ? 26.477 23.213 -9.375 1.00 0.00 90 VAL A CA 12
ATOM 20645 C C . VAL A 1 90 ? 27.793 22.776 -8.739 1.00 0.00 90 VAL A C 12
ATOM 20646 O O . VAL A 1 90 ? 28.859 22.913 -9.336 1.00 0.00 90 VAL A O 12
ATOM 20659 N N . ASP A 1 91 ? 27.710 22.243 -7.517 1.00 0.00 91 ASP A N 12
ATOM 20660 C CA . ASP A 1 91 ? 28.865 21.829 -6.734 1.00 0.00 91 ASP A CA 12
ATOM 20661 C C . ASP A 1 91 ? 28.990 20.306 -6.689 1.00 0.00 91 ASP A C 12
ATOM 20662 O O . ASP A 1 91 ? 28.187 19.587 -7.285 1.00 0.00 91 ASP A O 12
ATOM 20671 N N . SER A 1 92 ? 30.001 19.806 -5.973 1.00 0.00 92 SER A N 12
ATOM 20672 C CA . SER A 1 92 ? 30.290 18.382 -5.902 1.00 0.00 92 SER A CA 12
ATOM 20673 C C . SER A 1 92 ? 29.134 17.568 -5.325 1.00 0.00 92 SER A C 12
ATOM 20674 O O . SER A 1 92 ? 29.075 16.357 -5.536 1.00 0.00 92 SER A O 12
ATOM 20682 N N . ARG A 1 93 ? 28.207 18.210 -4.601 1.00 0.00 93 ARG A N 12
ATOM 20683 C CA . ARG A 1 93 ? 27.055 17.512 -4.044 1.00 0.00 93 ARG A CA 12
ATOM 20684 C C . ARG A 1 93 ? 26.099 17.098 -5.162 1.00 0.00 93 ARG A C 12
ATOM 20685 O O . ARG A 1 93 ? 25.370 16.119 -5.023 1.00 0.00 93 ARG A O 12
ATOM 20706 N N . PHE A 1 94 ? 26.114 17.845 -6.269 1.00 0.00 94 PHE A N 12
ATOM 20707 C CA . PHE A 1 94 ? 25.290 17.577 -7.435 1.00 0.00 94 PHE A CA 12
ATOM 20708 C C . PHE A 1 94 ? 26.024 16.640 -8.384 1.00 0.00 94 PHE A C 12
ATOM 20709 O O . PHE A 1 94 ? 25.410 16.025 -9.251 1.00 0.00 94 PHE A O 12
ATOM 20726 N N . ARG A 1 95 ? 27.346 16.531 -8.222 1.00 0.00 95 ARG A N 12
ATOM 20727 C CA . ARG A 1 95 ? 28.160 15.629 -9.022 1.00 0.00 95 ARG A CA 12
ATOM 20728 C C . ARG A 1 95 ? 28.219 14.242 -8.380 1.00 0.00 95 ARG A C 12
ATOM 20729 O O . ARG A 1 95 ? 28.721 13.301 -8.994 1.00 0.00 95 ARG A O 12
ATOM 20750 N N . ASP A 1 96 ? 27.704 14.116 -7.152 1.00 0.00 96 ASP A N 12
ATOM 20751 C CA . ASP A 1 96 ? 27.577 12.840 -6.458 1.00 0.00 96 ASP A CA 12
ATOM 20752 C C . ASP A 1 96 ? 26.121 12.360 -6.461 1.00 0.00 96 ASP A C 12
ATOM 20753 O O . ASP A 1 96 ? 25.864 11.172 -6.261 1.00 0.00 96 ASP A O 12
ATOM 20762 N N . ARG A 1 97 ? 25.172 13.273 -6.689 1.00 0.00 97 ARG A N 12
ATOM 20763 C CA . ARG A 1 97 ? 23.749 12.963 -6.793 1.00 0.00 97 ARG A CA 12
ATOM 20764 C C . ARG A 1 97 ? 23.314 12.984 -8.259 1.00 0.00 97 ARG A C 12
ATOM 20765 O O . ARG A 1 97 ? 24.007 13.565 -9.090 1.00 0.00 97 ARG A O 12
ATOM 20786 N N . PRO A 1 98 ? 22.177 12.363 -8.598 1.00 0.00 98 PRO A N 12
ATOM 20787 C CA . PRO A 1 98 ? 21.651 12.364 -9.955 1.00 0.00 98 PRO A CA 12
ATOM 20788 C C . PRO A 1 98 ? 21.211 13.768 -10.366 1.00 0.00 98 PRO A C 12
ATOM 20789 O O . PRO A 1 98 ? 20.808 14.572 -9.526 1.00 0.00 98 PRO A O 12
ATOM 20800 N N . VAL A 1 99 ? 21.288 14.053 -11.668 1.00 0.00 99 VAL A N 12
ATOM 20801 C CA . VAL A 1 99 ? 20.975 15.361 -12.235 1.00 0.00 99 VAL A CA 12
ATOM 20802 C C . VAL A 1 99 ? 20.250 15.207 -13.571 1.00 0.00 99 VAL A C 12
ATOM 20803 O O . VAL A 1 99 ? 20.405 14.199 -14.257 1.00 0.00 99 VAL A O 12
ATOM 20816 N N . LEU A 1 100 ? 19.457 16.224 -13.928 1.00 0.00 100 LEU A N 12
ATOM 20817 C CA . LEU A 1 100 ? 18.725 16.275 -15.184 1.00 0.00 100 LEU A CA 12
ATOM 20818 C C . LEU A 1 100 ? 18.880 17.655 -15.820 1.00 0.00 100 LEU A C 12
ATOM 20819 O O . LEU A 1 100 ? 19.106 18.644 -15.125 1.00 0.00 100 LEU A O 12
ATOM 20835 N N . GLN A 1 101 ? 18.756 17.717 -17.145 1.00 0.00 101 GLN A N 12
ATOM 20836 C CA . GLN A 1 101 ? 18.780 18.975 -17.874 1.00 0.00 101 GLN A CA 12
ATOM 20837 C C . GLN A 1 101 ? 17.375 19.578 -17.889 1.00 0.00 101 GLN A C 12
ATOM 20838 O O . GLN A 1 101 ? 16.402 18.875 -17.620 1.00 0.00 101 GLN A O 12
ATOM 20852 N N . LYS A 1 102 ? 17.254 20.873 -18.200 1.00 0.00 102 LYS A N 12
ATOM 20853 C CA . LYS A 1 102 ? 15.962 21.549 -18.161 1.00 0.00 102 LYS A CA 12
ATOM 20854 C C . LYS A 1 102 ? 15.019 21.118 -19.293 1.00 0.00 102 LYS A C 12
ATOM 20855 O O . LYS A 1 102 ? 13.859 20.819 -19.006 1.00 0.00 102 LYS A O 12
ATOM 20874 N N . PRO A 1 103 ? 15.458 21.071 -20.563 1.00 0.00 103 PRO A N 12
ATOM 20875 C CA . PRO A 1 103 ? 14.602 20.637 -21.656 1.00 0.00 103 PRO A CA 12
ATOM 20876 C C . PRO A 1 103 ? 14.458 19.116 -21.673 1.00 0.00 103 PRO A C 12
ATOM 20877 O O . PRO A 1 103 ? 15.428 18.392 -21.458 1.00 0.00 103 PRO A O 12
ATOM 20888 N N . PHE A 1 104 ? 13.242 18.626 -21.932 1.00 0.00 104 PHE A N 12
ATOM 20889 C CA . PHE A 1 104 ? 12.961 17.196 -22.004 1.00 0.00 104 PHE A CA 12
ATOM 20890 C C . PHE A 1 104 ? 12.627 16.788 -23.437 1.00 0.00 104 PHE A C 12
ATOM 20891 O O . PHE A 1 104 ? 12.221 17.614 -24.254 1.00 0.00 104 PHE A O 12
ATOM 20908 N N . THR A 1 105 ? 12.806 15.498 -23.726 1.00 0.00 105 THR A N 12
ATOM 20909 C CA . THR A 1 105 ? 12.481 14.881 -25.007 1.00 0.00 105 THR A CA 12
ATOM 20910 C C . THR A 1 105 ? 11.891 13.503 -24.731 1.00 0.00 105 THR A C 12
ATOM 20911 O O . THR A 1 105 ? 12.014 12.997 -23.616 1.00 0.00 105 THR A O 12
ATOM 20922 N N . MET A 1 106 ? 11.254 12.875 -25.725 1.00 0.00 106 MET A N 12
ATOM 20923 C CA . MET A 1 106 ? 10.616 11.579 -25.524 1.00 0.00 106 MET A CA 12
ATOM 20924 C C . MET A 1 106 ? 11.635 10.521 -25.104 1.00 0.00 106 MET A C 12
ATOM 20925 O O . MET A 1 106 ? 11.323 9.655 -24.288 1.00 0.00 106 MET A O 12
ATOM 20939 N N . ASP A 1 107 ? 12.851 10.580 -25.651 1.00 0.00 107 ASP A N 12
ATOM 20940 C CA . ASP A 1 107 ? 13.895 9.624 -25.314 1.00 0.00 107 ASP A CA 12
ATOM 20941 C C . ASP A 1 107 ? 14.642 10.041 -24.048 1.00 0.00 107 ASP A C 12
ATOM 20942 O O . ASP A 1 107 ? 15.146 9.187 -23.319 1.00 0.00 107 ASP A O 12
ATOM 20951 N N . GLY A 1 108 ? 14.718 11.348 -23.778 1.00 0.00 108 GLY A N 12
ATOM 20952 C CA . GLY A 1 108 ? 15.461 11.866 -22.639 1.00 0.00 108 GLY A CA 12
ATOM 20953 C C . GLY A 1 108 ? 14.681 11.746 -21.336 1.00 0.00 108 GLY A C 12
ATOM 20954 O O . GLY A 1 108 ? 15.286 11.632 -20.272 1.00 0.00 108 GLY A O 12
ATOM 20958 N N . VAL A 1 109 ? 13.345 11.767 -21.402 1.00 0.00 109 VAL A N 12
ATOM 20959 C CA . VAL A 1 109 ? 12.528 11.660 -20.203 1.00 0.00 109 VAL A CA 12
ATOM 20960 C C . VAL A 1 109 ? 12.289 10.197 -19.836 1.00 0.00 109 VAL A C 12
ATOM 20961 O O . VAL A 1 109 ? 12.057 9.884 -18.672 1.00 0.00 109 VAL A O 12
ATOM 20974 N N . ALA A 1 110 ? 12.350 9.293 -20.818 1.00 0.00 110 ALA A N 12
ATOM 20975 C CA . ALA A 1 110 ? 12.214 7.872 -20.541 1.00 0.00 110 ALA A CA 12
ATOM 20976 C C . ALA A 1 110 ? 13.430 7.385 -19.755 1.00 0.00 110 ALA A C 12
ATOM 20977 O O . ALA A 1 110 ? 13.320 6.470 -18.940 1.00 0.00 110 ALA A O 12
ATOM 20984 N N . LYS A 1 111 ? 14.595 8.004 -19.996 1.00 0.00 111 LYS A N 12
ATOM 20985 C CA . LYS A 1 111 ? 15.817 7.683 -19.269 1.00 0.00 111 LYS A CA 12
ATOM 20986 C C . LYS A 1 111 ? 15.888 8.453 -17.953 1.00 0.00 111 LYS A C 12
ATOM 20987 O O . LYS A 1 111 ? 16.612 8.047 -17.048 1.00 0.00 111 LYS A O 12
ATOM 21006 N N . ALA A 1 112 ? 15.145 9.556 -17.835 1.00 0.00 112 ALA A N 12
ATOM 21007 C CA . ALA A 1 112 ? 15.129 10.348 -16.614 1.00 0.00 112 ALA A CA 12
ATOM 21008 C C . ALA A 1 112 ? 14.295 9.658 -15.537 1.00 0.00 112 ALA A C 12
ATOM 21009 O O . ALA A 1 112 ? 14.674 9.658 -14.367 1.00 0.00 112 ALA A O 12
ATOM 21016 N N . LEU A 1 113 ? 13.160 9.065 -15.921 1.00 0.00 113 LEU A N 12
ATOM 21017 C CA . LEU A 1 113 ? 12.315 8.353 -14.977 1.00 0.00 113 LEU A CA 12
ATOM 21018 C C . LEU A 1 113 ? 12.888 6.969 -14.699 1.00 0.00 113 LEU A C 12
ATOM 21019 O O . LEU A 1 113 ? 12.642 6.412 -13.631 1.00 0.00 113 LEU A O 12
ATOM 21035 N N . ALA A 1 114 ? 13.657 6.405 -15.633 1.00 0.00 114 ALA A N 12
ATOM 21036 C CA . ALA A 1 114 ? 14.320 5.135 -15.390 1.00 0.00 114 ALA A CA 12
ATOM 21037 C C . ALA A 1 114 ? 15.460 5.313 -14.388 1.00 0.00 114 ALA A C 12
ATOM 21038 O O . ALA A 1 114 ? 15.820 4.373 -13.684 1.00 0.00 114 ALA A O 12
ATOM 21045 N N . ALA A 1 115 ? 16.031 6.521 -14.320 1.00 0.00 115 ALA A N 12
ATOM 21046 C CA . ALA A 1 115 ? 17.080 6.849 -13.370 1.00 0.00 115 ALA A CA 12
ATOM 21047 C C . ALA A 1 115 ? 16.510 7.332 -12.035 1.00 0.00 115 ALA A C 12
ATOM 21048 O O . ALA A 1 115 ? 17.224 7.360 -11.036 1.00 0.00 115 ALA A O 12
ATOM 21055 N N . LEU A 1 116 ? 15.228 7.713 -12.014 1.00 0.00 116 LEU A N 12
ATOM 21056 C CA . LEU A 1 116 ? 14.577 8.202 -10.808 1.00 0.00 116 LEU A CA 12
ATOM 21057 C C . LEU A 1 116 ? 13.914 7.054 -10.041 1.00 0.00 116 LEU A C 12
ATOM 21058 O O . LEU A 1 116 ? 13.871 7.081 -8.813 1.00 0.00 116 LEU A O 12
ATOM 21074 N N . LEU A 1 117 ? 13.399 6.048 -10.756 1.00 0.00 117 LEU A N 12
ATOM 21075 C CA . LEU A 1 117 ? 12.732 4.904 -10.143 1.00 0.00 117 LEU A CA 12
ATOM 21076 C C . LEU A 1 117 ? 13.718 3.789 -9.787 1.00 0.00 117 LEU A C 12
ATOM 21077 O O . LEU A 1 117 ? 13.306 2.780 -9.213 1.00 0.00 117 LEU A O 12
ATOM 21093 N N . VAL A 1 118 ? 15.003 3.954 -10.120 1.00 0.00 118 VAL A N 12
ATOM 21094 C CA . VAL A 1 118 ? 16.030 2.951 -9.846 1.00 0.00 118 VAL A CA 12
ATOM 21095 C C . VAL A 1 118 ? 17.290 3.623 -9.312 1.00 0.00 118 VAL A C 12
ATOM 21096 O O . VAL A 1 118 ? 17.949 4.335 -10.101 1.00 0.00 118 VAL A O 12
ATOM 21109 N N . MET A 1 1 ? 2.192 5.885 -2.892 1.00 0.00 1 MET A N 13
ATOM 21110 C CA . MET A 1 1 ? 1.856 4.572 -2.310 1.00 0.00 1 MET A CA 13
ATOM 21111 C C . MET A 1 1 ? 2.994 3.575 -2.528 1.00 0.00 1 MET A C 13
ATOM 21112 O O . MET A 1 1 ? 3.598 3.113 -1.563 1.00 0.00 1 MET A O 13
ATOM 21128 N N . SER A 1 2 ? 3.289 3.243 -3.788 1.00 0.00 2 SER A N 13
ATOM 21129 C CA . SER A 1 2 ? 4.364 2.322 -4.134 1.00 0.00 2 SER A CA 13
ATOM 21130 C C . SER A 1 2 ? 4.950 2.694 -5.493 1.00 0.00 2 SER A C 13
ATOM 21131 O O . SER A 1 2 ? 4.306 3.389 -6.277 1.00 0.00 2 SER A O 13
ATOM 21139 N N . ALA A 1 3 ? 6.174 2.229 -5.769 1.00 0.00 3 ALA A N 13
ATOM 21140 C CA . ALA A 1 3 ? 6.887 2.514 -7.008 1.00 0.00 3 ALA A CA 13
ATOM 21141 C C . ALA A 1 3 ? 6.943 4.012 -7.326 1.00 0.00 3 ALA A C 13
ATOM 21142 O O . ALA A 1 3 ? 7.124 4.395 -8.482 1.00 0.00 3 ALA A O 13
ATOM 21149 N N . LEU A 1 4 ? 6.781 4.849 -6.297 1.00 0.00 4 LEU A N 13
ATOM 21150 C CA . LEU A 1 4 ? 6.768 6.305 -6.374 1.00 0.00 4 LEU A CA 13
ATOM 21151 C C . LEU A 1 4 ? 5.970 6.802 -7.575 1.00 0.00 4 LEU A C 13
ATOM 21152 O O . LEU A 1 4 ? 6.493 7.510 -8.432 1.00 0.00 4 LEU A O 13
ATOM 21168 N N . THR A 1 5 ? 4.694 6.425 -7.642 1.00 0.00 5 THR A N 13
ATOM 21169 C CA . THR A 1 5 ? 3.818 6.856 -8.718 1.00 0.00 5 THR A CA 13
ATOM 21170 C C . THR A 1 5 ? 3.424 8.317 -8.534 1.00 0.00 5 THR A C 13
ATOM 21171 O O . THR A 1 5 ? 2.820 8.896 -9.434 1.00 0.00 5 THR A O 13
ATOM 21182 N N . GLN A 1 6 ? 3.761 8.911 -7.385 1.00 0.00 6 GLN A N 13
ATOM 21183 C CA . GLN A 1 6 ? 3.421 10.282 -7.074 1.00 0.00 6 GLN A CA 13
ATOM 21184 C C . GLN A 1 6 ? 4.653 11.173 -7.015 1.00 0.00 6 GLN A C 13
ATOM 21185 O O . GLN A 1 6 ? 5.460 11.055 -6.094 1.00 0.00 6 GLN A O 13
ATOM 21199 N N . ILE A 1 7 ? 4.787 12.067 -8.001 1.00 0.00 7 ILE A N 13
ATOM 21200 C CA . ILE A 1 7 ? 5.924 12.971 -8.115 1.00 0.00 7 ILE A CA 13
ATOM 21201 C C . ILE A 1 7 ? 5.463 14.420 -7.992 1.00 0.00 7 ILE A C 13
ATOM 21202 O O . ILE A 1 7 ? 4.422 14.785 -8.538 1.00 0.00 7 ILE A O 13
ATOM 21218 N N . LEU A 1 8 ? 6.236 15.243 -7.280 1.00 0.00 8 LEU A N 13
ATOM 21219 C CA . LEU A 1 8 ? 5.982 16.671 -7.159 1.00 0.00 8 LEU A CA 13
ATOM 21220 C C . LEU A 1 8 ? 6.953 17.422 -8.071 1.00 0.00 8 LEU A C 13
ATOM 21221 O O . LEU A 1 8 ? 8.150 17.133 -8.072 1.00 0.00 8 LEU A O 13
ATOM 21237 N N . ILE A 1 9 ? 6.450 18.386 -8.846 1.00 0.00 9 ILE A N 13
ATOM 21238 C CA . ILE A 1 9 ? 7.262 19.195 -9.743 1.00 0.00 9 ILE A CA 13
ATOM 21239 C C . ILE A 1 9 ? 7.570 20.530 -9.067 1.00 0.00 9 ILE A C 13
ATOM 21240 O O . ILE A 1 9 ? 6.658 21.228 -8.627 1.00 0.00 9 ILE A O 13
ATOM 21256 N N . VAL A 1 10 ? 8.854 20.890 -8.986 1.00 0.00 10 VAL A N 13
ATOM 21257 C CA . VAL A 1 10 ? 9.291 22.132 -8.355 1.00 0.00 10 VAL A CA 13
ATOM 21258 C C . VAL A 1 10 ? 10.281 22.845 -9.267 1.00 0.00 10 VAL A C 13
ATOM 21259 O O . VAL A 1 10 ? 11.409 22.377 -9.427 1.00 0.00 10 VAL A O 13
ATOM 21272 N N . GLU A 1 11 ? 9.875 23.968 -9.867 1.00 0.00 11 GLU A N 13
ATOM 21273 C CA . GLU A 1 11 ? 10.726 24.689 -10.804 1.00 0.00 11 GLU A CA 13
ATOM 21274 C C . GLU A 1 11 ? 10.564 26.203 -10.675 1.00 0.00 11 GLU A C 13
ATOM 21275 O O . GLU A 1 11 ? 9.565 26.686 -10.143 1.00 0.00 11 GLU A O 13
ATOM 21287 N N . ASP A 1 12 ? 11.556 26.952 -11.168 1.00 0.00 12 ASP A N 13
ATOM 21288 C CA . ASP A 1 12 ? 11.548 28.410 -11.122 1.00 0.00 12 ASP A CA 13
ATOM 21289 C C . ASP A 1 12 ? 10.878 29.007 -12.360 1.00 0.00 12 ASP A C 13
ATOM 21290 O O . ASP A 1 12 ? 10.709 30.221 -12.454 1.00 0.00 12 ASP A O 13
ATOM 21299 N N . GLU A 1 13 ? 10.493 28.160 -13.322 1.00 0.00 13 GLU A N 13
ATOM 21300 C CA . GLU A 1 13 ? 9.905 28.609 -14.576 1.00 0.00 13 GLU A CA 13
ATOM 21301 C C . GLU A 1 13 ? 8.761 27.687 -15.006 1.00 0.00 13 GLU A C 13
ATOM 21302 O O . GLU A 1 13 ? 8.859 26.468 -14.861 1.00 0.00 13 GLU A O 13
ATOM 21314 N N . PRO A 1 14 ? 7.672 28.261 -15.535 1.00 0.00 14 PRO A N 13
ATOM 21315 C CA . PRO A 1 14 ? 6.461 27.535 -15.874 1.00 0.00 14 PRO A CA 13
ATOM 21316 C C . PRO A 1 14 ? 6.557 26.819 -17.222 1.00 0.00 14 PRO A C 13
ATOM 21317 O O . PRO A 1 14 ? 5.728 25.962 -17.515 1.00 0.00 14 PRO A O 13
ATOM 21328 N N . LEU A 1 15 ? 7.552 27.152 -18.053 1.00 0.00 15 LEU A N 13
ATOM 21329 C CA . LEU A 1 15 ? 7.641 26.575 -19.387 1.00 0.00 15 LEU A CA 13
ATOM 21330 C C . LEU A 1 15 ? 8.018 25.099 -19.312 1.00 0.00 15 LEU A C 13
ATOM 21331 O O . LEU A 1 15 ? 7.421 24.268 -19.995 1.00 0.00 15 LEU A O 13
ATOM 21347 N N . ILE A 1 16 ? 9.006 24.767 -18.481 1.00 0.00 16 ILE A N 13
ATOM 21348 C CA . ILE A 1 16 ? 9.440 23.384 -18.343 1.00 0.00 16 ILE A CA 13
ATOM 21349 C C . ILE A 1 16 ? 8.439 22.620 -17.479 1.00 0.00 16 ILE A C 13
ATOM 21350 O O . ILE A 1 16 ? 8.318 21.403 -17.601 1.00 0.00 16 ILE A O 13
ATOM 21366 N N . ALA A 1 17 ? 7.712 23.326 -16.607 1.00 0.00 17 ALA A N 13
ATOM 21367 C CA . ALA A 1 17 ? 6.712 22.695 -15.763 1.00 0.00 17 ALA A CA 13
ATOM 21368 C C . ALA A 1 17 ? 5.553 22.171 -16.605 1.00 0.00 17 ALA A C 13
ATOM 21369 O O . ALA A 1 17 ? 4.882 21.222 -16.202 1.00 0.00 17 ALA A O 13
ATOM 21376 N N . MET A 1 18 ? 5.312 22.773 -17.774 1.00 0.00 18 MET A N 13
ATOM 21377 C CA . MET A 1 18 ? 4.286 22.294 -18.685 1.00 0.00 18 MET A CA 13
ATOM 21378 C C . MET A 1 18 ? 4.825 21.136 -19.524 1.00 0.00 18 MET A C 13
ATOM 21379 O O . MET A 1 18 ? 4.052 20.295 -19.976 1.00 0.00 18 MET A O 13
ATOM 21393 N N . MET A 1 19 ? 6.146 21.077 -19.737 1.00 0.00 19 MET A N 13
ATOM 21394 C CA . MET A 1 19 ? 6.744 19.952 -20.444 1.00 0.00 19 MET A CA 13
ATOM 21395 C C . MET A 1 19 ? 6.799 18.720 -19.545 1.00 0.00 19 MET A C 13
ATOM 21396 O O . MET A 1 19 ? 6.741 17.595 -20.039 1.00 0.00 19 MET A O 13
ATOM 21410 N N . LEU A 1 20 ? 6.905 18.917 -18.227 1.00 0.00 20 LEU A N 13
ATOM 21411 C CA . LEU A 1 20 ? 6.896 17.805 -17.286 1.00 0.00 20 LEU A CA 13
ATOM 21412 C C . LEU A 1 20 ? 5.474 17.280 -17.102 1.00 0.00 20 LEU A C 13
ATOM 21413 O O . LEU A 1 20 ? 5.293 16.096 -16.842 1.00 0.00 20 LEU A O 13
ATOM 21429 N N . GLU A 1 21 ? 4.468 18.144 -17.238 1.00 0.00 21 GLU A N 13
ATOM 21430 C CA . GLU A 1 21 ? 3.083 17.705 -17.166 1.00 0.00 21 GLU A CA 13
ATOM 21431 C C . GLU A 1 21 ? 2.687 16.995 -18.457 1.00 0.00 21 GLU A C 13
ATOM 21432 O O . GLU A 1 21 ? 1.743 16.208 -18.465 1.00 0.00 21 GLU A O 13
ATOM 21444 N N . ASP A 1 22 ? 3.401 17.262 -19.554 1.00 0.00 22 ASP A N 13
ATOM 21445 C CA . ASP A 1 22 ? 3.089 16.636 -20.827 1.00 0.00 22 ASP A CA 13
ATOM 21446 C C . ASP A 1 22 ? 3.637 15.214 -20.894 1.00 0.00 22 ASP A C 13
ATOM 21447 O O . ASP A 1 22 ? 2.928 14.308 -21.327 1.00 0.00 22 ASP A O 13
ATOM 21456 N N . PHE A 1 23 ? 4.887 14.990 -20.474 1.00 0.00 23 PHE A N 13
ATOM 21457 C CA . PHE A 1 23 ? 5.462 13.656 -20.562 1.00 0.00 23 PHE A CA 13
ATOM 21458 C C . PHE A 1 23 ? 4.983 12.740 -19.439 1.00 0.00 23 PHE A C 13
ATOM 21459 O O . PHE A 1 23 ? 5.004 11.524 -19.612 1.00 0.00 23 PHE A O 13
ATOM 21476 N N . LEU A 1 24 ? 4.549 13.278 -18.293 1.00 0.00 24 LEU A N 13
ATOM 21477 C CA . LEU A 1 24 ? 4.056 12.420 -17.225 1.00 0.00 24 LEU A CA 13
ATOM 21478 C C . LEU A 1 24 ? 2.631 11.948 -17.513 1.00 0.00 24 LEU A C 13
ATOM 21479 O O . LEU A 1 24 ? 2.211 10.926 -16.972 1.00 0.00 24 LEU A O 13
ATOM 21495 N N . GLU A 1 25 ? 1.881 12.665 -18.356 1.00 0.00 25 GLU A N 13
ATOM 21496 C CA . GLU A 1 25 ? 0.550 12.224 -18.752 1.00 0.00 25 GLU A CA 13
ATOM 21497 C C . GLU A 1 25 ? 0.618 11.255 -19.933 1.00 0.00 25 GLU A C 13
ATOM 21498 O O . GLU A 1 25 ? -0.301 10.463 -20.130 1.00 0.00 25 GLU A O 13
ATOM 21510 N N . VAL A 1 26 ? 1.699 11.310 -20.721 1.00 0.00 26 VAL A N 13
ATOM 21511 C CA . VAL A 1 26 ? 1.892 10.413 -21.854 1.00 0.00 26 VAL A CA 13
ATOM 21512 C C . VAL A 1 26 ? 2.523 9.094 -21.404 1.00 0.00 26 VAL A C 13
ATOM 21513 O O . VAL A 1 26 ? 2.453 8.100 -22.125 1.00 0.00 26 VAL A O 13
ATOM 21526 N N . LEU A 1 27 ? 3.140 9.075 -20.216 1.00 0.00 27 LEU A N 13
ATOM 21527 C CA . LEU A 1 27 ? 3.784 7.883 -19.678 1.00 0.00 27 LEU A CA 13
ATOM 21528 C C . LEU A 1 27 ? 2.954 7.245 -18.560 1.00 0.00 27 LEU A C 13
ATOM 21529 O O . LEU A 1 27 ? 3.481 6.482 -17.753 1.00 0.00 27 LEU A O 13
ATOM 21545 N N . ASP A 1 28 ? 1.653 7.559 -18.513 1.00 0.00 28 ASP A N 13
ATOM 21546 C CA . ASP A 1 28 ? 0.714 6.995 -17.551 1.00 0.00 28 ASP A CA 13
ATOM 21547 C C . ASP A 1 28 ? 1.169 7.161 -16.099 1.00 0.00 28 ASP A C 13
ATOM 21548 O O . ASP A 1 28 ? 0.847 6.329 -15.249 1.00 0.00 28 ASP A O 13
ATOM 21557 N N . LYS A 1 29 ? 1.914 8.231 -15.806 1.00 0.00 29 LYS A N 13
ATOM 21558 C CA . LYS A 1 29 ? 2.376 8.535 -14.459 1.00 0.00 29 LYS A CA 13
ATOM 21559 C C . LYS A 1 29 ? 1.285 9.320 -13.728 1.00 0.00 29 LYS A C 13
ATOM 21560 O O . LYS A 1 29 ? 0.367 9.837 -14.361 1.00 0.00 29 LYS A O 13
ATOM 21579 N N . THR A 1 30 ? 1.376 9.415 -12.397 1.00 0.00 30 THR A N 13
ATOM 21580 C CA . THR A 1 30 ? 0.364 10.091 -11.591 1.00 0.00 30 THR A CA 13
ATOM 21581 C C . THR A 1 30 ? 0.987 11.211 -10.755 1.00 0.00 30 THR A C 13
ATOM 21582 O O . THR A 1 30 ? 1.106 11.079 -9.539 1.00 0.00 30 THR A O 13
ATOM 21593 N N . PRO A 1 31 ? 1.396 12.322 -11.383 1.00 0.00 31 PRO A N 13
ATOM 21594 C CA . PRO A 1 31 ? 1.953 13.462 -10.678 1.00 0.00 31 PRO A CA 13
ATOM 21595 C C . PRO A 1 31 ? 0.903 14.034 -9.729 1.00 0.00 31 PRO A C 13
ATOM 21596 O O . PRO A 1 31 ? -0.295 13.918 -9.980 1.00 0.00 31 PRO A O 13
ATOM 21607 N N . VAL A 1 32 ? 1.352 14.651 -8.632 1.00 0.00 32 VAL A N 13
ATOM 21608 C CA . VAL A 1 32 ? 0.453 15.097 -7.575 1.00 0.00 32 VAL A CA 13
ATOM 21609 C C . VAL A 1 32 ? 0.371 16.614 -7.449 1.00 0.00 32 VAL A C 13
ATOM 21610 O O . VAL A 1 32 ? -0.450 17.112 -6.679 1.00 0.00 32 VAL A O 13
ATOM 21623 N N . GLY A 1 33 ? 1.198 17.358 -8.185 1.00 0.00 33 GLY A N 13
ATOM 21624 C CA . GLY A 1 33 ? 1.120 18.809 -8.157 1.00 0.00 33 GLY A CA 13
ATOM 21625 C C . GLY A 1 33 ? 2.355 19.474 -8.747 1.00 0.00 33 GLY A C 13
ATOM 21626 O O . GLY A 1 33 ? 3.329 18.812 -9.104 1.00 0.00 33 GLY A O 13
ATOM 21630 N N . THR A 1 34 ? 2.291 20.803 -8.842 1.00 0.00 34 THR A N 13
ATOM 21631 C CA . THR A 1 34 ? 3.383 21.640 -9.315 1.00 0.00 34 THR A CA 13
ATOM 21632 C C . THR A 1 34 ? 3.429 22.905 -8.470 1.00 0.00 34 THR A C 13
ATOM 21633 O O . THR A 1 34 ? 2.386 23.468 -8.143 1.00 0.00 34 THR A O 13
ATOM 21644 N N . VAL A 1 35 ? 4.634 23.357 -8.116 1.00 0.00 35 VAL A N 13
ATOM 21645 C CA . VAL A 1 35 ? 4.824 24.561 -7.317 1.00 0.00 35 VAL A CA 13
ATOM 21646 C C . VAL A 1 35 ? 5.990 25.380 -7.866 1.00 0.00 35 VAL A C 13
ATOM 21647 O O . VAL A 1 35 ? 6.879 24.845 -8.528 1.00 0.00 35 VAL A O 13
ATOM 21660 N N . ASP A 1 36 ? 5.978 26.684 -7.585 1.00 0.00 36 ASP A N 13
ATOM 21661 C CA . ASP A 1 36 ? 6.976 27.618 -8.096 1.00 0.00 36 ASP A CA 13
ATOM 21662 C C . ASP A 1 36 ? 7.928 28.097 -7.000 1.00 0.00 36 ASP A C 13
ATOM 21663 O O . ASP A 1 36 ? 8.802 28.924 -7.257 1.00 0.00 36 ASP A O 13
ATOM 21672 N N . THR A 1 37 ? 7.763 27.586 -5.777 1.00 0.00 37 THR A N 13
ATOM 21673 C CA . THR A 1 37 ? 8.593 27.962 -4.639 1.00 0.00 37 THR A CA 13
ATOM 21674 C C . THR A 1 37 ? 8.931 26.735 -3.803 1.00 0.00 37 THR A C 13
ATOM 21675 O O . THR A 1 37 ? 8.234 25.721 -3.859 1.00 0.00 37 THR A O 13
ATOM 21686 N N . VAL A 1 38 ? 10.008 26.824 -3.016 1.00 0.00 38 VAL A N 13
ATOM 21687 C CA . VAL A 1 38 ? 10.414 25.727 -2.147 1.00 0.00 38 VAL A CA 13
ATOM 21688 C C . VAL A 1 38 ? 9.498 25.638 -0.928 1.00 0.00 38 VAL A C 13
ATOM 21689 O O . VAL A 1 38 ? 9.385 24.580 -0.310 1.00 0.00 38 VAL A O 13
ATOM 21702 N N . ALA A 1 39 ? 8.837 26.745 -0.575 1.00 0.00 39 ALA A N 13
ATOM 21703 C CA . ALA A 1 39 ? 7.910 26.772 0.545 1.00 0.00 39 ALA A CA 13
ATOM 21704 C C . ALA A 1 39 ? 6.602 26.081 0.162 1.00 0.00 39 ALA A C 13
ATOM 21705 O O . ALA A 1 39 ? 5.895 25.571 1.029 1.00 0.00 39 ALA A O 13
ATOM 21712 N N . GLY A 1 40 ? 6.279 26.061 -1.138 1.00 0.00 40 GLY A N 13
ATOM 21713 C CA . GLY A 1 40 ? 5.096 25.374 -1.630 1.00 0.00 40 GLY A CA 13
ATOM 21714 C C . GLY A 1 40 ? 5.309 23.862 -1.621 1.00 0.00 40 GLY A C 13
ATOM 21715 O O . GLY A 1 40 ? 4.345 23.103 -1.542 1.00 0.00 40 GLY A O 13
ATOM 21719 N N . ALA A 1 41 ? 6.567 23.418 -1.696 1.00 0.00 41 ALA A N 13
ATOM 21720 C CA . ALA A 1 41 ? 6.879 22.001 -1.660 1.00 0.00 41 ALA A CA 13
ATOM 21721 C C . ALA A 1 41 ? 6.814 21.482 -0.227 1.00 0.00 41 ALA A C 13
ATOM 21722 O O . ALA A 1 41 ? 6.479 20.322 -0.005 1.00 0.00 41 ALA A O 13
ATOM 21729 N N . LEU A 1 42 ? 7.130 22.341 0.753 1.00 0.00 42 LEU A N 13
ATOM 21730 C CA . LEU A 1 42 ? 7.042 21.968 2.158 1.00 0.00 42 LEU A CA 13
ATOM 21731 C C . LEU A 1 42 ? 5.592 21.999 2.629 1.00 0.00 42 LEU A C 13
ATOM 21732 O O . LEU A 1 42 ? 5.204 21.210 3.487 1.00 0.00 42 LEU A O 13
ATOM 21748 N N . ALA A 1 43 ? 4.779 22.902 2.073 1.00 0.00 43 ALA A N 13
ATOM 21749 C CA . ALA A 1 43 ? 3.386 23.006 2.470 1.00 0.00 43 ALA A CA 13
ATOM 21750 C C . ALA A 1 43 ? 2.558 21.870 1.872 1.00 0.00 43 ALA A C 13
ATOM 21751 O O . ALA A 1 43 ? 1.522 21.505 2.430 1.00 0.00 43 ALA A O 13
ATOM 21758 N N . ARG A 1 44 ? 3.001 21.305 0.742 1.00 0.00 44 ARG A N 13
ATOM 21759 C CA . ARG A 1 44 ? 2.286 20.226 0.076 1.00 0.00 44 ARG A CA 13
ATOM 21760 C C . ARG A 1 44 ? 2.688 18.853 0.610 1.00 0.00 44 ARG A C 13
ATOM 21761 O O . ARG A 1 44 ? 1.897 17.917 0.531 1.00 0.00 44 ARG A O 13
ATOM 21782 N N . VAL A 1 45 ? 3.904 18.716 1.152 1.00 0.00 45 VAL A N 13
ATOM 21783 C CA . VAL A 1 45 ? 4.367 17.432 1.675 1.00 0.00 45 VAL A CA 13
ATOM 21784 C C . VAL A 1 45 ? 3.864 17.199 3.101 1.00 0.00 45 VAL A C 13
ATOM 21785 O O . VAL A 1 45 ? 3.794 16.057 3.546 1.00 0.00 45 VAL A O 13
ATOM 21798 N N . GLU A 1 46 ? 3.508 18.270 3.823 1.00 0.00 46 GLU A N 13
ATOM 21799 C CA . GLU A 1 46 ? 2.911 18.148 5.148 1.00 0.00 46 GLU A CA 13
ATOM 21800 C C . GLU A 1 46 ? 1.509 17.535 5.059 1.00 0.00 46 GLU A C 13
ATOM 21801 O O . GLU A 1 46 ? 0.958 17.107 6.072 1.00 0.00 46 GLU A O 13
ATOM 21813 N N . ASP A 1 47 ? 0.927 17.491 3.858 1.00 0.00 47 ASP A N 13
ATOM 21814 C CA . ASP A 1 47 ? -0.375 16.883 3.623 1.00 0.00 47 ASP A CA 13
ATOM 21815 C C . ASP A 1 47 ? -0.227 15.400 3.267 1.00 0.00 47 ASP A C 13
ATOM 21816 O O . ASP A 1 47 ? -1.211 14.662 3.256 1.00 0.00 47 ASP A O 13
ATOM 21825 N N . GLY A 1 48 ? 1.002 14.961 2.975 1.00 0.00 48 GLY A N 13
ATOM 21826 C CA . GLY A 1 48 ? 1.285 13.583 2.593 1.00 0.00 48 GLY A CA 13
ATOM 21827 C C . GLY A 1 48 ? 0.809 13.285 1.172 1.00 0.00 48 GLY A C 13
ATOM 21828 O O . GLY A 1 48 ? 0.441 14.195 0.428 1.00 0.00 48 GLY A O 13
ATOM 21832 N N . GLY A 1 49 ? 0.815 12.003 0.796 1.00 0.00 49 GLY A N 13
ATOM 21833 C CA . GLY A 1 49 ? 0.374 11.573 -0.524 1.00 0.00 49 GLY A CA 13
ATOM 21834 C C . GLY A 1 49 ? 1.455 11.738 -1.594 1.00 0.00 49 GLY A C 13
ATOM 21835 O O . GLY A 1 49 ? 1.155 11.626 -2.780 1.00 0.00 49 GLY A O 13
ATOM 21839 N N . ILE A 1 50 ? 2.699 12.000 -1.186 1.00 0.00 50 ILE A N 13
ATOM 21840 C CA . ILE A 1 50 ? 3.814 12.179 -2.110 1.00 0.00 50 ILE A CA 13
ATOM 21841 C C . ILE A 1 50 ? 4.860 11.094 -1.863 1.00 0.00 50 ILE A C 13
ATOM 21842 O O . ILE A 1 50 ? 5.061 10.670 -0.723 1.00 0.00 50 ILE A O 13
ATOM 21858 N N . ASP A 1 51 ? 5.531 10.644 -2.927 1.00 0.00 51 ASP A N 13
ATOM 21859 C CA . ASP A 1 51 ? 6.502 9.565 -2.836 1.00 0.00 51 ASP A CA 13
ATOM 21860 C C . ASP A 1 51 ? 7.882 10.005 -3.330 1.00 0.00 51 ASP A C 13
ATOM 21861 O O . ASP A 1 51 ? 8.883 9.394 -2.957 1.00 0.00 51 ASP A O 13
ATOM 21870 N N . ALA A 1 52 ? 7.944 11.052 -4.160 1.00 0.00 52 ALA A N 13
ATOM 21871 C CA . ALA A 1 52 ? 9.195 11.626 -4.642 1.00 0.00 52 ALA A CA 13
ATOM 21872 C C . ALA A 1 52 ? 8.933 13.010 -5.235 1.00 0.00 52 ALA A C 13
ATOM 21873 O O . ALA A 1 52 ? 7.781 13.407 -5.403 1.00 0.00 52 ALA A O 13
ATOM 21880 N N . ALA A 1 53 ? 9.995 13.755 -5.558 1.00 0.00 53 ALA A N 13
ATOM 21881 C CA . ALA A 1 53 ? 9.861 15.072 -6.165 1.00 0.00 53 ALA A CA 13
ATOM 21882 C C . ALA A 1 53 ? 11.070 15.395 -7.044 1.00 0.00 53 ALA A C 13
ATOM 21883 O O . ALA A 1 53 ? 12.101 14.731 -6.954 1.00 0.00 53 ALA A O 13
ATOM 21890 N N . ILE A 1 54 ? 10.936 16.416 -7.893 1.00 0.00 54 ILE A N 13
ATOM 21891 C CA . ILE A 1 54 ? 12.018 16.880 -8.749 1.00 0.00 54 ILE A CA 13
ATOM 21892 C C . ILE A 1 54 ? 12.270 18.355 -8.459 1.00 0.00 54 ILE A C 13
ATOM 21893 O O . ILE A 1 54 ? 11.326 19.139 -8.390 1.00 0.00 54 ILE A O 13
ATOM 21909 N N . LEU A 1 55 ? 13.543 18.727 -8.291 1.00 0.00 55 LEU A N 13
ATOM 21910 C CA . LEU A 1 55 ? 13.937 20.071 -7.897 1.00 0.00 55 LEU A CA 13
ATOM 21911 C C . LEU A 1 55 ? 14.711 20.758 -9.021 1.00 0.00 55 LEU A C 13
ATOM 21912 O O . LEU A 1 55 ? 15.501 20.130 -9.721 1.00 0.00 55 LEU A O 13
ATOM 21928 N N . ASP A 1 56 ? 14.481 22.063 -9.182 1.00 0.00 56 ASP A N 13
ATOM 21929 C CA . ASP A 1 56 ? 15.208 22.898 -10.128 1.00 0.00 56 ASP A CA 13
ATOM 21930 C C . ASP A 1 56 ? 16.326 23.629 -9.394 1.00 0.00 56 ASP A C 13
ATOM 21931 O O . ASP A 1 56 ? 16.105 24.166 -8.308 1.00 0.00 56 ASP A O 13
ATOM 21940 N N . VAL A 1 57 ? 17.524 23.659 -9.977 1.00 0.00 57 VAL A N 13
ATOM 21941 C CA . VAL A 1 57 ? 18.666 24.310 -9.354 1.00 0.00 57 VAL A CA 13
ATOM 21942 C C . VAL A 1 57 ? 18.572 25.825 -9.540 1.00 0.00 57 VAL A C 13
ATOM 21943 O O . VAL A 1 57 ? 19.254 26.580 -8.853 1.00 0.00 57 VAL A O 13
ATOM 21956 N N . ASN A 1 58 ? 17.722 26.274 -10.468 1.00 0.00 58 ASN A N 13
ATOM 21957 C CA . ASN A 1 58 ? 17.495 27.693 -10.701 1.00 0.00 58 ASN A CA 13
ATOM 21958 C C . ASN A 1 58 ? 16.575 28.280 -9.622 1.00 0.00 58 ASN A C 13
ATOM 21959 O O . ASN A 1 58 ? 16.308 29.480 -9.616 1.00 0.00 58 ASN A O 13
ATOM 21970 N N . LEU A 1 59 ? 16.090 27.433 -8.706 1.00 0.00 59 LEU A N 13
ATOM 21971 C CA . LEU A 1 59 ? 15.244 27.853 -7.606 1.00 0.00 59 LEU A CA 13
ATOM 21972 C C . LEU A 1 59 ? 16.043 27.769 -6.309 1.00 0.00 59 LEU A C 13
ATOM 21973 O O . LEU A 1 59 ? 16.183 26.695 -5.727 1.00 0.00 59 LEU A O 13
ATOM 21989 N N . ARG A 1 60 ? 16.571 28.910 -5.858 1.00 0.00 60 ARG A N 13
ATOM 21990 C CA . ARG A 1 60 ? 17.395 28.962 -4.661 1.00 0.00 60 ARG A CA 13
ATOM 21991 C C . ARG A 1 60 ? 16.531 29.018 -3.401 1.00 0.00 60 ARG A C 13
ATOM 21992 O O . ARG A 1 60 ? 15.471 29.642 -3.400 1.00 0.00 60 ARG A O 13
ATOM 22013 N N . GLY A 1 61 ? 16.992 28.362 -2.333 1.00 0.00 61 GLY A N 13
ATOM 22014 C CA . GLY A 1 61 ? 16.332 28.396 -1.034 1.00 0.00 61 GLY A CA 13
ATOM 22015 C C . GLY A 1 61 ? 16.679 29.676 -0.275 1.00 0.00 61 GLY A C 13
ATOM 22016 O O . GLY A 1 61 ? 17.353 30.556 -0.807 1.00 0.00 61 GLY A O 13
ATOM 22020 N N . GLY A 1 62 ? 16.225 29.788 0.975 1.00 0.00 62 GLY A N 13
ATOM 22021 C CA . GLY A 1 62 ? 16.540 30.948 1.797 1.00 0.00 62 GLY A CA 13
ATOM 22022 C C . GLY A 1 62 ? 17.969 30.884 2.334 1.00 0.00 62 GLY A C 13
ATOM 22023 O O . GLY A 1 62 ? 18.561 31.914 2.654 1.00 0.00 62 GLY A O 13
ATOM 22027 N N . GLU A 1 63 ? 18.523 29.671 2.430 1.00 0.00 63 GLU A N 13
ATOM 22028 C CA . GLU A 1 63 ? 19.891 29.435 2.880 1.00 0.00 63 GLU A CA 13
ATOM 22029 C C . GLU A 1 63 ? 20.642 28.591 1.852 1.00 0.00 63 GLU A C 13
ATOM 22030 O O . GLU A 1 63 ? 20.026 28.011 0.961 1.00 0.00 63 GLU A O 13
ATOM 22042 N N . LYS A 1 64 ? 21.974 28.519 1.977 1.00 0.00 64 LYS A N 13
ATOM 22043 C CA . LYS A 1 64 ? 22.827 27.719 1.099 1.00 0.00 64 LYS A CA 13
ATOM 22044 C C . LYS A 1 64 ? 22.417 27.888 -0.363 1.00 0.00 64 LYS A C 13
ATOM 22045 O O . LYS A 1 64 ? 22.533 28.986 -0.907 1.00 0.00 64 LYS A O 13
ATOM 22064 N N . SER A 1 65 ? 21.940 26.813 -1.001 1.00 0.00 65 SER A N 13
ATOM 22065 C CA . SER A 1 65 ? 21.449 26.881 -2.371 1.00 0.00 65 SER A CA 13
ATOM 22066 C C . SER A 1 65 ? 20.188 26.037 -2.552 1.00 0.00 65 SER A C 13
ATOM 22067 O O . SER A 1 65 ? 19.219 26.504 -3.146 1.00 0.00 65 SER A O 13
ATOM 22075 N N . THR A 1 66 ? 20.185 24.802 -2.041 1.00 0.00 66 THR A N 13
ATOM 22076 C CA . THR A 1 66 ? 19.051 23.892 -2.171 1.00 0.00 66 THR A CA 13
ATOM 22077 C C . THR A 1 66 ? 18.850 23.047 -0.907 1.00 0.00 66 THR A C 13
ATOM 22078 O O . THR A 1 66 ? 18.679 21.832 -1.007 1.00 0.00 66 THR A O 13
ATOM 22089 N N . PRO A 1 67 ? 18.868 23.647 0.294 1.00 0.00 67 PRO A N 13
ATOM 22090 C CA . PRO A 1 67 ? 18.804 22.912 1.548 1.00 0.00 67 PRO A CA 13
ATOM 22091 C C . PRO A 1 67 ? 17.418 22.321 1.802 1.00 0.00 67 PRO A C 13
ATOM 22092 O O . PRO A 1 67 ? 17.271 21.477 2.684 1.00 0.00 67 PRO A O 13
ATOM 22103 N N . VAL A 1 68 ? 16.404 22.747 1.045 1.00 0.00 68 VAL A N 13
ATOM 22104 C CA . VAL A 1 68 ? 15.045 22.248 1.224 1.00 0.00 68 VAL A CA 13
ATOM 22105 C C . VAL A 1 68 ? 14.919 20.834 0.655 1.00 0.00 68 VAL A C 13
ATOM 22106 O O . VAL A 1 68 ? 14.048 20.074 1.069 1.00 0.00 68 VAL A O 13
ATOM 22119 N N . ALA A 1 69 ? 15.786 20.467 -0.296 1.00 0.00 69 ALA A N 13
ATOM 22120 C CA . ALA A 1 69 ? 15.769 19.125 -0.850 1.00 0.00 69 ALA A CA 13
ATOM 22121 C C . ALA A 1 69 ? 16.236 18.126 0.208 1.00 0.00 69 ALA A C 13
ATOM 22122 O O . ALA A 1 69 ? 15.856 16.957 0.178 1.00 0.00 69 ALA A O 13
ATOM 22129 N N . GLU A 1 70 ? 17.061 18.586 1.151 1.00 0.00 70 GLU A N 13
ATOM 22130 C CA . GLU A 1 70 ? 17.581 17.740 2.213 1.00 0.00 70 GLU A CA 13
ATOM 22131 C C . GLU A 1 70 ? 16.565 17.606 3.342 1.00 0.00 70 GLU A C 13
ATOM 22132 O O . GLU A 1 70 ? 16.674 16.697 4.161 1.00 0.00 70 GLU A O 13
ATOM 22144 N N . ALA A 1 71 ? 15.576 18.502 3.399 1.00 0.00 71 ALA A N 13
ATOM 22145 C CA . ALA A 1 71 ? 14.480 18.363 4.339 1.00 0.00 71 ALA A CA 13
ATOM 22146 C C . ALA A 1 71 ? 13.546 17.255 3.852 1.00 0.00 71 ALA A C 13
ATOM 22147 O O . ALA A 1 71 ? 12.940 16.548 4.655 1.00 0.00 71 ALA A O 13
ATOM 22154 N N . LEU A 1 72 ? 13.425 17.096 2.527 1.00 0.00 72 LEU A N 13
ATOM 22155 C CA . LEU A 1 72 ? 12.658 15.997 1.963 1.00 0.00 72 LEU A CA 13
ATOM 22156 C C . LEU A 1 72 ? 13.409 14.687 2.180 1.00 0.00 72 LEU A C 13
ATOM 22157 O O . LEU A 1 72 ? 12.789 13.633 2.294 1.00 0.00 72 LEU A O 13
ATOM 22173 N N . ALA A 1 73 ? 14.744 14.746 2.244 1.00 0.00 73 ALA A N 13
ATOM 22174 C CA . ALA A 1 73 ? 15.555 13.572 2.513 1.00 0.00 73 ALA A CA 13
ATOM 22175 C C . ALA A 1 73 ? 15.433 13.159 3.980 1.00 0.00 73 ALA A C 13
ATOM 22176 O O . ALA A 1 73 ? 15.676 12.001 4.313 1.00 0.00 73 ALA A O 13
ATOM 22183 N N . ALA A 1 74 ? 15.055 14.097 4.858 1.00 0.00 74 ALA A N 13
ATOM 22184 C CA . ALA A 1 74 ? 14.797 13.791 6.256 1.00 0.00 74 ALA A CA 13
ATOM 22185 C C . ALA A 1 74 ? 13.429 13.128 6.399 1.00 0.00 74 ALA A C 13
ATOM 22186 O O . ALA A 1 74 ? 13.159 12.469 7.402 1.00 0.00 74 ALA A O 13
ATOM 22193 N N . ARG A 1 75 ? 12.568 13.302 5.389 1.00 0.00 75 ARG A N 13
ATOM 22194 C CA . ARG A 1 75 ? 11.289 12.607 5.297 1.00 0.00 75 ARG A CA 13
ATOM 22195 C C . ARG A 1 75 ? 11.429 11.312 4.493 1.00 0.00 75 ARG A C 13
ATOM 22196 O O . ARG A 1 75 ? 10.424 10.695 4.145 1.00 0.00 75 ARG A O 13
ATOM 22217 N N . ASP A 1 76 ? 12.672 10.907 4.202 1.00 0.00 76 ASP A N 13
ATOM 22218 C CA . ASP A 1 76 ? 12.984 9.723 3.410 1.00 0.00 76 ASP A CA 13
ATOM 22219 C C . ASP A 1 76 ? 12.393 9.775 1.996 1.00 0.00 76 ASP A C 13
ATOM 22220 O O . ASP A 1 76 ? 12.155 8.739 1.376 1.00 0.00 76 ASP A O 13
ATOM 22229 N N . ILE A 1 77 ? 12.154 10.986 1.481 1.00 0.00 77 ILE A N 13
ATOM 22230 C CA . ILE A 1 77 ? 11.663 11.188 0.125 1.00 0.00 77 ILE A CA 13
ATOM 22231 C C . ILE A 1 77 ? 12.848 11.506 -0.790 1.00 0.00 77 ILE A C 13
ATOM 22232 O O . ILE A 1 77 ? 13.599 12.444 -0.514 1.00 0.00 77 ILE A O 13
ATOM 22248 N N . PRO A 1 78 ? 13.034 10.749 -1.880 1.00 0.00 78 PRO A N 13
ATOM 22249 C CA . PRO A 1 78 ? 14.123 10.948 -2.821 1.00 0.00 78 PRO A CA 13
ATOM 22250 C C . PRO A 1 78 ? 13.846 12.137 -3.740 1.00 0.00 78 PRO A C 13
ATOM 22251 O O . PRO A 1 78 ? 12.697 12.533 -3.935 1.00 0.00 78 PRO A O 13
ATOM 22262 N N . PHE A 1 79 ? 14.914 12.702 -4.307 1.00 0.00 79 PHE A N 13
ATOM 22263 C CA . PHE A 1 79 ? 14.810 13.815 -5.236 1.00 0.00 79 PHE A CA 13
ATOM 22264 C C . PHE A 1 79 ? 15.942 13.788 -6.259 1.00 0.00 79 PHE A C 13
ATOM 22265 O O . PHE A 1 79 ? 16.913 13.048 -6.102 1.00 0.00 79 PHE A O 13
ATOM 22282 N N . VAL A 1 80 ? 15.807 14.602 -7.310 1.00 0.00 80 VAL A N 13
ATOM 22283 C CA . VAL A 1 80 ? 16.801 14.728 -8.367 1.00 0.00 80 VAL A CA 13
ATOM 22284 C C . VAL A 1 80 ? 16.945 16.204 -8.735 1.00 0.00 80 VAL A C 13
ATOM 22285 O O . VAL A 1 80 ? 15.952 16.931 -8.763 1.00 0.00 80 VAL A O 13
ATOM 22298 N N . PHE A 1 81 ? 18.174 16.647 -9.019 1.00 0.00 81 PHE A N 13
ATOM 22299 C CA . PHE A 1 81 ? 18.425 18.020 -9.443 1.00 0.00 81 PHE A CA 13
ATOM 22300 C C . PHE A 1 81 ? 18.169 18.162 -10.940 1.00 0.00 81 PHE A C 13
ATOM 22301 O O . PHE A 1 81 ? 18.379 17.215 -11.697 1.00 0.00 81 PHE A O 13
ATOM 22318 N N . ALA A 1 82 ? 17.721 19.343 -11.373 1.00 0.00 82 ALA A N 13
ATOM 22319 C CA . ALA A 1 82 ? 17.513 19.632 -12.781 1.00 0.00 82 ALA A CA 13
ATOM 22320 C C . ALA A 1 82 ? 18.072 21.014 -13.112 1.00 0.00 82 ALA A C 13
ATOM 22321 O O . ALA A 1 82 ? 17.768 21.986 -12.423 1.00 0.00 82 ALA A O 13
ATOM 22328 N N . THR A 1 83 ? 18.889 21.099 -14.163 1.00 0.00 83 THR A N 13
ATOM 22329 C CA . THR A 1 83 ? 19.526 22.348 -14.564 1.00 0.00 83 THR A CA 13
ATOM 22330 C C . THR A 1 83 ? 19.990 22.274 -16.016 1.00 0.00 83 THR A C 13
ATOM 22331 O O . THR A 1 83 ? 19.982 21.198 -16.620 1.00 0.00 83 THR A O 13
ATOM 22342 N N . GLY A 1 84 ? 20.399 23.411 -16.582 1.00 0.00 84 GLY A N 13
ATOM 22343 C CA . GLY A 1 84 ? 20.926 23.471 -17.936 1.00 0.00 84 GLY A CA 13
ATOM 22344 C C . GLY A 1 84 ? 22.388 23.028 -17.969 1.00 0.00 84 GLY A C 13
ATOM 22345 O O . GLY A 1 84 ? 22.982 22.755 -16.926 1.00 0.00 84 GLY A O 13
ATOM 22349 N N . GLY A 1 85 ? 22.973 22.954 -19.166 1.00 0.00 85 GLY A N 13
ATOM 22350 C CA . GLY A 1 85 ? 24.358 22.533 -19.315 1.00 0.00 85 GLY A CA 13
ATOM 22351 C C . GLY A 1 85 ? 25.311 23.619 -18.826 1.00 0.00 85 GLY A C 13
ATOM 22352 O O . GLY A 1 85 ? 25.544 24.601 -19.531 1.00 0.00 85 GLY A O 13
ATOM 22356 N N . SER A 1 86 ? 25.860 23.437 -17.623 1.00 0.00 86 SER A N 13
ATOM 22357 C CA . SER A 1 86 ? 26.806 24.364 -17.018 1.00 0.00 86 SER A CA 13
ATOM 22358 C C . SER A 1 86 ? 27.757 23.608 -16.095 1.00 0.00 86 SER A C 13
ATOM 22359 O O . SER A 1 86 ? 27.372 22.616 -15.474 1.00 0.00 86 SER A O 13
ATOM 22367 N N . ASP A 1 87 ? 29.005 24.079 -16.002 1.00 0.00 87 ASP A N 13
ATOM 22368 C CA . ASP A 1 87 ? 30.032 23.447 -15.180 1.00 0.00 87 ASP A CA 13
ATOM 22369 C C . ASP A 1 87 ? 30.320 24.238 -13.900 1.00 0.00 87 ASP A C 13
ATOM 22370 O O . ASP A 1 87 ? 31.130 23.801 -13.082 1.00 0.00 87 ASP A O 13
ATOM 22379 N N . ASP A 1 88 ? 29.671 25.394 -13.721 1.00 0.00 88 ASP A N 13
ATOM 22380 C CA . ASP A 1 88 ? 29.933 26.269 -12.584 1.00 0.00 88 ASP A CA 13
ATOM 22381 C C . ASP A 1 88 ? 28.648 26.699 -11.874 1.00 0.00 88 ASP A C 13
ATOM 22382 O O . ASP A 1 88 ? 28.698 27.442 -10.895 1.00 0.00 88 ASP A O 13
ATOM 22391 N N . SER A 1 89 ? 27.487 26.238 -12.354 1.00 0.00 89 SER A N 13
ATOM 22392 C CA . SER A 1 89 ? 26.200 26.574 -11.748 1.00 0.00 89 SER A CA 13
ATOM 22393 C C . SER A 1 89 ? 25.812 25.566 -10.667 1.00 0.00 89 SER A C 13
ATOM 22394 O O . SER A 1 89 ? 24.707 25.632 -10.132 1.00 0.00 89 SER A O 13
ATOM 22402 N N . VAL A 1 90 ? 26.714 24.633 -10.351 1.00 0.00 90 VAL A N 13
ATOM 22403 C CA . VAL A 1 90 ? 26.483 23.585 -9.367 1.00 0.00 90 VAL A CA 13
ATOM 22404 C C . VAL A 1 90 ? 27.742 23.305 -8.558 1.00 0.00 90 VAL A C 13
ATOM 22405 O O . VAL A 1 90 ? 28.855 23.546 -9.023 1.00 0.00 90 VAL A O 13
ATOM 22418 N N . ASP A 1 91 ? 27.555 22.795 -7.337 1.00 0.00 91 ASP A N 13
ATOM 22419 C CA . ASP A 1 91 ? 28.640 22.432 -6.439 1.00 0.00 91 ASP A CA 13
ATOM 22420 C C . ASP A 1 91 ? 28.841 20.918 -6.425 1.00 0.00 91 ASP A C 13
ATOM 22421 O O . ASP A 1 91 ? 28.084 20.171 -7.044 1.00 0.00 91 ASP A O 13
ATOM 22430 N N . SER A 1 92 ? 29.868 20.448 -5.711 1.00 0.00 92 SER A N 13
ATOM 22431 C CA . SER A 1 92 ? 30.194 19.030 -5.667 1.00 0.00 92 SER A CA 13
ATOM 22432 C C . SER A 1 92 ? 29.097 18.199 -5.003 1.00 0.00 92 SER A C 13
ATOM 22433 O O . SER A 1 92 ? 29.128 16.970 -5.082 1.00 0.00 92 SER A O 13
ATOM 22441 N N . ARG A 1 93 ? 28.120 18.842 -4.351 1.00 0.00 93 ARG A N 13
ATOM 22442 C CA . ARG A 1 93 ? 26.994 18.133 -3.755 1.00 0.00 93 ARG A CA 13
ATOM 22443 C C . ARG A 1 93 ? 26.014 17.700 -4.846 1.00 0.00 93 ARG A C 13
ATOM 22444 O O . ARG A 1 93 ? 25.263 16.744 -4.667 1.00 0.00 93 ARG A O 13
ATOM 22465 N N . PHE A 1 94 ? 26.030 18.404 -5.979 1.00 0.00 94 PHE A N 13
ATOM 22466 C CA . PHE A 1 94 ? 25.236 18.055 -7.144 1.00 0.00 94 PHE A CA 13
ATOM 22467 C C . PHE A 1 94 ? 26.014 17.055 -7.997 1.00 0.00 94 PHE A C 13
ATOM 22468 O O . PHE A 1 94 ? 25.426 16.347 -8.809 1.00 0.00 94 PHE A O 13
ATOM 22485 N N . ARG A 1 95 ? 27.337 16.999 -7.810 1.00 0.00 95 ARG A N 13
ATOM 22486 C CA . ARG A 1 95 ? 28.190 16.038 -8.497 1.00 0.00 95 ARG A CA 13
ATOM 22487 C C . ARG A 1 95 ? 28.199 14.696 -7.760 1.00 0.00 95 ARG A C 13
ATOM 22488 O O . ARG A 1 95 ? 28.662 13.697 -8.308 1.00 0.00 95 ARG A O 13
ATOM 22509 N N . ASP A 1 96 ? 27.687 14.678 -6.526 1.00 0.00 96 ASP A N 13
ATOM 22510 C CA . ASP A 1 96 ? 27.581 13.467 -5.719 1.00 0.00 96 ASP A CA 13
ATOM 22511 C C . ASP A 1 96 ? 26.138 12.948 -5.666 1.00 0.00 96 ASP A C 13
ATOM 22512 O O . ASP A 1 96 ? 25.910 11.795 -5.303 1.00 0.00 96 ASP A O 13
ATOM 22521 N N . ARG A 1 97 ? 25.165 13.794 -6.029 1.00 0.00 97 ARG A N 13
ATOM 22522 C CA . ARG A 1 97 ? 23.755 13.421 -6.084 1.00 0.00 97 ARG A CA 13
ATOM 22523 C C . ARG A 1 97 ? 23.281 13.343 -7.534 1.00 0.00 97 ARG A C 13
ATOM 22524 O O . ARG A 1 97 ? 23.948 13.873 -8.425 1.00 0.00 97 ARG A O 13
ATOM 22545 N N . PRO A 1 98 ? 22.138 12.694 -7.799 1.00 0.00 98 PRO A N 13
ATOM 22546 C CA . PRO A 1 98 ? 21.572 12.575 -9.132 1.00 0.00 98 PRO A CA 13
ATOM 22547 C C . PRO A 1 98 ? 21.326 13.934 -9.789 1.00 0.00 98 PRO A C 13
ATOM 22548 O O . PRO A 1 98 ? 21.026 14.917 -9.114 1.00 0.00 98 PRO A O 13
ATOM 22559 N N . VAL A 1 99 ? 21.452 13.975 -11.119 1.00 0.00 99 VAL A N 13
ATOM 22560 C CA . VAL A 1 99 ? 21.272 15.186 -11.914 1.00 0.00 99 VAL A CA 13
ATOM 22561 C C . VAL A 1 99 ? 20.533 14.865 -13.208 1.00 0.00 99 VAL A C 13
ATOM 22562 O O . VAL A 1 99 ? 20.578 13.736 -13.697 1.00 0.00 99 VAL A O 13
ATOM 22575 N N . LEU A 1 100 ? 19.854 15.871 -13.762 1.00 0.00 100 LEU A N 13
ATOM 22576 C CA . LEU A 1 100 ? 19.085 15.747 -14.990 1.00 0.00 100 LEU A CA 13
ATOM 22577 C C . LEU A 1 100 ? 19.159 17.057 -15.774 1.00 0.00 100 LEU A C 13
ATOM 22578 O O . LEU A 1 100 ? 19.364 18.123 -15.190 1.00 0.00 100 LEU A O 13
ATOM 22594 N N . GLN A 1 101 ? 18.990 16.986 -17.095 1.00 0.00 101 GLN A N 13
ATOM 22595 C CA . GLN A 1 101 ? 18.985 18.166 -17.945 1.00 0.00 101 GLN A CA 13
ATOM 22596 C C . GLN A 1 101 ? 17.621 18.846 -17.880 1.00 0.00 101 GLN A C 13
ATOM 22597 O O . GLN A 1 101 ? 16.596 18.179 -17.741 1.00 0.00 101 GLN A O 13
ATOM 22611 N N . LYS A 1 102 ? 17.598 20.179 -17.976 1.00 0.00 102 LYS A N 13
ATOM 22612 C CA . LYS A 1 102 ? 16.355 20.935 -17.905 1.00 0.00 102 LYS A CA 13
ATOM 22613 C C . LYS A 1 102 ? 15.488 20.783 -19.161 1.00 0.00 102 LYS A C 13
ATOM 22614 O O . LYS A 1 102 ? 14.278 20.617 -19.014 1.00 0.00 102 LYS A O 13
ATOM 22633 N N . PRO A 1 103 ? 16.029 20.830 -20.390 1.00 0.00 103 PRO A N 13
ATOM 22634 C CA . PRO A 1 103 ? 15.229 20.588 -21.577 1.00 0.00 103 PRO A CA 13
ATOM 22635 C C . PRO A 1 103 ? 14.826 19.117 -21.636 1.00 0.00 103 PRO A C 13
ATOM 22636 O O . PRO A 1 103 ? 15.617 18.245 -21.280 1.00 0.00 103 PRO A O 13
ATOM 22647 N N . PHE A 1 104 ? 13.599 18.840 -22.087 1.00 0.00 104 PHE A N 13
ATOM 22648 C CA . PHE A 1 104 ? 13.050 17.490 -22.115 1.00 0.00 104 PHE A CA 13
ATOM 22649 C C . PHE A 1 104 ? 12.746 17.027 -23.536 1.00 0.00 104 PHE A C 13
ATOM 22650 O O . PHE A 1 104 ? 12.430 17.826 -24.416 1.00 0.00 104 PHE A O 13
ATOM 22667 N N . THR A 1 105 ? 12.851 15.714 -23.735 1.00 0.00 105 THR A N 13
ATOM 22668 C CA . THR A 1 105 ? 12.510 15.026 -24.973 1.00 0.00 105 THR A CA 13
ATOM 22669 C C . THR A 1 105 ? 11.901 13.679 -24.597 1.00 0.00 105 THR A C 13
ATOM 22670 O O . THR A 1 105 ? 12.005 13.258 -23.446 1.00 0.00 105 THR A O 13
ATOM 22681 N N . MET A 1 106 ? 11.261 12.986 -25.544 1.00 0.00 106 MET A N 13
ATOM 22682 C CA . MET A 1 106 ? 10.612 11.718 -25.240 1.00 0.00 106 MET A CA 13
ATOM 22683 C C . MET A 1 106 ? 11.642 10.655 -24.849 1.00 0.00 106 MET A C 13
ATOM 22684 O O . MET A 1 106 ? 11.327 9.743 -24.089 1.00 0.00 106 MET A O 13
ATOM 22698 N N . ASP A 1 107 ? 12.874 10.767 -25.358 1.00 0.00 107 ASP A N 13
ATOM 22699 C CA . ASP A 1 107 ? 13.946 9.853 -24.993 1.00 0.00 107 ASP A CA 13
ATOM 22700 C C . ASP A 1 107 ? 14.621 10.304 -23.696 1.00 0.00 107 ASP A C 13
ATOM 22701 O O . ASP A 1 107 ? 15.105 9.475 -22.927 1.00 0.00 107 ASP A O 13
ATOM 22710 N N . GLY A 1 108 ? 14.660 11.617 -23.451 1.00 0.00 108 GLY A N 13
ATOM 22711 C CA . GLY A 1 108 ? 15.311 12.171 -22.276 1.00 0.00 108 GLY A CA 13
ATOM 22712 C C . GLY A 1 108 ? 14.473 11.988 -21.015 1.00 0.00 108 GLY A C 13
ATOM 22713 O O . GLY A 1 108 ? 15.025 11.962 -19.916 1.00 0.00 108 GLY A O 13
ATOM 22717 N N . VAL A 1 109 ? 13.150 11.852 -21.151 1.00 0.00 109 VAL A N 13
ATOM 22718 C CA . VAL A 1 109 ? 12.281 11.661 -19.999 1.00 0.00 109 VAL A CA 13
ATOM 22719 C C . VAL A 1 109 ? 12.186 10.183 -19.625 1.00 0.00 109 VAL A C 13
ATOM 22720 O O . VAL A 1 109 ? 11.955 9.858 -18.462 1.00 0.00 109 VAL A O 13
ATOM 22733 N N . ALA A 1 110 ? 12.363 9.278 -20.593 1.00 0.00 110 ALA A N 13
ATOM 22734 C CA . ALA A 1 110 ? 12.379 7.853 -20.293 1.00 0.00 110 ALA A CA 13
ATOM 22735 C C . ALA A 1 110 ? 13.619 7.527 -19.460 1.00 0.00 110 ALA A C 13
ATOM 22736 O O . ALA A 1 110 ? 13.604 6.602 -18.650 1.00 0.00 110 ALA A O 13
ATOM 22743 N N . LYS A 1 111 ? 14.693 8.294 -19.668 1.00 0.00 111 LYS A N 13
ATOM 22744 C CA . LYS A 1 111 ? 15.932 8.158 -18.915 1.00 0.00 111 LYS A CA 13
ATOM 22745 C C . LYS A 1 111 ? 15.858 8.952 -17.610 1.00 0.00 111 LYS A C 13
ATOM 22746 O O . LYS A 1 111 ? 16.609 8.668 -16.679 1.00 0.00 111 LYS A O 13
ATOM 22765 N N . ALA A 1 112 ? 14.961 9.939 -17.534 1.00 0.00 112 ALA A N 13
ATOM 22766 C CA . ALA A 1 112 ? 14.764 10.711 -16.319 1.00 0.00 112 ALA A CA 13
ATOM 22767 C C . ALA A 1 112 ? 13.992 9.887 -15.293 1.00 0.00 112 ALA A C 13
ATOM 22768 O O . ALA A 1 112 ? 14.255 9.983 -14.094 1.00 0.00 112 ALA A O 13
ATOM 22775 N N . LEU A 1 113 ? 13.038 9.073 -15.753 1.00 0.00 113 LEU A N 13
ATOM 22776 C CA . LEU A 1 113 ? 12.278 8.214 -14.863 1.00 0.00 113 LEU A CA 13
ATOM 22777 C C . LEU A 1 113 ? 13.102 6.986 -14.492 1.00 0.00 113 LEU A C 13
ATOM 22778 O O . LEU A 1 113 ? 12.894 6.409 -13.426 1.00 0.00 113 LEU A O 13
ATOM 22794 N N . ALA A 1 114 ? 14.042 6.581 -15.350 1.00 0.00 114 ALA A N 13
ATOM 22795 C CA . ALA A 1 114 ? 14.935 5.481 -15.025 1.00 0.00 114 ALA A CA 13
ATOM 22796 C C . ALA A 1 114 ? 15.926 5.910 -13.941 1.00 0.00 114 ALA A C 13
ATOM 22797 O O . ALA A 1 114 ? 16.411 5.069 -13.184 1.00 0.00 114 ALA A O 13
ATOM 22804 N N . ALA A 1 115 ? 16.228 7.209 -13.862 1.00 0.00 115 ALA A N 13
ATOM 22805 C CA . ALA A 1 115 ? 17.092 7.756 -12.824 1.00 0.00 115 ALA A CA 13
ATOM 22806 C C . ALA A 1 115 ? 16.302 8.132 -11.569 1.00 0.00 115 ALA A C 13
ATOM 22807 O O . ALA A 1 115 ? 16.893 8.304 -10.503 1.00 0.00 115 ALA A O 13
ATOM 22814 N N . LEU A 1 116 ? 14.976 8.267 -11.681 1.00 0.00 116 LEU A N 13
ATOM 22815 C CA . LEU A 1 116 ? 14.130 8.655 -10.562 1.00 0.00 116 LEU A CA 13
ATOM 22816 C C . LEU A 1 116 ? 13.605 7.435 -9.801 1.00 0.00 116 LEU A C 13
ATOM 22817 O O . LEU A 1 116 ? 13.482 7.483 -8.578 1.00 0.00 116 LEU A O 13
ATOM 22833 N N . LEU A 1 117 ? 13.301 6.347 -10.517 1.00 0.00 117 LEU A N 13
ATOM 22834 C CA . LEU A 1 117 ? 12.720 5.150 -9.923 1.00 0.00 117 LEU A CA 13
ATOM 22835 C C . LEU A 1 117 ? 13.790 4.132 -9.517 1.00 0.00 117 LEU A C 13
ATOM 22836 O O . LEU A 1 117 ? 13.452 3.038 -9.070 1.00 0.00 117 LEU A O 13
ATOM 22852 N N . VAL A 1 118 ? 15.073 4.479 -9.669 1.00 0.00 118 VAL A N 13
ATOM 22853 C CA . VAL A 1 118 ? 16.179 3.594 -9.301 1.00 0.00 118 VAL A CA 13
ATOM 22854 C C . VAL A 1 118 ? 17.236 4.367 -8.522 1.00 0.00 118 VAL A C 13
ATOM 22855 O O . VAL A 1 118 ? 17.807 5.314 -9.110 1.00 0.00 118 VAL A O 13
ATOM 22868 N N . MET A 1 1 ? 11.141 -4.057 -0.932 1.00 0.00 1 MET A N 14
ATOM 22869 C CA . MET A 1 1 ? 11.182 -3.232 -2.156 1.00 0.00 1 MET A CA 14
ATOM 22870 C C . MET A 1 1 ? 10.305 -1.994 -2.014 1.00 0.00 1 MET A C 14
ATOM 22871 O O . MET A 1 1 ? 9.470 -1.925 -1.114 1.00 0.00 1 MET A O 14
ATOM 22887 N N . SER A 1 2 ? 10.491 -1.017 -2.905 1.00 0.00 2 SER A N 14
ATOM 22888 C CA . SER A 1 2 ? 9.720 0.221 -2.892 1.00 0.00 2 SER A CA 14
ATOM 22889 C C . SER A 1 2 ? 9.590 0.786 -4.308 1.00 0.00 2 SER A C 14
ATOM 22890 O O . SER A 1 2 ? 10.313 0.376 -5.215 1.00 0.00 2 SER A O 14
ATOM 22898 N N . ALA A 1 3 ? 8.667 1.731 -4.499 1.00 0.00 3 ALA A N 14
ATOM 22899 C CA . ALA A 1 3 ? 8.419 2.359 -5.788 1.00 0.00 3 ALA A CA 14
ATOM 22900 C C . ALA A 1 3 ? 8.026 3.826 -5.604 1.00 0.00 3 ALA A C 14
ATOM 22901 O O . ALA A 1 3 ? 7.670 4.246 -4.504 1.00 0.00 3 ALA A O 14
ATOM 22908 N N . LEU A 1 4 ? 8.090 4.601 -6.690 1.00 0.00 4 LEU A N 14
ATOM 22909 C CA . LEU A 1 4 ? 7.770 6.015 -6.665 1.00 0.00 4 LEU A CA 14
ATOM 22910 C C . LEU A 1 4 ? 7.000 6.410 -7.919 1.00 0.00 4 LEU A C 14
ATOM 22911 O O . LEU A 1 4 ? 7.528 7.053 -8.825 1.00 0.00 4 LEU A O 14
ATOM 22927 N N . THR A 1 5 ? 5.729 6.018 -7.971 1.00 0.00 5 THR A N 14
ATOM 22928 C CA . THR A 1 5 ? 4.828 6.386 -9.053 1.00 0.00 5 THR A CA 14
ATOM 22929 C C . THR A 1 5 ? 4.349 7.820 -8.898 1.00 0.00 5 THR A C 14
ATOM 22930 O O . THR A 1 5 ? 3.639 8.313 -9.769 1.00 0.00 5 THR A O 14
ATOM 22941 N N . GLN A 1 6 ? 4.721 8.493 -7.807 1.00 0.00 6 GLN A N 14
ATOM 22942 C CA . GLN A 1 6 ? 4.232 9.831 -7.532 1.00 0.00 6 GLN A CA 14
ATOM 22943 C C . GLN A 1 6 ? 5.354 10.838 -7.342 1.00 0.00 6 GLN A C 14
ATOM 22944 O O . GLN A 1 6 ? 6.141 10.733 -6.401 1.00 0.00 6 GLN A O 14
ATOM 22958 N N . ILE A 1 7 ? 5.409 11.812 -8.254 1.00 0.00 7 ILE A N 14
ATOM 22959 C CA . ILE A 1 7 ? 6.479 12.798 -8.319 1.00 0.00 7 ILE A CA 14
ATOM 22960 C C . ILE A 1 7 ? 5.908 14.212 -8.208 1.00 0.00 7 ILE A C 14
ATOM 22961 O O . ILE A 1 7 ? 4.939 14.543 -8.891 1.00 0.00 7 ILE A O 14
ATOM 22977 N N . LEU A 1 8 ? 6.509 15.046 -7.353 1.00 0.00 8 LEU A N 14
ATOM 22978 C CA . LEU A 1 8 ? 6.147 16.453 -7.240 1.00 0.00 8 LEU A CA 14
ATOM 22979 C C . LEU A 1 8 ? 7.007 17.269 -8.212 1.00 0.00 8 LEU A C 14
ATOM 22980 O O . LEU A 1 8 ? 8.194 16.987 -8.377 1.00 0.00 8 LEU A O 14
ATOM 22996 N N . ILE A 1 9 ? 6.413 18.279 -8.848 1.00 0.00 9 ILE A N 14
ATOM 22997 C CA . ILE A 1 9 ? 7.087 19.143 -9.806 1.00 0.00 9 ILE A CA 14
ATOM 22998 C C . ILE A 1 9 ? 7.354 20.503 -9.158 1.00 0.00 9 ILE A C 14
ATOM 22999 O O . ILE A 1 9 ? 6.418 21.165 -8.711 1.00 0.00 9 ILE A O 14
ATOM 23015 N N . VAL A 1 10 ? 8.621 20.920 -9.110 1.00 0.00 10 VAL A N 14
ATOM 23016 C CA . VAL A 1 10 ? 9.008 22.200 -8.527 1.00 0.00 10 VAL A CA 14
ATOM 23017 C C . VAL A 1 10 ? 9.949 22.924 -9.480 1.00 0.00 10 VAL A C 14
ATOM 23018 O O . VAL A 1 10 ? 11.072 22.471 -9.701 1.00 0.00 10 VAL A O 14
ATOM 23031 N N . GLU A 1 11 ? 9.506 24.051 -10.045 1.00 0.00 11 GLU A N 14
ATOM 23032 C CA . GLU A 1 11 ? 10.312 24.793 -11.009 1.00 0.00 11 GLU A CA 14
ATOM 23033 C C . GLU A 1 11 ? 10.108 26.300 -10.900 1.00 0.00 11 GLU A C 14
ATOM 23034 O O . GLU A 1 11 ? 9.139 26.772 -10.305 1.00 0.00 11 GLU A O 14
ATOM 23046 N N . ASP A 1 12 ? 11.043 27.049 -11.487 1.00 0.00 12 ASP A N 14
ATOM 23047 C CA . ASP A 1 12 ? 11.066 28.503 -11.487 1.00 0.00 12 ASP A CA 14
ATOM 23048 C C . ASP A 1 12 ? 10.388 29.091 -12.727 1.00 0.00 12 ASP A C 14
ATOM 23049 O O . ASP A 1 12 ? 10.368 30.309 -12.896 1.00 0.00 12 ASP A O 14
ATOM 23058 N N . GLU A 1 13 ? 9.834 28.241 -13.598 1.00 0.00 13 GLU A N 14
ATOM 23059 C CA . GLU A 1 13 ? 9.156 28.677 -14.810 1.00 0.00 13 GLU A CA 14
ATOM 23060 C C . GLU A 1 13 ? 7.875 27.871 -15.017 1.00 0.00 13 GLU A C 14
ATOM 23061 O O . GLU A 1 13 ? 7.892 26.648 -14.883 1.00 0.00 13 GLU A O 14
ATOM 23073 N N . PRO A 1 14 ? 6.758 28.539 -15.344 1.00 0.00 14 PRO A N 14
ATOM 23074 C CA . PRO A 1 14 ? 5.471 27.896 -15.535 1.00 0.00 14 PRO A CA 14
ATOM 23075 C C . PRO A 1 14 ? 5.380 27.194 -16.890 1.00 0.00 14 PRO A C 14
ATOM 23076 O O . PRO A 1 14 ? 4.505 26.352 -17.088 1.00 0.00 14 PRO A O 14
ATOM 23087 N N . LEU A 1 15 ? 6.275 27.528 -17.828 1.00 0.00 15 LEU A N 14
ATOM 23088 C CA . LEU A 1 15 ? 6.230 26.962 -19.170 1.00 0.00 15 LEU A CA 14
ATOM 23089 C C . LEU A 1 15 ? 6.820 25.556 -19.174 1.00 0.00 15 LEU A C 14
ATOM 23090 O O . LEU A 1 15 ? 6.275 24.660 -19.818 1.00 0.00 15 LEU A O 14
ATOM 23106 N N . ILE A 1 16 ? 7.929 25.351 -18.458 1.00 0.00 16 ILE A N 14
ATOM 23107 C CA . ILE A 1 16 ? 8.547 24.033 -18.388 1.00 0.00 16 ILE A CA 14
ATOM 23108 C C . ILE A 1 16 ? 7.764 23.167 -17.411 1.00 0.00 16 ILE A C 14
ATOM 23109 O O . ILE A 1 16 ? 7.709 21.950 -17.575 1.00 0.00 16 ILE A O 14
ATOM 23125 N N . ALA A 1 17 ? 7.150 23.782 -16.396 1.00 0.00 17 ALA A N 14
ATOM 23126 C CA . ALA A 1 17 ? 6.348 23.055 -15.429 1.00 0.00 17 ALA A CA 14
ATOM 23127 C C . ALA A 1 17 ? 5.091 22.496 -16.092 1.00 0.00 17 ALA A C 14
ATOM 23128 O O . ALA A 1 17 ? 4.577 21.467 -15.666 1.00 0.00 17 ALA A O 14
ATOM 23135 N N . MET A 1 18 ? 4.593 23.169 -17.138 1.00 0.00 18 MET A N 14
ATOM 23136 C CA . MET A 1 18 ? 3.432 22.693 -17.870 1.00 0.00 18 MET A CA 14
ATOM 23137 C C . MET A 1 18 ? 3.828 21.518 -18.761 1.00 0.00 18 MET A C 14
ATOM 23138 O O . MET A 1 18 ? 3.033 20.600 -18.963 1.00 0.00 18 MET A O 14
ATOM 23152 N N . MET A 1 19 ? 5.055 21.535 -19.291 1.00 0.00 19 MET A N 14
ATOM 23153 C CA . MET A 1 19 ? 5.562 20.427 -20.084 1.00 0.00 19 MET A CA 14
ATOM 23154 C C . MET A 1 19 ? 5.891 19.239 -19.185 1.00 0.00 19 MET A C 14
ATOM 23155 O O . MET A 1 19 ? 5.898 18.099 -19.647 1.00 0.00 19 MET A O 14
ATOM 23169 N N . LEU A 1 20 ? 6.163 19.492 -17.901 1.00 0.00 20 LEU A N 14
ATOM 23170 C CA . LEU A 1 20 ? 6.464 18.431 -16.955 1.00 0.00 20 LEU A CA 14
ATOM 23171 C C . LEU A 1 20 ? 5.214 17.613 -16.667 1.00 0.00 20 LEU A C 14
ATOM 23172 O O . LEU A 1 20 ? 5.289 16.392 -16.554 1.00 0.00 20 LEU A O 14
ATOM 23188 N N . GLU A 1 21 ? 4.060 18.275 -16.545 1.00 0.00 21 GLU A N 14
ATOM 23189 C CA . GLU A 1 21 ? 2.814 17.561 -16.309 1.00 0.00 21 GLU A CA 14
ATOM 23190 C C . GLU A 1 21 ? 2.408 16.786 -17.560 1.00 0.00 21 GLU A C 14
ATOM 23191 O O . GLU A 1 21 ? 1.763 15.745 -17.461 1.00 0.00 21 GLU A O 14
ATOM 23203 N N . ASP A 1 22 ? 2.789 17.288 -18.740 1.00 0.00 22 ASP A N 14
ATOM 23204 C CA . ASP A 1 22 ? 2.440 16.637 -19.993 1.00 0.00 22 ASP A CA 14
ATOM 23205 C C . ASP A 1 22 ? 3.263 15.368 -20.201 1.00 0.00 22 ASP A C 14
ATOM 23206 O O . ASP A 1 22 ? 2.737 14.375 -20.696 1.00 0.00 22 ASP A O 14
ATOM 23215 N N . PHE A 1 23 ? 4.549 15.377 -19.829 1.00 0.00 23 PHE A N 14
ATOM 23216 C CA . PHE A 1 23 ? 5.384 14.200 -19.996 1.00 0.00 23 PHE A CA 14
ATOM 23217 C C . PHE A 1 23 ? 5.026 13.108 -18.988 1.00 0.00 23 PHE A C 14
ATOM 23218 O O . PHE A 1 23 ? 5.299 11.937 -19.244 1.00 0.00 23 PHE A O 14
ATOM 23235 N N . LEU A 1 24 ? 4.420 13.459 -17.850 1.00 0.00 24 LEU A N 14
ATOM 23236 C CA . LEU A 1 24 ? 3.990 12.447 -16.900 1.00 0.00 24 LEU A CA 14
ATOM 23237 C C . LEU A 1 24 ? 2.711 11.764 -17.375 1.00 0.00 24 LEU A C 14
ATOM 23238 O O . LEU A 1 24 ? 2.421 10.649 -16.943 1.00 0.00 24 LEU A O 14
ATOM 23254 N N . GLU A 1 25 ? 1.936 12.405 -18.257 1.00 0.00 25 GLU A N 14
ATOM 23255 C CA . GLU A 1 25 ? 0.738 11.788 -18.811 1.00 0.00 25 GLU A CA 14
ATOM 23256 C C . GLU A 1 25 ? 1.068 10.914 -20.021 1.00 0.00 25 GLU A C 14
ATOM 23257 O O . GLU A 1 25 ? 0.286 10.028 -20.365 1.00 0.00 25 GLU A O 14
ATOM 23269 N N . VAL A 1 26 ? 2.214 11.149 -20.672 1.00 0.00 26 VAL A N 14
ATOM 23270 C CA . VAL A 1 26 ? 2.641 10.340 -21.811 1.00 0.00 26 VAL A CA 14
ATOM 23271 C C . VAL A 1 26 ? 3.384 9.090 -21.330 1.00 0.00 26 VAL A C 14
ATOM 23272 O O . VAL A 1 26 ? 3.449 8.097 -22.052 1.00 0.00 26 VAL A O 14
ATOM 23285 N N . LEU A 1 27 ? 3.943 9.133 -20.114 1.00 0.00 27 LEU A N 14
ATOM 23286 C CA . LEU A 1 27 ? 4.666 8.011 -19.528 1.00 0.00 27 LEU A CA 14
ATOM 23287 C C . LEU A 1 27 ? 3.789 7.246 -18.531 1.00 0.00 27 LEU A C 14
ATOM 23288 O O . LEU A 1 27 ? 4.296 6.435 -17.759 1.00 0.00 27 LEU A O 14
ATOM 23304 N N . ASP A 1 28 ? 2.476 7.500 -18.545 1.00 0.00 28 ASP A N 14
ATOM 23305 C CA . ASP A 1 28 ? 1.511 6.831 -17.677 1.00 0.00 28 ASP A CA 14
ATOM 23306 C C . ASP A 1 28 ? 1.899 6.913 -16.196 1.00 0.00 28 ASP A C 14
ATOM 23307 O O . ASP A 1 28 ? 1.668 5.979 -15.427 1.00 0.00 28 ASP A O 14
ATOM 23316 N N . LYS A 1 29 ? 2.493 8.043 -15.799 1.00 0.00 29 LYS A N 14
ATOM 23317 C CA . LYS A 1 29 ? 2.917 8.298 -14.428 1.00 0.00 29 LYS A CA 14
ATOM 23318 C C . LYS A 1 29 ? 1.747 8.867 -13.620 1.00 0.00 29 LYS A C 14
ATOM 23319 O O . LYS A 1 29 ? 0.761 9.320 -14.199 1.00 0.00 29 LYS A O 14
ATOM 23338 N N . THR A 1 30 ? 1.849 8.853 -12.284 1.00 0.00 30 THR A N 14
ATOM 23339 C CA . THR A 1 30 ? 0.805 9.400 -11.419 1.00 0.00 30 THR A CA 14
ATOM 23340 C C . THR A 1 30 ? 1.293 10.679 -10.732 1.00 0.00 30 THR A C 14
ATOM 23341 O O . THR A 1 30 ? 1.849 10.610 -9.641 1.00 0.00 30 THR A O 14
ATOM 23352 N N . PRO A 1 31 ? 1.100 11.856 -11.349 1.00 0.00 31 PRO A N 14
ATOM 23353 C CA . PRO A 1 31 ? 1.514 13.124 -10.774 1.00 0.00 31 PRO A CA 14
ATOM 23354 C C . PRO A 1 31 ? 0.689 13.440 -9.527 1.00 0.00 31 PRO A C 14
ATOM 23355 O O . PRO A 1 31 ? -0.411 12.907 -9.358 1.00 0.00 31 PRO A O 14
ATOM 23366 N N . VAL A 1 32 ? 1.209 14.309 -8.655 1.00 0.00 32 VAL A N 14
ATOM 23367 C CA . VAL A 1 32 ? 0.544 14.648 -7.399 1.00 0.00 32 VAL A CA 14
ATOM 23368 C C . VAL A 1 32 ? 0.435 16.152 -7.174 1.00 0.00 32 VAL A C 14
ATOM 23369 O O . VAL A 1 32 ? -0.270 16.579 -6.259 1.00 0.00 32 VAL A O 14
ATOM 23382 N N . GLY A 1 33 ? 1.119 16.963 -7.986 1.00 0.00 33 GLY A N 14
ATOM 23383 C CA . GLY A 1 33 ? 1.028 18.408 -7.870 1.00 0.00 33 GLY A CA 14
ATOM 23384 C C . GLY A 1 33 ? 2.148 19.114 -8.620 1.00 0.00 33 GLY A C 14
ATOM 23385 O O . GLY A 1 33 ? 3.104 18.480 -9.068 1.00 0.00 33 GLY A O 14
ATOM 23389 N N . THR A 1 34 ? 2.015 20.433 -8.743 1.00 0.00 34 THR A N 14
ATOM 23390 C CA . THR A 1 34 ? 3.015 21.303 -9.344 1.00 0.00 34 THR A CA 14
ATOM 23391 C C . THR A 1 34 ? 3.050 22.604 -8.551 1.00 0.00 34 THR A C 14
ATOM 23392 O O . THR A 1 34 ? 1.998 23.140 -8.201 1.00 0.00 34 THR A O 14
ATOM 23403 N N . VAL A 1 35 ? 4.250 23.112 -8.264 1.00 0.00 35 VAL A N 14
ATOM 23404 C CA . VAL A 1 35 ? 4.414 24.328 -7.480 1.00 0.00 35 VAL A CA 14
ATOM 23405 C C . VAL A 1 35 ? 5.468 25.242 -8.098 1.00 0.00 35 VAL A C 14
ATOM 23406 O O . VAL A 1 35 ? 6.408 24.783 -8.748 1.00 0.00 35 VAL A O 14
ATOM 23419 N N . ASP A 1 36 ? 5.293 26.549 -7.884 1.00 0.00 36 ASP A N 14
ATOM 23420 C CA . ASP A 1 36 ? 6.142 27.588 -8.453 1.00 0.00 36 ASP A CA 14
ATOM 23421 C C . ASP A 1 36 ? 7.284 27.965 -7.505 1.00 0.00 36 ASP A C 14
ATOM 23422 O O . ASP A 1 36 ? 8.140 28.778 -7.847 1.00 0.00 36 ASP A O 14
ATOM 23431 N N . THR A 1 37 ? 7.300 27.374 -6.305 1.00 0.00 37 THR A N 14
ATOM 23432 C CA . THR A 1 37 ? 8.332 27.617 -5.306 1.00 0.00 37 THR A CA 14
ATOM 23433 C C . THR A 1 37 ? 8.487 26.385 -4.420 1.00 0.00 37 THR A C 14
ATOM 23434 O O . THR A 1 37 ? 7.574 25.568 -4.329 1.00 0.00 37 THR A O 14
ATOM 23445 N N . VAL A 1 38 ? 9.644 26.249 -3.766 1.00 0.00 38 VAL A N 14
ATOM 23446 C CA . VAL A 1 38 ? 9.925 25.090 -2.931 1.00 0.00 38 VAL A CA 14
ATOM 23447 C C . VAL A 1 38 ? 9.087 25.120 -1.652 1.00 0.00 38 VAL A C 14
ATOM 23448 O O . VAL A 1 38 ? 8.846 24.078 -1.045 1.00 0.00 38 VAL A O 14
ATOM 23461 N N . ALA A 1 39 ? 8.627 26.303 -1.233 1.00 0.00 39 ALA A N 14
ATOM 23462 C CA . ALA A 1 39 ? 7.776 26.408 -0.061 1.00 0.00 39 ALA A CA 14
ATOM 23463 C C . ALA A 1 39 ? 6.459 25.678 -0.309 1.00 0.00 39 ALA A C 14
ATOM 23464 O O . ALA A 1 39 ? 5.806 25.218 0.627 1.00 0.00 39 ALA A O 14
ATOM 23471 N N . GLY A 1 40 ? 6.060 25.565 -1.581 1.00 0.00 40 GLY A N 14
ATOM 23472 C CA . GLY A 1 40 ? 4.859 24.843 -1.957 1.00 0.00 40 GLY A CA 14
ATOM 23473 C C . GLY A 1 40 ? 5.097 23.338 -1.906 1.00 0.00 40 GLY A C 14
ATOM 23474 O O . GLY A 1 40 ? 4.147 22.569 -1.780 1.00 0.00 40 GLY A O 14
ATOM 23478 N N . ALA A 1 41 ? 6.356 22.899 -1.999 1.00 0.00 41 ALA A N 14
ATOM 23479 C CA . ALA A 1 41 ? 6.667 21.483 -1.956 1.00 0.00 41 ALA A CA 14
ATOM 23480 C C . ALA A 1 41 ? 6.505 20.958 -0.533 1.00 0.00 41 ALA A C 14
ATOM 23481 O O . ALA A 1 41 ? 6.094 19.818 -0.339 1.00 0.00 41 ALA A O 14
ATOM 23488 N N . LEU A 1 42 ? 6.823 21.787 0.469 1.00 0.00 42 LEU A N 14
ATOM 23489 C CA . LEU A 1 42 ? 6.614 21.4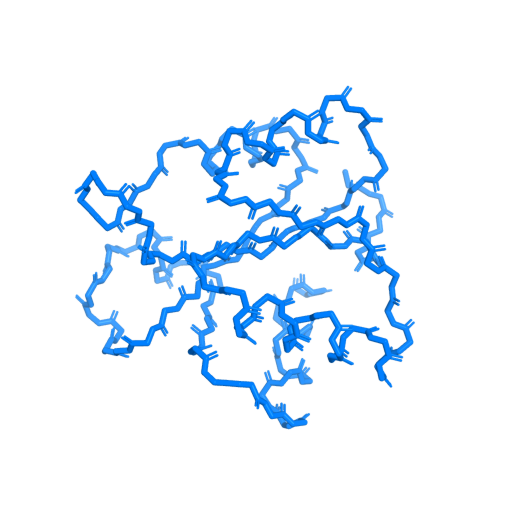00 1.855 1.00 0.00 42 LEU A CA 14
ATOM 23490 C C . LEU A 1 42 ? 5.122 21.440 2.180 1.00 0.00 42 LEU A C 14
ATOM 23491 O O . LEU A 1 42 ? 4.660 20.708 3.056 1.00 0.00 42 LEU A O 14
ATOM 23507 N N . ALA A 1 43 ? 4.360 22.287 1.481 1.00 0.00 43 ALA A N 14
ATOM 23508 C CA . ALA A 1 43 ? 2.927 22.396 1.700 1.00 0.00 43 ALA A CA 14
ATOM 23509 C C . ALA A 1 43 ? 2.172 21.194 1.122 1.00 0.00 43 ALA A C 14
ATOM 23510 O O . ALA A 1 43 ? 1.074 20.885 1.582 1.00 0.00 43 ALA A O 14
ATOM 23517 N N . ARG A 1 44 ? 2.742 20.513 0.118 1.00 0.00 44 ARG A N 14
ATOM 23518 C CA . ARG A 1 44 ? 2.103 19.344 -0.480 1.00 0.00 44 ARG A CA 14
ATOM 23519 C C . ARG A 1 44 ? 2.461 18.066 0.279 1.00 0.00 44 ARG A C 14
ATOM 23520 O O . ARG A 1 44 ? 1.690 17.110 0.250 1.00 0.00 44 ARG A O 14
ATOM 23541 N N . VAL A 1 45 ? 3.614 18.036 0.954 1.00 0.00 45 VAL A N 14
ATOM 23542 C CA . VAL A 1 45 ? 4.011 16.870 1.739 1.00 0.00 45 VAL A CA 14
ATOM 23543 C C . VAL A 1 45 ? 3.248 16.843 3.063 1.00 0.00 45 VAL A C 14
ATOM 23544 O O . VAL A 1 45 ? 3.039 15.775 3.635 1.00 0.00 45 VAL A O 14
ATOM 23557 N N . GLU A 1 46 ? 2.825 18.012 3.550 1.00 0.00 46 GLU A N 14
ATOM 23558 C CA . GLU A 1 46 ? 2.025 18.116 4.765 1.00 0.00 46 GLU A CA 14
ATOM 23559 C C . GLU A 1 46 ? 0.541 17.863 4.485 1.00 0.00 46 GLU A C 14
ATOM 23560 O O . GLU A 1 46 ? -0.229 17.651 5.418 1.00 0.00 46 GLU A O 14
ATOM 23572 N N . ASP A 1 47 ? 0.135 17.884 3.211 1.00 0.00 47 ASP A N 14
ATOM 23573 C CA . ASP A 1 47 ? -1.262 17.705 2.830 1.00 0.00 47 ASP A CA 14
ATOM 23574 C C . ASP A 1 47 ? -1.539 16.307 2.267 1.00 0.00 47 ASP A C 14
ATOM 23575 O O . ASP A 1 47 ? -2.699 15.913 2.135 1.00 0.00 47 ASP A O 14
ATOM 23584 N N . GLY A 1 48 ? -0.490 15.548 1.933 1.00 0.00 48 GLY A N 14
ATOM 23585 C CA . GLY A 1 48 ? -0.648 14.208 1.389 1.00 0.00 48 GLY A CA 14
ATOM 23586 C C . GLY A 1 48 ? 0.697 13.523 1.175 1.00 0.00 48 GLY A C 14
ATOM 23587 O O . GLY A 1 48 ? 1.750 14.154 1.267 1.00 0.00 48 GLY A O 14
ATOM 23591 N N . GLY A 1 49 ? 0.659 12.219 0.888 1.00 0.00 49 GLY A N 14
ATOM 23592 C CA . GLY A 1 49 ? 1.859 11.429 0.666 1.00 0.00 49 GLY A CA 14
ATOM 23593 C C . GLY A 1 49 ? 2.440 11.673 -0.723 1.00 0.00 49 GLY A C 14
ATOM 23594 O O . GLY A 1 49 ? 1.704 11.891 -1.686 1.00 0.00 49 GLY A O 14
ATOM 23598 N N . ILE A 1 50 ? 3.770 11.631 -0.816 1.00 0.00 50 ILE A N 14
ATOM 23599 C CA . ILE A 1 50 ? 4.519 11.802 -2.055 1.00 0.00 50 ILE A CA 14
ATOM 23600 C C . ILE A 1 50 ? 5.714 10.852 -2.010 1.00 0.00 50 ILE A C 14
ATOM 23601 O O . ILE A 1 50 ? 6.269 10.622 -0.935 1.00 0.00 50 ILE A O 14
ATOM 23617 N N . ASP A 1 51 ? 6.119 10.296 -3.155 1.00 0.00 51 ASP A N 14
ATOM 23618 C CA . ASP A 1 51 ? 7.186 9.300 -3.176 1.00 0.00 51 ASP A CA 14
ATOM 23619 C C . ASP A 1 51 ? 8.519 9.902 -3.615 1.00 0.00 51 ASP A C 14
ATOM 23620 O O . ASP A 1 51 ? 9.570 9.373 -3.262 1.00 0.00 51 ASP A O 14
ATOM 23629 N N . ALA A 1 52 ? 8.488 10.998 -4.378 1.00 0.00 52 ALA A N 14
ATOM 23630 C CA . ALA A 1 52 ? 9.688 11.713 -4.785 1.00 0.00 52 ALA A CA 14
ATOM 23631 C C . ALA A 1 52 ? 9.315 13.086 -5.348 1.00 0.00 52 ALA A C 14
ATOM 23632 O O . ALA A 1 52 ? 8.137 13.389 -5.524 1.00 0.00 52 ALA A O 14
ATOM 23639 N N . ALA A 1 53 ? 10.319 13.919 -5.633 1.00 0.00 53 ALA A N 14
ATOM 23640 C CA . ALA A 1 53 ? 10.093 15.229 -6.217 1.00 0.00 53 ALA A CA 14
ATOM 23641 C C . ALA A 1 53 ? 11.267 15.649 -7.101 1.00 0.00 53 ALA A C 14
ATOM 23642 O O . ALA A 1 53 ? 12.372 15.125 -6.962 1.00 0.00 53 ALA A O 14
ATOM 23649 N N . ILE A 1 54 ? 11.021 16.595 -8.012 1.00 0.00 54 ILE A N 14
ATOM 23650 C CA . ILE A 1 54 ? 12.056 17.169 -8.858 1.00 0.00 54 ILE A CA 14
ATOM 23651 C C . ILE A 1 54 ? 12.213 18.636 -8.477 1.00 0.00 54 ILE A C 14
ATOM 23652 O O . ILE A 1 54 ? 11.243 19.392 -8.511 1.00 0.00 54 ILE A O 14
ATOM 23668 N N . LEU A 1 55 ? 13.435 19.034 -8.115 1.00 0.00 55 LEU A N 14
ATOM 23669 C CA . LEU A 1 55 ? 13.720 20.373 -7.625 1.00 0.00 55 LEU A CA 14
ATOM 23670 C C . LEU A 1 55 ? 14.603 21.117 -8.622 1.00 0.00 55 LEU A C 14
ATOM 23671 O O . LEU A 1 55 ? 15.621 20.591 -9.064 1.00 0.00 55 LEU A O 14
ATOM 23687 N N . ASP A 1 56 ? 14.214 22.343 -8.974 1.00 0.00 56 ASP A N 14
ATOM 23688 C CA . ASP A 1 56 ? 15.037 23.196 -9.815 1.00 0.00 56 ASP A CA 14
ATOM 23689 C C . ASP A 1 56 ? 16.071 23.926 -8.960 1.00 0.00 56 ASP A C 14
ATOM 23690 O O . ASP A 1 56 ? 15.841 24.170 -7.775 1.00 0.00 56 ASP A O 14
ATOM 23699 N N . VAL A 1 57 ? 17.214 24.279 -9.552 1.00 0.00 57 VAL A N 14
ATOM 23700 C CA . VAL A 1 57 ? 18.302 24.930 -8.826 1.00 0.00 57 VAL A CA 14
ATOM 23701 C C . VAL A 1 57 ? 18.026 26.410 -8.555 1.00 0.00 57 VAL A C 14
ATOM 23702 O O . VAL A 1 57 ? 18.749 27.029 -7.776 1.00 0.00 57 VAL A O 14
ATOM 23715 N N . ASN A 1 58 ? 16.996 26.982 -9.185 1.00 0.00 58 ASN A N 14
ATOM 23716 C CA . ASN A 1 58 ? 16.663 28.392 -9.043 1.00 0.00 58 ASN A CA 14
ATOM 23717 C C . ASN A 1 58 ? 15.362 28.582 -8.264 1.00 0.00 58 ASN A C 14
ATOM 23718 O O . ASN A 1 58 ? 14.482 27.722 -8.295 1.00 0.00 58 ASN A O 14
ATOM 23729 N N . LEU A 1 59 ? 15.250 29.717 -7.567 1.00 0.00 59 LEU A N 14
ATOM 23730 C CA . LEU A 1 59 ? 14.080 30.099 -6.789 1.00 0.00 59 LEU A CA 14
ATOM 23731 C C . LEU A 1 59 ? 13.873 31.607 -6.907 1.00 0.00 59 LEU A C 14
ATOM 23732 O O . LEU A 1 59 ? 14.801 32.337 -7.255 1.00 0.00 59 LEU A O 14
ATOM 23748 N N . ARG A 1 60 ? 12.656 32.083 -6.623 1.00 0.00 60 ARG A N 14
ATOM 23749 C CA . ARG A 1 60 ? 12.338 33.503 -6.721 1.00 0.00 60 ARG A CA 14
ATOM 23750 C C . ARG A 1 60 ? 12.785 34.260 -5.477 1.00 0.00 60 ARG A C 14
ATOM 23751 O O . ARG A 1 60 ? 12.798 33.705 -4.379 1.00 0.00 60 ARG A O 14
ATOM 23772 N N . GLY A 1 61 ? 13.149 35.531 -5.652 1.00 0.00 61 GLY A N 14
ATOM 23773 C CA . GLY A 1 61 ? 13.566 36.398 -4.558 1.00 0.00 61 GLY A CA 14
ATOM 23774 C C . GLY A 1 61 ? 14.872 35.941 -3.911 1.00 0.00 61 GLY A C 14
ATOM 23775 O O . GLY A 1 61 ? 15.506 34.987 -4.362 1.00 0.00 61 GLY A O 14
ATOM 23779 N N . GLY A 1 62 ? 15.270 36.637 -2.843 1.00 0.00 62 GLY A N 14
ATOM 23780 C CA . GLY A 1 62 ? 16.460 36.305 -2.073 1.00 0.00 62 GLY A CA 14
ATOM 23781 C C . GLY A 1 62 ? 16.152 35.306 -0.957 1.00 0.00 62 GLY A C 14
ATOM 23782 O O . GLY A 1 62 ? 17.041 34.954 -0.183 1.00 0.00 62 GLY A O 14
ATOM 23786 N N . GLU A 1 63 ? 14.901 34.854 -0.868 1.00 0.00 63 GLU A N 14
ATOM 23787 C CA . GLU A 1 63 ? 14.454 33.933 0.167 1.00 0.00 63 GLU A CA 14
ATOM 23788 C C . GLU A 1 63 ? 14.848 32.493 -0.162 1.00 0.00 63 GLU A C 14
ATOM 23789 O O . GLU A 1 63 ? 15.189 32.180 -1.303 1.00 0.00 63 GLU A O 14
ATOM 23801 N N . LYS A 1 64 ? 14.789 31.624 0.856 1.00 0.00 64 LYS A N 14
ATOM 23802 C CA . LYS A 1 64 ? 15.166 30.214 0.773 1.00 0.00 64 LYS A CA 14
ATOM 23803 C C . LYS A 1 64 ? 16.619 30.015 0.328 1.00 0.00 64 LYS A C 14
ATOM 23804 O O . LYS A 1 64 ? 17.323 30.968 0.000 1.00 0.00 64 LYS A O 14
ATOM 23823 N N . SER A 1 65 ? 17.062 28.756 0.324 1.00 0.00 65 SER A N 14
ATOM 23824 C CA . SER A 1 65 ? 18.413 28.386 -0.074 1.00 0.00 65 SER A CA 14
ATOM 23825 C C . SER A 1 65 ? 18.415 26.966 -0.636 1.00 0.00 65 SER A C 14
ATOM 23826 O O . SER A 1 65 ? 17.462 26.217 -0.432 1.00 0.00 65 SER A O 14
ATOM 23834 N N . THR A 1 66 ? 19.487 26.589 -1.342 1.00 0.00 66 THR A N 14
ATOM 23835 C CA . THR A 1 66 ? 19.571 25.290 -2.007 1.00 0.00 66 THR A CA 14
ATOM 23836 C C . THR A 1 66 ? 19.538 24.100 -1.039 1.00 0.00 66 THR A C 14
ATOM 23837 O O . THR A 1 66 ? 18.931 23.082 -1.372 1.00 0.00 66 THR A O 14
ATOM 23848 N N . PRO A 1 67 ? 20.160 24.181 0.150 1.00 0.00 67 PRO A N 14
ATOM 23849 C CA . PRO A 1 67 ? 20.137 23.116 1.150 1.00 0.00 67 PRO A CA 14
ATOM 23850 C C . PRO A 1 67 ? 18.734 22.707 1.605 1.00 0.00 67 PRO A C 14
ATOM 23851 O O . PRO A 1 67 ? 18.601 21.754 2.369 1.00 0.00 67 PRO A O 14
ATOM 23862 N N . VAL A 1 68 ? 17.681 23.403 1.158 1.00 0.00 68 VAL A N 14
ATOM 23863 C CA . VAL A 1 68 ? 16.312 23.055 1.526 1.00 0.00 68 VAL A CA 14
ATOM 23864 C C . VAL A 1 68 ? 15.946 21.665 1.007 1.00 0.00 68 VAL A C 14
ATOM 23865 O O . VAL A 1 68 ? 15.047 21.017 1.538 1.00 0.00 68 VAL A O 14
ATOM 23878 N N . ALA A 1 69 ? 16.642 21.197 -0.030 1.00 0.00 69 ALA A N 14
ATOM 23879 C CA . ALA A 1 69 ? 16.389 19.877 -0.577 1.00 0.00 69 ALA A CA 14
ATOM 23880 C C . ALA A 1 69 ? 16.771 18.804 0.440 1.00 0.00 69 ALA A C 14
ATOM 23881 O O . ALA A 1 69 ? 16.220 17.706 0.425 1.00 0.00 69 ALA A O 14
ATOM 23888 N N . GLU A 1 70 ? 17.712 19.111 1.337 1.00 0.00 70 GLU A N 14
ATOM 23889 C CA . GLU A 1 70 ? 18.146 18.162 2.352 1.00 0.00 70 GLU A CA 14
ATOM 23890 C C . GLU A 1 70 ? 17.137 18.115 3.498 1.00 0.00 70 GLU A C 14
ATOM 23891 O O . GLU A 1 70 ? 17.141 17.170 4.284 1.00 0.00 70 GLU A O 14
ATOM 23903 N N . ALA A 1 71 ? 16.267 19.127 3.604 1.00 0.00 71 ALA A N 14
ATOM 23904 C CA . ALA A 1 71 ? 15.170 19.087 4.556 1.00 0.00 71 ALA A CA 14
ATOM 23905 C C . ALA A 1 71 ? 14.086 18.144 4.031 1.00 0.00 71 ALA A C 14
ATOM 23906 O O . ALA A 1 71 ? 13.337 17.560 4.814 1.00 0.00 71 ALA A O 14
ATOM 23913 N N . LEU A 1 72 ? 13.991 17.983 2.705 1.00 0.00 72 LEU A N 14
ATOM 23914 C CA . LEU A 1 72 ? 13.094 16.990 2.131 1.00 0.00 72 LEU A CA 14
ATOM 23915 C C . LEU A 1 72 ? 13.627 15.595 2.447 1.00 0.00 72 LEU A C 14
ATOM 23916 O O . LEU A 1 72 ? 12.852 14.667 2.665 1.00 0.00 72 LEU A O 14
ATOM 23932 N N . ALA A 1 73 ? 14.955 15.439 2.479 1.00 0.00 73 ALA A N 14
ATOM 23933 C CA . ALA A 1 73 ? 15.571 14.174 2.845 1.00 0.00 73 ALA A CA 14
ATOM 23934 C C . ALA A 1 73 ? 15.394 13.898 4.339 1.00 0.00 73 ALA A C 14
ATOM 23935 O O . ALA A 1 73 ? 15.485 12.749 4.768 1.00 0.00 73 ALA A O 14
ATOM 23942 N N . ALA A 1 74 ? 15.138 14.943 5.135 1.00 0.00 74 ALA A N 14
ATOM 23943 C CA . ALA A 1 74 ? 14.844 14.794 6.550 1.00 0.00 74 ALA A CA 14
ATOM 23944 C C . ALA A 1 74 ? 13.370 14.436 6.757 1.00 0.00 74 ALA A C 14
ATOM 23945 O O . ALA A 1 74 ? 12.986 13.995 7.840 1.00 0.00 74 ALA A O 14
ATOM 23952 N N . ARG A 1 75 ? 12.546 14.626 5.718 1.00 0.00 75 ARG A N 14
ATOM 23953 C CA . ARG A 1 75 ? 11.142 14.224 5.711 1.00 0.00 75 ARG A CA 14
ATOM 23954 C C . ARG A 1 75 ? 10.963 12.902 4.968 1.00 0.00 75 ARG A C 14
ATOM 23955 O O . ARG A 1 75 ? 9.854 12.564 4.557 1.00 0.00 75 ARG A O 14
ATOM 23976 N N . ASP A 1 76 ? 12.059 12.157 4.798 1.00 0.00 76 ASP A N 14
ATOM 23977 C CA . ASP A 1 76 ? 12.071 10.842 4.167 1.00 0.00 76 ASP A CA 14
ATOM 23978 C C . ASP A 1 76 ? 11.465 10.831 2.757 1.00 0.00 76 ASP A C 14
ATOM 23979 O O . ASP A 1 76 ? 10.871 9.836 2.341 1.00 0.00 76 ASP A O 14
ATOM 23988 N N . ILE A 1 77 ? 11.609 11.934 2.016 1.00 0.00 77 ILE A N 14
ATOM 23989 C CA . ILE A 1 77 ? 11.155 12.011 0.634 1.00 0.00 77 ILE A CA 14
ATOM 23990 C C . ILE A 1 77 ? 12.333 12.448 -0.251 1.00 0.00 77 ILE A C 14
ATOM 23991 O O . ILE A 1 77 ? 12.878 13.535 -0.064 1.00 0.00 77 ILE A O 14
ATOM 24007 N N . PRO A 1 78 ? 12.739 11.604 -1.212 1.00 0.00 78 PRO A N 14
ATOM 24008 C CA . PRO A 1 78 ? 13.910 11.818 -2.051 1.00 0.00 78 PRO A CA 14
ATOM 24009 C C . PRO A 1 78 ? 13.671 12.865 -3.137 1.00 0.00 78 PRO A C 14
ATOM 24010 O O . PRO A 1 78 ? 12.531 13.167 -3.486 1.00 0.00 78 PRO A O 14
ATOM 24021 N N . PHE A 1 79 ? 14.765 13.412 -3.674 1.00 0.00 79 PHE A N 14
ATOM 24022 C CA . PHE A 1 79 ? 14.712 14.469 -4.668 1.00 0.00 79 PHE A CA 14
ATOM 24023 C C . PHE A 1 79 ? 15.850 14.344 -5.677 1.00 0.00 79 PHE A C 14
ATOM 24024 O O . PHE A 1 79 ? 16.805 13.597 -5.463 1.00 0.00 79 PHE A O 14
ATOM 24041 N N . VAL A 1 80 ? 15.740 15.092 -6.779 1.00 0.00 80 VAL A N 14
ATOM 24042 C CA . VAL A 1 80 ? 16.778 15.203 -7.792 1.00 0.00 80 VAL A CA 14
ATOM 24043 C C . VAL A 1 80 ? 16.840 16.645 -8.285 1.00 0.00 80 VAL A C 14
ATOM 24044 O O . VAL A 1 80 ? 15.852 17.375 -8.188 1.00 0.00 80 VAL A O 14
ATOM 24057 N N . PHE A 1 81 ? 17.995 17.066 -8.809 1.00 0.00 81 PHE A N 14
ATOM 24058 C CA . PHE A 1 81 ? 18.166 18.424 -9.303 1.00 0.00 81 PHE A CA 14
ATOM 24059 C C . PHE A 1 81 ? 17.756 18.539 -10.769 1.00 0.00 81 PHE A C 14
ATOM 24060 O O . PHE A 1 81 ? 17.712 17.546 -11.494 1.00 0.00 81 PHE A O 14
ATOM 24077 N N . ALA A 1 82 ? 17.460 19.769 -11.198 1.00 0.00 82 ALA A N 14
ATOM 24078 C CA . ALA A 1 82 ? 17.174 20.090 -12.585 1.00 0.00 82 ALA A CA 14
ATOM 24079 C C . ALA A 1 82 ? 17.890 21.388 -12.942 1.00 0.00 82 ALA A C 14
ATOM 24080 O O . ALA A 1 82 ? 17.669 22.418 -12.304 1.00 0.00 82 ALA A O 14
ATOM 24087 N N . THR A 1 83 ? 18.750 21.340 -13.962 1.00 0.00 83 THR A N 14
ATOM 24088 C CA . THR A 1 83 ? 19.574 22.475 -14.356 1.00 0.00 83 THR A CA 14
ATOM 24089 C C . THR A 1 83 ? 20.140 22.264 -15.758 1.00 0.00 83 THR A C 14
ATOM 24090 O O . THR A 1 83 ? 19.893 21.233 -16.383 1.00 0.00 83 THR A O 14
ATOM 24101 N N . GLY A 1 84 ? 20.904 23.240 -16.256 1.00 0.00 84 GLY A N 14
ATOM 24102 C CA . GLY A 1 84 ? 21.581 23.146 -17.535 1.00 0.00 84 GLY A CA 14
ATOM 24103 C C . GLY A 1 84 ? 22.751 24.123 -17.571 1.00 0.00 84 GLY A C 14
ATOM 24104 O O . GLY A 1 84 ? 22.620 25.261 -17.125 1.00 0.00 84 GLY A O 14
ATOM 24108 N N . GLY A 1 85 ? 23.893 23.676 -18.101 1.00 0.00 85 GLY A N 14
ATOM 24109 C CA . GLY A 1 85 ? 25.098 24.492 -18.168 1.00 0.00 85 GLY A CA 14
ATOM 24110 C C . GLY A 1 85 ? 26.358 23.629 -18.139 1.00 0.00 85 GLY A C 14
ATOM 24111 O O . GLY A 1 85 ? 26.304 22.426 -18.397 1.00 0.00 85 GLY A O 14
ATOM 24115 N N . SER A 1 86 ? 27.494 24.252 -17.827 1.00 0.00 86 SER A N 14
ATOM 24116 C CA . SER A 1 86 ? 28.777 23.569 -17.748 1.00 0.00 86 SER A CA 14
ATOM 24117 C C . SER A 1 86 ? 28.890 22.768 -16.453 1.00 0.00 86 SER A C 14
ATOM 24118 O O . SER A 1 86 ? 28.143 22.997 -15.502 1.00 0.00 86 SER A O 14
ATOM 24126 N N . ASP A 1 87 ? 29.835 21.823 -16.416 1.00 0.00 87 ASP A N 14
ATOM 24127 C CA . ASP A 1 87 ? 30.069 20.991 -15.244 1.00 0.00 87 ASP A CA 14
ATOM 24128 C C . ASP A 1 87 ? 30.764 21.793 -14.140 1.00 0.00 87 ASP A C 14
ATOM 24129 O O . ASP A 1 87 ? 30.889 21.328 -13.009 1.00 0.00 87 ASP A O 14
ATOM 24138 N N . ASP A 1 88 ? 31.218 23.008 -14.464 1.00 0.00 88 ASP A N 14
ATOM 24139 C CA . ASP A 1 88 ? 31.870 23.892 -13.508 1.00 0.00 88 ASP A CA 14
ATOM 24140 C C . ASP A 1 88 ? 30.832 24.715 -12.740 1.00 0.00 88 ASP A C 14
ATOM 24141 O O . ASP A 1 88 ? 31.183 25.458 -11.827 1.00 0.00 88 ASP A O 14
ATOM 24150 N N . SER A 1 89 ? 29.554 24.584 -13.111 1.00 0.00 89 SER A N 14
ATOM 24151 C CA . SER A 1 89 ? 28.465 25.317 -12.482 1.00 0.00 89 SER A CA 14
ATOM 24152 C C . SER A 1 89 ? 27.787 24.500 -11.382 1.00 0.00 89 SER A C 14
ATOM 24153 O O . SER A 1 89 ? 26.742 24.904 -10.877 1.00 0.00 89 SER A O 14
ATOM 24161 N N . VAL A 1 90 ? 28.368 23.355 -11.008 1.00 0.00 90 VAL A N 14
ATOM 24162 C CA . VAL A 1 90 ? 27.815 22.475 -9.984 1.00 0.00 90 VAL A CA 14
ATOM 24163 C C . VAL A 1 90 ? 28.898 22.010 -9.015 1.00 0.00 90 VAL A C 14
ATOM 24164 O O . VAL A 1 90 ? 30.078 21.961 -9.354 1.00 0.00 90 VAL A O 14
ATOM 24177 N N . ASP A 1 91 ? 28.476 21.669 -7.792 1.00 0.00 91 ASP A N 14
ATOM 24178 C CA . ASP A 1 91 ? 29.356 21.231 -6.717 1.00 0.00 91 ASP A CA 14
ATOM 24179 C C . ASP A 1 91 ? 29.206 19.729 -6.462 1.00 0.00 91 ASP A C 14
ATOM 24180 O O . ASP A 1 91 ? 28.473 19.036 -7.166 1.00 0.00 91 ASP A O 14
ATOM 24189 N N . SER A 1 92 ? 29.905 19.220 -5.443 1.00 0.00 92 SER A N 14
ATOM 24190 C CA . SER A 1 92 ? 29.890 17.797 -5.121 1.00 0.00 92 SER A CA 14
ATOM 24191 C C . SER A 1 92 ? 28.497 17.310 -4.723 1.00 0.00 92 SER A C 14
ATOM 24192 O O . SER A 1 92 ? 28.257 16.106 -4.684 1.00 0.00 92 SER A O 14
ATOM 24200 N N . ARG A 1 93 ? 27.573 18.233 -4.429 1.00 0.00 93 ARG A N 14
ATOM 24201 C CA . ARG A 1 93 ? 26.191 17.889 -4.123 1.00 0.00 93 ARG A CA 14
ATOM 24202 C C . ARG A 1 93 ? 25.512 17.294 -5.350 1.00 0.00 93 ARG A C 14
ATOM 24203 O O . ARG A 1 93 ? 24.641 16.438 -5.225 1.00 0.00 93 ARG A O 14
ATOM 24224 N N . PHE A 1 94 ? 25.919 17.744 -6.539 1.00 0.00 94 PHE A N 14
ATOM 24225 C CA . PHE A 1 94 ? 25.361 17.292 -7.806 1.00 0.00 94 PHE A CA 14
ATOM 24226 C C . PHE A 1 94 ? 26.136 16.078 -8.313 1.00 0.00 94 PHE A C 14
ATOM 24227 O O . PHE A 1 94 ? 25.644 15.326 -9.153 1.00 0.00 94 PHE A O 14
ATOM 24244 N N . ARG A 1 95 ? 27.353 15.893 -7.800 1.00 0.00 95 ARG A N 14
ATOM 24245 C CA . ARG A 1 95 ? 28.168 14.731 -8.107 1.00 0.00 95 ARG A CA 14
ATOM 24246 C C . ARG A 1 95 ? 27.882 13.581 -7.141 1.00 0.00 95 ARG A C 14
ATOM 24247 O O . ARG A 1 95 ? 28.435 12.493 -7.299 1.00 0.00 95 ARG A O 14
ATOM 24268 N N . ASP A 1 96 ? 27.023 13.815 -6.145 1.00 0.00 96 ASP A N 14
ATOM 24269 C CA . ASP A 1 96 ? 26.624 12.800 -5.175 1.00 0.00 96 ASP A CA 14
ATOM 24270 C C . ASP A 1 96 ? 25.122 12.508 -5.237 1.00 0.00 96 ASP A C 14
ATOM 24271 O O . ASP A 1 96 ? 24.666 11.516 -4.670 1.00 0.00 96 ASP A O 14
ATOM 24280 N N . ARG A 1 97 ? 24.344 13.359 -5.919 1.00 0.00 97 ARG A N 14
ATOM 24281 C CA . ARG A 1 97 ? 22.911 13.153 -6.101 1.00 0.00 97 ARG A CA 14
ATOM 24282 C C . ARG A 1 97 ? 22.543 13.315 -7.576 1.00 0.00 97 ARG A C 14
ATOM 24283 O O . ARG A 1 97 ? 23.241 14.025 -8.297 1.00 0.00 97 ARG A O 14
ATOM 24304 N N . PRO A 1 98 ? 21.465 12.671 -8.042 1.00 0.00 98 PRO A N 14
ATOM 24305 C CA . PRO A 1 98 ? 21.065 12.689 -9.440 1.00 0.00 98 PRO A CA 14
ATOM 24306 C C . PRO A 1 98 ? 20.753 14.091 -9.956 1.00 0.00 98 PRO A C 14
ATOM 24307 O O . PRO A 1 98 ? 20.395 14.985 -9.189 1.00 0.00 98 PRO A O 14
ATOM 24318 N N . VAL A 1 99 ? 20.889 14.271 -11.272 1.00 0.00 99 VAL A N 14
ATOM 24319 C CA . VAL A 1 99 ? 20.655 15.540 -11.949 1.00 0.00 99 VAL A CA 14
ATOM 24320 C C . VAL A 1 99 ? 19.902 15.279 -13.252 1.00 0.00 99 VAL A C 14
ATOM 24321 O O . VAL A 1 99 ? 20.006 14.196 -13.826 1.00 0.00 99 VAL A O 14
ATOM 24334 N N . LEU A 1 100 ? 19.144 16.275 -13.716 1.00 0.00 100 LEU A N 14
ATOM 24335 C CA . LEU A 1 100 ? 18.374 16.194 -14.946 1.00 0.00 100 LEU A CA 14
ATOM 24336 C C . LEU A 1 100 ? 18.498 17.505 -15.720 1.00 0.00 100 LEU A C 14
ATOM 24337 O O . LEU A 1 100 ? 18.734 18.558 -15.129 1.00 0.00 100 LEU A O 14
ATOM 24353 N N . GLN A 1 101 ? 18.339 17.449 -17.045 1.00 0.00 101 GLN A N 14
ATOM 24354 C CA . GLN A 1 101 ? 18.427 18.627 -17.894 1.00 0.00 101 GLN A CA 14
ATOM 24355 C C . GLN A 1 101 ? 17.182 19.500 -17.730 1.00 0.00 101 GLN A C 14
ATOM 24356 O O . GLN A 1 101 ? 16.129 19.015 -17.315 1.00 0.00 101 GLN A O 14
ATOM 24370 N N . LYS A 1 102 ? 17.301 20.789 -18.057 1.00 0.00 102 LYS A N 14
ATOM 24371 C CA . LYS A 1 102 ? 16.186 21.726 -17.956 1.00 0.00 102 LYS A CA 14
ATOM 24372 C C . LYS A 1 102 ? 15.166 21.515 -19.083 1.00 0.00 102 LYS A C 14
ATOM 24373 O O . LYS A 1 102 ? 13.978 21.403 -18.786 1.00 0.00 102 LYS A O 14
ATOM 24392 N N . PRO A 1 103 ? 15.575 21.456 -20.362 1.00 0.00 103 PRO A N 14
ATOM 24393 C CA . PRO A 1 103 ? 14.671 21.125 -21.451 1.00 0.00 103 PRO A CA 14
ATOM 24394 C C . PRO A 1 103 ? 14.387 19.624 -21.463 1.00 0.00 103 PRO A C 14
ATOM 24395 O O . PRO A 1 103 ? 15.250 18.823 -21.102 1.00 0.00 103 PRO A O 14
ATOM 24406 N N . PHE A 1 104 ? 13.177 19.242 -21.880 1.00 0.00 104 PHE A N 14
ATOM 24407 C CA . PHE A 1 104 ? 12.756 17.846 -21.932 1.00 0.00 104 PHE A CA 14
ATOM 24408 C C . PHE A 1 104 ? 12.594 17.389 -23.379 1.00 0.00 104 PHE A C 14
ATOM 24409 O O . PHE A 1 104 ? 12.279 18.192 -24.261 1.00 0.00 104 PHE A O 14
ATOM 24426 N N . THR A 1 105 ? 12.811 16.092 -23.610 1.00 0.00 105 THR A N 14
ATOM 24427 C CA . THR A 1 105 ? 12.674 15.461 -24.916 1.00 0.00 105 THR A CA 14
ATOM 24428 C C . THR A 1 105 ? 12.099 14.062 -24.729 1.00 0.00 105 THR A C 14
ATOM 24429 O O . THR A 1 105 ? 12.054 13.554 -23.610 1.00 0.00 105 THR A O 14
ATOM 24440 N N . MET A 1 106 ? 11.656 13.423 -25.816 1.00 0.00 106 MET A N 14
ATOM 24441 C CA . MET A 1 106 ? 11.027 12.115 -25.721 1.00 0.00 106 MET A CA 14
ATOM 24442 C C . MET A 1 106 ? 11.995 11.089 -25.133 1.00 0.00 106 MET A C 14
ATOM 24443 O O . MET A 1 106 ? 11.595 10.243 -24.333 1.00 0.00 106 MET A O 14
ATOM 24457 N N . ASP A 1 107 ? 13.272 11.158 -25.522 1.00 0.00 107 ASP A N 14
ATOM 24458 C CA . ASP A 1 107 ? 14.284 10.232 -25.036 1.00 0.00 107 ASP A CA 14
ATOM 24459 C C . ASP A 1 107 ? 14.855 10.688 -23.694 1.00 0.00 107 ASP A C 14
ATOM 24460 O O . ASP A 1 107 ? 15.339 9.861 -22.921 1.00 0.00 107 ASP A O 14
ATOM 24469 N N . GLY A 1 108 ? 14.804 11.994 -23.410 1.00 0.00 108 GLY A N 14
ATOM 24470 C CA . GLY A 1 108 ? 15.358 12.540 -22.181 1.00 0.00 108 GLY A CA 14
ATOM 24471 C C . GLY A 1 108 ? 14.477 12.227 -20.977 1.00 0.00 108 GLY A C 14
ATOM 24472 O O . GLY A 1 108 ? 14.965 12.183 -19.850 1.00 0.00 108 GLY A O 14
ATOM 24476 N N . VAL A 1 109 ? 13.178 12.009 -21.206 1.00 0.00 109 VAL A N 14
ATOM 24477 C CA . VAL A 1 109 ? 12.250 11.677 -20.131 1.00 0.00 109 VAL A CA 14
ATOM 24478 C C . VAL A 1 109 ? 12.263 10.177 -19.864 1.00 0.00 109 VAL A C 14
ATOM 24479 O O . VAL A 1 109 ? 12.000 9.746 -18.741 1.00 0.00 109 VAL A O 14
ATOM 24492 N N . ALA A 1 110 ? 12.572 9.366 -20.880 1.00 0.00 110 ALA A N 14
ATOM 24493 C CA . ALA A 1 110 ? 12.687 7.932 -20.677 1.00 0.00 110 ALA A CA 14
ATOM 24494 C C . ALA A 1 110 ? 13.891 7.628 -19.783 1.00 0.00 110 ALA A C 14
ATOM 24495 O O . ALA A 1 110 ? 13.882 6.653 -19.034 1.00 0.00 110 ALA A O 14
ATOM 24502 N N . LYS A 1 111 ? 14.928 8.470 -19.861 1.00 0.00 111 LYS A N 14
ATOM 24503 C CA . LYS A 1 111 ? 16.115 8.337 -19.031 1.00 0.00 111 LYS A CA 14
ATOM 24504 C C . LYS A 1 111 ? 15.914 9.016 -17.677 1.00 0.00 111 LYS A C 14
ATOM 24505 O O . LYS A 1 111 ? 16.621 8.696 -16.724 1.00 0.00 111 LYS A O 14
ATOM 24524 N N . ALA A 1 112 ? 14.961 9.948 -17.574 1.00 0.00 112 ALA A N 14
ATOM 24525 C CA . ALA A 1 112 ? 14.681 10.620 -16.317 1.00 0.00 112 ALA A CA 14
ATOM 24526 C C . ALA A 1 112 ? 13.938 9.683 -15.367 1.00 0.00 112 ALA A C 14
ATOM 24527 O O . ALA A 1 112 ? 14.212 9.675 -14.168 1.00 0.00 112 ALA A O 14
ATOM 24534 N N . LEU A 1 113 ? 13.004 8.889 -15.897 1.00 0.00 113 LEU A N 14
ATOM 24535 C CA . LEU A 1 113 ? 12.276 7.930 -15.082 1.00 0.00 113 LEU A CA 14
ATOM 24536 C C . LEU A 1 113 ? 13.147 6.711 -14.796 1.00 0.00 113 LEU A C 14
ATOM 24537 O O . LEU A 1 113 ? 12.958 6.047 -13.779 1.00 0.00 113 LEU A O 14
ATOM 24553 N N . ALA A 1 114 ? 14.104 6.407 -15.681 1.00 0.00 114 ALA A N 14
ATOM 24554 C CA . ALA A 1 114 ? 15.037 5.319 -15.448 1.00 0.00 114 ALA A CA 14
ATOM 24555 C C . ALA A 1 114 ? 16.084 5.718 -14.407 1.00 0.00 114 ALA A C 14
ATOM 24556 O O . ALA A 1 114 ? 16.707 4.848 -13.804 1.00 0.00 114 ALA A O 14
ATOM 24563 N N . ALA A 1 115 ? 16.282 7.023 -14.191 1.00 0.00 115 ALA A N 14
ATOM 24564 C CA . ALA A 1 115 ? 17.197 7.517 -13.174 1.00 0.00 115 ALA A CA 14
ATOM 24565 C C . ALA A 1 115 ? 16.508 7.655 -11.816 1.00 0.00 115 ALA A C 14
ATOM 24566 O O . ALA A 1 115 ? 17.180 7.686 -10.785 1.00 0.00 115 ALA A O 14
ATOM 24573 N N . LEU A 1 116 ? 15.171 7.737 -11.804 1.00 0.00 116 LEU A N 14
ATOM 24574 C CA . LEU A 1 116 ? 14.408 7.865 -10.568 1.00 0.00 116 LEU A CA 14
ATOM 24575 C C . LEU A 1 116 ? 13.996 6.504 -10.005 1.00 0.00 116 LEU A C 14
ATOM 24576 O O . LEU A 1 116 ? 13.975 6.329 -8.787 1.00 0.00 116 LEU A O 14
ATOM 24592 N N . LEU A 1 117 ? 13.669 5.542 -10.871 1.00 0.00 117 LEU A N 14
ATOM 24593 C CA . LEU A 1 117 ? 13.139 4.253 -10.443 1.00 0.00 117 LEU A CA 14
ATOM 24594 C C . LEU A 1 117 ? 14.221 3.172 -10.361 1.00 0.00 117 LEU A C 14
ATOM 24595 O O . LEU A 1 117 ? 13.899 2.000 -10.178 1.00 0.00 117 LEU A O 14
ATOM 24611 N N . VAL A 1 118 ? 15.497 3.553 -10.493 1.00 0.00 118 VAL A N 14
ATOM 24612 C CA . VAL A 1 118 ? 16.617 2.620 -10.392 1.00 0.00 118 VAL A CA 14
ATOM 24613 C C . VAL A 1 118 ? 17.726 3.233 -9.544 1.00 0.00 118 VAL A C 14
ATOM 24614 O O . VAL A 1 118 ? 18.025 2.640 -8.484 1.00 0.00 118 VAL A O 14
ATOM 24627 N N . MET A 1 1 ? 7.406 -1.897 -0.283 1.00 0.00 1 MET A N 15
ATOM 24628 C CA . MET A 1 1 ? 8.002 -1.575 -1.594 1.00 0.00 1 MET A CA 15
ATOM 24629 C C . MET A 1 1 ? 8.887 -0.337 -1.499 1.00 0.00 1 MET A C 15
ATOM 24630 O O . MET A 1 1 ? 8.893 0.344 -0.471 1.00 0.00 1 MET A O 15
ATOM 24646 N N . SER A 1 2 ? 9.633 -0.039 -2.569 1.00 0.00 2 SER A N 15
ATOM 24647 C CA . SER A 1 2 ? 10.548 1.099 -2.612 1.00 0.00 2 SER A CA 15
ATOM 24648 C C . SER A 1 2 ? 10.329 1.950 -3.861 1.00 0.00 2 SER A C 15
ATOM 24649 O O . SER A 1 2 ? 11.186 2.757 -4.215 1.00 0.00 2 SER A O 15
ATOM 24657 N N . ALA A 1 3 ? 9.186 1.777 -4.534 1.00 0.00 3 ALA A N 15
ATOM 24658 C CA . ALA A 1 3 ? 8.861 2.522 -5.737 1.00 0.00 3 ALA A CA 15
ATOM 24659 C C . ALA A 1 3 ? 8.440 3.951 -5.395 1.00 0.00 3 ALA A C 15
ATOM 24660 O O . ALA A 1 3 ? 8.134 4.269 -4.248 1.00 0.00 3 ALA A O 15
ATOM 24667 N N . LEU A 1 4 ? 8.428 4.818 -6.413 1.00 0.00 4 LEU A N 15
ATOM 24668 C CA . LEU A 1 4 ? 8.064 6.217 -6.264 1.00 0.00 4 LEU A CA 15
ATOM 24669 C C . LEU A 1 4 ? 7.261 6.675 -7.480 1.00 0.00 4 LEU A C 15
ATOM 24670 O O . LEU A 1 4 ? 7.768 7.366 -8.361 1.00 0.00 4 LEU A O 15
ATOM 24686 N N . THR A 1 5 ? 5.987 6.283 -7.521 1.00 0.00 5 THR A N 15
ATOM 24687 C CA . THR A 1 5 ? 5.077 6.636 -8.603 1.00 0.00 5 THR A CA 15
ATOM 24688 C C . THR A 1 5 ? 4.579 8.070 -8.484 1.00 0.00 5 THR A C 15
ATOM 24689 O O . THR A 1 5 ? 3.934 8.553 -9.411 1.00 0.00 5 THR A O 15
ATOM 24700 N N . GLN A 1 6 ? 4.863 8.757 -7.376 1.00 0.00 6 GLN A N 15
ATOM 24701 C CA . GLN A 1 6 ? 4.375 10.109 -7.183 1.00 0.00 6 GLN A CA 15
ATOM 24702 C C . GLN A 1 6 ? 5.507 11.112 -7.025 1.00 0.00 6 GLN A C 15
ATOM 24703 O O . GLN A 1 6 ? 6.260 11.064 -6.055 1.00 0.00 6 GLN A O 15
ATOM 24717 N N . ILE A 1 7 ? 5.607 12.019 -8.000 1.00 0.00 7 ILE A N 15
ATOM 24718 C CA . ILE A 1 7 ? 6.693 12.980 -8.097 1.00 0.00 7 ILE A CA 15
ATOM 24719 C C . ILE A 1 7 ? 6.153 14.401 -8.053 1.00 0.00 7 ILE A C 15
ATOM 24720 O O . ILE A 1 7 ? 5.224 14.736 -8.791 1.00 0.00 7 ILE A O 15
ATOM 24736 N N . LEU A 1 8 ? 6.732 15.244 -7.194 1.00 0.00 8 LEU A N 15
ATOM 24737 C CA . LEU A 1 8 ? 6.398 16.657 -7.133 1.00 0.00 8 LEU A CA 15
ATOM 24738 C C . LEU A 1 8 ? 7.280 17.421 -8.127 1.00 0.00 8 LEU A C 15
ATOM 24739 O O . LEU A 1 8 ? 8.450 17.088 -8.297 1.00 0.00 8 LEU A O 15
ATOM 24755 N N . ILE A 1 9 ? 6.719 18.440 -8.779 1.00 0.00 9 ILE A N 15
ATOM 24756 C CA . ILE A 1 9 ? 7.403 19.231 -9.794 1.00 0.00 9 ILE A CA 15
ATOM 24757 C C . ILE A 1 9 ? 7.656 20.637 -9.245 1.00 0.00 9 ILE A C 15
ATOM 24758 O O . ILE A 1 9 ? 6.709 21.334 -8.886 1.00 0.00 9 ILE A O 15
ATOM 24774 N N . VAL A 1 10 ? 8.925 21.053 -9.181 1.00 0.00 10 VAL A N 15
ATOM 24775 C CA . VAL A 1 10 ? 9.305 22.347 -8.619 1.00 0.00 10 VAL A CA 15
ATOM 24776 C C . VAL A 1 10 ? 10.272 23.080 -9.546 1.00 0.00 10 VAL A C 15
ATOM 24777 O O . VAL A 1 10 ? 11.355 22.566 -9.839 1.00 0.00 10 VAL A O 15
ATOM 24790 N N . GLU A 1 11 ? 9.898 24.277 -10.008 1.00 0.00 11 GLU A N 15
ATOM 24791 C CA . GLU A 1 11 ? 10.772 25.083 -10.851 1.00 0.00 11 GLU A CA 15
ATOM 24792 C C . GLU A 1 11 ? 10.394 26.561 -10.774 1.00 0.00 11 GLU A C 15
ATOM 24793 O O . GLU A 1 11 ? 9.268 26.903 -10.416 1.00 0.00 11 GLU A O 15
ATOM 24805 N N . ASP A 1 12 ? 11.340 27.442 -11.113 1.00 0.00 12 ASP A N 15
ATOM 24806 C CA . ASP A 1 12 ? 11.153 28.887 -11.072 1.00 0.00 12 ASP A CA 15
ATOM 24807 C C . ASP A 1 12 ? 10.266 29.387 -12.217 1.00 0.00 12 ASP A C 15
ATOM 24808 O O . ASP A 1 12 ? 9.894 30.558 -12.240 1.00 0.00 12 ASP A O 15
ATOM 24817 N N . GLU A 1 13 ? 9.925 28.508 -13.167 1.00 0.00 13 GLU A N 15
ATOM 24818 C CA . GLU A 1 13 ? 9.087 28.855 -14.306 1.00 0.00 13 GLU A CA 15
ATOM 24819 C C . GLU A 1 13 ? 7.940 27.852 -14.433 1.00 0.00 13 GLU A C 15
ATOM 24820 O O . GLU A 1 13 ? 8.174 26.645 -14.383 1.00 0.00 13 GLU A O 15
ATOM 24832 N N . PRO A 1 14 ? 6.699 28.330 -14.600 1.00 0.00 14 PRO A N 15
ATOM 24833 C CA . PRO A 1 14 ? 5.523 27.483 -14.693 1.00 0.00 14 PRO A CA 15
ATOM 24834 C C . PRO A 1 14 ? 5.408 26.839 -16.072 1.00 0.00 14 PRO A C 15
ATOM 24835 O O . PRO A 1 14 ? 4.697 25.846 -16.226 1.00 0.00 14 PRO A O 15
ATOM 24846 N N . LEU A 1 15 ? 6.095 27.385 -17.081 1.00 0.00 15 LEU A N 15
ATOM 24847 C CA . LEU A 1 15 ? 5.993 26.870 -18.435 1.00 0.00 15 LEU A CA 15
ATOM 24848 C C . LEU A 1 15 ? 6.681 25.511 -18.550 1.00 0.00 15 LEU A C 15
ATOM 24849 O O . LEU A 1 15 ? 6.223 24.649 -19.296 1.00 0.00 15 LEU A O 15
ATOM 24865 N N . ILE A 1 16 ? 7.778 25.311 -17.813 1.00 0.00 16 ILE A N 15
ATOM 24866 C CA . ILE A 1 16 ? 8.484 24.039 -17.829 1.00 0.00 16 ILE A CA 15
ATOM 24867 C C . ILE A 1 16 ? 7.855 23.094 -16.809 1.00 0.00 16 ILE A C 15
ATOM 24868 O O . ILE A 1 16 ? 7.970 21.880 -16.941 1.00 0.00 16 ILE A O 15
ATOM 24884 N N . ALA A 1 17 ? 7.181 23.636 -15.789 1.00 0.00 17 ALA A N 15
ATOM 24885 C CA . ALA A 1 17 ? 6.513 22.800 -14.809 1.00 0.00 17 ALA A CA 15
ATOM 24886 C C . ALA A 1 17 ? 5.329 22.082 -15.458 1.00 0.00 17 ALA A C 15
ATOM 24887 O O . ALA A 1 17 ? 5.052 20.931 -15.127 1.00 0.00 17 ALA A O 15
ATOM 24894 N N . MET A 1 18 ? 4.635 22.751 -16.384 1.00 0.00 18 MET A N 15
ATOM 24895 C CA . MET A 1 18 ? 3.535 22.135 -17.114 1.00 0.00 18 MET A CA 15
ATOM 24896 C C . MET A 1 18 ? 4.078 21.219 -18.209 1.00 0.00 18 MET A C 15
ATOM 24897 O O . MET A 1 18 ? 3.418 20.255 -18.596 1.00 0.00 18 MET A O 15
ATOM 24911 N N . MET A 1 19 ? 5.281 21.509 -18.715 1.00 0.00 19 MET A N 15
ATOM 24912 C CA . MET A 1 19 ? 5.931 20.645 -19.685 1.00 0.00 19 MET A CA 15
ATOM 24913 C C . MET A 1 19 ? 6.341 19.339 -19.004 1.00 0.00 19 MET A C 15
ATOM 24914 O O . MET A 1 19 ? 6.392 18.293 -19.653 1.00 0.00 19 MET A O 15
ATOM 24928 N N . LEU A 1 20 ? 6.628 19.392 -17.700 1.00 0.00 20 LEU A N 15
ATOM 24929 C CA . LEU A 1 20 ? 6.963 18.202 -16.931 1.00 0.00 20 LEU A CA 15
ATOM 24930 C C . LEU A 1 20 ? 5.717 17.352 -16.710 1.00 0.00 20 LEU A C 15
ATOM 24931 O O . LEU A 1 20 ? 5.819 16.128 -16.661 1.00 0.00 20 LEU A O 15
ATOM 24947 N N . GLU A 1 21 ? 4.542 17.973 -16.577 1.00 0.00 21 GLU A N 15
ATOM 24948 C CA . GLU A 1 21 ? 3.318 17.201 -16.430 1.00 0.00 21 GLU A CA 15
ATOM 24949 C C . GLU A 1 21 ? 2.992 16.483 -17.735 1.00 0.00 21 GLU A C 15
ATOM 24950 O O . GLU A 1 21 ? 2.310 15.464 -17.717 1.00 0.00 21 GLU A O 15
ATOM 24962 N N . ASP A 1 22 ? 3.471 17.002 -18.872 1.00 0.00 22 ASP A N 15
ATOM 24963 C CA . ASP A 1 22 ? 3.179 16.398 -20.163 1.00 0.00 22 ASP A CA 15
ATOM 24964 C C . ASP A 1 22 ? 3.959 15.098 -20.358 1.00 0.00 22 ASP A C 15
ATOM 24965 O O . ASP A 1 22 ? 3.398 14.115 -20.834 1.00 0.00 22 ASP A O 15
ATOM 24974 N N . PHE A 1 23 ? 5.249 15.072 -19.999 1.00 0.00 23 PHE A N 15
ATOM 24975 C CA . PHE A 1 23 ? 6.030 13.852 -20.162 1.00 0.00 23 PHE A CA 15
ATOM 24976 C C . PHE A 1 23 ? 5.656 12.795 -19.125 1.00 0.00 23 PHE A C 15
ATOM 24977 O O . PHE A 1 23 ? 5.890 11.610 -19.358 1.00 0.00 23 PHE A O 15
ATOM 24994 N N . LEU A 1 24 ? 5.076 13.192 -17.989 1.00 0.00 24 LEU A N 15
ATOM 24995 C CA . LEU A 1 24 ? 4.653 12.221 -16.992 1.00 0.00 24 LEU A CA 15
ATOM 24996 C C . LEU A 1 24 ? 3.323 11.576 -17.390 1.00 0.00 24 LEU A C 15
ATOM 24997 O O . LEU A 1 24 ? 2.977 10.518 -16.868 1.00 0.00 24 LEU A O 15
ATOM 25013 N N . GLU A 1 25 ? 2.569 12.191 -18.309 1.00 0.00 25 GLU A N 15
ATOM 25014 C CA . GLU A 1 25 ? 1.354 11.573 -18.836 1.00 0.00 25 GLU A CA 15
ATOM 25015 C C . GLU A 1 25 ? 1.690 10.641 -19.995 1.00 0.00 25 GLU A C 15
ATOM 25016 O O . GLU A 1 25 ? 0.912 9.738 -20.305 1.00 0.00 25 GLU A O 15
ATOM 25028 N N . VAL A 1 26 ? 2.842 10.844 -20.642 1.00 0.00 26 VAL A N 15
ATOM 25029 C CA . VAL A 1 26 ? 3.313 9.973 -21.714 1.00 0.00 26 VAL A CA 15
ATOM 25030 C C . VAL A 1 26 ? 4.032 8.751 -21.130 1.00 0.00 26 VAL A C 15
ATOM 25031 O O . VAL A 1 26 ? 4.181 7.736 -21.810 1.00 0.00 26 VAL A O 15
ATOM 25044 N N . LEU A 1 27 ? 4.475 8.843 -19.872 1.00 0.00 27 LEU A N 15
ATOM 25045 C CA . LEU A 1 27 ? 5.175 7.761 -19.187 1.00 0.00 27 LEU A CA 15
ATOM 25046 C C . LEU A 1 27 ? 4.281 7.068 -18.154 1.00 0.00 27 LEU A C 15
ATOM 25047 O O . LEU A 1 27 ? 4.776 6.351 -17.286 1.00 0.00 27 LEU A O 15
ATOM 25063 N N . ASP A 1 28 ? 2.962 7.282 -18.244 1.00 0.00 28 ASP A N 15
ATOM 25064 C CA . ASP A 1 28 ? 1.977 6.658 -17.364 1.00 0.00 28 ASP A CA 15
ATOM 25065 C C . ASP A 1 28 ? 2.312 6.848 -15.881 1.00 0.00 28 ASP A C 15
ATOM 25066 O O . ASP A 1 28 ? 2.064 5.968 -15.056 1.00 0.00 28 ASP A O 15
ATOM 25075 N N . LYS A 1 29 ? 2.884 8.007 -15.539 1.00 0.00 29 LYS A N 15
ATOM 25076 C CA . LYS A 1 29 ? 3.275 8.344 -14.176 1.00 0.00 29 LYS A CA 15
ATOM 25077 C C . LYS A 1 29 ? 2.091 8.949 -13.421 1.00 0.00 29 LYS A C 15
ATOM 25078 O O . LYS A 1 29 ? 1.096 9.328 -14.037 1.00 0.00 29 LYS A O 15
ATOM 25097 N N . THR A 1 30 ? 2.192 9.041 -12.091 1.00 0.00 30 THR A N 15
ATOM 25098 C CA . THR A 1 30 ? 1.145 9.625 -11.258 1.00 0.00 30 THR A CA 15
ATOM 25099 C C . THR A 1 30 ? 1.655 10.898 -10.580 1.00 0.00 30 THR A C 15
ATOM 25100 O O . THR A 1 30 ? 1.994 10.870 -9.400 1.00 0.00 30 THR A O 15
ATOM 25111 N N . PRO A 1 31 ? 1.723 12.025 -11.305 1.00 0.00 31 PRO A N 15
ATOM 25112 C CA . PRO A 1 31 ? 2.162 13.295 -10.755 1.00 0.00 31 PRO A CA 15
ATOM 25113 C C . PRO A 1 31 ? 1.193 13.764 -9.673 1.00 0.00 31 PRO A C 15
ATOM 25114 O O . PRO A 1 31 ? 0.034 13.350 -9.655 1.00 0.00 31 PRO A O 15
ATOM 25125 N N . VAL A 1 32 ? 1.661 14.627 -8.763 1.00 0.00 32 VAL A N 15
ATOM 25126 C CA . VAL A 1 32 ? 0.863 15.055 -7.618 1.00 0.00 32 VAL A CA 15
ATOM 25127 C C . VAL A 1 32 ? 0.658 16.567 -7.561 1.00 0.00 32 VAL A C 15
ATOM 25128 O O . VAL A 1 32 ? -0.206 17.025 -6.817 1.00 0.00 32 VAL A O 15
ATOM 25141 N N . GLY A 1 33 ? 1.427 17.347 -8.325 1.00 0.00 33 GLY A N 15
ATOM 25142 C CA . GLY A 1 33 ? 1.233 18.787 -8.360 1.00 0.00 33 GLY A CA 15
ATOM 25143 C C . GLY A 1 33 ? 2.415 19.525 -8.973 1.00 0.00 33 GLY A C 15
ATOM 25144 O O . GLY A 1 33 ? 3.430 18.924 -9.318 1.00 0.00 33 GLY A O 15
ATOM 25148 N N . THR A 1 34 ? 2.262 20.846 -9.099 1.00 0.00 34 THR A N 15
ATOM 25149 C CA . THR A 1 34 ? 3.298 21.751 -9.576 1.00 0.00 34 THR A CA 15
ATOM 25150 C C . THR A 1 34 ? 3.352 22.964 -8.660 1.00 0.00 34 THR A C 15
ATOM 25151 O O . THR A 1 34 ? 2.312 23.462 -8.230 1.00 0.00 34 THR A O 15
ATOM 25162 N N . VAL A 1 35 ? 4.561 23.446 -8.361 1.00 0.00 35 VAL A N 15
ATOM 25163 C CA . VAL A 1 35 ? 4.750 24.610 -7.505 1.00 0.00 35 VAL A CA 15
ATOM 25164 C C . VAL A 1 35 ? 5.895 25.471 -8.034 1.00 0.00 35 VAL A C 15
ATOM 25165 O O . VAL A 1 35 ? 6.795 24.980 -8.718 1.00 0.00 35 VAL A O 15
ATOM 25178 N N . ASP A 1 36 ? 5.851 26.767 -7.706 1.00 0.00 36 ASP A N 15
ATOM 25179 C CA . ASP A 1 36 ? 6.817 27.740 -8.197 1.00 0.00 36 ASP A CA 15
ATOM 25180 C C . ASP A 1 36 ? 7.856 28.102 -7.136 1.00 0.00 36 ASP A C 15
ATOM 25181 O O . ASP A 1 36 ? 8.760 28.892 -7.404 1.00 0.00 36 ASP A O 15
ATOM 25190 N N . THR A 1 37 ? 7.735 27.530 -5.933 1.00 0.00 37 THR A N 15
ATOM 25191 C CA . THR A 1 37 ? 8.643 27.814 -4.829 1.00 0.00 37 THR A CA 15
ATOM 25192 C C . THR A 1 37 ? 8.936 26.544 -4.039 1.00 0.00 37 THR A C 15
ATOM 25193 O O . THR A 1 37 ? 8.183 25.571 -4.101 1.00 0.00 37 THR A O 15
ATOM 25204 N N . VAL A 1 38 ? 10.040 26.554 -3.288 1.00 0.00 38 VAL A N 15
ATOM 25205 C CA . VAL A 1 38 ? 10.428 25.417 -2.460 1.00 0.00 38 VAL A CA 15
ATOM 25206 C C . VAL A 1 38 ? 9.562 25.345 -1.201 1.00 0.00 38 VAL A C 15
ATOM 25207 O O . VAL A 1 38 ? 9.431 24.278 -0.606 1.00 0.00 38 VAL A O 15
ATOM 25220 N N . ALA A 1 39 ? 8.968 26.472 -0.790 1.00 0.00 39 ALA A N 15
ATOM 25221 C CA . ALA A 1 39 ? 8.078 26.499 0.358 1.00 0.00 39 ALA A CA 15
ATOM 25222 C C . ALA A 1 39 ? 6.715 25.914 -0.022 1.00 0.00 39 ALA A C 15
ATOM 25223 O O . ALA A 1 39 ? 5.999 25.399 0.834 1.00 0.00 39 ALA A O 15
ATOM 25230 N N . GLY A 1 40 ? 6.355 25.988 -1.307 1.00 0.00 40 GLY A N 15
ATOM 25231 C CA . GLY A 1 40 ? 5.126 25.395 -1.806 1.00 0.00 40 GLY A CA 15
ATOM 25232 C C . GLY A 1 40 ? 5.278 23.884 -1.933 1.00 0.00 40 GLY A C 15
ATOM 25233 O O . GLY A 1 40 ? 4.297 23.151 -1.833 1.00 0.00 40 GLY A O 15
ATOM 25237 N N . ALA A 1 41 ? 6.510 23.410 -2.148 1.00 0.00 41 ALA A N 15
ATOM 25238 C CA . ALA A 1 41 ? 6.771 21.985 -2.248 1.00 0.00 41 ALA A CA 15
ATOM 25239 C C . ALA A 1 41 ? 6.577 21.333 -0.882 1.00 0.00 41 ALA A C 15
ATOM 25240 O O . ALA A 1 41 ? 6.026 20.239 -0.788 1.00 0.00 41 ALA A O 15
ATOM 25247 N N . LEU A 1 42 ? 7.024 22.004 0.184 1.00 0.00 42 LEU A N 15
ATOM 25248 C CA . LEU A 1 42 ? 6.850 21.499 1.534 1.00 0.00 42 LEU A CA 15
ATOM 25249 C C . LEU A 1 42 ? 5.381 21.592 1.945 1.00 0.00 42 LEU A C 15
ATOM 25250 O O . LEU A 1 42 ? 4.925 20.815 2.779 1.00 0.00 42 LEU A O 15
ATOM 25266 N N . ALA A 1 43 ? 4.635 22.535 1.360 1.00 0.00 43 ALA A N 15
ATOM 25267 C CA . ALA A 1 43 ? 3.225 22.710 1.665 1.00 0.00 43 ALA A CA 15
ATOM 25268 C C . ALA A 1 43 ? 2.386 21.569 1.089 1.00 0.00 43 ALA A C 15
ATOM 25269 O O . ALA A 1 43 ? 1.301 21.291 1.596 1.00 0.00 43 ALA A O 15
ATOM 25276 N N . ARG A 1 44 ? 2.875 20.907 0.033 1.00 0.00 44 ARG A N 15
ATOM 25277 C CA . ARG A 1 44 ? 2.187 19.756 -0.543 1.00 0.00 44 ARG A CA 15
ATOM 25278 C C . ARG A 1 44 ? 2.578 18.464 0.168 1.00 0.00 44 ARG A C 15
ATOM 25279 O O . ARG A 1 44 ? 1.814 17.501 0.141 1.00 0.00 44 ARG A O 15
ATOM 25300 N N . VAL A 1 45 ? 3.752 18.431 0.805 1.00 0.00 45 VAL A N 15
ATOM 25301 C CA . VAL A 1 45 ? 4.215 17.247 1.527 1.00 0.00 45 VAL A CA 15
ATOM 25302 C C . VAL A 1 45 ? 3.534 17.134 2.891 1.00 0.00 45 VAL A C 15
ATOM 25303 O O . VAL A 1 45 ? 3.345 16.027 3.394 1.00 0.00 45 VAL A O 15
ATOM 25316 N N . GLU A 1 46 ? 3.160 18.261 3.501 1.00 0.00 46 GLU A N 15
ATOM 25317 C CA . GLU A 1 46 ? 2.468 18.249 4.787 1.00 0.00 46 GLU A CA 15
ATOM 25318 C C . GLU A 1 46 ? 0.963 18.010 4.627 1.00 0.00 46 GLU A C 15
ATOM 25319 O O . GLU A 1 46 ? 0.282 17.712 5.606 1.00 0.00 46 GLU A O 15
ATOM 25331 N N . ASP A 1 47 ? 0.444 18.142 3.400 1.00 0.00 47 ASP A N 15
ATOM 25332 C CA . ASP A 1 47 ? -0.987 18.051 3.125 1.00 0.00 47 ASP A CA 15
ATOM 25333 C C . ASP A 1 47 ? -1.360 16.747 2.418 1.00 0.00 47 ASP A C 15
ATOM 25334 O O . ASP A 1 47 ? -2.540 16.411 2.330 1.00 0.00 47 ASP A O 15
ATOM 25343 N N . GLY A 1 48 ? -0.373 16.000 1.912 1.00 0.00 48 GLY A N 15
ATOM 25344 C CA . GLY A 1 48 ? -0.624 14.743 1.225 1.00 0.00 48 GLY A CA 15
ATOM 25345 C C . GLY A 1 48 ? 0.660 13.945 1.034 1.00 0.00 48 GLY A C 15
ATOM 25346 O O . GLY A 1 48 ? 1.762 14.475 1.170 1.00 0.00 48 GLY A O 15
ATOM 25350 N N . GLY A 1 49 ? 0.515 12.656 0.717 1.00 0.00 49 GLY A N 15
ATOM 25351 C CA . GLY A 1 49 ? 1.651 11.768 0.526 1.00 0.00 49 GLY A CA 15
ATOM 25352 C C . GLY A 1 49 ? 2.316 12.006 -0.826 1.00 0.00 49 GLY A C 15
ATOM 25353 O O . GLY A 1 49 ? 1.636 12.222 -1.828 1.00 0.00 49 GLY A O 15
ATOM 25357 N N . ILE A 1 50 ? 3.651 11.958 -0.840 1.00 0.00 50 ILE A N 15
ATOM 25358 C CA . ILE A 1 50 ? 4.466 12.122 -2.037 1.00 0.00 50 ILE A CA 15
ATOM 25359 C C . ILE A 1 50 ? 5.674 11.199 -1.891 1.00 0.00 50 ILE A C 15
ATOM 25360 O O . ILE A 1 50 ? 6.182 11.027 -0.785 1.00 0.00 50 ILE A O 15
ATOM 25376 N N . ASP A 1 51 ? 6.145 10.598 -2.990 1.00 0.00 51 ASP A N 15
ATOM 25377 C CA . ASP A 1 51 ? 7.233 9.633 -2.899 1.00 0.00 51 ASP A CA 15
ATOM 25378 C C . ASP A 1 51 ? 8.582 10.283 -3.196 1.00 0.00 51 ASP A C 15
ATOM 25379 O O . ASP A 1 51 ? 9.596 9.876 -2.630 1.00 0.00 51 ASP A O 15
ATOM 25388 N N . ALA A 1 52 ? 8.601 11.290 -4.075 1.00 0.00 52 ALA A N 15
ATOM 25389 C CA . ALA A 1 52 ? 9.816 12.020 -4.404 1.00 0.00 52 ALA A CA 15
ATOM 25390 C C . ALA A 1 52 ? 9.471 13.360 -5.050 1.00 0.00 52 ALA A C 15
ATOM 25391 O O . ALA A 1 52 ? 8.301 13.659 -5.283 1.00 0.00 52 ALA A O 15
ATOM 25398 N N . ALA A 1 53 ? 10.491 14.168 -5.340 1.00 0.00 53 ALA A N 15
ATOM 25399 C CA . ALA A 1 53 ? 10.292 15.456 -5.984 1.00 0.00 53 ALA A CA 15
ATOM 25400 C C . ALA A 1 53 ? 11.475 15.815 -6.882 1.00 0.00 53 ALA A C 15
ATOM 25401 O O . ALA A 1 53 ? 12.576 15.301 -6.703 1.00 0.00 53 ALA A O 15
ATOM 25408 N N . ILE A 1 54 ? 11.242 16.701 -7.854 1.00 0.00 54 ILE A N 15
ATOM 25409 C CA . ILE A 1 54 ? 12.292 17.221 -8.720 1.00 0.00 54 ILE A CA 15
ATOM 25410 C C . ILE A 1 54 ? 12.450 18.704 -8.418 1.00 0.00 54 ILE A C 15
ATOM 25411 O O . ILE A 1 54 ? 11.485 19.461 -8.505 1.00 0.00 54 ILE A O 15
ATOM 25427 N N . LEU A 1 55 ? 13.671 19.112 -8.058 1.00 0.00 55 LEU A N 15
ATOM 25428 C CA . LEU A 1 55 ? 13.966 20.464 -7.619 1.00 0.00 55 LEU A CA 15
ATOM 25429 C C . LEU A 1 55 ? 14.898 21.149 -8.612 1.00 0.00 55 LEU A C 15
ATOM 25430 O O . LEU A 1 55 ? 15.924 20.586 -8.995 1.00 0.00 55 LEU A O 15
ATOM 25446 N N . ASP A 1 56 ? 14.549 22.368 -9.028 1.00 0.00 56 ASP A N 15
ATOM 25447 C CA . ASP A 1 56 ? 15.455 23.187 -9.814 1.00 0.00 56 ASP A CA 15
ATOM 25448 C C . ASP A 1 56 ? 16.386 23.935 -8.856 1.00 0.00 56 ASP A C 15
ATOM 25449 O O . ASP A 1 56 ? 15.982 24.275 -7.744 1.00 0.00 56 ASP A O 15
ATOM 25458 N N . VAL A 1 57 ? 17.630 24.193 -9.267 1.00 0.00 57 VAL A N 15
ATOM 25459 C CA . VAL A 1 57 ? 18.619 24.827 -8.399 1.00 0.00 57 VAL A CA 15
ATOM 25460 C C . VAL A 1 57 ? 18.497 26.354 -8.411 1.00 0.00 57 VAL A C 15
ATOM 25461 O O . VAL A 1 57 ? 19.103 27.027 -7.575 1.00 0.00 57 VAL A O 15
ATOM 25474 N N . ASN A 1 58 ? 17.724 26.915 -9.344 1.00 0.00 58 ASN A N 15
ATOM 25475 C CA . ASN A 1 58 ? 17.528 28.355 -9.439 1.00 0.00 58 ASN A CA 15
ATOM 25476 C C . ASN A 1 58 ? 16.142 28.734 -8.915 1.00 0.00 58 ASN A C 15
ATOM 25477 O O . ASN A 1 58 ? 15.168 28.016 -9.145 1.00 0.00 58 ASN A O 15
ATOM 25488 N N . LEU A 1 59 ? 16.057 29.865 -8.209 1.00 0.00 59 LEU A N 15
ATOM 25489 C CA . LEU A 1 59 ? 14.813 30.388 -7.668 1.00 0.00 59 LEU A CA 15
ATOM 25490 C C . LEU A 1 59 ? 14.954 31.892 -7.448 1.00 0.00 59 LEU A C 15
ATOM 25491 O O . LEU A 1 59 ? 15.958 32.341 -6.900 1.00 0.00 59 LEU A O 15
ATOM 25507 N N . ARG A 1 60 ? 13.955 32.672 -7.870 1.00 0.00 60 ARG A N 15
ATOM 25508 C CA . ARG A 1 60 ? 13.967 34.114 -7.667 1.00 0.00 60 ARG A CA 15
ATOM 25509 C C . ARG A 1 60 ? 13.568 34.441 -6.231 1.00 0.00 60 ARG A C 15
ATOM 25510 O O . ARG A 1 60 ? 12.633 33.851 -5.693 1.00 0.00 60 ARG A O 15
ATOM 25531 N N . GLY A 1 61 ? 14.277 35.386 -5.612 1.00 0.00 61 GLY A N 15
ATOM 25532 C CA . GLY A 1 61 ? 14.035 35.781 -4.232 1.00 0.00 61 GLY A CA 15
ATOM 25533 C C . GLY A 1 61 ? 14.461 34.706 -3.226 1.00 0.00 61 GLY A C 15
ATOM 25534 O O . GLY A 1 61 ? 14.287 34.887 -2.022 1.00 0.00 61 GLY A O 15
ATOM 25538 N N . GLY A 1 62 ? 15.017 33.588 -3.707 1.00 0.00 62 GLY A N 15
ATOM 25539 C CA . GLY A 1 62 ? 15.448 32.488 -2.857 1.00 0.00 62 GLY A CA 15
ATOM 25540 C C . GLY A 1 62 ? 16.822 32.751 -2.249 1.00 0.00 62 GLY A C 15
ATOM 25541 O O . GLY A 1 62 ? 17.558 33.628 -2.703 1.00 0.00 62 GLY A O 15
ATOM 25545 N N . GLU A 1 63 ? 17.165 31.981 -1.214 1.00 0.00 63 GLU A N 15
ATOM 25546 C CA . GLU A 1 63 ? 18.456 32.066 -0.546 1.00 0.00 63 GLU A CA 15
ATOM 25547 C C . GLU A 1 63 ? 19.110 30.687 -0.490 1.00 0.00 63 GLU A C 15
ATOM 25548 O O . GLU A 1 63 ? 18.413 29.675 -0.395 1.00 0.00 63 GLU A O 15
ATOM 25560 N N . LYS A 1 64 ? 20.448 30.645 -0.549 1.00 0.00 64 LYS A N 15
ATOM 25561 C CA . LYS A 1 64 ? 21.218 29.405 -0.511 1.00 0.00 64 LYS A CA 15
ATOM 25562 C C . LYS A 1 64 ? 20.676 28.381 -1.513 1.00 0.00 64 LYS A C 15
ATOM 25563 O O . LYS A 1 64 ? 20.549 27.200 -1.196 1.00 0.00 64 LYS A O 15
ATOM 25582 N N . SER A 1 65 ? 20.354 28.859 -2.723 1.00 0.00 65 SER A N 15
ATOM 25583 C CA . SER A 1 65 ? 19.777 28.078 -3.814 1.00 0.00 65 SER A CA 15
ATOM 25584 C C . SER A 1 65 ? 18.568 27.250 -3.375 1.00 0.00 65 SER A C 15
ATOM 25585 O O . SER A 1 65 ? 17.461 27.786 -3.314 1.00 0.00 65 SER A O 15
ATOM 25593 N N . THR A 1 66 ? 18.762 25.963 -3.069 1.00 0.00 66 THR A N 15
ATOM 25594 C CA . THR A 1 66 ? 17.681 25.060 -2.700 1.00 0.00 66 THR A CA 15
ATOM 25595 C C . THR A 1 66 ? 18.072 24.256 -1.459 1.00 0.00 66 THR A C 15
ATOM 25596 O O . THR A 1 66 ? 18.457 23.089 -1.566 1.00 0.00 66 THR A O 15
ATOM 25607 N N . PRO A 1 67 ? 17.980 24.867 -0.270 1.00 0.00 67 PRO A N 15
ATOM 25608 C CA . PRO A 1 67 ? 18.325 24.230 0.989 1.00 0.00 67 PRO A CA 15
ATOM 25609 C C . PRO A 1 67 ? 17.193 23.336 1.501 1.00 0.00 67 PRO A C 15
ATOM 25610 O O . PRO A 1 67 ? 17.394 22.558 2.432 1.00 0.00 67 PRO A O 15
ATOM 25621 N N . VAL A 1 68 ? 16.000 23.440 0.905 1.00 0.00 68 VAL A N 15
ATOM 25622 C CA . VAL A 1 68 ? 14.831 22.691 1.354 1.00 0.00 68 VAL A CA 15
ATOM 25623 C C . VAL A 1 68 ? 14.888 21.242 0.869 1.00 0.00 68 VAL A C 15
ATOM 25624 O O . VAL A 1 68 ? 14.186 20.383 1.402 1.00 0.00 68 VAL A O 15
ATOM 25637 N N . ALA A 1 69 ? 15.718 20.950 -0.135 1.00 0.00 69 ALA A N 15
ATOM 25638 C CA . ALA A 1 69 ? 15.837 19.593 -0.641 1.00 0.00 69 ALA A CA 15
ATOM 25639 C C . ALA A 1 69 ? 16.368 18.667 0.454 1.00 0.00 69 ALA A C 15
ATOM 25640 O O . ALA A 1 69 ? 16.011 17.495 0.512 1.00 0.00 69 ALA A O 15
ATOM 25647 N N . GLU A 1 70 ? 17.225 19.194 1.333 1.00 0.00 70 GLU A N 15
ATOM 25648 C CA . GLU A 1 70 ? 17.823 18.410 2.403 1.00 0.00 70 GLU A CA 15
ATOM 25649 C C . GLU A 1 70 ? 16.810 18.129 3.510 1.00 0.00 70 GLU A C 15
ATOM 25650 O O . GLU A 1 70 ? 17.016 17.224 4.315 1.00 0.00 70 GLU A O 15
ATOM 25662 N N . ALA A 1 71 ? 15.717 18.899 3.558 1.00 0.00 71 ALA A N 15
ATOM 25663 C CA . ALA A 1 71 ? 14.652 18.662 4.518 1.00 0.00 71 ALA A CA 15
ATOM 25664 C C . ALA A 1 71 ? 13.754 17.533 4.012 1.00 0.00 71 ALA A C 15
ATOM 25665 O O . ALA A 1 71 ? 13.156 16.806 4.808 1.00 0.00 71 ALA A O 15
ATOM 25672 N N . LEU A 1 72 ? 13.651 17.379 2.688 1.00 0.00 72 LEU A N 15
ATOM 25673 C CA . LEU A 1 72 ? 12.897 16.283 2.103 1.00 0.00 72 LEU A CA 15
ATOM 25674 C C . LEU A 1 72 ? 13.676 14.981 2.294 1.00 0.00 72 LEU A C 15
ATOM 25675 O O . LEU A 1 72 ? 13.079 13.938 2.547 1.00 0.00 72 LEU A O 15
ATOM 25691 N N . ALA A 1 73 ? 15.006 15.039 2.182 1.00 0.00 73 ALA A N 15
ATOM 25692 C CA . ALA A 1 73 ? 15.847 13.871 2.394 1.00 0.00 73 ALA A CA 15
ATOM 25693 C C . ALA A 1 73 ? 15.878 13.495 3.877 1.00 0.00 73 ALA A C 15
ATOM 25694 O O . ALA A 1 73 ? 16.164 12.346 4.215 1.00 0.00 73 ALA A O 15
ATOM 25701 N N . ALA A 1 74 ? 15.579 14.454 4.761 1.00 0.00 74 ALA A N 15
ATOM 25702 C CA . ALA A 1 74 ? 15.457 14.190 6.187 1.00 0.00 74 ALA A CA 15
ATOM 25703 C C . ALA A 1 74 ? 14.057 13.673 6.524 1.00 0.00 74 ALA A C 15
ATOM 25704 O O . ALA A 1 74 ? 13.832 13.174 7.627 1.00 0.00 74 ALA A O 15
ATOM 25711 N N . ARG A 1 75 ? 13.118 13.787 5.577 1.00 0.00 75 ARG A N 15
ATOM 25712 C CA . ARG A 1 75 ? 11.756 13.282 5.714 1.00 0.00 75 ARG A CA 15
ATOM 25713 C C . ARG A 1 75 ? 11.571 11.990 4.908 1.00 0.00 75 ARG A C 15
ATOM 25714 O O . ARG A 1 75 ? 10.447 11.587 4.625 1.00 0.00 75 ARG A O 15
ATOM 25735 N N . ASP A 1 76 ? 12.684 11.342 4.542 1.00 0.00 76 ASP A N 15
ATOM 25736 C CA . ASP A 1 76 ? 12.694 10.105 3.770 1.00 0.00 76 ASP A CA 15
ATOM 25737 C C . ASP A 1 76 ? 12.009 10.238 2.403 1.00 0.00 76 ASP A C 15
ATOM 25738 O O . ASP A 1 76 ? 11.388 9.294 1.914 1.00 0.00 76 ASP A O 15
ATOM 25747 N N . ILE A 1 77 ? 12.127 11.416 1.781 1.00 0.00 77 ILE A N 15
ATOM 25748 C CA . ILE A 1 77 ? 11.622 11.680 0.438 1.00 0.00 77 ILE A CA 15
ATOM 25749 C C . ILE A 1 77 ? 12.793 12.102 -0.452 1.00 0.00 77 ILE A C 15
ATOM 25750 O O . ILE A 1 77 ? 13.244 13.247 -0.381 1.00 0.00 77 ILE A O 15
ATOM 25766 N N . PRO A 1 78 ? 13.301 11.193 -1.299 1.00 0.00 78 PRO A N 15
ATOM 25767 C CA . PRO A 1 78 ? 14.385 11.467 -2.229 1.00 0.00 78 PRO A CA 15
ATOM 25768 C C . PRO A 1 78 ? 14.059 12.601 -3.198 1.00 0.00 78 PRO A C 15
ATOM 25769 O O . PRO A 1 78 ? 12.893 12.925 -3.421 1.00 0.00 78 PRO A O 15
ATOM 25780 N N . PHE A 1 79 ? 15.099 13.209 -3.776 1.00 0.00 79 PHE A N 15
ATOM 25781 C CA . PHE A 1 79 ? 14.935 14.298 -4.725 1.00 0.00 79 PHE A CA 15
ATOM 25782 C C . PHE A 1 79 ? 15.990 14.241 -5.826 1.00 0.00 79 PHE A C 15
ATOM 25783 O O . PHE A 1 79 ? 16.976 13.510 -5.723 1.00 0.00 79 PHE A O 15
ATOM 25800 N N . VAL A 1 80 ? 15.769 15.027 -6.884 1.00 0.00 80 VAL A N 15
ATOM 25801 C CA . VAL A 1 80 ? 16.667 15.120 -8.027 1.00 0.00 80 VAL A CA 15
ATOM 25802 C C . VAL A 1 80 ? 16.865 16.587 -8.398 1.00 0.00 80 VAL A C 15
ATOM 25803 O O . VAL A 1 80 ? 15.933 17.380 -8.286 1.00 0.00 80 VAL A O 15
ATOM 25816 N N . PHE A 1 81 ? 18.075 16.948 -8.835 1.00 0.00 81 PHE A N 15
ATOM 25817 C CA . PHE A 1 81 ? 18.381 18.311 -9.249 1.00 0.00 81 PHE A CA 15
ATOM 25818 C C . PHE A 1 81 ? 18.129 18.502 -10.742 1.00 0.00 81 PHE A C 15
ATOM 25819 O O . PHE A 1 81 ? 18.232 17.560 -11.529 1.00 0.00 81 PHE A O 15
ATOM 25836 N N . ALA A 1 82 ? 17.797 19.733 -11.132 1.00 0.00 82 ALA A N 15
ATOM 25837 C CA . ALA A 1 82 ? 17.612 20.113 -12.520 1.00 0.00 82 ALA A CA 15
ATOM 25838 C C . ALA A 1 82 ? 18.176 21.513 -12.737 1.00 0.00 82 ALA A C 15
ATOM 25839 O O . ALA A 1 82 ? 18.064 22.368 -11.860 1.00 0.00 82 ALA A O 15
ATOM 25846 N N . THR A 1 83 ? 18.784 21.743 -13.904 1.00 0.00 83 THR A N 15
ATOM 25847 C CA . THR A 1 83 ? 19.374 23.035 -14.227 1.00 0.00 83 THR A CA 15
ATOM 25848 C C . THR A 1 83 ? 19.546 23.196 -15.733 1.00 0.00 83 THR A C 15
ATOM 25849 O O . THR A 1 83 ? 19.591 22.212 -16.467 1.00 0.00 83 THR A O 15
ATOM 25860 N N . GLY A 1 84 ? 19.645 24.447 -16.191 1.00 0.00 84 GLY A N 15
ATOM 25861 C CA . GLY A 1 84 ? 19.963 24.762 -17.574 1.00 0.00 84 GLY A CA 15
ATOM 25862 C C . GLY A 1 84 ? 21.379 25.327 -17.634 1.00 0.00 84 GLY A C 15
ATOM 25863 O O . GLY A 1 84 ? 21.578 26.522 -17.415 1.00 0.00 84 GLY A O 15
ATOM 25867 N N . GLY A 1 85 ? 22.361 24.470 -17.930 1.00 0.00 85 GLY A N 15
ATOM 25868 C CA . GLY A 1 85 ? 23.761 24.861 -17.961 1.00 0.00 85 GLY A CA 15
ATOM 25869 C C . GLY A 1 85 ? 24.674 23.638 -17.872 1.00 0.00 85 GLY A C 15
ATOM 25870 O O . GLY A 1 85 ? 24.235 22.513 -18.113 1.00 0.00 85 GLY A O 15
ATOM 25874 N N . SER A 1 86 ? 25.942 23.863 -17.524 1.00 0.00 86 SER A N 15
ATOM 25875 C CA . SER A 1 86 ? 26.925 22.796 -17.399 1.00 0.00 86 SER A CA 15
ATOM 25876 C C . SER A 1 86 ? 26.811 22.088 -16.050 1.00 0.00 86 SER A C 15
ATOM 25877 O O . SER A 1 86 ? 26.181 22.594 -15.118 1.00 0.00 86 SER A O 15
ATOM 25885 N N . ASP A 1 87 ? 27.428 20.909 -15.945 1.00 0.00 87 ASP A N 15
ATOM 25886 C CA . ASP A 1 87 ? 27.432 20.123 -14.719 1.00 0.00 87 ASP A CA 15
ATOM 25887 C C . ASP A 1 87 ? 28.456 20.655 -13.712 1.00 0.00 87 ASP A C 15
ATOM 25888 O O . ASP A 1 87 ? 28.537 20.158 -12.591 1.00 0.00 87 ASP A O 15
ATOM 25897 N N . ASP A 1 88 ? 29.234 21.665 -14.108 1.00 0.00 88 ASP A N 15
ATOM 25898 C CA . ASP A 1 88 ? 30.235 22.285 -13.253 1.00 0.00 88 ASP A CA 15
ATOM 25899 C C . ASP A 1 88 ? 29.670 23.526 -12.555 1.00 0.00 88 ASP A C 15
ATOM 25900 O O . ASP A 1 88 ? 30.366 24.167 -11.770 1.00 0.00 88 ASP A O 15
ATOM 25909 N N . SER A 1 89 ? 28.409 23.864 -12.837 1.00 0.00 89 SER A N 15
ATOM 25910 C CA . SER A 1 89 ? 27.743 25.019 -12.247 1.00 0.00 89 SER A CA 15
ATOM 25911 C C . SER A 1 89 ? 27.127 24.689 -10.886 1.00 0.00 89 SER A C 15
ATOM 25912 O O . SER A 1 89 ? 26.407 25.511 -10.321 1.00 0.00 89 SER A O 15
ATOM 25920 N N . VAL A 1 90 ? 27.406 23.494 -10.357 1.00 0.00 90 VAL A N 15
ATOM 25921 C CA . VAL A 1 90 ? 26.875 23.028 -9.082 1.00 0.00 90 VAL A CA 15
ATOM 25922 C C . VAL A 1 90 ? 27.955 22.318 -8.266 1.00 0.00 90 VAL A C 15
ATOM 25923 O O . VAL A 1 90 ? 28.919 21.788 -8.820 1.00 0.00 90 VAL A O 15
ATOM 25936 N N . ASP A 1 91 ? 27.783 22.313 -6.943 1.00 0.00 91 ASP A N 15
ATOM 25937 C CA . ASP A 1 91 ? 28.730 21.722 -6.004 1.00 0.00 91 ASP A CA 15
ATOM 25938 C C . ASP A 1 91 ? 28.688 20.190 -6.037 1.00 0.00 91 ASP A C 15
ATOM 25939 O O . ASP A 1 91 ? 27.794 19.592 -6.635 1.00 0.00 91 ASP A O 15
ATOM 25948 N N . SER A 1 92 ? 29.663 19.548 -5.386 1.00 0.00 92 SER A N 15
ATOM 25949 C CA . SER A 1 92 ? 29.802 18.099 -5.391 1.00 0.00 92 SER A CA 15
ATOM 25950 C C . SER A 1 92 ? 28.600 17.382 -4.781 1.00 0.00 92 SER A C 15
ATOM 25951 O O . SER A 1 92 ? 28.440 16.183 -5.002 1.00 0.00 92 SER A O 15
ATOM 25959 N N . ARG A 1 93 ? 27.749 18.084 -4.026 1.00 0.00 93 ARG A N 15
ATOM 25960 C CA . ARG A 1 93 ? 26.550 17.477 -3.459 1.00 0.00 93 ARG A CA 15
ATOM 25961 C C . ARG A 1 93 ? 25.481 17.305 -4.536 1.00 0.00 93 ARG A C 15
ATOM 25962 O O . ARG A 1 93 ? 24.610 16.446 -4.414 1.00 0.00 93 ARG A O 15
ATOM 25983 N N . PHE A 1 94 ? 25.547 18.115 -5.594 1.00 0.00 94 PHE A N 15
ATOM 25984 C CA . PHE A 1 94 ? 24.647 17.984 -6.727 1.00 0.00 94 PHE A CA 15
ATOM 25985 C C . PHE A 1 94 ? 25.189 16.932 -7.685 1.00 0.00 94 PHE A C 15
ATOM 25986 O O . PHE A 1 94 ? 24.448 16.385 -8.494 1.00 0.00 94 PHE A O 15
ATOM 26003 N N . ARG A 1 95 ? 26.493 16.652 -7.587 1.00 0.00 95 ARG A N 15
ATOM 26004 C CA . ARG A 1 95 ? 27.149 15.632 -8.391 1.00 0.00 95 ARG A CA 15
ATOM 26005 C C . ARG A 1 95 ? 27.042 14.262 -7.723 1.00 0.00 95 ARG A C 15
ATOM 26006 O O . ARG A 1 95 ? 27.321 13.243 -8.355 1.00 0.00 95 ARG A O 15
ATOM 26027 N N . ASP A 1 96 ? 26.639 14.234 -6.448 1.00 0.00 96 ASP A N 15
ATOM 26028 C CA . ASP A 1 96 ? 26.404 12.994 -5.724 1.00 0.00 96 ASP A CA 15
ATOM 26029 C C . ASP A 1 96 ? 24.940 12.570 -5.856 1.00 0.00 96 ASP A C 15
ATOM 26030 O O . ASP A 1 96 ? 24.630 11.381 -5.783 1.00 0.00 96 ASP A O 15
ATOM 26039 N N . ARG A 1 97 ? 24.039 13.538 -6.055 1.00 0.00 97 ARG A N 15
ATOM 26040 C CA . ARG A 1 97 ? 22.632 13.270 -6.338 1.00 0.00 97 ARG A CA 15
ATOM 26041 C C . ARG A 1 97 ? 22.430 13.192 -7.850 1.00 0.00 97 ARG A C 15
ATOM 26042 O O . ARG A 1 97 ? 23.270 13.685 -8.602 1.00 0.00 97 ARG A O 15
ATOM 26063 N N . PRO A 1 98 ? 21.331 12.586 -8.322 1.00 0.00 98 PRO A N 15
ATOM 26064 C CA . PRO A 1 98 ? 20.998 12.546 -9.736 1.00 0.00 98 PRO A CA 15
ATOM 26065 C C . PRO A 1 98 ? 20.781 13.952 -10.297 1.00 0.00 98 PRO A C 15
ATOM 26066 O O . PRO A 1 98 ? 20.428 14.874 -9.559 1.00 0.00 98 PRO A O 15
ATOM 26077 N N . VAL A 1 99 ? 20.991 14.116 -11.608 1.00 0.00 99 VAL A N 15
ATOM 26078 C CA . VAL A 1 99 ? 20.860 15.405 -12.283 1.00 0.00 99 VAL A CA 15
ATOM 26079 C C . VAL A 1 99 ? 20.171 15.236 -13.633 1.00 0.00 99 VAL A C 15
ATOM 26080 O O . VAL A 1 99 ? 20.226 14.165 -14.239 1.00 0.00 99 VAL A O 15
ATOM 26093 N N . LEU A 1 100 ? 19.523 16.305 -14.106 1.00 0.00 100 LEU A N 15
ATOM 26094 C CA . LEU A 1 100 ? 18.857 16.316 -15.397 1.00 0.00 100 LEU A CA 15
ATOM 26095 C C . LEU A 1 100 ? 18.932 17.715 -16.014 1.00 0.00 100 LEU A C 15
ATOM 26096 O O . LEU A 1 100 ? 18.912 18.713 -15.295 1.00 0.00 100 LEU A O 15
ATOM 26112 N N . GLN A 1 101 ? 19.021 17.787 -17.343 1.00 0.00 101 GLN A N 15
ATOM 26113 C CA . GLN A 1 101 ? 19.081 19.059 -18.051 1.00 0.00 101 GLN A CA 15
ATOM 26114 C C . GLN A 1 101 ? 17.683 19.666 -18.186 1.00 0.00 101 GLN A C 15
ATOM 26115 O O . GLN A 1 101 ? 16.686 18.970 -18.003 1.00 0.00 101 GLN A O 15
ATOM 26129 N N . LYS A 1 102 ? 17.599 20.962 -18.505 1.00 0.00 102 LYS A N 15
ATOM 26130 C CA . LYS A 1 102 ? 16.316 21.643 -18.619 1.00 0.00 102 LYS A CA 15
ATOM 26131 C C . LYS A 1 102 ? 15.575 21.317 -19.922 1.00 0.00 102 LYS A C 15
ATOM 26132 O O . LYS A 1 102 ? 14.356 21.166 -19.879 1.00 0.00 102 LYS A O 15
ATOM 26151 N N . PRO A 1 103 ? 16.251 21.199 -21.075 1.00 0.00 103 PRO A N 15
ATOM 26152 C CA . PRO A 1 103 ? 15.626 20.726 -22.300 1.00 0.00 103 PRO A CA 15
ATOM 26153 C C . PRO A 1 103 ? 15.087 19.307 -22.144 1.00 0.00 103 PRO A C 15
ATOM 26154 O O . PRO A 1 103 ? 15.779 18.433 -21.624 1.00 0.00 103 PRO A O 15
ATOM 26165 N N . PHE A 1 104 ? 13.850 19.071 -22.594 1.00 0.00 104 PHE A N 15
ATOM 26166 C CA . PHE A 1 104 ? 13.198 17.771 -22.487 1.00 0.00 104 PHE A CA 15
ATOM 26167 C C . PHE A 1 104 ? 12.844 17.235 -23.873 1.00 0.00 104 PHE A C 15
ATOM 26168 O O . PHE A 1 104 ? 12.518 17.999 -24.781 1.00 0.00 104 PHE A O 15
ATOM 26185 N N . THR A 1 105 ? 12.915 15.909 -24.024 1.00 0.00 105 THR A N 15
ATOM 26186 C CA . THR A 1 105 ? 12.566 15.214 -25.256 1.00 0.00 105 THR A CA 15
ATOM 26187 C C . THR A 1 105 ? 12.124 13.793 -24.922 1.00 0.00 105 THR A C 15
ATOM 26188 O O . THR A 1 105 ? 12.451 13.275 -23.855 1.00 0.00 105 THR A O 15
ATOM 26199 N N . MET A 1 106 ? 11.376 13.148 -25.820 1.00 0.00 106 MET A N 15
ATOM 26200 C CA . MET A 1 106 ? 10.753 11.863 -25.538 1.00 0.00 106 MET A CA 15
ATOM 26201 C C . MET A 1 106 ? 11.777 10.761 -25.275 1.00 0.00 106 MET A C 15
ATOM 26202 O O . MET A 1 106 ? 11.480 9.824 -24.536 1.00 0.00 106 MET A O 15
ATOM 26216 N N . ASP A 1 107 ? 12.975 10.849 -25.860 1.00 0.00 107 ASP A N 15
ATOM 26217 C CA . ASP A 1 107 ? 13.984 9.816 -25.674 1.00 0.00 107 ASP A CA 15
ATOM 26218 C C . ASP A 1 107 ? 14.794 10.034 -24.398 1.00 0.00 107 ASP A C 15
ATOM 26219 O O . ASP A 1 107 ? 15.109 9.080 -23.690 1.00 0.00 107 ASP A O 15
ATOM 26228 N N . GLY A 1 108 ? 15.137 11.289 -24.093 1.00 0.00 108 GLY A N 15
ATOM 26229 C CA . GLY A 1 108 ? 15.995 11.604 -22.959 1.00 0.00 108 GLY A CA 15
ATOM 26230 C C . GLY A 1 108 ? 15.235 11.603 -21.639 1.00 0.00 108 GLY A C 15
ATOM 26231 O O . GLY A 1 108 ? 15.830 11.377 -20.587 1.00 0.00 108 GLY A O 15
ATOM 26235 N N . VAL A 1 109 ? 13.922 11.852 -21.678 1.00 0.00 109 VAL A N 15
ATOM 26236 C CA . VAL A 1 109 ? 13.115 11.895 -20.467 1.00 0.00 109 VAL A CA 15
ATOM 26237 C C . VAL A 1 109 ? 12.630 10.495 -20.103 1.00 0.00 109 VAL A C 15
ATOM 26238 O O . VAL A 1 109 ? 12.414 10.205 -18.929 1.00 0.00 109 VAL A O 15
ATOM 26251 N N . ALA A 1 110 ? 12.457 9.615 -21.092 1.00 0.00 110 ALA A N 15
ATOM 26252 C CA . ALA A 1 110 ? 12.033 8.251 -20.816 1.00 0.00 110 ALA A CA 15
ATOM 26253 C C . ALA A 1 110 ? 13.166 7.472 -20.153 1.00 0.00 110 ALA A C 15
ATOM 26254 O O . ALA A 1 110 ? 12.920 6.552 -19.377 1.00 0.00 110 ALA A O 15
ATOM 26261 N N . LYS A 1 111 ? 14.417 7.847 -20.458 1.00 0.00 111 LYS A N 15
ATOM 26262 C CA . LYS A 1 111 ? 15.592 7.226 -19.864 1.00 0.00 111 LYS A CA 15
ATOM 26263 C C . LYS A 1 111 ? 15.909 7.857 -18.512 1.00 0.00 111 LYS A C 15
ATOM 26264 O O . LYS A 1 111 ? 16.524 7.214 -17.664 1.00 0.00 111 LYS A O 15
ATOM 26283 N N . ALA A 1 112 ? 15.495 9.109 -18.300 1.00 0.00 112 ALA A N 15
ATOM 26284 C CA . ALA A 1 112 ? 15.726 9.793 -17.039 1.00 0.00 112 ALA A CA 15
ATOM 26285 C C . ALA A 1 112 ? 14.697 9.364 -15.995 1.00 0.00 112 ALA A C 15
ATOM 26286 O O . ALA A 1 112 ? 15.012 9.308 -14.808 1.00 0.00 112 ALA A O 15
ATOM 26293 N N . LEU A 1 113 ? 13.471 9.052 -16.426 1.00 0.00 113 LEU A N 15
ATOM 26294 C CA . LEU A 1 113 ? 12.433 8.595 -15.519 1.00 0.00 113 LEU A CA 15
ATOM 26295 C C . LEU A 1 113 ? 12.721 7.146 -15.127 1.00 0.00 113 LEU A C 15
ATOM 26296 O O . LEU A 1 113 ? 12.452 6.736 -14.000 1.00 0.00 113 LEU A O 15
ATOM 26312 N N . ALA A 1 114 ? 13.274 6.359 -16.055 1.00 0.00 114 ALA A N 15
ATOM 26313 C CA . ALA A 1 114 ? 13.634 4.979 -15.772 1.00 0.00 114 ALA A CA 15
ATOM 26314 C C . ALA A 1 114 ? 14.835 4.920 -14.826 1.00 0.00 114 ALA A C 15
ATOM 26315 O O . ALA A 1 114 ? 15.003 3.933 -14.110 1.00 0.00 114 ALA A O 15
ATOM 26322 N N . ALA A 1 115 ? 15.668 5.965 -14.817 1.00 0.00 115 ALA A N 15
ATOM 26323 C CA . ALA A 1 115 ? 16.798 6.057 -13.899 1.00 0.00 115 ALA A CA 15
ATOM 26324 C C . ALA A 1 115 ? 16.383 6.686 -12.565 1.00 0.00 115 ALA A C 15
ATOM 26325 O O . ALA A 1 115 ? 17.122 6.596 -11.587 1.00 0.00 115 ALA A O 15
ATOM 26332 N N . LEU A 1 116 ? 15.208 7.322 -12.524 1.00 0.00 116 LEU A N 15
ATOM 26333 C CA . LEU A 1 116 ? 14.684 7.952 -11.324 1.00 0.00 116 LEU A CA 15
ATOM 26334 C C . LEU A 1 116 ? 13.819 6.974 -10.529 1.00 0.00 116 LEU A C 15
ATOM 26335 O O . LEU A 1 116 ? 13.735 7.074 -9.308 1.00 0.00 116 LEU A O 15
ATOM 26351 N N . LEU A 1 117 ? 13.179 6.028 -11.225 1.00 0.00 117 LEU A N 15
ATOM 26352 C CA . LEU A 1 117 ? 12.242 5.089 -10.622 1.00 0.00 117 LEU A CA 15
ATOM 26353 C C . LEU A 1 117 ? 12.951 3.859 -10.047 1.00 0.00 117 LEU A C 15
ATOM 26354 O O . LEU A 1 117 ? 12.299 2.883 -9.681 1.00 0.00 117 LEU A O 15
ATOM 26370 N N . VAL A 1 118 ? 14.286 3.892 -9.966 1.00 0.00 118 VAL A N 15
ATOM 26371 C CA . VAL A 1 118 ? 15.088 2.784 -9.459 1.00 0.00 118 VAL A CA 15
ATOM 26372 C C . VAL A 1 118 ? 16.160 3.293 -8.497 1.00 0.00 118 VAL A C 15
ATOM 26373 O O . VAL A 1 118 ? 16.455 2.557 -7.530 1.00 0.00 118 VAL A O 15
ATOM 26386 N N . MET A 1 1 ? 6.130 1.841 3.166 1.00 0.00 1 MET A N 16
ATOM 26387 C CA . MET A 1 1 ? 5.948 1.360 1.783 1.00 0.00 1 MET A CA 16
ATOM 26388 C C . MET A 1 1 ? 6.150 2.502 0.791 1.00 0.00 1 MET A C 16
ATOM 26389 O O . MET A 1 1 ? 6.066 3.673 1.166 1.00 0.00 1 MET A O 16
ATOM 26405 N N . SER A 1 2 ? 6.415 2.162 -0.471 1.00 0.00 2 SER A N 16
ATOM 26406 C CA . SER A 1 2 ? 6.640 3.137 -1.533 1.00 0.00 2 SER A CA 16
ATOM 26407 C C . SER A 1 2 ? 5.999 2.659 -2.834 1.00 0.00 2 SER A C 16
ATOM 26408 O O . SER A 1 2 ? 5.791 1.460 -3.022 1.00 0.00 2 SER A O 16
ATOM 26416 N N . ALA A 1 3 ? 5.695 3.600 -3.731 1.00 0.00 3 ALA A N 16
ATOM 26417 C CA . ALA A 1 3 ? 5.059 3.288 -5.005 1.00 0.00 3 ALA A CA 16
ATOM 26418 C C . ALA A 1 3 ? 5.592 4.152 -6.146 1.00 0.00 3 ALA A C 16
ATOM 26419 O O . ALA A 1 3 ? 5.453 3.783 -7.310 1.00 0.00 3 ALA A O 16
ATOM 26426 N N . LEU A 1 4 ? 6.196 5.295 -5.808 1.00 0.00 4 LEU A N 16
ATOM 26427 C CA . LEU A 1 4 ? 6.730 6.245 -6.774 1.00 0.00 4 LEU A CA 16
ATOM 26428 C C . LEU A 1 4 ? 5.732 6.629 -7.871 1.00 0.00 4 LEU A C 16
ATOM 26429 O O . LEU A 1 4 ? 6.145 7.025 -8.960 1.00 0.00 4 LEU A O 16
ATOM 26445 N N . THR A 1 5 ? 4.427 6.525 -7.607 1.00 0.00 5 THR A N 16
ATOM 26446 C CA . THR A 1 5 ? 3.413 6.900 -8.584 1.00 0.00 5 THR A CA 16
ATOM 26447 C C . THR A 1 5 ? 3.036 8.371 -8.450 1.00 0.00 5 THR A C 16
ATOM 26448 O O . THR A 1 5 ? 2.320 8.884 -9.304 1.00 0.00 5 THR A O 16
ATOM 26459 N N . GLN A 1 6 ? 3.509 9.050 -7.400 1.00 0.00 6 GLN A N 16
ATOM 26460 C CA . GLN A 1 6 ? 3.208 10.453 -7.183 1.00 0.00 6 GLN A CA 16
ATOM 26461 C C . GLN A 1 6 ? 4.468 11.303 -7.182 1.00 0.00 6 GLN A C 16
ATOM 26462 O O . GLN A 1 6 ? 5.345 11.107 -6.341 1.00 0.00 6 GLN A O 16
ATOM 26476 N N . ILE A 1 7 ? 4.542 12.246 -8.125 1.00 0.00 7 ILE A N 16
ATOM 26477 C CA . ILE A 1 7 ? 5.706 13.103 -8.305 1.00 0.00 7 ILE A CA 16
ATOM 26478 C C . ILE A 1 7 ? 5.312 14.561 -8.104 1.00 0.00 7 ILE A C 16
ATOM 26479 O O . ILE A 1 7 ? 4.320 15.019 -8.678 1.00 0.00 7 ILE A O 16
ATOM 26495 N N . LEU A 1 8 ? 6.080 15.290 -7.293 1.00 0.00 8 LEU A N 16
ATOM 26496 C CA . LEU A 1 8 ? 5.861 16.709 -7.048 1.00 0.00 8 LEU A CA 16
ATOM 26497 C C . LEU A 1 8 ? 6.802 17.511 -7.953 1.00 0.00 8 LEU A C 16
ATOM 26498 O O . LEU A 1 8 ? 8.000 17.234 -7.989 1.00 0.00 8 LEU A O 16
ATOM 26514 N N . ILE A 1 9 ? 6.276 18.499 -8.678 1.00 0.00 9 ILE A N 16
ATOM 26515 C CA . ILE A 1 9 ? 7.074 19.337 -9.563 1.00 0.00 9 ILE A CA 16
ATOM 26516 C C . ILE A 1 9 ? 7.409 20.650 -8.862 1.00 0.00 9 ILE A C 16
ATOM 26517 O O . ILE A 1 9 ? 6.542 21.262 -8.243 1.00 0.00 9 ILE A O 16
ATOM 26533 N N . VAL A 1 10 ? 8.668 21.082 -8.962 1.00 0.00 10 VAL A N 16
ATOM 26534 C CA . VAL A 1 10 ? 9.107 22.345 -8.384 1.00 0.00 10 VAL A CA 16
ATOM 26535 C C . VAL A 1 10 ? 9.904 23.108 -9.433 1.00 0.00 10 VAL A C 16
ATOM 26536 O O . VAL A 1 10 ? 10.865 22.574 -9.984 1.00 0.00 10 VAL A O 16
ATOM 26549 N N . GLU A 1 11 ? 9.512 24.353 -9.714 1.00 0.00 11 GLU A N 16
ATOM 26550 C CA . GLU A 1 11 ? 10.153 25.141 -10.756 1.00 0.00 11 GLU A CA 16
ATOM 26551 C C . GLU A 1 11 ? 10.127 26.636 -10.454 1.00 0.00 11 GLU A C 16
ATOM 26552 O O . GLU A 1 11 ? 9.356 27.105 -9.615 1.00 0.00 11 GLU A O 16
ATOM 26564 N N . ASP A 1 12 ? 10.985 27.378 -11.157 1.00 0.00 12 ASP A N 16
ATOM 26565 C CA . ASP A 1 12 ? 11.060 28.831 -11.088 1.00 0.00 12 ASP A CA 16
ATOM 26566 C C . ASP A 1 12 ? 10.874 29.431 -12.489 1.00 0.00 12 ASP A C 16
ATOM 26567 O O . ASP A 1 12 ? 11.114 30.618 -12.709 1.00 0.00 12 ASP A O 16
ATOM 26576 N N . GLU A 1 13 ? 10.444 28.597 -13.438 1.00 0.00 13 GLU A N 16
ATOM 26577 C CA . GLU A 1 13 ? 10.196 28.970 -14.820 1.00 0.00 13 GLU A CA 16
ATOM 26578 C C . GLU A 1 13 ? 8.999 28.158 -15.320 1.00 0.00 13 GLU A C 16
ATOM 26579 O O . GLU A 1 13 ? 9.104 26.936 -15.429 1.00 0.00 13 GLU A O 16
ATOM 26591 N N . PRO A 1 14 ? 7.861 28.803 -15.626 1.00 0.00 14 PRO A N 16
ATOM 26592 C CA . PRO A 1 14 ? 6.628 28.137 -16.031 1.00 0.00 14 PRO A CA 16
ATOM 26593 C C . PRO A 1 14 ? 6.775 27.195 -17.224 1.00 0.00 14 PRO A C 16
ATOM 26594 O O . PRO A 1 14 ? 5.899 26.365 -17.461 1.00 0.00 14 PRO A O 16
ATOM 26605 N N . LEU A 1 15 ? 7.869 27.302 -17.985 1.00 0.00 15 LEU A N 16
ATOM 26606 C CA . LEU A 1 15 ? 8.092 26.436 -19.135 1.00 0.00 15 LEU A CA 16
ATOM 26607 C C . LEU A 1 15 ? 8.469 25.026 -18.683 1.00 0.00 15 LEU A C 16
ATOM 26608 O O . LEU A 1 15 ? 8.284 24.069 -19.433 1.00 0.00 15 LEU A O 16
ATOM 26624 N N . ILE A 1 16 ? 8.993 24.887 -17.462 1.00 0.00 16 ILE A N 16
ATOM 26625 C CA . ILE A 1 16 ? 9.375 23.589 -16.926 1.00 0.00 16 ILE A CA 16
ATOM 26626 C C . ILE A 1 16 ? 8.132 22.855 -16.422 1.00 0.00 16 ILE A C 16
ATOM 26627 O O . ILE A 1 16 ? 8.100 21.626 -16.416 1.00 0.00 16 ILE A O 16
ATOM 26643 N N . ALA A 1 17 ? 7.103 23.598 -16.002 1.00 0.00 17 ALA A N 16
ATOM 26644 C CA . ALA A 1 17 ? 5.869 22.995 -15.526 1.00 0.00 17 ALA A CA 16
ATOM 26645 C C . ALA A 1 17 ? 5.077 22.408 -16.693 1.00 0.00 17 ALA A C 16
ATOM 26646 O O . ALA A 1 17 ? 4.289 21.487 -16.501 1.00 0.00 17 ALA A O 16
ATOM 26653 N N . MET A 1 18 ? 5.280 22.938 -17.904 1.00 0.00 18 MET A N 16
ATOM 26654 C CA . MET A 1 18 ? 4.576 22.452 -19.079 1.00 0.00 18 MET A CA 16
ATOM 26655 C C . MET A 1 18 ? 5.256 21.206 -19.641 1.00 0.00 18 MET A C 16
ATOM 26656 O O . MET A 1 18 ? 4.583 20.308 -20.143 1.00 0.00 18 MET A O 16
ATOM 26670 N N . MET A 1 19 ? 6.591 21.144 -19.562 1.00 0.00 19 MET A N 16
ATOM 26671 C CA . MET A 1 19 ? 7.325 20.002 -20.085 1.00 0.00 19 MET A CA 16
ATOM 26672 C C . MET A 1 19 ? 7.191 18.796 -19.160 1.00 0.00 19 MET A C 16
ATOM 26673 O O . MET A 1 19 ? 7.151 17.664 -19.640 1.00 0.00 19 MET A O 16
ATOM 26687 N N . LEU A 1 20 ? 7.119 19.012 -17.844 1.00 0.00 20 LEU A N 16
ATOM 26688 C CA . LEU A 1 20 ? 7.011 17.903 -16.909 1.00 0.00 20 LEU A CA 16
ATOM 26689 C C . LEU A 1 20 ? 5.584 17.378 -16.843 1.00 0.00 20 LEU A C 16
ATOM 26690 O O . LEU A 1 20 ? 5.379 16.205 -16.556 1.00 0.00 20 LEU A O 16
ATOM 26706 N N . GLU A 1 21 ? 4.583 18.225 -17.102 1.00 0.00 21 GLU A N 16
ATOM 26707 C CA . GLU A 1 21 ? 3.205 17.758 -17.136 1.00 0.00 21 GLU A CA 16
ATOM 26708 C C . GLU A 1 21 ? 2.936 17.009 -18.443 1.00 0.00 21 GLU A C 16
ATOM 26709 O O . GLU A 1 21 ? 2.003 16.210 -18.512 1.00 0.00 21 GLU A O 16
ATOM 26721 N N . ASP A 1 22 ? 3.741 17.255 -19.481 1.00 0.00 22 ASP A N 16
ATOM 26722 C CA . ASP A 1 22 ? 3.564 16.587 -20.759 1.00 0.00 22 ASP A CA 16
ATOM 26723 C C . ASP A 1 22 ? 4.083 15.149 -20.715 1.00 0.00 22 ASP A C 16
ATOM 26724 O O . ASP A 1 22 ? 3.441 14.251 -21.257 1.00 0.00 22 ASP A O 16
ATOM 26733 N N . PHE A 1 23 ? 5.234 14.908 -20.077 1.00 0.00 23 PHE A N 16
ATOM 26734 C CA . PHE A 1 23 ? 5.782 13.558 -20.019 1.00 0.00 23 PHE A CA 16
ATOM 26735 C C . PHE A 1 23 ? 5.143 12.718 -18.914 1.00 0.00 23 PHE A C 16
ATOM 26736 O O . PHE A 1 23 ? 5.197 11.492 -18.989 1.00 0.00 23 PHE A O 16
ATOM 26753 N N . LEU A 1 24 ? 4.541 13.337 -17.893 1.00 0.00 24 LEU A N 16
ATOM 26754 C CA . LEU A 1 24 ? 3.819 12.566 -16.888 1.00 0.00 24 LEU A CA 16
ATOM 26755 C C . LEU A 1 24 ? 2.450 12.150 -17.427 1.00 0.00 24 LEU A C 16
ATOM 26756 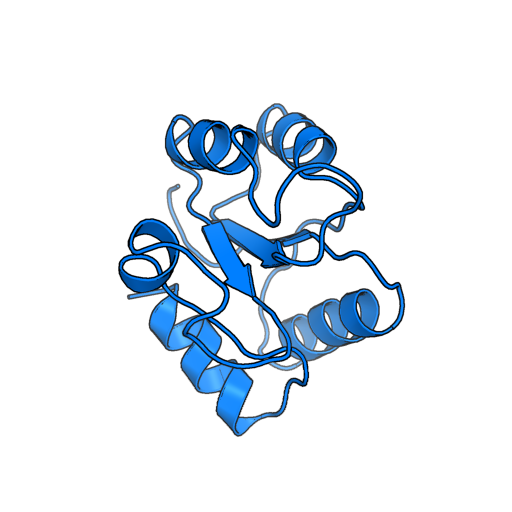O O . LEU A 1 24 ? 1.833 11.233 -16.889 1.00 0.00 24 LEU A O 16
ATOM 26772 N N . GLU A 1 25 ? 1.969 12.811 -18.485 1.00 0.00 25 GLU A N 16
ATOM 26773 C CA . GLU A 1 25 ? 0.713 12.435 -19.122 1.00 0.00 25 GLU A CA 16
ATOM 26774 C C . GLU A 1 25 ? 0.938 11.325 -20.154 1.00 0.00 25 GLU A C 16
ATOM 26775 O O . GLU A 1 25 ? 0.041 10.516 -20.392 1.00 0.00 25 GLU A O 16
ATOM 26787 N N . VAL A 1 26 ? 2.126 11.279 -20.763 1.00 0.00 26 VAL A N 16
ATOM 26788 C CA . VAL A 1 26 ? 2.460 10.272 -21.767 1.00 0.00 26 VAL A CA 16
ATOM 26789 C C . VAL A 1 26 ? 2.922 8.976 -21.102 1.00 0.00 26 VAL A C 16
ATOM 26790 O O . VAL A 1 26 ? 2.893 7.917 -21.732 1.00 0.00 26 VAL A O 16
ATOM 26803 N N . LEU A 1 27 ? 3.344 9.039 -19.835 1.00 0.00 27 LEU A N 16
ATOM 26804 C CA . LEU A 1 27 ? 3.787 7.866 -19.091 1.00 0.00 27 LEU A CA 16
ATOM 26805 C C . LEU A 1 27 ? 2.683 7.331 -18.176 1.00 0.00 27 LEU A C 16
ATOM 26806 O O . LEU A 1 27 ? 2.954 6.523 -17.291 1.00 0.00 27 LEU A O 16
ATOM 26822 N N . ASP A 1 28 ? 1.437 7.774 -18.385 1.00 0.00 28 ASP A N 16
ATOM 26823 C CA . ASP A 1 28 ? 0.288 7.368 -17.580 1.00 0.00 28 ASP A CA 16
ATOM 26824 C C . ASP A 1 28 ? 0.565 7.537 -16.082 1.00 0.00 28 ASP A C 16
ATOM 26825 O O . ASP A 1 28 ? 0.097 6.749 -15.259 1.00 0.00 28 ASP A O 16
ATOM 26834 N N . LYS A 1 29 ? 1.330 8.575 -15.734 1.00 0.00 29 LYS A N 16
ATOM 26835 C CA . LYS A 1 29 ? 1.750 8.851 -14.367 1.00 0.00 29 LYS A CA 16
ATOM 26836 C C . LYS A 1 29 ? 0.679 9.657 -13.634 1.00 0.00 29 LYS A C 16
ATOM 26837 O O . LYS A 1 29 ? -0.197 10.249 -14.267 1.00 0.00 29 LYS A O 16
ATOM 26856 N N . THR A 1 30 ? 0.746 9.684 -12.297 1.00 0.00 30 THR A N 16
ATOM 26857 C CA . THR A 1 30 ? -0.207 10.411 -11.471 1.00 0.00 30 THR A CA 16
ATOM 26858 C C . THR A 1 30 ? 0.490 11.562 -10.740 1.00 0.00 30 THR A C 16
ATOM 26859 O O . THR A 1 30 ? 0.952 11.386 -9.614 1.00 0.00 30 THR A O 16
ATOM 26870 N N . PRO A 1 31 ? 0.578 12.749 -11.360 1.00 0.00 31 PRO A N 16
ATOM 26871 C CA . PRO A 1 31 ? 1.147 13.928 -10.728 1.00 0.00 31 PRO A CA 16
ATOM 26872 C C . PRO A 1 31 ? 0.252 14.371 -9.574 1.00 0.00 31 PRO A C 16
ATOM 26873 O O . PRO A 1 31 ? -0.933 14.037 -9.541 1.00 0.00 31 PRO A O 16
ATOM 26884 N N . VAL A 1 32 ? 0.814 15.121 -8.623 1.00 0.00 32 VAL A N 16
ATOM 26885 C CA . VAL A 1 32 ? 0.072 15.532 -7.435 1.00 0.00 32 VAL A CA 16
ATOM 26886 C C . VAL A 1 32 ? 0.039 17.046 -7.243 1.00 0.00 32 VAL A C 16
ATOM 26887 O O . VAL A 1 32 ? -0.793 17.543 -6.485 1.00 0.00 32 VAL A O 16
ATOM 26900 N N . GLY A 1 33 ? 0.923 17.789 -7.913 1.00 0.00 33 GLY A N 16
ATOM 26901 C CA . GLY A 1 33 ? 0.909 19.242 -7.834 1.00 0.00 33 GLY A CA 16
ATOM 26902 C C . GLY A 1 33 ? 2.198 19.868 -8.348 1.00 0.00 33 GLY A C 16
ATOM 26903 O O . GLY A 1 33 ? 3.156 19.167 -8.675 1.00 0.00 33 GLY A O 16
ATOM 26907 N N . THR A 1 34 ? 2.200 21.202 -8.414 1.00 0.00 34 THR A N 16
ATOM 26908 C CA . THR A 1 34 ? 3.355 21.992 -8.815 1.00 0.00 34 THR A CA 16
ATOM 26909 C C . THR A 1 34 ? 3.471 23.191 -7.879 1.00 0.00 34 THR A C 16
ATOM 26910 O O . THR A 1 34 ? 2.457 23.794 -7.522 1.00 0.00 34 THR A O 16
ATOM 26921 N N . VAL A 1 35 ? 4.697 23.535 -7.484 1.00 0.00 35 VAL A N 16
ATOM 26922 C CA . VAL A 1 35 ? 4.953 24.627 -6.554 1.00 0.00 35 VAL A CA 16
ATOM 26923 C C . VAL A 1 35 ? 6.162 25.443 -7.003 1.00 0.00 35 VAL A C 16
ATOM 26924 O O . VAL A 1 35 ? 6.978 24.970 -7.797 1.00 0.00 35 VAL A O 16
ATOM 26937 N N . ASP A 1 36 ? 6.280 26.671 -6.492 1.00 0.00 36 ASP A N 16
ATOM 26938 C CA . ASP A 1 36 ? 7.352 27.587 -6.866 1.00 0.00 36 ASP A CA 16
ATOM 26939 C C . ASP A 1 36 ? 8.028 28.216 -5.644 1.00 0.00 36 ASP A C 16
ATOM 26940 O O . ASP A 1 36 ? 8.857 29.111 -5.789 1.00 0.00 36 ASP A O 16
ATOM 26949 N N . THR A 1 37 ? 7.678 27.752 -4.441 1.00 0.00 37 THR A N 16
ATOM 26950 C CA . THR A 1 37 ? 8.260 28.247 -3.200 1.00 0.00 37 THR A CA 16
ATOM 26951 C C . THR A 1 37 ? 8.583 27.079 -2.277 1.00 0.00 37 THR A C 16
ATOM 26952 O O . THR A 1 37 ? 7.992 26.006 -2.396 1.00 0.00 37 THR A O 16
ATOM 26963 N N . VAL A 1 38 ? 9.524 27.286 -1.349 1.00 0.00 38 VAL A N 16
ATOM 26964 C CA . VAL A 1 38 ? 9.904 26.254 -0.395 1.00 0.00 38 VAL A CA 16
ATOM 26965 C C . VAL A 1 38 ? 8.802 26.078 0.646 1.00 0.00 38 VAL A C 16
ATOM 26966 O O . VAL A 1 38 ? 8.619 24.985 1.176 1.00 0.00 38 VAL A O 16
ATOM 26979 N N . ALA A 1 39 ? 8.058 27.148 0.946 1.00 0.00 39 ALA A N 16
ATOM 26980 C CA . ALA A 1 39 ? 6.980 27.073 1.915 1.00 0.00 39 ALA A CA 16
ATOM 26981 C C . ALA A 1 39 ? 5.801 26.291 1.339 1.00 0.00 39 ALA A C 16
ATOM 26982 O O . ALA A 1 39 ? 5.076 25.636 2.081 1.00 0.00 39 ALA A O 16
ATOM 26989 N N . GLY A 1 40 ? 5.609 26.355 0.018 1.00 0.00 40 GLY A N 16
ATOM 26990 C CA . GLY A 1 40 ? 4.554 25.613 -0.650 1.00 0.00 40 GLY A CA 16
ATOM 26991 C C . GLY A 1 40 ? 4.972 24.167 -0.893 1.00 0.00 40 GLY A C 16
ATOM 26992 O O . GLY A 1 40 ? 4.115 23.294 -1.005 1.00 0.00 40 GLY A O 16
ATOM 26996 N N . ALA A 1 41 ? 6.280 23.905 -0.970 1.00 0.00 41 ALA A N 16
ATOM 26997 C CA . ALA A 1 41 ? 6.781 22.560 -1.200 1.00 0.00 41 ALA A CA 16
ATOM 26998 C C . ALA A 1 41 ? 6.678 21.714 0.068 1.00 0.00 41 ALA A C 16
ATOM 26999 O O . ALA A 1 41 ? 6.416 20.516 -0.015 1.00 0.00 41 ALA A O 16
ATOM 27006 N N . LEU A 1 42 ? 6.874 22.320 1.242 1.00 0.00 42 LEU A N 16
ATOM 27007 C CA . LEU A 1 42 ? 6.760 21.594 2.498 1.00 0.00 42 LEU A CA 16
ATOM 27008 C C . LEU A 1 42 ? 5.299 21.516 2.937 1.00 0.00 42 LEU A C 16
ATOM 27009 O O . LEU A 1 42 ? 4.937 20.609 3.682 1.00 0.00 42 LEU A O 16
ATOM 27025 N N . ALA A 1 43 ? 4.455 22.448 2.489 1.00 0.00 43 ALA A N 16
ATOM 27026 C CA . ALA A 1 43 ? 3.030 22.402 2.792 1.00 0.00 43 ALA A CA 16
ATOM 27027 C C . ALA A 1 43 ? 2.331 21.332 1.949 1.00 0.00 43 ALA A C 16
ATOM 27028 O O . ALA A 1 43 ? 1.287 20.818 2.336 1.00 0.00 43 ALA A O 16
ATOM 27035 N N . ARG A 1 44 ? 2.917 21.000 0.792 1.00 0.00 44 ARG A N 16
ATOM 27036 C CA . ARG A 1 44 ? 2.386 19.996 -0.117 1.00 0.00 44 ARG A CA 16
ATOM 27037 C C . ARG A 1 44 ? 2.843 18.599 0.315 1.00 0.00 44 ARG A C 16
ATOM 27038 O O . ARG A 1 44 ? 2.121 17.627 0.103 1.00 0.00 44 ARG A O 16
ATOM 27059 N N . VAL A 1 45 ? 4.030 18.500 0.917 1.00 0.00 45 VAL A N 16
ATOM 27060 C CA . VAL A 1 45 ? 4.565 17.229 1.402 1.00 0.00 45 VAL A CA 16
ATOM 27061 C C . VAL A 1 45 ? 4.026 16.882 2.790 1.00 0.00 45 VAL A C 16
ATOM 27062 O O . VAL A 1 45 ? 3.970 15.708 3.152 1.00 0.00 45 VAL A O 16
ATOM 27075 N N . GLU A 1 46 ? 3.620 17.880 3.581 1.00 0.00 46 GLU A N 16
ATOM 27076 C CA . GLU A 1 46 ? 3.132 17.642 4.934 1.00 0.00 46 GLU A CA 16
ATOM 27077 C C . GLU A 1 46 ? 1.759 16.969 4.915 1.00 0.00 46 GLU A C 16
ATOM 27078 O O . GLU A 1 46 ? 1.348 16.379 5.912 1.00 0.00 46 GLU A O 16
ATOM 27090 N N . ASP A 1 47 ? 1.045 17.049 3.788 1.00 0.00 47 ASP A N 16
ATOM 27091 C CA . ASP A 1 47 ? -0.252 16.407 3.640 1.00 0.00 47 ASP A CA 16
ATOM 27092 C C . ASP A 1 47 ? -0.094 14.927 3.288 1.00 0.00 47 ASP A C 16
ATOM 27093 O O . ASP A 1 47 ? -1.056 14.161 3.344 1.00 0.00 47 ASP A O 16
ATOM 27102 N N . GLY A 1 48 ? 1.126 14.516 2.919 1.00 0.00 48 GLY A N 16
ATOM 27103 C CA . GLY A 1 48 ? 1.414 13.144 2.533 1.00 0.00 48 GLY A CA 16
ATOM 27104 C C . GLY A 1 48 ? 0.860 12.824 1.147 1.00 0.00 48 GLY A C 16
ATOM 27105 O O . GLY A 1 48 ? 0.433 13.718 0.418 1.00 0.00 48 GLY A O 16
ATOM 27109 N N . GLY A 1 49 ? 0.867 11.538 0.786 1.00 0.00 49 GLY A N 16
ATOM 27110 C CA . GLY A 1 49 ? 0.357 11.083 -0.499 1.00 0.00 49 GLY A CA 16
ATOM 27111 C C . GLY A 1 49 ? 1.353 11.302 -1.636 1.00 0.00 49 GLY A C 16
ATOM 27112 O O . GLY A 1 49 ? 0.974 11.210 -2.803 1.00 0.00 49 GLY A O 16
ATOM 27116 N N . ILE A 1 50 ? 2.618 11.591 -1.310 1.00 0.00 50 ILE A N 16
ATOM 27117 C CA . ILE A 1 50 ? 3.661 11.830 -2.300 1.00 0.00 50 ILE A CA 16
ATOM 27118 C C . ILE A 1 50 ? 4.815 10.851 -2.074 1.00 0.00 50 ILE A C 16
ATOM 27119 O O . ILE A 1 50 ? 5.096 10.476 -0.938 1.00 0.00 50 ILE A O 16
ATOM 27135 N N . ASP A 1 51 ? 5.480 10.440 -3.156 1.00 0.00 51 ASP A N 16
ATOM 27136 C CA . ASP A 1 51 ? 6.524 9.426 -3.097 1.00 0.00 51 ASP A CA 16
ATOM 27137 C C . ASP A 1 51 ? 7.839 9.904 -3.714 1.00 0.00 51 ASP A C 16
ATOM 27138 O O . ASP A 1 51 ? 8.880 9.299 -3.463 1.00 0.00 51 ASP A O 16
ATOM 27147 N N . ALA A 1 52 ? 7.810 10.975 -4.513 1.00 0.00 52 ALA A N 16
ATOM 27148 C CA . ALA A 1 52 ? 9.005 11.530 -5.126 1.00 0.00 52 ALA A CA 16
ATOM 27149 C C . ALA A 1 52 ? 8.757 12.974 -5.562 1.00 0.00 52 ALA A C 16
ATOM 27150 O O . ALA A 1 52 ? 7.614 13.428 -5.606 1.00 0.00 52 ALA A O 16
ATOM 27157 N N . ALA A 1 53 ? 9.828 13.704 -5.888 1.00 0.00 53 ALA A N 16
ATOM 27158 C CA . ALA A 1 53 ? 9.714 15.075 -6.363 1.00 0.00 53 ALA A CA 16
ATOM 27159 C C . ALA A 1 53 ? 10.870 15.431 -7.296 1.00 0.00 53 ALA A C 16
ATOM 27160 O O . ALA A 1 53 ? 11.870 14.718 -7.354 1.00 0.00 53 ALA A O 16
ATOM 27167 N N . ILE A 1 54 ? 10.729 16.539 -8.027 1.00 0.00 54 ILE A N 16
ATOM 27168 C CA . ILE A 1 54 ? 11.749 17.043 -8.932 1.00 0.00 54 ILE A CA 16
ATOM 27169 C C . ILE A 1 54 ? 12.019 18.504 -8.588 1.00 0.00 54 ILE A C 16
ATOM 27170 O O . ILE A 1 54 ? 11.083 19.281 -8.416 1.00 0.00 54 ILE A O 16
ATOM 27186 N N . LEU A 1 55 ? 13.300 18.875 -8.490 1.00 0.00 55 LEU A N 16
ATOM 27187 C CA . LEU A 1 55 ? 13.704 20.204 -8.056 1.00 0.00 55 LEU A CA 16
ATOM 27188 C C . LEU A 1 55 ? 14.396 20.963 -9.184 1.00 0.00 55 LEU A C 16
ATOM 27189 O O . LEU A 1 55 ? 15.310 20.441 -9.822 1.00 0.00 55 LEU A O 16
ATOM 27205 N N . ASP A 1 56 ? 13.961 22.203 -9.423 1.00 0.00 56 ASP A N 16
ATOM 27206 C CA . ASP A 1 56 ? 14.615 23.107 -10.352 1.00 0.00 56 ASP A CA 16
ATOM 27207 C C . ASP A 1 56 ? 15.763 23.811 -9.628 1.00 0.00 56 ASP A C 16
ATOM 27208 O O . ASP A 1 56 ? 15.615 24.214 -8.472 1.00 0.00 56 ASP A O 16
ATOM 27217 N N . VAL A 1 57 ? 16.908 23.963 -10.299 1.00 0.00 57 VAL A N 16
ATOM 27218 C CA . VAL A 1 57 ? 18.084 24.581 -9.706 1.00 0.00 57 VAL A CA 16
ATOM 27219 C C . VAL A 1 57 ? 18.050 26.095 -9.905 1.00 0.00 57 VAL A C 16
ATOM 27220 O O . VAL A 1 57 ? 18.829 26.823 -9.291 1.00 0.00 57 VAL A O 16
ATOM 27233 N N . ASN A 1 58 ? 17.152 26.586 -10.762 1.00 0.00 58 ASN A N 16
ATOM 27234 C CA . ASN A 1 58 ? 16.999 28.015 -10.987 1.00 0.00 58 ASN A CA 16
ATOM 27235 C C . ASN A 1 58 ? 16.373 28.653 -9.746 1.00 0.00 58 ASN A C 16
ATOM 27236 O O . ASN A 1 58 ? 15.404 28.130 -9.197 1.00 0.00 58 ASN A O 16
ATOM 27247 N N . LEU A 1 59 ? 16.923 29.786 -9.301 1.00 0.00 59 LEU A N 16
ATOM 27248 C CA . LEU A 1 59 ? 16.454 30.475 -8.109 1.00 0.00 59 LEU A CA 16
ATOM 27249 C C . LEU A 1 59 ? 16.806 31.961 -8.188 1.00 0.00 59 LEU A C 16
ATOM 27250 O O . LEU A 1 59 ? 17.785 32.338 -8.830 1.00 0.00 59 LEU A O 16
ATOM 27266 N N . ARG A 1 60 ? 16.004 32.799 -7.526 1.00 0.00 60 ARG A N 16
ATOM 27267 C CA . ARG A 1 60 ? 16.227 34.238 -7.474 1.00 0.00 60 ARG A CA 16
ATOM 27268 C C . ARG A 1 60 ? 17.375 34.586 -6.526 1.00 0.00 60 ARG A C 16
ATOM 27269 O O . ARG A 1 60 ? 17.652 33.850 -5.580 1.00 0.00 60 ARG A O 16
ATOM 27290 N N . GLY A 1 61 ? 18.042 35.716 -6.783 1.00 0.00 61 GLY A N 16
ATOM 27291 C CA . GLY A 1 61 ? 19.150 36.189 -5.964 1.00 0.00 61 GLY A CA 16
ATOM 27292 C C . GLY A 1 61 ? 20.476 35.555 -6.376 1.00 0.00 61 GLY A C 16
ATOM 27293 O O . GLY A 1 61 ? 20.551 34.850 -7.384 1.00 0.00 61 GLY A O 16
ATOM 27297 N N . GLY A 1 62 ? 21.526 35.811 -5.592 1.00 0.00 62 GLY A N 16
ATOM 27298 C CA . GLY A 1 62 ? 22.874 35.327 -5.872 1.00 0.00 62 GLY A CA 16
ATOM 27299 C C . GLY A 1 62 ? 23.070 33.855 -5.504 1.00 0.00 62 GLY A C 16
ATOM 27300 O O . GLY A 1 62 ? 24.166 33.321 -5.676 1.00 0.00 62 GLY A O 16
ATOM 27304 N N . GLU A 1 63 ? 22.027 33.193 -4.999 1.00 0.00 63 GLU A N 16
ATOM 27305 C CA . GLU A 1 63 ? 22.106 31.791 -4.611 1.00 0.00 63 GLU A CA 16
ATOM 27306 C C . GLU A 1 63 ? 22.273 30.894 -5.841 1.00 0.00 63 GLU A C 16
ATOM 27307 O O . GLU A 1 63 ? 21.823 31.237 -6.935 1.00 0.00 63 GLU A O 16
ATOM 27319 N N . LYS A 1 64 ? 22.925 29.743 -5.651 1.00 0.00 64 LYS A N 16
ATOM 27320 C CA . LYS A 1 64 ? 23.203 28.795 -6.726 1.00 0.00 64 LYS A CA 16
ATOM 27321 C C . LYS A 1 64 ? 23.121 27.356 -6.211 1.00 0.00 64 LYS A C 16
ATOM 27322 O O . LYS A 1 64 ? 23.675 26.438 -6.815 1.00 0.00 64 LYS A O 16
ATOM 27341 N N . SER A 1 65 ? 22.426 27.152 -5.090 1.00 0.00 65 SER A N 16
ATOM 27342 C CA . SER A 1 65 ? 22.295 25.846 -4.463 1.00 0.00 65 SER A CA 16
ATOM 27343 C C . SER A 1 65 ? 20.854 25.583 -4.039 1.00 0.00 65 SER A C 16
ATOM 27344 O O . SER A 1 65 ? 20.044 26.510 -3.947 1.00 0.00 65 SER A O 16
ATOM 27352 N N . THR A 1 66 ? 20.538 24.311 -3.781 1.00 0.00 66 THR A N 16
ATOM 27353 C CA . THR A 1 66 ? 19.201 23.881 -3.381 1.00 0.00 66 THR A CA 16
ATOM 27354 C C . THR A 1 66 ? 19.312 22.880 -2.230 1.00 0.00 66 THR A C 16
ATOM 27355 O O . THR A 1 66 ? 18.978 21.705 -2.388 1.00 0.00 66 THR A O 16
ATOM 27366 N N . PRO A 1 67 ? 19.784 23.325 -1.056 1.00 0.00 67 PRO A N 16
ATOM 27367 C CA . PRO A 1 67 ? 20.012 22.471 0.099 1.00 0.00 67 PRO A CA 16
ATOM 27368 C C . PRO A 1 67 ? 18.696 21.991 0.721 1.00 0.00 67 PRO A C 16
ATOM 27369 O O . PRO A 1 67 ? 18.709 21.093 1.561 1.00 0.00 67 PRO A O 16
ATOM 27380 N N . VAL A 1 68 ? 17.565 22.579 0.315 1.00 0.00 68 VAL A N 16
ATOM 27381 C CA . VAL A 1 68 ? 16.255 22.191 0.829 1.00 0.00 68 VAL A CA 16
ATOM 27382 C C . VAL A 1 68 ? 15.833 20.833 0.275 1.00 0.00 68 VAL A C 16
ATOM 27383 O O . VAL A 1 68 ? 14.893 20.222 0.782 1.00 0.00 68 VAL A O 16
ATOM 27396 N N . ALA A 1 69 ? 16.524 20.346 -0.760 1.00 0.00 69 ALA A N 16
ATOM 27397 C CA . ALA A 1 69 ? 16.228 19.044 -1.329 1.00 0.00 69 ALA A CA 16
ATOM 27398 C C . ALA A 1 69 ? 16.638 17.935 -0.362 1.00 0.00 69 ALA A C 16
ATOM 27399 O O . ALA A 1 69 ? 16.097 16.834 -0.414 1.00 0.00 69 ALA A O 16
ATOM 27406 N N . GLU A 1 70 ? 17.593 18.221 0.528 1.00 0.00 70 GLU A N 16
ATOM 27407 C CA . GLU A 1 70 ? 18.035 17.243 1.510 1.00 0.00 70 GLU A CA 16
ATOM 27408 C C . GLU A 1 70 ? 17.090 17.227 2.711 1.00 0.00 70 GLU A C 16
ATOM 27409 O O . GLU A 1 70 ? 17.095 16.272 3.484 1.00 0.00 70 GLU A O 16
ATOM 27421 N N . ALA A 1 71 ? 16.274 18.273 2.878 1.00 0.00 71 ALA A N 16
ATOM 27422 C CA . ALA A 1 71 ? 15.243 18.269 3.902 1.00 0.00 71 ALA A CA 16
ATOM 27423 C C . ALA A 1 71 ? 14.101 17.357 3.451 1.00 0.00 71 ALA A C 16
ATOM 27424 O O . ALA A 1 71 ? 13.432 16.740 4.279 1.00 0.00 71 ALA A O 16
ATOM 27431 N N . LEU A 1 72 ? 13.879 17.264 2.135 1.00 0.00 72 LEU A N 16
ATOM 27432 C CA . LEU A 1 72 ? 12.911 16.326 1.587 1.00 0.00 72 LEU A CA 16
ATOM 27433 C C . LEU A 1 72 ? 13.473 14.906 1.657 1.00 0.00 72 LEU A C 16
ATOM 27434 O O . LEU A 1 72 ? 12.711 13.944 1.736 1.00 0.00 72 LEU A O 16
ATOM 27450 N N . ALA A 1 73 ? 14.802 14.766 1.636 1.00 0.00 73 ALA A N 16
ATOM 27451 C CA . ALA A 1 73 ? 15.450 13.472 1.782 1.00 0.00 73 ALA A CA 16
ATOM 27452 C C . ALA A 1 73 ? 15.401 13.019 3.242 1.00 0.00 73 ALA A C 16
ATOM 27453 O O . ALA A 1 73 ? 15.461 11.821 3.519 1.00 0.00 73 ALA A O 16
ATOM 27460 N N . ALA A 1 74 ? 15.291 13.970 4.176 1.00 0.00 74 ALA A N 16
ATOM 27461 C CA . ALA A 1 74 ? 15.095 13.666 5.585 1.00 0.00 74 ALA A CA 16
ATOM 27462 C C . ALA A 1 74 ? 13.627 13.316 5.845 1.00 0.00 74 ALA A C 16
ATOM 27463 O O . ALA A 1 74 ? 13.301 12.741 6.882 1.00 0.00 74 ALA A O 16
ATOM 27470 N N . ARG A 1 75 ? 12.751 13.664 4.896 1.00 0.00 75 ARG A N 16
ATOM 27471 C CA . ARG A 1 75 ? 11.347 13.277 4.907 1.00 0.00 75 ARG A CA 16
ATOM 27472 C C . ARG A 1 75 ? 11.158 11.963 4.137 1.00 0.00 75 ARG A C 16
ATOM 27473 O O . ARG A 1 75 ? 10.037 11.585 3.809 1.00 0.00 75 ARG A O 16
ATOM 27494 N N . ASP A 1 76 ? 12.265 11.267 3.851 1.00 0.00 76 ASP A N 16
ATOM 27495 C CA . ASP A 1 76 ? 12.281 9.992 3.138 1.00 0.00 76 ASP A CA 16
ATOM 27496 C C . ASP A 1 76 ? 11.703 10.073 1.720 1.00 0.00 76 ASP A C 16
ATOM 27497 O O . ASP A 1 76 ? 11.141 9.095 1.228 1.00 0.00 76 ASP A O 16
ATOM 27506 N N . ILE A 1 77 ? 11.834 11.229 1.059 1.00 0.00 77 ILE A N 16
ATOM 27507 C CA . ILE A 1 77 ? 11.400 11.398 -0.323 1.00 0.00 77 ILE A CA 16
ATOM 27508 C C . ILE A 1 77 ? 12.617 11.671 -1.214 1.00 0.00 77 ILE A C 16
ATOM 27509 O O . ILE A 1 77 ? 13.371 12.604 -0.939 1.00 0.00 77 ILE A O 16
ATOM 27525 N N . PRO A 1 78 ? 12.823 10.875 -2.274 1.00 0.00 78 PRO A N 16
ATOM 27526 C CA . PRO A 1 78 ? 13.922 11.034 -3.210 1.00 0.00 78 PRO A CA 16
ATOM 27527 C C . PRO A 1 78 ? 13.674 12.209 -4.153 1.00 0.00 78 PRO A C 16
ATOM 27528 O O . PRO A 1 78 ? 12.539 12.659 -4.312 1.00 0.00 78 PRO A O 16
ATOM 27539 N N . PHE A 1 79 ? 14.741 12.706 -4.785 1.00 0.00 79 PHE A N 16
ATOM 27540 C CA . PHE A 1 79 ? 14.650 13.848 -5.683 1.00 0.00 79 PHE A CA 16
ATOM 27541 C C . PHE A 1 79 ? 15.737 13.813 -6.755 1.00 0.00 79 PHE A C 16
ATOM 27542 O O . PHE A 1 79 ? 16.654 12.996 -6.706 1.00 0.00 79 PHE A O 16
ATOM 27559 N N . VAL A 1 80 ? 15.620 14.720 -7.728 1.00 0.00 80 VAL A N 16
ATOM 27560 C CA . VAL A 1 80 ? 16.599 14.909 -8.788 1.00 0.00 80 VAL A CA 16
ATOM 27561 C C . VAL A 1 80 ? 16.641 16.388 -9.169 1.00 0.00 80 VAL A C 16
ATOM 27562 O O . VAL A 1 80 ? 15.611 17.066 -9.148 1.00 0.00 80 VAL A O 16
ATOM 27575 N N . PHE A 1 81 ? 17.828 16.897 -9.515 1.00 0.00 81 PHE A N 16
ATOM 27576 C CA . PHE A 1 81 ? 17.994 18.285 -9.915 1.00 0.00 81 PHE A CA 16
ATOM 27577 C C . PHE A 1 81 ? 17.695 18.461 -11.404 1.00 0.00 81 PHE A C 16
ATOM 27578 O O . PHE A 1 81 ? 17.828 17.521 -12.183 1.00 0.00 81 PHE A O 16
ATOM 27595 N N . ALA A 1 82 ? 17.295 19.672 -11.799 1.00 0.00 82 ALA A N 16
ATOM 27596 C CA . ALA A 1 82 ? 17.098 20.032 -13.192 1.00 0.00 82 ALA A CA 16
ATOM 27597 C C . ALA A 1 82 ? 17.805 21.359 -13.464 1.00 0.00 82 ALA A C 16
ATOM 27598 O O . ALA A 1 82 ? 17.486 22.374 -12.847 1.00 0.00 82 ALA A O 16
ATOM 27605 N N . THR A 1 83 ? 18.768 21.352 -14.390 1.00 0.00 83 THR A N 16
ATOM 27606 C CA . THR A 1 83 ? 19.608 22.514 -14.645 1.00 0.00 83 THR A CA 16
ATOM 27607 C C . THR A 1 83 ? 20.134 22.518 -16.078 1.00 0.00 83 THR A C 16
ATOM 27608 O O . THR A 1 83 ? 19.947 21.555 -16.820 1.00 0.00 83 THR A O 16
ATOM 27619 N N . GLY A 1 84 ? 20.799 23.609 -16.467 1.00 0.00 84 GLY A N 16
ATOM 27620 C CA . GLY A 1 84 ? 21.419 23.751 -17.770 1.00 0.00 84 GLY A CA 16
ATOM 27621 C C . GLY A 1 84 ? 22.378 24.936 -17.760 1.00 0.00 84 GLY A C 16
ATOM 27622 O O . GLY A 1 84 ? 22.042 26.002 -17.245 1.00 0.00 84 GLY A O 16
ATOM 27626 N N . GLY A 1 85 ? 23.573 24.751 -18.326 1.00 0.00 85 GLY A N 16
ATOM 27627 C CA . GLY A 1 85 ? 24.603 25.777 -18.354 1.00 0.00 85 GLY A CA 16
ATOM 27628 C C . GLY A 1 85 ? 25.995 25.156 -18.373 1.00 0.00 85 GLY A C 16
ATOM 27629 O O . GLY A 1 85 ? 26.168 24.010 -18.793 1.00 0.00 85 GLY A O 16
ATOM 27633 N N . SER A 1 86 ? 26.993 25.913 -17.915 1.00 0.00 86 SER A N 16
ATOM 27634 C CA . SER A 1 86 ? 28.369 25.440 -17.822 1.00 0.00 86 SER A CA 16
ATOM 27635 C C . SER A 1 86 ? 28.555 24.567 -16.583 1.00 0.00 86 SER A C 16
ATOM 27636 O O . SER A 1 86 ? 27.640 24.415 -15.773 1.00 0.00 86 SER A O 16
ATOM 27644 N N . ASP A 1 87 ? 29.749 23.988 -16.427 1.00 0.00 87 ASP A N 16
ATOM 27645 C CA . ASP A 1 87 ? 30.064 23.125 -15.297 1.00 0.00 87 ASP A CA 16
ATOM 27646 C C . ASP A 1 87 ? 30.164 23.910 -13.985 1.00 0.00 87 ASP A C 16
ATOM 27647 O O . ASP A 1 87 ? 30.301 23.310 -12.919 1.00 0.00 87 ASP A O 16
ATOM 27656 N N . ASP A 1 88 ? 30.094 25.244 -14.052 1.00 0.00 88 ASP A N 16
ATOM 27657 C CA . ASP A 1 88 ? 30.153 26.103 -12.875 1.00 0.00 88 ASP A CA 16
ATOM 27658 C C . ASP A 1 88 ? 28.752 26.412 -12.346 1.00 0.00 88 ASP A C 16
ATOM 27659 O O . ASP A 1 88 ? 28.611 27.005 -11.278 1.00 0.00 88 ASP A O 16
ATOM 27668 N N . SER A 1 89 ? 27.706 26.016 -13.081 1.00 0.00 89 SER A N 16
ATOM 27669 C CA . SER A 1 89 ? 26.329 26.234 -12.663 1.00 0.00 89 SER A CA 16
ATOM 27670 C C . SER A 1 89 ? 25.890 25.207 -11.615 1.00 0.00 89 SER A C 16
ATOM 27671 O O . SER A 1 89 ? 24.747 25.237 -11.163 1.00 0.00 89 SER A O 16
ATOM 27679 N N . VAL A 1 90 ? 26.794 24.299 -11.230 1.00 0.00 90 VAL A N 16
ATOM 27680 C CA . VAL A 1 90 ? 26.516 23.264 -10.246 1.00 0.00 90 VAL A CA 16
ATOM 27681 C C . VAL A 1 90 ? 27.714 23.064 -9.321 1.00 0.00 90 VAL A C 16
ATOM 27682 O O . VAL A 1 90 ? 28.858 23.319 -9.700 1.00 0.00 90 VAL A O 16
ATOM 27695 N N . ASP A 1 91 ? 27.436 22.601 -8.102 1.00 0.00 91 ASP A N 16
ATOM 27696 C CA . ASP A 1 91 ? 28.429 22.400 -7.058 1.00 0.00 91 ASP A CA 16
ATOM 27697 C C . ASP A 1 91 ? 28.646 20.904 -6.805 1.00 0.00 91 ASP A C 16
ATOM 27698 O O . ASP A 1 91 ? 27.990 20.062 -7.419 1.00 0.00 91 ASP A O 16
ATOM 27707 N N . SER A 1 92 ? 29.566 20.557 -5.902 1.00 0.00 92 SER A N 16
ATOM 27708 C CA . SER A 1 92 ? 29.882 19.167 -5.609 1.00 0.00 92 SER A CA 16
ATOM 27709 C C . SER A 1 92 ? 28.671 18.408 -5.058 1.00 0.00 92 SER A C 16
ATOM 27710 O O . SER A 1 92 ? 28.663 17.179 -5.088 1.00 0.00 92 SER A O 16
ATOM 27718 N N . ARG A 1 93 ? 27.644 19.105 -4.561 1.00 0.00 93 ARG A N 16
ATOM 27719 C CA . ARG A 1 93 ? 26.452 18.430 -4.061 1.00 0.00 93 ARG A CA 16
ATOM 27720 C C . ARG A 1 93 ? 25.571 17.946 -5.207 1.00 0.00 93 ARG A C 16
ATOM 27721 O O . ARG A 1 93 ? 24.756 17.051 -5.019 1.00 0.00 93 ARG A O 16
ATOM 27742 N N . PHE A 1 94 ? 25.732 18.529 -6.396 1.00 0.00 94 PHE A N 16
ATOM 27743 C CA . PHE A 1 94 ? 25.042 18.072 -7.593 1.00 0.00 94 PHE A CA 16
ATOM 27744 C C . PHE A 1 94 ? 25.839 16.926 -8.200 1.00 0.00 94 PHE A C 16
ATOM 27745 O O . PHE A 1 94 ? 25.317 16.143 -8.990 1.00 0.00 94 PHE A O 16
ATOM 27762 N N . ARG A 1 95 ? 27.117 16.829 -7.824 1.00 0.00 95 ARG A N 16
ATOM 27763 C CA . ARG A 1 95 ? 27.975 15.712 -8.184 1.00 0.00 95 ARG A CA 16
ATOM 27764 C C . ARG A 1 95 ? 27.850 14.593 -7.149 1.00 0.00 95 ARG A C 16
ATOM 27765 O O . ARG A 1 95 ? 28.430 13.523 -7.319 1.00 0.00 95 ARG A O 16
ATOM 27786 N N . ASP A 1 96 ? 27.091 14.848 -6.077 1.00 0.00 96 ASP A N 16
ATOM 27787 C CA . ASP A 1 96 ? 26.801 13.889 -5.019 1.00 0.00 96 ASP A CA 16
ATOM 27788 C C . ASP A 1 96 ? 25.328 13.457 -5.037 1.00 0.00 96 ASP A C 16
ATOM 27789 O O . ASP A 1 96 ? 24.956 12.505 -4.352 1.00 0.00 96 ASP A O 16
ATOM 27798 N N . ARG A 1 97 ? 24.488 14.150 -5.816 1.00 0.00 97 ARG A N 16
ATOM 27799 C CA . ARG A 1 97 ? 23.068 13.843 -5.958 1.00 0.00 97 ARG A CA 16
ATOM 27800 C C . ARG A 1 97 ? 22.713 13.665 -7.437 1.00 0.00 97 ARG A C 16
ATOM 27801 O O . ARG A 1 97 ? 23.479 14.084 -8.304 1.00 0.00 97 ARG A O 16
ATOM 27822 N N . PRO A 1 98 ? 21.562 13.052 -7.751 1.00 0.00 98 PRO A N 16
ATOM 27823 C CA . PRO A 1 98 ? 21.083 12.887 -9.115 1.00 0.00 98 PRO A CA 16
ATOM 27824 C C . PRO A 1 98 ? 20.882 14.223 -9.831 1.00 0.00 98 PRO A C 16
ATOM 27825 O O . PRO A 1 98 ? 20.526 15.220 -9.202 1.00 0.00 98 PRO A O 16
ATOM 27836 N N . VAL A 1 99 ? 21.107 14.243 -11.147 1.00 0.00 99 VAL A N 16
ATOM 27837 C CA . VAL A 1 99 ? 20.981 15.442 -11.970 1.00 0.00 99 VAL A CA 16
ATOM 27838 C C . VAL A 1 99 ? 20.340 15.103 -13.312 1.00 0.00 99 VAL A C 16
ATOM 27839 O O . VAL A 1 99 ? 20.475 13.984 -13.811 1.00 0.00 99 VAL A O 16
ATOM 27852 N N . LEU A 1 100 ? 19.642 16.080 -13.892 1.00 0.00 100 LEU A N 16
ATOM 27853 C CA . LEU A 1 100 ? 19.017 15.967 -15.199 1.00 0.00 100 LEU A CA 16
ATOM 27854 C C . LEU A 1 100 ? 19.071 17.332 -15.887 1.00 0.00 100 LEU A C 16
ATOM 27855 O O . LEU A 1 100 ? 19.150 18.361 -15.216 1.00 0.00 100 LEU A O 16
ATOM 27871 N N . GLN A 1 101 ? 19.031 17.351 -17.222 1.00 0.00 101 GLN A N 16
ATOM 27872 C CA . GLN A 1 101 ? 19.067 18.596 -17.979 1.00 0.00 101 GLN A CA 16
ATOM 27873 C C . GLN A 1 101 ? 17.663 19.185 -18.127 1.00 0.00 101 GLN A C 16
ATOM 27874 O O . GLN A 1 101 ? 16.676 18.474 -17.940 1.00 0.00 101 GLN A O 16
ATOM 27888 N N . LYS A 1 102 ? 17.560 20.474 -18.461 1.00 0.00 102 LYS A N 16
ATOM 27889 C CA . LYS A 1 102 ? 16.261 21.126 -18.615 1.00 0.00 102 LYS A CA 16
ATOM 27890 C C . LYS A 1 102 ? 15.511 20.675 -19.872 1.00 0.00 102 LYS A C 16
ATOM 27891 O O . LYS A 1 102 ? 14.303 20.467 -19.785 1.00 0.00 102 LYS A O 16
ATOM 27910 N N . PRO A 1 103 ? 16.166 20.510 -21.033 1.00 0.00 103 PRO A N 16
ATOM 27911 C CA . PRO A 1 103 ? 15.522 19.975 -22.222 1.00 0.00 103 PRO A CA 16
ATOM 27912 C C . PRO A 1 103 ? 15.069 18.534 -21.994 1.00 0.00 103 PRO A C 16
ATOM 27913 O O . PRO A 1 103 ? 15.874 17.678 -21.630 1.00 0.00 103 PRO A O 16
ATOM 27924 N N . PHE A 1 104 ? 13.780 18.263 -22.208 1.00 0.00 104 PHE A N 16
ATOM 27925 C CA . PHE A 1 104 ? 13.231 16.922 -22.045 1.00 0.00 104 PHE A CA 16
ATOM 27926 C C . PHE A 1 104 ? 12.921 16.308 -23.408 1.00 0.00 104 PHE A C 16
ATOM 27927 O O . PHE A 1 104 ? 12.482 16.997 -24.328 1.00 0.00 104 PHE A O 16
ATOM 27944 N N . THR A 1 105 ? 13.156 15.001 -23.516 1.00 0.00 105 THR A N 16
ATOM 27945 C CA . THR A 1 105 ? 12.876 14.212 -24.707 1.00 0.00 105 THR A CA 16
ATOM 27946 C C . THR A 1 105 ? 12.693 12.759 -24.277 1.00 0.00 105 THR A C 16
ATOM 27947 O O . THR A 1 105 ? 13.078 12.393 -23.169 1.00 0.00 105 THR A O 16
ATOM 27958 N N . MET A 1 106 ? 12.109 11.924 -25.137 1.00 0.00 106 MET A N 16
ATOM 27959 C CA . MET A 1 106 ? 11.772 10.555 -24.771 1.00 0.00 106 MET A CA 16
ATOM 27960 C C . MET A 1 106 ? 13.010 9.740 -24.386 1.00 0.00 106 MET A C 16
ATOM 27961 O O . MET A 1 106 ? 12.889 8.757 -23.658 1.00 0.00 106 MET A O 16
ATOM 27975 N N . ASP A 1 107 ? 14.199 10.129 -24.858 1.00 0.00 107 ASP A N 16
ATOM 27976 C CA . ASP A 1 107 ? 15.425 9.435 -24.489 1.00 0.00 107 ASP A CA 16
ATOM 27977 C C . ASP A 1 107 ? 15.955 9.939 -23.149 1.00 0.00 107 ASP A C 16
ATOM 27978 O O . ASP A 1 107 ? 16.446 9.152 -22.342 1.00 0.00 107 ASP A O 16
ATOM 27987 N N . GLY A 1 108 ? 15.860 11.248 -22.894 1.00 0.00 108 GLY A N 16
ATOM 27988 C CA . GLY A 1 108 ? 16.365 11.826 -21.656 1.00 0.00 108 GLY A CA 16
ATOM 27989 C C . GLY A 1 108 ? 15.448 11.499 -20.482 1.00 0.00 108 GLY A C 16
ATOM 27990 O O . GLY A 1 108 ? 15.896 11.444 -19.338 1.00 0.00 108 GLY A O 16
ATOM 27994 N N . VAL A 1 109 ? 14.162 11.276 -20.764 1.00 0.00 109 VAL A N 16
ATOM 27995 C CA . VAL A 1 109 ? 13.186 10.910 -19.749 1.00 0.00 109 VAL A CA 16
ATOM 27996 C C . VAL A 1 109 ? 13.276 9.411 -19.456 1.00 0.00 109 VAL A C 16
ATOM 27997 O O . VAL A 1 109 ? 12.857 8.974 -18.388 1.00 0.00 109 VAL A O 16
ATOM 28010 N N . ALA A 1 110 ? 13.823 8.615 -20.382 1.00 0.00 110 ALA A N 16
ATOM 28011 C CA . ALA A 1 110 ? 13.970 7.183 -20.168 1.00 0.00 110 ALA A CA 16
ATOM 28012 C C . ALA A 1 110 ? 15.105 6.897 -19.182 1.00 0.00 110 ALA A C 16
ATOM 28013 O O . ALA A 1 110 ? 15.047 5.911 -18.449 1.00 0.00 110 ALA A O 16
ATOM 28020 N N . LYS A 1 111 ? 16.135 7.751 -19.151 1.00 0.00 111 LYS A N 16
ATOM 28021 C CA . LYS A 1 111 ? 17.224 7.604 -18.193 1.00 0.00 111 LYS A CA 16
ATOM 28022 C C . LYS A 1 111 ? 16.797 8.168 -16.840 1.00 0.00 111 LYS A C 16
ATOM 28023 O O . LYS A 1 111 ? 17.294 7.730 -15.806 1.00 0.00 111 LYS A O 16
ATOM 28042 N N . ALA A 1 112 ? 15.878 9.139 -16.838 1.00 0.00 112 ALA A N 16
ATOM 28043 C CA . ALA A 1 112 ? 15.341 9.682 -15.601 1.00 0.00 112 ALA A CA 16
ATOM 28044 C C . ALA A 1 112 ? 14.333 8.708 -14.998 1.00 0.00 112 ALA A C 16
ATOM 28045 O O . ALA A 1 112 ? 14.128 8.693 -13.785 1.00 0.00 112 ALA A O 16
ATOM 28052 N N . LEU A 1 113 ? 13.706 7.886 -15.849 1.00 0.00 113 LEU A N 16
ATOM 28053 C CA . LEU A 1 113 ? 12.768 6.862 -15.414 1.00 0.00 113 LEU A CA 16
ATOM 28054 C C . LEU A 1 113 ? 13.526 5.716 -14.744 1.00 0.00 113 LEU A C 16
ATOM 28055 O O . LEU A 1 113 ? 13.011 5.091 -13.819 1.00 0.00 113 LEU A O 16
ATOM 28071 N N . ALA A 1 114 ? 14.749 5.440 -15.203 1.00 0.00 114 ALA A N 16
ATOM 28072 C CA . ALA A 1 114 ? 15.586 4.403 -14.627 1.00 0.00 114 ALA A CA 16
ATOM 28073 C C . ALA A 1 114 ? 16.348 4.901 -13.395 1.00 0.00 114 ALA A C 16
ATOM 28074 O O . ALA A 1 114 ? 16.832 4.089 -12.609 1.00 0.00 114 ALA A O 16
ATOM 28081 N N . ALA A 1 115 ? 16.464 6.224 -13.219 1.00 0.00 115 ALA A N 16
ATOM 28082 C CA . ALA A 1 115 ? 17.215 6.790 -12.109 1.00 0.00 115 ALA A CA 16
ATOM 28083 C C . ALA A 1 115 ? 16.376 6.969 -10.837 1.00 0.00 115 ALA A C 16
ATOM 28084 O O . ALA A 1 115 ? 16.829 6.613 -9.751 1.00 0.00 115 ALA A O 16
ATOM 28091 N N . LEU A 1 116 ? 15.161 7.520 -10.960 1.00 0.00 116 LEU A N 16
ATOM 28092 C CA . LEU A 1 116 ? 14.336 7.828 -9.796 1.00 0.00 116 LEU A CA 16
ATOM 28093 C C . LEU A 1 116 ? 13.280 6.748 -9.546 1.00 0.00 116 LEU A C 16
ATOM 28094 O O . LEU A 1 116 ? 13.251 6.147 -8.474 1.00 0.00 116 LEU A O 16
ATOM 28110 N N . LEU A 1 117 ? 12.415 6.498 -10.535 1.00 0.00 117 LEU A N 16
ATOM 28111 C CA . LEU A 1 117 ? 11.305 5.561 -10.428 1.00 0.00 117 LEU A CA 16
ATOM 28112 C C . LEU A 1 117 ? 11.768 4.109 -10.266 1.00 0.00 117 LEU A C 16
ATOM 28113 O O . LEU A 1 117 ? 10.931 3.224 -10.086 1.00 0.00 117 LEU A O 16
ATOM 28129 N N . VAL A 1 118 ? 13.079 3.848 -10.326 1.00 0.00 118 VAL A N 16
ATOM 28130 C CA . VAL A 1 118 ? 13.640 2.507 -10.184 1.00 0.00 118 VAL A CA 16
ATOM 28131 C C . VAL A 1 118 ? 14.833 2.532 -9.235 1.00 0.00 118 VAL A C 16
ATOM 28132 O O . VAL A 1 118 ? 15.797 3.276 -9.522 1.00 0.00 118 VAL A O 16
ATOM 28145 N N . MET A 1 1 ? 10.111 -3.943 -0.407 1.00 0.00 1 MET A N 17
ATOM 28146 C CA . MET A 1 1 ? 10.255 -3.177 -1.659 1.00 0.00 1 MET A CA 17
ATOM 28147 C C . MET A 1 1 ? 9.853 -1.719 -1.459 1.00 0.00 1 MET A C 17
ATOM 28148 O O . MET A 1 1 ? 9.180 -1.386 -0.483 1.00 0.00 1 MET A O 17
ATOM 28164 N N . SER A 1 2 ? 10.264 -0.845 -2.383 1.00 0.00 2 SER A N 17
ATOM 28165 C CA . SER A 1 2 ? 9.930 0.570 -2.337 1.00 0.00 2 SER A CA 17
ATOM 28166 C C . SER A 1 2 ? 9.826 1.132 -3.754 1.00 0.00 2 SER A C 17
ATOM 28167 O O . SER A 1 2 ? 10.441 0.604 -4.680 1.00 0.00 2 SER A O 17
ATOM 28175 N N . ALA A 1 3 ? 9.042 2.200 -3.920 1.00 0.00 3 ALA A N 17
ATOM 28176 C CA . ALA A 1 3 ? 8.840 2.844 -5.208 1.00 0.00 3 ALA A CA 17
ATOM 28177 C C . ALA A 1 3 ? 8.460 4.308 -5.013 1.00 0.00 3 ALA A C 17
ATOM 28178 O O . ALA A 1 3 ? 8.105 4.728 -3.912 1.00 0.00 3 ALA A O 17
ATOM 28185 N N . LEU A 1 4 ? 8.538 5.087 -6.096 1.00 0.00 4 LEU A N 17
ATOM 28186 C CA . LEU A 1 4 ? 8.212 6.501 -6.082 1.00 0.00 4 LEU A CA 17
ATOM 28187 C C . LEU A 1 4 ? 7.501 6.897 -7.376 1.00 0.00 4 LEU A C 17
ATOM 28188 O O . LEU A 1 4 ? 7.998 7.698 -8.165 1.00 0.00 4 LEU A O 17
ATOM 28204 N N . THR A 1 5 ? 6.318 6.321 -7.593 1.00 0.00 5 THR A N 17
ATOM 28205 C CA . THR A 1 5 ? 5.493 6.620 -8.757 1.00 0.00 5 THR A CA 17
ATOM 28206 C C . THR A 1 5 ? 4.843 7.991 -8.648 1.00 0.00 5 THR A C 17
ATOM 28207 O O . THR A 1 5 ? 4.148 8.405 -9.573 1.00 0.00 5 THR A O 17
ATOM 28218 N N . GLN A 1 6 ? 5.056 8.701 -7.540 1.00 0.00 6 GLN A N 17
ATOM 28219 C CA . GLN A 1 6 ? 4.410 9.981 -7.315 1.00 0.00 6 GLN A CA 17
ATOM 28220 C C . GLN A 1 6 ? 5.440 11.066 -7.054 1.00 0.00 6 GLN A C 17
ATOM 28221 O O . GLN A 1 6 ? 6.103 11.064 -6.014 1.00 0.00 6 GLN A O 17
ATOM 28235 N N . ILE A 1 7 ? 5.561 11.989 -8.012 1.00 0.00 7 ILE A N 17
ATOM 28236 C CA . ILE A 1 7 ? 6.610 12.999 -8.028 1.00 0.00 7 ILE A CA 17
ATOM 28237 C C . ILE A 1 7 ? 6.019 14.405 -7.983 1.00 0.00 7 ILE A C 17
ATOM 28238 O O . ILE A 1 7 ? 5.148 14.744 -8.785 1.00 0.00 7 ILE A O 17
ATOM 28254 N N . LEU A 1 8 ? 6.502 15.221 -7.040 1.00 0.00 8 LEU A N 17
ATOM 28255 C CA . LEU A 1 8 ? 6.128 16.624 -6.928 1.00 0.00 8 LEU A CA 17
ATOM 28256 C C . LEU A 1 8 ? 7.088 17.445 -7.788 1.00 0.00 8 LEU A C 17
ATOM 28257 O O . LEU A 1 8 ? 8.295 17.222 -7.747 1.00 0.00 8 LEU A O 17
ATOM 28273 N N . ILE A 1 9 ? 6.565 18.394 -8.567 1.00 0.00 9 ILE A N 17
ATOM 28274 C CA . ILE A 1 9 ? 7.367 19.226 -9.449 1.00 0.00 9 ILE A CA 17
ATOM 28275 C C . ILE A 1 9 ? 7.551 20.612 -8.829 1.00 0.00 9 ILE A C 17
ATOM 28276 O O . ILE A 1 9 ? 6.587 21.202 -8.343 1.00 0.00 9 ILE A O 17
ATOM 28292 N N . VAL A 1 10 ? 8.780 21.138 -8.851 1.00 0.00 10 VAL A N 17
ATOM 28293 C CA . VAL A 1 10 ? 9.063 22.463 -8.317 1.00 0.00 10 VAL A CA 17
ATOM 28294 C C . VAL A 1 10 ? 9.890 23.266 -9.318 1.00 0.00 10 VAL A C 17
ATOM 28295 O O . VAL A 1 10 ? 11.082 23.007 -9.488 1.00 0.00 10 VAL A O 17
ATOM 28308 N N . GLU A 1 11 ? 9.256 24.240 -9.978 1.00 0.00 11 GLU A N 17
ATOM 28309 C CA . GLU A 1 11 ? 9.886 25.078 -10.995 1.00 0.00 11 GLU A CA 17
ATOM 28310 C C . GLU A 1 11 ? 9.247 26.463 -11.018 1.00 0.00 11 GLU A C 17
ATOM 28311 O O . GLU A 1 11 ? 8.155 26.654 -10.485 1.00 0.00 11 GLU A O 17
ATOM 28323 N N . ASP A 1 12 ? 9.925 27.432 -11.638 1.00 0.00 12 ASP A N 17
ATOM 28324 C CA . ASP A 1 12 ? 9.407 28.790 -11.782 1.00 0.00 12 ASP A CA 17
ATOM 28325 C C . ASP A 1 12 ? 9.109 29.108 -13.248 1.00 0.00 12 ASP A C 17
ATOM 28326 O O . ASP A 1 12 ? 8.437 30.093 -13.545 1.00 0.00 12 ASP A O 17
ATOM 28335 N N . GLU A 1 13 ? 9.602 28.279 -14.173 1.00 0.00 13 GLU A N 17
ATOM 28336 C CA . GLU A 1 13 ? 9.372 28.469 -15.598 1.00 0.00 13 GLU A CA 17
ATOM 28337 C C . GLU A 1 13 ? 8.030 27.844 -15.991 1.00 0.00 13 GLU A C 17
ATOM 28338 O O . GLU A 1 13 ? 7.790 26.672 -15.695 1.00 0.00 13 GLU A O 17
ATOM 28350 N N . PRO A 1 14 ? 7.146 28.603 -16.653 1.00 0.00 14 PRO A N 17
ATOM 28351 C CA . PRO A 1 14 ? 5.807 28.156 -16.994 1.00 0.00 14 PRO A CA 17
ATOM 28352 C C . PRO A 1 14 ? 5.784 27.234 -18.212 1.00 0.00 14 PRO A C 17
ATOM 28353 O O . PRO A 1 14 ? 4.771 26.581 -18.453 1.00 0.00 14 PRO A O 17
ATOM 28364 N N . LEU A 1 15 ? 6.875 27.165 -18.984 1.00 0.00 15 LEU A N 17
ATOM 28365 C CA . LEU A 1 15 ? 6.901 26.369 -20.203 1.00 0.00 15 LEU A CA 17
ATOM 28366 C C . LEU A 1 15 ? 7.451 24.966 -19.955 1.00 0.00 15 LEU A C 17
ATOM 28367 O O . LEU A 1 15 ? 6.952 24.000 -20.532 1.00 0.00 15 LEU A O 17
ATOM 28383 N N . ILE A 1 16 ? 8.471 24.837 -19.102 1.00 0.00 16 ILE A N 17
ATOM 28384 C CA . ILE A 1 16 ? 9.081 23.537 -18.844 1.00 0.00 16 ILE A CA 17
ATOM 28385 C C . ILE A 1 16 ? 8.170 22.724 -17.926 1.00 0.00 16 ILE A C 17
ATOM 28386 O O . ILE A 1 16 ? 8.174 21.496 -17.983 1.00 0.00 16 ILE A O 17
ATOM 28402 N N . ALA A 1 17 ? 7.387 23.404 -17.082 1.00 0.00 17 ALA A N 17
ATOM 28403 C CA . ALA A 1 17 ? 6.471 22.732 -16.175 1.00 0.00 17 ALA A CA 17
ATOM 28404 C C . ALA A 1 17 ? 5.316 22.083 -16.943 1.00 0.00 17 ALA A C 17
ATOM 28405 O O . ALA A 1 17 ? 4.705 21.136 -16.450 1.00 0.00 17 ALA A O 17
ATOM 28412 N N . MET A 1 18 ? 5.012 22.584 -18.145 1.00 0.00 18 MET A N 17
ATOM 28413 C CA . MET A 1 18 ? 3.961 22.009 -18.971 1.00 0.00 18 MET A CA 17
ATOM 28414 C C . MET A 1 18 ? 4.499 20.841 -19.791 1.00 0.00 18 MET A C 17
ATOM 28415 O O . MET A 1 18 ? 3.744 19.931 -20.126 1.00 0.00 18 MET A O 17
ATOM 28429 N N . MET A 1 19 ? 5.796 20.852 -20.112 1.00 0.00 19 MET A N 17
ATOM 28430 C CA . MET A 1 19 ? 6.417 19.741 -20.819 1.00 0.00 19 MET A CA 17
ATOM 28431 C C . MET A 1 19 ? 6.690 18.586 -19.863 1.00 0.00 19 MET A C 17
ATOM 28432 O O . MET A 1 19 ? 6.701 17.430 -20.279 1.00 0.00 19 MET A O 17
ATOM 28446 N N . LEU A 1 20 ? 6.906 18.883 -18.578 1.00 0.00 20 LEU A N 17
ATOM 28447 C CA . LEU A 1 20 ? 7.147 17.852 -17.581 1.00 0.00 20 LEU A CA 17
ATOM 28448 C C . LEU A 1 20 ? 5.829 17.202 -17.160 1.00 0.00 20 LEU A C 17
ATOM 28449 O O . LEU A 1 20 ? 5.805 16.023 -16.820 1.00 0.00 20 LEU A O 17
ATOM 28465 N N . GLU A 1 21 ? 4.722 17.949 -17.181 1.00 0.00 21 GLU A N 17
ATOM 28466 C CA . GLU A 1 21 ? 3.416 17.363 -16.908 1.00 0.00 21 GLU A CA 17
ATOM 28467 C C . GLU A 1 21 ? 2.984 16.502 -18.094 1.00 0.00 21 GLU A C 17
ATOM 28468 O O . GLU A 1 21 ? 2.214 15.556 -17.926 1.00 0.00 21 GLU A O 17
ATOM 28480 N N . ASP A 1 22 ? 3.476 16.819 -19.295 1.00 0.00 22 ASP A N 17
ATOM 28481 C CA . ASP A 1 22 ? 3.164 16.039 -20.481 1.00 0.00 22 ASP A CA 17
ATOM 28482 C C . ASP A 1 22 ? 3.988 14.756 -20.508 1.00 0.00 22 ASP A C 17
ATOM 28483 O O . ASP A 1 22 ? 3.501 13.722 -20.959 1.00 0.00 22 ASP A O 17
ATOM 28492 N N . PHE A 1 23 ? 5.236 14.798 -20.027 1.00 0.00 23 PHE A N 17
ATOM 28493 C CA . PHE A 1 23 ? 6.068 13.603 -20.008 1.00 0.00 23 PHE A CA 17
ATOM 28494 C C . PHE A 1 23 ? 5.621 12.622 -18.930 1.00 0.00 23 PHE A C 17
ATOM 28495 O O . PHE A 1 23 ? 5.841 11.422 -19.077 1.00 0.00 23 PHE A O 17
ATOM 28512 N N . LEU A 1 24 ? 4.997 13.100 -17.848 1.00 0.00 24 LEU A N 17
ATOM 28513 C CA . LEU A 1 24 ? 4.512 12.199 -16.813 1.00 0.00 24 LEU A CA 17
ATOM 28514 C C . LEU A 1 24 ? 3.192 11.551 -17.231 1.00 0.00 24 LEU A C 17
ATOM 28515 O O . LEU A 1 24 ? 2.801 10.536 -16.659 1.00 0.00 24 LEU A O 17
ATOM 28531 N N . GLU A 1 25 ? 2.503 12.122 -18.222 1.00 0.00 25 GLU A N 17
ATOM 28532 C CA . GLU A 1 25 ? 1.279 11.539 -18.746 1.00 0.00 25 GLU A CA 17
ATOM 28533 C C . GLU A 1 25 ? 1.587 10.490 -19.818 1.00 0.00 25 GLU A C 17
ATOM 28534 O O . GLU A 1 25 ? 0.825 9.541 -19.990 1.00 0.00 25 GLU A O 17
ATOM 28546 N N . VAL A 1 26 ? 2.703 10.657 -20.538 1.00 0.00 26 VAL A N 17
ATOM 28547 C CA . VAL A 1 26 ? 3.099 9.736 -21.600 1.00 0.00 26 VAL A CA 17
ATOM 28548 C C . VAL A 1 26 ? 3.875 8.544 -21.043 1.00 0.00 26 VAL A C 17
ATOM 28549 O O . VAL A 1 26 ? 3.941 7.497 -21.687 1.00 0.00 26 VAL A O 17
ATOM 28562 N N . LEU A 1 27 ? 4.468 8.686 -19.853 1.00 0.00 27 LEU A N 17
ATOM 28563 C CA . LEU A 1 27 ? 5.257 7.630 -19.231 1.00 0.00 27 LEU A CA 17
ATOM 28564 C C . LEU A 1 27 ? 4.433 6.831 -18.220 1.00 0.00 27 LEU A C 17
ATOM 28565 O O . LEU A 1 27 ? 5.000 6.124 -17.386 1.00 0.00 27 LEU A O 17
ATOM 28581 N N . ASP A 1 28 ? 3.100 6.937 -18.284 1.00 0.00 28 ASP A N 17
ATOM 28582 C CA . ASP A 1 28 ? 2.194 6.233 -17.382 1.00 0.00 28 ASP A CA 17
ATOM 28583 C C . ASP A 1 28 ? 2.558 6.461 -15.910 1.00 0.00 28 ASP A C 17
ATOM 28584 O O . ASP A 1 28 ? 2.406 5.573 -15.071 1.00 0.00 28 ASP A O 17
ATOM 28593 N N . LYS A 1 29 ? 3.049 7.665 -15.600 1.00 0.00 29 LYS A N 17
ATOM 28594 C CA . LYS A 1 29 ? 3.452 8.051 -14.256 1.00 0.00 29 LYS A CA 17
ATOM 28595 C C . LYS A 1 29 ? 2.240 8.566 -13.483 1.00 0.00 29 LYS A C 17
ATOM 28596 O O . LYS A 1 29 ? 1.206 8.855 -14.081 1.00 0.00 29 LYS A O 17
ATOM 28615 N N . THR A 1 30 ? 2.360 8.682 -12.155 1.00 0.00 30 THR A N 17
ATOM 28616 C CA . THR A 1 30 ? 1.276 9.155 -11.305 1.00 0.00 30 THR A CA 17
ATOM 28617 C C . THR A 1 30 ? 1.664 10.477 -10.641 1.00 0.00 30 THR A C 17
ATOM 28618 O O . THR A 1 30 ? 2.032 10.495 -9.470 1.00 0.00 30 THR A O 17
ATOM 28629 N N . PRO A 1 31 ? 1.597 11.600 -11.371 1.00 0.00 31 PRO A N 17
ATOM 28630 C CA . PRO A 1 31 ? 1.968 12.913 -10.863 1.00 0.00 31 PRO A CA 17
ATOM 28631 C C . PRO A 1 31 ? 1.022 13.339 -9.741 1.00 0.00 31 PRO A C 17
ATOM 28632 O O . PRO A 1 31 ? -0.080 12.803 -9.623 1.00 0.00 31 PRO A O 17
ATOM 28643 N N . VAL A 1 32 ? 1.453 14.303 -8.919 1.00 0.00 32 VAL A N 17
ATOM 28644 C CA . VAL A 1 32 ? 0.679 14.730 -7.758 1.00 0.00 32 VAL A CA 17
ATOM 28645 C C . VAL A 1 32 ? 0.453 16.239 -7.720 1.00 0.00 32 VAL A C 17
ATOM 28646 O O . VAL A 1 32 ? -0.519 16.686 -7.115 1.00 0.00 32 VAL A O 17
ATOM 28659 N N . GLY A 1 33 ? 1.324 17.030 -8.350 1.00 0.00 33 GLY A N 17
ATOM 28660 C CA . GLY A 1 33 ? 1.139 18.472 -8.395 1.00 0.00 33 GLY A CA 17
ATOM 28661 C C . GLY A 1 33 ? 2.404 19.212 -8.809 1.00 0.00 33 GLY A C 17
ATOM 28662 O O . GLY A 1 33 ? 3.459 18.609 -9.008 1.00 0.00 33 GLY A O 17
ATOM 28666 N N . THR A 1 34 ? 2.281 20.534 -8.934 1.00 0.00 34 THR A N 17
ATOM 28667 C CA . THR A 1 34 ? 3.386 21.427 -9.247 1.00 0.00 34 THR A CA 17
ATOM 28668 C C . THR A 1 34 ? 3.276 22.669 -8.367 1.00 0.00 34 THR A C 17
ATOM 28669 O O . THR A 1 34 ? 2.174 23.150 -8.115 1.00 0.00 34 THR A O 17
ATOM 28680 N N . VAL A 1 35 ? 4.415 23.185 -7.899 1.00 0.00 35 VAL A N 17
ATOM 28681 C CA . VAL A 1 35 ? 4.452 24.376 -7.057 1.00 0.00 35 VAL A CA 17
ATOM 28682 C C . VAL A 1 35 ? 5.581 25.299 -7.502 1.00 0.00 35 VAL A C 17
ATOM 28683 O O . VAL A 1 35 ? 6.526 24.864 -8.159 1.00 0.00 35 VAL A O 17
ATOM 28696 N N . ASP A 1 36 ? 5.483 26.582 -7.140 1.00 0.00 36 ASP A N 17
ATOM 28697 C CA . ASP A 1 36 ? 6.440 27.597 -7.560 1.00 0.00 36 ASP A CA 17
ATOM 28698 C C . ASP A 1 36 ? 7.469 27.899 -6.471 1.00 0.00 36 ASP A C 17
ATOM 28699 O O . ASP A 1 36 ? 8.411 28.655 -6.711 1.00 0.00 36 ASP A O 17
ATOM 28708 N N . THR A 1 37 ? 7.302 27.321 -5.279 1.00 0.00 37 THR A N 17
ATOM 28709 C CA . THR A 1 37 ? 8.196 27.550 -4.152 1.00 0.00 37 THR A CA 17
ATOM 28710 C C . THR A 1 37 ? 8.383 26.269 -3.352 1.00 0.00 37 THR A C 17
ATOM 28711 O O . THR A 1 37 ? 7.584 25.340 -3.454 1.00 0.00 37 THR A O 17
ATOM 28722 N N . VAL A 1 38 ? 9.450 26.221 -2.549 1.00 0.00 38 VAL A N 17
ATOM 28723 C CA . VAL A 1 38 ? 9.719 25.079 -1.684 1.00 0.00 38 VAL A CA 17
ATOM 28724 C C . VAL A 1 38 ? 8.769 25.068 -0.491 1.00 0.00 38 VAL A C 17
ATOM 28725 O O . VAL A 1 38 ? 8.543 24.017 0.106 1.00 0.00 38 VAL A O 17
ATOM 28738 N N . ALA A 1 39 ? 8.205 26.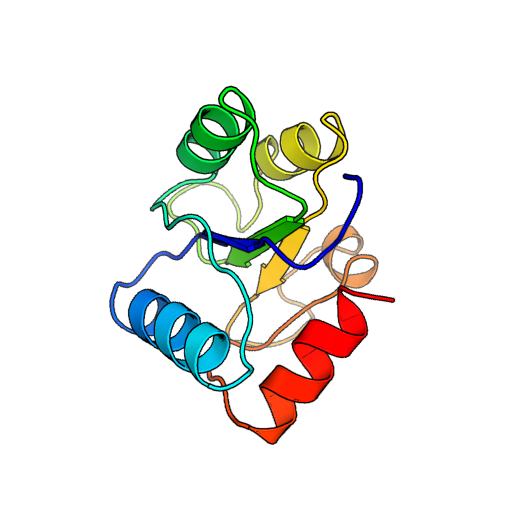225 -0.133 1.00 0.00 39 ALA A N 17
ATOM 28739 C CA . ALA A 1 39 ? 7.234 26.296 0.944 1.00 0.00 39 ALA A CA 17
ATOM 28740 C C . ALA A 1 39 ? 5.925 25.635 0.513 1.00 0.00 39 ALA A C 17
ATOM 28741 O O . ALA A 1 39 ? 5.197 25.092 1.341 1.00 0.00 39 ALA A O 17
ATOM 28748 N N . GLY A 1 40 ? 5.625 25.672 -0.790 1.00 0.00 40 GLY A N 17
ATOM 28749 C CA . GLY A 1 40 ? 4.456 25.002 -1.338 1.00 0.00 40 GLY A CA 17
ATOM 28750 C C . GLY A 1 40 ? 4.677 23.495 -1.397 1.00 0.00 40 GLY A C 17
ATOM 28751 O O . GLY A 1 40 ? 3.719 22.727 -1.333 1.00 0.00 40 GLY A O 17
ATOM 28755 N N . ALA A 1 41 ? 5.936 23.064 -1.518 1.00 0.00 41 ALA A N 17
ATOM 28756 C CA . ALA A 1 41 ? 6.256 21.648 -1.549 1.00 0.00 41 ALA A CA 17
ATOM 28757 C C . ALA A 1 41 ? 6.113 21.048 -0.152 1.00 0.00 41 ALA A C 17
ATOM 28758 O O . ALA A 1 41 ? 5.766 19.876 -0.021 1.00 0.00 41 ALA A O 17
ATOM 28765 N N . LEU A 1 42 ? 6.375 21.841 0.894 1.00 0.00 42 LEU A N 17
ATOM 28766 C CA . LEU A 1 42 ? 6.218 21.379 2.266 1.00 0.00 42 LEU A CA 17
ATOM 28767 C C . LEU A 1 42 ? 4.739 21.375 2.657 1.00 0.00 42 LEU A C 17
ATOM 28768 O O . LEU A 1 42 ? 4.348 20.647 3.564 1.00 0.00 42 LEU A O 17
ATOM 28784 N N . ALA A 1 43 ? 3.914 22.180 1.979 1.00 0.00 43 ALA A N 17
ATOM 28785 C CA . ALA A 1 43 ? 2.487 22.222 2.252 1.00 0.00 43 ALA A CA 17
ATOM 28786 C C . ALA A 1 43 ? 1.762 21.035 1.615 1.00 0.00 43 ALA A C 17
ATOM 28787 O O . ALA A 1 43 ? 0.696 20.636 2.085 1.00 0.00 43 ALA A O 17
ATOM 28794 N N . ARG A 1 44 ? 2.325 20.465 0.542 1.00 0.00 44 ARG A N 17
ATOM 28795 C CA . ARG A 1 44 ? 1.770 19.275 -0.091 1.00 0.00 44 ARG A CA 17
ATOM 28796 C C . ARG A 1 44 ? 2.294 17.995 0.556 1.00 0.00 44 ARG A C 17
ATOM 28797 O O . ARG A 1 44 ? 1.658 16.951 0.447 1.00 0.00 44 ARG A O 17
ATOM 28818 N N . VAL A 1 45 ? 3.443 18.069 1.231 1.00 0.00 45 VAL A N 17
ATOM 28819 C CA . VAL A 1 45 ? 3.996 16.926 1.947 1.00 0.00 45 VAL A CA 17
ATOM 28820 C C . VAL A 1 45 ? 3.335 16.803 3.319 1.00 0.00 45 VAL A C 17
ATOM 28821 O O . VAL A 1 45 ? 3.334 15.725 3.907 1.00 0.00 45 VAL A O 17
ATOM 28834 N N . GLU A 1 46 ? 2.766 17.896 3.833 1.00 0.00 46 GLU A N 17
ATOM 28835 C CA . GLU A 1 46 ? 2.042 17.873 5.096 1.00 0.00 46 GLU A CA 17
ATOM 28836 C C . GLU A 1 46 ? 0.681 17.191 4.912 1.00 0.00 46 GLU A C 17
ATOM 28837 O O . GLU A 1 46 ? 0.044 16.798 5.890 1.00 0.00 46 GLU A O 17
ATOM 28849 N N . ASP A 1 47 ? 0.240 17.048 3.657 1.00 0.00 47 ASP A N 17
ATOM 28850 C CA . ASP A 1 47 ? -1.022 16.410 3.320 1.00 0.00 47 ASP A CA 17
ATOM 28851 C C . ASP A 1 47 ? -0.802 14.949 2.910 1.00 0.00 47 ASP A C 17
ATOM 28852 O O . ASP A 1 47 ? -1.757 14.180 2.809 1.00 0.00 47 ASP A O 17
ATOM 28861 N N . GLY A 1 48 ? 0.457 14.564 2.673 1.00 0.00 48 GLY A N 17
ATOM 28862 C CA . GLY A 1 48 ? 0.812 13.219 2.244 1.00 0.00 48 GLY A CA 17
ATOM 28863 C C . GLY A 1 48 ? 0.421 12.973 0.789 1.00 0.00 48 GLY A C 17
ATOM 28864 O O . GLY A 1 48 ? 0.084 13.909 0.064 1.00 0.00 48 GLY A O 17
ATOM 28868 N N . GLY A 1 49 ? 0.463 11.707 0.362 1.00 0.00 49 GLY A N 17
ATOM 28869 C CA . GLY A 1 49 ? 0.107 11.343 -1.002 1.00 0.00 49 GLY A CA 17
ATOM 28870 C C . GLY A 1 49 ? 1.231 11.626 -1.998 1.00 0.00 49 GLY A C 17
ATOM 28871 O O . GLY A 1 49 ? 0.962 11.802 -3.183 1.00 0.00 49 GLY A O 17
ATOM 28875 N N . ILE A 1 50 ? 2.480 11.667 -1.522 1.00 0.00 50 ILE A N 17
ATOM 28876 C CA . ILE A 1 50 ? 3.648 11.918 -2.356 1.00 0.00 50 ILE A CA 17
ATOM 28877 C C . ILE A 1 50 ? 4.769 10.963 -1.955 1.00 0.00 50 ILE A C 17
ATOM 28878 O O . ILE A 1 50 ? 4.876 10.597 -0.782 1.00 0.00 50 ILE A O 17
ATOM 28894 N N . ASP A 1 51 ? 5.606 10.554 -2.913 1.00 0.00 51 ASP A N 17
ATOM 28895 C CA . ASP A 1 51 ? 6.702 9.630 -2.643 1.00 0.00 51 ASP A CA 17
ATOM 28896 C C . ASP A 1 51 ? 8.066 10.276 -2.892 1.00 0.00 51 ASP A C 17
ATOM 28897 O O . ASP A 1 51 ? 9.051 9.876 -2.275 1.00 0.00 51 ASP A O 17
ATOM 28906 N N . ALA A 1 52 ? 8.137 11.271 -3.781 1.00 0.00 52 ALA A N 17
ATOM 28907 C CA . ALA A 1 52 ? 9.376 11.986 -4.055 1.00 0.00 52 ALA A CA 17
ATOM 28908 C C . ALA A 1 52 ? 9.084 13.334 -4.716 1.00 0.00 52 ALA A C 17
ATOM 28909 O O . ALA A 1 52 ? 7.932 13.644 -5.022 1.00 0.00 52 ALA A O 17
ATOM 28916 N N . ALA A 1 53 ? 10.126 14.136 -4.942 1.00 0.00 53 ALA A N 17
ATOM 28917 C CA . ALA A 1 53 ? 9.979 15.429 -5.594 1.00 0.00 53 ALA A CA 17
ATOM 28918 C C . ALA A 1 53 ? 11.208 15.772 -6.435 1.00 0.00 53 ALA A C 17
ATOM 28919 O O . ALA A 1 53 ? 12.266 15.165 -6.278 1.00 0.00 53 ALA A O 17
ATOM 28926 N N . ILE A 1 54 ? 11.063 16.753 -7.330 1.00 0.00 54 ILE A N 17
ATOM 28927 C CA . ILE A 1 54 ? 12.158 17.268 -8.144 1.00 0.00 54 ILE A CA 17
ATOM 28928 C C . ILE A 1 54 ? 12.281 18.764 -7.883 1.00 0.00 54 ILE A C 17
ATOM 28929 O O . ILE A 1 54 ? 11.287 19.487 -7.939 1.00 0.00 54 ILE A O 17
ATOM 28945 N N . LEU A 1 55 ? 13.505 19.222 -7.601 1.00 0.00 55 LEU A N 17
ATOM 28946 C CA . LEU A 1 55 ? 13.768 20.605 -7.238 1.00 0.00 55 LEU A CA 17
ATOM 28947 C C . LEU A 1 55 ? 14.584 21.279 -8.334 1.00 0.00 55 LEU A C 17
ATOM 28948 O O . LEU A 1 55 ? 15.571 20.722 -8.815 1.00 0.00 55 LEU A O 17
ATOM 28964 N N . ASP A 1 56 ? 14.173 22.486 -8.726 1.00 0.00 56 ASP A N 17
ATOM 28965 C CA . ASP A 1 56 ? 14.903 23.296 -9.684 1.00 0.00 56 ASP A CA 17
ATOM 28966 C C . ASP A 1 56 ? 15.598 24.446 -8.957 1.00 0.00 56 ASP A C 17
ATOM 28967 O O . ASP A 1 56 ? 15.174 24.855 -7.875 1.00 0.00 56 ASP A O 17
ATOM 28976 N N . VAL A 1 57 ? 16.673 24.977 -9.546 1.00 0.00 57 VAL A N 17
ATOM 28977 C CA . VAL A 1 57 ? 17.448 26.051 -8.930 1.00 0.00 57 VAL A CA 17
ATOM 28978 C C . VAL A 1 57 ? 16.710 27.390 -8.959 1.00 0.00 57 VAL A C 17
ATOM 28979 O O . VAL A 1 57 ? 17.133 28.334 -8.291 1.00 0.00 57 VAL A O 17
ATOM 28992 N N . ASN A 1 58 ? 15.618 27.486 -9.721 1.00 0.00 58 ASN A N 17
ATOM 28993 C CA . ASN A 1 58 ? 14.804 28.690 -9.793 1.00 0.00 58 ASN A CA 17
ATOM 28994 C C . ASN A 1 58 ? 13.472 28.484 -9.073 1.00 0.00 58 ASN A C 17
ATOM 28995 O O . ASN A 1 58 ? 12.879 27.408 -9.145 1.00 0.00 58 ASN A O 17
ATOM 29006 N N . LEU A 1 59 ? 13.011 29.531 -8.383 1.00 0.00 59 LEU A N 17
ATOM 29007 C CA . LEU A 1 59 ? 11.746 29.550 -7.660 1.00 0.00 59 LEU A CA 17
ATOM 29008 C C . LEU A 1 59 ? 11.125 30.937 -7.786 1.00 0.00 59 LEU A C 17
ATOM 29009 O O . LEU A 1 59 ? 11.751 31.862 -8.303 1.00 0.00 59 LEU A O 17
ATOM 29025 N N . ARG A 1 60 ? 9.886 31.098 -7.312 1.00 0.00 60 ARG A N 17
ATOM 29026 C CA . ARG A 1 60 ? 9.250 32.407 -7.281 1.00 0.00 60 ARG A CA 17
ATOM 29027 C C . ARG A 1 60 ? 9.718 33.165 -6.042 1.00 0.00 60 ARG A C 17
ATOM 29028 O O . ARG A 1 60 ? 9.750 32.604 -4.947 1.00 0.00 60 ARG A O 17
ATOM 29049 N N . GLY A 1 61 ? 10.076 34.438 -6.212 1.00 0.00 61 GLY A N 17
ATOM 29050 C CA . GLY A 1 61 ? 10.488 35.296 -5.110 1.00 0.00 61 GLY A CA 17
ATOM 29051 C C . GLY A 1 61 ? 11.901 35.008 -4.599 1.00 0.00 61 GLY A C 17
ATOM 29052 O O . GLY A 1 61 ? 12.327 35.632 -3.626 1.00 0.00 61 GLY A O 17
ATOM 29056 N N . GLY A 1 62 ? 12.637 34.086 -5.227 1.00 0.00 62 GLY A N 17
ATOM 29057 C CA . GLY A 1 62 ? 13.995 33.775 -4.804 1.00 0.00 62 GLY A CA 17
ATOM 29058 C C . GLY A 1 62 ? 14.661 32.741 -5.710 1.00 0.00 62 GLY A C 17
ATOM 29059 O O . GLY A 1 62 ? 13.982 31.979 -6.395 1.00 0.00 62 GLY A O 17
ATOM 29063 N N . GLU A 1 63 ? 15.998 32.718 -5.710 1.00 0.00 63 GLU A N 17
ATOM 29064 C CA . GLU A 1 63 ? 16.784 31.791 -6.511 1.00 0.00 63 GLU A CA 17
ATOM 29065 C C . GLU A 1 63 ? 17.817 31.058 -5.656 1.00 0.00 63 GLU A C 17
ATOM 29066 O O . GLU A 1 63 ? 18.111 31.471 -4.533 1.00 0.00 63 GLU A O 17
ATOM 29078 N N . LYS A 1 64 ? 18.370 29.966 -6.201 1.00 0.00 64 LYS A N 17
ATOM 29079 C CA . LYS A 1 64 ? 19.433 29.177 -5.581 1.00 0.00 64 LYS A CA 17
ATOM 29080 C C . LYS A 1 64 ? 19.069 28.675 -4.181 1.00 0.00 64 LYS A C 17
ATOM 29081 O O . LYS A 1 64 ? 19.946 28.471 -3.340 1.00 0.00 64 LYS A O 17
ATOM 29100 N N . SER A 1 65 ? 17.776 28.469 -3.918 1.00 0.00 65 SER A N 17
ATOM 29101 C CA . SER A 1 65 ? 17.304 27.936 -2.642 1.00 0.00 65 SER A CA 17
ATOM 29102 C C . SER A 1 65 ? 17.403 26.411 -2.604 1.00 0.00 65 SER A C 17
ATOM 29103 O O . SER A 1 65 ? 16.676 25.756 -1.860 1.00 0.00 65 SER A O 17
ATOM 29111 N N . THR A 1 66 ? 18.300 25.840 -3.410 1.00 0.00 66 THR A N 17
ATOM 29112 C CA . THR A 1 66 ? 18.484 24.401 -3.532 1.00 0.00 66 THR A CA 17
ATOM 29113 C C . THR A 1 66 ? 18.800 23.703 -2.202 1.00 0.00 66 THR A C 17
ATOM 29114 O O . THR A 1 66 ? 18.362 22.569 -2.021 1.00 0.00 66 THR A O 17
ATOM 29125 N N . PRO A 1 67 ? 19.531 24.323 -1.257 1.00 0.00 67 PRO A N 17
ATOM 29126 C CA . PRO A 1 67 ? 19.839 23.715 0.032 1.00 0.00 67 PRO A CA 17
ATOM 29127 C C . PRO A 1 67 ? 18.606 23.291 0.834 1.00 0.00 67 PRO A C 17
ATOM 29128 O O . PRO A 1 67 ? 18.736 22.561 1.815 1.00 0.00 67 PRO A O 17
ATOM 29139 N N . VAL A 1 68 ? 17.404 23.728 0.443 1.00 0.00 68 VAL A N 17
ATOM 29140 C CA . VAL A 1 68 ? 16.180 23.334 1.133 1.00 0.00 68 VAL A CA 17
ATOM 29141 C C . VAL A 1 68 ? 15.845 21.872 0.828 1.00 0.00 68 VAL A C 17
ATOM 29142 O O . VAL A 1 68 ? 15.013 21.262 1.500 1.00 0.00 68 VAL A O 17
ATOM 29155 N N . ALA A 1 69 ? 16.495 21.291 -0.187 1.00 0.00 69 ALA A N 17
ATOM 29156 C CA . ALA A 1 69 ? 16.311 19.886 -0.501 1.00 0.00 69 ALA A CA 17
ATOM 29157 C C . ALA A 1 69 ? 16.773 19.029 0.676 1.00 0.00 69 ALA A C 17
ATOM 29158 O O . ALA A 1 69 ? 16.319 17.900 0.843 1.00 0.00 69 ALA A O 17
ATOM 29165 N N . GLU A 1 70 ? 17.678 19.563 1.503 1.00 0.00 70 GLU A N 17
ATOM 29166 C CA . GLU A 1 70 ? 18.195 18.850 2.658 1.00 0.00 70 GLU A CA 17
ATOM 29167 C C . GLU A 1 70 ? 17.162 18.820 3.781 1.00 0.00 70 GLU A C 17
ATOM 29168 O O . GLU A 1 70 ? 17.263 18.003 4.694 1.00 0.00 70 GLU A O 17
ATOM 29180 N N . ALA A 1 71 ? 16.160 19.706 3.723 1.00 0.00 71 ALA A N 17
ATOM 29181 C CA . ALA A 1 71 ? 15.060 19.673 4.673 1.00 0.00 71 ALA A CA 17
ATOM 29182 C C . ALA A 1 71 ? 14.067 18.599 4.248 1.00 0.00 71 ALA A C 17
ATOM 29183 O O . ALA A 1 71 ? 13.360 18.035 5.081 1.00 0.00 71 ALA A O 17
ATOM 29190 N N . LEU A 1 72 ? 14.010 18.304 2.942 1.00 0.00 72 LEU A N 17
ATOM 29191 C CA . LEU A 1 72 ? 13.195 17.206 2.443 1.00 0.00 72 LEU A CA 17
ATOM 29192 C C . LEU A 1 72 ? 13.863 15.873 2.785 1.00 0.00 72 LEU A C 17
ATOM 29193 O O . LEU A 1 72 ? 13.179 14.862 2.938 1.00 0.00 72 LEU A O 17
ATOM 29209 N N . ALA A 1 73 ? 15.193 15.866 2.910 1.00 0.00 73 ALA A N 17
ATOM 29210 C CA . ALA A 1 73 ? 15.915 14.674 3.321 1.00 0.00 73 ALA A CA 17
ATOM 29211 C C . ALA A 1 73 ? 15.738 14.443 4.822 1.00 0.00 73 ALA A C 17
ATOM 29212 O O . ALA A 1 73 ? 15.839 13.310 5.286 1.00 0.00 73 ALA A O 17
ATOM 29219 N N . ALA A 1 74 ? 15.471 15.510 5.581 1.00 0.00 74 ALA A N 17
ATOM 29220 C CA . ALA A 1 74 ? 15.155 15.404 6.996 1.00 0.00 74 ALA A CA 17
ATOM 29221 C C . ALA A 1 74 ? 13.698 14.972 7.170 1.00 0.00 74 ALA A C 17
ATOM 29222 O O . ALA A 1 74 ? 13.302 14.530 8.247 1.00 0.00 74 ALA A O 17
ATOM 29229 N N . ARG A 1 75 ? 12.902 15.100 6.101 1.00 0.00 75 ARG A N 17
ATOM 29230 C CA . ARG A 1 75 ? 11.528 14.625 6.055 1.00 0.00 75 ARG A CA 17
ATOM 29231 C C . ARG A 1 75 ? 11.480 13.205 5.484 1.00 0.00 75 ARG A C 17
ATOM 29232 O O . ARG A 1 75 ? 10.402 12.665 5.252 1.00 0.00 75 ARG A O 17
ATOM 29253 N N . ASP A 1 76 ? 12.652 12.600 5.262 1.00 0.00 76 ASP A N 17
ATOM 29254 C CA . ASP A 1 76 ? 12.791 11.249 4.729 1.00 0.00 76 ASP A CA 17
ATOM 29255 C C . ASP A 1 76 ? 12.170 11.082 3.335 1.00 0.00 76 ASP A C 17
ATOM 29256 O O . ASP A 1 76 ? 11.621 10.029 3.015 1.00 0.00 76 ASP A O 17
ATOM 29265 N N . ILE A 1 77 ? 12.255 12.124 2.502 1.00 0.00 77 ILE A N 17
ATOM 29266 C CA . ILE A 1 77 ? 11.776 12.079 1.124 1.00 0.00 77 ILE A CA 17
ATOM 29267 C C . ILE A 1 77 ? 12.946 12.375 0.178 1.00 0.00 77 ILE A C 17
ATOM 29268 O O . ILE A 1 77 ? 13.652 13.363 0.374 1.00 0.00 77 ILE A O 17
ATOM 29284 N N . PRO A 1 78 ? 13.163 11.536 -0.845 1.00 0.00 78 PRO A N 17
ATOM 29285 C CA . PRO A 1 78 ? 14.247 11.696 -1.801 1.00 0.00 78 PRO A CA 17
ATOM 29286 C C . PRO A 1 78 ? 13.947 12.813 -2.798 1.00 0.00 78 PRO A C 17
ATOM 29287 O O . PRO A 1 78 ? 12.786 13.170 -3.019 1.00 0.00 78 PRO A O 17
ATOM 29298 N N . PHE A 1 79 ? 15.003 13.364 -3.405 1.00 0.00 79 PHE A N 17
ATOM 29299 C CA . PHE A 1 79 ? 14.880 14.452 -4.361 1.00 0.00 79 PHE A CA 17
ATOM 29300 C C . PHE A 1 79 ? 15.920 14.344 -5.472 1.00 0.00 79 PHE A C 17
ATOM 29301 O O . PHE A 1 79 ? 16.895 13.601 -5.353 1.00 0.00 79 PHE A O 17
ATOM 29318 N N . VAL A 1 80 ? 15.697 15.096 -6.552 1.00 0.00 80 VAL A N 17
ATOM 29319 C CA . VAL A 1 80 ? 16.579 15.162 -7.712 1.00 0.00 80 VAL A CA 17
ATOM 29320 C C . VAL A 1 80 ? 16.732 16.623 -8.133 1.00 0.00 80 VAL A C 17
ATOM 29321 O O . VAL A 1 80 ? 15.798 17.410 -7.981 1.00 0.00 80 VAL A O 17
ATOM 29334 N N . PHE A 1 81 ? 17.903 16.989 -8.664 1.00 0.00 81 PHE A N 17
ATOM 29335 C CA . PHE A 1 81 ? 18.175 18.364 -9.065 1.00 0.00 81 PHE A CA 17
ATOM 29336 C C . PHE A 1 81 ? 17.824 18.604 -10.533 1.00 0.00 81 PHE A C 17
ATOM 29337 O O . PHE A 1 81 ? 17.815 17.676 -11.340 1.00 0.00 81 PHE A O 17
ATOM 29354 N N . ALA A 1 82 ? 17.542 19.865 -10.876 1.00 0.00 82 ALA A N 17
ATOM 29355 C CA . ALA A 1 82 ? 17.315 20.290 -12.243 1.00 0.00 82 ALA A CA 17
ATOM 29356 C C . ALA A 1 82 ? 17.918 21.680 -12.432 1.00 0.00 82 ALA A C 17
ATOM 29357 O O . ALA A 1 82 ? 17.638 22.591 -11.651 1.00 0.00 82 ALA A O 17
ATOM 29364 N N . THR A 1 83 ? 18.748 21.838 -13.469 1.00 0.00 83 THR A N 17
ATOM 29365 C CA . THR A 1 83 ? 19.413 23.108 -13.746 1.00 0.00 83 THR A CA 17
ATOM 29366 C C . THR A 1 83 ? 19.999 23.123 -15.156 1.00 0.00 83 THR A C 17
ATOM 29367 O O . THR A 1 83 ? 20.236 22.071 -15.748 1.00 0.00 83 THR A O 17
ATOM 29378 N N . GLY A 1 84 ? 20.241 24.320 -15.699 1.00 0.00 84 GLY A N 17
ATOM 29379 C CA . GLY A 1 84 ? 20.932 24.487 -16.965 1.00 0.00 84 GLY A CA 17
ATOM 29380 C C . GLY A 1 84 ? 22.415 24.746 -16.706 1.00 0.00 84 GLY A C 17
ATOM 29381 O O . GLY A 1 84 ? 22.759 25.514 -15.809 1.00 0.00 84 GLY A O 17
ATOM 29385 N N . GLY A 1 85 ? 23.290 24.106 -17.485 1.00 0.00 85 GLY A N 17
ATOM 29386 C CA . GLY A 1 85 ? 24.729 24.240 -17.306 1.00 0.00 85 GLY A CA 17
ATOM 29387 C C . GLY A 1 85 ? 25.462 22.981 -17.757 1.00 0.00 85 GLY A C 17
ATOM 29388 O O . GLY A 1 85 ? 24.987 22.259 -18.634 1.00 0.00 85 GLY A O 17
ATOM 29392 N N . SER A 1 86 ? 26.623 22.727 -17.149 1.00 0.00 86 SER A N 17
ATOM 29393 C CA . SER A 1 86 ? 27.449 21.563 -17.448 1.00 0.00 86 SER A CA 17
ATOM 29394 C C . SER A 1 86 ? 27.620 20.693 -16.204 1.00 0.00 86 SER A C 17
ATOM 29395 O O . SER A 1 86 ? 27.158 21.049 -15.119 1.00 0.00 86 SER A O 17
ATOM 29403 N N . ASP A 1 87 ? 28.290 19.549 -16.362 1.00 0.00 87 ASP A N 17
ATOM 29404 C CA . ASP A 1 87 ? 28.545 18.624 -15.264 1.00 0.00 87 ASP A CA 17
ATOM 29405 C C . ASP A 1 87 ? 29.564 19.189 -14.272 1.00 0.00 87 ASP A C 17
ATOM 29406 O O . ASP A 1 87 ? 29.871 18.551 -13.267 1.00 0.00 87 ASP A O 17
ATOM 29415 N N . ASP A 1 88 ? 30.093 20.386 -14.553 1.00 0.00 88 ASP A N 17
ATOM 29416 C CA . ASP A 1 88 ? 31.056 21.057 -13.693 1.00 0.00 88 ASP A CA 17
ATOM 29417 C C . ASP A 1 88 ? 30.473 22.348 -13.111 1.00 0.00 88 ASP A C 17
ATOM 29418 O O . ASP A 1 88 ? 31.153 23.063 -12.376 1.00 0.00 88 ASP A O 17
ATOM 29427 N N . SER A 1 89 ? 29.211 22.651 -13.436 1.00 0.00 89 SER A N 17
ATOM 29428 C CA . SER A 1 89 ? 28.526 23.846 -12.960 1.00 0.00 89 SER A CA 17
ATOM 29429 C C . SER A 1 89 ? 27.855 23.609 -11.607 1.00 0.00 89 SER A C 17
ATOM 29430 O O . SER A 1 89 ? 27.114 24.464 -11.126 1.00 0.00 89 SER A O 17
ATOM 29438 N N . VAL A 1 90 ? 28.106 22.451 -10.989 1.00 0.00 90 VAL A N 17
ATOM 29439 C CA . VAL A 1 90 ? 27.470 22.044 -9.740 1.00 0.00 90 VAL A CA 17
ATOM 29440 C C . VAL A 1 90 ? 28.460 21.363 -8.801 1.00 0.00 90 VAL A C 17
ATOM 29441 O O . VAL A 1 90 ? 29.473 20.819 -9.239 1.00 0.00 90 VAL A O 17
ATOM 29454 N N . ASP A 1 91 ? 28.159 21.400 -7.500 1.00 0.00 91 ASP A N 17
ATOM 29455 C CA . ASP A 1 91 ? 28.978 20.791 -6.456 1.00 0.00 91 ASP A CA 17
ATOM 29456 C C . ASP A 1 91 ? 28.987 19.260 -6.574 1.00 0.00 91 ASP A C 17
ATOM 29457 O O . ASP A 1 91 ? 28.134 18.671 -7.238 1.00 0.00 91 ASP A O 17
ATOM 29466 N N . SER A 1 92 ? 29.961 18.614 -5.923 1.00 0.00 92 SER A N 17
ATOM 29467 C CA . SER A 1 92 ? 30.150 17.172 -5.999 1.00 0.00 92 SER A CA 17
ATOM 29468 C C . SER A 1 92 ? 28.925 16.390 -5.524 1.00 0.00 92 SER A C 17
ATOM 29469 O O . SER A 1 92 ? 28.794 15.213 -5.862 1.00 0.00 92 SER A O 17
ATOM 29477 N N . ARG A 1 93 ? 28.023 17.005 -4.752 1.00 0.00 93 ARG A N 17
ATOM 29478 C CA . ARG A 1 93 ? 26.812 16.319 -4.313 1.00 0.00 93 ARG A CA 17
ATOM 29479 C C . ARG A 1 93 ? 25.817 16.187 -5.465 1.00 0.00 93 ARG A C 17
ATOM 29480 O O . ARG A 1 93 ? 24.990 15.277 -5.462 1.00 0.00 93 ARG A O 17
ATOM 29501 N N . PHE A 1 94 ? 25.895 17.082 -6.449 1.00 0.00 94 PHE A N 17
ATOM 29502 C CA . PHE A 1 94 ? 25.091 16.986 -7.657 1.00 0.00 94 PHE A CA 17
ATOM 29503 C C . PHE A 1 94 ? 25.728 15.975 -8.604 1.00 0.00 94 PHE A C 17
ATOM 29504 O O . PHE A 1 94 ? 25.072 15.463 -9.509 1.00 0.00 94 PHE A O 17
ATOM 29521 N N . ARG A 1 95 ? 27.015 15.687 -8.391 1.00 0.00 95 ARG A N 17
ATOM 29522 C CA . ARG A 1 95 ? 27.740 14.690 -9.167 1.00 0.00 95 ARG A CA 17
ATOM 29523 C C . ARG A 1 95 ? 27.590 13.307 -8.541 1.00 0.00 95 ARG A C 17
ATOM 29524 O O . ARG A 1 95 ? 27.971 12.312 -9.151 1.00 0.00 95 ARG A O 17
ATOM 29545 N N . ASP A 1 96 ? 27.036 13.250 -7.327 1.00 0.00 96 ASP A N 17
ATOM 29546 C CA . ASP A 1 96 ? 26.783 12.006 -6.613 1.00 0.00 96 ASP A CA 17
ATOM 29547 C C . ASP A 1 96 ? 25.291 11.664 -6.587 1.00 0.00 96 ASP A C 17
ATOM 29548 O O . ASP A 1 96 ? 24.920 10.549 -6.219 1.00 0.00 96 ASP A O 17
ATOM 29557 N N . ARG A 1 97 ? 24.436 12.615 -6.979 1.00 0.00 97 ARG A N 17
ATOM 29558 C CA . ARG A 1 97 ? 22.993 12.414 -7.060 1.00 0.00 97 ARG A CA 17
ATOM 29559 C C . ARG A 1 97 ? 22.505 12.672 -8.487 1.00 0.00 97 ARG A C 17
ATOM 29560 O O . ARG A 1 97 ? 23.202 13.319 -9.261 1.00 0.00 97 ARG A O 17
ATOM 29581 N N . PRO A 1 98 ? 21.316 12.176 -8.852 1.00 0.00 98 PRO A N 17
ATOM 29582 C CA . PRO A 1 98 ? 20.744 12.383 -10.170 1.00 0.00 98 PRO A CA 17
ATOM 29583 C C . PRO A 1 98 ? 20.551 13.866 -10.491 1.00 0.00 98 PRO A C 17
ATOM 29584 O O . PRO A 1 98 ? 20.302 14.678 -9.600 1.00 0.00 98 PRO A O 17
ATOM 29595 N N . VAL A 1 99 ? 20.663 14.203 -11.778 1.00 0.00 99 VAL A N 17
ATOM 29596 C CA . VAL A 1 99 ? 20.524 15.565 -12.283 1.00 0.00 99 VAL A CA 17
ATOM 29597 C C . VAL A 1 99 ? 19.809 15.549 -13.630 1.00 0.00 99 VAL A C 17
ATOM 29598 O O . VAL A 1 99 ? 19.846 14.549 -14.345 1.00 0.00 99 VAL A O 17
ATOM 29611 N N . LEU A 1 100 ? 19.156 16.663 -13.973 1.00 0.00 100 LEU A N 17
ATOM 29612 C CA . LEU A 1 100 ? 18.460 16.810 -15.242 1.00 0.00 100 LEU A CA 17
ATOM 29613 C C . LEU A 1 100 ? 18.712 18.205 -15.813 1.00 0.00 100 LEU A C 17
ATOM 29614 O O . LEU A 1 100 ? 18.823 19.174 -15.061 1.00 0.00 100 LEU A O 17
ATOM 29630 N N . GLN A 1 101 ? 18.804 18.301 -17.139 1.00 0.00 101 GLN A N 17
ATOM 29631 C CA . GLN A 1 101 ? 19.028 19.568 -17.825 1.00 0.00 101 GLN A CA 17
ATOM 29632 C C . GLN A 1 101 ? 17.737 20.387 -17.866 1.00 0.00 101 GLN A C 17
ATOM 29633 O O . GLN A 1 101 ? 16.657 19.853 -17.614 1.00 0.00 101 GLN A O 17
ATOM 29647 N N . LYS A 1 102 ? 17.835 21.681 -18.184 1.00 0.00 102 LYS A N 17
ATOM 29648 C CA . LYS A 1 102 ? 16.664 22.550 -18.184 1.00 0.00 102 LYS A CA 17
ATOM 29649 C C . LYS A 1 102 ? 15.807 22.389 -19.442 1.00 0.00 102 LYS A C 17
ATOM 29650 O O . LYS A 1 102 ? 14.584 22.421 -19.321 1.00 0.00 102 LYS A O 17
ATOM 29669 N N . PRO A 1 103 ? 16.388 22.221 -20.640 1.00 0.00 103 PRO A N 17
ATOM 29670 C CA . PRO A 1 103 ? 15.629 21.912 -21.843 1.00 0.00 103 PRO A CA 17
ATOM 29671 C C . PRO A 1 103 ? 14.909 20.574 -21.694 1.00 0.00 103 PRO A C 17
ATOM 29672 O O . PRO A 1 103 ? 15.447 19.648 -21.084 1.00 0.00 103 PRO A O 17
ATOM 29683 N N . PHE A 1 104 ? 13.698 20.462 -22.247 1.00 0.00 104 PHE A N 17
ATOM 29684 C CA . PHE A 1 104 ? 12.895 19.252 -22.111 1.00 0.00 104 PHE A CA 17
ATOM 29685 C C . PHE A 1 104 ? 12.605 18.621 -23.472 1.00 0.00 104 PHE A C 17
ATOM 29686 O O . PHE A 1 104 ? 12.219 19.308 -24.419 1.00 0.00 104 PHE A O 17
ATOM 29703 N N . THR A 1 105 ? 12.799 17.301 -23.548 1.00 0.00 105 THR A N 17
ATOM 29704 C CA . THR A 1 105 ? 12.550 16.492 -24.732 1.00 0.00 105 THR A CA 17
ATOM 29705 C C . THR A 1 105 ? 11.998 15.139 -24.299 1.00 0.00 105 THR A C 17
ATOM 29706 O O . THR A 1 105 ? 12.240 14.697 -23.175 1.00 0.00 105 THR A O 17
ATOM 29717 N N . MET A 1 106 ? 11.259 14.468 -25.182 1.00 0.00 106 MET A N 17
ATOM 29718 C CA . MET A 1 106 ? 10.629 13.198 -24.845 1.00 0.00 106 MET A CA 17
ATOM 29719 C C . MET A 1 106 ? 11.662 12.090 -24.659 1.00 0.00 106 MET A C 17
ATOM 29720 O O . MET A 1 106 ? 11.425 11.152 -23.902 1.00 0.00 106 MET A O 17
ATOM 29734 N N . ASP A 1 107 ? 12.807 12.180 -25.338 1.00 0.00 107 ASP A N 17
ATOM 29735 C CA . ASP A 1 107 ? 13.845 11.162 -25.234 1.00 0.00 107 ASP A CA 17
ATOM 29736 C C . ASP A 1 107 ? 14.753 11.404 -24.028 1.00 0.00 107 ASP A C 17
ATOM 29737 O O . ASP A 1 107 ? 15.210 10.452 -23.395 1.00 0.00 107 ASP A O 17
ATOM 29746 N N . GLY A 1 108 ? 15.018 12.674 -23.703 1.00 0.00 108 GLY A N 17
ATOM 29747 C CA . GLY A 1 108 ? 15.958 13.015 -22.648 1.00 0.00 108 GLY A CA 17
ATOM 29748 C C . GLY A 1 108 ? 15.364 12.821 -21.260 1.00 0.00 108 GLY A C 17
ATOM 29749 O O . GLY A 1 108 ? 16.060 12.364 -20.351 1.00 0.00 108 GLY A O 17
ATOM 29753 N N . VAL A 1 109 ? 14.084 13.161 -21.075 1.00 0.00 109 VAL A N 17
ATOM 29754 C CA . VAL A 1 109 ? 13.457 13.045 -19.766 1.00 0.00 109 VAL A CA 17
ATOM 29755 C C . VAL A 1 109 ? 12.932 11.632 -19.530 1.00 0.00 109 VAL A C 17
ATOM 29756 O O . VAL A 1 109 ? 12.766 11.226 -18.381 1.00 0.00 109 VAL A O 17
ATOM 29769 N N . ALA A 1 110 ? 12.664 10.861 -20.589 1.00 0.00 110 ALA A N 17
ATOM 29770 C CA . ALA A 1 110 ? 12.202 9.492 -20.419 1.00 0.00 110 ALA A CA 17
ATOM 29771 C C . ALA A 1 110 ? 13.338 8.609 -19.905 1.00 0.00 110 ALA A C 17
ATOM 29772 O O . ALA A 1 110 ? 13.090 7.626 -19.205 1.00 0.00 110 ALA A O 17
ATOM 29779 N N . LYS A 1 111 ? 14.586 8.951 -20.243 1.00 0.00 111 LYS A N 17
ATOM 29780 C CA . LYS A 1 111 ? 15.745 8.222 -19.747 1.00 0.00 111 LYS A CA 17
ATOM 29781 C C . LYS A 1 111 ? 16.063 8.646 -18.315 1.00 0.00 111 LYS A C 17
ATOM 29782 O O . LYS A 1 111 ? 16.547 7.839 -17.525 1.00 0.00 111 LYS A O 17
ATOM 29801 N N . ALA A 1 112 ? 15.790 9.909 -17.980 1.00 0.00 112 ALA A N 17
ATOM 29802 C CA . ALA A 1 112 ? 16.035 10.426 -16.643 1.00 0.00 112 ALA A CA 17
ATOM 29803 C C . ALA A 1 112 ? 14.939 9.983 -15.674 1.00 0.00 112 ALA A C 17
ATOM 29804 O O . ALA A 1 112 ? 15.186 9.877 -14.474 1.00 0.00 112 ALA A O 17
ATOM 29811 N N . LEU A 1 113 ? 13.732 9.719 -16.183 1.00 0.00 113 LEU A N 17
ATOM 29812 C CA . LEU A 1 113 ? 12.627 9.248 -15.360 1.00 0.00 113 LEU A CA 17
ATOM 29813 C C . LEU A 1 113 ? 12.873 7.788 -14.980 1.00 0.00 113 LEU A C 17
ATOM 29814 O O . LEU A 1 113 ? 12.590 7.382 -13.855 1.00 0.00 113 LEU A O 17
ATOM 29830 N N . ALA A 1 114 ? 13.407 6.995 -15.915 1.00 0.00 114 ALA A N 17
ATOM 29831 C CA . ALA A 1 114 ? 13.732 5.605 -15.650 1.00 0.00 114 ALA A CA 17
ATOM 29832 C C . ALA A 1 114 ? 14.943 5.501 -14.721 1.00 0.00 114 ALA A C 17
ATOM 29833 O O . ALA A 1 114 ? 15.113 4.488 -14.046 1.00 0.00 114 ALA A O 17
ATOM 29840 N N . ALA A 1 115 ? 15.783 6.541 -14.685 1.00 0.00 115 ALA A N 17
ATOM 29841 C CA . ALA A 1 115 ? 16.924 6.603 -13.784 1.00 0.00 115 ALA A CA 17
ATOM 29842 C C . ALA A 1 115 ? 16.532 7.185 -12.422 1.00 0.00 115 ALA A C 17
ATOM 29843 O O . ALA A 1 115 ? 17.294 7.081 -11.464 1.00 0.00 115 ALA A O 17
ATOM 29850 N N . LEU A 1 116 ? 15.346 7.799 -12.337 1.00 0.00 116 LEU A N 17
ATOM 29851 C CA . LEU A 1 116 ? 14.841 8.388 -11.105 1.00 0.00 116 LEU A CA 17
ATOM 29852 C C . LEU A 1 116 ? 14.016 7.370 -10.318 1.00 0.00 116 LEU A C 17
ATOM 29853 O O . LEU A 1 116 ? 13.959 7.439 -9.092 1.00 0.00 116 LEU A O 17
ATOM 29869 N N . LEU A 1 117 ? 13.379 6.426 -11.016 1.00 0.00 117 LEU A N 17
ATOM 29870 C CA . LEU A 1 117 ? 12.491 5.452 -10.402 1.00 0.00 117 LEU A CA 17
ATOM 29871 C C . LEU A 1 117 ? 13.264 4.264 -9.814 1.00 0.00 117 LEU A C 17
ATOM 29872 O O . LEU A 1 117 ? 12.663 3.290 -9.369 1.00 0.00 117 LEU A O 17
ATOM 29888 N N . VAL A 1 118 ? 14.601 4.336 -9.812 1.00 0.00 118 VAL A N 17
ATOM 29889 C CA . VAL A 1 118 ? 15.462 3.276 -9.301 1.00 0.00 118 VAL A CA 17
ATOM 29890 C C . VAL A 1 118 ? 16.568 3.853 -8.420 1.00 0.00 118 VAL A C 17
ATOM 29891 O O . VAL A 1 118 ? 17.069 4.954 -8.745 1.00 0.00 118 VAL A O 17
ATOM 29904 N N . MET A 1 1 ? 3.740 0.799 1.943 1.00 0.00 1 MET A N 18
ATOM 29905 C CA . MET A 1 1 ? 3.284 2.162 2.286 1.00 0.00 1 MET A CA 18
ATOM 29906 C C . MET A 1 1 ? 3.176 3.029 1.035 1.00 0.00 1 MET A C 18
ATOM 29907 O O . MET A 1 1 ? 2.081 3.458 0.674 1.00 0.00 1 MET A O 18
ATOM 29923 N N . SER A 1 2 ? 4.309 3.284 0.374 1.00 0.00 2 SER A N 18
ATOM 29924 C CA . SER A 1 2 ? 4.363 4.091 -0.838 1.00 0.00 2 SER A CA 18
ATOM 29925 C C . SER A 1 2 ? 5.473 3.588 -1.758 1.00 0.00 2 SER A C 18
ATOM 29926 O O . SER A 1 2 ? 6.287 2.759 -1.358 1.00 0.00 2 SER A O 18
ATOM 29934 N N . ALA A 1 3 ? 5.503 4.094 -2.991 1.00 0.00 3 ALA A N 18
ATOM 29935 C CA . ALA A 1 3 ? 6.508 3.722 -3.976 1.00 0.00 3 ALA A CA 18
ATOM 29936 C C . ALA A 1 3 ? 6.819 4.900 -4.894 1.00 0.00 3 ALA A C 18
ATOM 29937 O O . ALA A 1 3 ? 6.235 5.973 -4.759 1.00 0.00 3 ALA A O 18
ATOM 29944 N N . LEU A 1 4 ? 7.742 4.694 -5.834 1.00 0.00 4 LEU A N 18
ATOM 29945 C CA . LEU A 1 4 ? 8.160 5.711 -6.786 1.00 0.00 4 LEU A CA 18
ATOM 29946 C C . LEU A 1 4 ? 7.071 6.049 -7.803 1.00 0.00 4 LEU A C 18
ATOM 29947 O O . LEU A 1 4 ? 7.376 6.504 -8.905 1.00 0.00 4 LEU A O 18
ATOM 29963 N N . THR A 1 5 ? 5.798 5.838 -7.459 1.00 0.00 5 THR A N 18
ATOM 29964 C CA . THR A 1 5 ? 4.680 6.188 -8.321 1.00 0.00 5 THR A CA 18
ATOM 29965 C C . THR A 1 5 ? 4.186 7.592 -8.006 1.00 0.00 5 THR A C 18
ATOM 29966 O O . THR A 1 5 ? 3.393 8.143 -8.765 1.00 0.00 5 THR A O 18
ATOM 29977 N N . GLN A 1 6 ? 4.654 8.171 -6.900 1.00 0.00 6 GLN A N 18
ATOM 29978 C CA . GLN A 1 6 ? 4.293 9.516 -6.507 1.00 0.00 6 GLN A CA 18
ATOM 29979 C C . GLN A 1 6 ? 5.485 10.455 -6.620 1.00 0.00 6 GLN A C 18
ATOM 29980 O O . GLN A 1 6 ? 6.380 10.418 -5.776 1.00 0.00 6 GLN A O 18
ATOM 29994 N N . ILE A 1 7 ? 5.488 11.294 -7.663 1.00 0.00 7 ILE A N 18
ATOM 29995 C CA . ILE A 1 7 ? 6.568 12.239 -7.918 1.00 0.00 7 ILE A CA 18
ATOM 29996 C C . ILE A 1 7 ? 6.041 13.672 -7.887 1.00 0.00 7 ILE A C 18
ATOM 29997 O O . ILE A 1 7 ? 5.114 14.009 -8.624 1.00 0.00 7 ILE A O 18
ATOM 30013 N N . LEU A 1 8 ? 6.634 14.517 -7.036 1.00 0.00 8 LEU A N 18
ATOM 30014 C CA . LEU A 1 8 ? 6.254 15.924 -6.957 1.00 0.00 8 LEU A CA 18
ATOM 30015 C C . LEU A 1 8 ? 7.053 16.716 -7.994 1.00 0.00 8 LEU A C 18
ATOM 30016 O O . LEU A 1 8 ? 8.200 16.381 -8.286 1.00 0.00 8 LEU A O 18
ATOM 30032 N N . ILE A 1 9 ? 6.447 17.768 -8.552 1.00 0.00 9 ILE A N 18
ATOM 30033 C CA . ILE A 1 9 ? 7.072 18.636 -9.541 1.00 0.00 9 ILE A CA 18
ATOM 30034 C C . ILE A 1 9 ? 7.335 20.009 -8.927 1.00 0.00 9 ILE A C 18
ATOM 30035 O O . ILE A 1 9 ? 6.426 20.622 -8.365 1.00 0.00 9 ILE A O 18
ATOM 30051 N N . VAL A 1 10 ? 8.576 20.493 -9.038 1.00 0.00 10 VAL A N 18
ATOM 30052 C CA . VAL A 1 10 ? 8.965 21.810 -8.541 1.00 0.00 10 VAL A CA 18
ATOM 30053 C C . VAL A 1 10 ? 9.752 22.532 -9.632 1.00 0.00 10 VAL A C 18
ATOM 30054 O O . VAL A 1 10 ? 10.770 22.022 -10.096 1.00 0.00 10 VAL A O 18
ATOM 30067 N N . GLU A 1 11 ? 9.290 23.715 -10.043 1.00 0.00 11 GLU A N 18
ATOM 30068 C CA . GLU A 1 11 ? 9.879 24.433 -11.164 1.00 0.00 11 GLU A CA 18
ATOM 30069 C C . GLU A 1 11 ? 9.908 25.945 -10.903 1.00 0.00 11 GLU A C 18
ATOM 30070 O O . GLU A 1 11 ? 9.210 26.437 -10.018 1.00 0.00 11 GLU A O 18
ATOM 30082 N N . ASP A 1 12 ? 10.715 26.682 -11.673 1.00 0.00 12 ASP A N 18
ATOM 30083 C CA . ASP A 1 12 ? 10.871 28.123 -11.505 1.00 0.00 12 ASP A CA 18
ATOM 30084 C C . ASP A 1 12 ? 9.926 28.927 -12.401 1.00 0.00 12 ASP A C 18
ATOM 30085 O O . ASP A 1 12 ? 9.794 30.138 -12.226 1.00 0.00 12 ASP A O 18
ATOM 30094 N N . GLU A 1 13 ? 9.268 28.270 -13.362 1.00 0.00 13 GLU A N 18
ATOM 30095 C CA . GLU A 1 13 ? 8.404 28.942 -14.319 1.00 0.00 13 GLU A CA 18
ATOM 30096 C C . GLU A 1 13 ? 7.195 28.059 -14.632 1.00 0.00 13 GLU A C 18
ATOM 30097 O O . GLU A 1 13 ? 7.357 26.855 -14.843 1.00 0.00 13 GLU A O 18
ATOM 30109 N N . PRO A 1 14 ? 5.984 28.628 -14.668 1.00 0.00 14 PRO A N 18
ATOM 30110 C CA . PRO A 1 14 ? 4.757 27.872 -14.863 1.00 0.00 14 PRO A CA 18
ATOM 30111 C C . PRO A 1 14 ? 4.654 27.285 -16.269 1.00 0.00 14 PRO A C 18
ATOM 30112 O O . PRO A 1 14 ? 3.860 26.376 -16.487 1.00 0.00 14 PRO A O 18
ATOM 30123 N N . LEU A 1 15 ? 5.442 27.784 -17.227 1.00 0.00 15 LEU A N 18
ATOM 30124 C CA . LEU A 1 15 ? 5.418 27.249 -18.581 1.00 0.00 15 LEU A CA 18
ATOM 30125 C C . LEU A 1 15 ? 6.199 25.941 -18.639 1.00 0.00 15 LEU A C 18
ATOM 30126 O O . LEU A 1 15 ? 5.811 25.007 -19.341 1.00 0.00 15 LEU A O 18
ATOM 30142 N N . ILE A 1 16 ? 7.306 25.863 -17.895 1.00 0.00 16 ILE A N 18
ATOM 30143 C CA . ILE A 1 16 ? 8.092 24.642 -17.830 1.00 0.00 16 ILE A CA 18
ATOM 30144 C C . ILE A 1 16 ? 7.388 23.655 -16.904 1.00 0.00 16 ILE A C 18
ATOM 30145 O O . ILE A 1 16 ? 7.541 22.447 -17.059 1.00 0.00 16 ILE A O 18
ATOM 30161 N N . ALA A 1 17 ? 6.610 24.157 -15.938 1.00 0.00 17 ALA A N 18
ATOM 30162 C CA . ALA A 1 17 ? 5.841 23.297 -15.057 1.00 0.00 17 ALA A CA 18
ATOM 30163 C C . ALA A 1 17 ? 4.749 22.573 -15.844 1.00 0.00 17 ALA A C 18
ATOM 30164 O O . ALA A 1 17 ? 4.355 21.470 -15.474 1.00 0.00 17 ALA A O 18
ATOM 30171 N N . MET A 1 18 ? 4.260 23.179 -16.931 1.00 0.00 18 MET A N 18
ATOM 30172 C CA . MET A 1 18 ? 3.272 22.535 -17.785 1.00 0.00 18 MET A CA 18
ATOM 30173 C C . MET A 1 18 ? 3.940 21.485 -18.668 1.00 0.00 18 MET A C 18
ATOM 30174 O O . MET A 1 18 ? 3.292 20.517 -19.064 1.00 0.00 18 MET A O 18
ATOM 30188 N N . MET A 1 19 ? 5.227 21.655 -18.981 1.00 0.00 19 MET A N 18
ATOM 30189 C CA . MET A 1 19 ? 5.961 20.641 -19.730 1.00 0.00 19 MET A CA 18
ATOM 30190 C C . MET A 1 19 ? 6.249 19.439 -18.835 1.00 0.00 19 MET A C 18
ATOM 30191 O O . MET A 1 19 ? 6.269 18.306 -19.313 1.00 0.00 19 MET A O 18
ATOM 30205 N N . LEU A 1 20 ? 6.468 19.669 -17.536 1.00 0.00 20 LEU A N 18
ATOM 30206 C CA . LEU A 1 20 ? 6.726 18.588 -16.601 1.00 0.00 20 LEU A CA 18
ATOM 30207 C C . LEU A 1 20 ? 5.472 17.742 -16.407 1.00 0.00 20 LEU A C 18
ATOM 30208 O O . LEU A 1 20 ? 5.572 16.540 -16.179 1.00 0.00 20 LEU A O 18
ATOM 30224 N N . GLU A 1 21 ? 4.291 18.357 -16.502 1.00 0.00 21 GLU A N 18
ATOM 30225 C CA . GLU A 1 21 ? 3.034 17.632 -16.392 1.00 0.00 21 GLU A CA 18
ATOM 30226 C C . GLU A 1 21 ? 2.700 16.939 -17.712 1.00 0.00 21 GLU A C 18
ATOM 30227 O O . GLU A 1 21 ? 1.933 15.982 -17.729 1.00 0.00 21 GLU A O 18
ATOM 30239 N N . ASP A 1 22 ? 3.270 17.414 -18.827 1.00 0.00 22 ASP A N 18
ATOM 30240 C CA . ASP A 1 22 ? 3.027 16.814 -20.129 1.00 0.00 22 ASP A CA 18
ATOM 30241 C C . ASP A 1 22 ? 3.819 15.516 -20.266 1.00 0.00 22 ASP A C 18
ATOM 30242 O O . ASP A 1 22 ? 3.292 14.522 -20.759 1.00 0.00 22 ASP A O 18
ATOM 30251 N N . PHE A 1 23 ? 5.083 15.513 -19.829 1.00 0.00 23 PHE A N 18
ATOM 30252 C CA . PHE A 1 23 ? 5.876 14.293 -19.845 1.00 0.00 23 PHE A CA 18
ATOM 30253 C C . PHE A 1 23 ? 5.424 13.342 -18.737 1.00 0.00 23 PHE A C 18
ATOM 30254 O O . PHE A 1 23 ? 5.706 12.148 -18.806 1.00 0.00 23 PHE A O 18
ATOM 30271 N N . LEU A 1 24 ? 4.722 13.849 -17.717 1.00 0.00 24 LEU A N 18
ATOM 30272 C CA . LEU A 1 24 ? 4.194 12.999 -16.661 1.00 0.00 24 LEU A CA 18
ATOM 30273 C C . LEU A 1 24 ? 3.062 12.126 -17.205 1.00 0.00 24 LEU A C 18
ATOM 30274 O O . LEU A 1 24 ? 2.839 11.018 -16.718 1.00 0.00 24 LEU A O 18
ATOM 30290 N N . GLU A 1 25 ? 2.345 12.619 -18.219 1.00 0.00 25 GLU A N 18
ATOM 30291 C CA . GLU A 1 25 ? 1.244 11.888 -18.825 1.00 0.00 25 GLU A CA 18
ATOM 30292 C C . GLU A 1 25 ? 1.742 10.918 -19.898 1.00 0.00 25 GLU A C 18
ATOM 30293 O O . GLU A 1 25 ? 1.121 9.881 -20.123 1.00 0.00 25 GLU A O 18
ATOM 30305 N N . VAL A 1 26 ? 2.858 11.242 -20.561 1.00 0.00 26 VAL A N 18
ATOM 30306 C CA . VAL A 1 26 ? 3.434 10.370 -21.584 1.00 0.00 26 VAL A CA 18
ATOM 30307 C C . VAL A 1 26 ? 4.053 9.133 -20.933 1.00 0.00 26 VAL A C 18
ATOM 30308 O O . VAL A 1 26 ? 4.186 8.095 -21.581 1.00 0.00 26 VAL A O 18
ATOM 30321 N N . LEU A 1 27 ? 4.434 9.236 -19.656 1.00 0.00 27 LEU A N 18
ATOM 30322 C CA . LEU A 1 27 ? 4.984 8.119 -18.894 1.00 0.00 27 LEU A CA 18
ATOM 30323 C C . LEU A 1 27 ? 3.890 7.410 -18.091 1.00 0.00 27 LEU A C 18
ATOM 30324 O O . LEU A 1 27 ? 4.195 6.520 -17.297 1.00 0.00 27 LEU A O 18
ATOM 30340 N N . ASP A 1 28 ? 2.623 7.793 -18.289 1.00 0.00 28 ASP A N 18
ATOM 30341 C CA . ASP A 1 28 ? 1.482 7.205 -17.590 1.00 0.00 28 ASP A CA 18
ATOM 30342 C C . ASP A 1 28 ? 1.704 7.181 -16.074 1.00 0.00 28 ASP A C 18
ATOM 30343 O O . ASP A 1 28 ? 1.323 6.232 -15.387 1.00 0.00 28 ASP A O 18
ATOM 30352 N N . LYS A 1 29 ? 2.331 8.239 -15.550 1.00 0.00 29 LYS A N 18
ATOM 30353 C CA . LYS A 1 29 ? 2.699 8.350 -14.147 1.00 0.00 29 LYS A CA 18
ATOM 30354 C C . LYS A 1 29 ? 1.530 8.901 -13.331 1.00 0.00 29 LYS A C 18
ATOM 30355 O O . LYS A 1 29 ? 0.632 9.533 -13.888 1.00 0.00 29 LYS A O 18
ATOM 30374 N N . THR A 1 30 ? 1.530 8.667 -12.014 1.00 0.00 30 THR A N 18
ATOM 30375 C CA . THR A 1 30 ? 0.464 9.156 -11.149 1.00 0.00 30 THR A CA 18
ATOM 30376 C C . THR A 1 30 ? 0.851 10.525 -10.589 1.00 0.00 30 THR A C 18
ATOM 30377 O O . THR A 1 30 ? 1.908 10.655 -9.973 1.00 0.00 30 THR A O 18
ATOM 30388 N N . PRO A 1 31 ? 0.014 11.551 -10.787 1.00 0.00 31 PRO A N 18
ATOM 30389 C CA . PRO A 1 31 ? 0.256 12.895 -10.289 1.00 0.00 31 PRO A CA 18
ATOM 30390 C C . PRO A 1 31 ? -0.030 12.980 -8.791 1.00 0.00 31 PRO A C 18
ATOM 30391 O O . PRO A 1 31 ? -0.830 12.207 -8.266 1.00 0.00 31 PRO A O 18
ATOM 30402 N N . VAL A 1 32 ? 0.626 13.924 -8.109 1.00 0.00 32 VAL A N 18
ATOM 30403 C CA . VAL A 1 32 ? 0.437 14.125 -6.676 1.00 0.00 32 VAL A CA 18
ATOM 30404 C C . VAL A 1 32 ? 0.456 15.608 -6.314 1.00 0.00 32 VAL A C 18
ATOM 30405 O O . VAL A 1 32 ? -0.070 15.992 -5.269 1.00 0.00 32 VAL A O 18
ATOM 30418 N N . GLY A 1 33 ? 1.057 16.447 -7.161 1.00 0.00 33 GLY A N 18
ATOM 30419 C CA . GLY A 1 33 ? 1.090 17.882 -6.949 1.00 0.00 33 GLY A CA 18
ATOM 30420 C C . GLY A 1 33 ? 2.130 18.563 -7.828 1.00 0.00 33 GLY A C 18
ATOM 30421 O O . GLY A 1 33 ? 3.029 17.914 -8.363 1.00 0.00 33 GLY A O 18
ATOM 30425 N N . THR A 1 34 ? 1.995 19.885 -7.964 1.00 0.00 34 THR A N 18
ATOM 30426 C CA . THR A 1 34 ? 2.932 20.732 -8.693 1.00 0.00 34 THR A CA 18
ATOM 30427 C C . THR A 1 34 ? 3.026 22.061 -7.957 1.00 0.00 34 THR A C 18
ATOM 30428 O O . THR A 1 34 ? 2.001 22.619 -7.561 1.00 0.00 34 THR A O 18
ATOM 30439 N N . VAL A 1 35 ? 4.242 22.572 -7.765 1.00 0.00 35 VAL A N 18
ATOM 30440 C CA . VAL A 1 35 ? 4.466 23.785 -6.988 1.00 0.00 35 VAL A CA 18
ATOM 30441 C C . VAL A 1 35 ? 5.542 24.659 -7.630 1.00 0.00 35 VAL A C 18
ATOM 30442 O O . VAL A 1 35 ? 6.334 24.189 -8.446 1.00 0.00 35 VAL A O 18
ATOM 30455 N N . ASP A 1 36 ? 5.563 25.941 -7.250 1.00 0.00 36 ASP A N 18
ATOM 30456 C CA . ASP A 1 36 ? 6.488 26.921 -7.805 1.00 0.00 36 ASP A CA 18
ATOM 30457 C C . ASP A 1 36 ? 7.097 27.806 -6.708 1.00 0.00 36 ASP A C 18
ATOM 30458 O O . ASP A 1 36 ? 7.845 28.734 -7.011 1.00 0.00 36 ASP A O 18
ATOM 30467 N N . THR A 1 37 ? 6.783 27.532 -5.438 1.00 0.00 37 THR A N 18
ATOM 30468 C CA . THR A 1 37 ? 7.260 28.318 -4.307 1.00 0.00 37 THR A CA 18
ATOM 30469 C C . THR A 1 37 ? 7.647 27.413 -3.145 1.00 0.00 37 THR A C 18
ATOM 30470 O O . THR A 1 37 ? 7.239 26.253 -3.089 1.00 0.00 37 THR A O 18
ATOM 30481 N N . VAL A 1 38 ? 8.437 27.944 -2.206 1.00 0.00 38 VAL A N 18
ATOM 30482 C CA . VAL A 1 38 ? 8.900 27.182 -1.049 1.00 0.00 38 VAL A CA 18
ATOM 30483 C C . VAL A 1 38 ? 7.741 26.914 -0.096 1.00 0.00 38 VAL A C 18
ATOM 30484 O O . VAL A 1 38 ? 7.703 25.871 0.557 1.00 0.00 38 VAL A O 18
ATOM 30497 N N . ALA A 1 39 ? 6.787 27.846 -0.011 1.00 0.00 39 ALA A N 18
ATOM 30498 C CA . ALA A 1 39 ? 5.639 27.688 0.869 1.00 0.00 39 ALA A CA 18
ATOM 30499 C C . ALA A 1 39 ? 4.617 26.727 0.262 1.00 0.00 39 ALA A C 18
ATOM 30500 O O . ALA A 1 39 ? 3.897 26.052 0.996 1.00 0.00 39 ALA A O 18
ATOM 30507 N N . GLY A 1 40 ? 4.549 26.661 -1.071 1.00 0.00 40 GLY A N 18
ATOM 30508 C CA . GLY A 1 40 ? 3.650 25.747 -1.748 1.00 0.00 40 GLY A CA 18
ATOM 30509 C C . GLY A 1 40 ? 4.193 24.325 -1.692 1.00 0.00 40 GLY A C 18
ATOM 30510 O O . GLY A 1 40 ? 3.421 23.368 -1.624 1.00 0.00 40 GLY A O 18
ATOM 30514 N N . ALA A 1 41 ? 5.521 24.172 -1.714 1.00 0.00 41 ALA A N 18
ATOM 30515 C CA . ALA A 1 41 ? 6.144 22.862 -1.650 1.00 0.00 41 ALA A CA 18
ATOM 30516 C C . ALA A 1 41 ? 5.936 22.238 -0.274 1.00 0.00 41 ALA A C 18
ATOM 30517 O O . ALA A 1 41 ? 5.793 21.020 -0.167 1.00 0.00 41 ALA A O 18
ATOM 30524 N N . LEU A 1 42 ? 5.911 23.058 0.780 1.00 0.00 42 LEU A N 18
ATOM 30525 C CA . LEU A 1 42 ? 5.667 22.557 2.123 1.00 0.00 42 LEU A CA 18
ATOM 30526 C C . LEU A 1 42 ? 4.184 22.223 2.296 1.00 0.00 42 LEU A C 18
ATOM 30527 O O . LEU A 1 42 ? 3.838 21.341 3.079 1.00 0.00 42 LEU A O 18
ATOM 30543 N N . ALA A 1 43 ? 3.308 22.921 1.573 1.00 0.00 43 ALA A N 18
ATOM 30544 C CA . ALA A 1 43 ? 1.874 22.721 1.695 1.00 0.00 43 ALA A CA 18
ATOM 30545 C C . ALA A 1 43 ? 1.417 21.429 1.013 1.00 0.00 43 ALA A C 18
ATOM 30546 O O . ALA A 1 43 ? 0.421 20.845 1.431 1.00 0.00 43 ALA A O 18
ATOM 30553 N N . ARG A 1 44 ? 2.127 20.974 -0.026 1.00 0.00 44 ARG A N 18
ATOM 30554 C CA . ARG A 1 44 ? 1.775 19.734 -0.711 1.00 0.00 44 ARG A CA 18
ATOM 30555 C C . ARG A 1 44 ? 2.416 18.517 -0.060 1.00 0.00 44 ARG A C 18
ATOM 30556 O O . ARG A 1 44 ? 1.876 17.418 -0.161 1.00 0.00 44 ARG A O 18
ATOM 30577 N N . VAL A 1 45 ? 3.560 18.691 0.606 1.00 0.00 45 VAL A N 18
ATOM 30578 C CA . VAL A 1 45 ? 4.266 17.585 1.241 1.00 0.00 45 VAL A CA 18
ATOM 30579 C C . VAL A 1 45 ? 3.693 17.274 2.624 1.00 0.00 45 VAL A C 18
ATOM 30580 O O . VAL A 1 45 ? 3.877 16.165 3.125 1.00 0.00 45 VAL A O 18
ATOM 30593 N N . GLU A 1 46 ? 3.002 18.227 3.261 1.00 0.00 46 GLU A N 18
ATOM 30594 C CA . GLU A 1 46 ? 2.515 18.019 4.620 1.00 0.00 46 GLU A CA 18
ATOM 30595 C C . GLU A 1 46 ? 1.209 17.220 4.668 1.00 0.00 46 GLU A C 18
ATOM 30596 O O . GLU A 1 46 ? 0.905 16.612 5.693 1.00 0.00 46 GLU A O 18
ATOM 30608 N N . ASP A 1 47 ? 0.422 17.205 3.582 1.00 0.00 47 ASP A N 18
ATOM 30609 C CA . ASP A 1 47 ? -0.808 16.415 3.539 1.00 0.00 47 ASP A CA 18
ATOM 30610 C C . ASP A 1 47 ? -0.804 15.396 2.399 1.00 0.00 47 ASP A C 18
ATOM 30611 O O . ASP A 1 47 ? -1.643 14.496 2.378 1.00 0.00 47 ASP A O 18
ATOM 30620 N N . GLY A 1 48 ? 0.131 15.531 1.452 1.00 0.00 48 GLY A N 18
ATOM 30621 C CA . GLY A 1 48 ? 0.275 14.600 0.347 1.00 0.00 48 GLY A CA 18
ATOM 30622 C C . GLY A 1 48 ? 1.178 13.432 0.728 1.00 0.00 48 GLY A C 18
ATOM 30623 O O . GLY A 1 48 ? 1.464 13.210 1.906 1.00 0.00 48 GLY A O 18
ATOM 30627 N N . GLY A 1 49 ? 1.634 12.686 -0.278 1.00 0.00 49 GLY A N 18
ATOM 30628 C CA . GLY A 1 49 ? 2.560 11.585 -0.083 1.00 0.00 49 GLY A CA 18
ATOM 30629 C C . GLY A 1 49 ? 3.398 11.377 -1.339 1.00 0.00 49 GLY A C 18
ATOM 30630 O O . GLY A 1 49 ? 2.871 11.423 -2.449 1.00 0.00 49 GLY A O 18
ATOM 30634 N N . ILE A 1 50 ? 4.701 11.150 -1.157 1.00 0.00 50 ILE A N 18
ATOM 30635 C CA . ILE A 1 50 ? 5.652 10.975 -2.247 1.00 0.00 50 ILE A CA 18
ATOM 30636 C C . ILE A 1 50 ? 6.759 10.007 -1.849 1.00 0.00 50 ILE A C 18
ATOM 30637 O O . ILE A 1 50 ? 6.942 9.706 -0.671 1.00 0.00 50 ILE A O 18
ATOM 30653 N N . ASP A 1 51 ? 7.495 9.524 -2.851 1.00 0.00 51 ASP A N 18
ATOM 30654 C CA . ASP A 1 51 ? 8.672 8.701 -2.626 1.00 0.00 51 ASP A CA 18
ATOM 30655 C C . ASP A 1 51 ? 9.886 9.325 -3.314 1.00 0.00 51 ASP A C 18
ATOM 30656 O O . ASP A 1 51 ? 11.013 8.895 -3.090 1.00 0.00 51 ASP A O 18
ATOM 30665 N N . ALA A 1 52 ? 9.647 10.338 -4.156 1.00 0.00 52 ALA A N 18
ATOM 30666 C CA . ALA A 1 52 ? 10.697 11.104 -4.809 1.00 0.00 52 ALA A CA 18
ATOM 30667 C C . ALA A 1 52 ? 10.095 12.390 -5.382 1.00 0.00 52 ALA A C 18
ATOM 30668 O O . ALA A 1 52 ? 8.873 12.508 -5.481 1.00 0.00 52 ALA A O 18
ATOM 30675 N N . ALA A 1 53 ? 10.925 13.358 -5.764 1.00 0.00 53 ALA A N 18
ATOM 30676 C CA . ALA A 1 53 ? 10.433 14.576 -6.396 1.00 0.00 53 ALA A CA 18
ATOM 30677 C C . ALA A 1 53 ? 11.464 15.181 -7.347 1.00 0.00 53 ALA A C 18
ATOM 30678 O O . ALA A 1 53 ? 12.662 14.918 -7.229 1.00 0.00 53 ALA A O 18
ATOM 30685 N N . ILE A 1 54 ? 10.991 15.997 -8.296 1.00 0.00 54 ILE A N 18
ATOM 30686 C CA . ILE A 1 54 ? 11.839 16.718 -9.235 1.00 0.00 54 ILE A CA 18
ATOM 30687 C C . ILE A 1 54 ? 12.034 18.133 -8.705 1.00 0.00 54 ILE A C 18
ATOM 30688 O O . ILE A 1 54 ? 11.053 18.852 -8.513 1.00 0.00 54 ILE A O 18
ATOM 30704 N N . LEU A 1 55 ? 13.284 18.539 -8.465 1.00 0.00 55 LEU A N 18
ATOM 30705 C CA . LEU A 1 55 ? 13.577 19.815 -7.827 1.00 0.00 55 LEU A CA 18
ATOM 30706 C C . LEU A 1 55 ? 14.380 20.738 -8.740 1.00 0.00 55 LEU A C 18
ATOM 30707 O O . LEU A 1 55 ? 15.446 20.367 -9.226 1.00 0.00 55 LEU A O 18
ATOM 30723 N N . ASP A 1 56 ? 13.857 21.948 -8.964 1.00 0.00 56 ASP A N 18
ATOM 30724 C CA . ASP A 1 56 ? 14.620 23.007 -9.602 1.00 0.00 56 ASP A CA 18
ATOM 30725 C C . ASP A 1 56 ? 15.707 23.426 -8.616 1.00 0.00 56 ASP A C 18
ATOM 30726 O O . ASP A 1 56 ? 15.394 23.888 -7.519 1.00 0.00 56 ASP A O 18
ATOM 30735 N N . VAL A 1 57 ? 16.979 23.269 -8.987 1.00 0.00 57 VAL A N 18
ATOM 30736 C CA . VAL A 1 57 ? 18.061 23.478 -8.036 1.00 0.00 57 VAL A CA 18
ATOM 30737 C C . VAL A 1 57 ? 18.709 24.855 -8.151 1.00 0.00 57 VAL A C 18
ATOM 30738 O O . VAL A 1 57 ? 19.206 25.373 -7.155 1.00 0.00 57 VAL A O 18
ATOM 30751 N N . ASN A 1 58 ? 18.710 25.455 -9.346 1.00 0.00 58 ASN A N 18
ATOM 30752 C CA . ASN A 1 58 ? 19.357 26.742 -9.545 1.00 0.00 58 ASN A CA 18
ATOM 30753 C C . ASN A 1 58 ? 18.796 27.452 -10.777 1.00 0.00 58 ASN A C 18
ATOM 30754 O O . ASN A 1 58 ? 18.289 26.813 -11.695 1.00 0.00 58 ASN A O 18
ATOM 30765 N N . LEU A 1 59 ? 18.895 28.785 -10.784 1.00 0.00 59 LEU A N 18
ATOM 30766 C CA . LEU A 1 59 ? 18.422 29.635 -11.867 1.00 0.00 59 LEU A CA 18
ATOM 30767 C C . LEU A 1 59 ? 19.280 30.899 -11.905 1.00 0.00 59 LEU A C 18
ATOM 30768 O O . LEU A 1 59 ? 20.074 31.141 -10.997 1.00 0.00 59 LEU A O 18
ATOM 30784 N N . ARG A 1 60 ? 19.134 31.718 -12.952 1.00 0.00 60 ARG A N 18
ATOM 30785 C CA . ARG A 1 60 ? 19.901 32.948 -13.095 1.00 0.00 60 ARG A CA 18
ATOM 30786 C C . ARG A 1 60 ? 19.658 33.861 -11.898 1.00 0.00 60 ARG A C 18
ATOM 30787 O O . ARG A 1 60 ? 18.519 34.039 -11.471 1.00 0.00 60 ARG A O 18
ATOM 30808 N N . GLY A 1 61 ? 20.735 34.444 -11.362 1.00 0.00 61 GLY A N 18
ATOM 30809 C CA . GLY A 1 61 ? 20.674 35.341 -10.218 1.00 0.00 61 GLY A CA 18
ATOM 30810 C C . GLY A 1 61 ? 20.419 34.607 -8.900 1.00 0.00 61 GLY A C 18
ATOM 30811 O O . GLY A 1 61 ? 20.381 35.245 -7.850 1.00 0.00 61 GLY A O 18
ATOM 30815 N N . GLY A 1 62 ? 20.244 33.280 -8.937 1.00 0.00 62 GLY A N 18
ATOM 30816 C CA . GLY A 1 62 ? 20.003 32.483 -7.743 1.00 0.00 62 GLY A CA 18
ATOM 30817 C C . GLY A 1 62 ? 21.302 32.193 -6.999 1.00 0.00 62 GLY A C 18
ATOM 30818 O O . GLY A 1 62 ? 22.358 32.053 -7.618 1.00 0.00 62 GLY A O 18
ATOM 30822 N N . GLU A 1 63 ? 21.225 32.103 -5.671 1.00 0.00 63 GLU A N 18
ATOM 30823 C CA . GLU A 1 63 ? 22.379 31.816 -4.827 1.00 0.00 63 GLU A CA 18
ATOM 30824 C C . GLU A 1 63 ? 22.091 30.657 -3.874 1.00 0.00 63 GLU A C 18
ATOM 30825 O O . GLU A 1 63 ? 20.937 30.399 -3.537 1.00 0.00 63 GLU A O 18
ATOM 30837 N N . LYS A 1 64 ? 23.154 29.965 -3.445 1.00 0.00 64 LYS A N 18
ATOM 30838 C CA . LYS A 1 64 ? 23.104 28.859 -2.491 1.00 0.00 64 LYS A CA 18
ATOM 30839 C C . LYS A 1 64 ? 22.121 27.741 -2.865 1.00 0.00 64 LYS A C 18
ATOM 30840 O O . LYS A 1 64 ? 21.762 26.941 -2.007 1.00 0.00 64 LYS A O 18
ATOM 30859 N N . SER A 1 65 ? 21.689 27.687 -4.130 1.00 0.00 65 SER A N 18
ATOM 30860 C CA . SER A 1 65 ? 20.738 26.696 -4.633 1.00 0.00 65 SER A CA 18
ATOM 30861 C C . SER A 1 65 ? 19.415 26.694 -3.860 1.00 0.00 65 SER A C 18
ATOM 30862 O O . SER A 1 65 ? 19.217 27.479 -2.931 1.00 0.00 65 SER A O 18
ATOM 30870 N N . THR A 1 66 ? 18.492 25.807 -4.244 1.00 0.00 66 THR A N 18
ATOM 30871 C CA . THR A 1 66 ? 17.186 25.719 -3.596 1.00 0.00 66 THR A CA 18
ATOM 30872 C C . THR A 1 66 ? 17.306 25.133 -2.186 1.00 0.00 66 THR A C 18
ATOM 30873 O O . THR A 1 66 ? 18.074 24.193 -1.974 1.00 0.00 66 THR A O 18
ATOM 30884 N N . PRO A 1 67 ? 16.558 25.672 -1.215 1.00 0.00 67 PRO A N 18
ATOM 30885 C CA . PRO A 1 67 ? 16.482 25.137 0.131 1.00 0.00 67 PRO A CA 18
ATOM 30886 C C . PRO A 1 67 ? 15.470 23.993 0.218 1.00 0.00 67 PRO A C 18
ATOM 30887 O O . PRO A 1 67 ? 15.416 23.301 1.231 1.00 0.00 67 PRO A O 18
ATOM 30898 N N . VAL A 1 68 ? 14.669 23.787 -0.834 1.00 0.00 68 VAL A N 18
ATOM 30899 C CA . VAL A 1 68 ? 13.582 22.814 -0.799 1.00 0.00 68 VAL A CA 18
ATOM 30900 C C . VAL A 1 68 ? 14.113 21.384 -0.881 1.00 0.00 68 VAL A C 18
ATOM 30901 O O . VAL A 1 68 ? 13.496 20.471 -0.339 1.00 0.00 68 VAL A O 18
ATOM 30914 N N . ALA A 1 69 ? 15.252 21.172 -1.548 1.00 0.00 69 ALA A N 18
ATOM 30915 C CA . ALA A 1 69 ? 15.812 19.834 -1.679 1.00 0.00 69 ALA A CA 18
ATOM 30916 C C . ALA A 1 69 ? 16.313 19.331 -0.328 1.00 0.00 69 ALA A C 18
ATOM 30917 O O . ALA A 1 69 ? 16.192 18.147 -0.016 1.00 0.00 69 ALA A O 18
ATOM 30924 N N . GLU A 1 70 ? 16.873 20.227 0.484 1.00 0.00 70 GLU A N 18
ATOM 30925 C CA . GLU A 1 70 ? 17.413 19.852 1.781 1.00 0.00 70 GLU A CA 18
ATOM 30926 C C . GLU A 1 70 ? 16.318 19.817 2.842 1.00 0.00 70 GLU A C 18
ATOM 30927 O O . GLU A 1 70 ? 16.503 19.216 3.899 1.00 0.00 70 GLU A O 18
ATOM 30939 N N . ALA A 1 71 ? 15.170 20.449 2.574 1.00 0.00 71 ALA A N 18
ATOM 30940 C CA . ALA A 1 71 ? 14.014 20.312 3.442 1.00 0.00 71 ALA A CA 18
ATOM 30941 C C . ALA A 1 71 ? 13.419 18.916 3.254 1.00 0.00 71 ALA A C 18
ATOM 30942 O O . ALA A 1 71 ? 12.887 18.324 4.195 1.00 0.00 71 ALA A O 18
ATOM 30949 N N . LEU A 1 72 ? 13.515 18.381 2.031 1.00 0.00 72 LEU A N 18
ATOM 30950 C CA . LEU A 1 72 ? 13.082 17.023 1.743 1.00 0.00 72 LEU A CA 18
ATOM 30951 C C . LEU A 1 72 ? 14.104 16.029 2.289 1.00 0.00 72 LEU A C 18
ATOM 30952 O O . LEU A 1 72 ? 13.748 14.897 2.599 1.00 0.00 72 LEU A O 18
ATOM 30968 N N . ALA A 1 73 ? 15.373 16.438 2.413 1.00 0.00 73 ALA A N 18
ATOM 30969 C CA . ALA A 1 73 ? 16.394 15.585 2.996 1.00 0.00 73 ALA A CA 18
ATOM 30970 C C . ALA A 1 73 ? 16.185 15.472 4.508 1.00 0.00 73 ALA A C 18
ATOM 30971 O O . ALA A 1 73 ? 16.619 14.498 5.118 1.00 0.00 73 ALA A O 18
ATOM 30978 N N . ALA A 1 74 ? 15.522 16.468 5.107 1.00 0.00 74 ALA A N 18
ATOM 30979 C CA . ALA A 1 74 ? 15.176 16.433 6.520 1.00 0.00 74 ALA A CA 18
ATOM 30980 C C . ALA A 1 74 ? 13.886 15.642 6.735 1.00 0.00 74 ALA A C 18
ATOM 30981 O O . ALA A 1 74 ? 13.590 15.235 7.857 1.00 0.00 74 ALA A O 18
ATOM 30988 N N . ARG A 1 75 ? 13.117 15.422 5.659 1.00 0.00 75 ARG A N 18
ATOM 30989 C CA . ARG A 1 75 ? 11.912 14.601 5.688 1.00 0.00 75 ARG A CA 18
ATOM 30990 C C . ARG A 1 75 ? 12.182 13.211 5.105 1.00 0.00 75 ARG A C 18
ATOM 30991 O O . ARG A 1 75 ? 11.257 12.429 4.900 1.00 0.00 75 ARG A O 18
ATOM 31012 N N . ASP A 1 76 ? 13.457 12.903 4.841 1.00 0.00 76 ASP A N 18
ATOM 31013 C CA . ASP A 1 76 ? 13.906 11.627 4.301 1.00 0.00 76 ASP A CA 18
ATOM 31014 C C . ASP A 1 76 ? 13.243 11.264 2.968 1.00 0.00 76 ASP A C 18
ATOM 31015 O O . ASP A 1 76 ? 12.946 10.097 2.715 1.00 0.00 76 ASP A O 18
ATOM 31024 N N . ILE A 1 77 ? 13.009 12.263 2.107 1.00 0.00 77 ILE A N 18
ATOM 31025 C CA . ILE A 1 77 ? 12.444 12.052 0.780 1.00 0.00 77 ILE A CA 18
ATOM 31026 C C . ILE A 1 77 ? 13.510 12.333 -0.289 1.00 0.00 77 ILE A C 18
ATOM 31027 O O . ILE A 1 77 ? 14.038 13.444 -0.350 1.00 0.00 77 ILE A O 18
ATOM 31043 N N . PRO A 1 78 ? 13.836 11.345 -1.135 1.00 0.00 78 PRO A N 18
ATOM 31044 C CA . PRO A 1 78 ? 14.759 11.494 -2.252 1.00 0.00 78 PRO A CA 18
ATOM 31045 C C . PRO A 1 78 ? 14.346 12.577 -3.249 1.00 0.00 78 PRO A C 18
ATOM 31046 O O . PRO A 1 78 ? 13.167 12.905 -3.386 1.00 0.00 78 PRO A O 18
ATOM 31057 N N . PHE A 1 79 ? 15.333 13.132 -3.957 1.00 0.00 79 PHE A N 18
ATOM 31058 C CA . PHE A 1 79 ? 15.103 14.161 -4.957 1.00 0.00 79 PHE A CA 18
ATOM 31059 C C . PHE A 1 79 ? 16.147 14.084 -6.070 1.00 0.00 79 PHE A C 18
ATOM 31060 O O . PHE A 1 79 ? 17.150 13.381 -5.943 1.00 0.00 79 PHE A O 18
ATOM 31077 N N . VAL A 1 80 ? 15.901 14.816 -7.159 1.00 0.00 80 VAL A N 18
ATOM 31078 C CA . VAL A 1 80 ? 16.843 14.958 -8.262 1.00 0.00 80 VAL A CA 18
ATOM 31079 C C . VAL A 1 80 ? 16.913 16.424 -8.671 1.00 0.00 80 VAL A C 18
ATOM 31080 O O . VAL A 1 80 ? 15.959 17.169 -8.457 1.00 0.00 80 VAL A O 18
ATOM 31093 N N . PHE A 1 81 ? 18.034 16.841 -9.258 1.00 0.00 81 PHE A N 18
ATOM 31094 C CA . PHE A 1 81 ? 18.236 18.230 -9.638 1.00 0.00 81 PHE A CA 18
ATOM 31095 C C . PHE A 1 81 ? 17.908 18.472 -11.109 1.00 0.00 81 PHE A C 18
ATOM 31096 O O . PHE A 1 81 ? 18.014 17.569 -11.938 1.00 0.00 81 PHE A O 18
ATOM 31113 N N . ALA A 1 82 ? 17.511 19.705 -11.424 1.00 0.00 82 ALA A N 18
ATOM 31114 C CA . ALA A 1 82 ? 17.298 20.131 -12.795 1.00 0.00 82 ALA A CA 18
ATOM 31115 C C . ALA A 1 82 ? 17.725 21.589 -12.944 1.00 0.00 82 ALA A C 18
ATOM 31116 O O . ALA A 1 82 ? 17.176 22.468 -12.279 1.00 0.00 82 ALA A O 18
ATOM 31123 N N . THR A 1 83 ? 18.704 21.837 -13.818 1.00 0.00 83 THR A N 18
ATOM 31124 C CA . THR A 1 83 ? 19.219 23.170 -14.110 1.00 0.00 83 THR A CA 18
ATOM 31125 C C . THR A 1 83 ? 20.188 23.094 -15.289 1.00 0.00 83 THR A C 18
ATOM 31126 O O . THR A 1 83 ? 20.646 22.009 -15.645 1.00 0.00 83 THR A O 18
ATOM 31137 N N . GLY A 1 84 ? 20.509 24.239 -15.895 1.00 0.00 84 GLY A N 18
ATOM 31138 C CA . GLY A 1 84 ? 21.531 24.302 -16.930 1.00 0.00 84 GLY A CA 18
ATOM 31139 C C . GLY A 1 84 ? 22.912 24.407 -16.284 1.00 0.00 84 GLY A C 18
ATOM 31140 O O . GLY A 1 84 ? 23.067 25.074 -15.261 1.00 0.00 84 GLY A O 18
ATOM 31144 N N . GLY A 1 85 ? 23.916 23.752 -16.870 1.00 0.00 85 GLY A N 18
ATOM 31145 C CA . GLY A 1 85 ? 25.262 23.762 -16.319 1.00 0.00 85 GLY A CA 18
ATOM 31146 C C . GLY A 1 85 ? 26.121 22.634 -16.884 1.00 0.00 85 GLY A C 18
ATOM 31147 O O . GLY A 1 85 ? 25.811 22.073 -17.936 1.00 0.00 85 GLY A O 18
ATOM 31151 N N . SER A 1 86 ? 27.202 22.306 -16.173 1.00 0.00 86 SER A N 18
ATOM 31152 C CA . SER A 1 86 ? 28.132 21.256 -16.569 1.00 0.00 86 SER A CA 18
ATOM 31153 C C . SER A 1 86 ? 28.652 20.507 -15.338 1.00 0.00 86 SER A C 18
ATOM 31154 O O . SER A 1 86 ? 28.464 20.950 -14.205 1.00 0.00 86 SER A O 18
ATOM 31162 N N . ASP A 1 87 ? 29.308 19.367 -15.561 1.00 0.00 87 ASP A N 18
ATOM 31163 C CA . ASP A 1 87 ? 29.788 18.489 -14.500 1.00 0.00 87 ASP A CA 18
ATOM 31164 C C . ASP A 1 87 ? 30.954 19.098 -13.714 1.00 0.00 87 ASP A C 18
ATOM 31165 O O . ASP A 1 87 ? 31.419 18.506 -12.745 1.00 0.00 87 ASP A O 18
ATOM 31174 N N . ASP A 1 88 ? 31.434 20.279 -14.120 1.00 0.00 88 ASP A N 18
ATOM 31175 C CA . ASP A 1 88 ? 32.535 20.966 -13.456 1.00 0.00 88 ASP A CA 18
ATOM 31176 C C . ASP A 1 88 ? 32.083 22.280 -12.814 1.00 0.00 88 ASP A C 18
ATOM 31177 O O . ASP A 1 88 ? 32.916 23.079 -12.386 1.00 0.00 88 ASP A O 18
ATOM 31186 N N . SER A 1 89 ? 30.767 22.509 -12.748 1.00 0.00 89 SER A N 18
ATOM 31187 C CA . SER A 1 89 ? 30.200 23.751 -12.230 1.00 0.00 89 SER A CA 18
ATOM 31188 C C . SER A 1 89 ? 29.323 23.512 -11.004 1.00 0.00 89 SER A C 18
ATOM 31189 O O . SER A 1 89 ? 28.635 24.426 -10.553 1.00 0.00 89 SER A O 18
ATOM 31197 N N . VAL A 1 90 ? 29.340 22.289 -10.465 1.00 0.00 90 VAL A N 18
ATOM 31198 C CA . VAL A 1 90 ? 28.521 21.898 -9.324 1.00 0.00 90 VAL A CA 18
ATOM 31199 C C . VAL A 1 90 ? 29.301 21.022 -8.345 1.00 0.00 90 VAL A C 18
ATOM 31200 O O . VAL A 1 90 ? 30.261 20.349 -8.721 1.00 0.00 90 VAL A O 18
ATOM 31213 N N . ASP A 1 91 ? 28.878 21.039 -7.080 1.00 0.00 91 ASP A N 18
ATOM 31214 C CA . ASP A 1 91 ? 29.496 20.253 -6.019 1.00 0.00 91 ASP A CA 18
ATOM 31215 C C . ASP A 1 91 ? 29.211 18.759 -6.195 1.00 0.00 91 ASP A C 18
ATOM 31216 O O . ASP A 1 91 ? 28.313 18.373 -6.942 1.00 0.00 91 ASP A O 18
ATOM 31225 N N . SER A 1 92 ? 29.976 17.910 -5.504 1.00 0.00 92 SER A N 18
ATOM 31226 C CA . SER A 1 92 ? 29.857 16.464 -5.628 1.00 0.00 92 SER A CA 18
ATOM 31227 C C . SER A 1 92 ? 28.465 15.951 -5.250 1.00 0.00 92 SER A C 18
ATOM 31228 O O . SER A 1 92 ? 28.117 14.827 -5.602 1.00 0.00 92 SER A O 18
ATOM 31236 N N . ARG A 1 93 ? 27.654 16.746 -4.539 1.00 0.00 93 ARG A N 18
ATOM 31237 C CA . ARG A 1 93 ? 26.295 16.346 -4.202 1.00 0.00 93 ARG A CA 18
ATOM 31238 C C . ARG A 1 93 ? 25.406 16.374 -5.445 1.00 0.00 93 ARG A C 18
ATOM 31239 O O . ARG A 1 93 ? 24.421 15.644 -5.517 1.00 0.00 93 ARG A O 18
ATOM 31260 N N . PHE A 1 94 ? 25.754 17.212 -6.423 1.00 0.00 94 PHE A N 18
ATOM 31261 C CA . PHE A 1 94 ? 25.037 17.288 -7.685 1.00 0.00 94 PHE A CA 18
ATOM 31262 C C . PHE A 1 94 ? 25.545 16.202 -8.624 1.00 0.00 94 PHE A C 18
ATOM 31263 O O . PHE A 1 94 ? 24.839 15.799 -9.547 1.00 0.00 94 PHE A O 18
ATOM 31280 N N . ARG A 1 95 ? 26.771 15.728 -8.385 1.00 0.00 95 ARG A N 18
ATOM 31281 C CA . ARG A 1 95 ? 27.393 14.701 -9.206 1.00 0.00 95 ARG A CA 18
ATOM 31282 C C . ARG A 1 95 ? 27.039 13.301 -8.707 1.00 0.00 95 ARG A C 18
ATOM 31283 O O . ARG A 1 95 ? 27.311 12.319 -9.394 1.00 0.00 95 ARG A O 18
ATOM 31304 N N . ASP A 1 96 ? 26.433 13.206 -7.518 1.00 0.00 96 ASP A N 18
ATOM 31305 C CA . ASP A 1 96 ? 25.979 11.941 -6.963 1.00 0.00 96 ASP A CA 18
ATOM 31306 C C . ASP A 1 96 ? 24.488 11.735 -7.219 1.00 0.00 96 ASP A C 18
ATOM 31307 O O . ASP A 1 96 ? 24.040 10.600 -7.393 1.00 0.00 96 ASP A O 18
ATOM 31316 N N . ARG A 1 97 ? 23.716 12.828 -7.249 1.00 0.00 97 ARG A N 18
ATOM 31317 C CA . ARG A 1 97 ? 22.293 12.774 -7.558 1.00 0.00 97 ARG A CA 18
ATOM 31318 C C . ARG A 1 97 ? 22.091 12.884 -9.068 1.00 0.00 97 ARG A C 18
ATOM 31319 O O . ARG A 1 97 ? 22.920 13.479 -9.753 1.00 0.00 97 ARG A O 18
ATOM 31340 N N . PRO A 1 98 ? 21.000 12.322 -9.605 1.00 0.00 98 PRO A N 18
ATOM 31341 C CA . PRO A 1 98 ? 20.632 12.474 -11.002 1.00 0.00 98 PRO A CA 18
ATOM 31342 C C . PRO A 1 98 ? 20.441 13.945 -11.372 1.00 0.00 98 PRO A C 18
ATOM 31343 O O . PRO A 1 98 ? 20.094 14.760 -10.518 1.00 0.00 98 PRO A O 18
ATOM 31354 N N . VAL A 1 99 ? 20.664 14.277 -12.647 1.00 0.00 99 VAL A N 18
ATOM 31355 C CA . VAL A 1 99 ? 20.544 15.647 -13.142 1.00 0.00 99 VAL A CA 18
ATOM 31356 C C . VAL A 1 99 ? 19.881 15.673 -14.516 1.00 0.00 99 VAL A C 18
ATOM 31357 O O . VAL A 1 99 ? 19.965 14.705 -15.271 1.00 0.00 99 VAL A O 18
ATOM 31370 N N . LEU A 1 100 ? 19.222 16.790 -14.836 1.00 0.00 100 LEU A N 18
ATOM 31371 C CA . LEU A 1 100 ? 18.603 17.000 -16.137 1.00 0.00 100 LEU A CA 18
ATOM 31372 C C . LEU A 1 100 ? 18.629 18.491 -16.482 1.00 0.00 100 LEU A C 18
ATOM 31373 O O . LEU A 1 100 ? 18.657 19.336 -15.590 1.00 0.00 100 LEU A O 18
ATOM 31389 N N . GLN A 1 101 ? 18.620 18.821 -17.774 1.00 0.00 101 GLN A N 18
ATOM 31390 C CA . GLN A 1 101 ? 18.634 20.203 -18.232 1.00 0.00 101 GLN A CA 18
ATOM 31391 C C . GLN A 1 101 ? 17.217 20.775 -18.265 1.00 0.00 101 GLN A C 18
ATOM 31392 O O . GLN A 1 101 ? 16.241 20.033 -18.162 1.00 0.00 101 GLN A O 18
ATOM 31406 N N . LYS A 1 102 ? 17.095 22.098 -18.407 1.00 0.00 102 LYS A N 18
ATOM 31407 C CA . LYS A 1 102 ? 15.800 22.774 -18.423 1.00 0.00 102 LYS A CA 18
ATOM 31408 C C . LYS A 1 102 ? 14.916 22.367 -19.604 1.00 0.00 102 LYS A C 18
ATOM 31409 O O . LYS A 1 102 ? 13.738 22.092 -19.383 1.00 0.00 102 LYS A O 18
ATOM 31428 N N . PRO A 1 103 ? 15.417 22.311 -20.849 1.00 0.00 103 PRO A N 18
ATOM 31429 C CA . PRO A 1 103 ? 14.631 21.816 -21.966 1.00 0.00 103 PRO A CA 18
ATOM 31430 C C . PRO A 1 103 ? 14.458 20.302 -21.846 1.00 0.00 103 PRO A C 18
ATOM 31431 O O . PRO A 1 103 ? 15.408 19.588 -21.524 1.00 0.00 103 PRO A O 18
ATOM 31442 N N . PHE A 1 104 ? 13.244 19.814 -22.107 1.00 0.00 104 PHE A N 18
ATOM 31443 C CA . PHE A 1 104 ? 12.916 18.400 -21.987 1.00 0.00 104 PHE A CA 18
ATOM 31444 C C . PHE A 1 104 ? 12.679 17.791 -23.368 1.00 0.00 104 PHE A C 18
ATOM 31445 O O . PHE A 1 104 ? 12.207 18.468 -24.282 1.00 0.00 104 PHE A O 18
ATOM 31462 N N . THR A 1 105 ? 13.007 16.503 -23.504 1.00 0.00 105 THR A N 18
ATOM 31463 C CA . THR A 1 105 ? 12.818 15.736 -24.729 1.00 0.00 105 THR A CA 18
ATOM 31464 C C . THR A 1 105 ? 12.428 14.308 -24.371 1.00 0.00 105 THR A C 18
ATOM 31465 O O . THR A 1 105 ? 12.645 13.865 -23.244 1.00 0.00 105 THR A O 18
ATOM 31476 N N . MET A 1 106 ? 11.852 13.572 -25.323 1.00 0.00 106 MET A N 18
ATOM 31477 C CA . MET A 1 106 ? 11.400 12.211 -25.071 1.00 0.00 106 MET A CA 18
ATOM 31478 C C . MET A 1 106 ? 12.579 11.290 -24.750 1.00 0.00 106 MET A C 18
ATOM 31479 O O . MET A 1 106 ? 12.403 10.294 -24.050 1.00 0.00 106 MET A O 18
ATOM 31493 N N . ASP A 1 107 ? 13.775 11.609 -25.253 1.00 0.00 107 ASP A N 18
ATOM 31494 C CA . ASP A 1 107 ? 14.965 10.812 -24.993 1.00 0.00 107 ASP A CA 18
ATOM 31495 C C . ASP A 1 107 ? 15.634 11.202 -23.672 1.00 0.00 107 ASP A C 18
ATOM 31496 O O . ASP A 1 107 ? 16.154 10.345 -22.960 1.00 0.00 107 ASP A O 18
ATOM 31505 N N . GLY A 1 108 ? 15.623 12.498 -23.336 1.00 0.00 108 GLY A N 18
ATOM 31506 C CA . GLY A 1 108 ? 16.306 12.993 -22.149 1.00 0.00 108 GLY A CA 18
ATOM 31507 C C . GLY A 1 108 ? 15.497 12.747 -20.881 1.00 0.00 108 GLY A C 18
ATOM 31508 O O . GLY A 1 108 ? 16.074 12.565 -19.810 1.00 0.00 108 GLY A O 18
ATOM 31512 N N . VAL A 1 109 ? 14.164 12.738 -20.987 1.00 0.00 109 VAL A N 18
ATOM 31513 C CA . VAL A 1 109 ? 13.306 12.513 -19.833 1.00 0.00 109 VAL A CA 18
ATOM 31514 C C . VAL A 1 109 ? 13.175 11.019 -19.553 1.00 0.00 109 VAL A C 18
ATOM 31515 O O . VAL A 1 109 ? 13.011 10.622 -18.402 1.00 0.00 109 VAL A O 18
ATOM 31528 N N . ALA A 1 110 ? 13.249 10.179 -20.588 1.00 0.00 110 ALA A N 18
ATOM 31529 C CA . ALA A 1 110 ? 13.154 8.740 -20.398 1.00 0.00 110 ALA A CA 18
ATOM 31530 C C . ALA A 1 110 ? 14.416 8.205 -19.728 1.00 0.00 110 ALA A C 18
ATOM 31531 O O . ALA A 1 110 ? 14.363 7.176 -19.054 1.00 0.00 110 ALA A O 18
ATOM 31538 N N . LYS A 1 111 ? 15.548 8.893 -19.904 1.00 0.00 111 LYS A N 18
ATOM 31539 C CA . LYS A 1 111 ? 16.806 8.496 -19.288 1.00 0.00 111 LYS A CA 18
ATOM 31540 C C . LYS A 1 111 ? 16.897 9.011 -17.854 1.00 0.00 111 LYS A C 18
ATOM 31541 O O . LYS A 1 111 ? 17.480 8.349 -16.997 1.00 0.00 111 LYS A O 18
ATOM 31560 N N . ALA A 1 112 ? 16.327 10.187 -17.582 1.00 0.00 112 ALA A N 18
ATOM 31561 C CA . ALA A 1 112 ? 16.351 10.758 -16.245 1.00 0.00 112 ALA A CA 18
ATOM 31562 C C . ALA A 1 112 ? 15.365 10.034 -15.331 1.00 0.00 112 ALA A C 18
ATOM 31563 O O . ALA A 1 112 ? 15.626 9.886 -14.138 1.00 0.00 112 ALA A O 18
ATOM 31570 N N . LEU A 1 113 ? 14.236 9.578 -15.880 1.00 0.00 113 LEU A N 18
ATOM 31571 C CA . LEU A 1 113 ? 13.259 8.832 -15.100 1.00 0.00 113 LEU A CA 18
ATOM 31572 C C . LEU A 1 113 ? 13.673 7.369 -14.970 1.00 0.00 113 LEU A C 18
ATOM 31573 O O . LEU A 1 113 ? 13.211 6.688 -14.061 1.00 0.00 113 LEU A O 18
ATOM 31589 N N . ALA A 1 114 ? 14.541 6.873 -15.858 1.00 0.00 114 ALA A N 18
ATOM 31590 C CA . ALA A 1 114 ? 15.074 5.525 -15.719 1.00 0.00 114 ALA A CA 18
ATOM 31591 C C . ALA A 1 114 ? 16.138 5.492 -14.621 1.00 0.00 114 ALA A C 18
ATOM 31592 O O . ALA A 1 114 ? 16.401 4.437 -14.049 1.00 0.00 114 ALA A O 18
ATOM 31599 N N . ALA A 1 115 ? 16.753 6.645 -14.323 1.00 0.00 115 ALA A N 18
ATOM 31600 C CA . ALA A 1 115 ? 17.717 6.767 -13.241 1.00 0.00 115 ALA A CA 18
ATOM 31601 C C . ALA A 1 115 ? 17.029 7.076 -11.908 1.00 0.00 115 ALA A C 18
ATOM 31602 O O . ALA A 1 115 ? 17.614 6.843 -10.850 1.00 0.00 115 ALA A O 18
ATOM 31609 N N . LEU A 1 116 ? 15.796 7.598 -11.946 1.00 0.00 116 LEU A N 18
ATOM 31610 C CA . LEU A 1 116 ? 15.035 7.925 -10.746 1.00 0.00 116 LEU A CA 18
ATOM 31611 C C . LEU A 1 116 ? 14.176 6.733 -10.321 1.00 0.00 116 LEU A C 18
ATOM 31612 O O . LEU A 1 116 ? 14.228 6.313 -9.168 1.00 0.00 116 LEU A O 18
ATOM 31628 N N . LEU A 1 117 ? 13.392 6.195 -11.258 1.00 0.00 117 LEU A N 18
ATOM 31629 C CA . LEU A 1 117 ? 12.495 5.070 -11.035 1.00 0.00 117 LEU A CA 18
ATOM 31630 C C . LEU A 1 117 ? 13.238 3.729 -11.038 1.00 0.00 117 LEU A C 18
ATOM 31631 O O . LEU A 1 117 ? 12.611 2.680 -11.182 1.00 0.00 117 LEU A O 18
ATOM 31647 N N . VAL A 1 118 ? 14.567 3.756 -10.878 1.00 0.00 118 VAL A N 18
ATOM 31648 C CA . VAL A 1 118 ? 15.399 2.558 -10.872 1.00 0.00 118 VAL A CA 18
ATOM 31649 C C . VAL A 1 118 ? 15.036 1.636 -9.710 1.00 0.00 118 VAL A C 18
ATOM 31650 O O . VAL A 1 118 ? 14.753 2.155 -8.606 1.00 0.00 118 VAL A O 18
ATOM 31663 N N . MET A 1 1 ? 4.891 0.457 -1.847 1.00 0.00 1 MET A N 19
ATOM 31664 C CA . MET A 1 1 ? 6.249 0.459 -1.271 1.00 0.00 1 MET A CA 19
ATOM 31665 C C . MET A 1 1 ? 7.288 0.137 -2.342 1.00 0.00 1 MET A C 19
ATOM 31666 O O . MET A 1 1 ? 6.938 -0.329 -3.424 1.00 0.00 1 MET A O 19
ATOM 31682 N N . SER A 1 2 ? 8.564 0.387 -2.031 1.00 0.00 2 SER A N 19
ATOM 31683 C CA . SER A 1 2 ? 9.688 0.128 -2.930 1.00 0.00 2 SER A CA 19
ATOM 31684 C C . SER A 1 2 ? 9.524 0.788 -4.307 1.00 0.00 2 SER A C 19
ATOM 31685 O O . SER A 1 2 ? 10.146 0.356 -5.277 1.00 0.00 2 SER A O 19
ATOM 31693 N N . ALA A 1 3 ? 8.693 1.829 -4.399 1.00 0.00 3 ALA A N 19
ATOM 31694 C CA . ALA A 1 3 ? 8.435 2.538 -5.641 1.00 0.00 3 ALA A CA 19
ATOM 31695 C C . ALA A 1 3 ? 8.041 3.986 -5.352 1.00 0.00 3 ALA A C 19
ATOM 31696 O O . ALA A 1 3 ? 7.733 4.336 -4.215 1.00 0.00 3 ALA A O 19
ATOM 31703 N N . LEU A 1 4 ? 8.060 4.827 -6.390 1.00 0.00 4 LEU A N 19
ATOM 31704 C CA . LEU A 1 4 ? 7.717 6.233 -6.273 1.00 0.00 4 LEU A CA 19
ATOM 31705 C C . LEU A 1 4 ? 6.952 6.686 -7.517 1.00 0.00 4 LEU A C 19
ATOM 31706 O O . LEU A 1 4 ? 7.487 7.371 -8.386 1.00 0.00 4 LEU A O 19
ATOM 31722 N N . THR A 1 5 ? 5.677 6.298 -7.600 1.00 0.00 5 THR A N 19
ATOM 31723 C CA . THR A 1 5 ? 4.802 6.685 -8.696 1.00 0.00 5 THR A CA 19
ATOM 31724 C C . THR A 1 5 ? 4.297 8.112 -8.530 1.00 0.00 5 THR A C 19
ATOM 31725 O O . THR A 1 5 ? 3.647 8.629 -9.436 1.00 0.00 5 THR A O 19
ATOM 31736 N N . GLN A 1 6 ? 4.582 8.751 -7.394 1.00 0.00 6 GLN A N 19
ATOM 31737 C CA . GLN A 1 6 ? 4.064 10.079 -7.112 1.00 0.00 6 GLN A CA 19
ATOM 31738 C C . GLN A 1 6 ? 5.170 11.100 -6.936 1.00 0.00 6 GLN A C 19
ATOM 31739 O O . GLN A 1 6 ? 5.916 11.060 -5.958 1.00 0.00 6 GLN A O 19
ATOM 31753 N N . ILE A 1 7 ? 5.258 12.018 -7.907 1.00 0.00 7 ILE A N 19
ATOM 31754 C CA . ILE A 1 7 ? 6.327 12.999 -7.989 1.00 0.00 7 ILE A CA 19
ATOM 31755 C C . ILE A 1 7 ? 5.765 14.418 -7.934 1.00 0.00 7 ILE A C 19
ATOM 31756 O O . ILE A 1 7 ? 4.769 14.717 -8.593 1.00 0.00 7 ILE A O 19
ATOM 31772 N N . LEU A 1 8 ? 6.407 15.289 -7.151 1.00 0.00 8 LEU A N 19
ATOM 31773 C CA . LEU A 1 8 ? 6.058 16.704 -7.079 1.00 0.00 8 LEU A CA 19
ATOM 31774 C C . LEU A 1 8 ? 6.969 17.498 -8.022 1.00 0.00 8 LEU A C 19
ATOM 31775 O O . LEU A 1 8 ? 8.169 17.234 -8.089 1.00 0.00 8 LEU A O 19
ATOM 31791 N N . ILE A 1 9 ? 6.402 18.464 -8.745 1.00 0.00 9 ILE A N 19
ATOM 31792 C CA . ILE A 1 9 ? 7.128 19.307 -9.684 1.00 0.00 9 ILE A CA 19
ATOM 31793 C C . ILE A 1 9 ? 7.389 20.674 -9.054 1.00 0.00 9 ILE A C 19
ATOM 31794 O O . ILE A 1 9 ? 6.456 21.330 -8.588 1.00 0.00 9 ILE A O 19
ATOM 31810 N N . VAL A 1 10 ? 8.653 21.107 -9.032 1.00 0.00 10 VAL A N 19
ATOM 31811 C CA . VAL A 1 10 ? 9.031 22.405 -8.484 1.00 0.00 10 VAL A CA 19
ATOM 31812 C C . VAL A 1 10 ? 9.954 23.126 -9.456 1.00 0.00 10 VAL A C 19
ATOM 31813 O O . VAL A 1 10 ? 11.102 22.718 -9.635 1.00 0.00 10 VAL A O 19
ATOM 31826 N N . GLU A 1 11 ? 9.465 24.198 -10.086 1.00 0.00 11 GLU A N 19
ATOM 31827 C CA . GLU A 1 11 ? 10.241 24.934 -11.076 1.00 0.00 11 GLU A CA 19
ATOM 31828 C C . GLU A 1 11 ? 9.956 26.436 -11.013 1.00 0.00 11 GLU A C 19
ATOM 31829 O O . GLU A 1 11 ? 8.956 26.868 -10.444 1.00 0.00 11 GLU A O 19
ATOM 31841 N N . ASP A 1 12 ? 10.855 27.224 -11.609 1.00 0.00 12 ASP A N 19
ATOM 31842 C CA . ASP A 1 12 ? 10.758 28.679 -11.656 1.00 0.00 12 ASP A CA 19
ATOM 31843 C C . ASP A 1 12 ? 10.169 29.156 -12.990 1.00 0.00 12 ASP A C 19
ATOM 31844 O O . ASP A 1 12 ? 10.013 30.357 -13.202 1.00 0.00 12 ASP A O 19
ATOM 31853 N N . GLU A 1 13 ? 9.840 28.223 -13.894 1.00 0.00 13 GLU A N 19
ATOM 31854 C CA . GLU A 1 13 ? 9.287 28.551 -15.203 1.00 0.00 13 GLU A CA 19
ATOM 31855 C C . GLU A 1 13 ? 8.039 27.709 -15.458 1.00 0.00 13 GLU A C 19
ATOM 31856 O O . GLU A 1 13 ? 8.152 26.514 -15.736 1.00 0.00 13 GLU A O 19
ATOM 31868 N N . PRO A 1 14 ? 6.844 28.311 -15.372 1.00 0.00 14 PRO A N 19
ATOM 31869 C CA . PRO A 1 14 ? 5.576 27.623 -15.566 1.00 0.00 14 PRO A CA 19
ATOM 31870 C C . PRO A 1 14 ? 5.450 26.946 -16.930 1.00 0.00 14 PRO A C 19
ATOM 31871 O O . PRO A 1 14 ? 4.659 26.017 -17.073 1.00 0.00 14 PRO A O 19
ATOM 31882 N N . LEU A 1 15 ? 6.212 27.389 -17.933 1.00 0.00 15 LEU A N 19
ATOM 31883 C CA . LEU A 1 15 ? 6.130 26.815 -19.266 1.00 0.00 15 LEU A CA 19
ATOM 31884 C C . LEU A 1 15 ? 6.712 25.402 -19.275 1.00 0.00 15 LEU A C 19
ATOM 31885 O O . LEU A 1 15 ? 6.156 24.502 -19.905 1.00 0.00 15 LEU A O 19
ATOM 31901 N N . ILE A 1 16 ? 7.830 25.201 -18.575 1.00 0.00 16 ILE A N 19
ATOM 31902 C CA . ILE A 1 16 ? 8.467 23.892 -18.523 1.00 0.00 16 ILE A CA 19
ATOM 31903 C C . ILE A 1 16 ? 7.719 23.011 -17.531 1.00 0.00 16 ILE A C 19
ATOM 31904 O O . ILE A 1 16 ? 7.739 21.788 -17.651 1.00 0.00 16 ILE A O 19
ATOM 31920 N N . ALA A 1 17 ? 7.053 23.623 -16.550 1.00 0.00 17 ALA A N 19
ATOM 31921 C CA . ALA A 1 17 ? 6.266 22.881 -15.580 1.00 0.00 17 ALA A CA 19
ATOM 31922 C C . ALA A 1 17 ? 5.048 22.244 -16.255 1.00 0.00 17 ALA A C 19
ATOM 31923 O O . ALA A 1 17 ? 4.542 21.225 -15.786 1.00 0.00 17 ALA A O 19
ATOM 31930 N N . MET A 1 18 ? 4.574 22.839 -17.356 1.00 0.00 18 MET A N 19
ATOM 31931 C CA . MET A 1 18 ? 3.488 22.265 -18.136 1.00 0.00 18 MET A CA 19
ATOM 31932 C C . MET A 1 18 ? 4.026 21.175 -19.061 1.00 0.00 18 MET A C 19
ATOM 31933 O O . MET A 1 18 ? 3.285 20.268 -19.434 1.00 0.00 18 MET A O 19
ATOM 31947 N N . MET A 1 19 ? 5.308 21.245 -19.432 1.00 0.00 19 MET A N 19
ATOM 31948 C CA . MET A 1 19 ? 5.928 20.166 -20.191 1.00 0.00 19 MET A CA 19
ATOM 31949 C C . MET A 1 19 ? 6.166 18.963 -19.282 1.00 0.00 19 MET A C 19
ATOM 31950 O O . MET A 1 19 ? 6.128 17.827 -19.744 1.00 0.00 19 MET A O 19
ATOM 31964 N N . LEU A 1 20 ? 6.406 19.196 -17.987 1.00 0.00 20 LEU A N 19
ATOM 31965 C CA . LEU A 1 20 ? 6.558 18.109 -17.030 1.00 0.00 20 LEU A CA 19
ATOM 31966 C C . LEU A 1 20 ? 5.222 17.403 -16.824 1.00 0.00 20 LEU A C 19
ATOM 31967 O O . LEU A 1 20 ? 5.195 16.199 -16.580 1.00 0.00 20 LEU A O 19
ATOM 31983 N N . GLU A 1 21 ? 4.110 18.134 -16.921 1.00 0.00 21 GLU A N 19
ATOM 31984 C CA . GLU A 1 21 ? 2.793 17.528 -16.829 1.00 0.00 21 GLU A CA 19
ATOM 31985 C C . GLU A 1 21 ? 2.468 16.774 -18.117 1.00 0.00 21 GLU A C 19
ATOM 31986 O O . GLU A 1 21 ? 1.638 15.867 -18.105 1.00 0.00 21 GLU A O 19
ATOM 31998 N N . ASP A 1 22 ? 3.111 17.138 -19.229 1.00 0.00 22 ASP A N 19
ATOM 31999 C CA . ASP A 1 22 ? 2.863 16.492 -20.505 1.00 0.00 22 ASP A CA 19
ATOM 32000 C C . ASP A 1 22 ? 3.623 15.173 -20.611 1.00 0.00 22 ASP A C 19
ATOM 32001 O O . ASP A 1 22 ? 3.063 14.182 -21.076 1.00 0.00 22 ASP A O 19
ATOM 32010 N N . PHE A 1 23 ? 4.892 15.134 -20.191 1.00 0.00 23 PHE A N 19
ATOM 32011 C CA . PHE A 1 23 ? 5.662 13.905 -20.284 1.00 0.00 23 PHE A CA 19
ATOM 32012 C C . PHE A 1 23 ? 5.236 12.889 -19.227 1.00 0.00 23 PHE A C 19
ATOM 32013 O O . PHE A 1 23 ? 5.382 11.689 -19.444 1.00 0.00 23 PHE A O 19
ATOM 32030 N N . LEU A 1 24 ? 4.709 13.340 -18.082 1.00 0.00 24 LEU A N 19
ATOM 32031 C CA . LEU A 1 24 ? 4.249 12.412 -17.058 1.00 0.00 24 LEU A CA 19
ATOM 32032 C C . LEU A 1 24 ? 2.876 11.840 -17.417 1.00 0.00 24 LEU A C 19
ATOM 32033 O O . LEU A 1 24 ? 2.477 10.816 -16.866 1.00 0.00 24 LEU A O 19
ATOM 32049 N N . GLU A 1 25 ? 2.150 12.487 -18.335 1.00 0.00 25 GLU A N 19
ATOM 32050 C CA . GLU A 1 25 ? 0.873 11.974 -18.807 1.00 0.00 25 GLU A CA 19
ATOM 32051 C C . GLU A 1 25 ? 1.079 10.958 -19.933 1.00 0.00 25 GLU A C 19
ATOM 32052 O O . GLU A 1 25 ? 0.249 10.071 -20.123 1.00 0.00 25 GLU A O 19
ATOM 32064 N N . VAL A 1 26 ? 2.183 11.076 -20.679 1.00 0.00 26 VAL A N 19
ATOM 32065 C CA . VAL A 1 26 ? 2.502 10.158 -21.770 1.00 0.00 26 VAL A CA 19
ATOM 32066 C C . VAL A 1 26 ? 3.211 8.910 -21.240 1.00 0.00 26 VAL A C 19
ATOM 32067 O O . VAL A 1 26 ? 3.231 7.877 -21.909 1.00 0.00 26 VAL A O 19
ATOM 32080 N N . LEU A 1 27 ? 3.792 8.997 -20.040 1.00 0.00 27 LEU A N 19
ATOM 32081 C CA . LEU A 1 27 ? 4.510 7.888 -19.424 1.00 0.00 27 LEU A CA 19
ATOM 32082 C C . LEU A 1 27 ? 3.679 7.215 -18.328 1.00 0.00 27 LEU A C 19
ATOM 32083 O O . LEU A 1 27 ? 4.223 6.482 -17.502 1.00 0.00 27 LEU A O 19
ATOM 32099 N N . ASP A 1 28 ? 2.365 7.463 -18.323 1.00 0.00 28 ASP A N 19
ATOM 32100 C CA . ASP A 1 28 ? 1.420 6.846 -17.397 1.00 0.00 28 ASP A CA 19
ATOM 32101 C C . ASP A 1 28 ? 1.849 6.984 -15.933 1.00 0.00 28 ASP A C 19
ATOM 32102 O O . ASP A 1 28 ? 1.642 6.078 -15.126 1.00 0.00 28 ASP A O 19
ATOM 32111 N N . LYS A 1 29 ? 2.455 8.125 -15.593 1.00 0.00 29 LYS A N 19
ATOM 32112 C CA . LYS A 1 29 ? 2.912 8.417 -14.240 1.00 0.00 29 LYS A CA 19
ATOM 32113 C C . LYS A 1 29 ? 1.760 9.015 -13.428 1.00 0.00 29 LYS A C 19
ATOM 32114 O O . LYS A 1 29 ? 0.755 9.439 -14.001 1.00 0.00 29 LYS A O 19
ATOM 32133 N N . THR A 1 30 ? 1.889 9.056 -12.098 1.00 0.00 30 THR A N 19
ATOM 32134 C CA . THR A 1 30 ? 0.852 9.597 -11.223 1.00 0.00 30 THR A CA 19
ATOM 32135 C C . THR A 1 30 ? 1.367 10.817 -10.457 1.00 0.00 30 THR A C 19
ATOM 32136 O O . THR A 1 30 ? 1.604 10.737 -9.254 1.00 0.00 30 THR A O 19
ATOM 32147 N N . PRO A 1 31 ? 1.552 11.963 -11.128 1.00 0.00 31 PRO A N 19
ATOM 32148 C CA . PRO A 1 31 ? 2.013 13.184 -10.490 1.00 0.00 31 PRO A CA 19
ATOM 32149 C C . PRO A 1 31 ? 0.987 13.663 -9.468 1.00 0.00 31 PRO A C 19
ATOM 32150 O O . PRO A 1 31 ? -0.189 13.298 -9.547 1.00 0.00 31 PRO A O 19
ATOM 32161 N N . VAL A 1 32 ? 1.425 14.477 -8.505 1.00 0.00 32 VAL A N 19
ATOM 32162 C CA . VAL A 1 32 ? 0.572 14.884 -7.393 1.00 0.00 32 VAL A CA 19
ATOM 32163 C C . VAL A 1 32 ? 0.397 16.393 -7.284 1.00 0.00 32 VAL A C 19
ATOM 32164 O O . VAL A 1 32 ? -0.434 16.853 -6.503 1.00 0.00 32 VAL A O 19
ATOM 32177 N N . GLY A 1 33 ? 1.161 17.178 -8.047 1.00 0.00 33 GLY A N 19
ATOM 32178 C CA . GLY A 1 33 ? 1.019 18.624 -8.017 1.00 0.00 33 GLY A CA 19
ATOM 32179 C C . GLY A 1 33 ? 2.201 19.336 -8.661 1.00 0.00 33 GLY A C 19
ATOM 32180 O O . GLY A 1 33 ? 3.193 18.709 -9.040 1.00 0.00 33 GLY A O 19
ATOM 32184 N N . THR A 1 34 ? 2.074 20.659 -8.777 1.00 0.00 34 THR A N 19
ATOM 32185 C CA . THR A 1 34 ? 3.096 21.538 -9.328 1.00 0.00 34 THR A CA 19
ATOM 32186 C C . THR A 1 34 ? 3.117 22.825 -8.508 1.00 0.00 34 THR A C 19
ATOM 32187 O O . THR A 1 34 ? 2.058 23.352 -8.166 1.00 0.00 34 THR A O 19
ATOM 32198 N N . VAL A 1 35 ? 4.311 23.332 -8.193 1.00 0.00 35 VAL A N 19
ATOM 32199 C CA . VAL A 1 35 ? 4.460 24.546 -7.402 1.00 0.00 35 VAL A CA 19
ATOM 32200 C C . VAL A 1 35 ? 5.559 25.443 -7.973 1.00 0.00 35 VAL A C 19
ATOM 32201 O O . VAL A 1 35 ? 6.456 24.978 -8.676 1.00 0.00 35 VAL A O 19
ATOM 32214 N N . ASP A 1 36 ? 5.471 26.737 -7.659 1.00 0.00 36 ASP A N 19
ATOM 32215 C CA . ASP A 1 36 ? 6.369 27.761 -8.171 1.00 0.00 36 ASP A CA 19
ATOM 32216 C C . ASP A 1 36 ? 7.486 28.086 -7.174 1.00 0.00 36 ASP A C 19
ATOM 32217 O O . ASP A 1 36 ? 8.382 28.873 -7.476 1.00 0.00 36 ASP A O 19
ATOM 32226 N N . THR A 1 37 ? 7.444 27.485 -5.984 1.00 0.00 37 THR A N 19
ATOM 32227 C CA . THR A 1 37 ? 8.454 27.700 -4.951 1.00 0.00 37 THR A CA 19
ATOM 32228 C C . THR A 1 37 ? 8.581 26.465 -4.065 1.00 0.00 37 THR A C 19
ATOM 32229 O O . THR A 1 37 ? 7.657 25.656 -3.981 1.00 0.00 37 THR A O 19
ATOM 32240 N N . VAL A 1 38 ? 9.732 26.319 -3.402 1.00 0.00 38 VAL A N 19
ATOM 32241 C CA . VAL A 1 38 ? 10.014 25.168 -2.555 1.00 0.00 38 VAL A CA 19
ATOM 32242 C C . VAL A 1 38 ? 9.169 25.217 -1.285 1.00 0.00 38 VAL A C 19
ATOM 32243 O O . VAL A 1 38 ? 8.932 24.187 -0.657 1.00 0.00 38 VAL A O 19
ATOM 32256 N N . ALA A 1 39 ? 8.706 26.407 -0.892 1.00 0.00 39 ALA A N 19
ATOM 32257 C CA . ALA A 1 39 ? 7.855 26.543 0.279 1.00 0.00 39 ALA A CA 19
ATOM 32258 C C . ALA A 1 39 ? 6.476 25.937 0.005 1.00 0.00 39 ALA A C 19
ATOM 32259 O O . ALA A 1 39 ? 5.788 25.511 0.934 1.00 0.00 39 ALA A O 19
ATOM 32266 N N . GLY A 1 40 ? 6.072 25.897 -1.268 1.00 0.00 40 GLY A N 19
ATOM 32267 C CA . GLY A 1 40 ? 4.810 25.296 -1.665 1.00 0.00 40 GLY A CA 19
ATOM 32268 C C . GLY A 1 40 ? 4.934 23.776 -1.756 1.00 0.00 40 GLY A C 19
ATOM 32269 O O . GLY A 1 40 ? 3.932 23.067 -1.687 1.00 0.00 40 GLY A O 19
ATOM 32273 N N . ALA A 1 41 ? 6.163 23.270 -1.906 1.00 0.00 41 ALA A N 19
ATOM 32274 C CA . ALA A 1 41 ? 6.395 21.838 -1.985 1.00 0.00 41 ALA A CA 19
ATOM 32275 C C . ALA A 1 41 ? 6.242 21.209 -0.602 1.00 0.00 41 ALA A C 19
ATOM 32276 O O . ALA A 1 41 ? 5.708 20.108 -0.478 1.00 0.00 41 ALA A O 19
ATOM 32283 N N . LEU A 1 42 ? 6.710 21.904 0.441 1.00 0.00 42 LEU A N 19
ATOM 32284 C CA . LEU A 1 42 ? 6.565 21.429 1.806 1.00 0.00 42 LEU A CA 19
ATOM 32285 C C . LEU A 1 42 ? 5.104 21.560 2.242 1.00 0.00 42 LEU A C 19
ATOM 32286 O O . LEU A 1 42 ? 4.615 20.753 3.028 1.00 0.00 42 LEU A O 19
ATOM 32302 N N . ALA A 1 43 ? 4.404 22.576 1.730 1.00 0.00 43 ALA A N 19
ATOM 32303 C CA . ALA A 1 43 ? 3.000 22.772 2.037 1.00 0.00 43 ALA A CA 19
ATOM 32304 C C . ALA A 1 43 ? 2.145 21.671 1.409 1.00 0.00 43 ALA A C 19
ATOM 32305 O O . ALA A 1 43 ? 1.050 21.392 1.899 1.00 0.00 43 ALA A O 19
ATOM 32312 N N . ARG A 1 44 ? 2.631 21.043 0.330 1.00 0.00 44 ARG A N 19
ATOM 32313 C CA . ARG A 1 44 ? 1.906 19.965 -0.327 1.00 0.00 44 ARG A CA 19
ATOM 32314 C C . ARG A 1 44 ? 2.147 18.633 0.382 1.00 0.00 44 ARG A C 19
ATOM 32315 O O . ARG A 1 44 ? 1.304 17.743 0.304 1.00 0.00 44 ARG A O 19
ATOM 32336 N N . VAL A 1 45 ? 3.284 18.490 1.074 1.00 0.00 45 VAL A N 19
ATOM 32337 C CA . VAL A 1 45 ? 3.572 17.293 1.859 1.00 0.00 45 VAL A CA 19
ATOM 32338 C C . VAL A 1 45 ? 2.687 17.274 3.105 1.00 0.00 45 VAL A C 19
ATOM 32339 O O . VAL A 1 45 ? 2.387 16.207 3.642 1.00 0.00 45 VAL A O 19
ATOM 32352 N N . GLU A 1 46 ? 2.266 18.452 3.572 1.00 0.00 46 GLU A N 19
ATOM 32353 C CA . GLU A 1 46 ? 1.334 18.569 4.686 1.00 0.00 46 GLU A CA 19
ATOM 32354 C C . GLU A 1 46 ? -0.108 18.380 4.212 1.00 0.00 46 GLU A C 19
ATOM 32355 O O . GLU A 1 46 ? -1.003 18.184 5.029 1.00 0.00 46 GLU A O 19
ATOM 32367 N N . ASP A 1 47 ? -0.337 18.440 2.895 1.00 0.00 47 ASP A N 19
ATOM 32368 C CA . ASP A 1 47 ? -1.667 18.337 2.305 1.00 0.00 47 ASP A CA 19
ATOM 32369 C C . ASP A 1 47 ? -1.956 16.926 1.785 1.00 0.00 47 ASP A C 19
ATOM 32370 O O . ASP A 1 47 ? -3.110 16.595 1.507 1.00 0.00 47 ASP A O 19
ATOM 32379 N N . GLY A 1 48 ? -0.925 16.087 1.649 1.00 0.00 48 GLY A N 19
ATOM 32380 C CA . GLY A 1 48 ? -1.088 14.720 1.184 1.00 0.00 48 GLY A CA 19
ATOM 32381 C C . GLY A 1 48 ? 0.253 14.004 1.056 1.00 0.00 48 GLY A C 19
ATOM 32382 O O . GLY A 1 48 ? 1.312 14.626 1.150 1.00 0.00 48 GLY A O 19
ATOM 32386 N N . GLY A 1 49 ? 0.208 12.688 0.842 1.00 0.00 49 GLY A N 19
ATOM 32387 C CA . GLY A 1 49 ? 1.406 11.876 0.714 1.00 0.00 49 GLY A CA 19
ATOM 32388 C C . GLY A 1 49 ? 2.078 12.065 -0.644 1.00 0.00 49 GLY A C 19
ATOM 32389 O O . GLY A 1 49 ? 1.407 12.311 -1.647 1.00 0.00 49 GLY A O 19
ATOM 32393 N N . ILE A 1 50 ? 3.407 11.947 -0.667 1.00 0.00 50 ILE A N 19
ATOM 32394 C CA . ILE A 1 50 ? 4.223 12.080 -1.870 1.00 0.00 50 ILE A CA 19
ATOM 32395 C C . ILE A 1 50 ? 5.383 11.090 -1.759 1.00 0.00 50 ILE A C 19
ATOM 32396 O O . ILE A 1 50 ? 5.829 10.801 -0.650 1.00 0.00 50 ILE A O 19
ATOM 32412 N N . ASP A 1 51 ? 5.878 10.567 -2.887 1.00 0.00 51 ASP A N 19
ATOM 32413 C CA . ASP A 1 51 ? 6.957 9.586 -2.847 1.00 0.00 51 ASP A CA 19
ATOM 32414 C C . ASP A 1 51 ? 8.305 10.228 -3.173 1.00 0.00 51 ASP A C 19
ATOM 32415 O O . ASP A 1 51 ? 9.334 9.780 -2.671 1.00 0.00 51 ASP A O 19
ATOM 32424 N N . ALA A 1 52 ? 8.306 11.275 -4.008 1.00 0.00 52 ALA A N 19
ATOM 32425 C CA . ALA A 1 52 ? 9.517 12.017 -4.342 1.00 0.00 52 ALA A CA 19
ATOM 32426 C C . ALA A 1 52 ? 9.165 13.365 -4.971 1.00 0.00 52 ALA A C 19
ATOM 32427 O O . ALA A 1 52 ? 7.996 13.654 -5.224 1.00 0.00 52 ALA A O 19
ATOM 32434 N N . ALA A 1 53 ? 10.178 14.195 -5.232 1.00 0.00 53 ALA A N 19
ATOM 32435 C CA . ALA A 1 53 ? 9.977 15.482 -5.877 1.00 0.00 53 ALA A CA 19
ATOM 32436 C C . ALA A 1 53 ? 11.177 15.852 -6.746 1.00 0.00 53 ALA A C 19
ATOM 32437 O O . ALA A 1 53 ? 12.264 15.301 -6.582 1.00 0.00 53 ALA A O 19
ATOM 32444 N N . ILE A 1 54 ? 10.980 16.791 -7.674 1.00 0.00 54 ILE A N 19
ATOM 32445 C CA . ILE A 1 54 ? 12.051 17.294 -8.523 1.00 0.00 54 ILE A CA 19
ATOM 32446 C C . ILE A 1 54 ? 12.209 18.788 -8.261 1.00 0.00 54 ILE A C 19
ATOM 32447 O O . ILE A 1 54 ? 11.224 19.524 -8.269 1.00 0.00 54 ILE A O 19
ATOM 32463 N N . LEU A 1 55 ? 13.448 19.229 -8.031 1.00 0.00 55 LEU A N 19
ATOM 32464 C CA . LEU A 1 55 ? 13.748 20.600 -7.641 1.00 0.00 55 LEU A CA 19
ATOM 32465 C C . LEU A 1 55 ? 14.561 21.292 -8.731 1.00 0.00 55 LEU A C 19
ATOM 32466 O O . LEU A 1 55 ? 15.500 20.707 -9.271 1.00 0.00 55 LEU A O 19
ATOM 32482 N N . ASP A 1 56 ? 14.205 22.537 -9.054 1.00 0.00 56 ASP A N 19
ATOM 32483 C CA . ASP A 1 56 ? 15.001 23.351 -9.962 1.00 0.00 56 ASP A CA 19
ATOM 32484 C C . ASP A 1 56 ? 16.147 23.990 -9.174 1.00 0.00 56 ASP A C 19
ATOM 32485 O O . ASP A 1 56 ? 15.973 24.340 -8.006 1.00 0.00 56 ASP A O 19
ATOM 32494 N N . VAL A 1 57 ? 17.317 24.147 -9.799 1.00 0.00 57 VAL A N 19
ATOM 32495 C CA . VAL A 1 57 ? 18.495 24.668 -9.114 1.00 0.00 57 VAL A CA 19
ATOM 32496 C C . VAL A 1 57 ? 18.431 26.189 -8.978 1.00 0.00 57 VAL A C 19
ATOM 32497 O O . VAL A 1 57 ? 19.216 26.777 -8.237 1.00 0.00 57 VAL A O 19
ATOM 32510 N N . ASN A 1 58 ? 17.499 26.838 -9.681 1.00 0.00 58 ASN A N 19
ATOM 32511 C CA . ASN A 1 58 ? 17.351 28.282 -9.643 1.00 0.00 58 ASN A CA 19
ATOM 32512 C C . ASN A 1 58 ? 15.938 28.678 -9.216 1.00 0.00 58 ASN A C 19
ATOM 32513 O O . ASN A 1 58 ? 14.981 27.931 -9.415 1.00 0.00 58 ASN A O 19
ATOM 32524 N N . LEU A 1 59 ? 15.825 29.869 -8.626 1.00 0.00 59 LEU A N 19
ATOM 32525 C CA . LEU A 1 59 ? 14.559 30.444 -8.188 1.00 0.00 59 LEU A CA 19
ATOM 32526 C C . LEU A 1 59 ? 14.699 31.965 -8.214 1.00 0.00 59 LEU A C 19
ATOM 32527 O O . LEU A 1 59 ? 15.758 32.489 -7.867 1.00 0.00 59 LEU A O 19
ATOM 32543 N N . ARG A 1 60 ? 13.647 32.679 -8.620 1.00 0.00 60 ARG A N 19
ATOM 32544 C CA . ARG A 1 60 ? 13.703 34.132 -8.704 1.00 0.00 60 ARG A CA 19
ATOM 32545 C C . ARG A 1 60 ? 13.463 34.767 -7.338 1.00 0.00 60 ARG A C 19
ATOM 32546 O O . ARG A 1 60 ? 12.524 34.396 -6.634 1.00 0.00 60 ARG A O 19
ATOM 32567 N N . GLY A 1 61 ? 14.316 35.725 -6.972 1.00 0.00 61 GLY A N 19
ATOM 32568 C CA . GLY A 1 61 ? 14.253 36.409 -5.689 1.00 0.00 61 GLY A CA 19
ATOM 32569 C C . GLY A 1 61 ? 14.586 35.478 -4.523 1.00 0.00 61 GLY A C 19
ATOM 32570 O O . GLY A 1 61 ? 14.619 34.256 -4.673 1.00 0.00 61 GLY A O 19
ATOM 32574 N N . GLY A 1 62 ? 14.837 36.067 -3.351 1.00 0.00 62 GLY A N 19
ATOM 32575 C CA . GLY A 1 62 ? 15.107 35.318 -2.133 1.00 0.00 62 GLY A CA 19
ATOM 32576 C C . GLY A 1 62 ? 16.349 34.434 -2.253 1.00 0.00 62 GLY A C 19
ATOM 32577 O O . GLY A 1 62 ? 17.223 34.675 -3.085 1.00 0.00 62 GLY A O 19
ATOM 32581 N N . GLU A 1 63 ? 16.418 33.404 -1.404 1.00 0.00 63 GLU A N 19
ATOM 32582 C CA . GLU A 1 63 ? 17.505 32.437 -1.404 1.00 0.00 63 GLU A CA 19
ATOM 32583 C C . GLU A 1 63 ? 17.213 31.317 -2.410 1.00 0.00 63 GLU A C 19
ATOM 32584 O O . GLU A 1 63 ? 16.067 31.127 -2.819 1.00 0.00 63 GLU A O 19
ATOM 32596 N N . LYS A 1 64 ? 18.248 30.573 -2.812 1.00 0.00 64 LYS A N 19
ATOM 32597 C CA . LYS A 1 64 ? 18.115 29.477 -3.764 1.00 0.00 64 LYS A CA 19
ATOM 32598 C C . LYS A 1 64 ? 17.205 28.377 -3.214 1.00 0.00 64 LYS A C 19
ATOM 32599 O O . LYS A 1 64 ? 16.649 27.601 -3.987 1.00 0.00 64 LYS A O 19
ATOM 32618 N N . SER A 1 65 ? 17.052 28.316 -1.887 1.00 0.00 65 SER A N 19
ATOM 32619 C CA . SER A 1 65 ? 16.164 27.401 -1.178 1.00 0.00 65 SER A CA 19
ATOM 32620 C C . SER A 1 65 ? 16.339 25.919 -1.532 1.00 0.00 65 SER A C 19
ATOM 32621 O O . SER A 1 65 ? 15.410 25.134 -1.350 1.00 0.00 65 SER A O 19
ATOM 32629 N N . THR A 1 66 ? 17.513 25.523 -2.035 1.00 0.00 66 THR A N 19
ATOM 32630 C CA . THR A 1 66 ? 17.816 24.119 -2.306 1.00 0.00 66 THR A CA 19
ATOM 32631 C C . THR A 1 66 ? 18.494 23.391 -1.140 1.00 0.00 66 THR A C 19
ATOM 32632 O O . THR A 1 66 ? 18.371 22.168 -1.071 1.00 0.00 66 THR A O 19
ATOM 32643 N N . PRO A 1 67 ? 19.204 24.060 -0.214 1.00 0.00 67 PRO A N 19
ATOM 32644 C CA . PRO A 1 67 ? 19.839 23.391 0.916 1.00 0.00 67 PRO A CA 19
ATOM 32645 C C . PRO A 1 67 ? 18.868 22.604 1.798 1.00 0.00 67 PRO A C 19
ATOM 32646 O O . PRO A 1 67 ? 19.299 21.735 2.554 1.00 0.00 67 PRO A O 19
ATOM 32657 N N . VAL A 1 68 ? 17.563 22.894 1.713 1.00 0.00 68 VAL A N 19
ATOM 32658 C CA . VAL A 1 68 ? 16.561 22.218 2.531 1.00 0.00 68 VAL A CA 19
ATOM 32659 C C . VAL A 1 68 ? 16.152 20.876 1.935 1.00 0.00 68 VAL A C 19
ATOM 32660 O O . VAL A 1 68 ? 15.453 20.098 2.586 1.00 0.00 68 VAL A O 19
ATOM 32673 N N . ALA A 1 69 ? 16.574 20.585 0.701 1.00 0.00 69 ALA A N 19
ATOM 32674 C CA . ALA A 1 69 ? 16.237 19.322 0.065 1.00 0.00 69 ALA A CA 19
ATOM 32675 C C . ALA A 1 69 ? 16.847 18.154 0.840 1.00 0.00 69 ALA A C 19
ATOM 32676 O O . ALA A 1 69 ? 16.321 17.046 0.798 1.00 0.00 69 ALA A O 19
ATOM 32683 N N . GLU A 1 70 ? 17.952 18.393 1.552 1.00 0.00 70 GLU A N 19
ATOM 32684 C CA . GLU A 1 70 ? 18.608 17.352 2.325 1.00 0.00 70 GLU A CA 19
ATOM 32685 C C . GLU A 1 70 ? 17.821 17.050 3.600 1.00 0.00 70 GLU A C 19
ATOM 32686 O O . GLU A 1 70 ? 18.013 16.000 4.211 1.00 0.00 70 GLU A O 19
ATOM 32698 N N . ALA A 1 71 ? 16.929 17.960 4.006 1.00 0.00 71 ALA A N 19
ATOM 32699 C CA . ALA A 1 71 ? 16.041 17.718 5.132 1.00 0.00 71 ALA A CA 19
ATOM 32700 C C . ALA A 1 71 ? 14.860 16.870 4.663 1.00 0.00 71 ALA A C 19
ATOM 32701 O O . ALA A 1 71 ? 14.255 16.155 5.462 1.00 0.00 71 ALA A O 19
ATOM 32708 N N . LEU A 1 72 ? 14.529 16.939 3.368 1.00 0.00 72 LEU A N 19
ATOM 32709 C CA . LEU A 1 72 ? 13.506 16.076 2.797 1.00 0.00 72 LEU A CA 19
ATOM 32710 C C . LEU A 1 72 ? 14.064 14.663 2.645 1.00 0.00 72 LEU A C 19
ATOM 32711 O O . LEU A 1 72 ? 13.314 13.691 2.730 1.00 0.00 72 LEU A O 19
ATOM 32727 N N . ALA A 1 73 ? 15.379 14.538 2.431 1.00 0.00 73 ALA A N 19
ATOM 32728 C CA . ALA A 1 73 ? 16.028 13.236 2.369 1.00 0.00 73 ALA A CA 19
ATOM 32729 C C . ALA A 1 73 ? 16.114 12.630 3.769 1.00 0.00 73 ALA A C 19
ATOM 32730 O O . ALA A 1 73 ? 16.199 11.410 3.906 1.00 0.00 73 ALA A O 19
ATOM 32737 N N . ALA A 1 74 ? 16.092 13.474 4.806 1.00 0.00 74 ALA A N 19
ATOM 32738 C CA . ALA A 1 74 ? 16.017 13.013 6.185 1.00 0.00 74 ALA A CA 19
ATOM 32739 C C . ALA A 1 74 ? 14.564 12.702 6.556 1.00 0.00 74 ALA A C 19
ATOM 32740 O O . ALA A 1 74 ? 14.305 12.072 7.579 1.00 0.00 74 ALA A O 19
ATOM 32747 N N . ARG A 1 75 ? 13.618 13.148 5.720 1.00 0.00 75 ARG A N 19
ATOM 32748 C CA . ARG A 1 75 ? 12.196 12.861 5.856 1.00 0.00 75 ARG A CA 19
ATOM 32749 C C . ARG A 1 75 ? 11.815 11.660 4.986 1.00 0.00 75 ARG A C 19
ATOM 32750 O O . ARG A 1 75 ? 10.636 11.415 4.743 1.00 0.00 75 ARG A O 19
ATOM 32771 N N . ASP A 1 76 ? 12.817 10.907 4.518 1.00 0.00 76 ASP A N 19
ATOM 32772 C CA . ASP A 1 76 ? 12.640 9.734 3.668 1.00 0.00 76 ASP A CA 19
ATOM 32773 C C . ASP A 1 76 ? 11.963 10.047 2.327 1.00 0.00 76 ASP A C 19
ATOM 32774 O O . ASP A 1 76 ? 11.246 9.209 1.778 1.00 0.00 76 ASP A O 19
ATOM 32783 N N . ILE A 1 77 ? 12.186 11.254 1.792 1.00 0.00 77 ILE A N 19
ATOM 32784 C CA . ILE A 1 77 ? 11.690 11.648 0.478 1.00 0.00 77 ILE A CA 19
ATOM 32785 C C . ILE A 1 77 ? 12.878 12.059 -0.397 1.00 0.00 77 ILE A C 19
ATOM 32786 O O . ILE A 1 77 ? 13.475 13.109 -0.169 1.00 0.00 77 ILE A O 19
ATOM 32802 N N . PRO A 1 78 ? 13.237 11.246 -1.402 1.00 0.00 78 PRO A N 19
ATOM 32803 C CA . PRO A 1 78 ? 14.343 11.520 -2.302 1.00 0.00 78 PRO A CA 19
ATOM 32804 C C . PRO A 1 78 ? 13.987 12.627 -3.294 1.00 0.00 78 PRO A C 19
ATOM 32805 O O . PRO A 1 78 ? 12.816 12.952 -3.490 1.00 0.00 78 PRO A O 19
ATOM 32816 N N . PHE A 1 79 ? 15.014 13.205 -3.919 1.00 0.00 79 PHE A N 19
ATOM 32817 C CA . PHE A 1 79 ? 14.838 14.297 -4.863 1.00 0.00 79 PHE A CA 19
ATOM 32818 C C . PHE A 1 79 ? 15.930 14.289 -5.927 1.00 0.00 79 PHE A C 19
ATOM 32819 O O . PHE A 1 79 ? 16.931 13.588 -5.795 1.00 0.00 79 PHE A O 19
ATOM 32836 N N . VAL A 1 80 ? 15.726 15.080 -6.985 1.00 0.00 80 VAL A N 19
ATOM 32837 C CA . VAL A 1 80 ? 16.679 15.222 -8.079 1.00 0.00 80 VAL A CA 19
ATOM 32838 C C . VAL A 1 80 ? 16.732 16.687 -8.501 1.00 0.00 80 VAL A C 19
ATOM 32839 O O . VAL A 1 80 ? 15.711 17.374 -8.468 1.00 0.00 80 VAL A O 19
ATOM 32852 N N . PHE A 1 81 ? 17.912 17.172 -8.900 1.00 0.00 81 PHE A N 19
ATOM 32853 C CA . PHE A 1 81 ? 18.068 18.545 -9.368 1.00 0.00 81 PHE A CA 19
ATOM 32854 C C . PHE A 1 81 ? 17.774 18.625 -10.863 1.00 0.00 81 PHE A C 19
ATOM 32855 O O . PHE A 1 81 ? 17.946 17.646 -11.586 1.00 0.00 81 PHE A O 19
ATOM 32872 N N . ALA A 1 82 ? 17.334 19.794 -11.337 1.00 0.00 82 ALA A N 19
ATOM 32873 C CA . ALA A 1 82 ? 17.084 20.019 -12.752 1.00 0.00 82 ALA A CA 19
ATOM 32874 C C . ALA A 1 82 ? 17.492 21.442 -13.136 1.00 0.00 82 ALA A C 19
ATOM 32875 O O . ALA A 1 82 ? 16.992 22.409 -12.562 1.00 0.00 82 ALA A O 19
ATOM 32882 N N . THR A 1 83 ? 18.401 21.568 -14.107 1.00 0.00 83 THR A N 19
ATOM 32883 C CA . THR A 1 83 ? 18.863 22.866 -14.593 1.00 0.00 83 THR A CA 19
ATOM 32884 C C . THR A 1 83 ? 19.640 22.701 -15.896 1.00 0.00 83 THR A C 19
ATOM 32885 O O . THR A 1 83 ? 20.100 21.606 -16.212 1.00 0.00 83 THR A O 19
ATOM 32896 N N . GLY A 1 84 ? 19.791 23.787 -16.657 1.00 0.00 84 GLY A N 19
ATOM 32897 C CA . GLY A 1 84 ? 20.618 23.794 -17.854 1.00 0.00 84 GLY A CA 19
ATOM 32898 C C . GLY A 1 84 ? 22.044 24.200 -17.498 1.00 0.00 84 GLY A C 19
ATOM 32899 O O . GLY A 1 84 ? 22.248 25.165 -16.761 1.00 0.00 84 GLY A O 19
ATOM 32903 N N . GLY A 1 85 ? 23.036 23.469 -18.014 1.00 0.00 85 GLY A N 19
ATOM 32904 C CA . GLY A 1 85 ? 24.433 23.750 -17.724 1.00 0.00 85 GLY A CA 19
ATOM 32905 C C . GLY A 1 85 ? 25.284 22.485 -17.788 1.00 0.00 85 GLY A C 19
ATOM 32906 O O . GLY A 1 85 ? 24.925 21.519 -18.460 1.00 0.00 85 GLY A O 19
ATOM 32910 N N . SER A 1 86 ? 26.413 22.507 -17.078 1.00 0.00 86 SER A N 19
ATOM 32911 C CA . SER A 1 86 ? 27.360 21.400 -17.021 1.00 0.00 86 SER A CA 19
ATOM 32912 C C . SER A 1 86 ? 27.750 21.118 -15.573 1.00 0.00 86 SER A C 19
ATOM 32913 O O . SER A 1 86 ? 27.413 21.883 -14.670 1.00 0.00 86 SER A O 19
ATOM 32921 N N . ASP A 1 87 ? 28.469 20.019 -15.339 1.00 0.00 87 ASP A N 19
ATOM 32922 C CA . ASP A 1 87 ? 28.835 19.591 -13.992 1.00 0.00 87 ASP A CA 19
ATOM 32923 C C . ASP A 1 87 ? 29.838 20.535 -13.328 1.00 0.00 87 ASP A C 19
ATOM 32924 O O . ASP A 1 87 ? 30.093 20.410 -12.130 1.00 0.00 87 ASP A O 19
ATOM 32933 N N . ASP A 1 88 ? 30.410 21.476 -14.085 1.00 0.00 88 ASP A N 19
ATOM 32934 C CA . ASP A 1 88 ? 31.341 22.459 -13.551 1.00 0.00 88 ASP A CA 19
ATOM 32935 C C . ASP A 1 88 ? 30.626 23.761 -13.185 1.00 0.00 88 ASP A C 19
ATOM 32936 O O . ASP A 1 88 ? 31.265 24.721 -12.761 1.00 0.00 88 ASP A O 19
ATOM 32945 N N . SER A 1 89 ? 29.300 23.799 -13.345 1.00 0.00 89 SER A N 19
ATOM 32946 C CA . SER A 1 89 ? 28.482 24.967 -13.024 1.00 0.00 89 SER A CA 19
ATOM 32947 C C . SER A 1 89 ? 27.746 24.776 -11.698 1.00 0.00 89 SER A C 19
ATOM 32948 O O . SER A 1 89 ? 26.903 25.596 -11.338 1.00 0.00 89 SER A O 19
ATOM 32956 N N . VAL A 1 90 ? 28.060 23.697 -10.971 1.00 0.00 90 VAL A N 19
ATOM 32957 C CA . VAL A 1 90 ? 27.427 23.357 -9.702 1.00 0.00 90 VAL A CA 19
ATOM 32958 C C . VAL A 1 90 ? 28.446 22.836 -8.691 1.00 0.00 90 VAL A C 19
ATOM 32959 O O . VAL A 1 90 ? 29.496 22.314 -9.065 1.00 0.00 90 VAL A O 19
ATOM 32972 N N . ASP A 1 91 ? 28.125 22.985 -7.405 1.00 0.00 91 ASP A N 19
ATOM 32973 C CA . ASP A 1 91 ? 28.970 22.555 -6.300 1.00 0.00 91 ASP A CA 19
ATOM 32974 C C . ASP A 1 91 ? 28.993 21.027 -6.170 1.00 0.00 91 ASP A C 19
ATOM 32975 O O . ASP A 1 91 ? 28.212 20.323 -6.811 1.00 0.00 91 ASP A O 19
ATOM 32984 N N . SER A 1 92 ? 29.890 20.500 -5.330 1.00 0.00 92 SER A N 19
ATOM 32985 C CA . SER A 1 92 ? 30.090 19.063 -5.185 1.00 0.00 92 SER A CA 19
ATOM 32986 C C . SER A 1 92 ? 28.839 18.335 -4.690 1.00 0.00 92 SER A C 19
ATOM 32987 O O . SER A 1 92 ? 28.738 17.120 -4.854 1.00 0.00 92 SER A O 19
ATOM 32995 N N . ARG A 1 93 ? 27.882 19.052 -4.087 1.00 0.00 93 ARG A N 19
ATOM 32996 C CA . ARG A 1 93 ? 26.631 18.450 -3.638 1.00 0.00 93 ARG A CA 19
ATOM 32997 C C . ARG A 1 93 ? 25.753 18.070 -4.829 1.00 0.00 93 ARG A C 19
ATOM 32998 O O . ARG A 1 93 ? 24.911 17.180 -4.719 1.00 0.00 93 ARG A O 19
ATOM 33019 N N . PHE A 1 94 ? 25.945 18.737 -5.971 1.00 0.00 94 PHE A N 19
ATOM 33020 C CA . PHE A 1 94 ? 25.228 18.411 -7.197 1.00 0.00 94 PHE A CA 19
ATOM 33021 C C . PHE A 1 94 ? 26.003 17.357 -7.980 1.00 0.00 94 PHE A C 19
ATOM 33022 O O . PHE A 1 94 ? 25.442 16.686 -8.843 1.00 0.00 94 PHE A O 19
ATOM 33039 N N . ARG A 1 95 ? 27.300 17.211 -7.684 1.00 0.00 95 ARG A N 19
ATOM 33040 C CA . ARG A 1 95 ? 28.149 16.211 -8.316 1.00 0.00 95 ARG A CA 19
ATOM 33041 C C . ARG A 1 95 ? 28.099 14.884 -7.554 1.00 0.00 95 ARG A C 19
ATOM 33042 O O . ARG A 1 95 ? 28.638 13.886 -8.024 1.00 0.00 95 ARG A O 19
ATOM 33063 N N . ASP A 1 96 ? 27.453 14.876 -6.383 1.00 0.00 96 ASP A N 19
ATOM 33064 C CA . ASP A 1 96 ? 27.262 13.674 -5.581 1.00 0.00 96 ASP A CA 19
ATOM 33065 C C . ASP A 1 96 ? 25.796 13.235 -5.581 1.00 0.00 96 ASP A C 19
ATOM 33066 O O . ASP A 1 96 ? 25.494 12.089 -5.251 1.00 0.00 96 ASP A O 19
ATOM 33075 N N . ARG A 1 97 ? 24.884 14.143 -5.951 1.00 0.00 97 ARG A N 19
ATOM 33076 C CA . ARG A 1 97 ? 23.460 13.848 -6.085 1.00 0.00 97 ARG A CA 19
ATOM 33077 C C . ARG A 1 97 ? 23.090 13.812 -7.570 1.00 0.00 97 ARG A C 19
ATOM 33078 O O . ARG A 1 97 ? 23.803 14.391 -8.389 1.00 0.00 97 ARG A O 19
ATOM 33099 N N . PRO A 1 98 ? 21.989 13.144 -7.940 1.00 0.00 98 PRO A N 19
ATOM 33100 C CA . PRO A 1 98 ? 21.548 13.041 -9.322 1.00 0.00 98 PRO A CA 19
ATOM 33101 C C . PRO A 1 98 ? 21.121 14.402 -9.880 1.00 0.00 98 PRO A C 19
ATOM 33102 O O . PRO A 1 98 ? 20.683 15.279 -9.135 1.00 0.00 98 PRO A O 19
ATOM 33113 N N . VAL A 1 99 ? 21.256 14.565 -11.200 1.00 0.00 99 VAL A N 19
ATOM 33114 C CA . VAL A 1 99 ? 20.964 15.810 -11.901 1.00 0.00 99 VAL A CA 19
ATOM 33115 C C . VAL A 1 99 ? 20.265 15.527 -13.227 1.00 0.00 99 VAL A C 19
ATOM 33116 O O . VAL A 1 99 ? 20.418 14.448 -13.800 1.00 0.00 99 VAL A O 19
ATOM 33129 N N . LEU A 1 100 ? 19.494 16.503 -13.712 1.00 0.00 100 LEU A N 19
ATOM 33130 C CA . LEU A 1 100 ? 18.768 16.405 -14.968 1.00 0.00 100 LEU A CA 19
ATOM 33131 C C . LEU A 1 100 ? 18.855 17.733 -15.725 1.00 0.00 100 LEU A C 19
ATOM 33132 O O . LEU A 1 100 ? 19.050 18.785 -15.121 1.00 0.00 100 LEU A O 19
ATOM 33148 N N . GLN A 1 101 ? 18.711 17.683 -17.053 1.00 0.00 101 GLN A N 19
ATOM 33149 C CA . GLN A 1 101 ? 18.770 18.868 -17.896 1.00 0.00 101 GLN A CA 19
ATOM 33150 C C . GLN A 1 101 ? 17.445 19.631 -17.852 1.00 0.00 101 GLN A C 19
ATOM 33151 O O . GLN A 1 101 ? 16.423 19.083 -17.434 1.00 0.00 101 GLN A O 19
ATOM 33165 N N . LYS A 1 102 ? 17.457 20.897 -18.281 1.00 0.00 102 LYS A N 19
ATOM 33166 C CA . LYS A 1 102 ? 16.264 21.733 -18.270 1.00 0.00 102 LYS A CA 19
ATOM 33167 C C . LYS A 1 102 ? 15.321 21.429 -19.440 1.00 0.00 102 LYS A C 19
ATOM 33168 O O . LYS A 1 102 ? 14.124 21.277 -19.206 1.00 0.00 102 LYS A O 19
ATOM 33187 N N . PRO A 1 103 ? 15.806 21.330 -20.692 1.00 0.00 103 PRO A N 19
ATOM 33188 C CA . PRO A 1 103 ? 14.965 20.963 -21.820 1.00 0.00 103 PRO A CA 19
ATOM 33189 C C . PRO A 1 103 ? 14.643 19.471 -21.776 1.00 0.00 103 PRO A C 19
ATOM 33190 O O . PRO A 1 103 ? 15.477 18.663 -21.369 1.00 0.00 103 PRO A O 19
ATOM 33201 N N . PHE A 1 104 ? 13.431 19.108 -22.199 1.00 0.00 104 PHE A N 19
ATOM 33202 C CA . PHE A 1 104 ? 12.962 17.728 -22.177 1.00 0.00 104 PHE A CA 19
ATOM 33203 C C . PHE A 1 104 ? 12.712 17.225 -23.599 1.00 0.00 104 PHE A C 19
ATOM 33204 O O . PHE A 1 104 ? 12.318 17.995 -24.474 1.00 0.00 104 PHE A O 19
ATOM 33221 N N . THR A 1 105 ? 12.943 15.928 -23.821 1.00 0.00 105 THR A N 19
ATOM 33222 C CA . THR A 1 105 ? 12.714 15.255 -25.096 1.00 0.00 105 THR A CA 19
ATOM 33223 C C . THR A 1 105 ? 12.221 13.838 -24.824 1.00 0.00 105 THR A C 19
ATOM 33224 O O . THR A 1 105 ? 12.377 13.324 -23.718 1.00 0.00 105 THR A O 19
ATOM 33235 N N . MET A 1 106 ? 11.622 13.189 -25.826 1.00 0.00 106 MET A N 19
ATOM 33236 C CA . MET A 1 106 ? 11.061 11.859 -25.639 1.00 0.00 106 MET A CA 19
ATOM 33237 C C . MET A 1 106 ? 12.150 10.843 -25.293 1.00 0.00 106 MET A C 19
ATOM 33238 O O . MET A 1 106 ? 11.890 9.890 -24.561 1.00 0.00 106 MET A O 19
ATOM 33252 N N . ASP A 1 107 ? 13.366 11.039 -25.812 1.00 0.00 107 ASP A N 19
ATOM 33253 C CA . ASP A 1 107 ? 14.479 10.141 -25.536 1.00 0.00 107 ASP A CA 19
ATOM 33254 C C . ASP A 1 107 ? 15.181 10.504 -24.230 1.00 0.00 107 ASP A C 19
ATOM 33255 O O . ASP A 1 107 ? 15.668 9.621 -23.523 1.00 0.00 107 ASP A O 19
ATOM 33264 N N . GLY A 1 108 ? 15.234 11.799 -23.902 1.00 0.00 108 GLY A N 19
ATOM 33265 C CA . GLY A 1 108 ? 15.934 12.266 -22.717 1.00 0.00 108 GLY A CA 19
ATOM 33266 C C . GLY A 1 108 ? 15.122 12.048 -21.446 1.00 0.00 108 GLY A C 19
ATOM 33267 O O . GLY A 1 108 ? 15.694 11.906 -20.367 1.00 0.00 108 GLY A O 19
ATOM 33271 N N . VAL A 1 109 ? 13.793 12.018 -21.560 1.00 0.00 109 VAL A N 19
ATOM 33272 C CA . VAL A 1 109 ? 12.921 11.807 -20.413 1.00 0.00 109 VAL A CA 19
ATOM 33273 C C . VAL A 1 109 ? 12.753 10.317 -20.136 1.00 0.00 109 VAL A C 19
ATOM 33274 O O . VAL A 1 109 ? 12.486 9.932 -18.999 1.00 0.00 109 VAL A O 19
ATOM 33287 N N . ALA A 1 110 ? 12.910 9.467 -21.155 1.00 0.00 110 ALA A N 19
ATOM 33288 C CA . ALA A 1 110 ? 12.833 8.029 -20.949 1.00 0.00 110 ALA A CA 19
ATOM 33289 C C . ALA A 1 110 ? 14.041 7.561 -20.136 1.00 0.00 110 ALA A C 19
ATOM 33290 O O . ALA A 1 110 ? 13.939 6.612 -19.356 1.00 0.00 110 ALA A O 19
ATOM 33297 N N . LYS A 1 111 ? 15.187 8.226 -20.313 1.00 0.00 111 LYS A N 19
ATOM 33298 C CA . LYS A 1 111 ? 16.391 7.926 -19.553 1.00 0.00 111 LYS A CA 19
ATOM 33299 C C . LYS A 1 111 ? 16.325 8.575 -18.171 1.00 0.00 111 LYS A C 19
ATOM 33300 O O . LYS A 1 111 ? 16.902 8.060 -17.216 1.00 0.00 111 LYS A O 19
ATOM 33319 N N . ALA A 1 112 ? 15.620 9.705 -18.055 1.00 0.00 112 ALA A N 19
ATOM 33320 C CA . ALA A 1 112 ? 15.484 10.403 -16.791 1.00 0.00 112 ALA A CA 19
ATOM 33321 C C . ALA A 1 112 ? 14.498 9.682 -15.871 1.00 0.00 112 ALA A C 19
ATOM 33322 O O . ALA A 1 112 ? 14.660 9.720 -14.653 1.00 0.00 112 ALA A O 19
ATOM 33329 N N . LEU A 1 113 ? 13.482 9.025 -16.440 1.00 0.00 113 LEU A N 19
ATOM 33330 C CA . LEU A 1 113 ? 12.523 8.278 -15.648 1.00 0.00 113 LEU A CA 19
ATOM 33331 C C . LEU A 1 113 ? 13.129 6.950 -15.206 1.00 0.00 113 LEU A C 19
ATOM 33332 O O . LEU A 1 113 ? 12.786 6.438 -14.144 1.00 0.00 113 LEU A O 19
ATOM 33348 N N . ALA A 1 114 ? 14.038 6.389 -16.011 1.00 0.00 114 ALA A N 19
ATOM 33349 C CA . ALA A 1 114 ? 14.714 5.152 -15.650 1.00 0.00 114 ALA A CA 19
ATOM 33350 C C . ALA A 1 114 ? 15.716 5.397 -14.524 1.00 0.00 114 ALA A C 19
ATOM 33351 O O . ALA A 1 114 ? 16.018 4.481 -13.762 1.00 0.00 114 ALA A O 19
ATOM 33358 N N . ALA A 1 115 ? 16.236 6.626 -14.417 1.00 0.00 115 ALA A N 19
ATOM 33359 C CA . ALA A 1 115 ? 17.146 7.008 -13.347 1.00 0.00 115 ALA A CA 19
ATOM 33360 C C . ALA A 1 115 ? 16.400 7.500 -12.104 1.00 0.00 115 ALA A C 19
ATOM 33361 O O . ALA A 1 115 ? 16.970 7.529 -11.016 1.00 0.00 115 ALA A O 19
ATOM 33368 N N . LEU A 1 116 ? 15.129 7.885 -12.259 1.00 0.00 116 LEU A N 19
ATOM 33369 C CA . LEU A 1 116 ? 14.317 8.408 -11.169 1.00 0.00 116 LEU A CA 19
ATOM 33370 C C . LEU A 1 116 ? 13.557 7.283 -10.466 1.00 0.00 116 LEU A C 19
ATOM 33371 O O . LEU A 1 116 ? 13.447 7.281 -9.244 1.00 0.00 116 LEU A O 19
ATOM 33387 N N . LEU A 1 117 ? 13.033 6.324 -11.235 1.00 0.00 117 LEU A N 19
ATOM 33388 C CA . LEU A 1 117 ? 12.161 5.280 -10.713 1.00 0.00 117 LEU A CA 19
ATOM 33389 C C . LEU A 1 117 ? 12.950 4.081 -10.178 1.00 0.00 117 LEU A C 19
ATOM 33390 O O . LEU A 1 117 ? 12.392 2.993 -10.016 1.00 0.00 117 LEU A O 19
ATOM 33406 N N . VAL A 1 118 ? 14.245 4.268 -9.901 1.00 0.00 118 VAL A N 19
ATOM 33407 C CA . VAL A 1 118 ? 15.119 3.216 -9.393 1.00 0.00 118 VAL A CA 19
ATOM 33408 C C . VAL A 1 118 ? 15.834 3.671 -8.122 1.00 0.00 118 VAL A C 19
ATOM 33409 O O . VAL A 1 118 ? 16.213 4.861 -8.060 1.00 0.00 118 VAL A O 19
ATOM 33422 N N . MET A 1 1 ? 5.495 -0.531 -1.783 1.00 0.00 1 MET A N 20
ATOM 33423 C CA . MET A 1 1 ? 6.942 -0.385 -1.531 1.00 0.00 1 MET A CA 20
ATOM 33424 C C . MET A 1 1 ? 7.740 -0.552 -2.821 1.00 0.00 1 MET A C 20
ATOM 33425 O O . MET A 1 1 ? 7.193 -0.977 -3.836 1.00 0.00 1 MET A O 20
ATOM 33441 N N . SER A 1 2 ? 9.037 -0.215 -2.776 1.00 0.00 2 SER A N 20
ATOM 33442 C CA . SER A 1 2 ? 9.942 -0.330 -3.916 1.00 0.00 2 SER A CA 20
ATOM 33443 C C . SER A 1 2 ? 9.438 0.387 -5.170 1.00 0.00 2 SER A C 20
ATOM 33444 O O . SER A 1 2 ? 9.799 0.007 -6.283 1.00 0.00 2 SER A O 20
ATOM 33452 N N . ALA A 1 3 ? 8.604 1.419 -5.000 1.00 0.00 3 ALA A N 20
ATOM 33453 C CA . ALA A 1 3 ? 8.057 2.182 -6.111 1.00 0.00 3 ALA A CA 20
ATOM 33454 C C . ALA A 1 3 ? 7.777 3.626 -5.697 1.00 0.00 3 ALA A C 20
ATOM 33455 O O . ALA A 1 3 ? 7.584 3.917 -4.515 1.00 0.00 3 ALA A O 20
ATOM 33462 N N . LEU A 1 4 ? 7.758 4.531 -6.679 1.00 0.00 4 LEU A N 20
ATOM 33463 C CA . LEU A 1 4 ? 7.489 5.944 -6.470 1.00 0.00 4 LEU A CA 20
ATOM 33464 C C . LEU A 1 4 ? 6.781 6.508 -7.700 1.00 0.00 4 LEU A C 20
ATOM 33465 O O . LEU A 1 4 ? 7.354 7.276 -8.473 1.00 0.00 4 LEU A O 20
ATOM 33481 N N . THR A 1 5 ? 5.516 6.123 -7.888 1.00 0.00 5 THR A N 20
ATOM 33482 C CA . THR A 1 5 ? 4.737 6.545 -9.045 1.00 0.00 5 THR A CA 20
ATOM 33483 C C . THR A 1 5 ? 4.347 8.014 -8.956 1.00 0.00 5 THR A C 20
ATOM 33484 O O . THR A 1 5 ? 3.807 8.550 -9.921 1.00 0.00 5 THR A O 20
ATOM 33495 N N . GLN A 1 6 ? 4.609 8.668 -7.822 1.00 0.00 6 GLN A N 20
ATOM 33496 C CA . GLN A 1 6 ? 4.108 10.009 -7.590 1.00 0.00 6 GLN A CA 20
ATOM 33497 C C . GLN A 1 6 ? 5.230 11.009 -7.368 1.00 0.00 6 GLN A C 20
ATOM 33498 O O . GLN A 1 6 ? 5.973 10.907 -6.392 1.00 0.00 6 GLN A O 20
ATOM 33512 N N . ILE A 1 7 ? 5.335 11.970 -8.286 1.00 0.00 7 ILE A N 20
ATOM 33513 C CA . ILE A 1 7 ? 6.439 12.915 -8.318 1.00 0.00 7 ILE A CA 20
ATOM 33514 C C . ILE A 1 7 ? 5.944 14.358 -8.232 1.00 0.00 7 ILE A C 20
ATOM 33515 O O . ILE A 1 7 ? 5.070 14.757 -9.000 1.00 0.00 7 ILE A O 20
ATOM 33531 N N . LEU A 1 8 ? 6.509 15.134 -7.303 1.00 0.00 8 LEU A N 20
ATOM 33532 C CA . LEU A 1 8 ? 6.209 16.551 -7.154 1.00 0.00 8 LEU A CA 20
ATOM 33533 C C . LEU A 1 8 ? 7.120 17.347 -8.088 1.00 0.00 8 LEU A C 20
ATOM 33534 O O . LEU A 1 8 ? 8.290 16.999 -8.257 1.00 0.00 8 LEU A O 20
ATOM 33550 N N . ILE A 1 9 ? 6.595 18.413 -8.693 1.00 0.00 9 ILE A N 20
ATOM 33551 C CA . ILE A 1 9 ? 7.353 19.250 -9.610 1.00 0.00 9 ILE A CA 20
ATOM 33552 C C . ILE A 1 9 ? 7.553 20.630 -8.990 1.00 0.00 9 ILE A C 20
ATOM 33553 O O . ILE A 1 9 ? 6.599 21.244 -8.510 1.00 0.00 9 ILE A O 20
ATOM 33569 N N . VAL A 1 10 ? 8.795 21.121 -9.001 1.00 0.00 10 VAL A N 20
ATOM 33570 C CA . VAL A 1 10 ? 9.125 22.447 -8.500 1.00 0.00 10 VAL A CA 20
ATOM 33571 C C . VAL A 1 10 ? 9.825 23.222 -9.607 1.00 0.00 10 VAL A C 20
ATOM 33572 O O . VAL A 1 10 ? 10.826 22.757 -10.151 1.00 0.00 10 VAL A O 20
ATOM 33585 N N . GLU A 1 11 ? 9.301 24.401 -9.943 1.00 0.00 11 GLU A N 20
ATOM 33586 C CA . GLU A 1 11 ? 9.802 25.196 -11.055 1.00 0.00 11 GLU A CA 20
ATOM 33587 C C . GLU A 1 11 ? 9.559 26.689 -10.842 1.00 0.00 11 GLU A C 20
ATOM 33588 O O . GLU A 1 11 ? 8.756 27.084 -9.998 1.00 0.00 11 GLU A O 20
ATOM 33600 N N . ASP A 1 12 ? 10.264 27.518 -11.616 1.00 0.00 12 ASP A N 20
ATOM 33601 C CA . ASP A 1 12 ? 10.122 28.968 -11.577 1.00 0.00 12 ASP A CA 20
ATOM 33602 C C . ASP A 1 12 ? 9.656 29.502 -12.939 1.00 0.00 12 ASP A C 20
ATOM 33603 O O . ASP A 1 12 ? 9.702 30.704 -13.193 1.00 0.00 12 ASP A O 20
ATOM 33612 N N . GLU A 1 13 ? 9.208 28.599 -13.815 1.00 0.00 13 GLU A N 20
ATOM 33613 C CA . GLU A 1 13 ? 8.745 28.926 -15.154 1.00 0.00 13 GLU A CA 20
ATOM 33614 C C . GLU A 1 13 ? 7.622 27.956 -15.532 1.00 0.00 13 GLU A C 20
ATOM 33615 O O . GLU A 1 13 ? 7.844 26.745 -15.538 1.00 0.00 13 GLU A O 20
ATOM 33627 N N . PRO A 1 14 ? 6.419 28.456 -15.849 1.00 0.00 14 PRO A N 20
ATOM 33628 C CA . PRO A 1 14 ? 5.251 27.625 -16.102 1.00 0.00 14 PRO A CA 20
ATOM 33629 C C . PRO A 1 14 ? 5.407 26.765 -17.356 1.00 0.00 14 PRO A C 20
ATOM 33630 O O . PRO A 1 14 ? 4.637 25.827 -17.553 1.00 0.00 14 PRO A O 20
ATOM 33641 N N . LEU A 1 15 ? 6.396 27.067 -18.206 1.00 0.00 15 LEU A N 20
ATOM 33642 C CA . LEU A 1 15 ? 6.679 26.251 -19.376 1.00 0.00 15 LEU A CA 20
ATOM 33643 C C . LEU A 1 15 ? 7.260 24.908 -18.930 1.00 0.00 15 LEU A C 20
ATOM 33644 O O . LEU A 1 15 ? 7.055 23.892 -19.591 1.00 0.00 15 LEU A O 20
ATOM 33660 N N . ILE A 1 16 ? 7.984 24.900 -17.807 1.00 0.00 16 ILE A N 20
ATOM 33661 C CA . ILE A 1 16 ? 8.584 23.687 -17.276 1.00 0.00 16 ILE A CA 20
ATOM 33662 C C . ILE A 1 16 ? 7.530 22.866 -16.536 1.00 0.00 16 ILE A C 20
ATOM 33663 O O . ILE A 1 16 ? 7.646 21.646 -16.445 1.00 0.00 16 ILE A O 20
ATOM 33679 N N . ALA A 1 17 ? 6.492 23.521 -16.006 1.00 0.00 17 ALA A N 20
ATOM 33680 C CA . ALA A 1 17 ? 5.448 22.814 -15.281 1.00 0.00 17 ALA A CA 20
ATOM 33681 C C . ALA A 1 17 ? 4.631 21.933 -16.228 1.00 0.00 17 ALA A C 20
ATOM 33682 O O . ALA A 1 17 ? 4.212 20.842 -15.848 1.00 0.00 17 ALA A O 20
ATOM 33689 N N . MET A 1 18 ? 4.406 22.398 -17.460 1.00 0.00 18 MET A N 20
ATOM 33690 C CA . MET A 1 18 ? 3.661 21.625 -18.443 1.00 0.00 18 MET A CA 20
ATOM 33691 C C . MET A 1 18 ? 4.570 20.634 -19.168 1.00 0.00 18 MET A C 20
ATOM 33692 O O . MET A 1 18 ? 4.088 19.644 -19.718 1.00 0.00 18 MET A O 20
ATOM 33706 N N . MET A 1 19 ? 5.885 20.886 -19.173 1.00 0.00 19 MET A N 20
ATOM 33707 C CA . MET A 1 19 ? 6.834 20.001 -19.830 1.00 0.00 19 MET A CA 20
ATOM 33708 C C . MET A 1 19 ? 7.079 18.755 -18.979 1.00 0.00 19 MET A C 20
ATOM 33709 O O . MET A 1 19 ? 7.287 17.668 -19.515 1.00 0.00 19 MET A O 20
ATOM 33723 N N . LEU A 1 20 ? 7.050 18.905 -17.649 1.00 0.00 20 LEU A N 20
ATOM 33724 C CA . LEU A 1 20 ? 7.239 17.787 -16.738 1.00 0.00 20 LEU A CA 20
ATOM 33725 C C . LEU A 1 20 ? 5.944 16.992 -16.581 1.00 0.00 20 LEU A C 20
ATOM 33726 O O . LEU A 1 20 ? 5.990 15.796 -16.309 1.00 0.00 20 LEU A O 20
ATOM 33742 N N . GLU A 1 21 ? 4.789 17.642 -16.754 1.00 0.00 21 GLU A N 20
ATOM 33743 C CA . GLU A 1 21 ? 3.514 16.942 -16.730 1.00 0.00 21 GLU A CA 20
ATOM 33744 C C . GLU A 1 21 ? 3.312 16.157 -18.027 1.00 0.00 21 GLU A C 20
ATOM 33745 O O . GLU A 1 21 ? 2.529 15.207 -18.056 1.00 0.00 21 GLU A O 20
ATOM 33757 N N . ASP A 1 22 ? 4.009 16.543 -19.105 1.00 0.00 22 ASP A N 20
ATOM 33758 C CA . ASP A 1 22 ? 3.890 15.848 -20.375 1.00 0.00 22 ASP A CA 20
ATOM 33759 C C . ASP A 1 22 ? 4.658 14.529 -20.342 1.00 0.00 22 ASP A C 20
ATOM 33760 O O . ASP A 1 22 ? 4.127 13.500 -20.763 1.00 0.00 22 ASP A O 20
ATOM 33769 N N . PHE A 1 23 ? 5.899 14.534 -19.844 1.00 0.00 23 PHE A N 20
ATOM 33770 C CA . PHE A 1 23 ? 6.671 13.304 -19.779 1.00 0.00 23 PHE A CA 20
ATOM 33771 C C . PHE A 1 23 ? 6.229 12.425 -18.613 1.00 0.00 23 PHE A C 20
ATOM 33772 O O . PHE A 1 23 ? 6.560 11.240 -18.587 1.00 0.00 23 PHE A O 20
ATOM 33789 N N . LEU A 1 24 ? 5.486 12.972 -17.646 1.00 0.00 24 LEU A N 20
ATOM 33790 C CA . LEU A 1 24 ? 4.933 12.154 -16.580 1.00 0.00 24 LEU A CA 20
ATOM 33791 C C . LEU A 1 24 ? 3.808 11.288 -17.149 1.00 0.00 24 LEU A C 20
ATOM 33792 O O . LEU A 1 24 ? 3.550 10.193 -16.649 1.00 0.00 24 LEU A O 20
ATOM 33808 N N . GLU A 1 25 ? 3.137 11.776 -18.198 1.00 0.00 25 GLU A N 20
ATOM 33809 C CA . GLU A 1 25 ? 2.094 11.021 -18.876 1.00 0.00 25 GLU A CA 20
ATOM 33810 C C . GLU A 1 25 ? 2.712 9.985 -19.819 1.00 0.00 25 GLU A C 20
ATOM 33811 O O . GLU A 1 25 ? 2.071 8.985 -20.136 1.00 0.00 25 GLU A O 20
ATOM 33823 N N . VAL A 1 26 ? 3.951 10.208 -20.272 1.00 0.00 26 VAL A N 20
ATOM 33824 C CA . VAL A 1 26 ? 4.662 9.223 -21.083 1.00 0.00 26 VAL A CA 20
ATOM 33825 C C . VAL A 1 26 ? 5.039 8.017 -20.224 1.00 0.00 26 VAL A C 20
ATOM 33826 O O . VAL A 1 26 ? 5.152 6.905 -20.734 1.00 0.00 26 VAL A O 20
ATOM 33839 N N . LEU A 1 27 ? 5.230 8.232 -18.916 1.00 0.00 27 LEU A N 20
ATOM 33840 C CA . LEU A 1 27 ? 5.464 7.147 -17.968 1.00 0.00 27 LEU A CA 20
ATOM 33841 C C . LEU A 1 27 ? 4.132 6.616 -17.431 1.00 0.00 27 LEU A C 20
ATOM 33842 O O . LEU A 1 27 ? 4.118 5.670 -16.644 1.00 0.00 27 LEU A O 20
ATOM 33858 N N . ASP A 1 28 ? 3.022 7.223 -17.858 1.00 0.00 28 ASP A N 20
ATOM 33859 C CA . ASP A 1 28 ? 1.664 6.818 -17.506 1.00 0.00 28 ASP A CA 20
ATOM 33860 C C . ASP A 1 28 ? 1.467 6.633 -15.995 1.00 0.00 28 ASP A C 20
ATOM 33861 O O . ASP A 1 28 ? 0.688 5.777 -15.569 1.00 0.00 28 ASP A O 20
ATOM 33870 N N . LYS A 1 29 ? 2.169 7.430 -15.180 1.00 0.00 29 LYS A N 20
ATOM 33871 C CA . LYS A 1 29 ? 2.075 7.336 -13.727 1.00 0.00 29 LYS A CA 20
ATOM 33872 C C . LYS A 1 29 ? 1.246 8.476 -13.141 1.00 0.00 29 LYS A C 20
ATOM 33873 O O . LYS A 1 29 ? 0.536 9.170 -13.869 1.00 0.00 29 LYS A O 20
ATOM 33892 N N . THR A 1 30 ? 1.325 8.672 -11.822 1.00 0.00 30 THR A N 20
ATOM 33893 C CA . THR A 1 30 ? 0.419 9.552 -11.096 1.00 0.00 30 THR A CA 20
ATOM 33894 C C . THR A 1 30 ? 1.077 10.889 -10.742 1.00 0.00 30 THR A C 20
ATOM 33895 O O . THR A 1 30 ? 2.134 10.906 -10.113 1.00 0.00 30 THR A O 20
ATOM 33906 N N . PRO A 1 31 ? 0.471 12.020 -11.131 1.00 0.00 31 PRO A N 20
ATOM 33907 C CA . PRO A 1 31 ? 0.910 13.346 -10.732 1.00 0.00 31 PRO A CA 20
ATOM 33908 C C . PRO A 1 31 ? 0.393 13.670 -9.331 1.00 0.00 31 PRO A C 20
ATOM 33909 O O . PRO A 1 31 ? -0.509 12.995 -8.834 1.00 0.00 31 PRO A O 20
ATOM 33920 N N . VAL A 1 32 ? 0.952 14.699 -8.684 1.00 0.00 32 VAL A N 20
ATOM 33921 C CA . VAL A 1 32 ? 0.507 15.092 -7.346 1.00 0.00 32 VAL A CA 20
ATOM 33922 C C . VAL A 1 32 ? 0.359 16.603 -7.203 1.00 0.00 32 VAL A C 20
ATOM 33923 O O . VAL A 1 32 ? -0.460 17.057 -6.405 1.00 0.00 32 VAL A O 20
ATOM 33936 N N . GLY A 1 33 ? 1.132 17.395 -7.953 1.00 0.00 33 GLY A N 20
ATOM 33937 C CA . GLY A 1 33 ? 0.997 18.843 -7.911 1.00 0.00 33 GLY A CA 20
ATOM 33938 C C . GLY A 1 33 ? 2.195 19.562 -8.524 1.00 0.00 33 GLY A C 20
ATOM 33939 O O . GLY A 1 33 ? 3.158 18.936 -8.964 1.00 0.00 33 GLY A O 20
ATOM 33943 N N . THR A 1 34 ? 2.114 20.893 -8.540 1.00 0.00 34 THR A N 20
ATOM 33944 C CA . THR A 1 34 ? 3.180 21.777 -8.993 1.00 0.00 34 THR A CA 20
ATOM 33945 C C . THR A 1 34 ? 3.285 22.952 -8.021 1.00 0.00 34 THR A C 20
ATOM 33946 O O . THR A 1 34 ? 2.261 23.453 -7.553 1.00 0.00 34 THR A O 20
ATOM 33957 N N . VAL A 1 35 ? 4.507 23.397 -7.718 1.00 0.00 35 VAL A N 20
ATOM 33958 C CA . VAL A 1 35 ? 4.724 24.517 -6.808 1.00 0.00 35 VAL A CA 20
ATOM 33959 C C . VAL A 1 35 ? 5.869 25.402 -7.301 1.00 0.00 35 VAL A C 20
ATOM 33960 O O . VAL A 1 35 ? 6.749 24.950 -8.033 1.00 0.00 35 VAL A O 20
ATOM 33973 N N . ASP A 1 36 ? 5.847 26.672 -6.887 1.00 0.00 36 ASP A N 20
ATOM 33974 C CA . ASP A 1 36 ? 6.833 27.665 -7.291 1.00 0.00 36 ASP A CA 20
ATOM 33975 C C . ASP A 1 36 ? 7.426 28.398 -6.086 1.00 0.00 36 ASP A C 20
ATOM 33976 O O . ASP A 1 36 ? 8.167 29.366 -6.253 1.00 0.00 36 ASP A O 20
ATOM 33985 N N . THR A 1 37 ? 7.106 27.941 -4.874 1.00 0.00 37 THR A N 20
ATOM 33986 C CA . THR A 1 37 ? 7.606 28.528 -3.638 1.00 0.00 37 THR A CA 20
ATOM 33987 C C . THR A 1 37 ? 8.115 27.435 -2.711 1.00 0.00 37 THR A C 20
ATOM 33988 O O . THR A 1 37 ? 7.722 26.275 -2.829 1.00 0.00 37 THR A O 20
ATOM 33999 N N . VAL A 1 38 ? 8.997 27.802 -1.776 1.00 0.00 38 VAL A N 20
ATOM 34000 C CA . VAL A 1 38 ? 9.557 26.845 -0.828 1.00 0.00 38 VAL A CA 20
ATOM 34001 C C . VAL A 1 38 ? 8.522 26.447 0.215 1.00 0.00 38 VAL A C 20
ATOM 34002 O O . VAL A 1 38 ? 8.625 25.376 0.809 1.00 0.00 38 VAL A O 20
ATOM 34015 N N . ALA A 1 39 ? 7.518 27.298 0.446 1.00 0.00 39 ALA A N 20
ATOM 34016 C CA . ALA A 1 39 ? 6.482 27.025 1.428 1.00 0.00 39 ALA A CA 20
ATOM 34017 C C . ALA A 1 39 ? 5.446 26.051 0.868 1.00 0.00 39 ALA A C 20
ATOM 34018 O O . ALA A 1 39 ? 4.797 25.343 1.632 1.00 0.00 39 ALA A O 20
ATOM 34025 N N . GLY A 1 40 ? 5.288 26.008 -0.461 1.00 0.00 40 GLY A N 20
ATOM 34026 C CA . GLY A 1 40 ? 4.344 25.097 -1.092 1.00 0.00 40 GLY A CA 20
ATOM 34027 C C . GLY A 1 40 ? 4.881 23.669 -1.092 1.00 0.00 40 GLY A C 20
ATOM 34028 O O . GLY A 1 40 ? 4.108 22.716 -1.042 1.00 0.00 40 GLY A O 20
ATOM 34032 N N . ALA A 1 41 ? 6.208 23.512 -1.146 1.00 0.00 41 ALA A N 20
ATOM 34033 C CA . ALA A 1 41 ? 6.820 22.195 -1.136 1.00 0.00 41 ALA A CA 20
ATOM 34034 C C . ALA A 1 41 ? 6.814 21.610 0.274 1.00 0.00 41 ALA A C 20
ATOM 34035 O O . ALA A 1 41 ? 6.720 20.396 0.441 1.00 0.00 41 ALA A O 20
ATOM 34042 N N . LEU A 1 42 ? 6.910 22.471 1.293 1.00 0.00 42 LEU A N 20
ATOM 34043 C CA . LEU A 1 42 ? 6.859 22.030 2.678 1.00 0.00 42 LEU A CA 20
ATOM 34044 C C . LEU A 1 42 ? 5.418 21.745 3.100 1.00 0.00 42 LEU A C 20
ATOM 34045 O O . LEU A 1 42 ? 5.188 20.964 4.024 1.00 0.00 42 LEU A O 20
ATOM 34061 N N . ALA A 1 43 ? 4.442 22.368 2.435 1.00 0.00 43 ALA A N 20
ATOM 34062 C CA . ALA A 1 43 ? 3.041 22.158 2.750 1.00 0.00 43 ALA A CA 20
ATOM 34063 C C . ALA A 1 43 ? 2.525 20.863 2.126 1.00 0.00 43 ALA A C 20
ATOM 34064 O O . ALA A 1 43 ? 1.563 20.283 2.628 1.00 0.00 43 ALA A O 20
ATOM 34071 N N . ARG A 1 44 ? 3.154 20.401 1.039 1.00 0.00 44 ARG A N 20
ATOM 34072 C CA . ARG A 1 44 ? 2.749 19.167 0.377 1.00 0.00 44 ARG A CA 20
ATOM 34073 C C . ARG A 1 44 ? 3.427 17.941 0.983 1.00 0.00 44 ARG A C 20
ATOM 34074 O O . ARG A 1 44 ? 2.867 16.850 0.915 1.00 0.00 44 ARG A O 20
ATOM 34095 N N . VAL A 1 45 ? 4.613 18.093 1.579 1.00 0.00 45 VAL A N 20
ATOM 34096 C CA . VAL A 1 45 ? 5.285 16.963 2.214 1.00 0.00 45 VAL A CA 20
ATOM 34097 C C . VAL A 1 45 ? 4.750 16.737 3.626 1.00 0.00 45 VAL A C 20
ATOM 34098 O O . VAL A 1 45 ? 4.864 15.638 4.163 1.00 0.00 45 VAL A O 20
ATOM 34111 N N . GLU A 1 46 ? 4.161 17.774 4.235 1.00 0.00 46 GLU A N 20
ATOM 34112 C CA . GLU A 1 46 ? 3.553 17.655 5.553 1.00 0.00 46 GLU A CA 20
ATOM 34113 C C . GLU A 1 46 ? 2.161 17.022 5.446 1.00 0.00 46 GLU A C 20
ATOM 34114 O O . GLU A 1 46 ? 1.598 16.588 6.449 1.00 0.00 46 GLU A O 20
ATOM 34126 N N . ASP A 1 47 ? 1.606 16.963 4.232 1.00 0.00 47 ASP A N 20
ATOM 34127 C CA . ASP A 1 47 ? 0.294 16.378 3.982 1.00 0.00 47 ASP A CA 20
ATOM 34128 C C . ASP A 1 47 ? 0.420 14.964 3.413 1.00 0.00 47 ASP A C 20
ATOM 34129 O O . ASP A 1 47 ? -0.567 14.228 3.360 1.00 0.00 47 ASP A O 20
ATOM 34138 N N . GLY A 1 48 ? 1.627 14.578 2.988 1.00 0.00 48 GLY A N 20
ATOM 34139 C CA . GLY A 1 48 ? 1.881 13.263 2.412 1.00 0.00 48 GLY A CA 20
ATOM 34140 C C . GLY A 1 48 ? 1.255 13.127 1.024 1.00 0.00 48 GLY A C 20
ATOM 34141 O O . GLY A 1 48 ? 0.913 14.122 0.387 1.00 0.00 48 GLY A O 20
ATOM 34145 N N . GLY A 1 49 ? 1.111 11.887 0.554 1.00 0.00 49 GLY A N 20
ATOM 34146 C CA . GLY A 1 49 ? 0.529 11.613 -0.753 1.00 0.00 49 GLY A CA 20
ATOM 34147 C C . GLY A 1 49 ? 1.534 11.824 -1.884 1.00 0.00 49 GLY A C 20
ATOM 34148 O O . GLY A 1 49 ? 1.129 12.053 -3.022 1.00 0.00 49 GLY A O 20
ATOM 34152 N N . ILE A 1 50 ? 2.835 11.750 -1.578 1.00 0.00 50 ILE A N 20
ATOM 34153 C CA . ILE A 1 50 ? 3.910 11.938 -2.549 1.00 0.00 50 ILE A CA 20
ATOM 34154 C C . ILE A 1 50 ? 5.025 10.930 -2.267 1.00 0.00 50 ILE A C 20
ATOM 34155 O O . ILE A 1 50 ? 5.286 10.611 -1.107 1.00 0.00 50 ILE A O 20
ATOM 34171 N N . ASP A 1 51 ? 5.684 10.427 -3.318 1.00 0.00 51 ASP A N 20
ATOM 34172 C CA . ASP A 1 51 ? 6.742 9.435 -3.164 1.00 0.00 51 ASP A CA 20
ATOM 34173 C C . ASP A 1 51 ? 8.120 10.011 -3.497 1.00 0.00 51 ASP A C 20
ATOM 34174 O O . ASP A 1 51 ? 9.125 9.510 -2.991 1.00 0.00 51 ASP A O 20
ATOM 34183 N N . ALA A 1 52 ? 8.182 11.048 -4.336 1.00 0.00 52 ALA A N 20
ATOM 34184 C CA . ALA A 1 52 ? 9.433 11.716 -4.668 1.00 0.00 52 ALA A CA 20
ATOM 34185 C C . ALA A 1 52 ? 9.161 13.099 -5.263 1.00 0.00 52 ALA A C 20
ATOM 34186 O O . ALA A 1 52 ? 8.006 13.478 -5.449 1.00 0.00 52 ALA A O 20
ATOM 34193 N N . ALA A 1 53 ? 10.220 13.859 -5.561 1.00 0.00 53 ALA A N 20
ATOM 34194 C CA . ALA A 1 53 ? 10.074 15.191 -6.135 1.00 0.00 53 ALA A CA 20
ATOM 34195 C C . ALA A 1 53 ? 11.237 15.555 -7.062 1.00 0.00 53 ALA A C 20
ATOM 34196 O O . ALA A 1 53 ? 12.270 14.888 -7.074 1.00 0.00 53 ALA A O 20
ATOM 34203 N N . ILE A 1 54 ? 11.054 16.628 -7.838 1.00 0.00 54 ILE A N 20
ATOM 34204 C CA . ILE A 1 54 ? 12.067 17.186 -8.723 1.00 0.00 54 ILE A CA 20
ATOM 34205 C C . ILE A 1 54 ? 12.258 18.653 -8.351 1.00 0.00 54 ILE A C 20
ATOM 34206 O O . ILE A 1 54 ? 11.282 19.349 -8.075 1.00 0.00 54 ILE A O 20
ATOM 34222 N N . LEU A 1 55 ? 13.509 19.128 -8.342 1.00 0.00 55 LEU A N 20
ATOM 34223 C CA . LEU A 1 55 ? 13.818 20.468 -7.870 1.00 0.00 55 LEU A CA 20
ATOM 34224 C C . LEU A 1 55 ? 14.564 21.262 -8.943 1.00 0.00 55 LEU A C 20
ATOM 34225 O O . LEU A 1 55 ? 15.651 20.871 -9.370 1.00 0.00 55 LEU A O 20
ATOM 34241 N N . ASP A 1 56 ? 13.981 22.380 -9.382 1.00 0.00 56 ASP A N 20
ATOM 34242 C CA . ASP A 1 56 ? 14.620 23.276 -10.335 1.00 0.00 56 ASP A CA 20
ATOM 34243 C C . ASP A 1 56 ? 15.624 24.181 -9.621 1.00 0.00 56 ASP A C 20
ATOM 34244 O O . ASP A 1 56 ? 15.287 24.836 -8.632 1.00 0.00 56 ASP A O 20
ATOM 34253 N N . VAL A 1 57 ? 16.859 24.220 -10.123 1.00 0.00 57 VAL A N 20
ATOM 34254 C CA . VAL A 1 57 ? 17.947 24.983 -9.522 1.00 0.00 57 VAL A CA 20
ATOM 34255 C C . VAL A 1 57 ? 18.101 26.334 -10.218 1.00 0.00 57 VAL A C 20
ATOM 34256 O O . VAL A 1 57 ? 18.820 27.203 -9.727 1.00 0.00 57 VAL A O 20
ATOM 34269 N N . ASN A 1 58 ? 17.429 26.525 -11.359 1.00 0.00 58 ASN A N 20
ATOM 34270 C CA . ASN A 1 58 ? 17.489 27.772 -12.110 1.00 0.00 58 ASN A CA 20
ATOM 34271 C C . ASN A 1 58 ? 16.741 28.905 -11.396 1.00 0.00 58 ASN A C 20
ATOM 34272 O O . ASN A 1 58 ? 16.547 29.977 -11.972 1.00 0.00 58 ASN A O 20
ATOM 34283 N N . LEU A 1 59 ? 16.317 28.677 -10.149 1.00 0.00 59 LEU A N 20
ATOM 34284 C CA . LEU A 1 59 ? 15.659 29.682 -9.328 1.00 0.00 59 LEU A CA 20
ATOM 34285 C C . LEU A 1 59 ? 16.623 30.841 -9.048 1.00 0.00 59 LEU A C 20
ATOM 34286 O O . LEU A 1 59 ? 17.840 30.680 -9.143 1.00 0.00 59 LEU A O 20
ATOM 34302 N N . ARG A 1 60 ? 16.081 32.013 -8.705 1.00 0.00 60 ARG A N 20
ATOM 34303 C CA . ARG A 1 60 ? 16.874 33.206 -8.439 1.00 0.00 60 ARG A CA 20
ATOM 34304 C C . ARG A 1 60 ? 17.802 32.995 -7.239 1.00 0.00 60 ARG A C 20
ATOM 34305 O O . ARG A 1 60 ? 17.458 32.289 -6.292 1.00 0.00 60 ARG A O 20
ATOM 34326 N N . GLY A 1 61 ? 18.980 33.622 -7.291 1.00 0.00 61 GLY A N 20
ATOM 34327 C CA . GLY A 1 61 ? 19.997 33.527 -6.252 1.00 0.00 61 GLY A CA 20
ATOM 34328 C C . GLY A 1 61 ? 20.837 32.258 -6.384 1.00 0.00 61 GLY A C 20
ATOM 34329 O O . GLY A 1 61 ? 20.337 31.209 -6.783 1.00 0.00 61 GLY A O 20
ATOM 34333 N N . GLY A 1 62 ? 22.126 32.363 -6.046 1.00 0.00 62 GLY A N 20
ATOM 34334 C CA . GLY A 1 62 ? 23.050 31.239 -6.114 1.00 0.00 62 GLY A CA 20
ATOM 34335 C C . GLY A 1 62 ? 23.196 30.541 -4.762 1.00 0.00 62 GLY A C 20
ATOM 34336 O O . GLY A 1 62 ? 23.795 29.468 -4.692 1.00 0.00 62 GLY A O 20
ATOM 34340 N N . GLU A 1 63 ? 22.656 31.136 -3.694 1.00 0.00 63 GLU A N 20
ATOM 34341 C CA . GLU A 1 63 ? 22.737 30.580 -2.350 1.00 0.00 63 GLU A CA 20
ATOM 34342 C C . GLU A 1 63 ? 21.341 30.473 -1.740 1.00 0.00 63 GLU A C 20
ATOM 34343 O O . GLU A 1 63 ? 20.462 31.279 -2.047 1.00 0.00 63 GLU A O 20
ATOM 34355 N N . LYS A 1 64 ? 21.145 29.474 -0.869 1.00 0.00 64 LYS A N 20
ATOM 34356 C CA . LYS A 1 64 ? 19.872 29.211 -0.199 1.00 0.00 64 LYS A CA 20
ATOM 34357 C C . LYS A 1 64 ? 18.704 29.145 -1.187 1.00 0.00 64 LYS A C 20
ATOM 34358 O O . LYS A 1 64 ? 17.565 29.463 -0.843 1.00 0.00 64 LYS A O 20
ATOM 34377 N N . SER A 1 65 ? 18.988 28.729 -2.425 1.00 0.00 65 SER A N 20
ATOM 34378 C CA . SER A 1 65 ? 17.994 28.631 -3.484 1.00 0.00 65 SER A CA 20
ATOM 34379 C C . SER A 1 65 ? 17.541 27.187 -3.711 1.00 0.00 65 SER A C 20
ATOM 34380 O O . SER A 1 65 ? 16.659 26.943 -4.533 1.00 0.00 65 SER A O 20
ATOM 34388 N N . THR A 1 66 ? 18.137 26.227 -2.993 1.00 0.00 66 THR A N 20
ATOM 34389 C CA . THR A 1 66 ? 17.783 24.817 -3.116 1.00 0.00 66 THR A CA 20
ATOM 34390 C C . THR A 1 66 ? 17.692 24.109 -1.754 1.00 0.00 66 THR A C 20
ATOM 34391 O O . THR A 1 66 ? 18.025 22.928 -1.664 1.00 0.00 66 THR A O 20
ATOM 34402 N N . PRO A 1 67 ? 17.254 24.777 -0.671 1.00 0.00 67 PRO A N 20
ATOM 34403 C CA . PRO A 1 67 ? 17.206 24.166 0.650 1.00 0.00 67 PRO A CA 20
ATOM 34404 C C . PRO A 1 67 ? 16.041 23.184 0.771 1.00 0.00 67 PRO A C 20
ATOM 34405 O O . PRO A 1 67 ? 15.993 22.398 1.715 1.00 0.00 67 PRO A O 20
ATOM 34416 N N . VAL A 1 68 ? 15.101 23.221 -0.181 1.00 0.00 68 VAL A N 20
ATOM 34417 C CA . VAL A 1 68 ? 13.924 22.365 -0.155 1.00 0.00 68 VAL A CA 20
ATOM 34418 C C . VAL A 1 68 ? 14.305 20.915 -0.430 1.00 0.00 68 VAL A C 20
ATOM 34419 O O . VAL A 1 68 ? 13.638 20.002 0.049 1.00 0.00 68 VAL A O 20
ATOM 34432 N N . ALA A 1 69 ? 15.377 20.689 -1.197 1.00 0.00 69 ALA A N 20
ATOM 34433 C CA . ALA A 1 69 ? 15.800 19.340 -1.524 1.00 0.00 69 ALA A CA 20
ATOM 34434 C C . ALA A 1 69 ? 16.307 18.623 -0.273 1.00 0.00 69 ALA A C 20
ATOM 34435 O O . ALA A 1 69 ? 16.094 17.424 -0.105 1.00 0.00 69 ALA A O 20
ATOM 34442 N N . GLU A 1 70 ? 16.978 19.357 0.617 1.00 0.00 70 GLU A N 20
ATOM 34443 C CA . GLU A 1 70 ? 17.534 18.779 1.830 1.00 0.00 70 GLU A CA 20
ATOM 34444 C C . GLU A 1 70 ? 16.464 18.657 2.915 1.00 0.00 70 GLU A C 20
ATOM 34445 O O . GLU A 1 70 ? 16.642 17.911 3.875 1.00 0.00 70 GLU A O 20
ATOM 34457 N N . ALA A 1 71 ? 15.350 19.383 2.775 1.00 0.00 71 ALA A N 20
ATOM 34458 C CA . ALA A 1 71 ? 14.216 19.205 3.667 1.00 0.00 71 ALA A CA 20
ATOM 34459 C C . ALA A 1 71 ? 13.504 17.894 3.333 1.00 0.00 71 ALA A C 20
ATOM 34460 O O . ALA A 1 71 ? 12.962 17.232 4.220 1.00 0.00 71 ALA A O 20
ATOM 34467 N N . LEU A 1 72 ? 13.505 17.512 2.051 1.00 0.00 72 LEU A N 20
ATOM 34468 C CA . LEU A 1 72 ? 12.951 16.232 1.637 1.00 0.00 72 LEU A CA 20
ATOM 34469 C C . LEU A 1 72 ? 13.882 15.105 2.075 1.00 0.00 72 LEU A C 20
ATOM 34470 O O . LEU A 1 72 ? 13.428 13.988 2.298 1.00 0.00 72 LEU A O 20
ATOM 34486 N N . ALA A 1 73 ? 15.185 15.391 2.209 1.00 0.00 73 ALA A N 20
ATOM 34487 C CA . ALA A 1 73 ? 16.138 14.408 2.703 1.00 0.00 73 ALA A CA 20
ATOM 34488 C C . ALA A 1 73 ? 15.928 14.163 4.196 1.00 0.00 73 ALA A C 20
ATOM 34489 O O . ALA A 1 73 ? 16.274 13.098 4.703 1.00 0.00 73 ALA A O 20
ATOM 34496 N N . ALA A 1 74 ? 15.356 15.139 4.908 1.00 0.00 74 ALA A N 20
ATOM 34497 C CA . ALA A 1 74 ? 15.012 14.980 6.314 1.00 0.00 74 ALA A CA 20
ATOM 34498 C C . ALA A 1 74 ? 13.688 14.220 6.460 1.00 0.00 74 ALA A C 20
ATOM 34499 O O . ALA A 1 74 ? 13.383 13.711 7.538 1.00 0.00 74 ALA A O 20
ATOM 34506 N N . ARG A 1 75 ? 12.909 14.147 5.373 1.00 0.00 75 ARG A N 20
ATOM 34507 C CA . ARG A 1 75 ? 11.678 13.363 5.317 1.00 0.00 75 ARG A CA 20
ATOM 34508 C C . ARG A 1 75 ? 11.908 12.018 4.623 1.00 0.00 75 ARG A C 20
ATOM 34509 O O . ARG A 1 75 ? 10.950 11.301 4.347 1.00 0.00 75 ARG A O 20
ATOM 34530 N N . ASP A 1 76 ? 13.173 11.677 4.343 1.00 0.00 76 ASP A N 20
ATOM 34531 C CA . ASP A 1 76 ? 13.560 10.438 3.682 1.00 0.00 76 ASP A CA 20
ATOM 34532 C C . ASP A 1 76 ? 12.907 10.263 2.307 1.00 0.00 76 ASP A C 20
ATOM 34533 O O . ASP A 1 76 ? 12.564 9.150 1.911 1.00 0.00 76 ASP A O 20
ATOM 34542 N N . ILE A 1 77 ? 12.734 11.371 1.572 1.00 0.00 77 ILE A N 20
ATOM 34543 C CA . ILE A 1 77 ? 12.177 11.363 0.227 1.00 0.00 77 ILE A CA 20
ATOM 34544 C C . ILE A 1 77 ? 13.283 11.714 -0.774 1.00 0.00 77 ILE A C 20
ATOM 34545 O O . ILE A 1 77 ? 13.999 12.695 -0.574 1.00 0.00 77 ILE A O 20
ATOM 34561 N N . PRO A 1 78 ? 13.438 10.931 -1.852 1.00 0.00 78 PRO A N 20
ATOM 34562 C CA . PRO A 1 78 ? 14.463 11.136 -2.863 1.00 0.00 78 PRO A CA 20
ATOM 34563 C C . PRO A 1 78 ? 14.113 12.301 -3.787 1.00 0.00 78 PRO A C 20
ATOM 34564 O O . PRO A 1 78 ? 12.947 12.666 -3.936 1.00 0.00 78 PRO A O 20
ATOM 34575 N N . PHE A 1 79 ? 15.138 12.884 -4.417 1.00 0.00 79 PHE A N 20
ATOM 34576 C CA . PHE A 1 79 ? 14.971 14.017 -5.317 1.00 0.00 79 PHE A CA 20
ATOM 34577 C C . PHE A 1 79 ? 16.102 14.076 -6.345 1.00 0.00 79 PHE A C 20
ATOM 34578 O O . PHE A 1 79 ? 17.112 13.386 -6.208 1.00 0.00 79 PHE A O 20
ATOM 34595 N N . VAL A 1 80 ? 15.923 14.912 -7.373 1.00 0.00 80 VAL A N 20
ATOM 34596 C CA . VAL A 1 80 ? 16.931 15.179 -8.392 1.00 0.00 80 VAL A CA 20
ATOM 34597 C C . VAL A 1 80 ? 16.943 16.668 -8.723 1.00 0.00 80 VAL A C 20
ATOM 34598 O O . VAL A 1 80 ? 16.007 17.385 -8.371 1.00 0.00 80 VAL A O 20
ATOM 34611 N N . PHE A 1 81 ? 18.000 17.130 -9.396 1.00 0.00 81 PHE A N 20
ATOM 34612 C CA . PHE A 1 81 ? 18.160 18.537 -9.734 1.00 0.00 81 PHE A CA 20
ATOM 34613 C C . PHE A 1 81 ? 17.941 18.794 -11.223 1.00 0.00 81 PHE A C 20
ATOM 34614 O O . PHE A 1 81 ? 17.992 17.880 -12.044 1.00 0.00 81 PHE A O 20
ATOM 34631 N N . ALA A 1 82 ? 17.697 20.063 -11.560 1.00 0.00 82 ALA A N 20
ATOM 34632 C CA . ALA A 1 82 ? 17.668 20.534 -12.932 1.00 0.00 82 ALA A CA 20
ATOM 34633 C C . ALA A 1 82 ? 18.426 21.856 -12.989 1.00 0.00 82 ALA A C 20
ATOM 34634 O O . ALA A 1 82 ? 18.050 22.812 -12.312 1.00 0.00 82 ALA A O 20
ATOM 34641 N N . THR A 1 83 ? 19.492 21.909 -13.794 1.00 0.00 83 THR A N 20
ATOM 34642 C CA . THR A 1 83 ? 20.410 23.044 -13.805 1.00 0.00 83 THR A CA 20
ATOM 34643 C C . THR A 1 83 ? 21.002 23.250 -15.198 1.00 0.00 83 THR A C 20
ATOM 34644 O O . THR A 1 83 ? 21.152 22.297 -15.957 1.00 0.00 83 THR A O 20
ATOM 34655 N N . GLY A 1 84 ? 21.336 24.498 -15.531 1.00 0.00 84 GLY A N 20
ATOM 34656 C CA . GLY A 1 84 ? 22.052 24.824 -16.755 1.00 0.00 84 GLY A CA 20
ATOM 34657 C C . GLY A 1 84 ? 23.447 25.339 -16.408 1.00 0.00 84 GLY A C 20
ATOM 34658 O O . GLY A 1 84 ? 23.585 26.225 -15.566 1.00 0.00 84 GLY A O 20
ATOM 34662 N N . GLY A 1 85 ? 24.476 24.783 -17.051 1.00 0.00 85 GLY A N 20
ATOM 34663 C CA . GLY A 1 85 ? 25.859 25.175 -16.807 1.00 0.00 85 GLY A CA 20
ATOM 34664 C C . GLY A 1 85 ? 26.818 24.018 -17.070 1.00 0.00 85 GLY A C 20
ATOM 34665 O O . GLY A 1 85 ? 26.417 22.971 -17.580 1.00 0.00 85 GLY A O 20
ATOM 34669 N N . SER A 1 86 ? 28.093 24.209 -16.721 1.00 0.00 86 SER A N 20
ATOM 34670 C CA . SER A 1 86 ? 29.112 23.181 -16.873 1.00 0.00 86 SER A CA 20
ATOM 34671 C C . SER A 1 86 ? 29.089 22.218 -15.687 1.00 0.00 86 SER A C 20
ATOM 34672 O O . SER A 1 86 ? 28.549 22.536 -14.629 1.00 0.00 86 SER A O 20
ATOM 34680 N N . ASP A 1 87 ? 29.682 21.035 -15.868 1.00 0.00 87 ASP A N 20
ATOM 34681 C CA . ASP A 1 87 ? 29.699 19.992 -14.847 1.00 0.00 87 ASP A CA 20
ATOM 34682 C C . ASP A 1 87 ? 30.699 20.289 -13.728 1.00 0.00 87 ASP A C 20
ATOM 34683 O O . ASP A 1 87 ? 30.865 19.477 -12.818 1.00 0.00 87 ASP A O 20
ATOM 34692 N N . ASP A 1 88 ? 31.369 21.446 -13.791 1.00 0.00 88 ASP A N 20
ATOM 34693 C CA . ASP A 1 88 ? 32.354 21.848 -12.794 1.00 0.00 88 ASP A CA 20
ATOM 34694 C C . ASP A 1 88 ? 31.984 23.191 -12.156 1.00 0.00 88 ASP A C 20
ATOM 34695 O O . ASP A 1 88 ? 32.795 23.797 -11.461 1.00 0.00 88 ASP A O 20
ATOM 34704 N N . SER A 1 89 ? 30.754 23.661 -12.397 1.00 0.00 89 SER A N 20
ATOM 34705 C CA . SER A 1 89 ? 30.270 24.939 -11.887 1.00 0.00 89 SER A CA 20
ATOM 34706 C C . SER A 1 89 ? 29.196 24.754 -10.817 1.00 0.00 89 SER A C 20
ATOM 34707 O O . SER A 1 89 ? 28.522 25.718 -10.449 1.00 0.00 89 SER A O 20
ATOM 34715 N N . VAL A 1 90 ? 29.033 23.527 -10.312 1.00 0.00 90 VAL A N 20
ATOM 34716 C CA . VAL A 1 90 ? 28.015 23.195 -9.316 1.00 0.00 90 VAL A CA 20
ATOM 34717 C C . VAL A 1 90 ? 28.639 22.347 -8.210 1.00 0.00 90 VAL A C 20
ATOM 34718 O O . VAL A 1 90 ? 29.639 21.668 -8.444 1.00 0.00 90 VAL A O 20
ATOM 34731 N N . ASP A 1 91 ? 28.060 22.380 -7.006 1.00 0.00 91 ASP A N 20
ATOM 34732 C CA . ASP A 1 91 ? 28.564 21.641 -5.856 1.00 0.00 91 ASP A CA 20
ATOM 34733 C C . ASP A 1 91 ? 28.578 20.129 -6.107 1.00 0.00 91 ASP A C 20
ATOM 34734 O O . ASP A 1 91 ? 27.799 19.607 -6.906 1.00 0.00 91 ASP A O 20
ATOM 34743 N N . SER A 1 92 ? 29.475 19.422 -5.414 1.00 0.00 92 SER A N 20
ATOM 34744 C CA . SER A 1 92 ? 29.727 18.006 -5.647 1.00 0.00 92 SER A CA 20
ATOM 34745 C C . SER A 1 92 ? 28.511 17.124 -5.369 1.00 0.00 92 SER A C 20
ATOM 34746 O O . SER A 1 92 ? 28.461 15.990 -5.846 1.00 0.00 92 SER A O 20
ATOM 34754 N N . ARG A 1 93 ? 27.525 17.614 -4.611 1.00 0.00 93 ARG A N 20
ATOM 34755 C CA . ARG A 1 93 ? 26.328 16.831 -4.328 1.00 0.00 93 ARG A CA 20
ATOM 34756 C C . ARG A 1 93 ? 25.399 16.820 -5.539 1.00 0.00 93 ARG A C 20
ATOM 34757 O O . ARG A 1 93 ? 24.548 15.941 -5.665 1.00 0.00 93 ARG A O 20
ATOM 34778 N N . PHE A 1 94 ? 25.562 17.793 -6.439 1.00 0.00 94 PHE A N 20
ATOM 34779 C CA . PHE A 1 94 ? 24.810 17.844 -7.686 1.00 0.00 94 PHE A CA 20
ATOM 34780 C C . PHE A 1 94 ? 25.527 17.001 -8.733 1.00 0.00 94 PHE A C 20
ATOM 34781 O O . PHE A 1 94 ? 24.925 16.596 -9.725 1.00 0.00 94 PHE A O 20
ATOM 34798 N N . ARG A 1 95 ? 26.817 16.732 -8.511 1.00 0.00 95 ARG A N 20
ATOM 34799 C CA . ARG A 1 95 ? 27.595 15.860 -9.383 1.00 0.00 95 ARG A CA 20
ATOM 34800 C C . ARG A 1 95 ? 27.382 14.395 -9.016 1.00 0.00 95 ARG A C 20
ATOM 34801 O O . ARG A 1 95 ? 27.657 13.510 -9.825 1.00 0.00 95 ARG A O 20
ATOM 34822 N N . ASP A 1 96 ? 26.892 14.133 -7.797 1.00 0.00 96 ASP A N 20
ATOM 34823 C CA . ASP A 1 96 ? 26.630 12.784 -7.319 1.00 0.00 96 ASP A CA 20
ATOM 34824 C C . ASP A 1 96 ? 25.170 12.382 -7.522 1.00 0.00 96 ASP A C 20
ATOM 34825 O O . ASP A 1 96 ? 24.857 11.194 -7.552 1.00 0.00 96 ASP A O 20
ATOM 34834 N N . ARG A 1 97 ? 24.275 13.368 -7.664 1.00 0.00 97 ARG A N 20
ATOM 34835 C CA . ARG A 1 97 ? 22.865 13.121 -7.932 1.00 0.00 97 ARG A CA 20
ATOM 34836 C C . ARG A 1 97 ? 22.554 13.357 -9.409 1.00 0.00 97 ARG A C 20
ATOM 34837 O O . ARG A 1 97 ? 23.295 14.071 -10.080 1.00 0.00 97 ARG A O 20
ATOM 34858 N N . PRO A 1 98 ? 21.467 12.769 -9.930 1.00 0.00 98 PRO A N 20
ATOM 34859 C CA . PRO A 1 98 ? 21.028 12.969 -11.301 1.00 0.00 98 PRO A CA 20
ATOM 34860 C C . PRO A 1 98 ? 20.738 14.440 -11.592 1.00 0.00 98 PRO A C 20
ATOM 34861 O O . PRO A 1 98 ? 20.338 15.190 -10.699 1.00 0.00 98 PRO A O 20
ATOM 34872 N N . VAL A 1 99 ? 20.935 14.851 -12.849 1.00 0.00 99 VAL A N 20
ATOM 34873 C CA . VAL A 1 99 ? 20.706 16.223 -13.280 1.00 0.00 99 VAL A CA 20
ATOM 34874 C C . VAL A 1 99 ? 20.048 16.247 -14.656 1.00 0.00 99 VAL A C 20
ATOM 34875 O O . VAL A 1 99 ? 20.215 15.324 -15.450 1.00 0.00 99 VAL A O 20
ATOM 34888 N N . LEU A 1 100 ? 19.302 17.319 -14.928 1.00 0.00 100 LEU A N 20
ATOM 34889 C CA . LEU A 1 100 ? 18.644 17.556 -16.206 1.00 0.00 100 LEU A CA 20
ATOM 34890 C C . LEU A 1 100 ? 18.787 19.029 -16.584 1.00 0.00 100 LEU A C 20
ATOM 34891 O O . LEU A 1 100 ? 18.994 19.874 -15.715 1.00 0.00 100 LEU A O 20
ATOM 34907 N N . GLN A 1 101 ? 18.671 19.339 -17.877 1.00 0.00 101 GLN A N 20
ATOM 34908 C CA . GLN A 1 101 ? 18.728 20.709 -18.364 1.00 0.00 101 GLN A CA 20
ATOM 34909 C C . GLN A 1 101 ? 17.311 21.257 -18.520 1.00 0.00 101 GLN A C 20
ATOM 34910 O O . GLN A 1 101 ? 16.346 20.499 -18.448 1.00 0.00 101 GLN A O 20
ATOM 34924 N N . LYS A 1 102 ? 17.171 22.570 -18.734 1.00 0.00 102 LYS A N 20
ATOM 34925 C CA . LYS A 1 102 ? 15.859 23.184 -18.901 1.00 0.00 102 LYS A CA 20
ATOM 34926 C C . LYS A 1 102 ? 15.104 22.613 -20.106 1.00 0.00 102 LYS A C 20
ATOM 34927 O O . LYS A 1 102 ? 13.928 22.285 -19.959 1.00 0.00 102 LYS A O 20
ATOM 34946 N N . PRO A 1 103 ? 15.720 22.473 -21.292 1.00 0.00 103 PRO A N 20
ATOM 34947 C CA . PRO A 1 103 ? 15.085 21.798 -22.410 1.00 0.00 103 PRO A CA 20
ATOM 34948 C C . PRO A 1 103 ? 15.030 20.294 -22.138 1.00 0.00 103 PRO A C 20
ATOM 34949 O O . PRO A 1 103 ? 15.992 19.709 -21.643 1.00 0.00 103 PRO A O 20
ATOM 34960 N N . PHE A 1 104 ? 13.895 19.671 -22.467 1.00 0.00 104 PHE A N 20
ATOM 34961 C CA . PHE A 1 104 ? 13.657 18.254 -22.229 1.00 0.00 104 PHE A CA 20
ATOM 34962 C C . PHE A 1 104 ? 13.572 17.499 -23.557 1.00 0.00 104 PHE A C 20
ATOM 34963 O O . PHE A 1 104 ? 13.228 18.081 -24.586 1.00 0.00 104 PHE A O 20
ATOM 34980 N N . THR A 1 105 ? 13.887 16.201 -23.532 1.00 0.00 105 THR A N 20
ATOM 34981 C CA . THR A 1 105 ? 13.904 15.354 -24.722 1.00 0.00 105 THR A CA 20
ATOM 34982 C C . THR A 1 105 ? 13.282 13.994 -24.415 1.00 0.00 105 THR A C 20
ATOM 34983 O O . THR A 1 105 ? 13.175 13.601 -23.255 1.00 0.00 105 THR A O 20
ATOM 34994 N N . MET A 1 106 ? 12.866 13.267 -25.456 1.00 0.00 106 MET A N 20
ATOM 34995 C CA . MET A 1 106 ? 12.189 11.989 -25.283 1.00 0.00 106 MET A CA 20
ATOM 34996 C C . MET A 1 106 ? 13.137 10.897 -24.793 1.00 0.00 106 MET A C 20
ATOM 34997 O O . MET A 1 106 ? 12.706 9.968 -24.114 1.00 0.00 106 MET A O 20
ATOM 35011 N N . ASP A 1 107 ? 14.426 10.989 -25.128 1.00 0.00 107 ASP A N 20
ATOM 35012 C CA . ASP A 1 107 ? 15.384 9.956 -24.751 1.00 0.00 107 ASP A CA 20
ATOM 35013 C C . ASP A 1 107 ? 15.924 10.167 -23.337 1.00 0.00 107 ASP A C 20
ATOM 35014 O O . ASP A 1 107 ? 16.036 9.214 -22.565 1.00 0.00 107 ASP A O 20
ATOM 35023 N N . GLY A 1 108 ? 16.264 11.412 -22.988 1.00 0.00 108 GLY A N 20
ATOM 35024 C CA . GLY A 1 108 ? 16.901 11.704 -21.714 1.00 0.00 108 GLY A CA 20
ATOM 35025 C C . GLY A 1 108 ? 15.907 11.735 -20.557 1.00 0.00 108 GLY A C 20
ATOM 35026 O O . GLY A 1 108 ? 16.272 11.413 -19.428 1.00 0.00 108 GLY A O 20
ATOM 35030 N N . VAL A 1 109 ? 14.656 12.115 -20.825 1.00 0.00 109 VAL A N 20
ATOM 35031 C CA . VAL A 1 109 ? 13.655 12.241 -19.771 1.00 0.00 109 VAL A CA 20
ATOM 35032 C C . VAL A 1 109 ? 12.955 10.910 -19.520 1.00 0.00 109 VAL A C 20
ATOM 35033 O O . VAL A 1 109 ? 12.537 10.641 -18.397 1.00 0.00 109 VAL A O 20
ATOM 35046 N N . ALA A 1 110 ? 12.821 10.063 -20.544 1.00 0.00 110 ALA A N 20
ATOM 35047 C CA . ALA A 1 110 ? 12.190 8.767 -20.357 1.00 0.00 110 ALA A CA 20
ATOM 35048 C C . ALA A 1 110 ? 13.079 7.872 -19.497 1.00 0.00 110 ALA A C 20
ATOM 35049 O O . ALA A 1 110 ? 12.578 7.011 -18.775 1.00 0.00 110 ALA A O 20
ATOM 35056 N N . LYS A 1 111 ? 14.398 8.075 -19.568 1.00 0.00 111 LYS A N 20
ATOM 35057 C CA . LYS A 1 111 ? 15.343 7.326 -18.748 1.00 0.00 111 LYS A CA 20
ATOM 35058 C C . LYS A 1 111 ? 15.414 7.908 -17.338 1.00 0.00 111 LYS A C 20
ATOM 35059 O O . LYS A 1 111 ? 15.673 7.178 -16.384 1.00 0.00 111 LYS A O 20
ATOM 35078 N N . ALA A 1 112 ? 15.185 9.218 -17.194 1.00 0.00 112 ALA A N 20
ATOM 35079 C CA . ALA A 1 112 ? 15.265 9.873 -15.898 1.00 0.00 112 ALA A CA 20
ATOM 35080 C C . ALA A 1 112 ? 13.994 9.650 -15.081 1.00 0.00 112 ALA A C 20
ATOM 35081 O O . ALA A 1 112 ? 14.064 9.533 -13.862 1.00 0.00 112 ALA A O 20
ATOM 35088 N N . LEU A 1 113 ? 12.831 9.588 -15.736 1.00 0.00 113 LEU A N 20
ATOM 35089 C CA . LEU A 1 113 ? 11.573 9.356 -15.038 1.00 0.00 113 LEU A CA 20
ATOM 35090 C C . LEU A 1 113 ? 11.339 7.865 -14.807 1.00 0.00 113 LEU A C 20
ATOM 35091 O O . LEU A 1 113 ? 10.551 7.503 -13.934 1.00 0.00 113 LEU A O 20
ATOM 35107 N N . ALA A 1 114 ? 12.014 7.000 -15.572 1.00 0.00 114 ALA A N 20
ATOM 35108 C CA . ALA A 1 114 ? 11.957 5.566 -15.336 1.00 0.00 114 ALA A CA 20
ATOM 35109 C C . ALA A 1 114 ? 12.876 5.188 -14.173 1.00 0.00 114 ALA A C 20
ATOM 35110 O O . ALA A 1 114 ? 12.651 4.178 -13.508 1.00 0.00 114 ALA A O 20
ATOM 35117 N N . ALA A 1 115 ? 13.916 5.992 -13.919 1.00 0.00 115 ALA A N 20
ATOM 35118 C CA . ALA A 1 115 ? 14.784 5.793 -12.768 1.00 0.00 115 ALA A CA 20
ATOM 35119 C C . ALA A 1 115 ? 14.116 6.353 -11.511 1.00 0.00 115 ALA A C 20
ATOM 35120 O O . ALA A 1 115 ? 14.399 5.908 -10.400 1.00 0.00 115 ALA A O 20
ATOM 35127 N N . LEU A 1 116 ? 13.225 7.334 -11.689 1.00 0.00 116 LEU A N 20
ATOM 35128 C CA . LEU A 1 116 ? 12.399 7.888 -10.625 1.00 0.00 116 LEU A CA 20
ATOM 35129 C C . LEU A 1 116 ? 11.060 7.156 -10.529 1.00 0.00 116 LEU A C 20
ATOM 35130 O O . LEU A 1 116 ? 10.059 7.754 -10.140 1.00 0.00 116 LEU A O 20
ATOM 35146 N N . LEU A 1 117 ? 11.037 5.867 -10.888 1.00 0.00 117 LEU A N 20
ATOM 35147 C CA . LEU A 1 117 ? 9.837 5.047 -10.780 1.00 0.00 117 LEU A CA 20
ATOM 35148 C C . LEU A 1 117 ? 10.076 3.811 -9.909 1.00 0.00 117 LEU A C 20
ATOM 35149 O O . LEU A 1 117 ? 9.117 3.179 -9.464 1.00 0.00 117 LEU A O 20
ATOM 35165 N N . VAL A 1 118 ? 11.345 3.463 -9.664 1.00 0.00 118 VAL A N 20
ATOM 35166 C CA . VAL A 1 118 ? 11.725 2.278 -8.898 1.00 0.00 118 VAL A CA 20
ATOM 35167 C C . VAL A 1 118 ? 12.861 2.588 -7.929 1.00 0.00 118 VAL A C 20
ATOM 35168 O O . VAL A 1 118 ? 13.636 3.526 -8.218 1.00 0.00 118 VAL A O 20
#

Secondary structure (DSSP, 8-state):
---SS-EEEE-SSHHHHHHHHHHHHHTT----EEESSHHHHHHHHSS---SEEEEES--SSSSS--SSHHHHHHTT--EEEEESS-TTSS-HHHHHS-EEESS--HHHHHHHHHHH--

Sequence (118 aa):
MSALTQILIVEDEPLIAMMLEDFLEVLDKTPVGTVDTVAGALARVEDGGIDAAILDVNLRGGEKSTPVAEALAARDIPFVFATGGSDDSVDSRFRDRPVLQKPFTMDGVAKALAALLVMSALTQILIVEDEPLIAMMLEDFLEVLDKTPVGTVDTVAGALARVEDGGIDAAILDVNLRGGEKSTPVAEALAARDIPFVFATGGSDDSVDSRFRDRPVLQKPFTMDGVAKALAALLVMSALTQILIVEDEPLIAMMLEDFLEVLDKTPVGTVDTVAGALARVEDGGIDAAILDVNLRGGEKSTPVAEALAARDIPFVFATGGSDDSVDSRFRDRPVLQKPFTMDGVAKALAALLVMSALTQILIVEDEPLIAMMLEDFLEVLDKTPVGTVDTVAGALARVEDGGIDAAILDVNLRGGEKSTPVAEALAARDIPFVFATGGSDDSVDSRFRDRPVLQKPFTMDGVAKALAALLVMSALTQILIVEDEPLIAMMLEDFLEVLDKTPVGTVDTVAGALARVEDGGIDAAILDVNLRGGEKSTPVAEALAARDIPFVFATGGSDDSVDSRFRDRPVLQKPFTMDGVAKALAALLVMSALTQILIVEDEPLIAMMLEDFLEVLDKTPVGTVDTVAGALARVEDGGIDAAILDVNLRGGEKSTPVAEALAARDIPFVFATGGSDDSVDSRFRDRPVLQKPFTMDGVAKALAALLVMSALTQILIVEDEPLIAMMLEDFLEVLDKTPVGTVDTVAGALARVEDGGIDAAILDVNLRGGEKSTPVAEALAARDIPFVFATGGSDDSVDSRFRDRPVLQKPFTMDGVAKALAALLVMSALTQILIVEDEPLIAMMLEDFLEVLDKTPVGTVDTVAGALARVEDGGIDAAILDVNLRGGEKSTPVAEALAARDIPFVFATGGSDDSVDSRFRDRPVLQKPFTMDGVAKALAALLVMSALTQILIVEDEPLIAMMLEDFLEVLDKTPVGTVDTVAGALARVEDGGIDAAILDVNLRGGEKSTPVAEALAARDIPFVFATGGSDDSVDSRFRDRPVLQKPFTMDGVAKALAALLVMSALTQILIVEDEPLIAMMLEDFLEVLDKTPVGTVDTVAGALARVEDGGIDAAILDVNLRGGEKSTPVAEALAARDIPFVFATGGSDDSVDSRFRDRPVLQKPFTMDGVAKALAALLVMSALTQILIVEDEPLIAMMLEDFLEVLDKTPVGTVDTVAGALARVEDGGIDAAILDVNLRGGEKSTPVAEALAARDIPFVFATGGSDDSVDSRFRDRPVLQKPFTMDGVAKALAALLVMSALTQILIVEDEPLIAMMLEDFLEVLDKTPVGTVDTVAGALARVEDGGIDAAILDVNLRGGEKSTPVAEALAARDIPFVFATGGSDDSVDSRFRDRPVLQKPFTMDGVAKALAALLVMSALTQILIVEDEPLIAMMLEDFLEVLDKTPVGTVDTVAGALARVEDGGIDAAILDVNLRGGEKSTPVAEALAARDIPFVFATGGSDDSVDSRFRDRPVLQKPFTMDGVAKALAALLVMSALTQILIVEDEPLIAMMLEDFLEVLDKTPVGTVDTVAGALARVEDGGIDAAILDVNLRGGEKSTPVAEALAARDIPFVFATGGSDDSVDSRFRDRPVLQKPFTMDGVAKALAALLVMSALTQILIVEDEPLIAMMLEDFLEVLDKTPVGTVDTVAGALARVEDGGIDAAILDVNLRGGEKSTPVAEALAARDIPFVFATGGSDDSVDSRFRDRPVLQKPFTMDGVAKALAALLVMSALTQILIVEDEPLIAMMLEDFLEVLDKTPVGTVDTVAGALARVEDGGIDAAILDVNLRGGEKSTPVAEALAARDIPFVFATGGSDDSVDSRFRDRPVLQKPFTMDGVAKALAALLVMSALTQILIVEDEPLIAMMLEDFLEVLDKTPVGTVDTVAGALARVEDGGIDAAILDVNLRGGEKSTPVAEALAARDIPFVFATGGSDDSVDSRFRDRPVLQKPFTMDGVAKALAALLVMSALTQILIVEDEPLIAMMLEDFLEVLDKTPVGTVDTVAGALARVEDGGIDAAILDVNLRGGEKSTPVAEALAARDIPFVFATGGSDDSVDSRFRDRPVLQKPFTMDGVAKALAALLVMSALTQILIVEDEPLIAMMLEDFLEVLDKTPVGTVDTVAGALARVEDGGIDAAILDVNLRGGEKSTPVAEALAARDIPFVFATGGSDDSVDSRFRDRPVLQKPFTMDGVAKALAALLVMSALTQILIVEDEPLIAMMLEDFLEVLDKTPVGTVDTVAGALARVEDGGIDAAILDVNLRGGEKSTPVAEALAARDIPFVFATGGSDDSVDSRFRDRPVLQKPFTMDGVAKALAALLV

Solvent-accessible surface area: 6727 Å² total; per-residue (Å²): 102,119,49,37,71,54,1,0,1,2,24,44,71,101,135,22,14,136,65,12,59,75,19,6,131,87,65,136,26,65,42,38,26,61,29,73,65,4,62,20,0,48,63,81,17,115,101,33,56,20,14,0,0,16,2,5,10,73,38,160,63,80,155,139,54,23,108,47,0,75,38,2,56,85,100,82,4,52,20,6,17,12,33,45,72,76,114,106,60,18,96,81,137,12,125,106,112,50,87,21,75,75,88,26,75,116,92,11,5,56,129,10,28,58,47,20,82,162

Foldseek 3Di:
DPWFLEEEEEDQDVVLVVVLVVVNVVVPGDYDYYDHDLVVLVVDVVVDPGQAYEYEQPDPDPPPSTVSQVVVVVVVHHYAYEDDDDLPPDDVVNVVGDYHYSDDDPVPVNVVVVVNTD

InterPro domains:
  IPR001789 Signal transduction response regulator, receiver domain [PF00072] (7-105)
  IPR001789 Signal transduction response regulator, receiver domain [PS50110] (6-117)
  IPR001789 Signal transduction response regulator, receiver domain [SM00448] (5-113)
  IPR011006 CheY-like superfamily [SSF52172] (6-117)
  IPR050595 Bacterial response regulator [PTHR44591] (1-119)

Organism: NCBI:txid1090317

Radius of gyration: 13.13 Å; Cα contacts (8 Å, |Δi|>4): 172; chains: 1; bounding box: 31×31×31 Å

Nearest PDB structures (foldseek):
  5iej-assembly1_A  TM=9.108E-01  e=3.074E-18  Sphingomonas melonis FR1
  5ieb-assembly1_A  TM=8.269E-01  e=2.985E-14  Sphingomonas melonis FR1
  1sd5-assembly1_A  TM=7.676E-01  e=3.633E-05  Mycobacterium tuberculosis H37Rv
  4g97-assembly1_A  TM=7.172E-01  e=5.042E-05  Brucella abortus 2308
  6oec-assembly3_G  TM=8.125E-01  e=2.962E-04  Carboxydothermus hydrogenoformans Z-2901

CATH classification: 3.40.50.2300